Protein AF-0000000070939308 (afdb_homodimer)

Organism: Ixodes scapularis (NCBI:txid6945)

Solvent-accessible surface area (backbone atoms only — not comparable to full-atom values): 101104 Å² total; per-residue (Å²): 133,78,79,76,69,75,72,72,68,71,81,72,67,78,30,43,55,59,51,45,64,68,49,49,47,36,51,54,50,30,53,51,50,40,18,48,52,19,24,48,36,30,69,72,49,77,30,38,84,74,24,43,52,32,40,48,49,46,38,54,67,43,13,44,26,27,38,37,17,52,44,38,21,62,44,62,71,88,73,57,59,61,55,46,54,49,19,48,47,50,26,42,48,52,48,25,52,50,42,23,50,50,38,49,68,62,47,62,94,69,72,50,41,33,57,16,20,51,50,13,43,46,33,49,40,47,22,50,68,52,50,36,37,52,50,42,42,65,71,25,48,85,83,45,57,63,60,44,48,47,55,66,66,49,48,49,53,44,62,70,51,50,43,52,55,24,49,50,29,30,46,53,48,53,46,75,72,50,85,78,76,71,61,66,65,60,52,50,50,52,49,52,53,51,45,59,68,32,41,83,50,36,25,30,52,51,9,40,49,48,15,65,75,52,72,42,49,83,68,58,64,54,60,42,53,39,31,47,38,30,29,45,18,28,53,39,52,31,21,24,47,51,16,36,69,47,49,71,32,64,70,46,54,57,84,82,59,65,61,57,19,51,50,42,32,43,38,19,50,50,47,32,11,51,46,18,23,51,36,30,59,73,65,53,60,39,89,46,66,68,56,31,50,51,50,29,50,48,36,26,53,57,25,29,35,30,40,30,74,64,53,41,53,51,22,53,68,70,70,43,79,41,36,38,51,31,34,22,31,52,54,25,47,63,55,29,50,62,52,49,51,51,51,54,42,51,66,38,38,74,69,34,60,76,70,46,47,45,57,42,50,45,50,46,28,24,52,31,1,48,56,8,34,54,33,24,55,52,36,51,59,57,38,55,78,41,37,78,36,69,60,45,29,53,49,46,53,30,42,53,23,30,32,34,16,4,49,17,25,37,42,50,75,77,38,50,78,89,43,68,81,37,71,62,31,47,54,23,50,52,32,25,52,30,12,51,53,27,27,43,47,34,49,19,46,52,28,41,49,55,20,40,38,58,67,50,7,44,35,59,52,62,70,42,44,66,57,50,53,48,50,46,55,47,53,25,48,52,56,37,50,54,49,64,71,64,47,65,73,41,50,17,96,88,32,72,56,36,80,88,33,53,44,19,65,64,46,27,53,51,45,40,54,54,36,50,53,25,45,50,44,25,53,51,21,49,53,49,31,52,51,40,48,41,64,67,70,49,62,67,58,84,65,70,84,61,80,61,77,64,72,74,75,67,84,72,76,67,85,68,80,82,74,88,75,87,78,86,83,82,89,82,86,76,90,83,92,80,87,80,88,80,92,84,94,84,94,91,93,91,93,88,90,94,88,87,87,88,89,88,93,87,86,92,88,84,91,84,84,90,85,86,93,80,92,82,89,92,87,92,89,93,91,87,89,94,85,94,86,87,89,84,91,78,88,88,78,89,74,83,91,81,92,74,86,71,84,83,88,76,88,75,78,80,75,78,73,80,76,68,64,72,60,51,67,70,43,39,55,47,38,64,42,82,86,63,70,67,52,73,69,49,48,54,50,36,49,53,52,47,48,52,48,46,52,60,50,47,61,73,66,56,61,88,85,51,53,49,63,70,67,86,58,64,63,67,92,60,61,87,67,37,58,56,58,50,50,52,50,50,51,55,53,45,52,43,38,52,47,44,38,52,48,27,48,41,67,73,66,54,84,64,79,78,48,75,64,55,52,50,47,47,51,49,33,44,44,44,60,24,21,44,20,44,57,51,25,72,68,54,46,76,72,34,64,68,58,50,48,50,49,48,47,49,46,43,40,57,61,38,44,72,61,50,71,91,82,78,81,53,60,83,68,71,57,77,87,72,46,52,62,67,38,54,47,51,35,51,34,38,59,73,69,39,42,69,63,49,48,68,71,59,37,44,78,40,49,28,71,89,64,50,69,36,64,51,19,34,40,30,44,54,50,37,50,44,34,42,60,65,46,61,21,88,37,69,51,48,20,42,53,51,45,37,32,27,37,60,54,58,44,32,42,34,69,82,35,53,54,77,71,52,82,38,90,39,53,28,27,62,45,78,77,78,69,78,76,80,117,134,78,79,76,70,78,71,72,68,70,81,71,68,80,27,45,55,59,49,44,64,69,48,49,46,36,51,54,48,31,51,52,50,39,19,48,52,19,24,50,37,30,69,71,50,77,31,38,82,74,24,41,50,32,40,48,48,48,38,54,68,44,12,45,26,29,40,38,18,52,44,38,19,64,43,63,73,88,73,58,61,63,57,46,55,49,19,48,47,50,25,43,47,51,47,26,51,50,43,24,51,50,39,48,66,62,46,62,92,68,71,51,41,33,58,16,21,51,51,14,44,46,33,49,39,48,21,48,68,52,48,37,37,54,51,42,42,66,70,23,49,85,83,45,56,63,60,45,47,48,56,65,65,50,47,49,52,45,61,68,53,50,45,54,54,25,49,50,30,32,46,52,48,52,45,76,72,50,87,77,75,71,62,66,66,59,51,51,51,53,51,54,53,52,45,59,68,32,41,83,51,37,26,30,51,50,10,40,50,48,15,65,75,52,73,43,50,81,67,59,63,54,59,44,55,39,32,48,38,28,27,46,17,28,53,39,51,32,20,23,47,52,16,36,69,46,48,70,32,64,71,46,55,57,84,81,58,64,62,58,20,51,53,42,31,43,38,18,51,49,47,32,11,51,45,19,24,51,37,31,59,72,66,52,58,39,89,48,66,68,56,32,51,51,50,29,49,48,36,26,54,57,25,29,35,30,40,30,71,65,52,40,53,50,21,54,67,70,70,42,80,41,37,38,51,31,34,22,31,51,53,24,46,62,56,28,52,64,52,50,50,50,50,55,44,51,68,38,38,72,70,32,59,77,69,44,46,43,56,41,50,43,50,47,29,23,52,31,2,47,55,8,34,54,31,25,56,50,36,51,59,58,40,54,77,43,37,78,36,70,60,44,29,51,49,47,53,31,40,52,23,30,30,35,14,3,50,17,26,38,42,51,74,79,37,50,77,89,44,68,82,38,71,62,30,47,52,24,51,51,34,25,52,29,11,51,53,25,28,44,46,35,50,19,46,53,28,40,48,56,20,40,38,59,68,51,5,43,35,60,51,61,69,43,45,65,56,50,54,48,50,46,55,47,52,24,47,51,56,37,50,53,50,64,72,66,45,67,71,40,48,18,95,89,32,71,55,36,79,87,35,53,42,19,65,63,46,27,54,52,44,40,54,54,37,50,52,24,46,51,44,26,54,52,19,48,51,48,30,52,50,41,46,39,64,67,70,48,61,69,60,83,68,70,80,63,75,62,71,67,69,68,77,70,76,76,76,73,77,69,83,73,84,88,83,86,90,77,88,85,85,88,89,79,90,81,88,80,80,69,86,72,91,76,94,70,87,82,84,77,88,81,80,91,81,84,86,91,86,87,93,85,87,94,81,88,91,82,86,87,88,84,91,82,90,85,88,88,87,87,87,90,91,84,90,82,85,91,84,89,81,84,87,74,87,73,80,76,77,85,88,81,89,74,86,70,88,73,86,75,84,73,76,79,74,76,71,81,74,69,63,70,62,51,66,68,42,39,54,48,37,65,42,82,87,65,70,67,51,74,67,49,48,54,50,36,49,50,52,47,50,53,47,46,51,62,50,47,61,74,64,56,61,86,85,52,55,50,64,70,66,85,60,65,63,67,90,59,59,87,66,36,57,59,58,51,49,53,49,51,52,57,51,44,52,43,38,51,46,44,38,52,47,28,49,40,68,71,66,53,83,64,80,79,48,74,65,55,53,50,44,46,51,50,33,43,44,45,60,23,21,42,20,44,57,52,24,72,67,54,47,76,72,34,64,66,57,50,48,51,48,48,47,49,46,42,40,57,60,38,46,71,62,50,70,92,82,79,80,53,61,83,67,72,57,78,86,71,47,52,62,67,38,53,48,52,35,52,33,38,59,72,70,41,42,68,62,48,49,69,71,61,36,45,78,40,48,28,72,88,67,50,68,37,66,50,18,33,42,29,44,54,52,38,51,46,34,42,61,63,45,60,21,88,39,68,51,48,21,42,51,52,45,36,32,26,37,60,55,56,43,33,42,33,71,80,36,52,52,78,69,52,82,38,91,40,53,27,26,63,47,76,77,78,71,76,73,80,116

InterPro domains:
  IPR000591 DEP domain [PF00610] (851-910)
  IPR000591 DEP domain [PS50186] (857-912)
  IPR000591 DEP domain [SM00049] (838-912)
  IPR004776 Membrane transport PIN-like [PF03547] (28-339)
  IPR036388 Winged helix-like DNA-binding domain superfamily [G3DSA:1.10.10.10] (829-918)
  IPR036390 Winged helix DNA-binding domain superfamily [SSF46785] (850-913)
  IPR051832 Regulators of mTOR signaling and Rac activation [PTHR22829] (14-913)

Structure (mmCIF, N/CA/C/O backbone):
data_AF-0000000070939308-model_v1
#
loop_
_entity.id
_entity.type
_entity.pdbx_description
1 polymer 'DEP domain-containing protein'
#
loop_
_atom_site.group_PDB
_atom_site.id
_atom_site.type_symbol
_atom_site.label_atom_id
_atom_site.label_alt_id
_atom_site.label_comp_id
_atom_site.label_asym_id
_atom_site.label_entity_id
_atom_site.label_seq_id
_atom_site.pdbx_PDB_ins_code
_atom_site.Cartn_x
_atom_site.Cartn_y
_atom_site.Cartn_z
_atom_site.occupancy
_atom_site.B_iso_or_equiv
_atom_site.auth_seq_id
_atom_site.auth_comp_id
_atom_site.auth_asym_id
_atom_site.auth_atom_id
_atom_site.pdbx_PDB_model_num
ATOM 1 N N . MET A 1 1 ? -46.531 4.488 -8.797 1 22.06 1 MET A N 1
ATOM 2 C CA . MET A 1 1 ? -45.906 3.25 -9.258 1 22.06 1 MET A CA 1
ATOM 3 C C . MET A 1 1 ? -45.031 2.643 -8.172 1 22.06 1 MET A C 1
ATOM 5 O O . MET A 1 1 ? -44.25 3.354 -7.527 1 22.06 1 MET A O 1
ATOM 9 N N . GLU A 1 2 ? -45.531 1.511 -7.621 1 24.91 2 GLU A N 1
ATOM 10 C CA . GLU A 1 2 ? -45.031 0.759 -6.465 1 24.91 2 GLU A CA 1
ATOM 11 C C . GLU A 1 2 ? -43.594 0.367 -6.621 1 24.91 2 GLU A C 1
ATOM 13 O O . GLU A 1 2 ? -43.156 -0.022 -7.711 1 24.91 2 GLU A O 1
ATOM 18 N N . PRO A 1 3 ? -42.719 0.904 -5.867 1 27.06 3 PRO A N 1
ATOM 19 C CA . PRO A 1 3 ? -41.281 0.63 -6.016 1 27.06 3 PRO A CA 1
ATOM 20 C C . PRO A 1 3 ? -40.969 -0.863 -6.09 1 27.06 3 PRO A C 1
ATOM 22 O O . PRO A 1 3 ? -41.531 -1.651 -5.316 1 27.06 3 PRO A O 1
ATOM 25 N N . ALA A 1 4 ? -40.75 -1.322 -7.34 1 27.59 4 ALA A N 1
ATOM 26 C CA . ALA A 1 4 ? -40.562 -2.738 -7.637 1 27.59 4 ALA A CA 1
ATOM 27 C C . ALA A 1 4 ? -39.594 -3.379 -6.633 1 27.59 4 ALA A C 1
ATOM 29 O O . ALA A 1 4 ? -38.469 -2.908 -6.449 1 27.59 4 ALA A O 1
ATOM 30 N N . THR A 1 5 ? -40.094 -3.957 -5.656 1 28.11 5 THR A N 1
ATOM 31 C CA . THR A 1 5 ? -39.438 -4.812 -4.68 1 28.11 5 THR A CA 1
ATOM 32 C C . THR A 1 5 ? -38.438 -5.742 -5.367 1 28.11 5 THR A C 1
ATOM 34 O O . THR A 1 5 ? -38.812 -6.523 -6.25 1 28.11 5 THR A O 1
ATOM 37 N N . ARG A 1 6 ? -37.344 -5.363 -5.672 1 29.2 6 ARG A N 1
ATOM 38 C CA . ARG A 1 6 ? -36.406 -6.285 -6.281 1 29.2 6 ARG A CA 1
ATOM 39 C C . ARG A 1 6 ? -36.469 -7.656 -5.621 1 29.2 6 ARG A C 1
ATOM 41 O O . ARG A 1 6 ? -36.219 -7.785 -4.418 1 29.2 6 ARG A O 1
ATOM 48 N N . ALA A 1 7 ? -37.312 -8.469 -6.113 1 28.84 7 ALA A N 1
ATOM 49 C CA . ALA A 1 7 ? -37.531 -9.867 -5.727 1 28.84 7 ALA A CA 1
ATOM 50 C C . ALA A 1 7 ? -36.188 -10.562 -5.5 1 28.84 7 ALA A C 1
ATOM 52 O O . ALA A 1 7 ? -35.344 -10.625 -6.406 1 28.84 7 ALA A O 1
ATOM 53 N N . VAL A 1 8 ? -35.719 -10.438 -4.371 1 32.16 8 VAL A N 1
ATOM 54 C CA . VAL A 1 8 ? -34.625 -11.328 -3.951 1 32.16 8 VAL A CA 1
ATOM 55 C C . VAL A 1 8 ? -34.906 -12.75 -4.438 1 32.16 8 VAL A C 1
ATOM 57 O O . VAL A 1 8 ? -35.906 -13.359 -4.043 1 32.16 8 VAL A O 1
ATOM 60 N N . SER A 1 9 ? -34.625 -12.984 -5.66 1 31.52 9 SER A N 1
ATOM 61 C CA . SER A 1 9 ? -34.844 -14.352 -6.129 1 31.52 9 SER A CA 1
ATOM 62 C C . SER A 1 9 ? -34.438 -15.375 -5.074 1 31.52 9 SER A C 1
ATOM 64 O O . SER A 1 9 ? -33.469 -15.172 -4.348 1 31.52 9 SER A O 1
ATOM 66 N N . PRO A 1 10 ? -35.281 -16.203 -4.609 1 34.03 10 PRO A N 1
ATOM 67 C CA . PRO A 1 10 ? -35 -17.266 -3.639 1 34.03 10 PRO A CA 1
ATOM 68 C C . PRO A 1 10 ? -33.625 -17.922 -3.893 1 34.03 10 PRO A C 1
ATOM 70 O O . PRO A 1 10 ? -33.156 -17.953 -5.031 1 34.03 10 PRO A O 1
ATOM 73 N N . PRO A 1 11 ? -32.812 -18.094 -2.842 1 37.12 11 PRO A N 1
ATOM 74 C CA . PRO A 1 11 ? -31.516 -18.766 -3.02 1 37.12 11 PRO A CA 1
ATOM 75 C C . PRO A 1 11 ? -31.641 -20.047 -3.834 1 37.12 11 PRO A C 1
ATOM 77 O O . PRO A 1 11 ? -32.562 -20.828 -3.641 1 37.12 11 PRO A O 1
ATOM 80 N N . ALA A 1 12 ? -31.266 -20.047 -5 1 42.5 12 ALA A N 1
ATOM 81 C CA . ALA A 1 12 ? -31.297 -21.234 -5.844 1 42.5 12 ALA A CA 1
ATOM 82 C C . ALA A 1 12 ? -30.906 -22.484 -5.043 1 42.5 12 ALA A C 1
ATOM 84 O O . ALA A 1 12 ? -30.109 -22.406 -4.109 1 42.5 12 ALA A O 1
ATOM 85 N N . PRO A 1 13 ? -31.609 -23.578 -5.191 1 39.25 13 PRO A N 1
ATOM 86 C CA . PRO A 1 13 ? -31.344 -24.812 -4.457 1 39.25 13 PRO A CA 1
ATOM 87 C C . PRO A 1 13 ? -29.875 -25.234 -4.531 1 39.25 13 PRO A C 1
ATOM 89 O O . PRO A 1 13 ? -29.188 -24.906 -5.5 1 39.25 13 PRO A O 1
ATOM 92 N N . THR A 1 14 ? -29.234 -25.75 -3.49 1 40.44 14 THR A N 1
ATOM 93 C CA . THR A 1 14 ? -27.969 -26.422 -3.227 1 40.44 14 THR A CA 1
ATOM 94 C C . THR A 1 14 ? -27.75 -27.562 -4.219 1 40.44 14 THR A C 1
ATOM 96 O O . THR A 1 14 ? -28.625 -28.422 -4.387 1 40.44 14 THR A O 1
ATOM 99 N N . GLY A 1 15 ? -27 -27.375 -5.375 1 47.16 15 GLY A N 1
ATOM 100 C CA . GLY A 1 15 ? -26.547 -28.312 -6.395 1 47.16 15 GLY A CA 1
ATOM 101 C C . GLY A 1 15 ? -26.719 -27.781 -7.805 1 47.16 15 GLY A C 1
ATOM 102 O O . GLY A 1 15 ? -26.594 -28.547 -8.773 1 47.16 15 GLY A O 1
ATOM 103 N N . ASP A 1 16 ? -27.281 -26.656 -7.91 1 53.69 16 ASP A N 1
ATOM 104 C CA . ASP A 1 16 ? -27.562 -26.062 -9.219 1 53.69 16 ASP A CA 1
ATOM 105 C C . ASP A 1 16 ? -26.266 -25.641 -9.906 1 53.69 16 ASP A C 1
ATOM 107 O O . ASP A 1 16 ? -25.453 -24.922 -9.32 1 53.69 16 ASP A O 1
ATOM 111 N N . PRO A 1 17 ? -25.875 -26.328 -11.047 1 59.56 17 PRO A N 1
ATOM 112 C CA . PRO A 1 17 ? -24.703 -25.938 -11.836 1 59.56 17 PRO A CA 1
ATOM 113 C C . PRO A 1 17 ? -24.547 -24.422 -11.938 1 59.56 17 PRO A C 1
ATOM 115 O O . PRO A 1 17 ? -23.422 -23.922 -12.078 1 59.56 17 PRO A O 1
ATOM 118 N N . HIS A 1 18 ? -25.531 -23.766 -11.664 1 63.78 18 HIS A N 1
ATOM 119 C CA . HIS A 1 18 ? -25.484 -22.312 -11.75 1 63.78 18 HIS A CA 1
ATOM 120 C C . HIS A 1 18 ? -24.766 -21.703 -10.555 1 63.78 18 HIS A C 1
ATOM 122 O O . HIS A 1 18 ? -24.141 -20.641 -10.672 1 63.78 18 HIS A O 1
ATOM 128 N N . VAL A 1 19 ? -24.766 -22.547 -9.469 1 69.62 19 VAL A N 1
ATOM 129 C CA . VAL A 1 19 ? -24.125 -21.984 -8.289 1 69.62 19 VAL A CA 1
ATOM 130 C C . VAL A 1 19 ? -22.594 -22.031 -8.469 1 69.62 19 VAL A C 1
ATOM 132 O O . VAL A 1 19 ? -21.906 -21.078 -8.094 1 69.62 19 VAL A O 1
ATOM 135 N N . VAL A 1 20 ? -22.141 -23.094 -9.117 1 70.69 20 VAL A N 1
ATOM 136 C CA . VAL A 1 20 ? -20.703 -23.281 -9.289 1 70.69 20 VAL A CA 1
ATOM 137 C C . VAL A 1 20 ? -20.141 -22.219 -10.234 1 70.69 20 VAL A C 1
ATOM 139 O O . VAL A 1 20 ? -19.141 -21.562 -9.922 1 70.69 20 VAL A O 1
ATOM 142 N N . TYR A 1 21 ? -20.781 -22 -11.273 1 71.88 21 TYR A N 1
ATOM 143 C CA . TYR A 1 21 ? -20.219 -21.125 -12.289 1 71.88 21 TYR A CA 1
ATOM 144 C C . TYR A 1 21 ? -20.656 -19.672 -12.078 1 71.88 21 TYR A C 1
ATOM 146 O O . TYR A 1 21 ? -19.969 -18.75 -12.5 1 71.88 21 TYR A O 1
ATOM 154 N N . ASP A 1 22 ? -21.719 -19.484 -11.305 1 73.44 22 ASP A N 1
ATOM 155 C CA . ASP A 1 22 ? -22.203 -18.125 -11.102 1 73.44 22 ASP A CA 1
ATOM 156 C C . ASP A 1 22 ? -21.672 -17.547 -9.789 1 73.44 22 ASP A C 1
ATOM 158 O O . ASP A 1 22 ? -21.641 -16.312 -9.617 1 73.44 22 ASP A O 1
ATOM 162 N N . GLU A 1 23 ? -21.234 -18.469 -8.945 1 75.12 23 GLU A N 1
ATOM 163 C CA . GLU A 1 23 ? -20.812 -17.938 -7.648 1 75.12 23 GLU A CA 1
ATOM 164 C C . GLU A 1 23 ? -19.375 -18.328 -7.32 1 75.12 23 GLU A C 1
ATOM 166 O O . GLU A 1 23 ? -18.547 -17.469 -7.016 1 75.12 23 GLU A O 1
ATOM 171 N N . LEU A 1 24 ? -19.109 -19.594 -7.512 1 76.94 24 LEU A N 1
ATOM 172 C CA . LEU A 1 24 ? -17.812 -20.062 -7.074 1 76.94 24 LEU A CA 1
ATOM 173 C C . LEU A 1 24 ? -16.719 -19.625 -8.031 1 76.94 24 LEU A C 1
ATOM 175 O O . LEU A 1 24 ? -15.703 -19.047 -7.605 1 76.94 24 LEU A O 1
ATOM 179 N N . LEU A 1 25 ? -16.875 -19.828 -9.266 1 80.62 25 LEU A N 1
ATOM 180 C CA . LEU A 1 25 ? -15.852 -19.547 -10.258 1 80.62 25 LEU A CA 1
ATOM 181 C C . LEU A 1 25 ? -15.523 -18.062 -10.281 1 80.62 25 LEU A C 1
ATOM 183 O O . LEU A 1 25 ? -14.352 -17.672 -10.289 1 80.62 25 LEU A O 1
ATOM 187 N N . PRO A 1 26 ? -16.531 -17.188 -10.188 1 84.62 26 PRO A N 1
ATOM 188 C CA . PRO A 1 26 ? -16.219 -15.758 -10.203 1 84.62 26 PRO A CA 1
ATOM 189 C C . PRO A 1 26 ? -15.367 -15.32 -9.016 1 84.62 26 PRO A C 1
ATOM 191 O O . PRO A 1 26 ? -14.492 -14.461 -9.156 1 84.62 26 PRO A O 1
ATOM 194 N N . VAL A 1 27 ? -15.555 -15.93 -7.922 1 84.69 27 VAL A N 1
ATOM 195 C CA . VAL A 1 27 ? -14.789 -15.586 -6.727 1 84.69 27 VAL A CA 1
ATOM 196 C C . VAL A 1 27 ? -13.336 -16.016 -6.898 1 84.69 27 VAL A C 1
ATOM 198 O O . VAL A 1 27 ? -12.414 -15.273 -6.539 1 84.69 27 VAL A O 1
ATOM 201 N N . LEU A 1 28 ? -13.211 -17.156 -7.387 1 84.62 28 LEU A N 1
ATOM 202 C CA . LEU A 1 28 ? -11.859 -17.656 -7.629 1 84.62 28 LEU A CA 1
ATOM 203 C C . LEU A 1 28 ? -11.141 -16.781 -8.656 1 84.62 28 LEU A C 1
ATOM 205 O O . LEU A 1 28 ? -9.969 -16.438 -8.477 1 84.62 28 LEU A O 1
ATOM 209 N N . VAL A 1 29 ? -11.859 -16.453 -9.672 1 86.31 29 VAL A N 1
ATOM 210 C CA . VAL A 1 29 ? -11.273 -15.617 -10.719 1 86.31 29 VAL A CA 1
ATOM 211 C C . VAL A 1 29 ? -10.914 -14.25 -10.148 1 86.31 29 VAL A C 1
ATOM 213 O O . VAL A 1 29 ? -9.867 -13.688 -10.484 1 86.31 29 VAL A O 1
ATOM 216 N N . GLN A 1 30 ? -11.742 -13.75 -9.344 1 90.62 30 GLN A N 1
ATOM 217 C CA . GLN A 1 30 ? -11.484 -12.453 -8.719 1 90.62 30 GLN A CA 1
ATOM 218 C C . GLN A 1 30 ? -10.195 -12.484 -7.898 1 90.62 30 GLN A C 1
ATOM 220 O O . GLN A 1 30 ? -9.367 -11.578 -8.008 1 90.62 30 GLN A O 1
ATOM 225 N N . CYS A 1 31 ? -9.992 -13.492 -7.07 1 90 31 CYS A N 1
ATOM 226 C CA . CYS A 1 31 ? -8.82 -13.586 -6.211 1 90 31 CYS A CA 1
ATOM 227 C C . CYS A 1 31 ? -7.543 -13.703 -7.043 1 90 31 CYS A C 1
ATOM 229 O O . CYS A 1 31 ? -6.594 -12.945 -6.844 1 90 31 CYS A O 1
ATOM 231 N N . PHE A 1 32 ? -7.57 -14.492 -7.996 1 88.31 32 PHE A N 1
ATOM 232 C CA . PHE A 1 32 ? -6.352 -14.75 -8.758 1 88.31 32 PHE A CA 1
ATOM 233 C C . PHE A 1 32 ? -6.102 -13.633 -9.766 1 88.31 32 PHE A C 1
ATOM 235 O O . PHE A 1 32 ? -4.957 -13.359 -10.133 1 88.31 32 PHE A O 1
ATOM 242 N N . ALA A 1 33 ? -7.18 -12.984 -10.227 1 91.38 33 ALA A N 1
ATOM 243 C CA . ALA A 1 33 ? -7 -11.82 -11.086 1 91.38 33 ALA A CA 1
ATOM 244 C C . ALA A 1 33 ? -6.25 -10.703 -10.359 1 91.38 33 ALA A C 1
ATOM 246 O O . ALA A 1 33 ? -5.348 -10.086 -10.922 1 91.38 33 ALA A O 1
ATOM 247 N N . ILE A 1 34 ? -6.594 -10.461 -9.109 1 94.38 34 ILE A N 1
ATOM 248 C CA . ILE A 1 34 ? -5.945 -9.398 -8.352 1 94.38 34 ILE A CA 1
ATOM 249 C C . ILE A 1 34 ? -4.512 -9.805 -8.016 1 94.38 34 ILE A C 1
ATOM 251 O O . ILE A 1 34 ? -3.602 -8.977 -8.039 1 94.38 34 ILE A O 1
ATOM 255 N N . ILE A 1 35 ? -4.305 -11.117 -7.719 1 92.5 35 ILE A N 1
ATOM 256 C CA . ILE A 1 35 ? -2.949 -11.617 -7.512 1 92.5 35 ILE A CA 1
ATOM 257 C C . ILE A 1 35 ? -2.111 -11.375 -8.766 1 92.5 35 ILE A C 1
ATOM 259 O O . ILE A 1 35 ? -0.979 -10.898 -8.68 1 92.5 35 ILE A O 1
ATOM 263 N N . LEU A 1 36 ? -2.695 -11.602 -9.922 1 88.94 36 LEU A N 1
ATOM 264 C CA . LEU A 1 36 ? -1.989 -11.43 -11.188 1 88.94 36 LEU A CA 1
ATOM 265 C C . LEU A 1 36 ? -1.701 -9.953 -11.453 1 88.94 36 LEU A C 1
ATOM 267 O O . LEU A 1 36 ? -0.674 -9.617 -12.047 1 88.94 36 LEU A O 1
ATOM 271 N N . LEU A 1 37 ? -2.59 -9.078 -11.039 1 93.69 37 LEU A N 1
ATOM 272 C CA . LEU A 1 37 ? -2.332 -7.645 -11.172 1 93.69 37 LEU A CA 1
ATOM 273 C C . LEU A 1 37 ? -1.139 -7.227 -10.32 1 93.69 37 LEU A C 1
ATOM 275 O O . LEU A 1 37 ? -0.292 -6.453 -10.766 1 93.69 37 LEU A O 1
ATOM 279 N N . GLY A 1 38 ? -1.082 -7.762 -9.078 1 93.31 38 GLY A N 1
ATOM 280 C CA . GLY A 1 38 ? 0.078 -7.496 -8.242 1 93.31 38 GLY A CA 1
ATOM 281 C C . GLY A 1 38 ? 1.369 -8.039 -8.82 1 93.31 38 GLY A C 1
ATOM 282 O O . GLY A 1 38 ? 2.381 -7.34 -8.859 1 93.31 38 GLY A O 1
ATOM 283 N N . TYR A 1 39 ? 1.306 -9.242 -9.32 1 89.88 39 TYR A N 1
ATOM 284 C CA . TYR A 1 39 ? 2.469 -9.883 -9.922 1 89.88 39 TYR A CA 1
ATOM 285 C C . TYR A 1 39 ? 2.953 -9.109 -11.141 1 89.88 39 TYR A C 1
ATOM 287 O O . TYR A 1 39 ? 4.156 -8.883 -11.305 1 89.88 39 TYR A O 1
ATOM 295 N N . SER A 1 40 ? 2.053 -8.656 -11.984 1 87.25 40 SER A N 1
ATOM 296 C CA . SER A 1 40 ? 2.389 -7.918 -13.195 1 87.25 40 SER A CA 1
ATOM 297 C C . SER A 1 40 ? 2.988 -6.555 -12.859 1 87.25 40 SER A C 1
ATOM 299 O O . SER A 1 40 ? 3.889 -6.082 -13.555 1 87.25 40 SER A O 1
ATOM 301 N N . SER A 1 41 ? 2.516 -5.949 -11.82 1 90.81 41 SER A N 1
ATOM 302 C CA . SER A 1 41 ? 3.045 -4.652 -11.414 1 90.81 41 SER A CA 1
ATOM 303 C C . SER A 1 41 ? 4.508 -4.758 -10.992 1 90.81 41 SER A C 1
ATOM 305 O O . SER A 1 41 ? 5.297 -3.844 -11.242 1 90.81 41 SER A O 1
ATOM 307 N N . GLY A 1 42 ? 4.863 -5.809 -10.32 1 87.06 42 GLY A N 1
ATOM 308 C CA . GLY A 1 42 ? 6.246 -6.043 -9.945 1 87.06 42 GLY A CA 1
ATOM 309 C C . GLY A 1 42 ? 7.121 -6.469 -11.109 1 87.06 42 GLY A C 1
ATOM 310 O O . GLY A 1 42 ? 8.227 -5.961 -11.281 1 87.06 42 GLY A O 1
ATOM 311 N N . ARG A 1 43 ? 6.59 -7.289 -11.938 1 80 43 ARG A N 1
ATOM 312 C CA . ARG A 1 43 ? 7.352 -7.875 -13.031 1 80 43 ARG A CA 1
ATOM 313 C C . ARG A 1 43 ? 7.672 -6.832 -14.102 1 80 43 ARG A C 1
ATOM 315 O O . ARG A 1 43 ? 8.742 -6.859 -14.703 1 80 43 ARG A O 1
ATOM 322 N N . PHE A 1 44 ? 6.773 -5.891 -14.273 1 79.19 44 PHE A N 1
ATOM 323 C CA . PHE A 1 44 ? 6.965 -4.887 -15.312 1 79.19 44 PHE A CA 1
ATOM 324 C C . PHE A 1 44 ? 7.633 -3.639 -14.75 1 79.19 44 PHE A C 1
ATOM 326 O O . PHE A 1 44 ? 7.766 -2.629 -15.445 1 79.19 44 PHE A O 1
ATOM 333 N N . GLY A 1 45 ? 7.992 -3.715 -13.555 1 80.31 45 GLY A N 1
ATOM 334 C CA . GLY A 1 45 ? 8.859 -2.691 -12.992 1 80.31 45 GLY A CA 1
ATOM 335 C C . GLY A 1 45 ? 8.102 -1.495 -12.453 1 80.31 45 GLY A C 1
ATOM 336 O O . GLY A 1 45 ? 8.695 -0.452 -12.172 1 80.31 45 GLY A O 1
ATOM 337 N N . LEU A 1 46 ? 6.816 -1.575 -12.352 1 84.81 46 LEU A N 1
ATOM 338 C CA . LEU A 1 46 ? 6.059 -0.489 -11.742 1 84.81 46 LEU A CA 1
ATOM 339 C C . LEU A 1 46 ? 6.422 -0.339 -10.266 1 84.81 46 LEU A C 1
ATOM 341 O O . LEU A 1 46 ? 6.488 0.778 -9.75 1 84.81 46 LEU A O 1
ATOM 345 N N . ILE A 1 47 ? 6.535 -1.507 -9.602 1 88.62 47 ILE A N 1
ATOM 346 C CA . ILE A 1 47 ? 6.945 -1.555 -8.203 1 88.62 47 ILE A CA 1
ATOM 347 C C . ILE A 1 47 ? 8.172 -2.455 -8.055 1 88.62 47 ILE A C 1
ATOM 349 O O . ILE A 1 47 ? 8.141 -3.623 -8.453 1 88.62 47 ILE A O 1
ATOM 353 N N . GLY A 1 48 ? 9.242 -1.892 -7.543 1 81.88 48 GLY A N 1
ATOM 354 C CA . GLY A 1 48 ? 10.406 -2.713 -7.25 1 81.88 48 GLY A CA 1
ATOM 355 C C . GLY A 1 48 ? 10.258 -3.537 -5.988 1 81.88 48 GLY A C 1
ATOM 356 O O . GLY A 1 48 ? 9.406 -3.236 -5.141 1 81.88 48 GLY A O 1
ATOM 357 N N . LEU A 1 49 ? 11.031 -4.59 -5.887 1 77.88 49 LEU A N 1
ATOM 358 C CA . LEU A 1 49 ? 10.961 -5.488 -4.738 1 77.88 49 LEU A CA 1
ATOM 359 C C . LEU A 1 49 ? 11.258 -4.742 -3.441 1 77.88 49 LEU A C 1
ATOM 361 O O . LEU A 1 49 ? 10.695 -5.062 -2.393 1 77.88 49 LEU A O 1
ATOM 365 N N . ALA A 1 50 ? 12.07 -3.768 -3.547 1 76.25 50 ALA A N 1
ATOM 366 C CA . ALA A 1 50 ? 12.461 -3.004 -2.365 1 76.25 50 ALA A CA 1
ATOM 367 C C . ALA A 1 50 ? 11.414 -1.942 -2.031 1 76.25 50 ALA A C 1
ATOM 369 O O . ALA A 1 50 ? 11.406 -1.398 -0.925 1 76.25 50 ALA A O 1
ATOM 370 N N . GLU A 1 51 ? 10.5 -1.747 -2.9 1 85.19 51 GLU A N 1
ATOM 371 C CA . GLU A 1 51 ? 9.531 -0.669 -2.736 1 85.19 51 GLU A CA 1
ATOM 372 C C . GLU A 1 51 ? 8.188 -1.205 -2.24 1 85.19 51 GLU A C 1
ATOM 374 O O . GLU A 1 51 ? 7.18 -0.497 -2.271 1 85.19 51 GLU A O 1
ATOM 379 N N . THR A 1 52 ? 8.133 -2.41 -1.752 1 89.62 52 THR A N 1
ATOM 380 C CA . THR A 1 52 ? 6.879 -3.043 -1.354 1 89.62 52 THR A CA 1
ATOM 381 C C . THR A 1 52 ? 6.555 -2.73 0.105 1 89.62 52 THR A C 1
ATOM 383 O O . THR A 1 52 ? 5.512 -3.141 0.616 1 89.62 52 THR A O 1
ATOM 386 N N . ARG A 1 53 ? 7.258 -1.948 0.805 1 88.19 53 ARG A N 1
ATOM 387 C CA . ARG A 1 53 ? 7.191 -1.812 2.256 1 88.19 53 ARG A CA 1
ATOM 388 C C . ARG A 1 53 ? 5.902 -1.115 2.682 1 88.19 53 ARG A C 1
ATOM 390 O O . ARG A 1 53 ? 5.246 -1.54 3.637 1 88.19 53 ARG A O 1
ATOM 397 N N . SER A 1 54 ? 5.562 -0.041 2.021 1 92.19 54 SER A N 1
ATOM 398 C CA . SER A 1 54 ? 4.395 0.725 2.443 1 92.19 54 SER A CA 1
ATOM 399 C C . SER A 1 54 ? 3.127 -0.121 2.387 1 92.19 54 SER A C 1
ATOM 401 O O . SER A 1 54 ? 2.328 -0.116 3.324 1 92.19 54 SER A O 1
ATOM 403 N N . LEU A 1 55 ? 2.93 -0.839 1.268 1 94 55 LEU A N 1
ATOM 404 C CA . LEU A 1 55 ? 1.763 -1.707 1.151 1 94 55 LEU A CA 1
ATOM 405 C C . LEU A 1 55 ? 1.825 -2.842 2.168 1 94 55 LEU A C 1
ATOM 407 O O . LEU A 1 55 ? 0.803 -3.223 2.744 1 94 55 LEU A O 1
ATOM 411 N N . ASN A 1 56 ? 3.014 -3.369 2.428 1 91.62 56 ASN A N 1
ATOM 412 C CA . ASN A 1 56 ? 3.207 -4.438 3.402 1 91.62 56 ASN A CA 1
ATOM 413 C C . ASN A 1 56 ? 2.863 -3.975 4.816 1 91.62 56 ASN A C 1
ATOM 415 O O . ASN A 1 56 ? 2.188 -4.688 5.559 1 91.62 56 ASN A O 1
ATOM 419 N N . VAL A 1 57 ? 3.34 -2.822 5.215 1 92 57 VAL A N 1
ATOM 420 C CA . VAL A 1 57 ? 3.07 -2.285 6.543 1 92 57 VAL A CA 1
ATOM 421 C C . VAL A 1 57 ? 1.577 -2.004 6.695 1 92 57 VAL A C 1
ATOM 423 O O . VAL A 1 57 ? 0.979 -2.334 7.723 1 92 57 VAL A O 1
ATOM 426 N N . PHE A 1 58 ? 0.971 -1.377 5.719 1 95.44 58 PHE A N 1
ATOM 427 C CA . PHE A 1 58 ? -0.454 -1.07 5.754 1 95.44 58 PHE A CA 1
ATOM 428 C C . PHE A 1 58 ? -1.275 -2.338 5.965 1 95.44 58 PHE A C 1
ATOM 430 O O . PHE A 1 58 ? -2.184 -2.363 6.797 1 95.44 58 PHE A O 1
ATOM 437 N N . VAL A 1 59 ? -0.953 -3.43 5.188 1 94.38 59 VAL A N 1
ATOM 438 C CA . VAL A 1 59 ? -1.713 -4.676 5.211 1 94.38 59 VAL A CA 1
ATOM 439 C C . VAL A 1 59 ? -1.446 -5.418 6.516 1 94.38 59 VAL A C 1
ATOM 441 O O . VAL A 1 59 ? -2.381 -5.852 7.195 1 94.38 59 VAL A O 1
ATOM 444 N N . SER A 1 60 ? -0.232 -5.469 6.988 1 90.69 60 SER A N 1
ATOM 445 C CA . SER A 1 60 ? 0.175 -6.352 8.07 1 90.69 60 SER A CA 1
ATOM 446 C C . SER A 1 60 ? -0.074 -5.707 9.43 1 90.69 60 SER A C 1
ATOM 448 O O . SER A 1 60 ? -0.349 -6.402 10.414 1 90.69 60 SER A O 1
ATOM 450 N N . TYR A 1 61 ? -0.063 -4.375 9.5 1 92.44 61 TYR A N 1
ATOM 451 C CA . TYR A 1 61 ? -0.109 -3.746 10.812 1 92.44 61 TYR A CA 1
ATOM 452 C C . TYR A 1 61 ? -1.416 -2.986 11.008 1 92.44 61 TYR A C 1
ATOM 454 O O . TYR A 1 61 ? -1.765 -2.617 12.133 1 92.44 61 TYR A O 1
ATOM 462 N N . PHE A 1 62 ? -2.148 -2.789 9.938 1 94.88 62 PHE A N 1
ATOM 463 C CA . PHE A 1 62 ? -3.344 -1.979 10.133 1 94.88 62 PHE A CA 1
ATOM 464 C C . PHE A 1 62 ? -4.578 -2.697 9.609 1 94.88 62 PHE A C 1
ATOM 466 O O . PHE A 1 62 ? -5.508 -2.986 10.359 1 94.88 62 PHE A O 1
ATOM 473 N N . ALA A 1 63 ? -4.605 -3.109 8.312 1 95.25 63 ALA A N 1
ATOM 474 C CA . ALA A 1 63 ? -5.789 -3.719 7.715 1 95.25 63 ALA A CA 1
ATOM 475 C C . ALA A 1 63 ? -6.066 -5.09 8.32 1 95.25 63 ALA A C 1
ATOM 477 O O . ALA A 1 63 ? -7.191 -5.371 8.75 1 95.25 63 ALA A O 1
ATOM 478 N N . LEU A 1 64 ? -5.031 -5.961 8.383 1 92.56 64 LEU A N 1
ATOM 479 C CA . LEU A 1 64 ? -5.199 -7.32 8.891 1 92.56 64 LEU A CA 1
ATOM 480 C C . LEU A 1 64 ? -5.59 -7.309 10.359 1 92.56 64 LEU A C 1
ATOM 482 O O . LEU A 1 64 ? -6.566 -7.953 10.758 1 92.56 64 LEU A O 1
ATOM 486 N N . PRO A 1 65 ? -4.875 -6.586 11.242 1 92.38 65 PRO A N 1
ATOM 487 C CA . PRO A 1 65 ? -5.273 -6.559 12.648 1 92.38 65 PRO A CA 1
ATOM 488 C C . PRO A 1 65 ? -6.691 -6.023 12.844 1 92.38 65 PRO A C 1
ATOM 490 O O . PRO A 1 65 ? -7.402 -6.473 13.75 1 92.38 65 PRO A O 1
ATOM 493 N N . ALA A 1 66 ? -7.117 -5.086 12.023 1 94.69 66 ALA A N 1
ATOM 494 C CA . ALA A 1 66 ? -8.469 -4.531 12.148 1 94.69 66 ALA A CA 1
ATOM 495 C C . ALA A 1 66 ? -9.523 -5.598 11.875 1 94.69 66 ALA A C 1
ATOM 497 O O . ALA A 1 66 ? -10.477 -5.746 12.641 1 94.69 66 ALA A O 1
ATOM 498 N N . VAL A 1 67 ? -9.383 -6.359 10.805 1 91.94 67 VAL A N 1
ATOM 499 C CA . VAL A 1 67 ? -10.344 -7.387 10.445 1 91.94 67 VAL A CA 1
ATOM 500 C C . VAL A 1 67 ? -10.305 -8.523 11.461 1 91.94 67 VAL A C 1
ATOM 502 O O . VAL A 1 67 ? -11.344 -9.047 11.859 1 91.94 67 VAL A O 1
ATOM 505 N N . ALA A 1 68 ? -9.109 -8.922 11.875 1 91.5 68 ALA A N 1
ATOM 506 C CA . ALA A 1 68 ? -8.945 -10 12.844 1 91.5 68 ALA A CA 1
ATOM 507 C C . ALA A 1 68 ? -9.555 -9.633 14.195 1 91.5 68 ALA A C 1
ATOM 509 O O . ALA A 1 68 ? -10.258 -10.445 14.805 1 91.5 68 ALA A O 1
ATOM 510 N N . PHE A 1 69 ? -9.297 -8.406 14.656 1 93.88 69 PHE A N 1
ATOM 511 C CA . PHE A 1 69 ? -9.859 -7.934 15.922 1 93.88 69 PHE A CA 1
ATOM 512 C C . PHE A 1 69 ? -11.383 -7.926 15.867 1 93.88 69 PHE A C 1
ATOM 514 O O . PHE A 1 69 ? -12.039 -8.461 16.766 1 93.88 69 PHE A O 1
ATOM 521 N N . LYS A 1 70 ? -11.953 -7.336 14.867 1 92.06 70 LYS A N 1
ATOM 522 C CA . LYS A 1 70 ? -13.398 -7.223 14.742 1 92.06 70 LYS A CA 1
ATOM 523 C C . LYS A 1 70 ? -14.055 -8.602 14.672 1 92.06 70 LYS A C 1
ATOM 525 O O . LYS A 1 70 ? -15.102 -8.828 15.297 1 92.06 70 LYS A O 1
ATOM 530 N N . SER A 1 71 ? -13.453 -9.492 13.906 1 88.81 71 SER A N 1
ATOM 531 C CA . SER A 1 71 ? -14.016 -10.82 13.703 1 88.81 71 SER A CA 1
ATOM 532 C C . SER A 1 71 ? -14.172 -11.562 15.031 1 88.81 71 SER A C 1
ATOM 534 O O . SER A 1 71 ? -15.227 -12.141 15.305 1 88.81 71 SER A O 1
ATOM 536 N N . LEU A 1 72 ? -13.234 -11.469 15.898 1 91 72 LEU A N 1
ATOM 537 C CA . LEU A 1 72 ? -13.273 -12.242 17.141 1 91 72 LEU A CA 1
ATOM 538 C C . LEU A 1 72 ? -13.922 -11.445 18.266 1 91 72 LEU A C 1
ATOM 540 O O . LEU A 1 72 ? -14.391 -12.016 19.25 1 91 72 LEU A O 1
ATOM 544 N N . ALA A 1 73 ? -13.891 -10.102 18.078 1 91.75 73 ALA A N 1
ATOM 545 C CA . ALA A 1 73 ? -14.562 -9.266 19.078 1 91.75 73 ALA A CA 1
ATOM 546 C C . ALA A 1 73 ? -16.078 -9.453 19.016 1 91.75 73 ALA A C 1
ATOM 548 O O . ALA A 1 73 ? -16.766 -9.312 20.031 1 91.75 73 ALA A O 1
ATOM 549 N N . THR A 1 74 ? -16.609 -9.828 17.844 1 88.44 74 THR A N 1
ATOM 550 C CA . THR A 1 74 ? -18.047 -9.867 17.672 1 88.44 74 THR A CA 1
ATOM 551 C C . THR A 1 74 ? -18.531 -11.305 17.453 1 88.44 74 THR A C 1
ATOM 553 O O . THR A 1 74 ? -19.719 -11.547 17.25 1 88.44 74 THR A O 1
ATOM 556 N N . ILE A 1 75 ? -17.625 -12.258 17.547 1 87.88 75 ILE A N 1
ATOM 557 C CA . ILE A 1 75 ? -18 -13.648 17.312 1 87.88 75 ILE A CA 1
ATOM 558 C C . ILE A 1 75 ? -18.766 -14.188 18.516 1 87.88 75 ILE A C 1
ATOM 560 O O . ILE A 1 75 ? -18.531 -13.781 19.641 1 87.88 75 ILE A O 1
ATOM 564 N N . ALA A 1 76 ? -19.781 -14.977 18.156 1 88.56 76 ALA A N 1
ATOM 565 C CA . ALA A 1 76 ? -20.438 -15.719 19.234 1 88.56 76 ALA A CA 1
ATOM 566 C C . ALA A 1 76 ? -19.578 -16.906 19.688 1 88.56 76 ALA A C 1
ATOM 568 O O . ALA A 1 76 ? -19.672 -18 19.125 1 88.56 76 ALA A O 1
ATOM 569 N N . LEU A 1 77 ? -18.844 -16.797 20.703 1 87.81 77 LEU A N 1
ATOM 570 C CA . LEU A 1 77 ? -17.875 -17.797 21.156 1 87.81 77 LEU A CA 1
ATOM 571 C C . LEU A 1 77 ? -18.578 -19.078 21.562 1 87.81 77 LEU A C 1
ATOM 573 O O . LEU A 1 77 ? -18 -20.156 21.484 1 87.81 77 LEU A O 1
ATOM 577 N N . GLY A 1 78 ? -19.828 -18.922 21.969 1 84.25 78 GLY A N 1
ATOM 578 C CA . GLY A 1 78 ? -20.594 -20.094 22.359 1 84.25 78 GLY A CA 1
ATOM 579 C C . GLY A 1 78 ? -20.969 -20.984 21.172 1 84.25 78 GLY A C 1
ATOM 580 O O . GLY A 1 78 ? -21.203 -22.172 21.344 1 84.25 78 GLY A O 1
ATOM 581 N N . GLN A 1 79 ? -20.875 -20.438 19.984 1 86.06 79 GLN A N 1
ATOM 582 C CA . GLN A 1 79 ? -21.281 -21.172 18.781 1 86.06 79 GLN A CA 1
ATOM 583 C C . GLN A 1 79 ? -20.062 -21.734 18.047 1 86.06 79 GLN A C 1
ATOM 585 O O . GLN A 1 79 ? -20.203 -22.438 17.047 1 86.06 79 GLN A O 1
ATOM 590 N N . VAL A 1 80 ? -18.938 -21.484 18.594 1 90.69 80 VAL A N 1
ATOM 591 C CA . VAL A 1 80 ? -17.719 -21.984 17.953 1 90.69 80 VAL A CA 1
ATOM 592 C C . VAL A 1 80 ? -17.609 -23.484 18.172 1 90.69 80 VAL A C 1
ATOM 594 O O . VAL A 1 80 ? -17.828 -23.969 19.281 1 90.69 80 VAL A O 1
ATOM 597 N N . ASN A 1 81 ? -17.391 -24.266 17.125 1 93.81 81 ASN A N 1
ATOM 598 C CA . ASN A 1 81 ? -17.188 -25.703 17.188 1 93.81 81 ASN A CA 1
ATOM 599 C C . ASN A 1 81 ? -15.75 -26.047 17.578 1 93.81 81 ASN A C 1
ATOM 601 O O . ASN A 1 81 ? -14.898 -26.219 16.703 1 93.81 81 ASN A O 1
ATOM 605 N N . TRP A 1 82 ? -15.492 -26.344 18.781 1 92.5 82 TRP A N 1
ATOM 606 C CA . TRP A 1 82 ? -14.156 -26.594 19.297 1 92.5 82 TRP A CA 1
ATOM 607 C C . TRP A 1 82 ? -13.633 -27.953 18.828 1 92.5 82 TRP A C 1
ATOM 609 O O . TRP A 1 82 ? -12.422 -28.156 18.75 1 92.5 82 TRP A O 1
ATOM 619 N N . LYS A 1 83 ? -14.539 -28.844 18.562 1 94.12 83 LYS A N 1
ATOM 620 C CA . LYS A 1 83 ? -14.125 -30.141 18 1 94.12 83 LYS A CA 1
ATOM 621 C C . LYS A 1 83 ? -13.508 -29.969 16.625 1 94.12 83 LYS A C 1
ATOM 623 O O . LYS A 1 83 ? -12.57 -30.672 16.266 1 94.12 83 LYS A O 1
ATOM 628 N N . PHE A 1 84 ? -14.109 -29.094 15.945 1 95.31 84 PHE A N 1
ATOM 629 C CA . PHE A 1 84 ? -13.562 -28.812 14.617 1 95.31 84 PHE A CA 1
ATOM 630 C C . PHE A 1 84 ? -12.156 -28.234 14.727 1 95.31 84 PHE A C 1
ATOM 632 O O . PHE A 1 84 ? -11.258 -28.641 13.984 1 95.31 84 PHE A O 1
ATOM 639 N N . LEU A 1 85 ? -11.961 -27.281 15.633 1 95.25 85 LEU A N 1
ATOM 640 C CA . LEU A 1 85 ? -10.641 -26.688 15.836 1 95.25 85 LEU A CA 1
ATOM 641 C C . LEU A 1 85 ? -9.633 -27.734 16.281 1 95.25 85 LEU A C 1
ATOM 643 O O . LEU A 1 85 ? -8.477 -27.703 15.875 1 95.25 85 LEU A O 1
ATOM 647 N N . ALA A 1 86 ? -10.062 -28.641 17.078 1 95.81 86 ALA A N 1
ATOM 648 C CA . ALA A 1 86 ? -9.195 -29.734 17.516 1 95.81 86 ALA A CA 1
ATOM 649 C C . ALA A 1 86 ? -8.836 -30.641 16.328 1 95.81 86 ALA A C 1
ATOM 651 O O . ALA A 1 86 ? -7.703 -31.125 16.25 1 95.81 86 ALA A O 1
ATOM 652 N N . ALA A 1 87 ? -9.805 -30.859 15.5 1 95.81 87 ALA A N 1
ATOM 653 C CA . ALA A 1 87 ? -9.555 -31.672 14.312 1 95.81 87 ALA A CA 1
ATOM 654 C C . ALA A 1 87 ? -8.516 -31.016 13.406 1 95.81 87 ALA A C 1
ATOM 656 O O . ALA A 1 87 ? -7.641 -31.688 12.859 1 95.81 87 ALA A O 1
ATOM 657 N N . LEU A 1 88 ? -8.664 -29.719 13.227 1 96 88 LEU A N 1
ATOM 658 C CA . LEU A 1 88 ? -7.695 -29 12.422 1 96 88 LEU A CA 1
ATOM 659 C C . LEU A 1 88 ? -6.309 -29.047 13.055 1 96 88 LEU A C 1
ATOM 661 O O . LEU A 1 88 ? -5.309 -29.234 12.359 1 96 88 LEU A O 1
ATOM 665 N N . ALA A 1 89 ? -6.246 -28.906 14.375 1 96.75 89 ALA A N 1
ATOM 666 C CA . ALA A 1 89 ? -4.973 -28.938 15.094 1 96.75 89 ALA A CA 1
ATOM 667 C C . ALA A 1 89 ? -4.309 -30.312 14.953 1 96.75 89 ALA A C 1
ATOM 669 O O . ALA A 1 89 ? -3.111 -30.391 14.672 1 96.75 89 ALA A O 1
ATOM 670 N N . LEU A 1 90 ? -5.062 -31.312 15.109 1 96.44 90 LEU A N 1
ATOM 671 C CA . LEU A 1 90 ? -4.539 -32.688 15.008 1 96.44 90 LEU A CA 1
ATOM 672 C C . LEU A 1 90 ? -4.125 -33 13.578 1 96.44 90 LEU A C 1
ATOM 674 O O . LEU A 1 90 ? -3.125 -33.688 13.352 1 96.44 90 LEU A O 1
ATOM 678 N N . GLY A 1 91 ? -4.977 -32.562 12.656 1 96.19 91 GLY A N 1
ATOM 679 C CA . GLY A 1 91 ? -4.633 -32.781 11.258 1 96.19 91 GLY A CA 1
ATOM 680 C C . GLY A 1 91 ? -3.336 -32.094 10.852 1 96.19 91 GLY A C 1
ATOM 681 O O . GLY A 1 91 ? -2.467 -32.719 10.242 1 96.19 91 GLY A O 1
ATOM 682 N N . LYS A 1 92 ? -3.176 -30.859 11.164 1 96.56 92 LYS A N 1
ATOM 683 C CA . LYS A 1 92 ? -1.947 -30.125 10.859 1 96.56 92 LYS A CA 1
ATOM 684 C C . LYS A 1 92 ? -0.75 -30.734 11.578 1 96.56 92 LYS A C 1
ATOM 686 O O . LYS A 1 92 ? 0.343 -30.828 11.016 1 96.56 92 LYS A O 1
ATOM 691 N N . ALA A 1 93 ? -0.974 -31.141 12.836 1 97.25 93 ALA A N 1
ATOM 692 C CA . ALA A 1 93 ? 0.105 -31.75 13.602 1 97.25 93 ALA A CA 1
ATOM 693 C C . ALA A 1 93 ? 0.547 -33.062 12.961 1 97.25 93 ALA A C 1
ATOM 695 O O . ALA A 1 93 ? 1.742 -33.375 12.906 1 97.25 93 ALA A O 1
ATOM 696 N N . ALA A 1 94 ? -0.411 -33.844 12.523 1 96.88 94 ALA A N 1
ATOM 697 C CA . ALA A 1 94 ? -0.1 -35.125 11.883 1 96.88 94 ALA A CA 1
ATOM 698 C C . ALA A 1 94 ? 0.739 -34.906 10.625 1 96.88 94 ALA A C 1
ATOM 700 O O . ALA A 1 94 ? 1.731 -35.625 10.406 1 96.88 94 ALA A O 1
ATOM 701 N N . VAL A 1 95 ? 0.35 -33.969 9.805 1 96.75 95 VAL A N 1
ATOM 702 C CA . VAL A 1 95 ? 1.092 -33.688 8.586 1 96.75 95 VAL A CA 1
ATOM 703 C C . VAL A 1 95 ? 2.463 -33.094 8.938 1 96.75 95 VAL A C 1
ATOM 705 O O . VAL A 1 95 ? 3.465 -33.438 8.297 1 96.75 95 VAL A O 1
ATOM 708 N N . PHE A 1 96 ? 2.48 -32.219 9.898 1 97.69 96 PHE A N 1
ATOM 709 C CA . PHE A 1 96 ? 3.721 -31.609 10.375 1 97.69 96 PHE A CA 1
ATOM 710 C C . PHE A 1 96 ? 4.723 -32.688 10.773 1 97.69 96 PHE A C 1
ATOM 712 O O . PHE A 1 96 ? 5.871 -32.688 10.328 1 97.69 96 PHE A O 1
ATOM 719 N N . VAL A 1 97 ? 4.32 -33.656 11.57 1 96.69 97 VAL A N 1
ATOM 720 C CA . VAL A 1 97 ? 5.184 -34.688 12.086 1 96.69 97 VAL A CA 1
ATOM 721 C C . VAL A 1 97 ? 5.578 -35.625 10.945 1 96.69 97 VAL A C 1
ATOM 723 O O . VAL A 1 97 ? 6.73 -36.062 10.867 1 96.69 97 VAL A O 1
ATOM 726 N N . ALA A 1 98 ? 4.68 -35.938 10.055 1 95.44 98 ALA A N 1
ATOM 727 C CA . ALA A 1 98 ? 4.957 -36.844 8.93 1 95.44 98 ALA A CA 1
ATOM 728 C C . ALA A 1 98 ? 6.016 -36.25 8.008 1 95.44 98 ALA A C 1
ATOM 730 O O . ALA A 1 98 ? 6.953 -36.938 7.602 1 95.44 98 ALA A O 1
ATOM 731 N N . VAL A 1 99 ? 5.859 -35 7.664 1 95.56 99 VAL A N 1
ATOM 732 C CA . VAL A 1 99 ? 6.797 -34.344 6.754 1 95.56 99 VAL A CA 1
ATOM 733 C C . VAL A 1 99 ? 8.164 -34.219 7.43 1 95.56 99 VAL A C 1
ATOM 735 O O . VAL A 1 99 ? 9.195 -34.406 6.789 1 95.56 99 VAL A O 1
ATOM 738 N N . ALA A 1 100 ? 8.164 -33.812 8.719 1 95.19 100 ALA A N 1
ATOM 739 C CA . ALA A 1 100 ? 9.43 -33.75 9.453 1 95.19 100 ALA A CA 1
ATOM 740 C C . ALA A 1 100 ? 10.125 -35.125 9.453 1 95.19 100 ALA A C 1
ATOM 742 O O . ALA A 1 100 ? 11.336 -35.188 9.211 1 95.19 100 ALA A O 1
ATOM 743 N N . ALA A 1 101 ? 9.398 -36.188 9.656 1 92.69 101 ALA A N 1
ATOM 744 C CA . ALA A 1 101 ? 9.945 -37.531 9.711 1 92.69 101 ALA A CA 1
ATOM 745 C C . ALA A 1 101 ? 10.469 -37.969 8.344 1 92.69 101 ALA A C 1
ATOM 747 O O . ALA A 1 101 ? 11.555 -38.562 8.242 1 92.69 101 ALA A O 1
ATOM 748 N N . VAL A 1 102 ? 9.711 -37.719 7.328 1 89 102 VAL A N 1
ATOM 749 C CA . VAL A 1 102 ? 10.109 -38.062 5.973 1 89 102 VAL A CA 1
ATOM 750 C C . VAL A 1 102 ? 11.367 -37.312 5.582 1 89 102 VAL A C 1
ATOM 752 O O . VAL A 1 102 ? 12.258 -37.875 4.93 1 89 102 VAL A O 1
ATOM 755 N N . THR A 1 103 ? 11.422 -36.031 5.957 1 90.81 103 THR A N 1
ATOM 756 C CA . THR A 1 103 ? 12.594 -35.219 5.652 1 90.81 103 THR A CA 1
ATOM 757 C C . THR A 1 103 ? 13.828 -35.781 6.367 1 90.81 103 THR A C 1
ATOM 759 O O . THR A 1 103 ? 14.906 -35.844 5.785 1 90.81 103 THR A O 1
ATOM 762 N N . LEU A 1 104 ? 13.664 -36.188 7.629 1 88.5 104 LEU A N 1
ATOM 763 C CA . LEU A 1 104 ? 14.773 -36.75 8.391 1 88.5 104 LEU A CA 1
ATOM 764 C C . LEU A 1 104 ? 15.219 -38.062 7.809 1 88.5 104 LEU A C 1
ATOM 766 O O . LEU A 1 104 ? 16.406 -38.406 7.859 1 88.5 104 LEU A O 1
ATOM 770 N N . LEU A 1 105 ? 14.305 -38.812 7.195 1 83.12 105 LEU A N 1
ATOM 771 C CA . LEU A 1 105 ? 14.609 -40.125 6.617 1 83.12 105 LEU A CA 1
ATOM 772 C C . LEU A 1 105 ? 15.258 -39.969 5.246 1 83.12 105 LEU A C 1
ATOM 774 O O . LEU A 1 105 ? 16.125 -40.781 4.875 1 83.12 105 LEU A O 1
ATOM 778 N N . LEU A 1 106 ? 14.711 -39.031 4.457 1 74.69 106 LEU A N 1
ATOM 779 C CA . LEU A 1 106 ? 15.164 -38.875 3.08 1 74.69 106 LEU A CA 1
ATOM 780 C C . LEU A 1 106 ? 16.484 -38.125 3.027 1 74.69 106 LEU A C 1
ATOM 782 O O . LEU A 1 106 ? 17.312 -38.344 2.133 1 74.69 106 LEU A O 1
ATOM 786 N N . VAL A 1 107 ? 16.469 -36.969 3.727 1 66.44 107 VAL A N 1
ATOM 787 C CA . VAL A 1 107 ? 17.703 -36.188 3.676 1 66.44 107 VAL A CA 1
ATOM 788 C C . VAL A 1 107 ? 18.828 -36.938 4.348 1 66.44 107 VAL A C 1
ATOM 790 O O . VAL A 1 107 ? 18.734 -37.312 5.523 1 66.44 107 VAL A O 1
ATOM 793 N N . ARG A 1 108 ? 19.5 -37.781 3.422 1 58.06 108 ARG A N 1
ATOM 794 C CA . ARG A 1 108 ? 20.594 -38.625 3.881 1 58.06 108 ARG A CA 1
ATOM 795 C C . ARG A 1 108 ? 21.469 -37.875 4.883 1 58.06 108 ARG A C 1
ATOM 797 O O . ARG A 1 108 ? 21.406 -36.656 4.992 1 58.06 108 ARG A O 1
ATOM 804 N N . ARG A 1 109 ? 22.812 -38.438 5.496 1 54.78 109 ARG A N 1
ATOM 805 C CA . ARG A 1 109 ? 23.766 -38.156 6.559 1 54.78 109 ARG A CA 1
ATOM 806 C C . ARG A 1 109 ? 24.516 -36.844 6.289 1 54.78 109 ARG A C 1
ATOM 808 O O . ARG A 1 109 ? 25 -36.625 5.18 1 54.78 109 ARG A O 1
ATOM 815 N N . PRO A 1 110 ? 24.547 -35.969 7.254 1 58.09 110 PRO A N 1
ATOM 816 C CA . PRO A 1 110 ? 24.062 -35.75 8.617 1 58.09 110 PRO A CA 1
ATOM 817 C C . PRO A 1 110 ? 22.625 -35.25 8.664 1 58.09 110 PRO A C 1
ATOM 819 O O . PRO A 1 110 ? 22.172 -34.594 7.73 1 58.09 110 PRO A O 1
ATOM 822 N N . LEU A 1 111 ? 21.938 -35.719 9.508 1 61.69 111 LEU A N 1
ATOM 823 C CA . LEU A 1 111 ? 20.562 -35.344 9.812 1 61.69 111 LEU A CA 1
ATOM 824 C C . LEU A 1 111 ? 20.406 -33.844 9.906 1 61.69 111 LEU A C 1
ATOM 826 O O . LEU A 1 111 ? 21.141 -33.188 10.648 1 61.69 111 LEU A O 1
ATOM 830 N N . SER A 1 112 ? 19.688 -33.25 8.93 1 82.19 112 SER A N 1
ATOM 831 C CA . SER A 1 112 ? 19.5 -31.797 8.992 1 82.19 112 SER A CA 1
ATOM 832 C C . SER A 1 112 ? 18.172 -31.438 9.656 1 82.19 112 SER A C 1
ATOM 834 O O . SER A 1 112 ? 17.125 -31.391 8.992 1 82.19 112 SER A O 1
ATOM 836 N N . PHE A 1 113 ? 18.125 -31.312 10.977 1 87.12 113 PHE A N 1
ATOM 837 C CA . PHE A 1 113 ? 16.953 -30.891 11.727 1 87.12 113 PHE A CA 1
ATOM 838 C C . PHE A 1 113 ? 16.422 -29.562 11.227 1 87.12 113 PHE A C 1
ATOM 840 O O . PHE A 1 113 ? 15.234 -29.266 11.336 1 87.12 113 PHE A O 1
ATOM 847 N N . GLY A 1 114 ? 17.281 -28.812 10.641 1 88.5 114 GLY A N 1
ATOM 848 C CA . GLY A 1 114 ? 16.875 -27.531 10.117 1 88.5 114 GLY A CA 1
ATOM 849 C C . GLY A 1 114 ? 15.93 -27.641 8.93 1 88.5 114 GLY A C 1
ATOM 850 O O . GLY A 1 114 ? 14.875 -27 8.906 1 88.5 114 GLY A O 1
ATOM 851 N N . LYS A 1 115 ? 16.266 -28.5 8.039 1 91.25 115 LYS A N 1
ATOM 852 C CA . LYS A 1 115 ? 15.406 -28.719 6.879 1 91.25 115 LYS A CA 1
ATOM 853 C C . LYS A 1 115 ? 14.086 -29.359 7.281 1 91.25 115 LYS A C 1
ATOM 855 O O . LYS A 1 115 ? 13.031 -29.031 6.723 1 91.25 115 LYS A O 1
ATOM 860 N N . ALA A 1 116 ? 14.227 -30.281 8.242 1 93.75 116 ALA A N 1
ATOM 861 C CA . ALA A 1 116 ? 13.016 -30.953 8.703 1 93.75 116 ALA A CA 1
ATOM 862 C C . ALA A 1 116 ? 12.023 -29.969 9.297 1 93.75 116 ALA A C 1
ATOM 864 O O . ALA A 1 116 ? 10.82 -30.047 9.016 1 93.75 116 ALA A O 1
ATOM 865 N N . GLY A 1 117 ? 12.5 -29.109 10.125 1 93.56 117 GLY A N 1
ATOM 866 C CA . GLY A 1 117 ? 11.641 -28.094 10.688 1 93.56 117 GLY A CA 1
ATOM 867 C C . GLY A 1 117 ? 11.039 -27.172 9.641 1 93.56 117 GLY A C 1
ATOM 868 O O . GLY A 1 117 ? 9.844 -26.891 9.664 1 93.56 117 GLY A O 1
ATOM 869 N N . LEU A 1 118 ? 11.836 -26.734 8.695 1 93.31 118 LEU A N 1
ATOM 870 C CA . LEU A 1 118 ? 11.406 -25.797 7.676 1 93.31 118 LEU A CA 1
ATOM 871 C C . LEU A 1 118 ? 10.344 -26.422 6.773 1 93.31 118 LEU A C 1
ATOM 873 O O . LEU A 1 118 ? 9.32 -25.797 6.488 1 93.31 118 LEU A O 1
ATOM 877 N N . TYR A 1 119 ? 10.578 -27.641 6.328 1 94.75 119 TYR A N 1
ATOM 878 C CA . TYR A 1 119 ? 9.656 -28.297 5.402 1 94.75 119 TYR A CA 1
ATOM 879 C C . TYR A 1 119 ? 8.359 -28.688 6.105 1 94.75 119 TYR A C 1
ATOM 881 O O . TYR A 1 119 ? 7.293 -28.703 5.488 1 94.75 119 TYR A O 1
ATOM 889 N N . ALA A 1 120 ? 8.477 -28.984 7.375 1 96.38 120 ALA A N 1
ATOM 890 C CA . ALA A 1 120 ? 7.262 -29.25 8.148 1 96.38 120 ALA A CA 1
ATOM 891 C C . ALA A 1 120 ? 6.363 -28.016 8.195 1 96.38 120 ALA A C 1
ATOM 893 O O . ALA A 1 120 ? 5.145 -28.125 8.039 1 96.38 120 ALA A O 1
ATOM 894 N N . ILE A 1 121 ? 6.941 -26.891 8.383 1 95.5 121 ILE A N 1
ATOM 895 C CA . ILE A 1 121 ? 6.168 -25.656 8.375 1 95.5 121 ILE A CA 1
ATOM 896 C C . ILE A 1 121 ? 5.613 -25.391 6.977 1 95.5 121 ILE A C 1
ATOM 898 O O . ILE A 1 121 ? 4.465 -24.984 6.82 1 95.5 121 ILE A O 1
ATOM 902 N N . ALA A 1 122 ? 6.398 -25.641 6.008 1 95.25 122 ALA A N 1
ATOM 903 C CA . ALA A 1 122 ? 6.004 -25.406 4.617 1 95.25 122 ALA A CA 1
ATOM 904 C C . ALA A 1 122 ? 4.77 -26.234 4.254 1 95.25 122 ALA A C 1
ATOM 906 O O . ALA A 1 122 ? 3.924 -25.781 3.479 1 95.25 122 ALA A O 1
ATOM 907 N N . ALA A 1 123 ? 4.672 -27.375 4.84 1 95.12 123 ALA A N 1
ATOM 908 C CA . ALA A 1 123 ? 3.586 -28.281 4.5 1 95.12 123 ALA A CA 1
ATOM 909 C C . ALA A 1 123 ? 2.348 -28 5.348 1 95.12 123 ALA A C 1
ATOM 911 O O . ALA A 1 123 ? 1.261 -28.516 5.055 1 95.12 123 ALA A O 1
ATOM 912 N N . THR A 1 124 ? 2.463 -27.188 6.348 1 96 124 THR A N 1
ATOM 913 C CA . THR A 1 124 ? 1.329 -27.047 7.254 1 96 124 THR A CA 1
ATOM 914 C C . THR A 1 124 ? 0.911 -25.594 7.395 1 96 124 THR A C 1
ATOM 916 O O . THR A 1 124 ? -0.233 -25.297 7.746 1 96 124 THR A O 1
ATOM 919 N N . GLN A 1 125 ? 1.801 -24.703 7.223 1 94 125 GLN A N 1
ATOM 920 C CA . GLN A 1 125 ? 1.439 -23.297 7.375 1 94 125 GLN A CA 1
ATOM 921 C C . GLN A 1 125 ? 0.758 -22.766 6.117 1 94 125 GLN A C 1
ATOM 923 O O . GLN A 1 125 ? 1.411 -22.562 5.094 1 94 125 GLN A O 1
ATOM 928 N N . SER A 1 126 ? -0.487 -22.5 6.25 1 94.12 126 SER A N 1
ATOM 929 C CA . SER A 1 126 ? -1.308 -22.031 5.141 1 94.12 126 SER A CA 1
ATOM 930 C C . SER A 1 126 ? -1.28 -20.516 5.035 1 94.12 126 SER A C 1
ATOM 932 O O . SER A 1 126 ? -1.086 -19.812 6.035 1 94.12 126 SER A O 1
ATOM 934 N N . ASN A 1 127 ? -1.391 -20.031 3.824 1 92.94 127 ASN A N 1
ATOM 935 C CA . ASN A 1 127 ? -1.596 -18.609 3.607 1 92.94 127 ASN A CA 1
ATOM 936 C C . ASN A 1 127 ? -3.012 -18.188 3.982 1 92.94 127 ASN A C 1
ATOM 938 O O . ASN A 1 127 ? -3.783 -17.75 3.123 1 92.94 127 ASN A O 1
ATOM 942 N N . ASP A 1 128 ? -3.316 -18.219 5.191 1 92 128 ASP A N 1
ATOM 943 C CA . ASP A 1 128 ? -4.656 -18.047 5.742 1 92 128 ASP A CA 1
ATOM 944 C C . ASP A 1 128 ? -5.215 -16.656 5.406 1 92 128 ASP A C 1
ATOM 946 O O . ASP A 1 128 ? -6.391 -16.531 5.051 1 92 128 ASP A O 1
ATOM 950 N N . PHE A 1 129 ? -4.445 -15.742 5.441 1 88.88 129 PHE A N 1
ATOM 951 C CA . PHE A 1 129 ? -4.973 -14.391 5.359 1 88.88 129 PHE A CA 1
ATOM 952 C C . PHE A 1 129 ? -4.66 -13.766 4.004 1 88.88 129 PHE A C 1
ATOM 954 O O . PHE A 1 129 ? -5.391 -12.891 3.533 1 88.88 129 PHE A O 1
ATOM 961 N N . GLY A 1 130 ? -3.582 -14.211 3.428 1 88.19 130 GLY A N 1
ATOM 962 C CA . GLY A 1 130 ? -3.268 -13.711 2.1 1 88.19 130 GLY A CA 1
ATOM 963 C C . GLY A 1 130 ? -4.227 -14.203 1.032 1 88.19 130 GLY A C 1
ATOM 964 O O . GLY A 1 130 ? -4.645 -13.438 0.162 1 88.19 130 GLY A O 1
ATOM 965 N N . LEU A 1 131 ? -4.602 -15.398 1.144 1 89.88 131 LEU A N 1
ATOM 966 C CA . LEU A 1 131 ? -5.488 -16 0.148 1 89.88 131 LEU A CA 1
ATOM 967 C C . LEU A 1 131 ? -6.691 -16.656 0.815 1 89.88 131 LEU A C 1
ATOM 969 O O . LEU A 1 131 ? -7.82 -16.531 0.333 1 89.88 131 LEU A O 1
ATOM 973 N N . GLY A 1 132 ? -6.516 -17.297 1.858 1 91.25 132 GLY A N 1
ATOM 974 C CA . GLY A 1 132 ? -7.566 -18.062 2.518 1 91.25 132 GLY A CA 1
ATOM 975 C C . GLY A 1 132 ? -8.766 -17.203 2.9 1 91.25 132 GLY A C 1
ATOM 976 O O . GLY A 1 132 ? -9.898 -17.531 2.539 1 91.25 132 GLY A O 1
ATOM 977 N N . TYR A 1 133 ? -8.508 -16.125 3.559 1 90.44 133 TYR A N 1
ATOM 978 C CA . TYR A 1 133 ? -9.602 -15.289 4.047 1 90.44 133 TYR A CA 1
ATOM 979 C C . TYR A 1 133 ? -10.398 -14.703 2.891 1 90.44 133 TYR A C 1
ATOM 981 O O . TYR A 1 133 ? -11.633 -14.789 2.869 1 90.44 133 TYR A O 1
ATOM 989 N N . PRO A 1 134 ? -9.789 -14.109 1.912 1 89.06 134 PRO A N 1
ATOM 990 C CA . PRO A 1 134 ? -10.57 -13.602 0.782 1 89.06 134 PRO A CA 1
ATOM 991 C C . PRO A 1 134 ? -11.406 -14.688 0.106 1 89.06 134 PRO A C 1
ATOM 993 O O . PRO A 1 134 ? -12.562 -14.438 -0.269 1 89.06 134 PRO A O 1
ATOM 996 N N . LEU A 1 135 ? -10.859 -15.812 0.027 1 87.81 135 LEU A N 1
ATOM 997 C CA . LEU A 1 135 ? -11.539 -16.922 -0.646 1 87.81 135 LEU A CA 1
ATOM 998 C C . LEU A 1 135 ? -12.719 -17.422 0.179 1 87.81 135 LEU A C 1
ATOM 1000 O O . LEU A 1 135 ? -13.836 -17.516 -0.327 1 87.81 135 LEU A O 1
ATOM 1004 N N . ILE A 1 136 ? -12.531 -17.656 1.427 1 88.38 136 ILE A N 1
ATOM 1005 C CA . ILE A 1 136 ? -13.547 -18.25 2.295 1 88.38 136 ILE A CA 1
ATOM 1006 C C . ILE A 1 136 ? -14.633 -17.234 2.6 1 88.38 136 ILE A C 1
ATOM 1008 O O . ILE A 1 136 ? -15.812 -17.562 2.662 1 88.38 136 ILE A O 1
ATOM 1012 N N . SER A 1 137 ? -14.25 -15.961 2.816 1 87.06 137 SER A N 1
ATOM 1013 C CA . SER A 1 137 ? -15.219 -14.906 3.119 1 87.06 137 SER A CA 1
ATOM 1014 C C . SER A 1 137 ? -16.188 -14.703 1.962 1 87.06 137 SER A C 1
ATOM 1016 O O . SER A 1 137 ? -17.375 -14.453 2.18 1 87.06 137 SER A O 1
ATOM 1018 N N . HIS A 1 138 ? -15.727 -14.852 0.79 1 81.5 138 HIS A N 1
ATOM 1019 C CA . HIS A 1 138 ? -16.578 -14.656 -0.373 1 81.5 138 HIS A CA 1
ATOM 1020 C C . HIS A 1 138 ? -17.359 -15.93 -0.693 1 81.5 138 HIS A C 1
ATOM 1022 O O . HIS A 1 138 ? -18.547 -15.859 -1.062 1 81.5 138 HIS A O 1
ATOM 1028 N N . LEU A 1 139 ? -16.719 -17.094 -0.481 1 77.31 139 LEU A N 1
ATOM 1029 C CA . LEU A 1 139 ? -17.328 -18.359 -0.864 1 77.31 139 LEU A CA 1
ATOM 1030 C C . LEU A 1 139 ? -18.469 -18.719 0.092 1 77.31 139 LEU A C 1
ATOM 1032 O O . LEU A 1 139 ? -19.484 -19.266 -0.331 1 77.31 139 LEU A O 1
ATOM 1036 N N . PHE A 1 140 ? -18.328 -18.406 1.368 1 80.06 140 PHE A N 1
ATOM 1037 C CA . PHE A 1 140 ? -19.281 -18.891 2.365 1 80.06 140 PHE A CA 1
ATOM 1038 C C . PHE A 1 140 ? -20.062 -17.734 2.961 1 80.06 140 PHE A C 1
ATOM 1040 O O . PHE A 1 140 ? -20.703 -17.891 4.004 1 80.06 140 PHE A O 1
ATOM 1047 N N . ASP A 1 141 ? -19.953 -16.562 2.352 1 79.38 141 ASP A N 1
ATOM 1048 C CA . ASP A 1 141 ? -20.594 -15.352 2.867 1 79.38 141 ASP A CA 1
ATOM 1049 C C . ASP A 1 141 ? -22.094 -15.578 3.08 1 79.38 141 ASP A C 1
ATOM 1051 O O . ASP A 1 141 ? -22.656 -15.133 4.082 1 79.38 141 ASP A O 1
ATOM 1055 N N . ARG A 1 142 ? -22.828 -16.344 2.283 1 75.81 142 ARG A N 1
ATOM 1056 C CA . ARG A 1 142 ? -24.281 -16.5 2.328 1 75.81 142 ARG A CA 1
ATOM 1057 C C . ARG A 1 142 ? -24.656 -17.781 3.076 1 75.81 142 ARG A C 1
ATOM 1059 O O . ARG A 1 142 ? -25.656 -17.797 3.805 1 75.81 142 ARG A O 1
ATOM 1066 N N . THR A 1 143 ? -23.812 -18.859 3.014 1 77.44 143 THR A N 1
ATOM 1067 C CA . THR A 1 143 ? -24.188 -20.156 3.568 1 77.44 143 THR A CA 1
ATOM 1068 C C . THR A 1 143 ? -23.688 -20.297 5.008 1 77.44 143 THR A C 1
ATOM 1070 O O . THR A 1 143 ? -24.469 -20.609 5.91 1 77.44 143 THR A O 1
ATOM 1073 N N . GLN A 1 144 ? -22.422 -20.047 5.195 1 85.75 144 GLN A N 1
ATOM 1074 C CA . GLN A 1 144 ? -21.797 -20.156 6.516 1 85.75 144 GLN A CA 1
ATOM 1075 C C . GLN A 1 144 ? -20.859 -18.984 6.773 1 85.75 144 GLN A C 1
ATOM 1077 O O . GLN A 1 144 ? -19.641 -19.156 6.812 1 85.75 144 GLN A O 1
ATOM 1082 N N . PRO A 1 145 ? -21.438 -17.828 7.105 1 83.44 145 PRO A N 1
ATOM 1083 C CA . PRO A 1 145 ? -20.625 -16.625 7.234 1 83.44 145 PRO A CA 1
ATOM 1084 C C . PRO A 1 145 ? -19.641 -16.703 8.398 1 83.44 145 PRO A C 1
ATOM 1086 O O . PRO A 1 145 ? -18.656 -15.961 8.422 1 83.44 145 PRO A O 1
ATOM 1089 N N . THR A 1 146 ? -19.781 -17.609 9.281 1 86.81 146 THR A N 1
ATOM 1090 C CA . THR A 1 146 ? -18.922 -17.672 10.453 1 86.81 146 THR A CA 1
ATOM 1091 C C . THR A 1 146 ? -17.625 -18.406 10.125 1 86.81 146 THR A C 1
ATOM 1093 O O . THR A 1 146 ? -16.672 -18.359 10.898 1 86.81 146 THR A O 1
ATOM 1096 N N . PHE A 1 147 ? -17.531 -19.141 8.992 1 89.38 147 PHE A N 1
ATOM 1097 C CA . PHE A 1 147 ? -16.359 -19.906 8.633 1 89.38 147 PHE A CA 1
ATOM 1098 C C . PHE A 1 147 ? -15.141 -19 8.477 1 89.38 147 PHE A C 1
ATOM 1100 O O . PHE A 1 147 ? -14.023 -19.406 8.797 1 89.38 147 PHE A O 1
ATOM 1107 N N . SER A 1 148 ? -15.398 -17.75 8 1 89.5 148 SER A N 1
ATOM 1108 C CA . SER A 1 148 ? -14.281 -16.828 7.84 1 89.5 148 SER A CA 1
ATOM 1109 C C . SER A 1 148 ? -13.672 -16.453 9.188 1 89.5 148 SER A C 1
ATOM 1111 O O . SER A 1 148 ? -12.477 -16.172 9.281 1 89.5 148 SER A O 1
ATOM 1113 N N . HIS A 1 149 ? -14.422 -16.516 10.266 1 89.81 149 HIS A N 1
ATOM 1114 C CA . HIS A 1 149 ? -13.945 -16.188 11.602 1 89.81 149 HIS A CA 1
ATOM 1115 C C . HIS A 1 149 ? -13.031 -17.281 12.148 1 89.81 149 HIS A C 1
ATOM 1117 O O . HIS A 1 149 ? -12.141 -17 12.961 1 89.81 149 HIS A O 1
ATOM 1123 N N . TYR A 1 150 ? -13.242 -18.531 11.695 1 91.75 150 TYR A N 1
ATOM 1124 C CA . TYR A 1 150 ? -12.445 -19.656 12.18 1 91.75 150 TYR A CA 1
ATOM 1125 C C . TYR A 1 150 ? -10.984 -19.5 11.773 1 91.75 150 TYR A C 1
ATOM 1127 O O . TYR A 1 150 ? -10.094 -20.047 12.438 1 91.75 150 TYR A O 1
ATOM 1135 N N . LEU A 1 151 ? -10.719 -18.781 10.688 1 91.38 151 LEU A N 1
ATOM 1136 C CA . LEU A 1 151 ? -9.344 -18.641 10.227 1 91.38 151 LEU A CA 1
ATOM 1137 C C . LEU A 1 151 ? -8.484 -17.938 11.273 1 91.38 151 LEU A C 1
ATOM 1139 O O . LEU A 1 151 ? -7.309 -18.25 11.438 1 91.38 151 LEU A O 1
ATOM 1143 N N . TYR A 1 152 ? -9.133 -17.031 12.031 1 89.31 152 TYR A N 1
ATOM 1144 C CA . TYR A 1 152 ? -8.406 -16.297 13.062 1 89.31 152 TYR A CA 1
ATOM 1145 C C . TYR A 1 152 ? -8.203 -17.156 14.305 1 89.31 152 TYR A C 1
ATOM 1147 O O . TYR A 1 152 ? -7.293 -16.906 15.102 1 89.31 152 TYR A O 1
ATOM 1155 N N . LEU A 1 153 ? -9.023 -18.172 14.43 1 90.25 153 LEU A N 1
ATOM 1156 C CA . LEU A 1 153 ? -8.898 -19.094 15.562 1 90.25 153 LEU A CA 1
ATOM 1157 C C . LEU A 1 153 ? -7.898 -20.203 15.25 1 90.25 153 LEU A C 1
ATOM 1159 O O . LEU A 1 153 ? -7.266 -20.734 16.156 1 90.25 153 LEU A O 1
ATOM 1163 N N . VAL A 1 154 ? -7.719 -20.516 13.984 1 92.12 154 VAL A N 1
ATOM 1164 C CA . VAL A 1 154 ? -6.855 -21.609 13.547 1 92.12 154 VAL A CA 1
ATOM 1165 C C . VAL A 1 154 ? -5.406 -21.125 13.484 1 92.12 154 VAL A C 1
ATOM 1167 O O . VAL A 1 154 ? -4.477 -21.906 13.727 1 92.12 154 VAL A O 1
ATOM 1170 N N . SER A 1 155 ? -5.172 -19.859 13.25 1 87.31 155 SER A N 1
ATOM 1171 C CA . SER A 1 155 ? -3.842 -19.312 12.992 1 87.31 155 SER A CA 1
ATOM 1172 C C . SER A 1 155 ? -2.914 -19.531 14.18 1 87.31 155 SER A C 1
ATOM 1174 O O . SER A 1 155 ? -1.735 -19.844 14 1 87.31 155 SER A O 1
ATOM 1176 N N . PRO A 1 156 ? -3.432 -19.484 15.461 1 85.94 156 PRO A N 1
ATOM 1177 C CA . PRO A 1 156 ? -2.541 -19.719 16.594 1 85.94 156 PRO A CA 1
ATOM 1178 C C . PRO A 1 156 ? -2.07 -21.172 16.688 1 85.94 156 PRO A C 1
ATOM 1180 O O . PRO A 1 156 ? -1.012 -21.438 17.266 1 85.94 156 PRO A O 1
ATOM 1183 N N . ILE A 1 157 ? -2.834 -22.078 16.156 1 90.81 157 ILE A N 1
ATOM 1184 C CA . ILE A 1 157 ? -2.42 -23.484 16.141 1 90.81 157 ILE A CA 1
ATOM 1185 C C . ILE A 1 157 ? -1.072 -23.609 15.438 1 90.81 157 ILE A C 1
ATOM 1187 O O . ILE A 1 157 ? -0.174 -24.312 15.922 1 90.81 157 ILE A O 1
ATOM 1191 N N . GLN A 1 158 ? -0.984 -22.875 14.359 1 92.12 158 GLN A N 1
ATOM 1192 C CA . GLN A 1 158 ? 0.253 -22.938 13.586 1 92.12 158 GLN A CA 1
ATOM 1193 C C . GLN A 1 158 ? 1.328 -22.047 14.211 1 92.12 158 GLN A C 1
ATOM 1195 O O . GLN A 1 158 ? 2.447 -22.5 14.453 1 92.12 158 GLN A O 1
ATOM 1200 N N . LEU A 1 159 ? 1.013 -20.828 14.539 1 86.19 159 LEU A N 1
ATOM 1201 C CA . LEU A 1 159 ? 1.99 -19.812 14.898 1 86.19 159 LEU A CA 1
ATOM 1202 C C . LEU A 1 159 ? 2.471 -20 16.344 1 86.19 159 LEU A C 1
ATOM 1204 O O . LEU A 1 159 ? 3.652 -19.797 16.625 1 86.19 159 LEU A O 1
ATOM 1208 N N . ALA A 1 160 ? 1.59 -20.469 17.234 1 85.06 160 ALA A N 1
ATOM 1209 C CA . ALA A 1 160 ? 1.933 -20.516 18.656 1 85.06 160 ALA A CA 1
ATOM 1210 C C . ALA A 1 160 ? 2.342 -21.938 19.062 1 85.06 160 ALA A C 1
ATOM 1212 O O . ALA A 1 160 ? 3.047 -22.109 20.062 1 85.06 160 ALA A O 1
ATOM 1213 N N . PHE A 1 161 ? 2.031 -22.984 18.281 1 88.56 161 PHE A N 1
ATOM 1214 C CA . PHE A 1 161 ? 2.303 -24.328 18.75 1 88.56 161 PHE A CA 1
ATOM 1215 C C . PHE A 1 161 ? 3.242 -25.062 17.797 1 88.56 161 PHE A C 1
ATOM 1217 O O . PHE A 1 161 ? 4.336 -25.469 18.188 1 88.56 161 PHE A O 1
ATOM 1224 N N . LEU A 1 162 ? 2.969 -25.125 16.562 1 93.25 162 LEU A N 1
ATOM 1225 C CA . LEU A 1 162 ? 3.758 -25.922 15.625 1 93.25 162 LEU A CA 1
ATOM 1226 C C . LEU A 1 162 ? 5.039 -25.188 15.234 1 93.25 162 LEU A C 1
ATOM 1228 O O . LEU A 1 162 ? 6.117 -25.797 15.219 1 93.25 162 LEU A O 1
ATOM 1232 N N . ASN A 1 163 ? 4.949 -23.906 14.93 1 91 163 ASN A N 1
ATOM 1233 C CA . ASN A 1 163 ? 6.109 -23.156 14.469 1 91 163 ASN A CA 1
ATOM 1234 C C . ASN A 1 163 ? 7.215 -23.125 15.523 1 91 163 ASN A C 1
ATOM 1236 O O . ASN A 1 163 ? 8.391 -23.297 15.203 1 91 163 ASN A O 1
ATOM 1240 N N . PRO A 1 164 ? 6.863 -22.922 16.812 1 86.56 164 PRO A N 1
ATOM 1241 C CA . PRO A 1 164 ? 7.938 -22.953 17.797 1 86.56 164 PRO A CA 1
ATOM 1242 C C . PRO A 1 164 ? 8.688 -24.281 17.828 1 86.56 164 PRO A C 1
ATOM 1244 O O . PRO A 1 164 ? 9.898 -24.312 18.031 1 86.56 164 PRO A O 1
ATOM 1247 N N . ILE A 1 165 ? 8.031 -25.344 17.625 1 90.31 165 ILE A N 1
ATOM 1248 C CA . ILE A 1 165 ? 8.68 -26.641 17.547 1 90.31 165 ILE A CA 1
ATOM 1249 C C . ILE A 1 165 ? 9.648 -26.672 16.359 1 90.31 165 ILE A C 1
ATOM 1251 O O . ILE A 1 165 ? 10.781 -27.125 16.484 1 90.31 165 ILE A O 1
ATOM 1255 N N . ALA A 1 166 ? 9.227 -26.188 15.266 1 92.19 166 ALA A N 1
ATOM 1256 C CA . ALA A 1 166 ? 10.062 -26.141 14.07 1 92.19 166 ALA A CA 1
ATOM 1257 C C . ALA A 1 166 ? 11.258 -25.219 14.281 1 92.19 166 ALA A C 1
ATOM 1259 O O . ALA A 1 166 ? 12.367 -25.516 13.836 1 92.19 166 ALA A O 1
ATOM 1260 N N . PHE A 1 167 ? 11.023 -24.125 14.93 1 85.88 167 PHE A N 1
ATOM 1261 C CA . PHE A 1 167 ? 12.117 -23.188 15.195 1 85.88 167 PHE A CA 1
ATOM 1262 C C . PHE A 1 167 ? 13.156 -23.828 16.109 1 85.88 167 PHE A C 1
ATOM 1264 O O . PHE A 1 167 ? 14.359 -23.594 15.938 1 85.88 167 PHE A O 1
ATOM 1271 N N . LEU A 1 168 ? 12.656 -24.547 17.047 1 83.69 168 LEU A N 1
ATOM 1272 C CA . LEU A 1 168 ? 13.586 -25.266 17.922 1 83.69 168 LEU A CA 1
ATOM 1273 C C . LEU A 1 168 ? 14.422 -26.266 17.125 1 83.69 168 LEU A C 1
ATOM 1275 O O . LEU A 1 168 ? 15.617 -26.422 17.375 1 83.69 168 LEU A O 1
ATOM 1279 N N . MET A 1 169 ? 13.891 -26.875 16.203 1 87.81 169 MET A N 1
ATOM 1280 C CA . MET A 1 169 ? 14.602 -27.812 15.344 1 87.81 169 MET A CA 1
ATOM 1281 C C . MET A 1 169 ? 15.633 -27.094 14.492 1 87.81 169 MET A C 1
ATOM 1283 O O . MET A 1 169 ? 16.75 -27.578 14.312 1 87.81 169 MET A O 1
ATOM 1287 N N . MET A 1 170 ? 15.336 -26 14.008 1 86.12 170 MET A N 1
ATOM 1288 C CA . MET A 1 170 ? 16.234 -25.234 13.164 1 86.12 170 MET A CA 1
ATOM 1289 C C . MET A 1 170 ? 17.391 -24.641 13.984 1 86.12 170 MET A C 1
ATOM 1291 O O . MET A 1 170 ? 18.531 -24.594 13.516 1 86.12 170 MET A O 1
ATOM 1295 N N . GLU A 1 171 ? 16.984 -24.234 15.148 1 77.5 171 GLU A N 1
ATOM 1296 C CA . GLU A 1 171 ? 18.031 -23.719 16.031 1 77.5 171 GLU A CA 1
ATOM 1297 C C . GLU A 1 171 ? 18.984 -24.812 16.469 1 77.5 171 GLU A C 1
ATOM 1299 O O . GLU A 1 171 ? 20.188 -24.578 16.609 1 77.5 171 GLU A O 1
ATOM 1304 N N . TYR A 1 172 ? 18.391 -25.875 16.75 1 77.25 172 TYR A N 1
ATOM 1305 C CA . TYR A 1 172 ? 19.188 -27.016 17.141 1 77.25 172 TYR A CA 1
ATOM 1306 C C . TYR A 1 172 ? 20.188 -27.391 16.047 1 77.25 172 TYR A C 1
ATOM 1308 O O . TYR A 1 172 ? 21.328 -27.766 16.328 1 77.25 172 TYR A O 1
ATOM 1316 N N . SER A 1 173 ? 19.812 -27.266 14.922 1 75.44 173 SER A N 1
ATOM 1317 C CA . SER A 1 173 ? 20.688 -27.578 13.797 1 75.44 173 SER A CA 1
ATOM 1318 C C . SER A 1 173 ? 21.797 -26.547 13.641 1 75.44 173 SER A C 1
ATOM 1320 O O . SER A 1 173 ? 22.906 -26.875 13.211 1 75.44 173 SER A O 1
ATOM 1322 N N . ARG A 1 174 ? 21.516 -25.344 13.953 1 69.12 174 ARG A N 1
ATOM 1323 C CA . ARG A 1 174 ? 22.5 -24.266 13.859 1 69.12 174 ARG A CA 1
ATOM 1324 C C . ARG A 1 174 ? 23.531 -24.359 14.977 1 69.12 174 ARG A C 1
ATOM 1326 O O . ARG A 1 174 ? 24.703 -24.047 14.781 1 69.12 174 ARG A O 1
ATOM 1333 N N . SER A 1 175 ? 23.047 -24.516 16.297 1 59.91 175 SER A N 1
ATOM 1334 C CA . SER A 1 175 ? 23.922 -24.562 17.469 1 59.91 175 SER A CA 1
ATOM 1335 C C . SER A 1 175 ? 24.938 -25.688 17.328 1 59.91 175 SER A C 1
ATOM 1337 O O . SER A 1 175 ? 26.031 -25.609 17.891 1 59.91 175 SER A O 1
ATOM 1339 N N . ASP A 1 176 ? 24.531 -26.75 16.812 1 55.03 176 ASP A N 1
ATOM 1340 C CA . ASP A 1 176 ? 25.531 -27.797 16.719 1 55.03 176 ASP A CA 1
ATOM 1341 C C . ASP A 1 176 ? 26.797 -27.297 16.031 1 55.03 176 ASP A C 1
ATOM 1343 O O . ASP A 1 176 ? 27.875 -27.875 16.188 1 55.03 176 ASP A O 1
ATOM 1347 N N . SER A 1 177 ? 26.688 -26.219 15.297 1 49.03 177 SER A N 1
ATOM 1348 C CA . SER A 1 177 ? 27.922 -25.734 14.688 1 49.03 177 SER A CA 1
ATOM 1349 C C . SER A 1 177 ? 28.625 -24.734 15.594 1 49.03 177 SER A C 1
ATOM 1351 O O . SER A 1 177 ? 29.844 -24.562 15.492 1 49.03 177 SER A O 1
ATOM 1353 N N . GLU A 1 178 ? 27.891 -23.859 16.312 1 51.72 178 GLU A N 1
ATOM 1354 C CA . GLU A 1 178 ? 28.625 -22.812 17.016 1 51.72 178 GLU A CA 1
ATOM 1355 C C . GLU A 1 178 ? 28.578 -23.016 18.516 1 51.72 178 GLU A C 1
ATOM 1357 O O . GLU A 1 178 ? 27.641 -23.625 19.047 1 51.72 178 GLU A O 1
ATOM 1362 N N . ASP A 1 179 ? 29.719 -22.922 19.297 1 46.47 179 ASP A N 1
ATOM 1363 C CA . ASP A 1 179 ? 30.203 -23.188 20.641 1 46.47 179 ASP A CA 1
ATOM 1364 C C . ASP A 1 179 ? 29.266 -22.578 21.703 1 46.47 179 ASP A C 1
ATOM 1366 O O . ASP A 1 179 ? 29.5 -22.75 22.891 1 46.47 179 ASP A O 1
ATOM 1370 N N . SER A 1 180 ? 28.781 -21.328 21.734 1 51.38 180 SER A N 1
ATOM 1371 C CA . SER A 1 180 ? 28.281 -20.719 22.969 1 51.38 180 SER A CA 1
ATOM 1372 C C . SER A 1 180 ? 26.781 -21.016 23.156 1 51.38 180 SER A C 1
ATOM 1374 O O . SER A 1 180 ? 25.969 -20.594 22.328 1 51.38 180 SER A O 1
ATOM 1376 N N . PRO A 1 181 ? 26.406 -21.984 24 1 51.75 181 PRO A N 1
ATOM 1377 C CA . PRO A 1 181 ? 25.047 -22.531 24.109 1 51.75 181 PRO A CA 1
ATOM 1378 C C . PRO A 1 181 ? 24.078 -21.578 24.812 1 51.75 181 PRO A C 1
ATOM 1380 O O . PRO A 1 181 ? 24.25 -21.297 26 1 51.75 181 PRO A O 1
ATOM 1383 N N . SER A 1 182 ? 23.641 -20.453 24.453 1 58.16 182 SER A N 1
ATOM 1384 C CA . SER A 1 182 ? 22.516 -19.891 25.203 1 58.16 182 SER A CA 1
ATOM 1385 C C . SER A 1 182 ? 21.484 -20.969 25.516 1 58.16 182 SER A C 1
ATOM 1387 O O . SER A 1 182 ? 21.328 -21.938 24.781 1 58.16 182 SER A O 1
ATOM 1389 N N . PRO A 1 183 ? 21.109 -21.031 26.891 1 62.16 183 PRO A N 1
ATOM 1390 C CA . PRO A 1 183 ? 20.156 -22.078 27.281 1 62.16 183 PRO A CA 1
ATOM 1391 C C . PRO A 1 183 ? 18.922 -22.141 26.391 1 62.16 183 PRO A C 1
ATOM 1393 O O . PRO A 1 183 ? 18.484 -21.094 25.875 1 62.16 183 PRO A O 1
ATOM 1396 N N . ILE A 1 184 ? 18.531 -23.234 25.922 1 67.12 184 ILE A N 1
ATOM 1397 C CA . ILE A 1 184 ? 17.391 -23.547 25.078 1 67.12 184 ILE A CA 1
ATOM 1398 C C . ILE A 1 184 ? 16.141 -22.859 25.609 1 67.12 184 ILE A C 1
ATOM 1400 O O . ILE A 1 184 ? 15.305 -22.391 24.828 1 67.12 184 ILE A O 1
ATOM 1404 N N . THR A 1 185 ? 16.031 -22.734 26.969 1 70 185 THR A N 1
ATOM 1405 C CA . THR A 1 185 ? 14.852 -22.141 27.578 1 70 185 THR A CA 1
ATOM 1406 C C . THR A 1 185 ? 14.734 -20.672 27.219 1 70 185 THR A C 1
ATOM 1408 O O . THR A 1 185 ? 13.633 -20.188 26.938 1 70 185 THR A O 1
ATOM 1411 N N . ARG A 1 186 ? 15.797 -20.047 27.266 1 67.94 186 ARG A N 1
ATOM 1412 C CA . ARG A 1 186 ? 15.773 -18.625 26.938 1 67.94 186 ARG A CA 1
ATOM 1413 C C . ARG A 1 186 ? 15.422 -18.406 25.469 1 67.94 186 ARG A C 1
ATOM 1415 O O . ARG A 1 186 ? 14.672 -17.484 25.125 1 67.94 186 ARG A O 1
ATOM 1422 N N . ARG A 1 187 ? 15.828 -19.25 24.75 1 68.69 187 ARG A N 1
ATOM 1423 C CA . ARG A 1 187 ? 15.539 -19.141 23.328 1 68.69 187 ARG A CA 1
ATOM 1424 C C . ARG A 1 187 ? 14.07 -19.422 23.031 1 68.69 187 ARG A C 1
ATOM 1426 O O . ARG A 1 187 ? 13.453 -18.734 22.219 1 68.69 187 ARG A O 1
ATOM 1433 N N . VAL A 1 188 ? 13.609 -20.375 23.766 1 71.88 188 VAL A N 1
ATOM 1434 C CA . VAL A 1 188 ? 12.195 -20.703 23.594 1 71.88 188 VAL A CA 1
ATOM 1435 C C . VAL A 1 188 ? 11.336 -19.531 24.078 1 71.88 188 VAL A C 1
ATOM 1437 O O . VAL A 1 188 ? 10.359 -19.172 23.406 1 71.88 188 VAL A O 1
ATOM 1440 N N . LEU A 1 189 ? 11.727 -18.922 25.141 1 73.25 189 LEU A N 1
ATOM 1441 C CA . LEU A 1 189 ? 10.961 -17.812 25.703 1 73.25 189 LEU A CA 1
ATOM 1442 C C . LEU A 1 189 ? 11 -16.609 24.766 1 73.25 189 LEU A C 1
ATOM 1444 O O . LEU A 1 189 ? 10 -15.914 24.594 1 73.25 189 LEU A O 1
ATOM 1448 N N . LEU A 1 190 ? 12.094 -16.438 24.109 1 70.38 190 LEU A N 1
ATOM 1449 C CA . LEU A 1 190 ? 12.227 -15.312 23.188 1 70.38 190 LEU A CA 1
ATOM 1450 C C . LEU A 1 190 ? 11.406 -15.547 21.938 1 70.38 190 LEU A C 1
ATOM 1452 O O . LEU A 1 190 ? 10.82 -14.602 21.391 1 70.38 190 LEU A O 1
ATOM 1456 N N . THR A 1 191 ? 11.344 -16.75 21.609 1 71.06 191 THR A N 1
ATOM 1457 C CA . THR A 1 191 ? 10.539 -17.094 20.453 1 71.06 191 THR A CA 1
ATOM 1458 C C . THR A 1 191 ? 9.055 -16.906 20.75 1 71.06 191 THR A C 1
ATOM 1460 O O . THR A 1 191 ? 8.312 -16.359 19.922 1 71.06 191 THR A O 1
ATOM 1463 N N . VAL A 1 192 ? 8.688 -17.297 21.922 1 73.12 192 VAL A N 1
ATOM 1464 C CA . VAL A 1 192 ? 7.293 -17.156 22.312 1 73.12 192 VAL A CA 1
ATOM 1465 C C . VAL A 1 192 ? 6.934 -15.68 22.438 1 73.12 192 VAL A C 1
ATOM 1467 O O . VAL A 1 192 ? 5.863 -15.258 22.016 1 73.12 192 VAL A O 1
ATOM 1470 N N . ALA A 1 193 ? 7.77 -14.945 22.984 1 73.75 193 ALA A N 1
ATOM 1471 C CA . ALA A 1 193 ? 7.539 -13.508 23.109 1 73.75 193 ALA A CA 1
ATOM 1472 C C . ALA A 1 193 ? 7.441 -12.844 21.734 1 73.75 193 ALA A C 1
ATOM 1474 O O . ALA A 1 193 ? 6.645 -11.922 21.547 1 73.75 193 ALA A O 1
ATOM 1475 N N . GLY A 1 194 ? 8.211 -13.344 20.859 1 71.62 194 GLY A N 1
ATOM 1476 C CA . GLY A 1 194 ? 8.18 -12.836 19.5 1 71.62 194 GLY A CA 1
ATOM 1477 C C . GLY A 1 194 ? 6.859 -13.109 18.797 1 71.62 194 GLY A C 1
ATOM 1478 O O . GLY A 1 194 ? 6.387 -12.281 18.016 1 71.62 194 GLY A O 1
ATOM 1479 N N . ILE A 1 195 ? 6.297 -14.156 19.172 1 73.88 195 ILE A N 1
ATOM 1480 C CA . ILE A 1 195 ? 5.027 -14.555 18.578 1 73.88 195 ILE A CA 1
ATOM 1481 C C . ILE A 1 195 ? 3.918 -13.609 19.031 1 73.88 195 ILE A C 1
ATOM 1483 O O . ILE A 1 195 ? 3.064 -13.203 18.25 1 73.88 195 ILE A O 1
ATOM 1487 N N . PHE A 1 196 ? 3.973 -13.164 20.25 1 76.62 196 PHE A N 1
ATOM 1488 C CA . PHE A 1 196 ? 2.916 -12.32 20.797 1 76.62 196 PHE A CA 1
ATOM 1489 C C . PHE A 1 196 ? 3.074 -10.875 20.328 1 76.62 196 PHE A C 1
ATOM 1491 O O . PHE A 1 196 ? 2.135 -10.086 20.406 1 76.62 196 PHE A O 1
ATOM 1498 N N . LYS A 1 197 ? 4.168 -10.625 19.781 1 75.94 197 LYS A N 1
ATOM 1499 C CA . LYS A 1 197 ? 4.363 -9.297 19.203 1 75.94 197 LYS A CA 1
ATOM 1500 C C . LYS A 1 197 ? 3.885 -9.242 17.766 1 75.94 197 LYS A C 1
ATOM 1502 O O . LYS A 1 197 ? 3.762 -8.156 17.188 1 75.94 197 LYS A O 1
ATOM 1507 N N . ASN A 1 198 ? 3.5 -10.367 17.25 1 77.81 198 ASN A N 1
ATOM 1508 C CA . ASN A 1 198 ? 2.982 -10.445 15.883 1 77.81 198 ASN A CA 1
ATOM 1509 C C . ASN A 1 198 ? 1.531 -9.984 15.812 1 77.81 198 ASN A C 1
ATOM 1511 O O . ASN A 1 198 ? 0.666 -10.523 16.5 1 77.81 198 ASN A O 1
ATOM 1515 N N . PRO A 1 199 ? 1.28 -9.016 15.039 1 81.69 199 PRO A N 1
ATOM 1516 C CA . PRO A 1 199 ? -0.084 -8.492 14.945 1 81.69 199 PRO A CA 1
ATOM 1517 C C . PRO A 1 199 ? -1.102 -9.562 14.562 1 81.69 199 PRO A C 1
ATOM 1519 O O . PRO A 1 199 ? -2.279 -9.461 14.914 1 81.69 199 PRO A O 1
ATOM 1522 N N . VAL A 1 200 ? -0.69 -10.609 13.875 1 81.81 200 VAL A N 1
ATOM 1523 C CA . VAL A 1 200 ? -1.583 -11.672 13.43 1 81.81 200 VAL A CA 1
ATOM 1524 C C . VAL A 1 200 ? -2.09 -12.461 14.641 1 81.81 200 VAL A C 1
ATOM 1526 O O . VAL A 1 200 ? -3.188 -13.016 14.609 1 81.81 200 VAL A O 1
ATOM 1529 N N . VAL A 1 201 ? -1.295 -12.469 15.711 1 85.31 201 VAL A N 1
ATOM 1530 C CA . VAL A 1 201 ? -1.679 -13.188 16.922 1 85.31 201 VAL A CA 1
ATOM 1531 C C . VAL A 1 201 ? -2.252 -12.211 17.938 1 85.31 201 VAL A C 1
ATOM 1533 O O . VAL A 1 201 ? -3.264 -12.5 18.594 1 85.31 201 VAL A O 1
ATOM 1536 N N . LEU A 1 202 ? -1.726 -11.055 18.047 1 87.31 202 LEU A N 1
ATOM 1537 C CA . LEU A 1 202 ? -2.094 -10.086 19.078 1 87.31 202 LEU A CA 1
ATOM 1538 C C . LEU A 1 202 ? -3.488 -9.531 18.828 1 87.31 202 LEU A C 1
ATOM 1540 O O . LEU A 1 202 ? -4.285 -9.383 19.75 1 87.31 202 LEU A O 1
ATOM 1544 N N . ALA A 1 203 ? -3.779 -9.172 17.594 1 91.12 203 ALA A N 1
ATOM 1545 C CA . ALA A 1 203 ? -5.051 -8.523 17.281 1 91.12 203 ALA A CA 1
ATOM 1546 C C . ALA A 1 203 ? -6.227 -9.445 17.594 1 91.12 203 ALA A C 1
ATOM 1548 O O . ALA A 1 203 ? -7.176 -9.047 18.266 1 91.12 203 ALA A O 1
ATOM 1549 N N . PRO A 1 204 ? -6.219 -10.719 17.125 1 89 204 PRO A N 1
ATOM 1550 C CA . PRO A 1 204 ? -7.305 -11.633 17.5 1 89 204 PRO A CA 1
ATOM 1551 C C . PRO A 1 204 ? -7.383 -11.883 19 1 89 204 PRO A C 1
ATOM 1553 O O . PRO A 1 204 ? -8.477 -12.023 19.547 1 89 204 PRO A O 1
ATOM 1556 N N . ALA A 1 205 ? -6.234 -11.961 19.688 1 90.19 205 ALA A N 1
ATOM 1557 C CA . ALA A 1 205 ? -6.227 -12.148 21.125 1 90.19 205 ALA A CA 1
ATOM 1558 C C . ALA A 1 205 ? -6.914 -10.977 21.844 1 90.19 205 ALA A C 1
ATOM 1560 O O . ALA A 1 205 ? -7.691 -11.18 22.766 1 90.19 205 ALA A O 1
ATOM 1561 N N . LEU A 1 206 ? -6.637 -9.766 21.359 1 92.38 206 LEU A N 1
ATOM 1562 C CA . LEU A 1 206 ? -7.309 -8.594 21.906 1 92.38 206 LEU A CA 1
ATOM 1563 C C . LEU A 1 206 ? -8.805 -8.625 21.609 1 92.38 206 LEU A C 1
ATOM 1565 O O . LEU A 1 206 ? -9.617 -8.156 22.406 1 92.38 206 LEU A O 1
ATOM 1569 N N . GLY A 1 207 ? -9.156 -9.102 20.406 1 92.81 207 GLY A N 1
ATOM 1570 C CA . GLY A 1 207 ? -10.555 -9.273 20.062 1 92.81 207 GLY A CA 1
ATOM 1571 C C . GLY A 1 207 ? -11.289 -10.219 21.016 1 92.81 207 GLY A C 1
ATOM 1572 O O . GLY A 1 207 ? -12.391 -9.914 21.453 1 92.81 207 GLY A O 1
ATOM 1573 N N . ILE A 1 208 ? -10.672 -11.336 21.391 1 91.38 208 ILE A N 1
ATOM 1574 C CA . ILE A 1 208 ? -11.258 -12.305 22.328 1 91.38 208 ILE A CA 1
ATOM 1575 C C . ILE A 1 208 ? -11.375 -11.68 23.703 1 91.38 208 ILE A C 1
ATOM 1577 O O . ILE A 1 208 ? -12.383 -11.867 24.391 1 91.38 208 ILE A O 1
ATOM 1581 N N . LEU A 1 209 ? -10.32 -10.977 24.078 1 93.38 209 LEU A N 1
ATOM 1582 C CA . LEU A 1 209 ? -10.359 -10.305 25.375 1 93.38 209 LEU A CA 1
ATOM 1583 C C . LEU A 1 209 ? -11.523 -9.328 25.438 1 93.38 209 LEU A C 1
ATOM 1585 O O . LEU A 1 209 ? -12.211 -9.25 26.453 1 93.38 209 LEU A O 1
ATOM 1589 N N . TRP A 1 210 ? -11.719 -8.594 24.375 1 93.38 210 TRP A N 1
ATOM 1590 C CA . TRP A 1 210 ? -12.859 -7.691 24.312 1 93.38 210 TRP A CA 1
ATOM 1591 C C . TRP A 1 210 ? -14.172 -8.469 24.375 1 93.38 210 TRP A C 1
ATOM 1593 O O . TRP A 1 210 ? -15.094 -8.086 25.109 1 93.38 210 TRP A O 1
ATOM 1603 N N . ASN A 1 211 ? -14.273 -9.516 23.609 1 92.69 211 ASN A N 1
ATOM 1604 C CA . ASN A 1 211 ? -15.469 -10.344 23.547 1 92.69 211 ASN A CA 1
ATOM 1605 C C . ASN A 1 211 ? -15.852 -10.898 24.906 1 92.69 211 ASN A C 1
ATOM 1607 O O . ASN A 1 211 ? -17 -10.797 25.328 1 92.69 211 ASN A O 1
ATOM 1611 N N . VAL A 1 212 ? -14.875 -11.398 25.688 1 92.5 212 VAL A N 1
ATOM 1612 C CA . VAL A 1 212 ? -15.125 -12.023 26.984 1 92.5 212 VAL A CA 1
ATOM 1613 C C . VAL A 1 212 ? -15.367 -10.945 28.031 1 92.5 212 VAL A C 1
ATOM 1615 O O . VAL A 1 212 ? -16.266 -11.078 28.875 1 92.5 212 VAL A O 1
ATOM 1618 N N . ALA A 1 213 ? -14.586 -9.883 27.984 1 92.62 213 ALA A N 1
ATOM 1619 C CA . ALA A 1 213 ? -14.68 -8.812 28.969 1 92.62 213 ALA A CA 1
ATOM 1620 C C . ALA A 1 213 ? -16.016 -8.094 28.875 1 92.62 213 ALA A C 1
ATOM 1622 O O . ALA A 1 213 ? -16.562 -7.641 29.891 1 92.62 213 ALA A O 1
ATOM 1623 N N . THR A 1 214 ? -16.594 -8.008 27.703 1 91.38 214 THR A N 1
ATOM 1624 C CA . THR A 1 214 ? -17.812 -7.234 27.516 1 91.38 214 THR A CA 1
ATOM 1625 C C . THR A 1 214 ? -18.984 -8.156 27.172 1 91.38 214 THR A C 1
ATOM 1627 O O . THR A 1 214 ? -20.078 -7.684 26.844 1 91.38 214 THR A O 1
ATOM 1630 N N . SER A 1 215 ? -18.812 -9.438 27.25 1 88.5 215 SER A N 1
ATOM 1631 C CA . SER A 1 215 ? -19.844 -10.414 26.891 1 88.5 215 SER A CA 1
ATOM 1632 C C . SER A 1 215 ? -20.359 -10.156 25.469 1 88.5 215 SER A C 1
ATOM 1634 O O . SER A 1 215 ? -21.578 -10.102 25.266 1 88.5 215 SER A O 1
ATOM 1636 N N . ALA A 1 216 ? -19.406 -9.797 24.562 1 84.06 216 ALA A N 1
ATOM 1637 C CA . ALA A 1 216 ? -19.656 -9.625 23.141 1 84.06 216 ALA A CA 1
ATOM 1638 C C . ALA A 1 216 ? -20.531 -8.398 22.875 1 84.06 216 ALA A C 1
ATOM 1640 O O . ALA A 1 216 ? -21.422 -8.438 22.031 1 84.06 216 ALA A O 1
ATOM 1641 N N . CYS A 1 217 ? -20.266 -7.402 23.656 1 86.69 217 CYS A N 1
ATOM 1642 C CA . CYS A 1 217 ? -20.969 -6.141 23.391 1 86.69 217 CYS A CA 1
ATOM 1643 C C . CYS A 1 217 ? -20.469 -5.5 22.109 1 86.69 217 CYS A C 1
ATOM 1645 O O . CYS A 1 217 ? -19.359 -5.766 21.656 1 86.69 217 CYS A O 1
ATOM 1647 N N . ALA A 1 218 ? -21.422 -4.738 21.547 1 89.06 218 ALA A N 1
ATOM 1648 C CA . ALA A 1 218 ? -21.078 -4.062 20.297 1 89.06 218 ALA A CA 1
ATOM 1649 C C . ALA A 1 218 ? -19.938 -3.062 20.516 1 89.06 218 ALA A C 1
ATOM 1651 O O . ALA A 1 218 ? -19.828 -2.463 21.594 1 89.06 218 ALA A O 1
ATOM 1652 N N . LEU A 1 219 ? -19.016 -2.984 19.578 1 91.75 219 LEU A N 1
ATOM 1653 C CA . LEU A 1 219 ? -17.938 -2 19.625 1 91.75 219 LEU A CA 1
ATOM 1654 C C . LEU A 1 219 ? -18.5 -0.582 19.562 1 91.75 219 LEU A C 1
ATOM 1656 O O . LEU A 1 219 ? -19.547 -0.344 18.969 1 91.75 219 LEU A O 1
ATOM 1660 N N . PRO A 1 220 ? -17.859 0.35 20.25 1 88.38 220 PRO A N 1
ATOM 1661 C CA . PRO A 1 220 ? -18.266 1.742 20.047 1 88.38 220 PRO A CA 1
ATOM 1662 C C . PRO A 1 220 ? -18.297 2.15 18.578 1 88.38 220 PRO A C 1
ATOM 1664 O O . PRO A 1 220 ? -17.406 1.752 17.812 1 88.38 220 PRO A O 1
ATOM 1667 N N . TYR A 1 221 ? -19.203 2.842 18.234 1 88.62 221 TYR A N 1
ATOM 1668 C CA . TYR A 1 221 ? -19.516 3.102 16.828 1 88.62 221 TYR A CA 1
ATOM 1669 C C . TYR A 1 221 ? -18.328 3.736 16.109 1 88.62 221 TYR A C 1
ATOM 1671 O O . TYR A 1 221 ? -17.984 3.346 15 1 88.62 221 TYR A O 1
ATOM 1679 N N . VAL A 1 222 ? -17.703 4.73 16.797 1 87.12 222 VAL A N 1
ATOM 1680 C CA . VAL A 1 222 ? -16.578 5.426 16.188 1 87.12 222 VAL A CA 1
ATOM 1681 C C . VAL A 1 222 ? -15.453 4.434 15.906 1 87.12 222 VAL A C 1
ATOM 1683 O O . VAL A 1 222 ? -14.836 4.465 14.844 1 87.12 222 VAL A O 1
ATOM 1686 N N . PHE A 1 223 ? -15.227 3.566 16.781 1 92 223 PHE A N 1
ATOM 1687 C CA . PHE A 1 223 ? -14.18 2.566 16.625 1 92 223 PHE A CA 1
ATOM 1688 C C . PHE A 1 223 ? -14.555 1.548 15.562 1 92 223 PHE A C 1
ATOM 1690 O O . PHE A 1 223 ? -13.711 1.111 14.781 1 92 223 PHE A O 1
ATOM 1697 N N . GLN A 1 224 ? -15.805 1.241 15.555 1 92.5 224 GLN A N 1
ATOM 1698 C CA . GLN A 1 224 ? -16.297 0.252 14.594 1 92.5 224 GLN A CA 1
ATOM 1699 C C . GLN A 1 224 ? -16.109 0.736 13.164 1 92.5 224 GLN A C 1
ATOM 1701 O O . GLN A 1 224 ? -15.672 -0.023 12.297 1 92.5 224 GLN A O 1
ATOM 1706 N N . ILE A 1 225 ? -16.375 1.985 12.914 1 91.31 225 ILE A N 1
ATOM 1707 C CA . ILE A 1 225 ? -16.312 2.484 11.547 1 91.31 225 ILE A CA 1
ATOM 1708 C C . ILE A 1 225 ? -14.859 2.584 11.094 1 91.31 225 ILE A C 1
ATOM 1710 O O . ILE A 1 225 ? -14.555 2.4 9.914 1 91.31 225 ILE A O 1
ATOM 1714 N N . ILE A 1 226 ? -13.969 2.861 11.984 1 94.06 226 ILE A N 1
ATOM 1715 C CA . ILE A 1 226 ? -12.547 2.904 11.672 1 94.06 226 ILE A CA 1
ATOM 1716 C C . ILE A 1 226 ? -12.055 1.502 11.312 1 94.06 226 ILE A C 1
ATOM 1718 O O . ILE A 1 226 ? -11.406 1.305 10.281 1 94.06 226 ILE A O 1
ATOM 1722 N N . VAL A 1 227 ? -12.461 0.562 12.133 1 95.25 227 VAL A N 1
ATOM 1723 C CA . VAL A 1 227 ? -12.031 -0.822 11.945 1 95.25 227 VAL A CA 1
ATOM 1724 C C . VAL A 1 227 ? -12.664 -1.394 10.68 1 95.25 227 VAL A C 1
ATOM 1726 O O . VAL A 1 227 ? -12.023 -2.154 9.953 1 95.25 227 VAL A O 1
ATOM 1729 N N . ASP A 1 228 ? -13.852 -0.992 10.406 1 93.69 228 ASP A N 1
ATOM 1730 C CA . ASP A 1 228 ? -14.539 -1.46 9.203 1 93.69 228 ASP A CA 1
ATOM 1731 C C . ASP A 1 228 ? -13.859 -0.932 7.945 1 93.69 228 ASP A C 1
ATOM 1733 O O . ASP A 1 228 ? -13.68 -1.671 6.977 1 93.69 228 ASP A O 1
ATOM 1737 N N . SER A 1 229 ? -13.547 0.338 8.023 1 94.5 229 SER A N 1
ATOM 1738 C CA . SER A 1 229 ? -12.898 0.942 6.859 1 94.5 229 SER A CA 1
ATOM 1739 C C . SER A 1 229 ? -11.562 0.277 6.566 1 94.5 229 SER A C 1
ATOM 1741 O O . SER A 1 229 ? -11.258 -0.038 5.414 1 94.5 229 SER A O 1
ATOM 1743 N N . LEU A 1 230 ? -10.773 0.047 7.547 1 96.12 230 LEU A N 1
ATOM 1744 C CA . LEU A 1 230 ? -9.492 -0.64 7.395 1 96.12 230 LEU A CA 1
ATOM 1745 C C . LEU A 1 230 ? -9.703 -2.08 6.938 1 96.12 230 LEU A C 1
ATOM 1747 O O . LEU A 1 230 ? -8.953 -2.58 6.09 1 96.12 230 LEU A O 1
ATOM 1751 N N . GLY A 1 231 ? -10.703 -2.766 7.488 1 93.56 231 GLY A N 1
ATOM 1752 C CA . GLY A 1 231 ? -11.016 -4.137 7.121 1 93.56 231 GLY A CA 1
ATOM 1753 C C . GLY A 1 231 ? -11.461 -4.285 5.676 1 93.56 231 GLY A C 1
ATOM 1754 O O . GLY A 1 231 ? -11.102 -5.258 5.012 1 93.56 231 GLY A O 1
ATOM 1755 N N . ASP A 1 232 ? -12.18 -3.299 5.164 1 92.88 232 ASP A N 1
ATOM 1756 C CA . ASP A 1 232 ? -12.664 -3.32 3.785 1 92.88 232 ASP A CA 1
ATOM 1757 C C . ASP A 1 232 ? -11.508 -3.281 2.793 1 92.88 232 ASP A C 1
ATOM 1759 O O . ASP A 1 232 ? -11.609 -3.812 1.687 1 92.88 232 ASP A O 1
ATOM 1763 N N . ALA A 1 233 ? -10.453 -2.734 3.225 1 95.69 233 ALA A N 1
ATOM 1764 C CA . ALA A 1 233 ? -9.312 -2.562 2.324 1 95.69 233 ALA A CA 1
ATOM 1765 C C . ALA A 1 233 ? -8.438 -3.811 2.307 1 95.69 233 ALA A C 1
ATOM 1767 O O . ALA A 1 233 ? -7.531 -3.928 1.477 1 95.69 233 ALA A O 1
ATOM 1768 N N . PHE A 1 234 ? -8.664 -4.75 3.172 1 94.12 234 PHE A N 1
ATOM 1769 C CA . PHE A 1 234 ? -7.742 -5.848 3.434 1 94.12 234 PHE A CA 1
ATOM 1770 C C . PHE A 1 234 ? -7.68 -6.797 2.244 1 94.12 234 PHE A C 1
ATOM 1772 O O . PHE A 1 234 ? -6.594 -7.121 1.758 1 94.12 234 PHE A O 1
ATOM 1779 N N . ILE A 1 235 ? -8.836 -7.227 1.672 1 92.19 235 ILE A N 1
ATOM 1780 C CA . ILE A 1 235 ? -8.906 -8.32 0.712 1 92.19 235 ILE A CA 1
ATOM 1781 C C . ILE A 1 235 ? -8.133 -7.953 -0.554 1 92.19 235 ILE A C 1
ATOM 1783 O O . ILE A 1 235 ? -7.18 -8.633 -0.932 1 92.19 235 ILE A O 1
ATOM 1787 N N . ALA A 1 236 ? -8.453 -6.859 -1.192 1 95.5 236 ALA A N 1
ATOM 1788 C CA . ALA A 1 236 ? -7.805 -6.496 -2.451 1 95.5 236 ALA A CA 1
ATOM 1789 C C . ALA A 1 236 ? -6.328 -6.172 -2.234 1 95.5 236 ALA A C 1
ATOM 1791 O O . ALA A 1 236 ? -5.477 -6.566 -3.029 1 95.5 236 ALA A O 1
ATOM 1792 N N . SER A 1 237 ? -6.039 -5.484 -1.134 1 96.19 237 SER A N 1
ATOM 1793 C CA . SER A 1 237 ? -4.656 -5.078 -0.888 1 96.19 237 SER A CA 1
ATOM 1794 C C . SER A 1 237 ? -3.771 -6.281 -0.59 1 96.19 237 SER A C 1
ATOM 1796 O O . SER A 1 237 ? -2.627 -6.344 -1.042 1 96.19 237 SER A O 1
ATOM 1798 N N . THR A 1 238 ? -4.273 -7.23 0.197 1 93.31 238 THR A N 1
ATOM 1799 C CA . THR A 1 238 ? -3.473 -8.398 0.553 1 93.31 238 THR A CA 1
ATOM 1800 C C . THR A 1 238 ? -3.244 -9.289 -0.665 1 93.31 238 THR A C 1
ATOM 1802 O O . THR A 1 238 ? -2.156 -9.844 -0.839 1 93.31 238 THR A O 1
ATOM 1805 N N . LEU A 1 239 ? -4.262 -9.5 -1.517 1 93.06 239 LEU A N 1
ATOM 1806 C CA . LEU A 1 239 ? -4.113 -10.297 -2.73 1 93.06 239 LEU A CA 1
ATOM 1807 C C . LEU A 1 239 ? -3.102 -9.656 -3.678 1 93.06 239 LEU A C 1
ATOM 1809 O O . LEU A 1 239 ? -2.25 -10.352 -4.242 1 93.06 239 LEU A O 1
ATOM 1813 N N . PHE A 1 240 ? -3.209 -8.312 -3.848 1 95.81 240 PHE A N 1
ATOM 1814 C CA . PHE A 1 240 ? -2.258 -7.566 -4.668 1 95.81 240 PHE A CA 1
ATOM 1815 C C . PHE A 1 240 ? -0.839 -7.734 -4.137 1 95.81 240 PHE A C 1
ATOM 1817 O O . PHE A 1 240 ? 0.096 -7.957 -4.91 1 95.81 240 PHE A O 1
ATOM 1824 N N . LEU A 1 241 ? -0.707 -7.602 -2.816 1 93.12 241 LEU A N 1
ATOM 1825 C CA . LEU A 1 241 ? 0.587 -7.75 -2.158 1 93.12 241 LEU A CA 1
ATOM 1826 C C . LEU A 1 241 ? 1.136 -9.156 -2.35 1 93.12 241 LEU A C 1
ATOM 1828 O O . LEU A 1 241 ? 2.338 -9.336 -2.551 1 93.12 241 LEU A O 1
ATOM 1832 N N . LEU A 1 242 ? 0.278 -10.156 -2.24 1 90.62 242 LEU A N 1
ATOM 1833 C CA . LEU A 1 242 ? 0.692 -11.531 -2.469 1 90.62 242 LEU A CA 1
ATOM 1834 C C . LEU A 1 242 ? 1.292 -11.695 -3.861 1 90.62 242 LEU A C 1
ATOM 1836 O O . LEU A 1 242 ? 2.342 -12.32 -4.02 1 90.62 242 LEU A O 1
ATOM 1840 N N . GLY A 1 243 ? 0.677 -11.125 -4.859 1 91.25 243 GLY A N 1
ATOM 1841 C CA . GLY A 1 243 ? 1.208 -11.148 -6.215 1 91.25 243 GLY A CA 1
ATOM 1842 C C . GLY A 1 243 ? 2.568 -10.492 -6.332 1 91.25 243 GLY A C 1
ATOM 1843 O O . GLY A 1 243 ? 3.463 -11.016 -7 1 91.25 243 GLY A O 1
ATOM 1844 N N . LEU A 1 244 ? 2.729 -9.383 -5.68 1 90.62 244 LEU A N 1
ATOM 1845 C CA . LEU A 1 244 ? 3.988 -8.648 -5.707 1 90.62 244 LEU A CA 1
ATOM 1846 C C . LEU A 1 244 ? 5.117 -9.477 -5.098 1 90.62 244 LEU A C 1
ATOM 1848 O O . LEU A 1 244 ? 6.238 -9.477 -5.609 1 90.62 244 LEU A O 1
ATOM 1852 N N . ASN A 1 245 ? 4.84 -10.188 -4.027 1 87.25 245 ASN A N 1
ATOM 1853 C CA . ASN A 1 245 ? 5.848 -10.961 -3.307 1 87.25 245 ASN A CA 1
ATOM 1854 C C . ASN A 1 245 ? 6.289 -12.18 -4.102 1 87.25 245 ASN A C 1
ATOM 1856 O O . ASN A 1 245 ? 7.336 -12.766 -3.816 1 87.25 245 ASN A O 1
ATOM 1860 N N . MET A 1 246 ? 5.57 -12.555 -5.062 1 85.44 246 MET A N 1
ATOM 1861 C CA . MET A 1 246 ? 5.879 -13.742 -5.848 1 85.44 246 MET A CA 1
ATOM 1862 C C . MET A 1 246 ? 6.859 -13.422 -6.969 1 85.44 246 MET A C 1
ATOM 1864 O O . MET A 1 246 ? 7.457 -14.32 -7.559 1 85.44 246 MET A O 1
ATOM 1868 N N . VAL A 1 247 ? 7.059 -12.156 -7.215 1 84.19 247 VAL A N 1
ATOM 1869 C CA . VAL A 1 247 ? 7.918 -11.758 -8.32 1 84.19 247 VAL A CA 1
ATOM 1870 C C . VAL A 1 247 ? 9.359 -12.18 -8.039 1 84.19 247 VAL A C 1
ATOM 1872 O O . VAL A 1 247 ? 9.883 -11.93 -6.949 1 84.19 247 VAL A O 1
ATOM 1875 N N . GLY A 1 248 ? 10.031 -12.883 -8.938 1 73.5 248 GLY A N 1
ATOM 1876 C CA . GLY A 1 248 ? 11.43 -13.266 -8.852 1 73.5 248 GLY A CA 1
ATOM 1877 C C . GLY A 1 248 ? 11.656 -14.547 -8.078 1 73.5 248 GLY A C 1
ATOM 1878 O O . GLY A 1 248 ? 12.773 -15.062 -8.023 1 73.5 248 GLY A O 1
ATOM 1879 N N . GLN A 1 249 ? 10.633 -15.078 -7.488 1 73.25 249 GLN A N 1
ATOM 1880 C CA . GLN A 1 249 ? 10.789 -16.25 -6.637 1 73.25 249 GLN A CA 1
ATOM 1881 C C . GLN A 1 249 ? 10.945 -17.516 -7.473 1 73.25 249 GLN A C 1
ATOM 1883 O O . GLN A 1 249 ? 11.5 -18.516 -7.004 1 73.25 249 GLN A O 1
ATOM 1888 N N . LEU A 1 250 ? 10.484 -17.5 -8.672 1 66.06 250 LEU A N 1
ATOM 1889 C CA . LEU A 1 250 ? 10.594 -18.672 -9.531 1 66.06 250 LEU A CA 1
ATOM 1890 C C . LEU A 1 250 ? 11.984 -18.766 -10.164 1 66.06 250 LEU A C 1
ATOM 1892 O O . LEU A 1 250 ? 12.406 -19.828 -10.602 1 66.06 250 LEU A O 1
ATOM 1896 N N . SER A 1 251 ? 12.656 -17.562 -10.195 1 59.28 251 SER A N 1
ATOM 1897 C CA . SER A 1 251 ? 13.961 -17.531 -10.852 1 59.28 251 SER A CA 1
ATOM 1898 C C . SER A 1 251 ? 15.031 -18.188 -9.977 1 59.28 251 SER A C 1
ATOM 1900 O O . SER A 1 251 ? 16.094 -18.562 -10.469 1 59.28 251 SER A O 1
ATOM 1902 N N . SER A 1 252 ? 14.695 -18.328 -8.711 1 55.81 252 SER A N 1
ATOM 1903 C CA . SER A 1 252 ? 15.68 -18.938 -7.832 1 55.81 252 SER A CA 1
ATOM 1904 C C . SER A 1 252 ? 15.766 -20.453 -8.055 1 55.81 252 SER A C 1
ATOM 1906 O O . SER A 1 252 ? 16.594 -21.125 -7.449 1 55.81 252 SER A O 1
ATOM 1908 N N . MET A 1 253 ? 14.852 -20.922 -8.859 1 50.91 253 MET A N 1
ATOM 1909 C CA . MET A 1 253 ? 14.859 -22.375 -9.078 1 50.91 253 MET A CA 1
ATOM 1910 C C . MET A 1 253 ? 16.188 -22.828 -9.68 1 50.91 253 MET A C 1
ATOM 1912 O O . MET A 1 253 ? 16.516 -22.438 -10.805 1 50.91 253 MET A O 1
ATOM 1916 N N . GLY A 1 254 ? 17.125 -22.672 -8.891 1 48 254 GLY A N 1
ATOM 1917 C CA . GLY A 1 254 ? 18.359 -23.266 -9.383 1 48 254 GLY A CA 1
ATOM 1918 C C . GLY A 1 254 ? 18.172 -24.672 -9.898 1 48 254 GLY A C 1
ATOM 1919 O O . GLY A 1 254 ? 17.094 -25.266 -9.758 1 48 254 GLY A O 1
ATOM 1920 N N . LYS A 1 255 ? 19.141 -25.188 -10.664 1 49.06 255 LYS A N 1
ATOM 1921 C CA . LYS A 1 255 ? 19.25 -26.406 -11.477 1 49.06 255 LYS A CA 1
ATOM 1922 C C . LYS A 1 255 ? 18.453 -27.547 -10.859 1 49.06 255 LYS A C 1
ATOM 1924 O O . LYS A 1 255 ? 17.656 -28.188 -11.539 1 49.06 255 LYS A O 1
ATOM 1929 N N . TYR A 1 256 ? 18.938 -28.344 -9.812 1 46 256 TYR A N 1
ATOM 1930 C CA . TYR A 1 256 ? 18.609 -29.75 -9.664 1 46 256 TYR A CA 1
ATOM 1931 C C . TYR A 1 256 ? 17.562 -29.953 -8.57 1 46 256 TYR A C 1
ATOM 1933 O O . TYR A 1 256 ? 17.172 -31.078 -8.281 1 46 256 TYR A O 1
ATOM 1941 N N . ALA A 1 257 ? 17.016 -28.953 -7.789 1 55.16 257 ALA A N 1
ATOM 1942 C CA . ALA A 1 257 ? 16.281 -29.469 -6.645 1 55.16 257 ALA A CA 1
ATOM 1943 C C . ALA A 1 257 ? 14.773 -29.281 -6.836 1 55.16 257 ALA A C 1
ATOM 1945 O O . ALA A 1 257 ? 14.094 -28.75 -5.953 1 55.16 257 ALA A O 1
ATOM 1946 N N . ALA A 1 258 ? 14.336 -29.859 -8.109 1 61.84 258 ALA A N 1
ATOM 1947 C CA . ALA A 1 258 ? 12.922 -29.688 -8.438 1 61.84 258 ALA A CA 1
ATOM 1948 C C . ALA A 1 258 ? 12.047 -30.625 -7.625 1 61.84 258 ALA A C 1
ATOM 1950 O O . ALA A 1 258 ? 10.852 -30.375 -7.449 1 61.84 258 ALA A O 1
ATOM 1951 N N . LEU A 1 259 ? 12.625 -31.734 -7.016 1 68.5 259 LEU A N 1
ATOM 1952 C CA . LEU A 1 259 ? 11.789 -32.719 -6.355 1 68.5 259 LEU A CA 1
ATOM 1953 C C . LEU A 1 259 ? 11.242 -32.188 -5.039 1 68.5 259 LEU A C 1
ATOM 1955 O O . LEU A 1 259 ? 10.078 -32.438 -4.699 1 68.5 259 LEU A O 1
ATOM 1959 N N . THR A 1 260 ? 12.055 -31.422 -4.367 1 81.38 260 THR A N 1
ATOM 1960 C CA . THR A 1 260 ? 11.656 -30.953 -3.043 1 81.38 260 THR A CA 1
ATOM 1961 C C . THR A 1 260 ? 10.438 -30.031 -3.141 1 81.38 260 THR A C 1
ATOM 1963 O O . THR A 1 260 ? 9.461 -30.219 -2.41 1 81.38 260 THR A O 1
ATOM 1966 N N . PRO A 1 261 ? 10.367 -29.172 -4.129 1 84.19 261 PRO A N 1
ATOM 1967 C CA . PRO A 1 261 ? 9.18 -28.312 -4.242 1 84.19 261 PRO A CA 1
ATOM 1968 C C . PRO A 1 261 ? 7.918 -29.109 -4.59 1 84.19 261 PRO A C 1
ATOM 1970 O O . PRO A 1 261 ? 6.832 -28.797 -4.094 1 84.19 261 PRO A O 1
ATOM 1973 N N . VAL A 1 262 ? 8.055 -30.125 -5.336 1 77.38 262 VAL A N 1
ATOM 1974 C CA . VAL A 1 262 ? 6.91 -30.922 -5.746 1 77.38 262 VAL A CA 1
ATOM 1975 C C . VAL A 1 262 ? 6.359 -31.688 -4.547 1 77.38 262 VAL A C 1
ATOM 1977 O O . VAL A 1 262 ? 5.141 -31.781 -4.367 1 77.38 262 VAL A O 1
ATOM 1980 N N . LEU A 1 263 ? 7.266 -32.219 -3.795 1 81.56 263 LEU A N 1
ATOM 1981 C CA . LEU A 1 263 ? 6.848 -32.969 -2.611 1 81.56 263 LEU A CA 1
ATOM 1982 C C . LEU A 1 263 ? 6.176 -32.062 -1.599 1 81.56 263 LEU A C 1
ATOM 1984 O O . LEU A 1 263 ? 5.199 -32.438 -0.955 1 81.56 263 LEU A O 1
ATOM 1988 N N . LEU A 1 264 ? 6.703 -30.922 -1.51 1 89.94 264 LEU A N 1
ATOM 1989 C CA . LEU A 1 264 ? 6.125 -29.969 -0.569 1 89.94 264 LEU A CA 1
ATOM 1990 C C . LEU A 1 264 ? 4.734 -29.531 -1.021 1 89.94 264 LEU A C 1
ATOM 1992 O O . LEU A 1 264 ? 3.818 -29.422 -0.203 1 89.94 264 LEU A O 1
ATOM 1996 N N . ILE A 1 265 ? 4.57 -29.344 -2.324 1 88.38 265 ILE A N 1
ATOM 1997 C CA . ILE A 1 265 ? 3.279 -28.953 -2.873 1 88.38 265 ILE A CA 1
ATOM 1998 C C . ILE A 1 265 ? 2.273 -30.078 -2.688 1 88.38 265 ILE A C 1
ATOM 2000 O O . ILE A 1 265 ? 1.13 -29.844 -2.291 1 88.38 265 ILE A O 1
ATOM 2004 N N . ALA A 1 266 ? 2.691 -31.266 -2.914 1 82.31 266 ALA A N 1
ATOM 2005 C CA . ALA A 1 266 ? 1.82 -32.438 -2.752 1 82.31 266 ALA A CA 1
ATOM 2006 C C . ALA A 1 266 ? 1.387 -32.594 -1.299 1 82.31 266 ALA A C 1
ATOM 2008 O O . ALA A 1 266 ? 0.222 -32.875 -1.021 1 82.31 266 ALA A O 1
ATOM 2009 N N . ALA A 1 267 ? 2.301 -32.406 -0.443 1 90.06 267 ALA A N 1
ATOM 2010 C CA . ALA A 1 267 ? 1.988 -32.531 0.979 1 90.06 267 ALA A CA 1
ATOM 2011 C C . ALA A 1 267 ? 0.991 -31.453 1.408 1 90.06 267 ALA A C 1
ATOM 2013 O O . ALA A 1 267 ? 0.06 -31.734 2.168 1 90.06 267 ALA A O 1
ATOM 2014 N N . LYS A 1 268 ? 1.126 -30.266 0.87 1 91.75 268 LYS A N 1
ATOM 2015 C CA . LYS A 1 268 ? 0.325 -29.141 1.331 1 91.75 268 LYS A CA 1
ATOM 2016 C C . LYS A 1 268 ? -1.04 -29.109 0.649 1 91.75 268 LYS A C 1
ATOM 2018 O O . LYS A 1 268 ? -2.055 -28.828 1.286 1 91.75 268 LYS A O 1
ATOM 2023 N N . ILE A 1 269 ? -1.1 -29.484 -0.624 1 87.56 269 ILE A N 1
ATOM 2024 C CA . ILE A 1 269 ? -2.322 -29.234 -1.383 1 87.56 269 ILE A CA 1
ATOM 2025 C C . ILE A 1 269 ? -3.109 -30.547 -1.527 1 87.56 269 ILE A C 1
ATOM 2027 O O . ILE A 1 269 ? -4.324 -30.516 -1.737 1 87.56 269 ILE A O 1
ATOM 2031 N N . LEU A 1 270 ? -2.467 -31.688 -1.293 1 79.88 270 LEU A N 1
ATOM 2032 C CA . LEU A 1 270 ? -3.164 -32.938 -1.462 1 79.88 270 LEU A CA 1
ATOM 2033 C C . LEU A 1 270 ? -3.275 -33.688 -0.133 1 79.88 270 LEU A C 1
ATOM 2035 O O . LEU A 1 270 ? -4.383 -33.969 0.332 1 79.88 270 LEU A O 1
ATOM 2039 N N . VAL A 1 271 ? -2.195 -33.875 0.487 1 85.88 271 VAL A N 1
ATOM 2040 C CA . VAL A 1 271 ? -2.172 -34.688 1.686 1 85.88 271 VAL A CA 1
ATOM 2041 C C . VAL A 1 271 ? -2.855 -33.969 2.838 1 85.88 271 VAL A C 1
ATOM 2043 O O . VAL A 1 271 ? -3.699 -34.531 3.531 1 85.88 271 VAL A O 1
ATOM 2046 N N . CYS A 1 272 ? -2.531 -32.719 3.025 1 92.38 272 CYS A N 1
ATOM 2047 C CA . CYS A 1 272 ? -3.029 -31.953 4.16 1 92.38 272 CYS A CA 1
ATOM 2048 C C . CYS A 1 272 ? -4.551 -31.875 4.145 1 92.38 272 CYS A C 1
ATOM 2050 O O . CYS A 1 272 ? -5.203 -32.156 5.152 1 92.38 272 CYS A O 1
ATOM 2052 N N . PRO A 1 273 ? -5.195 -31.531 3.016 1 89.31 273 PRO A N 1
ATOM 2053 C CA . PRO A 1 273 ? -6.66 -31.484 2.992 1 89.31 273 PRO A CA 1
ATOM 2054 C C . PRO A 1 273 ? -7.297 -32.844 3.262 1 89.31 273 PRO A C 1
ATOM 2056 O O . PRO A 1 273 ? -8.312 -32.938 3.955 1 89.31 273 PRO A O 1
ATOM 2059 N N . LEU A 1 274 ? -6.715 -33.875 2.809 1 82.81 274 LEU A N 1
ATOM 2060 C CA . LEU A 1 274 ? -7.27 -35.219 2.996 1 82.81 274 LEU A CA 1
ATOM 2061 C C . LEU A 1 274 ? -7.164 -35.656 4.453 1 82.81 274 LEU A C 1
ATOM 2063 O O . LEU A 1 274 ? -8.109 -36.219 5.012 1 82.81 274 LEU A O 1
ATOM 2067 N N . VAL 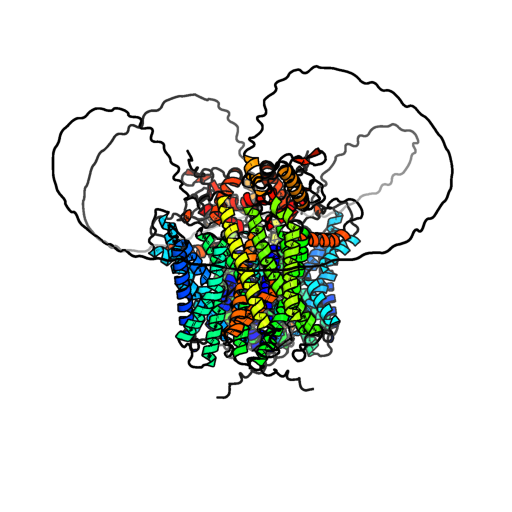A 1 275 ? -6.055 -35.375 5.039 1 90.69 275 VAL A N 1
ATOM 2068 C CA . VAL A 1 275 ? -5.836 -35.75 6.43 1 90.69 275 VAL A CA 1
ATOM 2069 C C . VAL A 1 275 ? -6.777 -34.969 7.336 1 90.69 275 VAL A C 1
ATOM 2071 O O . VAL A 1 275 ? -7.402 -35.531 8.234 1 90.69 275 VAL A O 1
ATOM 2074 N N . ILE A 1 276 ? -6.902 -33.688 7.094 1 93.19 276 ILE A N 1
ATOM 2075 C CA . ILE A 1 276 ? -7.762 -32.844 7.91 1 93.19 276 ILE A CA 1
ATOM 2076 C C . ILE A 1 276 ? -9.211 -33.312 7.781 1 93.19 276 ILE A C 1
ATOM 2078 O O . ILE A 1 276 ? -9.914 -33.469 8.781 1 93.19 276 ILE A O 1
ATOM 2082 N N . ARG A 1 277 ? -9.672 -33.531 6.57 1 87.62 277 ARG A N 1
ATOM 2083 C CA . ARG A 1 277 ? -11.047 -33.969 6.355 1 87.62 277 ARG A CA 1
ATOM 2084 C C . ARG A 1 277 ? -11.312 -35.312 7.055 1 87.62 277 ARG A C 1
ATOM 2086 O O . ARG A 1 277 ? -12.367 -35.5 7.664 1 87.62 277 ARG A O 1
ATOM 2093 N N . GLU A 1 278 ? -10.359 -36.219 6.941 1 87.06 278 GLU A N 1
ATOM 2094 C CA . GLU A 1 278 ? -10.523 -37.531 7.574 1 87.06 278 GLU A CA 1
ATOM 2095 C C . GLU A 1 278 ? -10.594 -37.406 9.094 1 87.06 278 GLU A C 1
ATOM 2097 O O . GLU A 1 278 ? -11.359 -38.094 9.742 1 87.06 278 GLU A O 1
ATOM 2102 N N . ILE A 1 279 ? -9.836 -36.562 9.664 1 92.94 279 ILE A N 1
ATOM 2103 C CA . ILE A 1 279 ? -9.836 -36.375 11.109 1 92.94 279 ILE A CA 1
ATOM 2104 C C . ILE A 1 279 ? -11.125 -35.688 11.547 1 92.94 279 ILE A C 1
ATOM 2106 O O . ILE A 1 279 ? -11.68 -36 12.609 1 92.94 279 ILE A O 1
ATOM 2110 N N . VAL A 1 280 ? -11.641 -34.719 10.734 1 92.62 280 VAL A N 1
ATOM 2111 C CA . VAL A 1 280 ? -12.914 -34.094 11.016 1 92.62 280 VAL A CA 1
ATOM 2112 C C . VAL A 1 280 ? -14.031 -35.125 11.07 1 92.62 280 VAL A C 1
ATOM 2114 O O . VAL A 1 280 ? -14.898 -35.094 11.938 1 92.62 280 VAL A O 1
ATOM 2117 N N . ASN A 1 281 ? -13.961 -36.062 10.172 1 86.25 281 ASN A N 1
ATOM 2118 C CA . ASN A 1 281 ? -14.953 -37.156 10.133 1 86.25 281 ASN A CA 1
ATOM 2119 C C . ASN A 1 281 ? -14.781 -38.094 11.305 1 86.25 281 ASN A C 1
ATOM 2121 O O . ASN A 1 281 ? -15.766 -38.562 11.891 1 86.25 281 ASN A O 1
ATOM 2125 N N . LEU A 1 282 ? -13.547 -38.406 11.633 1 90 282 LEU A N 1
ATOM 2126 C CA . LEU A 1 282 ? -13.258 -39.344 12.703 1 90 282 LEU A CA 1
ATOM 2127 C C . LEU A 1 282 ? -13.711 -38.781 14.055 1 90 282 LEU A C 1
ATOM 2129 O O . LEU A 1 282 ? -14.188 -39.531 14.914 1 90 282 LEU A O 1
ATOM 2133 N N . LEU A 1 283 ? -13.594 -37.438 14.234 1 93.69 283 LEU A N 1
ATOM 2134 C CA . LEU A 1 283 ? -13.953 -36.812 15.508 1 93.69 283 LEU A CA 1
ATOM 2135 C C . LEU A 1 283 ? -15.438 -36.5 15.555 1 93.69 283 LEU A C 1
ATOM 2137 O O . LEU A 1 283 ? -15.953 -36.062 16.594 1 93.69 283 LEU A O 1
ATOM 2141 N N . GLN A 1 284 ? -16.219 -36.719 14.5 1 88.56 284 GLN A N 1
ATOM 2142 C CA . GLN A 1 284 ? -17.641 -36.438 14.438 1 88.56 284 GLN A CA 1
ATOM 2143 C C . GLN A 1 284 ? -17.953 -35.031 15 1 88.56 284 GLN A C 1
ATOM 2145 O O . GLN A 1 284 ? -18.688 -34.906 15.969 1 88.56 284 GLN A O 1
ATOM 2150 N N . VAL A 1 285 ? -17.516 -34.062 14.383 1 90.06 285 VAL A N 1
ATOM 2151 C CA . VAL A 1 285 ? -17.5 -32.656 14.797 1 90.06 285 VAL A CA 1
ATOM 2152 C C . VAL A 1 285 ? -18.922 -32.188 15.016 1 90.06 285 VAL A C 1
ATOM 2154 O O . VAL A 1 285 ? -19.156 -31.297 15.852 1 90.06 285 VAL A O 1
ATOM 2157 N N . SER A 1 286 ? -19.859 -32.688 14.273 1 87.88 286 SER A N 1
ATOM 2158 C CA . SER A 1 286 ? -21.25 -32.312 14.461 1 87.88 286 SER A CA 1
ATOM 2159 C C . SER A 1 286 ? -22.172 -33.5 14.375 1 87.88 286 SER A C 1
ATOM 2161 O O . SER A 1 286 ? -21.891 -34.469 13.656 1 87.88 286 SER A O 1
ATOM 2163 N N . LEU A 1 287 ? -23.25 -33.406 15.117 1 81.56 287 LEU A N 1
ATOM 2164 C CA . LEU A 1 287 ? -24.25 -34.469 15.109 1 81.56 287 LEU A CA 1
ATOM 2165 C C . LEU A 1 287 ? -25.219 -34.312 13.945 1 81.56 287 LEU A C 1
ATOM 2167 O O . LEU A 1 287 ? -25.812 -35.281 13.477 1 81.56 287 LEU A O 1
ATOM 2171 N N . ASN A 1 288 ? -25.312 -33.062 13.516 1 86.06 288 ASN A N 1
ATOM 2172 C CA . ASN A 1 288 ? -26.125 -32.781 12.336 1 86.06 288 ASN A CA 1
ATOM 2173 C C . ASN A 1 288 ? -25.375 -33.094 11.047 1 86.06 288 ASN A C 1
ATOM 2175 O O . ASN A 1 288 ? -24.234 -32.688 10.859 1 86.06 288 ASN A O 1
ATOM 2179 N N . GLU A 1 289 ? -25.938 -33.969 10.25 1 80.81 289 GLU A N 1
ATOM 2180 C CA . GLU A 1 289 ? -25.312 -34.469 9.031 1 80.81 289 GLU A CA 1
ATOM 2181 C C . GLU A 1 289 ? -24.891 -33.312 8.117 1 80.81 289 GLU A C 1
ATOM 2183 O O . GLU A 1 289 ? -23.812 -33.344 7.523 1 80.81 289 GLU A O 1
ATOM 2188 N N . LYS A 1 290 ? -25.828 -32.344 8.016 1 80.19 290 LYS A N 1
ATOM 2189 C CA . LYS A 1 290 ? -25.516 -31.219 7.156 1 80.19 290 LYS A CA 1
ATOM 2190 C C . LYS A 1 290 ? -24.312 -30.438 7.691 1 80.19 290 LYS A C 1
ATOM 2192 O O . LYS A 1 290 ? -23.406 -30.094 6.934 1 80.19 290 LYS A O 1
ATOM 2197 N N . ASP A 1 291 ? -24.328 -30.219 8.977 1 85.69 291 ASP A N 1
ATOM 2198 C CA . ASP A 1 291 ? -23.219 -29.469 9.594 1 85.69 291 ASP A CA 1
ATOM 2199 C C . ASP A 1 291 ? -21.922 -30.266 9.516 1 85.69 291 ASP A C 1
ATOM 2201 O O . ASP A 1 291 ? -20.844 -29.688 9.328 1 85.69 291 ASP A O 1
ATOM 2205 N N . ALA A 1 292 ? -22.062 -31.547 9.68 1 85.38 292 ALA A N 1
ATOM 2206 C CA . ALA A 1 292 ? -20.875 -32.406 9.602 1 85.38 292 ALA A CA 1
ATOM 2207 C C . ALA A 1 292 ? -20.25 -32.344 8.211 1 85.38 292 ALA A C 1
ATOM 2209 O O . ALA A 1 292 ? -19.031 -32.281 8.078 1 85.38 292 ALA A O 1
ATOM 2210 N N . ARG A 1 293 ? -21.078 -32.344 7.262 1 80 293 ARG A N 1
ATOM 2211 C CA . ARG A 1 293 ? -20.609 -32.25 5.887 1 80 293 ARG A CA 1
ATOM 2212 C C . ARG A 1 293 ? -19.984 -30.891 5.602 1 80 293 ARG A C 1
ATOM 2214 O O . ARG A 1 293 ? -18.969 -30.797 4.914 1 80 293 ARG A O 1
ATOM 2221 N N . ASP A 1 294 ? -20.625 -29.828 6.098 1 83.75 294 ASP A N 1
ATOM 2222 C CA . ASP A 1 294 ? -20.125 -28.469 5.871 1 83.75 294 ASP A CA 1
ATOM 2223 C C . ASP A 1 294 ? -18.766 -28.281 6.523 1 83.75 294 ASP A C 1
ATOM 2225 O O . ASP A 1 294 ? -17.859 -27.688 5.926 1 83.75 294 ASP A O 1
ATOM 2229 N N . PHE A 1 295 ? -18.641 -28.797 7.676 1 90 295 PHE A N 1
ATOM 2230 C CA . PHE A 1 295 ? -17.359 -28.672 8.375 1 90 295 PHE A CA 1
ATOM 2231 C C . PHE A 1 295 ? -16.297 -29.547 7.707 1 90 295 PHE A C 1
ATOM 2233 O O . PHE A 1 295 ? -15.125 -29.172 7.684 1 90 295 PHE A O 1
ATOM 2240 N N . GLY A 1 296 ? -16.734 -30.703 7.266 1 85.44 296 GLY A N 1
ATOM 2241 C CA . GLY A 1 296 ? -15.805 -31.531 6.508 1 85.44 296 GLY A CA 1
ATOM 2242 C C . GLY A 1 296 ? -15.289 -30.859 5.25 1 85.44 296 GLY A C 1
ATOM 2243 O O . GLY A 1 296 ? -14.094 -30.891 4.965 1 85.44 296 GLY A O 1
ATOM 2244 N N . ASN A 1 297 ? -16.203 -30.25 4.559 1 80.94 297 ASN A N 1
ATOM 2245 C CA . ASN A 1 297 ? -15.836 -29.516 3.352 1 80.94 297 ASN A CA 1
ATOM 2246 C C . ASN A 1 297 ? -14.969 -28.297 3.678 1 80.94 297 ASN A C 1
ATOM 2248 O O . ASN A 1 297 ? -14.039 -27.969 2.936 1 80.94 297 ASN A O 1
ATOM 2252 N N . PHE A 1 298 ? -15.352 -27.656 4.719 1 88.88 298 PHE A N 1
ATOM 2253 C CA . PHE A 1 298 ? -14.57 -26.516 5.164 1 88.88 298 PHE A CA 1
ATOM 2254 C C . PHE A 1 298 ? -13.148 -26.938 5.527 1 88.88 298 PHE A C 1
ATOM 2256 O O . PHE A 1 298 ? -12.18 -26.266 5.164 1 88.88 298 PHE A O 1
ATOM 2263 N N . GLY A 1 299 ? -13.031 -28.047 6.258 1 89.88 299 GLY A N 1
ATOM 2264 C CA . GLY A 1 299 ? -11.711 -28.562 6.598 1 89.88 299 GLY A CA 1
ATOM 2265 C C . GLY A 1 299 ? -10.891 -28.938 5.383 1 89.88 299 GLY A C 1
ATOM 2266 O O . GLY A 1 299 ? -9.688 -28.672 5.332 1 89.88 299 GLY A O 1
ATOM 2267 N N . PHE A 1 300 ? -11.492 -29.547 4.508 1 85.94 300 PHE A N 1
ATOM 2268 C CA . PHE A 1 300 ? -10.836 -29.938 3.268 1 85.94 300 PHE A CA 1
ATOM 2269 C C . PHE A 1 300 ? -10.344 -28.703 2.508 1 85.94 300 PHE A C 1
ATOM 2271 O O . PHE A 1 300 ? -9.195 -28.656 2.07 1 85.94 300 PHE A O 1
ATOM 2278 N N . LEU A 1 301 ? -11.203 -27.703 2.35 1 85.25 301 LEU A N 1
ATOM 2279 C CA . LEU A 1 301 ? -10.859 -26.469 1.653 1 85.25 301 LEU A CA 1
ATOM 2280 C C . LEU A 1 301 ? -9.734 -25.734 2.373 1 85.25 301 LEU A C 1
ATOM 2282 O O . LEU A 1 301 ? -8.82 -25.203 1.729 1 85.25 301 LEU A O 1
ATOM 2286 N N . TYR A 1 302 ? -9.828 -25.688 3.625 1 91.62 302 TYR A N 1
ATOM 2287 C CA . TYR A 1 302 ? -8.773 -25.047 4.41 1 91.62 302 TYR A CA 1
ATOM 2288 C C . TYR A 1 302 ? -7.426 -25.703 4.152 1 91.62 302 TYR A C 1
ATOM 2290 O O . TYR A 1 302 ? -6.41 -25.031 4.012 1 91.62 302 TYR A O 1
ATOM 2298 N N . GLY A 1 303 ? -7.445 -27.031 4.117 1 91.06 303 GLY A N 1
ATOM 2299 C CA . GLY A 1 303 ? -6.219 -27.766 3.859 1 91.06 303 GLY A CA 1
ATOM 2300 C C . GLY A 1 303 ? -5.613 -27.453 2.502 1 91.06 303 GLY A C 1
ATOM 2301 O O . GLY A 1 303 ? -4.402 -27.594 2.314 1 91.06 303 GLY A O 1
ATOM 2302 N N . MET A 1 304 ? -6.355 -26.969 1.598 1 89.19 304 MET A N 1
ATOM 2303 C CA . MET A 1 304 ? -5.906 -26.734 0.228 1 89.19 304 MET A CA 1
ATOM 2304 C C . MET A 1 304 ? -5.301 -25.344 0.083 1 89.19 304 MET A C 1
ATOM 2306 O O . MET A 1 304 ? -4.707 -25.031 -0.948 1 89.19 304 MET A O 1
ATOM 2310 N N . ILE A 1 305 ? -5.441 -24.5 1.083 1 92.62 305 ILE A N 1
ATOM 2311 C CA . ILE A 1 305 ? -4.836 -23.172 1.033 1 92.62 305 ILE A CA 1
ATOM 2312 C C . ILE A 1 305 ? -3.316 -23.312 0.935 1 92.62 305 ILE A C 1
ATOM 2314 O O . ILE A 1 305 ? -2.693 -23.984 1.749 1 92.62 305 ILE A O 1
ATOM 2318 N N . PRO A 1 306 ? -2.686 -22.703 -0.03 1 92.94 306 PRO A N 1
ATOM 2319 C CA . PRO A 1 306 ? -1.256 -22.906 -0.272 1 92.94 306 PRO A CA 1
ATOM 2320 C C . PRO A 1 306 ? -0.383 -22.375 0.861 1 92.94 306 PRO A C 1
ATOM 2322 O O . PRO A 1 306 ? -0.896 -21.781 1.814 1 92.94 306 PRO A O 1
ATOM 2325 N N . MET A 1 307 ? 0.852 -22.609 0.65 1 94 307 MET A N 1
ATOM 2326 C CA . MET A 1 307 ? 1.886 -22.281 1.624 1 94 307 MET A CA 1
ATOM 2327 C C . MET A 1 307 ? 1.972 -20.766 1.829 1 94 307 MET A C 1
ATOM 2329 O O . MET A 1 307 ? 1.865 -20 0.872 1 94 307 MET A O 1
ATOM 2333 N N . ALA A 1 308 ? 2.232 -20.344 3.066 1 91.62 308 ALA A N 1
ATOM 2334 C CA . ALA A 1 308 ? 2.383 -18.922 3.412 1 91.62 308 ALA A CA 1
ATOM 2335 C C . ALA A 1 308 ? 3.752 -18.406 2.986 1 91.62 308 ALA A C 1
ATOM 2337 O O . ALA A 1 308 ? 4.758 -19.109 3.102 1 91.62 308 ALA A O 1
ATOM 2338 N N . PRO A 1 309 ? 3.844 -17.172 2.557 1 86.62 309 PRO A N 1
ATOM 2339 C CA . PRO A 1 309 ? 5.121 -16.562 2.154 1 86.62 309 PRO A CA 1
ATOM 2340 C C . PRO A 1 309 ? 6.102 -16.438 3.318 1 86.62 309 PRO A C 1
ATOM 2342 O O . PRO A 1 309 ? 7.309 -16.312 3.102 1 86.62 309 PRO A O 1
ATOM 2345 N N . SER A 1 310 ? 5.633 -16.422 4.562 1 85.81 310 SER A N 1
ATOM 2346 C CA . SER A 1 310 ? 6.5 -16.281 5.73 1 85.81 310 SER A CA 1
ATOM 2347 C C . SER A 1 310 ? 7.516 -17.406 5.805 1 85.81 310 SER A C 1
ATOM 2349 O O . SER A 1 310 ? 8.586 -17.25 6.395 1 85.81 310 SER A O 1
ATOM 2351 N N . VAL A 1 311 ? 7.203 -18.531 5.207 1 90.81 311 VAL A N 1
ATOM 2352 C CA . VAL A 1 311 ? 8.109 -19.672 5.219 1 90.81 311 VAL A CA 1
ATOM 2353 C C . VAL A 1 311 ? 9.414 -19.312 4.52 1 90.81 311 VAL A C 1
ATOM 2355 O O . VAL A 1 311 ? 10.492 -19.703 4.961 1 90.81 311 VAL A O 1
ATOM 2358 N N . PHE A 1 312 ? 9.375 -18.578 3.477 1 85 312 PHE A N 1
ATOM 2359 C CA . PHE A 1 312 ? 10.555 -18.094 2.768 1 85 312 PHE A CA 1
ATOM 2360 C C . PHE A 1 312 ? 11.398 -17.203 3.668 1 85 312 PHE A C 1
ATOM 2362 O O . PHE A 1 312 ? 12.633 -17.266 3.625 1 85 312 PHE A O 1
ATOM 2369 N N . ILE A 1 313 ? 10.742 -16.438 4.445 1 77.06 313 ILE A N 1
ATOM 2370 C CA . ILE A 1 313 ? 11.438 -15.547 5.367 1 77.06 313 ILE A CA 1
ATOM 2371 C C . ILE A 1 313 ? 12.18 -16.375 6.418 1 77.06 313 ILE A C 1
ATOM 2373 O O . ILE A 1 313 ? 13.328 -16.062 6.754 1 77.06 313 ILE A O 1
ATOM 2377 N N . PHE A 1 314 ? 11.547 -17.453 6.895 1 84.38 314 PHE A N 1
ATOM 2378 C CA . PHE A 1 314 ? 12.195 -18.328 7.863 1 84.38 314 PHE A CA 1
ATOM 2379 C C . PHE A 1 3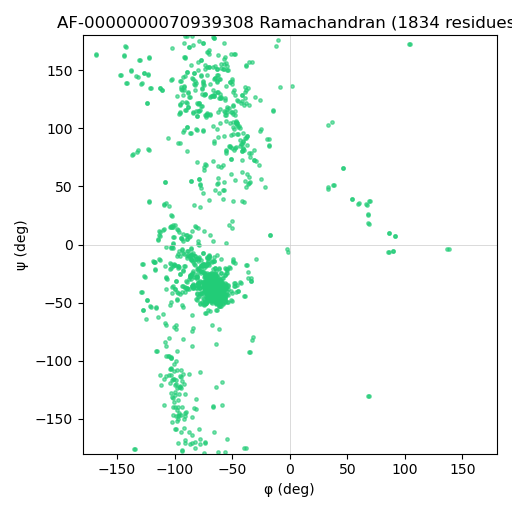14 ? 13.422 -19 7.254 1 84.38 314 PHE A C 1
ATOM 2381 O O . PHE A 1 314 ? 14.469 -19.094 7.898 1 84.38 314 PHE A O 1
ATOM 2388 N N . ALA A 1 315 ? 13.297 -19.391 6.059 1 85.44 315 ALA A N 1
ATOM 2389 C CA . ALA A 1 315 ? 14.414 -20.047 5.375 1 85.44 315 ALA A CA 1
ATOM 2390 C C . ALA A 1 315 ? 15.609 -19.094 5.266 1 85.44 315 ALA A C 1
ATOM 2392 O O . ALA A 1 315 ? 16.75 -19.5 5.52 1 85.44 315 ALA A O 1
ATOM 2393 N N . THR A 1 316 ? 15.32 -17.906 4.953 1 76.5 316 THR A N 1
ATOM 2394 C CA . THR A 1 316 ? 16.375 -16.922 4.793 1 76.5 316 THR A CA 1
ATOM 2395 C C . THR A 1 316 ? 17 -16.578 6.141 1 76.5 316 THR A C 1
ATOM 2397 O O . THR A 1 316 ? 18.219 -16.453 6.246 1 76.5 316 THR A O 1
ATOM 2400 N N . GLN A 1 317 ? 16.219 -16.469 7.121 1 74 317 GLN A N 1
ATOM 2401 C CA . GLN A 1 317 ? 16.688 -16.109 8.453 1 74 317 GLN A CA 1
ATOM 2402 C C . GLN A 1 317 ? 17.578 -17.203 9.055 1 74 317 GLN A C 1
ATOM 2404 O O . GLN A 1 317 ? 18.547 -16.906 9.75 1 74 317 GLN A O 1
ATOM 2409 N N . TYR A 1 318 ? 17.266 -18.422 8.75 1 78.06 318 TYR A N 1
ATOM 2410 C CA . TYR A 1 318 ? 17.984 -19.516 9.359 1 78.06 318 TYR A CA 1
ATOM 2411 C C . TYR A 1 318 ? 19.031 -20.078 8.398 1 78.06 318 TYR A C 1
ATOM 2413 O O . TYR A 1 318 ? 19.625 -21.141 8.648 1 78.06 318 TYR A O 1
ATOM 2421 N N . GLY A 1 319 ? 19.203 -19.391 7.25 1 75.44 319 GLY A N 1
ATOM 2422 C CA . GLY A 1 319 ? 20.219 -19.781 6.297 1 75.44 319 GLY A CA 1
ATOM 2423 C C . GLY A 1 319 ? 19.953 -21.109 5.625 1 75.44 319 GLY A C 1
ATOM 2424 O O . GLY A 1 319 ? 20.891 -21.859 5.34 1 75.44 319 GLY A O 1
ATOM 2425 N N . LEU A 1 320 ? 18.781 -21.484 5.539 1 83.94 320 LEU A N 1
ATOM 2426 C CA . LEU A 1 320 ? 18.375 -22.734 4.883 1 83.94 320 LEU A CA 1
ATOM 2427 C C . LEU A 1 320 ? 18.062 -22.484 3.408 1 83.94 320 LEU A C 1
ATOM 2429 O O . LEU A 1 320 ? 17.938 -21.344 2.979 1 83.94 320 LEU A O 1
ATOM 2433 N N . PRO A 1 321 ? 18.062 -23.516 2.637 1 76.25 321 PRO A N 1
ATOM 2434 C CA . PRO A 1 321 ? 17.812 -23.312 1.207 1 76.25 321 PRO A CA 1
ATOM 2435 C C . PRO A 1 321 ? 16.453 -22.672 0.926 1 76.25 321 PRO A C 1
ATOM 2437 O O . PRO A 1 321 ? 15.422 -23.203 1.326 1 76.25 321 PRO A O 1
ATOM 2440 N N . THR A 1 322 ? 16.469 -21.625 0.198 1 82.25 322 THR A N 1
ATOM 2441 C CA . THR A 1 322 ? 15.273 -20.828 -0.039 1 82.25 322 THR A CA 1
ATOM 2442 C C . THR A 1 322 ? 14.633 -21.203 -1.368 1 82.25 322 THR A C 1
ATOM 2444 O O . THR A 1 322 ? 13.438 -20.969 -1.578 1 82.25 322 THR A O 1
ATOM 2447 N N . ALA A 1 323 ? 15.336 -21.828 -2.25 1 78.88 323 ALA A N 1
ATOM 2448 C CA . ALA A 1 323 ? 14.859 -22.078 -3.611 1 78.88 323 ALA A CA 1
ATOM 2449 C C . ALA A 1 323 ? 13.656 -23.016 -3.615 1 78.88 323 ALA A C 1
ATOM 2451 O O . ALA A 1 323 ? 12.672 -22.75 -4.309 1 78.88 323 ALA A O 1
ATOM 2452 N N . ALA A 1 324 ? 13.766 -24.094 -2.828 1 83.25 324 ALA A N 1
ATOM 2453 C CA . ALA A 1 324 ? 12.68 -25.062 -2.797 1 83.25 324 ALA A CA 1
ATOM 2454 C C . ALA A 1 324 ? 11.406 -24.453 -2.217 1 83.25 324 ALA A C 1
ATOM 2456 O O . ALA A 1 324 ? 10.312 -24.656 -2.75 1 83.25 324 ALA A O 1
ATOM 2457 N N . VAL A 1 325 ? 11.586 -23.719 -1.208 1 87.75 325 VAL A N 1
ATOM 2458 C CA . VAL A 1 325 ? 10.438 -23.156 -0.505 1 87.75 325 VAL A CA 1
ATOM 2459 C C . VAL A 1 325 ? 9.812 -22.047 -1.348 1 87.75 325 VAL A C 1
ATOM 2461 O O . VAL A 1 325 ? 8.586 -21.922 -1.422 1 87.75 325 VAL A O 1
ATOM 2464 N N . SER A 1 326 ? 10.648 -21.281 -1.994 1 84.81 326 SER A N 1
ATOM 2465 C CA . SER A 1 326 ? 10.133 -20.188 -2.811 1 84.81 326 SER A CA 1
ATOM 2466 C C . SER A 1 326 ? 9.375 -20.719 -4.027 1 84.81 326 SER A C 1
ATOM 2468 O O . SER A 1 326 ? 8.297 -20.234 -4.355 1 84.81 326 SER A O 1
ATOM 2470 N N . THR A 1 327 ? 9.867 -21.719 -4.629 1 80.75 327 THR A N 1
ATOM 2471 C CA . THR A 1 327 ? 9.219 -22.344 -5.777 1 80.75 327 THR A CA 1
ATOM 2472 C C . THR A 1 327 ? 7.91 -23 -5.359 1 80.75 327 THR A C 1
ATOM 2474 O O . THR A 1 327 ? 6.898 -22.875 -6.051 1 80.75 327 THR A O 1
ATOM 2477 N N . ALA A 1 328 ? 7.984 -23.656 -4.305 1 86.31 328 ALA A N 1
ATOM 2478 C CA . ALA A 1 328 ? 6.793 -24.344 -3.807 1 86.31 328 ALA A CA 1
ATOM 2479 C C . ALA A 1 328 ? 5.695 -23.344 -3.449 1 86.31 328 ALA A C 1
ATOM 2481 O O . ALA A 1 328 ? 4.512 -23.609 -3.646 1 86.31 328 ALA A O 1
ATOM 2482 N N . MET A 1 329 ? 6.102 -22.281 -2.938 1 87.94 329 MET A N 1
ATOM 2483 C CA . MET A 1 329 ? 5.141 -21.266 -2.531 1 87.94 329 MET A CA 1
ATOM 2484 C C . MET A 1 329 ? 4.414 -20.688 -3.742 1 87.94 329 MET A C 1
ATOM 2486 O O . MET A 1 329 ? 3.186 -20.594 -3.752 1 87.94 329 MET A O 1
ATOM 2490 N N . VAL A 1 330 ? 5.125 -20.312 -4.801 1 85.38 330 VAL A N 1
ATOM 2491 C CA . VAL A 1 330 ? 4.539 -19.688 -5.977 1 85.38 330 VAL A CA 1
ATOM 2492 C C . VAL A 1 330 ? 3.748 -20.719 -6.781 1 85.38 330 VAL A C 1
ATOM 2494 O O . VAL A 1 330 ? 2.566 -20.5 -7.07 1 85.38 330 VAL A O 1
ATOM 2497 N N . ALA A 1 331 ? 4.371 -21.828 -7.055 1 80.56 331 ALA A N 1
ATOM 2498 C CA . ALA A 1 331 ? 3.707 -22.875 -7.828 1 80.56 331 ALA A CA 1
ATOM 2499 C C . ALA A 1 331 ? 2.512 -23.438 -7.066 1 80.56 331 ALA A C 1
ATOM 2501 O O . ALA A 1 331 ? 1.477 -23.75 -7.66 1 80.56 331 ALA A O 1
ATOM 2502 N N . GLY A 1 332 ? 2.699 -23.547 -5.828 1 85 332 GLY A N 1
ATOM 2503 C CA . GLY A 1 332 ? 1.602 -24.047 -5.012 1 85 332 GLY A CA 1
ATOM 2504 C C . GLY A 1 332 ? 0.397 -23.125 -5.016 1 85 332 GLY A C 1
ATOM 2505 O O . GLY A 1 332 ? -0.746 -23.578 -5.016 1 85 332 GLY A O 1
ATOM 2506 N N . THR A 1 333 ? 0.661 -21.875 -5.016 1 87.56 333 THR A N 1
ATOM 2507 C CA . THR A 1 333 ? -0.42 -20.891 -5.047 1 87.56 333 THR A CA 1
ATOM 2508 C C . THR A 1 333 ? -1.206 -21 -6.352 1 87.56 333 THR A C 1
ATOM 2510 O O . THR A 1 333 ? -2.438 -21.062 -6.336 1 87.56 333 THR A O 1
ATOM 2513 N N . PHE A 1 334 ? -0.65 -21.188 -7.43 1 81.25 334 PHE A N 1
ATOM 2514 C CA . PHE A 1 334 ? -1.34 -21.25 -8.711 1 81.25 334 PHE A CA 1
ATOM 2515 C C . PHE A 1 334 ? -1.985 -22.609 -8.914 1 81.25 334 PHE A C 1
ATOM 2517 O O . PHE A 1 334 ? -3.076 -22.719 -9.477 1 81.25 334 PHE A O 1
ATOM 2524 N N . LEU A 1 335 ? -1.336 -23.625 -8.383 1 78.25 335 LEU A N 1
ATOM 2525 C CA . LEU A 1 335 ? -1.884 -24.969 -8.531 1 78.25 335 LEU A CA 1
ATOM 2526 C C . LEU A 1 335 ? -3.076 -25.172 -7.602 1 78.25 335 LEU A C 1
ATOM 2528 O O . LEU A 1 335 ? -3.918 -26.047 -7.848 1 78.25 335 LEU A O 1
ATOM 2532 N N . SER A 1 336 ? -3.094 -24.406 -6.594 1 85.5 336 SER A N 1
ATOM 2533 C CA . SER A 1 336 ? -4.199 -24.562 -5.648 1 85.5 336 SER A CA 1
ATOM 2534 C C . SER A 1 336 ? -5.516 -24.109 -6.266 1 85.5 336 SER A C 1
ATOM 2536 O O . SER A 1 336 ? -6.586 -24.594 -5.891 1 85.5 336 SER A O 1
ATOM 2538 N N . ALA A 1 337 ? -5.508 -23.219 -7.23 1 83.12 337 ALA A N 1
ATOM 2539 C CA . ALA A 1 337 ? -6.711 -22.641 -7.82 1 83.12 337 ALA A CA 1
ATOM 2540 C C . ALA A 1 337 ? -7.582 -23.719 -8.461 1 83.12 337 ALA A C 1
ATOM 2542 O O . ALA A 1 337 ? -8.75 -23.875 -8.094 1 83.12 337 ALA A O 1
ATOM 2543 N N . PRO A 1 338 ? -7.121 -24.578 -9.344 1 75.62 338 PRO A N 1
ATOM 2544 C CA . PRO A 1 338 ? -7.949 -25.625 -9.938 1 75.62 338 PRO A CA 1
ATOM 2545 C C . PRO A 1 338 ? -8.398 -26.672 -8.914 1 75.62 338 PRO A C 1
ATOM 2547 O O . PRO A 1 338 ? -9.516 -27.188 -9 1 75.62 338 PRO A O 1
ATOM 2550 N N . PHE A 1 339 ? -7.562 -26.891 -7.992 1 76.56 339 PHE A N 1
ATOM 2551 C CA . PHE A 1 339 ? -7.922 -27.891 -6.992 1 76.56 339 PHE A CA 1
ATOM 2552 C C . PHE A 1 339 ? -9.039 -27.375 -6.094 1 76.56 339 PHE A C 1
ATOM 2554 O O . PHE A 1 339 ? -9.953 -28.125 -5.734 1 76.56 339 PHE A O 1
ATOM 2561 N N . ILE A 1 340 ? -8.922 -26.109 -5.711 1 81.31 340 ILE A N 1
ATOM 2562 C CA . ILE A 1 340 ? -9.969 -25.516 -4.895 1 81.31 340 ILE A CA 1
ATOM 2563 C C . ILE A 1 340 ? -11.281 -25.5 -5.68 1 81.31 340 ILE A C 1
ATOM 2565 O O . ILE A 1 340 ? -12.344 -25.797 -5.129 1 81.31 340 ILE A O 1
ATOM 2569 N N . PHE A 1 341 ? -11.188 -25.188 -6.93 1 79.12 341 PHE A N 1
ATOM 2570 C CA . PHE A 1 341 ? -12.375 -25.156 -7.77 1 79.12 341 PHE A CA 1
ATOM 2571 C C . PHE A 1 341 ? -13.031 -26.531 -7.832 1 79.12 341 PHE A C 1
ATOM 2573 O O . PHE A 1 341 ? -14.25 -26.656 -7.68 1 79.12 341 PHE A O 1
ATOM 2580 N N . ILE A 1 342 ? -12.289 -27.516 -8.016 1 74.44 342 ILE A N 1
ATOM 2581 C CA . ILE A 1 342 ? -12.789 -28.891 -8.141 1 74.44 342 ILE A CA 1
ATOM 2582 C C . ILE A 1 342 ? -13.406 -29.328 -6.816 1 74.44 342 ILE A C 1
ATOM 2584 O O . ILE A 1 342 ? -14.523 -29.859 -6.789 1 74.44 342 ILE A O 1
ATOM 2588 N N . SER A 1 343 ? -12.711 -29 -5.812 1 70 343 SER A N 1
ATOM 2589 C CA . SER A 1 343 ? -13.188 -29.438 -4.5 1 70 343 SER A CA 1
ATOM 2590 C C . SER A 1 343 ? -14.453 -28.688 -4.098 1 70 343 SER A C 1
ATOM 2592 O O . SER A 1 343 ? -15.375 -29.281 -3.539 1 70 343 SER A O 1
ATOM 2594 N N . ALA A 1 344 ? -14.422 -27.438 -4.352 1 71.44 344 ALA A N 1
ATOM 2595 C CA . ALA A 1 344 ? -15.602 -26.641 -4.027 1 71.44 344 ALA A CA 1
ATOM 2596 C C . ALA A 1 344 ? -16.812 -27.062 -4.863 1 71.44 344 ALA A C 1
ATOM 2598 O O . ALA A 1 344 ? -17.938 -27.078 -4.371 1 71.44 344 ALA A O 1
ATOM 2599 N N . THR A 1 345 ? -16.594 -27.438 -6.07 1 73.25 345 THR A N 1
ATOM 2600 C CA . THR A 1 345 ? -17.656 -27.906 -6.949 1 73.25 345 THR A CA 1
ATOM 2601 C C . THR A 1 345 ? -18.203 -29.25 -6.465 1 73.25 345 THR A C 1
ATOM 2603 O O . THR A 1 345 ? -19.422 -29.469 -6.469 1 73.25 345 THR A O 1
ATOM 2606 N N . MET A 1 346 ? -17.297 -30.062 -6.066 1 68.69 346 MET A N 1
ATOM 2607 C CA . MET A 1 346 ? -17.703 -31.391 -5.605 1 68.69 346 MET A CA 1
ATOM 2608 C C . MET A 1 346 ? -18.531 -31.297 -4.328 1 68.69 346 MET A C 1
ATOM 2610 O O . MET A 1 346 ? -19.453 -32.094 -4.117 1 68.69 346 MET A O 1
ATOM 2614 N N . SER A 1 347 ? -18.172 -30.359 -3.547 1 65.38 347 SER A N 1
ATOM 2615 C CA . SER A 1 347 ? -18.906 -30.188 -2.297 1 65.38 347 SER A CA 1
ATOM 2616 C C . SER A 1 347 ? -20.328 -29.703 -2.553 1 65.38 347 SER A C 1
ATOM 2618 O O . SER A 1 347 ? -21.234 -29.938 -1.737 1 65.38 347 SER A O 1
ATOM 2620 N N . GLN A 1 348 ? -20.469 -29.031 -3.643 1 63.09 348 GLN A N 1
ATOM 2621 C CA . GLN A 1 348 ? -21.797 -28.531 -3.969 1 63.09 348 GLN A CA 1
ATOM 2622 C C . GLN A 1 348 ? -22.625 -29.594 -4.668 1 63.09 348 GLN A C 1
ATOM 2624 O O . GLN A 1 348 ? -23.859 -29.594 -4.578 1 63.09 348 GLN A O 1
ATOM 2629 N N . ILE A 1 349 ? -21.969 -30.422 -5.551 1 58.84 349 ILE A N 1
ATOM 2630 C CA . ILE A 1 349 ? -22.688 -31.422 -6.328 1 58.84 349 ILE A CA 1
ATOM 2631 C C . ILE A 1 349 ? -23.156 -32.562 -5.41 1 58.84 349 ILE A C 1
ATOM 2633 O O . ILE A 1 349 ? -24.188 -33.188 -5.668 1 58.84 349 ILE A O 1
ATOM 2637 N N . SER A 1 350 ? -22.625 -32.906 -4.367 1 54.41 350 SER A N 1
ATOM 2638 C CA . SER A 1 350 ? -23.188 -34.031 -3.635 1 54.41 350 SER A CA 1
ATOM 2639 C C . SER A 1 350 ? -24.703 -33.875 -3.48 1 54.41 350 SER A C 1
ATOM 2641 O O . SER A 1 350 ? -25.391 -34.875 -3.189 1 54.41 350 SER A O 1
ATOM 2643 N N . ARG A 1 351 ? -25.172 -32.719 -3.312 1 47.97 351 ARG A N 1
ATOM 2644 C CA . ARG A 1 351 ? -26.594 -32.688 -3.029 1 47.97 351 ARG A CA 1
ATOM 2645 C C . ARG A 1 351 ? -27.422 -33 -4.277 1 47.97 351 ARG A C 1
ATOM 2647 O O . ARG A 1 351 ? -28.484 -33.594 -4.191 1 47.97 351 ARG A O 1
ATOM 2654 N N . GLY A 1 352 ? -27.188 -32.344 -5.445 1 49.5 352 GLY A N 1
ATOM 2655 C CA . GLY A 1 352 ? -28.094 -32.406 -6.574 1 49.5 352 GLY A CA 1
ATOM 2656 C C . GLY A 1 352 ? -27.719 -33.5 -7.562 1 49.5 352 GLY A C 1
ATOM 2657 O O . GLY A 1 352 ? -26.547 -33.812 -7.754 1 49.5 352 GLY A O 1
ATOM 2658 N N . GLY A 1 353 ? -28.594 -34.5 -7.906 1 54.31 353 GLY A N 1
ATOM 2659 C CA . GLY A 1 353 ? -28.734 -35.625 -8.82 1 54.31 353 GLY A CA 1
ATOM 2660 C C . GLY A 1 353 ? -27.641 -35.688 -9.875 1 54.31 353 GLY A C 1
ATOM 2661 O O . GLY A 1 353 ? -27.016 -34.656 -10.18 1 54.31 353 GLY A O 1
ATOM 2662 N N . LEU A 1 354 ? -27.031 -36.844 -10.18 1 55.78 354 LEU A N 1
ATOM 2663 C CA . LEU A 1 354 ? -26.031 -37.25 -11.164 1 55.78 354 LEU A CA 1
ATOM 2664 C C . LEU A 1 354 ? -26.188 -36.469 -12.461 1 55.78 354 LEU A C 1
ATOM 2666 O O . LEU A 1 354 ? -25.188 -36.156 -13.125 1 55.78 354 LEU A O 1
ATOM 2670 N N . ARG A 1 355 ? -27.406 -36 -12.844 1 59.38 355 ARG A N 1
ATOM 2671 C CA . ARG A 1 355 ? -27.625 -35.281 -14.094 1 59.38 355 ARG A CA 1
ATOM 2672 C C . ARG A 1 355 ? -26.969 -33.906 -14.062 1 59.38 355 ARG A C 1
ATOM 2674 O O . ARG A 1 355 ? -26.391 -33.469 -15.062 1 59.38 355 ARG A O 1
ATOM 2681 N N . ASN A 1 356 ? -27.016 -33.281 -12.969 1 67.88 356 ASN A N 1
ATOM 2682 C CA . ASN A 1 356 ? -26.422 -31.969 -12.812 1 67.88 356 ASN A CA 1
ATOM 2683 C C . ASN A 1 356 ? -24.891 -32.031 -12.828 1 67.88 356 ASN A C 1
ATOM 2685 O O . ASN A 1 356 ? -24.234 -31.078 -13.234 1 67.88 356 ASN A O 1
ATOM 2689 N N . PHE A 1 357 ? -24.453 -33.25 -12.781 1 69.19 357 PHE A N 1
ATOM 2690 C CA . PHE A 1 357 ? -23.016 -33.438 -12.742 1 69.19 357 PHE A CA 1
ATOM 2691 C C . PHE A 1 357 ? -22.422 -33.406 -14.148 1 69.19 357 PHE A C 1
ATOM 2693 O O . PHE A 1 357 ? -21.391 -32.781 -14.383 1 69.19 357 PHE A O 1
ATOM 2700 N N . PHE A 1 358 ? -23.203 -33.906 -15.078 1 71.31 358 PHE A N 1
ATOM 2701 C CA . PHE A 1 358 ? -22.703 -33.969 -16.438 1 71.31 358 PHE A CA 1
ATOM 2702 C C . PHE A 1 358 ? -22.688 -32.594 -17.078 1 71.31 358 PHE A C 1
ATOM 2704 O O . PHE A 1 358 ? -21.766 -32.25 -17.828 1 71.31 358 PHE A O 1
ATOM 2711 N N . THR A 1 359 ? -23.641 -31.875 -16.734 1 77.19 359 THR A N 1
ATOM 2712 C CA . THR A 1 359 ? -23.672 -30.516 -17.25 1 77.19 359 THR A CA 1
ATOM 2713 C C . THR A 1 359 ? -22.531 -29.688 -16.656 1 77.19 359 THR A C 1
ATOM 2715 O O . THR A 1 359 ? -21.906 -28.891 -17.359 1 77.19 359 THR A O 1
ATOM 2718 N N . THR A 1 360 ? -22.203 -30 -15.469 1 78.62 360 THR A N 1
ATOM 2719 C CA . THR A 1 360 ? -21.125 -29.281 -14.805 1 78.62 360 THR A CA 1
ATOM 2720 C C . THR A 1 360 ? -19.766 -29.688 -15.391 1 78.62 360 THR A C 1
ATOM 2722 O O . THR A 1 360 ? -18.891 -28.828 -15.586 1 78.62 360 THR A O 1
ATOM 2725 N N . MET A 1 361 ? -19.656 -30.922 -15.688 1 80.81 361 MET A N 1
ATOM 2726 C CA . MET A 1 361 ? -18.406 -31.406 -16.281 1 80.81 361 MET A CA 1
ATOM 2727 C C . MET A 1 361 ? -18.219 -30.828 -17.688 1 80.81 361 MET A C 1
ATOM 2729 O O . MET A 1 361 ? -17.109 -30.5 -18.078 1 80.81 361 MET A O 1
ATOM 2733 N N . GLY A 1 362 ? -19.297 -30.781 -18.359 1 82.19 362 GLY A N 1
ATOM 2734 C CA . GLY A 1 362 ? -19.234 -30.188 -19.688 1 82.19 362 GLY A CA 1
ATOM 2735 C C . GLY A 1 362 ? -18.844 -28.719 -19.688 1 82.19 362 GLY A C 1
ATOM 2736 O O . GLY A 1 362 ? -18.031 -28.297 -20.5 1 82.19 362 GLY A O 1
ATOM 2737 N N . ASN A 1 363 ? -19.406 -28.016 -18.797 1 84.06 363 ASN A N 1
ATOM 2738 C CA . ASN A 1 363 ? -19.047 -26.609 -18.672 1 84.06 363 ASN A CA 1
ATOM 2739 C C . ASN A 1 363 ? -17.594 -26.438 -18.25 1 84.06 363 ASN A C 1
ATOM 2741 O O . ASN A 1 363 ? -16.922 -25.5 -18.703 1 84.06 363 ASN A O 1
ATOM 2745 N N . THR A 1 364 ? -17.156 -27.312 -17.406 1 84.88 364 THR A N 1
ATOM 2746 C CA . THR A 1 364 ? -15.766 -27.266 -16.969 1 84.88 364 THR A CA 1
ATOM 2747 C C . THR A 1 364 ? -14.828 -27.516 -18.156 1 84.88 364 THR A C 1
ATOM 2749 O O . THR A 1 364 ? -13.766 -26.906 -18.25 1 84.88 364 THR A O 1
ATOM 2752 N N . MET A 1 365 ? -15.25 -28.391 -18.938 1 89.06 365 MET A N 1
ATOM 2753 C CA . MET A 1 365 ? -14.484 -28.688 -20.141 1 89.06 365 MET A CA 1
ATOM 2754 C C . MET A 1 365 ? -14.391 -27.453 -21.047 1 89.06 365 MET A C 1
ATOM 2756 O O . MET A 1 365 ? -13.32 -27.125 -21.547 1 89.06 365 MET A O 1
ATOM 2760 N N . VAL A 1 366 ? -15.492 -26.766 -21.172 1 89.69 366 VAL A N 1
ATOM 2761 C CA . VAL A 1 366 ? -15.547 -25.594 -22.031 1 89.69 366 VAL A CA 1
ATOM 2762 C C . VAL A 1 366 ? -14.68 -24.484 -21.453 1 89.69 366 VAL A C 1
ATOM 2764 O O . VAL A 1 366 ? -13.859 -23.891 -22.156 1 89.69 366 VAL A O 1
ATOM 2767 N N . TYR A 1 367 ? -14.781 -24.234 -20.219 1 85.75 367 TYR A N 1
ATOM 2768 C CA . TYR A 1 367 ? -14.047 -23.141 -19.609 1 85.75 367 TYR A CA 1
ATOM 2769 C C . TYR A 1 367 ? -12.555 -23.438 -19.547 1 85.75 367 TYR A C 1
ATOM 2771 O O . TYR A 1 367 ? -11.727 -22.562 -19.797 1 85.75 367 TYR A O 1
ATOM 2779 N N . SER A 1 368 ? -12.219 -24.656 -19.125 1 88.56 368 SER A N 1
ATOM 2780 C CA . SER A 1 368 ? -10.812 -25.031 -19.109 1 88.56 368 SER A CA 1
ATOM 2781 C C . SER A 1 368 ? -10.203 -24.969 -20.5 1 88.56 368 SER A C 1
ATOM 2783 O O . SER A 1 368 ? -9.062 -24.547 -20.672 1 88.56 368 SER A O 1
ATOM 2785 N N . GLY A 1 369 ? -11.039 -25.422 -21.453 1 92.19 369 GLY A N 1
ATOM 2786 C CA . GLY A 1 369 ? -10.586 -25.344 -22.844 1 92.19 369 GLY A CA 1
ATOM 2787 C C . GLY A 1 369 ? -10.383 -23.922 -23.328 1 92.19 369 GLY A C 1
ATOM 2788 O O . GLY A 1 369 ? -9.43 -23.625 -24.047 1 92.19 369 GLY A O 1
ATOM 2789 N N . ALA A 1 370 ? -11.227 -23.094 -22.953 1 91.81 370 ALA A N 1
ATOM 2790 C CA . ALA A 1 370 ? -11.141 -21.703 -23.375 1 91.81 370 ALA A CA 1
ATOM 2791 C C . ALA A 1 370 ? -9.875 -21.047 -22.828 1 91.81 370 ALA A C 1
ATOM 2793 O O . ALA A 1 370 ? -9.141 -20.391 -23.562 1 91.81 370 ALA A O 1
ATOM 2794 N N . VAL A 1 371 ? -9.609 -21.203 -21.578 1 87.56 371 VAL A N 1
ATOM 2795 C CA . VAL A 1 371 ? -8.422 -20.609 -20.969 1 87.56 371 VAL A CA 1
ATOM 2796 C C . VAL A 1 371 ? -7.164 -21.219 -21.578 1 87.56 371 VAL A C 1
ATOM 2798 O O . VAL A 1 371 ? -6.199 -20.516 -21.875 1 87.56 371 VAL A O 1
ATOM 2801 N N . SER A 1 372 ? -7.176 -22.484 -21.734 1 94.06 372 SER A N 1
ATOM 2802 C CA . SER A 1 372 ? -6.039 -23.203 -22.312 1 94.06 372 SER A CA 1
ATOM 2803 C C . SER A 1 372 ? -5.781 -22.75 -23.75 1 94.06 372 SER A C 1
ATOM 2805 O O . SER A 1 372 ? -4.633 -22.688 -24.188 1 94.06 372 SER A O 1
ATOM 2807 N N . THR A 1 373 ? -6.863 -22.438 -24.5 1 95.25 373 THR A N 1
ATOM 2808 C CA . THR A 1 373 ? -6.707 -21.969 -25.875 1 95.25 373 THR A CA 1
ATOM 2809 C C . THR A 1 373 ? -5.949 -20.641 -25.906 1 95.25 373 THR A C 1
ATOM 2811 O O . THR A 1 373 ? -5.023 -20.469 -26.703 1 95.25 373 THR A O 1
ATOM 2814 N N . VAL A 1 374 ? -6.258 -19.797 -25.016 1 92 374 VAL A N 1
ATOM 2815 C CA . VAL A 1 374 ? -5.586 -18.5 -24.953 1 92 374 VAL A CA 1
ATOM 2816 C C . VAL A 1 374 ? -4.125 -18.703 -24.562 1 92 374 VAL A C 1
ATOM 2818 O O . VAL A 1 374 ? -3.229 -18.078 -25.125 1 92 374 VAL A O 1
ATOM 2821 N N . CYS A 1 375 ? -3.908 -19.562 -23.609 1 91.12 375 CYS A N 1
ATOM 2822 C CA . CYS A 1 375 ? -2.551 -19.844 -23.172 1 91.12 375 CYS A CA 1
ATOM 2823 C C . CYS A 1 375 ? -1.718 -20.438 -24.297 1 91.12 375 CYS A C 1
ATOM 2825 O O . CYS A 1 375 ? -0.564 -20.062 -24.484 1 91.12 375 CYS A O 1
ATOM 2827 N N . CYS A 1 376 ? -2.303 -21.359 -25.062 1 95.31 376 CYS A N 1
ATOM 2828 C CA . CYS A 1 376 ? -1.582 -22.016 -26.141 1 95.31 376 CYS A CA 1
ATOM 2829 C C . CYS A 1 376 ? -1.243 -21.031 -27.25 1 95.31 376 CYS A C 1
ATOM 2831 O O . CYS A 1 376 ? -0.135 -21.047 -27.797 1 95.31 376 CYS A O 1
ATOM 2833 N N . LEU A 1 377 ? -2.178 -20.156 -27.531 1 93.5 377 LEU A N 1
ATOM 2834 C CA . LEU A 1 377 ? -1.918 -19.156 -28.562 1 93.5 377 LEU A CA 1
ATOM 2835 C C . LEU A 1 377 ? -0.794 -18.219 -28.141 1 93.5 377 LEU A C 1
ATOM 2837 O O . LEU A 1 377 ? 0.07 -17.859 -28.953 1 93.5 377 LEU A O 1
ATOM 2841 N N . TRP A 1 378 ? -0.805 -17.891 -26.938 1 89.88 378 TRP A N 1
ATOM 2842 C CA . TRP A 1 378 ? 0.272 -17.078 -26.391 1 89.88 378 TRP A CA 1
ATOM 2843 C C . TRP A 1 378 ? 1.605 -17.812 -26.453 1 89.88 378 TRP A C 1
ATOM 2845 O O . TRP A 1 378 ? 2.621 -17.234 -26.844 1 89.88 378 TRP A O 1
ATOM 2855 N N . LEU A 1 379 ? 1.613 -19.047 -26.141 1 92.5 379 LEU A N 1
ATOM 2856 C CA . LEU A 1 379 ? 2.824 -19.859 -26.125 1 92.5 379 LEU A CA 1
ATOM 2857 C C . LEU A 1 379 ? 3.383 -20.031 -27.531 1 92.5 379 LEU A C 1
ATOM 2859 O O . LEU A 1 379 ? 4.602 -20.078 -27.719 1 92.5 379 LEU A O 1
ATOM 2863 N N . LEU A 1 380 ? 2.473 -20.109 -28.484 1 93.19 380 LEU A N 1
ATOM 2864 C CA . LEU A 1 380 ? 2.93 -20.266 -29.859 1 93.19 380 LEU A CA 1
ATOM 2865 C C . LEU A 1 380 ? 3.674 -19.031 -30.328 1 93.19 380 LEU A C 1
ATOM 2867 O O . LEU A 1 380 ? 4.641 -19.125 -31.094 1 93.19 380 LEU A O 1
ATOM 2871 N N . VAL A 1 381 ? 3.32 -17.922 -29.797 1 88.06 381 VAL A N 1
ATOM 2872 C CA . VAL A 1 381 ? 4.012 -16.688 -30.125 1 88.06 381 VAL A CA 1
ATOM 2873 C C . VAL A 1 381 ? 5.355 -16.625 -29.406 1 88.06 381 VAL A C 1
ATOM 2875 O O . VAL A 1 381 ? 6.375 -16.281 -30.016 1 88.06 381 VAL A O 1
ATOM 2878 N N . VAL A 1 382 ? 5.367 -17.016 -28.188 1 86.12 382 VAL A N 1
ATOM 2879 C CA . VAL A 1 382 ? 6.57 -16.922 -27.375 1 86.12 382 VAL A CA 1
ATOM 2880 C C . VAL A 1 382 ? 7.598 -17.953 -27.859 1 86.12 382 VAL A C 1
ATOM 2882 O O . VAL A 1 382 ? 8.781 -17.625 -28 1 86.12 382 VAL A O 1
ATOM 2885 N N . LEU A 1 383 ? 7.168 -19.172 -28.141 1 88.31 383 LEU A N 1
ATOM 2886 C CA . LEU A 1 383 ? 8.062 -20.25 -28.547 1 88.31 383 LEU A CA 1
ATOM 2887 C C . LEU A 1 383 ? 8.383 -20.156 -30.031 1 88.31 383 LEU A C 1
ATOM 2889 O O . LEU A 1 383 ? 9.352 -20.766 -30.5 1 88.31 383 LEU A O 1
ATOM 2893 N N . GLY A 1 384 ? 7.562 -19.391 -30.797 1 85.5 384 GLY A N 1
ATOM 2894 C CA . GLY A 1 384 ? 7.785 -19.25 -32.219 1 85.5 384 GLY A CA 1
ATOM 2895 C C . GLY A 1 384 ? 9.148 -18.672 -32.562 1 85.5 384 GLY A C 1
ATOM 2896 O O . GLY A 1 384 ? 9.766 -19.062 -33.562 1 85.5 384 GLY A O 1
ATOM 2897 N N . ARG A 1 385 ? 9.688 -17.875 -31.688 1 77.44 385 ARG A N 1
ATOM 2898 C CA . ARG A 1 385 ? 10.992 -17.266 -31.922 1 77.44 385 ARG A CA 1
ATOM 2899 C C . ARG A 1 385 ? 12.117 -18.234 -31.609 1 77.44 385 ARG A C 1
ATOM 2901 O O . ARG A 1 385 ? 13.211 -18.125 -32.188 1 77.44 385 ARG A O 1
ATOM 2908 N N . LYS A 1 386 ? 11.828 -19.172 -30.734 1 81.62 386 LYS A N 1
ATOM 2909 C CA . LYS A 1 386 ? 12.844 -20.141 -30.344 1 81.62 386 LYS A CA 1
ATOM 2910 C C . LYS A 1 386 ? 12.625 -21.484 -31.062 1 81.62 386 LYS A C 1
ATOM 2912 O O . LYS A 1 386 ? 13.203 -22.5 -30.656 1 81.62 386 LYS A O 1
ATOM 2917 N N . ARG A 1 387 ? 11.875 -21.422 -32.062 1 83.06 387 ARG A N 1
ATOM 2918 C CA . ARG A 1 387 ? 11.445 -22.656 -32.688 1 83.06 387 ARG A CA 1
ATOM 2919 C C . ARG A 1 387 ? 12.617 -23.375 -33.344 1 83.06 387 ARG A C 1
ATOM 2921 O O . ARG A 1 387 ? 12.57 -24.578 -33.594 1 83.06 387 ARG A O 1
ATOM 2928 N N . HIS A 1 388 ? 13.703 -22.641 -33.5 1 82.06 388 HIS A N 1
ATOM 2929 C CA . HIS A 1 388 ? 14.836 -23.25 -34.188 1 82.06 388 HIS A CA 1
ATOM 2930 C C . HIS A 1 388 ? 15.695 -24.062 -33.219 1 82.06 388 HIS A C 1
ATOM 2932 O O . HIS A 1 388 ? 16.516 -24.875 -33.656 1 82.06 388 HIS A O 1
ATOM 2938 N N . SER A 1 389 ? 15.453 -23.859 -31.969 1 87.56 389 SER A N 1
ATOM 2939 C CA . SER A 1 389 ? 16.062 -24.766 -31 1 87.56 389 SER A CA 1
ATOM 2940 C C . SER A 1 389 ? 15.344 -26.109 -30.969 1 87.56 389 SER A C 1
ATOM 2942 O O . SER A 1 389 ? 14.117 -26.156 -31.031 1 87.56 389 SER A O 1
ATOM 2944 N N . ILE A 1 390 ? 16.047 -27.156 -30.969 1 88.12 390 ILE A N 1
ATOM 2945 C CA . ILE A 1 390 ? 15.453 -28.484 -31.094 1 88.12 390 ILE A CA 1
ATOM 2946 C C . ILE A 1 390 ? 14.516 -28.75 -29.922 1 88.12 390 ILE A C 1
ATOM 2948 O O . ILE A 1 390 ? 13.453 -29.359 -30.094 1 88.12 390 ILE A O 1
ATOM 2952 N N . THR A 1 391 ? 14.867 -28.406 -28.719 1 89.88 391 THR A N 1
ATOM 2953 C CA . THR A 1 391 ? 14.039 -28.625 -27.547 1 89.88 391 THR A CA 1
ATOM 2954 C C . THR A 1 391 ? 12.781 -27.766 -27.609 1 89.88 391 THR A C 1
ATOM 2956 O O . THR A 1 391 ? 11.664 -28.266 -27.453 1 89.88 391 THR A O 1
ATOM 2959 N N . HIS A 1 392 ? 12.953 -26.531 -27.922 1 91.12 392 HIS A N 1
ATOM 2960 C CA . HIS A 1 392 ? 11.812 -25.625 -27.969 1 91.12 392 HIS A CA 1
ATOM 2961 C C . HIS A 1 392 ? 10.961 -25.891 -29.219 1 91.12 392 HIS A C 1
ATOM 2963 O O . HIS A 1 392 ? 9.734 -25.703 -29.188 1 91.12 392 HIS A O 1
ATOM 2969 N N . GLY A 1 393 ? 11.617 -26.297 -30.25 1 90.38 393 GLY A N 1
ATOM 2970 C CA . GLY A 1 393 ? 10.867 -26.688 -31.438 1 90.38 393 GLY A CA 1
ATOM 2971 C C . GLY A 1 393 ? 9.953 -27.875 -31.188 1 90.38 393 GLY A C 1
ATOM 2972 O O . GLY A 1 393 ? 8.82 -27.891 -31.672 1 90.38 393 GLY A O 1
ATOM 2973 N N . THR A 1 394 ? 10.477 -28.812 -30.516 1 93.06 394 THR A N 1
ATOM 2974 C CA . THR A 1 394 ? 9.664 -29.984 -30.188 1 93.06 394 THR A CA 1
ATOM 2975 C C . THR A 1 394 ? 8.539 -29.594 -29.234 1 93.06 394 THR A C 1
ATOM 2977 O O . THR A 1 394 ? 7.426 -30.109 -29.328 1 93.06 394 THR A O 1
ATOM 2980 N N . THR A 1 395 ? 8.812 -28.734 -28.344 1 94.12 395 THR A N 1
ATOM 2981 C CA . THR A 1 395 ? 7.785 -28.25 -27.422 1 94.12 395 THR A CA 1
ATOM 2982 C C . THR A 1 395 ? 6.73 -27.438 -28.172 1 94.12 395 THR A C 1
ATOM 2984 O O . THR A 1 395 ? 5.551 -27.453 -27.812 1 94.12 395 THR A O 1
ATOM 2987 N N . PHE A 1 396 ? 7.168 -26.797 -29.219 1 94.19 396 PHE A N 1
ATOM 2988 C CA . PHE A 1 396 ? 6.234 -26.062 -30.078 1 94.19 396 PHE A CA 1
ATOM 2989 C C . PHE A 1 396 ? 5.188 -27.016 -30.656 1 94.19 396 PHE A C 1
ATOM 2991 O O . PHE A 1 396 ? 3.996 -26.688 -30.672 1 94.19 396 PHE A O 1
ATOM 2998 N N . PHE A 1 397 ? 5.594 -28.188 -31.062 1 93.75 397 PHE A N 1
ATOM 2999 C CA . PHE A 1 397 ? 4.668 -29.188 -31.594 1 93.75 397 PHE A CA 1
ATOM 3000 C C . PHE A 1 397 ? 3.764 -29.734 -30.5 1 93.75 397 PHE A C 1
ATOM 3002 O O . PHE A 1 397 ? 2.59 -30.016 -30.734 1 93.75 397 PHE A O 1
ATOM 3009 N N . LEU A 1 398 ? 4.297 -29.891 -29.359 1 95.44 398 LEU A N 1
ATOM 3010 C CA . LEU A 1 398 ? 3.484 -30.297 -28.203 1 95.44 398 LEU A CA 1
ATOM 3011 C C . LEU A 1 398 ? 2.371 -29.281 -27.953 1 95.44 398 LEU A C 1
ATOM 3013 O O . LEU A 1 398 ? 1.225 -29.672 -27.703 1 95.44 398 LEU A O 1
ATOM 3017 N N . VAL A 1 399 ? 2.699 -27.984 -28.047 1 96.56 399 VAL A N 1
ATOM 3018 C CA . VAL A 1 399 ? 1.73 -26.938 -27.797 1 96.56 399 VAL A CA 1
ATOM 3019 C C . VAL A 1 399 ? 0.653 -26.938 -28.875 1 96.56 399 VAL A C 1
ATOM 3021 O O . VAL A 1 399 ? -0.517 -26.672 -28.594 1 96.56 399 VAL A O 1
ATOM 3024 N N . VAL A 1 400 ? 0.998 -27.312 -30.078 1 94.56 400 VAL A N 1
ATOM 3025 C CA . VAL A 1 400 ? 0.023 -27.406 -31.172 1 94.56 400 VAL A CA 1
ATOM 3026 C C . VAL A 1 400 ? -0.981 -28.516 -30.859 1 94.56 400 VAL A C 1
ATOM 3028 O O . VAL A 1 400 ? -2.182 -28.359 -31.094 1 94.56 400 VAL A O 1
ATOM 3031 N N . CYS A 1 401 ? -0.494 -29.609 -30.344 1 94.5 401 CYS A N 1
ATOM 3032 C CA . CYS A 1 401 ? -1.372 -30.703 -29.953 1 94.5 401 CYS A CA 1
ATOM 3033 C C . CYS A 1 401 ? -2.258 -30.297 -28.781 1 94.5 401 CYS A C 1
ATOM 3035 O O . CYS A 1 401 ? -3.438 -30.656 -28.734 1 94.5 401 CYS A O 1
ATOM 3037 N N . GLN A 1 402 ? -1.705 -29.594 -27.875 1 96.69 402 GLN A N 1
ATOM 3038 C CA . GLN A 1 402 ? -2.479 -29.109 -26.734 1 96.69 402 GLN A CA 1
ATOM 3039 C C . GLN A 1 402 ? -3.547 -28.109 -27.172 1 96.69 402 GLN A C 1
ATOM 3041 O O . GLN A 1 402 ? -4.629 -28.062 -26.578 1 96.69 402 GLN A O 1
ATOM 3046 N N . LEU A 1 403 ? -3.197 -27.328 -28.156 1 96.62 403 LEU A N 1
ATOM 3047 C CA . LEU A 1 403 ? -4.168 -26.391 -28.719 1 96.62 403 LEU A CA 1
ATOM 3048 C C . LEU A 1 403 ? -5.355 -27.125 -29.328 1 96.62 403 LEU A C 1
ATOM 3050 O O . LEU A 1 403 ? -6.504 -26.703 -29.156 1 96.62 403 LEU A O 1
ATOM 3054 N N . ALA A 1 404 ? -5.051 -28.219 -29.969 1 93.62 404 ALA A N 1
ATOM 3055 C CA . ALA A 1 404 ? -6.121 -29.031 -30.547 1 93.62 404 ALA A CA 1
ATOM 3056 C C . ALA A 1 404 ? -7.055 -29.562 -29.469 1 93.62 404 ALA A C 1
ATOM 3058 O O . ALA A 1 404 ? -8.273 -29.531 -29.625 1 93.62 404 ALA A O 1
ATOM 3059 N N . THR A 1 405 ? -6.492 -30.016 -28.391 1 94.06 405 THR A N 1
ATOM 3060 C CA . THR A 1 405 ? -7.281 -30.5 -27.266 1 94.06 405 THR A CA 1
ATOM 3061 C C . THR A 1 405 ? -8.133 -29.375 -26.688 1 94.06 405 THR A C 1
ATOM 3063 O O . THR A 1 405 ? -9.32 -29.562 -26.406 1 94.06 405 THR A O 1
ATOM 3066 N N . ALA A 1 406 ? -7.523 -28.203 -26.5 1 96 406 ALA A N 1
ATOM 3067 C CA . ALA A 1 406 ? -8.203 -27.047 -25.906 1 96 406 ALA A CA 1
ATOM 3068 C C . ALA A 1 406 ? -9.367 -26.578 -26.781 1 96 406 ALA A C 1
ATOM 3070 O O . ALA A 1 406 ? -10.461 -26.328 -26.281 1 96 406 ALA A O 1
ATOM 3071 N N . VAL A 1 407 ? -9.156 -26.547 -28.078 1 95.38 407 VAL A N 1
ATOM 3072 C CA . VAL A 1 407 ? -10.195 -26.109 -29.016 1 95.38 407 VAL A CA 1
ATOM 3073 C C . VAL A 1 407 ? -11.312 -27.156 -29.062 1 95.38 407 VAL A C 1
ATOM 3075 O O . VAL A 1 407 ? -12.492 -26.812 -29.172 1 95.38 407 VAL A O 1
ATOM 3078 N N . GLY A 1 408 ? -10.93 -28.391 -28.984 1 91.88 408 GLY A N 1
ATOM 3079 C CA . GLY A 1 408 ? -11.938 -29.438 -28.875 1 91.88 408 GLY A CA 1
ATOM 3080 C C . GLY A 1 408 ? -12.828 -29.281 -27.656 1 91.88 408 GLY A C 1
ATOM 3081 O O . GLY A 1 408 ? -14.031 -29.531 -27.734 1 91.88 408 GLY A O 1
ATOM 3082 N N . GLY A 1 409 ? -12.25 -28.922 -26.531 1 92.25 409 GLY A N 1
ATOM 3083 C CA . GLY A 1 409 ? -13.031 -28.672 -25.328 1 92.25 409 GLY A CA 1
ATOM 3084 C C . GLY A 1 409 ? -13.992 -27.5 -25.484 1 92.25 409 GLY A C 1
ATOM 3085 O O . GLY A 1 409 ? -15.133 -27.562 -25.047 1 92.25 409 GLY A O 1
ATOM 3086 N N . VAL A 1 410 ? -13.57 -26.438 -26.203 1 93.81 410 VAL A N 1
ATOM 3087 C CA . VAL A 1 410 ? -14.391 -25.25 -26.406 1 93.81 410 VAL A CA 1
ATOM 3088 C C . VAL A 1 410 ? -15.562 -25.578 -27.328 1 93.81 410 VAL A C 1
ATOM 3090 O O . VAL A 1 410 ? -16.672 -25.094 -27.125 1 93.81 410 VAL A O 1
ATOM 3093 N N . LEU A 1 411 ? -15.414 -26.469 -28.25 1 91.25 411 LEU A N 1
ATOM 3094 C CA . LEU A 1 411 ? -16.438 -26.828 -29.234 1 91.25 411 LEU A CA 1
ATOM 3095 C C . LEU A 1 411 ? -17.562 -27.609 -28.578 1 91.25 411 LEU A C 1
ATOM 3097 O O . LEU A 1 411 ? -18.641 -27.75 -29.156 1 91.25 411 LEU A O 1
ATOM 3101 N N . TRP A 1 412 ? -17.344 -28.031 -27.359 1 89.25 412 TRP A N 1
ATOM 3102 C CA . TRP A 1 412 ? -18.391 -28.75 -26.641 1 89.25 412 TRP A CA 1
ATOM 3103 C C . TRP A 1 412 ? -19.594 -27.859 -26.391 1 89.25 412 TRP A C 1
ATOM 3105 O O . TRP A 1 412 ? -20.719 -28.359 -26.25 1 89.25 412 TRP A O 1
ATOM 3115 N N . ILE A 1 413 ? -19.406 -26.547 -26.453 1 87.62 413 ILE A N 1
ATOM 3116 C CA . ILE A 1 413 ? -20.5 -25.594 -26.219 1 87.62 413 ILE A CA 1
ATOM 3117 C C . ILE A 1 413 ? -21.531 -25.719 -27.328 1 87.62 413 ILE A C 1
ATOM 3119 O O . ILE A 1 413 ? -22.734 -25.516 -27.078 1 87.62 413 ILE A O 1
ATOM 3123 N N . ALA A 1 414 ? -21.094 -26.094 -28.484 1 86.31 414 ALA A N 1
ATOM 3124 C CA . ALA A 1 414 ? -21.969 -26.141 -29.641 1 86.31 414 ALA A CA 1
ATOM 3125 C C . ALA A 1 414 ? -22.562 -27.531 -29.828 1 86.31 414 ALA A C 1
ATOM 3127 O O . ALA A 1 414 ? -23.422 -27.75 -30.688 1 86.31 414 ALA A O 1
ATOM 3128 N N . CYS A 1 415 ? -22.094 -28.484 -28.938 1 82.06 415 CYS A N 1
ATOM 3129 C CA . CYS A 1 415 ? -22.562 -29.859 -29.094 1 82.06 415 CYS A CA 1
ATOM 3130 C C . CYS A 1 415 ? -23.859 -30.078 -28.344 1 82.06 415 CYS A C 1
ATOM 3132 O O . CYS A 1 415 ? -24.047 -29.562 -27.234 1 82.06 415 CYS A O 1
ATOM 3134 N N . ASP A 1 416 ? -24.859 -30.578 -28.984 1 71.94 416 ASP A N 1
ATOM 3135 C CA . ASP A 1 416 ? -26.141 -30.938 -28.375 1 71.94 416 ASP A CA 1
ATOM 3136 C C . ASP A 1 416 ? -26.047 -32.281 -27.641 1 71.94 416 ASP A C 1
ATOM 3138 O O . ASP A 1 416 ? -25.672 -33.281 -28.219 1 71.94 416 ASP A O 1
ATOM 3142 N N . PRO A 1 417 ? -26.203 -32.281 -26.297 1 67.56 417 PRO A N 1
ATOM 3143 C CA . PRO A 1 417 ? -26.109 -33.5 -25.516 1 67.56 417 PRO A CA 1
ATOM 3144 C C . PRO A 1 417 ? -27.062 -34.594 -26.016 1 67.56 417 PRO A C 1
ATOM 3146 O O . PRO A 1 417 ? -26.797 -35.781 -25.828 1 67.56 417 PRO A O 1
ATOM 3149 N N . HIS A 1 418 ? -28.078 -34.219 -26.734 1 66.88 418 HIS A N 1
ATOM 3150 C CA . HIS A 1 418 ? -29.109 -35.188 -27.125 1 66.88 418 HIS A CA 1
ATOM 3151 C C . HIS A 1 418 ? -28.844 -35.719 -28.531 1 66.88 418 HIS A C 1
ATOM 3153 O O . HIS A 1 418 ? -29.484 -36.688 -28.938 1 66.88 418 HIS A O 1
ATOM 3159 N N . ASP A 1 419 ? -27.828 -35.125 -29.281 1 71.44 419 ASP A N 1
AT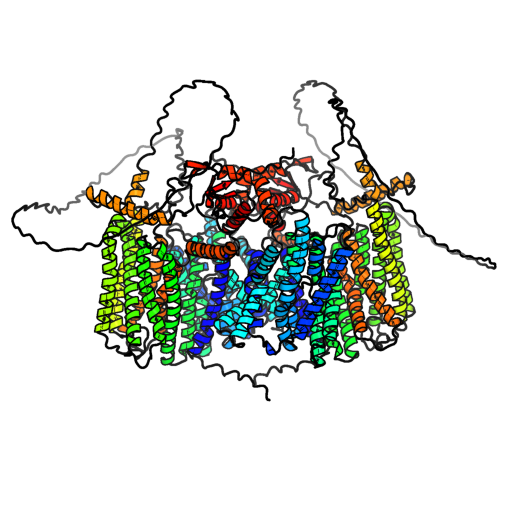OM 3160 C CA . ASP A 1 419 ? -27.5 -35.594 -30.609 1 71.44 419 ASP A CA 1
ATOM 3161 C C . ASP A 1 419 ? -26 -35.781 -30.781 1 71.44 419 ASP A C 1
ATOM 3163 O O . ASP A 1 419 ? -25.328 -34.938 -31.391 1 71.44 419 ASP A O 1
ATOM 3167 N N . PRO A 1 420 ? -25.438 -36.844 -30.312 1 64.69 420 PRO A N 1
ATOM 3168 C CA . PRO A 1 420 ? -23.984 -37.031 -30.391 1 64.69 420 PRO A CA 1
ATOM 3169 C C . PRO A 1 420 ? -23.516 -37.281 -31.828 1 64.69 420 PRO A C 1
ATOM 3171 O O . PRO A 1 420 ? -22.328 -37.125 -32.125 1 64.69 420 PRO A O 1
ATOM 3174 N N . SER A 1 421 ? -24.516 -37.5 -32.781 1 69.25 421 SER A N 1
ATOM 3175 C CA . SER A 1 421 ? -24.125 -37.812 -34.125 1 69.25 421 SER A CA 1
ATOM 3176 C C . SER A 1 421 ? -24.141 -36.594 -35.031 1 69.25 421 SER A C 1
ATOM 3178 O O . SER A 1 421 ? -23.969 -36.688 -36.25 1 69.25 421 SER A O 1
ATOM 3180 N N . SER A 1 422 ? -24.219 -35.531 -34.438 1 78.38 422 SER A N 1
ATOM 3181 C CA . SER A 1 422 ? -24.156 -34.312 -35.25 1 78.38 422 SER A CA 1
ATOM 3182 C C . SER A 1 422 ? -22.75 -34.062 -35.781 1 78.38 422 SER A C 1
ATOM 3184 O O . SER A 1 422 ? -21.766 -34.594 -35.25 1 78.38 422 SER A O 1
ATOM 3186 N N . THR A 1 423 ? -22.578 -33.375 -36.938 1 81.75 423 THR A N 1
ATOM 3187 C CA . THR A 1 423 ? -21.281 -33.062 -37.531 1 81.75 423 THR A CA 1
ATOM 3188 C C . THR A 1 423 ? -20.375 -32.344 -36.562 1 81.75 423 THR A C 1
ATOM 3190 O O . THR A 1 423 ? -19.188 -32.625 -36.469 1 81.75 423 THR A O 1
ATOM 3193 N N . ILE A 1 424 ? -20.891 -31.453 -35.812 1 85.88 424 ILE A N 1
ATOM 3194 C CA . ILE A 1 424 ? -20.094 -30.688 -34.844 1 85.88 424 ILE A CA 1
ATOM 3195 C C . ILE A 1 424 ? -19.641 -31.578 -33.688 1 85.88 424 ILE A C 1
ATOM 3197 O O . ILE A 1 424 ? -18.547 -31.422 -33.156 1 85.88 424 ILE A O 1
ATOM 3201 N N . GLY A 1 425 ? -20.516 -32.469 -33.406 1 81.38 425 GLY A N 1
ATOM 3202 C CA . GLY A 1 425 ? -20.156 -33.406 -32.375 1 81.38 425 GLY A CA 1
ATOM 3203 C C . GLY A 1 425 ? -19.016 -34.312 -32.781 1 81.38 425 GLY A C 1
ATOM 3204 O O . GLY A 1 425 ? -18.141 -34.625 -31.953 1 81.38 425 GLY A O 1
ATOM 3205 N N . PHE A 1 426 ? -19.062 -34.656 -34.031 1 80.31 426 PHE A N 1
ATOM 3206 C CA . PHE A 1 426 ? -18 -35.5 -34.531 1 80.31 426 PHE A CA 1
ATOM 3207 C C . PHE A 1 426 ? -16.672 -34.75 -34.594 1 80.31 426 PHE A C 1
ATOM 3209 O O . PHE A 1 426 ? -15.633 -35.281 -34.219 1 80.31 426 PHE A O 1
ATOM 3216 N N . VAL A 1 427 ? -16.719 -33.531 -35.094 1 84.62 427 VAL A N 1
ATOM 3217 C CA . VAL A 1 427 ? -15.508 -32.719 -35.188 1 84.62 427 VAL A CA 1
ATOM 3218 C C . VAL A 1 427 ? -14.938 -32.469 -33.781 1 84.62 427 VAL A C 1
ATOM 3220 O O . VAL A 1 427 ? -13.719 -32.531 -33.594 1 84.62 427 VAL A O 1
ATOM 3223 N N . GLN A 1 428 ? -15.812 -32.219 -32.875 1 87.38 428 GLN A N 1
ATOM 3224 C CA . GLN A 1 428 ? -15.406 -31.953 -31.516 1 87.38 428 GLN A CA 1
ATOM 3225 C C . GLN A 1 428 ? -14.719 -33.156 -30.906 1 87.38 428 GLN A C 1
ATOM 3227 O O . GLN A 1 428 ? -13.664 -33.031 -30.266 1 87.38 428 GLN A O 1
ATOM 3232 N N . SER A 1 429 ? -15.289 -34.312 -31.125 1 82.69 429 SER A N 1
ATOM 3233 C CA . SER A 1 429 ? -14.734 -35.531 -30.547 1 82.69 429 SER A CA 1
ATOM 3234 C C . SER A 1 429 ? -13.406 -35.875 -31.219 1 82.69 429 SER A C 1
ATOM 3236 O O . SER A 1 429 ? -12.477 -36.344 -30.547 1 82.69 429 SER A O 1
ATOM 3238 N N . ALA A 1 430 ? -13.352 -35.688 -32.5 1 82.5 430 ALA A N 1
ATOM 3239 C CA . ALA A 1 430 ? -12.125 -36 -33.219 1 82.5 430 ALA A CA 1
ATOM 3240 C C . ALA A 1 430 ? -10.977 -35.094 -32.781 1 82.5 430 ALA A C 1
ATOM 3242 O O . ALA A 1 430 ? -9.852 -35.562 -32.562 1 82.5 430 ALA A O 1
ATOM 3243 N N . LEU A 1 431 ? -11.234 -33.844 -32.656 1 87.31 431 LEU A N 1
ATOM 3244 C CA . LEU A 1 431 ? -10.203 -32.906 -32.25 1 87.31 431 LEU A CA 1
ATOM 3245 C C . LEU A 1 431 ? -9.742 -33.156 -30.828 1 87.31 431 LEU A C 1
ATOM 3247 O O . LEU A 1 431 ? -8.547 -33.094 -30.547 1 87.31 431 LEU A O 1
ATOM 3251 N N . SER A 1 432 ? -10.68 -33.406 -29.953 1 88.25 432 SER A N 1
ATOM 3252 C CA . SER A 1 432 ? -10.367 -33.625 -28.547 1 88.25 432 SER A CA 1
ATOM 3253 C C . SER A 1 432 ? -9.539 -34.906 -28.359 1 88.25 432 SER A C 1
ATOM 3255 O O . SER A 1 432 ? -8.484 -34.875 -27.719 1 88.25 432 SER A O 1
ATOM 3257 N N . ILE A 1 433 ? -9.953 -35.969 -28.953 1 84.94 433 ILE A N 1
ATOM 3258 C CA . ILE A 1 433 ? -9.312 -37.25 -28.719 1 84.94 433 ILE A CA 1
ATOM 3259 C C . ILE A 1 433 ? -7.941 -37.281 -29.391 1 84.94 433 ILE A C 1
ATOM 3261 O O . ILE A 1 433 ? -6.965 -37.75 -28.812 1 84.94 433 ILE A O 1
ATOM 3265 N N . THR A 1 434 ? -7.938 -36.719 -30.609 1 87.31 434 THR A N 1
ATOM 3266 C CA . THR A 1 434 ? -6.652 -36.656 -31.297 1 87.31 434 THR A CA 1
ATOM 3267 C C . THR A 1 434 ? -5.672 -35.781 -30.516 1 87.31 434 THR A C 1
ATOM 3269 O O . THR A 1 434 ? -4.5 -36.125 -30.375 1 87.31 434 THR A O 1
ATOM 3272 N N . GLY A 1 435 ? -6.137 -34.688 -30.125 1 91.62 435 GLY A N 1
ATOM 3273 C CA . GLY A 1 435 ? -5.277 -33.781 -29.375 1 91.62 435 GLY A CA 1
ATOM 3274 C C . GLY A 1 435 ? -4.777 -34.375 -28.078 1 91.62 435 GLY A C 1
ATOM 3275 O O . GLY A 1 435 ? -3.602 -34.25 -27.734 1 91.62 435 GLY A O 1
ATOM 3276 N N . ILE A 1 436 ? -5.617 -35.062 -27.344 1 91.94 436 ILE A N 1
ATOM 3277 C CA . ILE A 1 436 ? -5.285 -35.625 -26.047 1 91.94 436 ILE A CA 1
ATOM 3278 C C . ILE A 1 436 ? -4.199 -36.688 -26.203 1 91.94 436 ILE A C 1
ATOM 3280 O O . ILE A 1 436 ? -3.18 -36.656 -25.516 1 91.94 436 ILE A O 1
ATOM 3284 N N . PHE A 1 437 ? -4.363 -37.594 -27.141 1 91.19 437 PHE A N 1
ATOM 3285 C CA . PHE A 1 437 ? -3.398 -38.656 -27.312 1 91.19 437 PHE A CA 1
ATOM 3286 C C . PHE A 1 437 ? -2.105 -38.156 -27.922 1 91.19 437 PHE A C 1
ATOM 3288 O O . PHE A 1 437 ? -1.012 -38.562 -27.516 1 91.19 437 PHE A O 1
ATOM 3295 N N . ALA A 1 438 ? -2.283 -37.219 -28.844 1 93.06 438 ALA A N 1
ATOM 3296 C CA . ALA A 1 438 ? -1.085 -36.656 -29.453 1 93.06 438 ALA A CA 1
ATOM 3297 C C . ALA A 1 438 ? -0.244 -35.906 -28.406 1 93.06 438 ALA A C 1
ATOM 3299 O O . ALA A 1 438 ? 0.987 -36 -28.438 1 93.06 438 ALA A O 1
ATOM 3300 N N . SER A 1 439 ? -0.868 -35.188 -27.594 1 95.25 439 SER A N 1
ATOM 3301 C CA . SER A 1 439 ? -0.129 -34.406 -26.594 1 95.25 439 SER A CA 1
ATOM 3302 C C . SER A 1 439 ? 0.636 -35.344 -25.656 1 95.25 439 SER A C 1
ATOM 3304 O O . SER A 1 439 ? 1.741 -35 -25.219 1 95.25 439 SER A O 1
ATOM 3306 N N . ARG A 1 440 ? 0.126 -36.469 -25.344 1 95.12 440 ARG A N 1
ATOM 3307 C CA . ARG A 1 440 ? 0.811 -37.438 -24.453 1 95.12 440 ARG A CA 1
ATOM 3308 C C . ARG A 1 440 ? 2.006 -38.062 -25.172 1 95.12 440 ARG A C 1
ATOM 3310 O O . ARG A 1 440 ? 3.068 -38.219 -24.562 1 95.12 440 ARG A O 1
ATOM 3317 N N . ILE A 1 441 ? 1.811 -38.344 -26.375 1 94.19 441 ILE A N 1
ATOM 3318 C CA . ILE A 1 441 ? 2.893 -38.938 -27.156 1 94.19 441 ILE A CA 1
ATOM 3319 C C . ILE A 1 441 ? 4.027 -37.938 -27.312 1 94.19 441 ILE A C 1
ATOM 3321 O O . ILE A 1 441 ? 5.199 -38.281 -27.141 1 94.19 441 ILE A O 1
ATOM 3325 N N . TRP A 1 442 ? 3.633 -36.781 -27.609 1 95.44 442 TRP A N 1
ATOM 3326 C CA . TRP A 1 442 ? 4.648 -35.75 -27.797 1 95.44 442 TRP A CA 1
ATOM 3327 C C . TRP A 1 442 ? 5.348 -35.438 -26.484 1 95.44 442 TRP A C 1
ATOM 3329 O O . TRP A 1 442 ? 6.504 -35.031 -26.469 1 95.44 442 TRP A O 1
ATOM 3339 N N . THR A 1 443 ? 4.645 -35.562 -25.328 1 96.06 443 THR A N 1
ATOM 3340 C CA . THR A 1 443 ? 5.305 -35.438 -24.031 1 96.06 443 THR A CA 1
ATOM 3341 C C . THR A 1 443 ? 6.41 -36.469 -23.891 1 96.06 443 THR A C 1
ATOM 3343 O O . THR A 1 443 ? 7.516 -36.156 -23.438 1 96.06 443 THR A O 1
ATOM 3346 N N . ALA A 1 444 ? 6.156 -37.656 -24.281 1 95.56 444 ALA A N 1
ATOM 3347 C CA . ALA A 1 444 ? 7.152 -38.719 -24.25 1 95.56 444 ALA A CA 1
ATOM 3348 C C . ALA A 1 444 ? 8.312 -38.438 -25.188 1 95.56 444 ALA A C 1
ATOM 3350 O O . ALA A 1 444 ? 9.469 -38.719 -24.875 1 95.56 444 ALA A O 1
ATOM 3351 N N . ILE A 1 445 ? 7.992 -37.844 -26.297 1 95 445 ILE A N 1
ATOM 3352 C CA . ILE A 1 445 ? 9.008 -37.531 -27.281 1 95 445 ILE A CA 1
ATOM 3353 C C . ILE A 1 445 ? 9.945 -36.469 -26.734 1 95 445 ILE A C 1
ATOM 3355 O O . ILE A 1 445 ? 11.164 -36.531 -26.906 1 95 445 ILE A O 1
ATOM 3359 N N . VAL A 1 446 ? 9.383 -35.469 -26.141 1 95.25 446 VAL A N 1
ATOM 3360 C CA . VAL A 1 446 ? 10.211 -34.406 -25.562 1 95.25 446 VAL A CA 1
ATOM 3361 C C . VAL A 1 446 ? 11.141 -35 -24.516 1 95.25 446 VAL A C 1
ATOM 3363 O O . VAL A 1 446 ? 12.32 -34.656 -24.438 1 95.25 446 VAL A O 1
ATOM 3366 N N . ALA A 1 447 ? 10.617 -35.906 -23.703 1 94.88 447 ALA A N 1
ATOM 3367 C CA . ALA A 1 447 ? 11.43 -36.562 -22.688 1 94.88 447 ALA 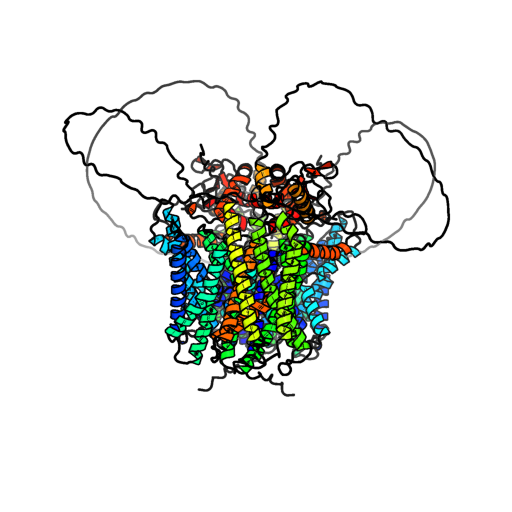A CA 1
ATOM 3368 C C . ALA A 1 447 ? 12.547 -37.406 -23.328 1 94.88 447 ALA A C 1
ATOM 3370 O O . ALA A 1 447 ? 13.695 -37.344 -22.875 1 94.88 447 ALA A O 1
ATOM 3371 N N . ALA A 1 448 ? 12.25 -38.094 -24.312 1 93.94 448 ALA A N 1
ATOM 3372 C CA . ALA A 1 448 ? 13.234 -38.938 -25.016 1 93.94 448 ALA A CA 1
ATOM 3373 C C . ALA A 1 448 ? 14.297 -38.062 -25.688 1 93.94 448 ALA A C 1
ATOM 3375 O O . ALA A 1 448 ? 15.477 -38.438 -25.719 1 93.94 448 ALA A O 1
ATOM 3376 N N . LEU A 1 449 ? 13.828 -37.031 -26.219 1 93.25 449 LEU A N 1
ATOM 3377 C CA . LEU A 1 449 ? 14.75 -36.094 -26.859 1 93.25 449 LEU A CA 1
ATOM 3378 C C . LEU A 1 449 ? 15.766 -35.562 -25.875 1 93.25 449 LEU A C 1
ATOM 3380 O O . LEU A 1 449 ? 16.953 -35.469 -26.172 1 93.25 449 LEU A O 1
ATOM 3384 N N . LEU A 1 450 ? 15.32 -35.188 -24.719 1 91.06 450 LEU A N 1
ATOM 3385 C CA . LEU A 1 450 ? 16.219 -34.656 -23.703 1 91.06 450 LEU A CA 1
ATOM 3386 C C . LEU A 1 450 ? 17.219 -35.719 -23.266 1 91.06 450 LEU A C 1
ATOM 3388 O O . LEU A 1 450 ? 18.375 -35.406 -23 1 91.06 450 LEU A O 1
ATOM 3392 N N . MET A 1 451 ? 16.75 -36.938 -23.172 1 90.06 451 MET A N 1
ATOM 3393 C CA . MET A 1 451 ? 17.625 -38.062 -22.828 1 90.06 451 MET A CA 1
ATOM 3394 C C . MET A 1 451 ? 18.688 -38.281 -23.906 1 90.06 451 MET A C 1
ATOM 3396 O O . MET A 1 451 ? 19.859 -38.438 -23.609 1 90.06 451 MET A O 1
ATOM 3400 N N . LEU A 1 452 ? 18.281 -38.219 -25.109 1 89.19 452 LEU A N 1
ATOM 3401 C CA . LEU A 1 452 ? 19.188 -38.469 -26.219 1 89.19 452 LEU A CA 1
ATOM 3402 C C . LEU A 1 452 ? 20.219 -37.344 -26.344 1 89.19 452 LEU A C 1
ATOM 3404 O O . LEU A 1 452 ? 21.359 -37.594 -26.766 1 89.19 452 LEU A O 1
ATOM 3408 N N . LEU A 1 453 ? 19.797 -36.188 -26.031 1 86.94 453 LEU A N 1
ATOM 3409 C CA . LEU A 1 453 ? 20.734 -35.062 -26.078 1 86.94 453 LEU A CA 1
ATOM 3410 C C . LEU A 1 453 ? 21.891 -35.281 -25.109 1 86.94 453 LEU A C 1
ATOM 3412 O O . LEU A 1 453 ? 23.016 -34.875 -25.391 1 86.94 453 LEU A O 1
ATOM 3416 N N . HIS A 1 454 ? 21.625 -35.906 -24.016 1 81.94 454 HIS A N 1
ATOM 3417 C CA . HIS A 1 454 ? 22.656 -36.125 -23.016 1 81.94 454 HIS A CA 1
ATOM 3418 C C . HIS A 1 454 ? 23.359 -37.469 -23.203 1 81.94 454 HIS A C 1
ATOM 3420 O O . HIS A 1 454 ? 24.531 -37.594 -22.875 1 81.94 454 HIS A O 1
ATOM 3426 N N . TRP A 1 455 ? 22.609 -38.406 -23.609 1 81.75 455 TRP A N 1
ATOM 3427 C CA . TRP A 1 455 ? 23.156 -39.75 -23.781 1 81.75 455 TRP A CA 1
ATOM 3428 C C . TRP A 1 455 ? 24.016 -39.812 -25.047 1 81.75 455 TRP A C 1
ATOM 3430 O O . TRP A 1 455 ? 25.109 -40.375 -25.016 1 81.75 455 TRP A O 1
ATOM 3440 N N . ARG A 1 456 ? 23.578 -39.312 -26.094 1 81.88 456 ARG A N 1
ATOM 3441 C CA . ARG A 1 456 ? 24.297 -39.375 -27.359 1 81.88 456 ARG A CA 1
ATOM 3442 C C . ARG A 1 456 ? 24.953 -38.062 -27.688 1 81.88 456 ARG A C 1
ATOM 3444 O O . ARG A 1 456 ? 25.906 -37.656 -27.031 1 81.88 456 ARG A O 1
ATOM 3451 N N . SER A 1 457 ? 24.391 -37.188 -28.5 1 81.69 457 SER A N 1
ATOM 3452 C CA . SER A 1 457 ? 24.906 -35.875 -28.859 1 81.69 457 SER A CA 1
ATOM 3453 C C . SER A 1 457 ? 23.875 -35.031 -29.594 1 81.69 457 SER A C 1
ATOM 3455 O O . SER A 1 457 ? 22.844 -35.562 -30.031 1 81.69 457 SER A O 1
ATOM 3457 N N . LEU A 1 458 ? 24.125 -33.875 -29.625 1 86.06 458 LEU A N 1
ATOM 3458 C CA . LEU A 1 458 ? 23.281 -32.938 -30.344 1 86.06 458 LEU A CA 1
ATOM 3459 C C . LEU A 1 458 ? 23.219 -33.281 -31.828 1 86.06 458 LEU A C 1
ATOM 3461 O O . LEU A 1 458 ? 22.156 -33.156 -32.438 1 86.06 458 LEU A O 1
ATOM 3465 N N . CYS A 1 459 ? 24.391 -33.688 -32.375 1 84.44 459 CYS A N 1
ATOM 3466 C CA . CYS A 1 459 ? 24.422 -34.062 -33.781 1 84.44 459 CYS A CA 1
ATOM 3467 C C . CYS A 1 459 ? 23.469 -35.219 -34.062 1 84.44 459 CYS A C 1
ATOM 3469 O O . CYS A 1 459 ? 22.75 -35.188 -35.062 1 84.44 459 CYS A O 1
ATOM 3471 N N . PHE A 1 460 ? 23.406 -36.188 -33.188 1 86.38 460 PHE A N 1
ATOM 3472 C CA . PHE A 1 460 ? 22.531 -37.344 -33.375 1 86.38 460 PHE A CA 1
ATOM 3473 C C . PHE A 1 460 ? 21.078 -36.906 -33.375 1 86.38 460 PHE A C 1
ATOM 3475 O O . PHE A 1 460 ? 20.297 -37.344 -34.25 1 86.38 460 PHE A O 1
ATOM 3482 N N . VAL A 1 461 ? 20.703 -36.094 -32.5 1 89.38 461 VAL A N 1
ATOM 3483 C CA . VAL A 1 461 ? 19.312 -35.656 -32.375 1 89.38 461 VAL A CA 1
ATOM 3484 C C . VAL A 1 461 ? 18.922 -34.844 -33.594 1 89.38 461 VAL A C 1
ATOM 3486 O O . VAL A 1 461 ? 17.797 -34.938 -34.094 1 89.38 461 VAL A O 1
ATOM 3489 N N . LEU A 1 462 ? 19.859 -34.062 -34.062 1 89.06 462 LEU A N 1
ATOM 3490 C CA . LEU A 1 462 ? 19.562 -33.188 -35.188 1 89.06 462 LEU A CA 1
ATOM 3491 C C . LEU A 1 462 ? 19.406 -34 -36.469 1 89.06 462 LEU A C 1
ATOM 3493 O O . LEU A 1 462 ? 18.625 -33.625 -37.344 1 89.06 462 LEU A O 1
ATOM 3497 N N . ARG A 1 463 ? 20.047 -35.031 -36.531 1 85.56 463 ARG A N 1
ATOM 3498 C CA . ARG A 1 463 ? 19.922 -35.906 -37.688 1 85.56 463 ARG A CA 1
ATOM 3499 C C . ARG A 1 463 ? 18.594 -36.656 -37.688 1 85.56 463 ARG A C 1
ATOM 3501 O O . ARG A 1 463 ? 18.047 -36.969 -38.719 1 85.56 463 ARG A O 1
ATOM 3508 N N . MET A 1 464 ? 18.141 -36.938 -36.562 1 86.75 464 MET A N 1
ATOM 3509 C CA . MET A 1 464 ? 16.906 -37.719 -36.406 1 86.75 464 MET A CA 1
ATOM 3510 C C . MET A 1 464 ? 15.695 -36.781 -36.281 1 86.75 464 MET A C 1
ATOM 3512 O O . MET A 1 464 ? 14.594 -37.25 -35.969 1 86.75 464 MET A O 1
ATOM 3516 N N . LYS A 1 465 ? 15.852 -35.562 -36.5 1 87.81 465 LYS A N 1
ATOM 3517 C CA . LYS A 1 465 ? 14.797 -34.562 -36.281 1 87.81 465 LYS A CA 1
ATOM 3518 C C . LYS A 1 465 ? 13.555 -34.906 -37.094 1 87.81 465 LYS A C 1
ATOM 3520 O O . LYS A 1 465 ? 12.438 -34.875 -36.594 1 87.81 465 LYS A O 1
ATOM 3525 N N . TRP A 1 466 ? 13.695 -35.25 -38.344 1 85.5 466 TRP A N 1
ATOM 3526 C CA . TRP A 1 466 ? 12.562 -35.531 -39.219 1 85.5 466 TRP A CA 1
ATOM 3527 C C . TRP A 1 466 ? 11.867 -36.812 -38.844 1 85.5 466 TRP A C 1
ATOM 3529 O O . TRP A 1 466 ? 10.648 -36.938 -38.969 1 85.5 466 TRP A O 1
ATOM 3539 N N . LEU A 1 467 ? 12.625 -37.75 -38.312 1 87.44 467 LEU A N 1
ATOM 3540 C CA . LEU A 1 467 ? 12.039 -39 -37.875 1 87.44 467 LEU A CA 1
ATOM 3541 C C . LEU A 1 467 ? 11.195 -38.781 -36.625 1 87.44 467 LEU A C 1
ATOM 3543 O O . LEU A 1 467 ? 10.156 -39.438 -36.469 1 87.44 467 LEU A O 1
ATOM 3547 N N . ILE A 1 468 ? 11.633 -37.906 -35.844 1 88.56 468 ILE A N 1
ATOM 3548 C CA . ILE A 1 468 ? 10.914 -37.594 -34.625 1 88.56 468 ILE A CA 1
ATOM 3549 C C . ILE A 1 468 ? 9.578 -36.938 -34.969 1 88.56 468 ILE A C 1
ATOM 3551 O O . ILE A 1 468 ? 8.539 -37.281 -34.406 1 88.56 468 ILE A O 1
ATOM 3555 N N . VAL A 1 469 ? 9.562 -36.094 -35.938 1 88.69 469 VAL A N 1
ATOM 3556 C CA . VAL A 1 469 ? 8.352 -35.375 -36.344 1 88.69 469 VAL A CA 1
ATOM 3557 C C . VAL A 1 469 ? 7.371 -36.344 -36.969 1 88.69 469 VAL A C 1
ATOM 3559 O O . VAL A 1 469 ? 6.176 -36.344 -36.688 1 88.69 469 VAL A O 1
ATOM 3562 N N . VAL A 1 470 ? 7.883 -37.25 -37.781 1 87.38 470 VAL A N 1
ATOM 3563 C CA . VAL A 1 470 ? 7.043 -38.219 -38.469 1 87.38 470 VAL A CA 1
ATOM 3564 C C . VAL A 1 470 ? 6.465 -39.219 -37.469 1 87.38 470 VAL A C 1
ATOM 3566 O O . VAL A 1 470 ? 5.285 -39.594 -37.562 1 87.38 470 VAL A O 1
ATOM 3569 N N . PHE A 1 471 ? 7.262 -39.625 -36.625 1 87 471 PHE A N 1
ATOM 3570 C CA . PHE A 1 471 ? 6.797 -40.562 -35.625 1 87 471 PHE A CA 1
ATOM 3571 C C . PHE A 1 471 ? 5.785 -39.906 -34.688 1 87 471 PHE A C 1
ATOM 3573 O O . PHE A 1 471 ? 4.789 -40.531 -34.312 1 87 471 PHE A O 1
ATOM 3580 N N . GLY A 1 472 ? 6.055 -38.75 -34.281 1 87.38 472 GLY A N 1
ATOM 3581 C CA . GLY A 1 472 ? 5.16 -38.062 -33.344 1 87.38 472 GLY A CA 1
ATOM 3582 C C . GLY A 1 472 ? 3.775 -37.844 -33.938 1 87.38 472 GLY A C 1
ATOM 3583 O O . GLY A 1 472 ? 2.775 -38.219 -33.344 1 87.38 472 GLY A O 1
ATOM 3584 N N . PHE A 1 473 ? 3.676 -37.281 -35.062 1 87.38 473 PHE A N 1
ATOM 3585 C CA . PHE A 1 473 ? 2.385 -36.969 -35.688 1 87.38 473 PHE A CA 1
ATOM 3586 C C . PHE A 1 473 ? 1.784 -38.219 -36.312 1 87.38 473 PHE A C 1
ATOM 3588 O O . PHE A 1 473 ? 0.565 -38.406 -36.312 1 87.38 473 PHE A O 1
ATOM 3595 N N . GLY A 1 474 ? 2.672 -39.125 -36.781 1 84 474 GLY A N 1
ATOM 3596 C CA . GLY A 1 474 ? 2.195 -40.375 -37.375 1 84 474 GLY A CA 1
ATOM 3597 C C . GLY A 1 474 ? 1.519 -41.281 -36.344 1 84 474 GLY A C 1
ATOM 3598 O O . GLY A 1 474 ? 0.412 -41.781 -36.594 1 84 474 GLY A O 1
ATOM 3599 N N . SER A 1 475 ? 2.113 -41.438 -35.25 1 84.25 475 SER A N 1
ATOM 3600 C CA . SER A 1 475 ? 1.533 -42.25 -34.188 1 84.25 475 SER A CA 1
ATOM 3601 C C . SER A 1 475 ? 0.226 -41.656 -33.656 1 84.25 475 SER A C 1
ATOM 3603 O O . SER A 1 475 ? -0.739 -42.375 -33.438 1 84.25 475 SER A O 1
ATOM 3605 N N . SER A 1 476 ? 0.193 -40.375 -33.5 1 84 476 SER A N 1
ATOM 3606 C CA . SER A 1 476 ? -1.017 -39.719 -33.062 1 84 476 SER A CA 1
ATOM 3607 C C . SER A 1 476 ? -2.158 -39.875 -34.062 1 84 476 SER A C 1
ATOM 3609 O O . SER A 1 476 ? -3.307 -40.094 -33.656 1 84 476 SER A O 1
ATOM 3611 N N . PHE A 1 477 ? -1.817 -39.812 -35.25 1 79.75 477 PHE A N 1
ATOM 3612 C CA . PHE A 1 477 ? -2.816 -39.969 -36.312 1 79.75 477 PHE A CA 1
ATOM 3613 C C . PHE A 1 477 ? -3.357 -41.375 -36.344 1 79.75 477 PHE A C 1
ATOM 3615 O O . PHE A 1 477 ? -4.559 -41.594 -36.531 1 79.75 477 PHE A O 1
ATOM 3622 N N . LEU A 1 478 ? -2.545 -42.344 -36.156 1 81.5 478 LEU A N 1
ATOM 3623 C CA . LEU A 1 478 ? -2.951 -43.75 -36.188 1 81.5 478 LEU A CA 1
ATOM 3624 C C . LEU A 1 478 ? -3.912 -44.062 -35.062 1 81.5 478 LEU A C 1
ATOM 3626 O O . LEU A 1 478 ? -4.895 -44.781 -35.25 1 81.5 478 LEU A O 1
ATOM 3630 N N . VAL A 1 479 ? -3.582 -43.531 -33.906 1 81.88 479 VAL A N 1
ATOM 3631 C CA . VAL A 1 479 ? -4.441 -43.75 -32.75 1 81.88 479 VAL A CA 1
ATOM 3632 C C . VAL A 1 479 ? -5.797 -43.094 -32.969 1 81.88 479 VAL A C 1
ATOM 3634 O O . VAL A 1 479 ? -6.84 -43.688 -32.719 1 81.88 479 VAL A O 1
ATOM 3637 N N . ALA A 1 480 ? -5.797 -41.875 -33.5 1 76 480 ALA A N 1
ATOM 3638 C CA . ALA A 1 480 ? -7.039 -41.156 -33.781 1 76 480 ALA A CA 1
ATOM 3639 C C . ALA A 1 480 ? -7.871 -41.875 -34.844 1 76 480 ALA A C 1
ATOM 3641 O O . ALA A 1 480 ? -9.086 -42 -34.688 1 76 480 ALA A O 1
ATOM 3642 N N . LEU A 1 481 ? -7.199 -42.344 -35.812 1 72.56 481 LEU A N 1
ATOM 3643 C CA . LEU A 1 481 ? -7.871 -43.031 -36.906 1 72.56 481 LEU A CA 1
ATOM 3644 C C . LEU A 1 481 ? -8.5 -44.344 -36.438 1 72.56 481 LEU A C 1
ATOM 3646 O O . LEU A 1 481 ? -9.633 -44.656 -36.781 1 72.56 481 LEU A O 1
ATOM 3650 N N . SER A 1 482 ? -7.855 -45 -35.594 1 73.31 482 SER A N 1
ATOM 3651 C CA . SER A 1 482 ? -8.367 -46.281 -35.094 1 73.31 482 SER A CA 1
ATOM 3652 C C . SER A 1 482 ? -9.625 -46.062 -34.25 1 73.31 482 SER A C 1
ATOM 3654 O O . SER A 1 482 ? -10.57 -46.844 -34.312 1 73.31 482 SER A O 1
ATOM 3656 N N . LEU A 1 483 ? -9.609 -45.031 -33.5 1 74.19 483 LEU A N 1
ATOM 3657 C CA . LEU A 1 483 ? -10.758 -44.75 -32.656 1 74.19 483 LEU A CA 1
ATOM 3658 C C . LEU A 1 483 ? -11.938 -44.25 -33.469 1 74.19 483 LEU A C 1
ATOM 3660 O O . LEU A 1 483 ? -13.086 -44.625 -33.219 1 74.19 483 LEU A O 1
ATOM 3664 N N . CYS A 1 484 ? -11.688 -43.406 -34.469 1 65.81 484 CYS A N 1
ATOM 3665 C CA . CYS A 1 484 ? -12.758 -42.875 -35.281 1 65.81 484 CYS A CA 1
ATOM 3666 C C . CYS A 1 484 ? -13.43 -43.969 -36.094 1 65.81 484 CYS A C 1
ATOM 3668 O O . CYS A 1 484 ? -14.625 -43.906 -36.375 1 65.81 484 CYS A O 1
ATOM 3670 N N . LEU A 1 485 ? -12.672 -44.938 -36.406 1 64.38 485 LEU A N 1
ATOM 3671 C CA . LEU A 1 485 ? -13.227 -46 -37.219 1 64.38 485 LEU A CA 1
ATOM 3672 C C . LEU A 1 485 ? -14.039 -46.969 -36.344 1 64.38 485 LEU A C 1
ATOM 3674 O O . LEU A 1 485 ? -14.93 -47.656 -36.875 1 64.38 485 LEU A O 1
ATOM 3678 N N . SER A 1 486 ? -13.703 -47.094 -35.188 1 59.59 486 SER A N 1
ATOM 3679 C CA . SER A 1 486 ? -14.383 -48.062 -34.312 1 59.59 486 SER A CA 1
ATOM 3680 C C . SER A 1 486 ? -15.648 -47.469 -33.719 1 59.59 486 SER A C 1
ATOM 3682 O O . SER A 1 486 ? -16.406 -48.156 -33.031 1 59.59 486 SER A O 1
ATOM 3684 N N . ILE A 1 487 ? -15.805 -46.188 -33.625 1 53.91 487 ILE A N 1
ATOM 3685 C CA . ILE A 1 487 ? -16.641 -45.438 -32.656 1 53.91 487 ILE A CA 1
ATOM 3686 C C . ILE A 1 487 ? -18.094 -45.469 -33.125 1 53.91 487 ILE A C 1
ATOM 3688 O O . ILE A 1 487 ? -18.453 -44.844 -34.125 1 53.91 487 ILE A O 1
ATOM 3692 N N . PRO A 1 488 ? -18.766 -46.594 -33.062 1 54.12 488 PRO A N 1
ATOM 3693 C CA . PRO A 1 488 ? -20.125 -46.094 -32.844 1 54.12 488 PRO A CA 1
ATOM 3694 C C . PRO A 1 488 ? -20.25 -45.281 -31.547 1 54.12 488 PRO A C 1
ATOM 3696 O O . PRO A 1 488 ? -19.609 -45.594 -30.547 1 54.12 488 PRO A O 1
ATOM 3699 N N . LYS A 1 489 ? -20.344 -43.938 -31.422 1 52.31 489 LYS A N 1
ATOM 3700 C CA . LYS A 1 489 ? -20.438 -43.094 -30.25 1 52.31 489 LYS A CA 1
ATOM 3701 C C . LYS A 1 489 ? -21.312 -43.719 -29.172 1 52.31 489 LYS A C 1
ATOM 3703 O O . LYS A 1 489 ? -22.531 -43.594 -29.203 1 52.31 489 LYS A O 1
ATOM 3708 N N . ARG A 1 490 ? -21 -44.906 -28.797 1 50.5 490 ARG A N 1
ATOM 3709 C CA . ARG A 1 490 ? -21.812 -45.531 -27.734 1 50.5 490 ARG A CA 1
ATOM 3710 C C . ARG A 1 490 ? -21.609 -44.781 -26.406 1 50.5 490 ARG A C 1
ATOM 3712 O O . ARG A 1 490 ? -20.547 -44.25 -26.156 1 50.5 490 ARG A O 1
ATOM 3719 N N . GLY A 1 491 ? -22.734 -44.438 -25.672 1 52.47 491 GLY A N 1
ATOM 3720 C CA . GLY A 1 491 ? -22.938 -43.812 -24.375 1 52.47 491 GLY A CA 1
ATOM 3721 C C . GLY A 1 491 ? -22.031 -44.375 -23.297 1 52.47 491 GLY A C 1
ATOM 3722 O O . GLY A 1 491 ? -21.625 -45.531 -23.375 1 52.47 491 GLY A O 1
ATOM 3723 N N . SER A 1 492 ? -21.234 -43.625 -22.609 1 54.47 492 SER A N 1
ATOM 3724 C CA . SER A 1 492 ? -20.438 -44.031 -21.453 1 54.47 492 SER A CA 1
ATOM 3725 C C . SER A 1 492 ? -21.328 -44.625 -20.344 1 54.47 492 SER A C 1
ATOM 3727 O O . SER A 1 492 ? -22.547 -44.562 -20.438 1 54.47 492 SER A O 1
ATOM 3729 N N . ARG A 1 493 ? -20.766 -45.375 -19.406 1 54.47 493 ARG A N 1
ATOM 3730 C CA . ARG A 1 493 ? -21.453 -45.938 -18.25 1 54.47 493 ARG A CA 1
ATOM 3731 C C . ARG A 1 493 ? -22.328 -44.875 -17.578 1 54.47 493 ARG A C 1
ATOM 3733 O O . ARG A 1 493 ? -23.359 -45.219 -17 1 54.47 493 ARG A O 1
ATOM 3740 N N . LEU A 1 494 ? -21.781 -43.719 -17.516 1 54.72 494 LEU A N 1
ATOM 3741 C CA . LEU A 1 494 ? -22.5 -42.656 -16.781 1 54.72 494 LEU A CA 1
ATOM 3742 C C . LEU A 1 494 ? -23.562 -42.031 -17.656 1 54.72 494 LEU A C 1
ATOM 3744 O O . LEU A 1 494 ? -24.25 -41.094 -17.25 1 54.72 494 LEU A O 1
ATOM 3748 N N . GLY A 1 495 ? -23.875 -42.719 -18.75 1 54.75 495 GLY A N 1
ATOM 3749 C CA . GLY A 1 495 ? -24.922 -42.281 -19.656 1 54.75 495 GLY A CA 1
ATOM 3750 C C . GLY A 1 495 ? -24.375 -41.656 -20.938 1 54.75 495 GLY A C 1
ATOM 3751 O O . GLY A 1 495 ? -23.172 -41.688 -21.172 1 54.75 495 GLY A O 1
ATOM 3752 N N . THR A 1 496 ? -25.188 -41.375 -21.844 1 53.62 496 THR A N 1
ATOM 3753 C CA . THR A 1 496 ? -24.906 -40.969 -23.234 1 53.62 496 THR A CA 1
ATOM 3754 C C . THR A 1 496 ? -24.078 -39.688 -23.266 1 53.62 496 THR A C 1
ATOM 3756 O O . THR A 1 496 ? -23.484 -39.375 -24.297 1 53.62 496 THR A O 1
ATOM 3759 N N . ALA A 1 497 ? -23.953 -38.969 -22.031 1 60.41 497 ALA A N 1
ATOM 3760 C CA . ALA A 1 497 ? -23.406 -37.656 -22.266 1 60.41 497 ALA A CA 1
ATOM 3761 C C . ALA A 1 497 ? -22.109 -37.438 -21.469 1 60.41 497 ALA A C 1
ATOM 3763 O O . ALA A 1 497 ? -21.797 -36.312 -21.062 1 60.41 497 ALA A O 1
ATOM 3764 N N . ASP A 1 498 ? -21.25 -38.5 -21.328 1 68.75 498 ASP A N 1
ATOM 3765 C CA . ASP A 1 498 ? -20.016 -38.312 -20.562 1 68.75 498 ASP A CA 1
ATOM 3766 C C . ASP A 1 498 ? -18.984 -37.531 -21.391 1 68.75 498 ASP A C 1
ATOM 3768 O O . ASP A 1 498 ? -18.547 -38 -22.438 1 68.75 498 ASP A O 1
ATOM 3772 N N . PRO A 1 499 ? -18.594 -36.406 -20.922 1 76.12 499 PRO A N 1
ATOM 3773 C CA . PRO A 1 499 ? -17.656 -35.594 -21.703 1 76.12 499 PRO A CA 1
ATOM 3774 C C . PRO A 1 499 ? -16.234 -36.188 -21.703 1 76.12 499 PRO A C 1
ATOM 3776 O O . PRO A 1 499 ? -15.453 -35.906 -22.625 1 76.12 499 PRO A O 1
ATOM 3779 N N . ASN A 1 500 ? -15.914 -37.094 -20.75 1 77.69 500 ASN A N 1
ATOM 3780 C CA . ASN A 1 500 ? -14.562 -37.594 -20.656 1 77.69 500 ASN A CA 1
ATOM 3781 C C . ASN A 1 500 ? -14.375 -38.844 -21.531 1 77.69 500 ASN A C 1
ATOM 3783 O O . ASN A 1 500 ? -13.297 -39.062 -22.094 1 77.69 500 ASN A O 1
ATOM 3787 N N . PHE A 1 501 ? -15.477 -39.656 -21.516 1 80.69 501 PHE A N 1
ATOM 3788 C CA . PHE A 1 501 ? -15.414 -40.875 -22.297 1 80.69 501 PHE A CA 1
ATOM 3789 C C . PHE A 1 501 ? -16.547 -40.938 -23.312 1 80.69 501 PHE A C 1
ATOM 3791 O O . PHE A 1 501 ? -17.531 -41.656 -23.125 1 80.69 501 PHE A O 1
ATOM 3798 N N . GLN A 1 502 ? -16.312 -40.281 -24.375 1 78.25 502 GLN A N 1
ATOM 3799 C CA . GLN A 1 502 ? -17.344 -40.156 -25.406 1 78.25 502 GLN A CA 1
ATOM 3800 C C . GLN A 1 502 ? -17.516 -41.469 -26.172 1 78.25 502 GLN A C 1
ATOM 3802 O O . GLN A 1 502 ? -18.594 -41.75 -26.703 1 78.25 502 GLN A O 1
ATOM 3807 N N . PHE A 1 503 ? -16.406 -42.312 -26.188 1 78.62 503 PHE A N 1
ATOM 3808 C CA . PHE A 1 503 ? -16.469 -43.594 -26.906 1 78.62 503 PHE A CA 1
ATOM 3809 C C . PHE A 1 503 ? -16.484 -44.75 -25.938 1 78.62 503 PHE A C 1
ATOM 3811 O O . PHE A 1 503 ? -16.172 -45.906 -26.312 1 78.62 503 PHE A O 1
ATOM 3818 N N . GLY A 1 504 ? -16.719 -44.375 -24.688 1 79.12 504 GLY A N 1
ATOM 3819 C CA . GLY A 1 504 ? -16.969 -45.375 -23.656 1 79.12 504 GLY A CA 1
ATOM 3820 C C . GLY A 1 504 ? -15.734 -46.219 -23.328 1 79.12 504 GLY A C 1
ATOM 3821 O O . GLY A 1 504 ? -14.633 -45.688 -23.172 1 79.12 504 GLY A O 1
ATOM 3822 N N . ASP A 1 505 ? -15.906 -47.562 -23.312 1 79 505 ASP A N 1
ATOM 3823 C CA . ASP A 1 505 ? -14.875 -48.469 -22.828 1 79 505 ASP A CA 1
ATOM 3824 C C . ASP A 1 505 ? -13.734 -48.594 -23.844 1 79 505 ASP A C 1
ATOM 3826 O O . ASP A 1 505 ? -12.578 -48.781 -23.453 1 79 505 ASP A O 1
ATOM 3830 N N . VAL A 1 506 ? -14.109 -48.531 -25.094 1 81 506 VAL A N 1
ATOM 3831 C CA . VAL A 1 506 ? -13.062 -48.656 -26.109 1 81 506 VAL A CA 1
ATOM 3832 C C . VAL A 1 506 ? -12.078 -47.5 -25.969 1 81 506 VAL A C 1
ATOM 3834 O O . VAL A 1 506 ? -10.867 -47.688 -26.094 1 81 506 VAL A O 1
ATOM 3837 N N . GLN A 1 507 ? -12.625 -46.344 -25.734 1 83.69 507 GLN A N 1
ATOM 3838 C CA . GLN A 1 507 ? -11.766 -45.188 -25.516 1 83.69 507 GLN A CA 1
ATOM 3839 C C . GLN A 1 507 ? -10.891 -45.375 -24.281 1 83.69 507 GLN A C 1
ATOM 3841 O O . GLN A 1 507 ? -9.711 -45 -24.297 1 83.69 507 GLN A O 1
ATOM 3846 N N . ALA A 1 508 ? -11.445 -45.969 -23.281 1 86.12 508 ALA A N 1
ATOM 3847 C CA . ALA A 1 508 ? -10.703 -46.156 -22.047 1 86.12 508 ALA A CA 1
ATOM 3848 C C . ALA A 1 508 ? -9.562 -47.156 -22.234 1 86.12 508 ALA A C 1
ATOM 3850 O O . ALA A 1 508 ? -8.477 -46.969 -21.672 1 86.12 508 ALA A O 1
ATOM 3851 N N . ILE A 1 509 ? -9.82 -48.156 -23.031 1 86.56 509 ILE A N 1
ATOM 3852 C CA . ILE A 1 509 ? -8.789 -49.156 -23.297 1 86.56 509 ILE A CA 1
ATOM 3853 C C . ILE A 1 509 ? -7.633 -48.5 -24.062 1 86.56 509 ILE A C 1
ATOM 3855 O O . ILE A 1 509 ? -6.465 -48.719 -23.719 1 86.56 509 ILE A O 1
ATOM 3859 N N . VAL A 1 510 ? -8 -47.781 -25.094 1 86.5 510 VAL A N 1
ATOM 3860 C CA . VAL A 1 510 ? -6.973 -47.125 -25.891 1 86.5 510 VAL A CA 1
ATOM 3861 C C . VAL A 1 510 ? -6.234 -46.094 -25.031 1 86.5 510 VAL A C 1
ATOM 3863 O O . VAL A 1 510 ? -5.012 -45.969 -25.141 1 86.5 510 VAL A O 1
ATOM 3866 N N . ALA A 1 511 ? -6.98 -45.438 -24.219 1 90.19 511 ALA A N 1
ATOM 3867 C CA . ALA A 1 511 ? -6.383 -44.438 -23.344 1 90.19 511 ALA A CA 1
ATOM 3868 C C . ALA A 1 511 ? -5.383 -45.062 -22.375 1 90.19 511 ALA A C 1
ATOM 3870 O O . ALA A 1 511 ? -4.305 -44.531 -22.141 1 90.19 511 ALA A O 1
ATOM 3871 N N . VAL A 1 512 ? -5.734 -46.188 -21.828 1 91.94 512 VAL A N 1
ATOM 3872 C CA . VAL A 1 512 ? -4.828 -46.875 -20.906 1 91.94 512 VAL A CA 1
ATOM 3873 C C . VAL A 1 512 ? -3.539 -47.25 -21.641 1 91.94 512 VAL A C 1
ATOM 3875 O O . VAL A 1 512 ? -2.443 -47.062 -21.109 1 91.94 512 VAL A O 1
ATOM 3878 N N . GLY A 1 513 ? -3.664 -47.719 -22.828 1 91 513 GLY A N 1
ATOM 3879 C CA . GLY A 1 513 ? -2.49 -48.094 -23.609 1 91 513 GLY A CA 1
ATOM 3880 C C . GLY A 1 513 ? -1.584 -46.906 -23.906 1 91 513 GLY A C 1
ATOM 3881 O O . GLY A 1 513 ? -0.374 -46.969 -23.688 1 91 513 GLY A O 1
ATOM 3882 N N . VAL A 1 514 ? -2.17 -45.844 -24.375 1 92.5 514 VAL A N 1
ATOM 3883 C CA . VAL A 1 514 ? -1.396 -44.656 -24.766 1 92.5 514 VAL A CA 1
ATOM 3884 C C . VAL A 1 514 ? -0.802 -44 -23.531 1 92.5 514 VAL A C 1
ATOM 3886 O O . VAL A 1 514 ? 0.369 -43.625 -23.531 1 92.5 514 VAL A O 1
ATOM 3889 N N . LEU A 1 515 ? -1.568 -43.844 -22.484 1 94.69 515 LEU A N 1
ATOM 3890 C CA . LEU A 1 515 ? -1.115 -43.156 -21.266 1 94.69 515 LEU A CA 1
ATOM 3891 C C . LEU A 1 515 ? -0.021 -43.969 -20.578 1 94.69 515 LEU A C 1
ATOM 3893 O O . LEU A 1 515 ? 0.976 -43.406 -20.109 1 94.69 515 LEU A O 1
ATOM 3897 N N . LEU A 1 516 ? -0.202 -45.219 -20.484 1 94.75 516 LEU A N 1
ATOM 3898 C CA . LEU A 1 516 ? 0.789 -46.062 -19.828 1 94.75 516 LEU A CA 1
ATOM 3899 C C . LEU A 1 516 ? 2.107 -46.062 -20.594 1 94.75 516 LEU A C 1
ATOM 3901 O O . LEU A 1 516 ? 3.176 -45.906 -20 1 94.75 516 LEU A O 1
ATOM 3905 N N . SER A 1 517 ? 2.041 -46.25 -21.891 1 94.31 517 SER A N 1
ATOM 3906 C CA . SER A 1 517 ? 3.26 -46.25 -22.688 1 94.31 517 SER A CA 1
ATOM 3907 C C . SER A 1 517 ? 3.951 -44.906 -22.641 1 94.31 517 SER A C 1
ATOM 3909 O O . SER A 1 517 ? 5.172 -44.812 -22.484 1 94.31 517 SER A O 1
ATOM 3911 N N . SER A 1 518 ? 3.211 -43.844 -22.812 1 95.75 518 SER A N 1
ATOM 3912 C CA . SER A 1 518 ? 3.789 -42.531 -22.797 1 95.75 518 SER A CA 1
ATOM 3913 C C . SER A 1 518 ? 4.363 -42.188 -21.422 1 95.75 518 SER A C 1
ATOM 3915 O O . SER A 1 518 ? 5.402 -41.531 -21.312 1 95.75 518 SER A O 1
ATOM 3917 N N . LEU A 1 519 ? 3.668 -42.594 -20.375 1 95.81 519 LEU A N 1
ATOM 3918 C CA . LEU A 1 519 ? 4.129 -42.312 -19.016 1 95.81 519 LEU A CA 1
ATOM 3919 C C . LEU A 1 519 ? 5.426 -43.062 -18.719 1 95.81 519 LEU A C 1
ATOM 3921 O O . LEU A 1 519 ? 6.363 -42.5 -18.156 1 95.81 519 LEU A O 1
ATOM 3925 N N . VAL A 1 520 ? 5.492 -44.281 -19.062 1 95.44 520 VAL A N 1
ATOM 3926 C CA . VAL A 1 520 ? 6.676 -45.094 -18.828 1 95.44 520 VAL A CA 1
ATOM 3927 C C . VAL A 1 520 ? 7.867 -44.5 -19.578 1 95.44 520 VAL A C 1
ATOM 3929 O O . VAL A 1 520 ? 8.953 -44.344 -19.016 1 95.44 520 VAL A O 1
ATOM 3932 N N . VAL A 1 521 ? 7.652 -44.188 -20.812 1 95.44 521 VAL A N 1
ATOM 3933 C CA . VAL A 1 521 ? 8.734 -43.625 -21.609 1 95.44 521 VAL A CA 1
ATOM 3934 C C . VAL A 1 521 ? 9.195 -42.281 -21.016 1 95.44 521 VAL A C 1
ATOM 3936 O O . VAL A 1 521 ? 10.391 -42 -20.969 1 95.44 521 VAL A O 1
ATOM 3939 N N . THR A 1 522 ? 8.297 -41.531 -20.594 1 95.5 522 THR A N 1
ATOM 3940 C CA . THR A 1 522 ? 8.625 -40.219 -20.016 1 95.5 522 THR A CA 1
ATOM 3941 C C . THR A 1 522 ? 9.438 -40.375 -18.734 1 95.5 522 THR A C 1
ATOM 3943 O O . THR A 1 522 ? 10.477 -39.75 -18.562 1 95.5 522 THR A O 1
ATOM 3946 N N . ILE A 1 523 ? 8.992 -41.25 -17.828 1 90.88 523 ILE A N 1
ATOM 3947 C CA . ILE A 1 523 ? 9.656 -41.438 -16.531 1 90.88 523 ILE A CA 1
ATOM 3948 C C . ILE A 1 523 ? 11.031 -42.062 -16.75 1 90.88 523 ILE A C 1
ATOM 3950 O O . ILE A 1 523 ? 12.023 -41.625 -16.172 1 90.88 523 ILE A O 1
ATOM 3954 N N . VAL A 1 524 ? 11.125 -43.031 -17.594 1 92.12 524 VAL A N 1
ATOM 3955 C CA . VAL A 1 524 ? 12.398 -43.688 -17.859 1 92.12 524 VAL A CA 1
ATOM 3956 C C . VAL A 1 524 ? 13.367 -42.719 -18.516 1 92.12 524 VAL A C 1
ATOM 3958 O O . VAL A 1 524 ? 14.555 -42.688 -18.172 1 92.12 524 VAL A O 1
ATOM 3961 N N . SER A 1 525 ? 12.844 -41.969 -19.422 1 93.56 525 SER A N 1
ATOM 3962 C CA . SER A 1 525 ? 13.695 -41 -20.094 1 93.56 525 SER A CA 1
ATOM 3963 C C . SER A 1 525 ? 14.188 -39.938 -19.109 1 93.56 525 SER A C 1
ATOM 3965 O O . SER A 1 525 ? 15.344 -39.5 -19.188 1 93.56 525 SER A O 1
ATOM 3967 N N . MET A 1 526 ? 13.359 -39.531 -18.281 1 88.75 526 MET A N 1
ATOM 3968 C CA . MET A 1 526 ? 13.766 -38.531 -17.312 1 88.75 526 MET A CA 1
ATOM 3969 C C . MET A 1 526 ? 14.812 -39.094 -16.359 1 88.75 526 MET A C 1
ATOM 3971 O O . MET A 1 526 ? 15.773 -38.406 -16.016 1 88.75 526 MET A O 1
ATOM 3975 N N . VAL A 1 527 ? 14.664 -40.312 -15.914 1 84.44 527 VAL A N 1
ATOM 3976 C CA . VAL A 1 527 ? 15.609 -40.938 -15.008 1 84.44 527 VAL A CA 1
ATOM 3977 C C . VAL A 1 527 ? 16.969 -41.125 -15.695 1 84.44 527 VAL A C 1
ATOM 3979 O O . VAL A 1 527 ? 18 -40.812 -15.117 1 84.44 527 VAL A O 1
ATOM 3982 N N . PHE A 1 528 ? 16.906 -41.5 -16.891 1 86.19 528 PHE A N 1
ATOM 3983 C CA . PHE A 1 528 ? 18.156 -41.719 -17.609 1 86.19 528 PHE A CA 1
ATOM 3984 C C . PHE A 1 528 ? 18.828 -40.406 -17.938 1 86.19 528 PHE A C 1
ATOM 3986 O O . PHE A 1 528 ? 20.062 -40.312 -17.953 1 86.19 528 PHE A O 1
ATOM 3993 N N . GLN A 1 529 ? 18.094 -39.469 -18.281 1 85.38 529 GLN A N 1
ATOM 3994 C CA . GLN A 1 529 ? 18.656 -38.156 -18.5 1 85.38 529 GLN A CA 1
ATOM 3995 C C . GLN A 1 529 ? 19.406 -37.656 -17.266 1 85.38 529 GLN A C 1
ATOM 3997 O O . GLN A 1 529 ? 20.5 -37.094 -17.391 1 85.38 529 GLN A O 1
ATOM 4002 N N . GLN A 1 530 ? 18.828 -37.875 -16.156 1 75.38 530 GLN A N 1
ATOM 4003 C CA . GLN A 1 530 ? 19.469 -37.469 -14.914 1 75.38 530 GLN A CA 1
ATOM 4004 C C . GLN A 1 530 ? 20.719 -38.281 -14.617 1 75.38 530 GLN A C 1
ATOM 4006 O O . GLN A 1 530 ? 21.719 -37.75 -14.125 1 75.38 530 GLN A O 1
ATOM 4011 N N . ARG A 1 531 ? 20.688 -39.5 -14.938 1 75.25 531 ARG A N 1
ATOM 4012 C CA . ARG A 1 531 ? 21.812 -40.375 -14.711 1 75.25 531 ARG A CA 1
ATOM 4013 C C . ARG A 1 531 ? 23 -40 -15.609 1 75.25 531 ARG A C 1
ATOM 4015 O O . ARG A 1 531 ? 24.141 -39.938 -15.148 1 75.25 531 ARG A O 1
ATOM 4022 N N . PHE A 1 532 ? 22.703 -39.75 -16.766 1 75.38 532 PHE A N 1
ATOM 4023 C CA . PHE A 1 532 ? 23.766 -39.406 -17.703 1 75.38 532 PHE A CA 1
ATOM 4024 C C . PHE A 1 532 ? 24.359 -38.031 -17.375 1 75.38 532 PHE A C 1
ATOM 4026 O O . PHE A 1 532 ? 25.562 -37.812 -17.531 1 75.38 532 PHE A O 1
ATOM 4033 N N . ARG A 1 533 ? 23.547 -37.188 -17.016 1 71.31 533 ARG A N 1
ATOM 4034 C CA . ARG A 1 533 ? 24.031 -35.875 -16.625 1 71.31 533 ARG A CA 1
ATOM 4035 C C . ARG A 1 533 ? 24.953 -35.969 -15.422 1 71.31 533 ARG A C 1
ATOM 4037 O O . ARG A 1 533 ? 25.969 -35.25 -15.352 1 71.31 533 ARG A O 1
ATOM 4044 N N . MET A 1 534 ? 24.609 -36.812 -14.492 1 62.59 534 MET A N 1
ATOM 4045 C CA . MET A 1 534 ? 25.438 -37 -13.297 1 62.59 534 MET A CA 1
ATOM 4046 C C . MET A 1 534 ? 26.75 -37.656 -13.656 1 62.59 534 MET A C 1
ATOM 4048 O O . MET A 1 534 ? 27.781 -37.375 -13.023 1 62.59 534 MET A O 1
ATOM 4052 N N . GLN A 1 535 ? 26.734 -38.438 -14.594 1 59 535 GLN A N 1
ATOM 4053 C CA . GLN A 1 535 ? 27.969 -39.125 -15.016 1 59 535 GLN A CA 1
ATOM 4054 C C . GLN A 1 535 ? 28.906 -38.156 -15.734 1 59 535 GLN A C 1
ATOM 4056 O O . GLN A 1 535 ? 30.125 -38.25 -15.586 1 59 535 GLN A O 1
ATOM 4061 N N . THR A 1 536 ? 28.344 -37.375 -16.578 1 54.69 536 THR A N 1
ATOM 4062 C CA . THR A 1 536 ? 29.188 -36.469 -17.328 1 54.69 536 THR A CA 1
ATOM 4063 C C . THR A 1 536 ? 29.703 -35.344 -16.438 1 54.69 536 THR A C 1
ATOM 4065 O O . THR A 1 536 ? 30.828 -34.875 -16.609 1 54.69 536 THR A O 1
ATOM 4068 N N . ARG A 1 537 ? 28.875 -34.562 -15.836 1 50.62 537 ARG A N 1
ATOM 4069 C CA . ARG A 1 537 ? 29.344 -33.438 -15.023 1 50.62 537 ARG A CA 1
ATOM 4070 C C . ARG A 1 537 ? 29.859 -33.906 -13.68 1 50.62 537 ARG A C 1
ATOM 4072 O O . ARG A 1 537 ? 30.359 -33.125 -12.883 1 50.62 537 ARG A O 1
ATOM 4079 N N . GLY A 1 538 ? 30.797 -35.031 -13.648 1 39.59 538 GLY A N 1
ATOM 4080 C CA . GLY A 1 538 ? 31.375 -35.531 -12.414 1 39.59 538 GLY A CA 1
ATOM 4081 C C . GLY A 1 538 ? 30.438 -35.406 -11.227 1 39.59 538 GLY A C 1
ATOM 4082 O O . GLY A 1 538 ? 29.719 -34.438 -11.094 1 39.59 538 GLY A O 1
ATOM 4083 N N . TYR A 1 539 ? 29.891 -36.406 -10.867 1 36.16 539 TYR A N 1
ATOM 4084 C CA . TYR A 1 539 ? 29.172 -36.344 -9.594 1 36.16 539 TYR A CA 1
ATOM 4085 C C . TYR A 1 539 ? 29.906 -35.406 -8.633 1 36.16 539 TYR A C 1
ATOM 4087 O O . TYR A 1 539 ? 31 -35.719 -8.148 1 36.16 539 TYR A O 1
ATOM 4095 N N . ALA A 1 540 ? 30.234 -34.25 -8.852 1 33.34 540 ALA A N 1
ATOM 4096 C CA . ALA A 1 540 ? 30.734 -33.656 -7.605 1 33.34 540 ALA A CA 1
ATOM 4097 C C . ALA A 1 540 ? 29.875 -34.094 -6.418 1 33.34 540 ALA A C 1
ATOM 4099 O O . ALA A 1 540 ? 28.672 -33.875 -6.391 1 33.34 540 ALA A O 1
ATOM 4100 N N . PRO A 1 541 ? 30.156 -35.281 -5.867 1 28.92 541 PRO A N 1
ATOM 4101 C CA . PRO A 1 541 ? 29.406 -35.531 -4.641 1 28.92 541 PRO A CA 1
ATOM 4102 C C . PRO A 1 541 ? 28.984 -34.25 -3.924 1 28.92 541 PRO A C 1
ATOM 4104 O O . PRO A 1 541 ? 29.641 -33.219 -4.094 1 28.92 541 PRO A O 1
ATOM 4107 N N . LEU A 1 542 ? 27.719 -34.094 -3.672 1 28.3 542 LEU A N 1
ATOM 4108 C CA . LEU A 1 542 ? 27.484 -33.031 -2.689 1 28.3 542 LEU A CA 1
ATOM 4109 C C . LEU A 1 542 ? 28.703 -32.875 -1.772 1 28.3 542 LEU A C 1
ATOM 4111 O O . LEU A 1 542 ? 29.047 -33.812 -1.034 1 28.3 542 LEU A O 1
ATOM 4115 N N . GLY A 1 543 ? 29.828 -32.406 -2.273 1 26.83 543 GLY A N 1
ATOM 4116 C CA . GLY A 1 543 ? 31.031 -32.125 -1.492 1 26.83 543 GLY A CA 1
ATOM 4117 C C . GLY A 1 543 ? 30.734 -31.844 -0.029 1 26.83 543 GLY A C 1
ATOM 4118 O O . GLY A 1 543 ? 29.766 -31.141 0.297 1 26.83 543 GLY A O 1
ATOM 4119 N N . SER A 1 544 ? 30.922 -32.844 0.805 1 27.33 544 SER A N 1
ATOM 4120 C CA . SER A 1 544 ? 31.266 -32.594 2.197 1 27.33 544 SER A CA 1
ATOM 4121 C C . SER A 1 544 ? 32.156 -31.344 2.314 1 27.33 544 SER A C 1
ATOM 4123 O O . SER A 1 544 ? 33.156 -31.219 1.627 1 27.33 544 SER A O 1
ATOM 4125 N N . GLY A 1 545 ? 31.641 -30.109 2.191 1 25.45 545 GLY A N 1
ATOM 4126 C CA . GLY A 1 545 ? 32.5 -29.031 2.66 1 25.45 545 GLY A CA 1
ATOM 4127 C C . GLY A 1 545 ? 33.562 -29.484 3.643 1 25.45 545 GLY A C 1
ATOM 4128 O O . GLY A 1 545 ? 33.312 -29.594 4.844 1 25.45 545 GLY A O 1
ATOM 4129 N N . SER A 1 546 ? 34.281 -30.578 3.236 1 25.02 546 SER A N 1
ATOM 4130 C CA . SER A 1 546 ? 35.531 -30.766 3.967 1 25.02 546 SER A CA 1
ATOM 4131 C C . SER A 1 546 ? 36.438 -29.531 3.85 1 25.02 546 SER A C 1
ATOM 4133 O O . SER A 1 546 ? 36.906 -29.219 2.762 1 25.02 546 SER A O 1
ATOM 4135 N N . ASP A 1 547 ? 36.125 -28.375 4.414 1 24.44 547 ASP A N 1
ATOM 4136 C CA . ASP A 1 547 ? 37.156 -27.484 4.91 1 24.44 547 ASP A CA 1
ATOM 4137 C C . ASP A 1 547 ? 38.406 -28.266 5.367 1 24.44 547 ASP A C 1
ATOM 4139 O O . ASP A 1 547 ? 39.312 -27.688 5.938 1 24.44 547 ASP A O 1
ATOM 4143 N N . ASP A 1 548 ? 38.281 -29.609 5.492 1 23.38 548 ASP A N 1
ATOM 4144 C CA . ASP A 1 548 ? 39.5 -30.109 6.152 1 23.38 548 ASP A CA 1
ATOM 4145 C C . ASP A 1 548 ? 40.656 -30.234 5.168 1 23.38 548 ASP A C 1
ATOM 4147 O O . ASP A 1 548 ? 41.562 -31.016 5.383 1 23.38 548 ASP A O 1
ATOM 4151 N N . GLU A 1 549 ? 40.625 -29.672 3.982 1 22.78 549 GLU A N 1
ATOM 4152 C CA . GLU A 1 549 ? 41.875 -29.953 3.236 1 22.78 549 GLU A CA 1
ATOM 4153 C C . GLU A 1 549 ? 43.094 -29.578 4.047 1 22.78 549 GLU A C 1
ATOM 4155 O O . GLU A 1 549 ? 43.75 -28.562 3.779 1 22.78 549 GLU A O 1
ATOM 4160 N N . ASP A 1 550 ? 43.094 -29.375 5.363 1 21.11 550 ASP A N 1
ATOM 4161 C CA . ASP A 1 550 ? 44.438 -29.25 5.922 1 21.11 550 ASP A CA 1
ATOM 4162 C C . ASP A 1 550 ? 45.281 -30.484 5.621 1 21.11 550 ASP A C 1
ATOM 4164 O O . ASP A 1 550 ? 45.188 -31.5 6.316 1 21.11 550 ASP A O 1
ATOM 4168 N N . ASP A 1 551 ? 45.375 -31.031 4.504 1 18.28 551 ASP A N 1
ATOM 4169 C CA . ASP A 1 551 ? 46.375 -32.062 4.406 1 18.28 551 ASP A CA 1
ATOM 4170 C C . ASP A 1 551 ? 47.75 -31.516 4.789 1 18.28 551 ASP A C 1
ATOM 4172 O O . ASP A 1 551 ? 48.406 -30.859 3.986 1 18.28 551 ASP A O 1
ATOM 4176 N N . ARG A 1 552 ? 47.875 -30.875 6.023 1 22.27 552 ARG A N 1
ATOM 4177 C CA . ARG A 1 552 ? 49.281 -30.812 6.5 1 22.27 552 ARG A CA 1
ATOM 4178 C C . ARG A 1 552 ? 50 -32.156 6.277 1 22.27 552 ARG A C 1
ATOM 4180 O O . ARG A 1 552 ? 49.5 -33.188 6.719 1 22.27 552 ARG A O 1
ATOM 4187 N N . THR A 1 553 ? 50.625 -32.438 5.219 1 18.83 553 THR A N 1
ATOM 4188 C CA . THR A 1 553 ? 51.781 -33.344 5.074 1 18.83 553 THR A CA 1
ATOM 4189 C C . THR A 1 553 ? 52.688 -33.25 6.297 1 18.83 553 THR A C 1
ATOM 4191 O O . THR A 1 553 ? 53 -32.156 6.766 1 18.83 553 THR A O 1
ATOM 4194 N N . ALA A 1 554 ? 52.875 -34.375 7.004 1 20.95 554 ALA A N 1
ATOM 4195 C CA . ALA A 1 554 ? 53.688 -34.875 8.125 1 20.95 554 ALA A CA 1
ATOM 4196 C C . ALA A 1 554 ? 55.156 -34.562 7.934 1 20.95 554 ALA A C 1
ATOM 4198 O O . ALA A 1 554 ? 56 -35.031 8.719 1 20.95 554 ALA A O 1
ATOM 4199 N N . GLN A 1 555 ? 55.781 -33.75 7.25 1 18.23 555 GLN A N 1
ATOM 4200 C CA . GLN A 1 555 ? 57.188 -34 7.371 1 18.23 555 GLN A CA 1
ATOM 4201 C C . GLN A 1 555 ? 57.625 -34.062 8.836 1 18.23 555 GLN A C 1
ATOM 4203 O O . GLN A 1 555 ? 57.344 -33.125 9.602 1 18.23 555 GLN A O 1
ATOM 4208 N N . THR A 1 556 ? 57.875 -35.375 9.305 1 19.69 556 THR A N 1
ATOM 4209 C CA . THR A 1 556 ? 58.5 -35.906 10.516 1 19.69 556 THR A CA 1
ATOM 4210 C C . THR A 1 556 ? 59.844 -35.219 10.758 1 19.69 556 THR A C 1
ATOM 4212 O O . THR A 1 556 ? 60.812 -35.469 10.039 1 19.69 556 THR A O 1
ATOM 4215 N N . ASP A 1 557 ? 60.094 -34 10.539 1 17.45 557 ASP A N 1
ATOM 4216 C CA . ASP A 1 557 ? 61.469 -33.844 10.969 1 17.45 557 ASP A CA 1
ATOM 4217 C C . ASP A 1 557 ? 61.688 -34.469 12.344 1 17.45 557 ASP A C 1
ATOM 4219 O O . ASP A 1 557 ? 60.875 -34.281 13.258 1 17.45 557 ASP A O 1
ATOM 4223 N N . VAL A 1 558 ? 62.562 -35.594 12.383 1 19.38 558 VAL A N 1
ATOM 4224 C CA . VAL A 1 558 ? 63.25 -36.438 13.352 1 19.38 558 VAL A CA 1
ATOM 4225 C C . VAL A 1 558 ? 64 -35.594 14.359 1 19.38 558 VAL A C 1
ATOM 4227 O O . VAL A 1 558 ? 64.75 -36.125 15.203 1 19.38 558 VAL A O 1
ATOM 4230 N N . THR A 1 559 ? 63.906 -34.312 14.617 1 17.98 559 THR A N 1
ATOM 4231 C CA . THR A 1 559 ? 65 -34.062 15.516 1 17.98 559 THR A CA 1
ATOM 4232 C C . THR A 1 559 ? 65 -35.062 16.656 1 17.98 559 THR A C 1
ATOM 4234 O O . THR A 1 559 ? 63.969 -35.406 17.188 1 17.98 559 THR A O 1
ATOM 4237 N N . SER A 1 560 ? 66.312 -35.594 17.047 1 16.91 560 SER A N 1
ATOM 4238 C CA . SER A 1 560 ? 67.062 -36.625 17.781 1 16.91 560 SER A CA 1
ATOM 4239 C C . SER A 1 560 ? 66.812 -36.5 19.281 1 16.91 560 SER A C 1
ATOM 4241 O O . SER A 1 560 ? 67.312 -37.312 20.062 1 16.91 560 SER A O 1
ATOM 4243 N N . SER A 1 561 ? 66.188 -35.469 19.844 1 17.95 561 SER A N 1
ATOM 4244 C CA . SER A 1 561 ? 66.875 -35.469 21.109 1 17.95 561 SER A CA 1
ATOM 4245 C C . SER A 1 561 ? 66.875 -36.844 21.766 1 17.95 561 SER A C 1
ATOM 4247 O O . SER A 1 561 ? 66 -37.656 21.484 1 17.95 561 SER A O 1
ATOM 4249 N N . PRO A 1 562 ? 67.812 -37 22.797 1 17.38 562 PRO A N 1
ATOM 4250 C CA . PRO A 1 562 ? 68.438 -38.156 23.422 1 17.38 562 PRO A CA 1
ATOM 4251 C C . PRO A 1 562 ? 67.5 -39.156 24.016 1 17.38 562 PRO A C 1
ATOM 4253 O O . PRO A 1 562 ? 66.312 -38.812 24.188 1 17.38 562 PRO A O 1
ATOM 4256 N N . ALA A 1 563 ? 68.062 -40.312 24.484 1 17.2 563 ALA A N 1
ATOM 4257 C CA . ALA A 1 563 ? 68.062 -41.75 24.75 1 17.2 563 ALA A CA 1
ATOM 4258 C C . ALA A 1 563 ? 67.25 -42.062 26.031 1 17.2 563 ALA A C 1
ATOM 4260 O O . ALA A 1 563 ? 67.125 -43.219 26.438 1 17.2 563 ALA A O 1
ATOM 4261 N N . CYS A 1 564 ? 66.625 -41.125 26.688 1 17.59 564 CYS A N 1
ATOM 4262 C CA . CYS A 1 564 ? 66.688 -41.562 28.078 1 17.59 564 CYS A CA 1
ATOM 4263 C C . CYS A 1 564 ? 66 -42.906 28.25 1 17.59 564 CYS A C 1
ATOM 4265 O O . CYS A 1 564 ? 64.875 -43.062 27.719 1 17.59 564 CYS A O 1
ATOM 4267 N N . SER A 1 565 ? 66.562 -44.031 28.891 1 15.64 565 SER A N 1
ATOM 4268 C CA . SER A 1 565 ? 66.625 -45.469 29.062 1 15.64 565 SER A CA 1
ATOM 4269 C C . SER A 1 565 ? 65.312 -46.031 29.688 1 15.64 565 SER A C 1
ATOM 4271 O O . SER A 1 565 ? 64.812 -47.031 29.219 1 15.64 565 SER A O 1
ATOM 4273 N N . SER A 1 566 ? 65 -45.75 30.969 1 16.19 566 SER A N 1
ATOM 4274 C CA . SER A 1 566 ? 65 -46.906 31.859 1 16.19 566 SER A CA 1
ATOM 4275 C C . SER A 1 566 ? 63.719 -47.75 31.688 1 16.19 566 SER A C 1
ATOM 4277 O O . SER A 1 566 ? 62.75 -47.281 31.094 1 16.19 566 SER A O 1
ATOM 4279 N N . ASN A 1 567 ? 63.438 -48.812 32.562 1 14.84 567 ASN A N 1
ATOM 4280 C CA . ASN A 1 567 ? 63.125 -50.219 32.688 1 14.84 567 ASN A CA 1
ATOM 4281 C C . ASN A 1 567 ? 61.625 -50.438 32.844 1 14.84 567 ASN A C 1
ATOM 4283 O O . ASN A 1 567 ? 61.094 -51.531 32.562 1 14.84 567 ASN A O 1
ATOM 4287 N N . ARG A 1 568 ? 60.812 -49.625 33.625 1 15.76 568 ARG A N 1
ATOM 4288 C CA . ARG A 1 568 ? 60.188 -50.5 34.625 1 15.76 568 ARG A CA 1
ATOM 4289 C C . ARG A 1 568 ? 59.25 -51.5 33.938 1 15.76 568 ARG A C 1
ATOM 4291 O O . ARG A 1 568 ? 58.781 -51.281 32.812 1 15.76 568 ARG A O 1
ATOM 4298 N N . SER A 1 569 ? 58.281 -52.125 34.75 1 15.31 569 SER A N 1
ATOM 4299 C CA . SER A 1 569 ? 57.812 -53.469 35.062 1 15.31 569 SER A CA 1
ATOM 4300 C C . SER A 1 569 ? 56.625 -53.844 34.188 1 15.31 569 SER A C 1
ATOM 4302 O O . SER A 1 569 ? 56.656 -54.906 33.531 1 15.31 569 SER A O 1
ATOM 4304 N N . SER A 1 570 ? 55.344 -53.906 34.781 1 15.2 570 SER A N 1
ATOM 4305 C CA . SER A 1 570 ? 54.688 -55.156 35.156 1 15.2 570 SER A CA 1
ATOM 4306 C C . SER A 1 570 ? 53.75 -55.625 34.062 1 15.2 570 SER A C 1
ATOM 4308 O O . SER A 1 570 ? 53.844 -56.75 33.594 1 15.2 570 SER A O 1
ATOM 4310 N N . SER A 1 571 ? 52.438 -55.781 34.469 1 15.05 571 SER A N 1
ATOM 4311 C CA . SER A 1 571 ? 51.688 -57.031 34.656 1 15.05 571 SER A CA 1
ATOM 4312 C C . SER A 1 571 ? 50.906 -57.406 33.406 1 15.05 571 SER A C 1
ATOM 4314 O O . SER A 1 571 ? 50.781 -56.594 32.469 1 15.05 571 SER A O 1
ATOM 4316 N N . GLU A 1 572 ? 49.625 -57.906 33.719 1 14.63 572 GLU A N 1
ATOM 4317 C CA . GLU A 1 572 ? 49 -59.219 33.625 1 14.63 572 GLU A CA 1
ATOM 4318 C C . GLU A 1 572 ? 48.188 -59.375 32.312 1 14.63 572 GLU A C 1
ATOM 4320 O O . GLU A 1 572 ? 48.406 -60.312 31.547 1 14.63 572 GLU A O 1
ATOM 4325 N N . GLN A 1 573 ? 46.844 -59.469 32.562 1 14.81 573 GLN A N 1
ATOM 4326 C CA . GLN A 1 573 ? 46.094 -60.688 32.406 1 14.81 573 GLN A CA 1
ATOM 4327 C C . GLN A 1 573 ? 45.5 -60.844 31.016 1 14.81 573 GLN A C 1
ATOM 4329 O O . GLN A 1 573 ? 45.469 -59.875 30.25 1 14.81 573 GLN A O 1
ATOM 4334 N N . ASP A 1 574 ? 44.25 -61.469 30.953 1 14.13 574 ASP A N 1
ATOM 4335 C CA . ASP A 1 574 ? 43.719 -62.781 30.578 1 14.13 574 ASP A CA 1
ATOM 4336 C C . ASP A 1 574 ? 42.938 -62.656 29.281 1 14.13 574 ASP A C 1
ATOM 4338 O O . ASP A 1 574 ? 43.031 -63.562 28.422 1 14.13 574 ASP A O 1
ATOM 4342 N N . LEU A 1 575 ? 41.906 -61.844 29.266 1 14.16 575 LEU A N 1
ATOM 4343 C CA . LEU A 1 575 ? 40.688 -62.562 29.016 1 14.16 575 LEU A CA 1
ATOM 4344 C C . LEU A 1 575 ? 40.625 -63.062 27.578 1 14.16 575 LEU A C 1
ATOM 4346 O O . LEU A 1 575 ? 41.219 -62.469 26.672 1 14.16 575 LEU A O 1
ATOM 4350 N N . LYS A 1 576 ? 39.656 -64 27.531 1 14.88 576 LYS A N 1
ATOM 4351 C CA . LYS A 1 576 ? 39.188 -65.312 27.031 1 14.88 576 LYS A CA 1
ATOM 4352 C C . LYS A 1 576 ? 38.719 -65.188 25.578 1 14.88 576 LYS A C 1
ATOM 4354 O O . LYS A 1 576 ? 39.156 -66 24.734 1 14.88 576 LYS A O 1
ATOM 4359 N N . VAL A 1 577 ? 37.25 -65.312 25.375 1 13.95 577 VAL A N 1
ATOM 4360 C CA . VAL A 1 577 ? 36.469 -66.438 24.859 1 13.95 577 VAL A CA 1
ATOM 4361 C C . VAL A 1 577 ? 36.312 -66.312 23.359 1 13.95 577 VAL A C 1
ATOM 4363 O O . VAL A 1 577 ? 36.438 -65.188 22.812 1 13.95 577 VAL A O 1
ATOM 4366 N N . THR A 1 578 ? 35.625 -67.312 22.828 1 13.95 578 THR A N 1
ATOM 4367 C CA . THR A 1 578 ? 35.531 -68.375 21.828 1 13.95 578 THR A CA 1
ATOM 4368 C C . THR A 1 578 ? 34.656 -67.938 20.656 1 13.95 578 THR A C 1
ATOM 4370 O O . THR A 1 578 ? 35 -68.188 19.5 1 13.95 578 THR A O 1
ATOM 4373 N N . LYS A 1 579 ? 33.219 -67.875 21.125 1 14.64 579 LYS A N 1
ATOM 4374 C CA . LYS A 1 579 ? 32.312 -68.875 20.594 1 14.64 579 LYS A CA 1
ATOM 4375 C C . LYS A 1 579 ? 32.094 -68.688 19.094 1 14.64 579 LYS A C 1
ATOM 4377 O O . LYS A 1 579 ? 32.344 -67.625 18.562 1 14.64 579 LYS A O 1
ATOM 4382 N N . LYS A 1 580 ? 30.734 -68.875 18.719 1 15.14 580 LYS A N 1
ATOM 4383 C CA . LYS A 1 580 ? 30.031 -69.938 17.984 1 15.14 580 LYS A CA 1
ATOM 4384 C C . LYS A 1 580 ? 29.891 -69.625 16.5 1 15.14 580 LYS A C 1
ATOM 4386 O O . LYS A 1 580 ? 30.281 -70.375 15.641 1 15.14 580 LYS A O 1
ATOM 4391 N N . LYS A 1 581 ? 28.609 -69.438 16.141 1 15.78 581 LYS A N 1
ATOM 4392 C CA . LYS A 1 581 ? 27.719 -70.375 15.516 1 15.78 581 LYS A CA 1
ATOM 4393 C C . LYS A 1 581 ? 27.875 -70.375 14 1 15.78 581 LYS A C 1
ATOM 4395 O O . LYS A 1 581 ? 28.359 -69.438 13.414 1 15.78 581 LYS A O 1
ATOM 4400 N N . ASP A 1 582 ? 26.797 -71 13.414 1 13.92 582 ASP A N 1
ATOM 4401 C CA . ASP A 1 582 ? 26.281 -72.188 12.672 1 13.92 582 ASP A CA 1
ATOM 4402 C C . ASP A 1 582 ? 26.047 -71.812 11.203 1 13.92 582 ASP A C 1
ATOM 4404 O O . ASP A 1 582 ? 26.516 -72.5 10.305 1 13.92 582 ASP A O 1
ATOM 4408 N N . ASP A 1 583 ? 24.719 -71.438 10.883 1 14.52 583 ASP A N 1
ATOM 4409 C CA . ASP A 1 583 ? 23.812 -72.312 10.156 1 14.52 583 ASP A CA 1
ATOM 4410 C C . ASP A 1 583 ? 24.078 -72.312 8.656 1 14.52 583 ASP A C 1
ATOM 4412 O O . ASP A 1 583 ? 24.641 -71.312 8.148 1 14.52 583 ASP A O 1
ATOM 4416 N N . SER A 1 584 ? 23.281 -73.25 7.797 1 14.55 584 SER A N 1
ATOM 4417 C CA . SER A 1 584 ? 23.156 -74.375 6.863 1 14.55 584 SER A CA 1
ATOM 4418 C C . SER A 1 584 ? 22.797 -73.875 5.461 1 14.55 584 SER A C 1
ATOM 4420 O O . SER A 1 584 ? 23.453 -74.25 4.484 1 14.55 584 SER A O 1
ATOM 4422 N N . CYS A 1 585 ? 21.391 -73.875 5.094 1 14.57 585 CYS A N 1
ATOM 4423 C CA . CYS A 1 585 ? 20.75 -74.812 4.195 1 14.57 585 CYS A CA 1
ATOM 4424 C C . CYS A 1 585 ? 21.125 -74.5 2.744 1 14.57 585 CYS A C 1
ATOM 4426 O O . CYS A 1 585 ? 21.562 -73.438 2.416 1 14.57 585 CYS A O 1
ATOM 4428 N N . THR A 1 586 ? 20.484 -75.438 1.711 1 14.45 586 THR A N 1
ATOM 4429 C CA . THR A 1 586 ? 20.531 -76.5 0.743 1 14.45 586 THR A CA 1
ATOM 4430 C C . THR A 1 586 ? 20.203 -76 -0.658 1 14.45 586 THR A C 1
ATOM 4432 O O . THR A 1 586 ? 20.938 -76.25 -1.608 1 14.45 586 THR A O 1
ATOM 4435 N N . GLY A 1 587 ? 18.781 -76.062 -1.079 1 13.94 587 GLY A N 1
ATOM 4436 C CA . GLY A 1 587 ? 18.312 -77.062 -2.068 1 13.94 587 GLY A CA 1
ATOM 4437 C C . GLY A 1 587 ? 18.656 -76.625 -3.492 1 13.94 587 GLY A C 1
ATOM 4438 O O . GLY A 1 587 ? 19.078 -75.5 -3.74 1 13.94 587 GLY A O 1
ATOM 4439 N N . ASP A 1 588 ? 17.766 -77.312 -4.715 1 14.47 588 ASP A N 1
ATOM 4440 C CA . ASP A 1 588 ? 17.781 -78.312 -5.785 1 14.47 588 ASP A CA 1
ATOM 4441 C C . ASP A 1 588 ? 17.75 -77.625 -7.156 1 14.47 588 ASP A C 1
ATOM 4443 O O . ASP A 1 588 ? 18.719 -77.75 -7.914 1 14.47 588 ASP A O 1
ATOM 4447 N N . CYS A 1 589 ? 16.516 -78 -8.102 1 14.32 589 CYS A N 1
ATOM 4448 C CA . CYS A 1 589 ? 16.391 -78.938 -9.219 1 14.32 589 CYS A CA 1
ATOM 4449 C C . CYS A 1 589 ? 16.625 -78.25 -10.547 1 14.32 589 CYS A C 1
ATOM 4451 O O . CYS A 1 589 ? 16.609 -77 -10.609 1 14.32 589 CYS A O 1
ATOM 4453 N N . GLU A 1 590 ? 15.75 -78.812 -11.859 1 14.3 590 GLU A N 1
ATOM 4454 C CA . GLU A 1 590 ? 15.945 -79.625 -13.078 1 14.3 590 GLU A CA 1
ATOM 4455 C C . GLU A 1 590 ? 15.875 -78.688 -14.312 1 14.3 590 GLU A C 1
ATOM 4457 O O . GLU A 1 590 ? 16.797 -78.688 -15.133 1 14.3 590 GLU A O 1
ATOM 4462 N N . ASN A 1 591 ? 14.711 -78.938 -15.281 1 14.42 591 ASN A N 1
ATOM 4463 C CA . ASN A 1 591 ? 14.594 -79.688 -16.547 1 14.42 591 ASN A CA 1
ATOM 4464 C C . ASN A 1 591 ? 14.695 -78.75 -17.734 1 14.42 591 ASN A C 1
ATOM 4466 O O . ASN A 1 591 ? 14.547 -77.5 -17.594 1 14.42 591 ASN A O 1
ATOM 4470 N N . CYS A 1 592 ? 14.062 -79.25 -19.203 1 14.48 592 CYS A N 1
ATOM 4471 C CA . CYS A 1 592 ? 14.438 -79.812 -20.516 1 14.48 592 CYS A CA 1
ATOM 4472 C C . CYS A 1 592 ? 14.094 -78.812 -21.609 1 14.48 592 CYS A C 1
ATOM 4474 O O . CYS A 1 592 ? 14.938 -78.5 -22.453 1 14.48 592 CYS A O 1
ATOM 4476 N N . GLY A 1 593 ? 12.719 -78.875 -22.312 1 13.92 593 GLY A N 1
ATOM 4477 C CA . GLY A 1 593 ? 12.414 -79.438 -23.594 1 13.92 593 GLY A CA 1
ATOM 4478 C C . GLY A 1 593 ? 12.523 -78.438 -24.75 1 13.92 593 GLY A C 1
ATOM 4479 O O . GLY A 1 593 ? 12.695 -77.25 -24.531 1 13.92 593 GLY A O 1
ATOM 4480 N N . SER A 1 594 ? 11.438 -78.625 -25.922 1 14.73 594 SER A N 1
ATOM 4481 C CA . SER A 1 594 ? 11.344 -79.125 -27.297 1 14.73 594 SER A CA 1
ATOM 4482 C C . SER A 1 594 ? 11.336 -77.938 -28.297 1 14.73 594 SER A C 1
ATOM 4484 O O . SER A 1 594 ? 11.172 -76.812 -27.906 1 14.73 594 SER A O 1
ATOM 4486 N N . CYS A 1 595 ? 10.297 -78.125 -29.547 1 14.3 595 CYS A N 1
ATOM 4487 C CA . CYS A 1 595 ? 10.367 -78.562 -30.938 1 14.3 595 CYS A CA 1
ATOM 4488 C C . CYS A 1 595 ? 10.273 -77.375 -31.891 1 14.3 595 CYS A C 1
ATOM 4490 O O . CYS A 1 595 ? 11.172 -77.188 -32.719 1 14.3 595 CYS A O 1
ATOM 4492 N N . SER A 1 596 ? 9.023 -77.312 -32.719 1 14.48 596 SER A N 1
ATOM 4493 C CA . SER A 1 596 ? 8.82 -77.625 -34.125 1 14.48 596 SER A CA 1
ATOM 4494 C C . SER A 1 596 ? 8.883 -76.375 -35.031 1 14.48 596 SER A C 1
ATOM 4496 O O . SER A 1 596 ? 9.047 -75.312 -34.5 1 14.48 596 SER A O 1
ATOM 4498 N N . GLY A 1 597 ? 7.699 -76.25 -35.938 1 14.27 597 GLY A N 1
ATOM 4499 C CA . GLY A 1 597 ? 7.535 -76.5 -37.375 1 14.27 597 GLY A CA 1
ATOM 4500 C C . GLY A 1 597 ? 7.695 -75.25 -38.219 1 14.27 597 GLY A C 1
ATOM 4501 O O . GLY A 1 597 ? 7.988 -74.125 -37.719 1 14.27 597 GLY A O 1
ATOM 4502 N N . ASP A 1 598 ? 6.535 -74.875 -39.094 1 14.88 598 ASP A N 1
ATOM 4503 C CA . ASP A 1 598 ? 6.363 -75.062 -40.531 1 14.88 598 ASP A CA 1
ATOM 4504 C C . ASP A 1 598 ? 6.648 -73.75 -41.281 1 14.88 598 ASP A C 1
ATOM 4506 O O . ASP A 1 598 ? 6.723 -72.688 -40.656 1 14.88 598 ASP A O 1
ATOM 4510 N N . GLU A 1 599 ? 5.613 -73.375 -42.406 1 14.63 599 GLU A N 1
ATOM 4511 C CA . GLU A 1 599 ? 5.605 -73.438 -43.844 1 14.63 599 GLU A CA 1
ATOM 4512 C C . GLU A 1 599 ? 5.84 -72.062 -44.469 1 14.63 599 GLU A C 1
ATOM 4514 O O . GLU A 1 599 ? 5.836 -71.062 -43.75 1 14.63 599 GLU A O 1
ATOM 4519 N N . ASP A 1 600 ? 4.82 -71.625 -45.5 1 14.72 600 ASP A N 1
ATOM 4520 C CA . ASP A 1 600 ? 4.895 -71.562 -46.938 1 14.72 600 ASP A CA 1
ATOM 4521 C C . ASP A 1 600 ? 5.191 -70.188 -47.469 1 14.72 600 ASP A C 1
ATOM 4523 O O . ASP A 1 600 ? 6.301 -69.875 -47.906 1 14.72 600 ASP A O 1
ATOM 4527 N N . HIS A 1 601 ? 4.125 -69.562 -48.406 1 14.73 601 HIS A N 1
ATOM 4528 C CA . HIS A 1 601 ? 4.043 -69.438 -49.875 1 14.73 601 HIS A CA 1
ATOM 4529 C C . HIS A 1 601 ? 4.414 -68.062 -50.344 1 14.73 601 HIS A C 1
ATOM 4531 O O . HIS A 1 601 ? 4.426 -67.125 -49.531 1 14.73 601 HIS A O 1
ATOM 4537 N N . ALA A 1 602 ? 3.67 -67.5 -51.625 1 15.02 602 ALA A N 1
ATOM 4538 C CA . ALA A 1 602 ? 3.988 -67.312 -53.031 1 15.02 602 ALA A CA 1
ATOM 4539 C C . ALA A 1 602 ? 4.18 -65.812 -53.344 1 15.02 602 ALA A C 1
ATOM 4541 O O . ALA A 1 602 ? 5.23 -65.438 -53.844 1 15.02 602 ALA A O 1
ATOM 4542 N N . VAL A 1 603 ? 3.148 -65.188 -54.25 1 14.64 603 VAL A N 1
ATOM 4543 C CA . VAL A 1 603 ? 3.166 -65 -55.688 1 14.64 603 VAL A CA 1
ATOM 4544 C C . VAL A 1 603 ? 3.516 -63.531 -56 1 14.64 603 VAL A C 1
ATOM 4546 O O . VAL A 1 603 ? 3.428 -62.656 -55.125 1 14.64 603 VAL A O 1
ATOM 4549 N N . ALA A 1 604 ? 2.592 -62.844 -57 1 14.79 604 ALA A N 1
ATOM 4550 C CA . ALA A 1 604 ? 2.785 -62.531 -58.438 1 14.79 604 ALA A CA 1
ATOM 4551 C C . ALA A 1 604 ? 3.246 -61.094 -58.625 1 14.79 604 ALA A C 1
ATOM 4553 O O . ALA A 1 604 ? 3.139 -60.281 -57.719 1 14.79 604 ALA A O 1
ATOM 4554 N N . ASP A 1 605 ? 2.777 -60.438 -59.875 1 14.66 605 ASP A N 1
ATOM 4555 C CA . ASP A 1 605 ? 3.258 -60.156 -61.25 1 14.66 605 ASP A CA 1
ATOM 4556 C C . ASP A 1 605 ? 3.459 -58.656 -61.438 1 14.66 605 ASP A C 1
ATOM 4558 O O . ASP A 1 605 ? 4.547 -58.219 -61.844 1 14.66 605 ASP A O 1
ATOM 4562 N N . LEU A 1 606 ? 2.443 -58.094 -62.438 1 13.84 606 LEU A N 1
ATOM 4563 C CA . LEU A 1 606 ? 2.602 -57.719 -63.844 1 13.84 606 LEU A CA 1
ATOM 4564 C C . LEU A 1 606 ? 2.924 -56.25 -64 1 13.84 606 LEU A C 1
ATOM 4566 O O . LEU A 1 606 ? 3.9 -55.875 -64.688 1 13.84 606 LEU A O 1
ATOM 4570 N N . GLU A 1 607 ? 1.902 -55.469 -64.75 1 14.59 607 GLU A N 1
ATOM 4571 C CA . GLU A 1 607 ? 1.955 -54.969 -66.125 1 14.59 607 GLU A CA 1
ATOM 4572 C C . GLU A 1 607 ? 2.52 -53.531 -66.188 1 14.59 607 GLU A C 1
ATOM 4574 O O . GLU A 1 607 ? 2.555 -52.844 -65.125 1 14.59 607 GLU A O 1
ATOM 4579 N N . ASP A 1 608 ? 2.174 -52.812 -67.312 1 14.62 608 ASP A N 1
ATOM 4580 C CA . ASP A 1 608 ? 2.65 -52.25 -68.562 1 14.62 608 ASP A CA 1
ATOM 4581 C C . ASP A 1 608 ? 2.85 -50.75 -68.438 1 14.62 608 ASP A C 1
ATOM 4583 O O . ASP A 1 608 ? 3.945 -50.25 -68.688 1 14.62 608 ASP A O 1
ATOM 4587 N N . ILE A 1 609 ? 1.892 -49.875 -69.25 1 14.09 609 ILE A N 1
ATOM 4588 C CA . ILE A 1 609 ? 2.137 -49.344 -70.625 1 14.09 609 ILE A CA 1
ATOM 4589 C C . ILE A 1 609 ? 2.494 -47.844 -70.5 1 14.09 609 ILE A C 1
ATOM 4591 O O . ILE A 1 609 ? 3.51 -47.406 -71.062 1 14.09 609 ILE A O 1
ATOM 4595 N N . LEU A 1 610 ? 1.442 -46.906 -70.938 1 14.28 610 LEU A N 1
ATOM 4596 C CA . LEU A 1 610 ? 1.453 -46.219 -72.188 1 14.28 610 LEU A CA 1
ATOM 4597 C C . LEU A 1 610 ? 2.205 -44.906 -72.125 1 14.28 610 LEU A C 1
ATOM 4599 O O . LEU A 1 610 ? 2.377 -44.344 -71 1 14.28 610 LEU A O 1
ATOM 4603 N N . ASN A 1 611 ? 1.926 -43.938 -73.188 1 14.02 611 ASN A N 1
ATOM 4604 C CA . ASN A 1 611 ? 2.609 -43.281 -74.25 1 14.02 611 ASN A CA 1
ATOM 4605 C C . ASN A 1 611 ? 3.062 -41.875 -73.938 1 14.02 611 ASN A C 1
ATOM 4607 O O . ASN A 1 611 ? 4.262 -41.594 -73.812 1 14.02 611 ASN A O 1
ATOM 4611 N N . HIS A 1 612 ? 2.252 -40.781 -74.438 1 13.95 612 HIS A N 1
ATOM 4612 C CA . HIS A 1 612 ? 2.602 -40 -75.625 1 13.95 612 HIS A CA 1
ATOM 4613 C C . HIS A 1 612 ? 3.371 -38.719 -75.25 1 13.95 612 HIS A C 1
ATOM 4615 O O . HIS A 1 612 ? 4.504 -38.531 -75.75 1 13.95 612 HIS A O 1
ATOM 4621 N N . SER A 1 613 ? 2.729 -37.438 -75.75 1 14.89 613 SER A N 1
ATOM 4622 C CA . SER A 1 613 ? 3.084 -36.562 -76.875 1 14.89 613 SER A CA 1
ATOM 4623 C C . SER A 1 613 ? 4 -35.438 -76.375 1 14.89 613 SER A C 1
ATOM 4625 O O . SER A 1 613 ? 4.07 -35.125 -75.188 1 14.89 613 SER A O 1
ATOM 4627 N N . ARG A 1 614 ? 4.387 -34.375 -77.5 1 13.73 614 ARG A N 1
ATOM 4628 C CA . ARG A 1 614 ? 5.434 -33.688 -78.25 1 13.73 614 ARG A CA 1
ATOM 4629 C C . ARG A 1 614 ? 5.613 -32.281 -77.75 1 13.73 614 ARG A C 1
ATOM 4631 O O . ARG A 1 614 ? 6.723 -31.719 -77.812 1 13.73 614 ARG A O 1
ATOM 4638 N N . ARG A 1 615 ? 4.492 -31.391 -77.625 1 14.47 615 ARG A N 1
ATOM 4639 C CA . ARG A 1 615 ? 4.539 -30.203 -78.5 1 14.47 615 ARG A CA 1
ATOM 4640 C C . ARG A 1 615 ? 5.781 -29.375 -78.188 1 14.47 615 ARG A C 1
ATOM 4642 O O . ARG A 1 615 ? 6.211 -29.266 -77.062 1 14.47 615 ARG A O 1
ATOM 4649 N N . THR A 1 616 ? 6.277 -28.609 -79.312 1 13.85 616 THR A N 1
ATOM 4650 C CA . THR A 1 616 ? 7.363 -28.031 -80.062 1 13.85 616 THR A CA 1
ATOM 4651 C C . THR A 1 616 ? 7.766 -26.672 -79.5 1 13.85 616 THR A C 1
ATOM 4653 O O . THR A 1 616 ? 8.953 -26.422 -79.25 1 13.85 616 THR A O 1
ATOM 4656 N N . ARG A 1 617 ? 7.023 -25.438 -80 1 14.12 617 ARG A N 1
ATOM 4657 C CA . ARG A 1 617 ? 7.559 -24.531 -81 1 14.12 617 ARG A CA 1
ATOM 4658 C C . ARG A 1 617 ? 8.469 -23.484 -80.375 1 14.12 617 ARG A C 1
ATOM 4660 O O . ARG A 1 617 ? 8.438 -23.266 -79.188 1 14.12 617 ARG A O 1
ATOM 4667 N N . HIS A 1 618 ? 8.445 -22.109 -81.125 1 13.93 618 HIS A N 1
ATOM 4668 C CA . HIS A 1 618 ? 9.32 -21.312 -82 1 13.93 618 HIS A CA 1
ATOM 4669 C C . HIS A 1 618 ? 10 -20.188 -81.188 1 13.93 618 HIS A C 1
ATOM 4671 O O . HIS A 1 618 ? 9.656 -19.969 -80 1 13.93 618 HIS A O 1
ATOM 4677 N N . HIS A 1 619 ? 9.906 -18.781 -81.875 1 13.59 619 HIS A N 1
ATOM 4678 C CA . HIS A 1 619 ? 10.883 -17.969 -82.562 1 13.59 619 HIS A CA 1
ATOM 4679 C C . HIS A 1 619 ? 11.484 -16.891 -81.688 1 13.59 619 HIS A C 1
ATOM 4681 O O . HIS A 1 619 ? 12.703 -16.797 -81.562 1 13.59 619 HIS A O 1
ATOM 4687 N N . SER A 1 620 ? 11.07 -15.391 -81.938 1 14.09 620 SER A N 1
ATOM 4688 C CA . SER A 1 620 ? 11.75 -14.383 -82.75 1 14.09 620 SER A CA 1
ATOM 4689 C C . SER A 1 620 ? 12.602 -13.461 -81.875 1 14.09 620 SER A C 1
ATOM 4691 O O . SER A 1 620 ? 12.477 -13.461 -80.688 1 14.09 620 SER A O 1
ATOM 4693 N N . GLY A 1 621 ? 12.742 -11.93 -82.375 1 13.58 621 GLY A N 1
ATOM 4694 C CA . GLY A 1 621 ? 13.766 -11.109 -83 1 13.58 621 GLY A CA 1
ATOM 4695 C C . GLY A 1 621 ? 14.438 -10.156 -82 1 13.58 621 GLY A C 1
ATOM 4696 O O . GLY A 1 621 ? 15.469 -10.492 -81.438 1 13.58 621 GLY A O 1
ATOM 4697 N N . SER A 1 622 ? 14.109 -8.68 -82.062 1 14.07 622 SER A N 1
ATOM 4698 C CA . SER A 1 622 ? 14.922 -7.645 -82.688 1 14.07 622 SER A CA 1
ATOM 4699 C C . SER A 1 622 ? 15.836 -6.961 -81.688 1 14.07 622 SER A C 1
ATOM 4701 O O . SER A 1 622 ? 15.609 -7.055 -80.5 1 14.07 622 SER A O 1
ATOM 4703 N N . PRO A 1 623 ? 16.422 -5.543 -82.125 1 14.28 623 PRO A N 1
ATOM 4704 C CA . PRO A 1 623 ? 17.719 -4.973 -82.5 1 14.28 623 PRO A CA 1
ATOM 4705 C C . PRO A 1 623 ? 18.344 -4.156 -81.375 1 14.28 623 PRO A C 1
ATOM 4707 O O . PRO A 1 623 ? 19.453 -4.457 -80.938 1 14.28 623 PRO A O 1
ATOM 4710 N N . SER A 1 624 ? 18.375 -2.646 -81.5 1 13.84 624 SER A N 1
ATOM 4711 C CA . SER A 1 624 ? 19.453 -1.777 -82 1 13.84 624 SER A CA 1
ATOM 4712 C C . SER A 1 624 ? 20.156 -1.09 -80.812 1 13.84 624 SER A C 1
ATOM 4714 O O . SER A 1 624 ? 21.375 -1.181 -80.688 1 13.84 624 SER A O 1
ATOM 4716 N N . HIS A 1 625 ? 20.156 0.472 -80.688 1 13.81 625 HIS A N 1
ATOM 4717 C CA . HIS A 1 625 ? 21.172 1.454 -81.062 1 13.81 625 HIS A CA 1
ATOM 4718 C C . HIS A 1 625 ? 21.969 1.902 -79.875 1 13.81 625 HIS A C 1
ATOM 4720 O O . HIS A 1 625 ? 21.609 1.609 -78.75 1 13.81 625 HIS A O 1
ATOM 4726 N N . SER A 1 626 ? 22.359 3.424 -79.75 1 14.08 626 SER A N 1
ATOM 4727 C CA . SER A 1 626 ? 23.531 4.238 -80.125 1 14.08 626 SER A CA 1
ATOM 4728 C C . SER A 1 626 ? 24.281 4.664 -78.812 1 14.08 626 SER A C 1
ATOM 4730 O O . SER A 1 626 ? 23.781 4.48 -77.75 1 14.08 626 SER A O 1
ATOM 4732 N N . ARG A 1 627 ? 24.828 6.191 -78.75 1 13.9 627 ARG A N 1
ATOM 4733 C CA . ARG A 1 627 ? 26.109 6.859 -78.938 1 13.9 627 ARG A CA 1
ATOM 4734 C C . ARG A 1 627 ? 26.719 7.293 -77.625 1 13.9 627 ARG A C 1
ATOM 4736 O O . ARG A 1 627 ? 27.891 7 -77.375 1 13.9 627 ARG A O 1
ATOM 4743 N N . SER A 1 628 ? 26.547 8.609 -77.125 1 13.61 628 SER A N 1
ATOM 4744 C CA . SER A 1 628 ? 27.547 9.664 -77.25 1 13.61 628 SER A CA 1
ATOM 4745 C C . SER A 1 628 ? 28.484 9.688 -76.062 1 13.61 628 SER A C 1
ATOM 4747 O O . SER A 1 628 ? 28.141 9.172 -75 1 13.61 628 SER A O 1
ATOM 4749 N N . ALA A 1 629 ? 29.453 10.891 -75.938 1 13.84 629 ALA A N 1
ATOM 4750 C CA . ALA A 1 629 ? 30.844 11.305 -76 1 13.84 629 ALA A CA 1
ATOM 4751 C C . ALA A 1 629 ? 31.438 11.531 -74.625 1 13.84 629 ALA A C 1
ATOM 4753 O O . ALA A 1 629 ? 32.5 10.992 -74.312 1 13.84 629 ALA A O 1
ATOM 4754 N N . ARG A 1 630 ? 31.5 12.875 -74.062 1 13.66 630 ARG A N 1
ATOM 4755 C CA . ARG A 1 630 ? 32.719 13.695 -74.062 1 13.66 630 ARG A CA 1
ATOM 4756 C C . ARG A 1 630 ? 33.531 13.484 -72.812 1 13.66 630 ARG A C 1
ATOM 4758 O O . ARG A 1 630 ? 33.031 12.992 -71.812 1 13.66 630 ARG A O 1
ATOM 4765 N N . GLN A 1 631 ? 34.281 14.641 -72.312 1 13.52 631 GLN A N 1
ATOM 4766 C CA . GLN A 1 631 ? 35.656 15.102 -72.312 1 13.52 631 GLN A CA 1
ATOM 4767 C C . GLN A 1 631 ? 36.281 14.844 -70.938 1 13.52 631 GLN A C 1
ATOM 4769 O O . GLN A 1 631 ? 35.594 14.586 -70 1 13.52 631 GLN A O 1
ATOM 4774 N N . THR A 1 632 ? 37.375 15.758 -70.562 1 13.81 632 THR A N 1
ATOM 4775 C CA . THR A 1 632 ? 38.844 15.758 -70.5 1 13.81 632 THR A CA 1
ATOM 4776 C C . THR A 1 632 ? 39.312 15.703 -69 1 13.81 632 THR A C 1
ATOM 4778 O O . THR A 1 632 ? 40.125 14.875 -68.688 1 13.81 632 THR A O 1
ATOM 4781 N N . THR A 1 633 ? 39.469 16.906 -68.25 1 13.92 633 THR A N 1
ATOM 4782 C CA . THR A 1 633 ? 40.781 17.453 -68 1 13.92 633 THR A CA 1
ATOM 4783 C C . THR A 1 633 ? 41.375 16.875 -66.688 1 13.92 633 THR A C 1
ATOM 4785 O O . THR A 1 633 ? 40.656 16.359 -65.875 1 13.92 633 THR A O 1
ATOM 4788 N N . SER A 1 634 ? 42.75 17.312 -66.25 1 14.05 634 SER A N 1
ATOM 4789 C CA . SER A 1 634 ? 44.125 16.922 -65.938 1 14.05 634 SER A CA 1
ATOM 4790 C C . SER A 1 634 ? 44.438 16.984 -64.438 1 14.05 634 SER A C 1
ATOM 4792 O O . SER A 1 634 ? 45.406 16.406 -63.969 1 14.05 634 SER A O 1
ATOM 4794 N N . PHE A 1 635 ? 43.812 17.609 -63.5 1 14.42 635 PHE A N 1
ATOM 4795 C CA . PHE A 1 635 ? 44.75 18.406 -62.719 1 14.42 635 PHE A CA 1
ATOM 4796 C C . PHE A 1 635 ? 45.656 17.5 -61.875 1 14.42 635 PHE A C 1
ATOM 4798 O O . PHE A 1 635 ? 45.281 16.375 -61.531 1 14.42 635 PHE A O 1
ATOM 4805 N N . GLY A 1 636 ? 46.781 18.047 -61.281 1 14.25 636 GLY A N 1
ATOM 4806 C CA . GLY A 1 636 ? 48.219 18 -61.062 1 14.25 636 GLY A CA 1
ATOM 4807 C C . GLY A 1 636 ? 48.594 17.203 -59.844 1 14.25 636 GLY A C 1
ATOM 4808 O O . GLY A 1 636 ? 47.75 16.844 -59.031 1 14.25 636 GLY A O 1
ATOM 4809 N N . MET A 1 637 ? 49.969 17.297 -59.375 1 14.3 637 MET A N 1
ATOM 4810 C CA . MET A 1 637 ? 51.188 16.547 -59.156 1 14.3 637 MET A CA 1
ATOM 4811 C C . MET A 1 637 ? 51.406 16.312 -57.656 1 14.3 637 MET A C 1
ATOM 4813 O O . MET A 1 637 ? 52.031 15.312 -57.281 1 14.3 637 MET A O 1
ATOM 4817 N N . VAL A 1 638 ? 51.031 17.062 -56.625 1 15.09 638 VAL A N 1
ATOM 4818 C CA . VAL A 1 638 ? 52.219 17.438 -55.844 1 15.09 638 VAL A CA 1
ATOM 4819 C C . VAL A 1 638 ? 52.719 16.219 -55.062 1 15.09 638 VAL A C 1
ATOM 4821 O O . VAL A 1 638 ? 51.938 15.391 -54.594 1 15.09 638 VAL A O 1
ATOM 4824 N N . GLN A 1 639 ? 54.125 16.047 -54.719 1 14.31 639 GLN A N 1
ATOM 4825 C CA . GLN A 1 639 ? 55.281 15.172 -54.594 1 14.31 639 GLN A CA 1
ATOM 4826 C C . GLN A 1 639 ? 55.469 14.719 -53.156 1 14.31 639 GLN A C 1
ATOM 4828 O O . GLN A 1 639 ? 56.25 13.805 -52.875 1 14.31 639 GLN A O 1
ATOM 4833 N N . SER A 1 640 ? 54.875 15.148 -52.094 1 15.1 640 SER A N 1
ATOM 4834 C CA . SER A 1 640 ? 55.906 15.367 -51.062 1 15.1 640 SER A CA 1
ATOM 4835 C C . SER A 1 640 ? 56.531 14.047 -50.625 1 15.1 640 SER A C 1
ATOM 4837 O O . SER A 1 640 ? 55.906 12.984 -50.781 1 15.1 640 SER A O 1
ATOM 4839 N N . SER A 1 641 ? 57.531 14.094 -49.688 1 15.23 641 SER A N 1
ATOM 4840 C CA . SER A 1 641 ? 58.875 13.609 -49.375 1 15.23 641 SER A CA 1
ATOM 4841 C C . SER A 1 641 ? 58.812 12.312 -48.562 1 15.23 641 SER A C 1
ATOM 4843 O O . SER A 1 641 ? 57.812 11.992 -47.969 1 15.23 641 SER A O 1
ATOM 4845 N N . SER A 1 642 ? 60.062 11.594 -48.281 1 15.13 642 SER A N 1
ATOM 4846 C CA . SER A 1 642 ? 60.781 10.336 -48.375 1 15.13 642 SER A CA 1
ATOM 4847 C C . SER A 1 642 ? 60.844 9.602 -47.062 1 15.13 642 SER A C 1
ATOM 4849 O O . SER A 1 642 ? 60.688 8.383 -47 1 15.13 642 SER A O 1
ATOM 4851 N N . THR A 1 643 ? 61.219 10.164 -45.875 1 16.39 643 THR A N 1
ATOM 4852 C CA . THR A 1 643 ? 62.438 9.539 -45.312 1 16.39 643 THR A CA 1
ATOM 4853 C C . THR A 1 643 ? 62.062 8.219 -44.625 1 16.39 643 THR A C 1
ATOM 4855 O O . THR A 1 643 ? 60.969 8.047 -44.125 1 16.39 643 THR A O 1
ATOM 4858 N N . HIS A 1 644 ? 63.125 7.133 -44.438 1 15.93 644 HIS A N 1
ATOM 4859 C CA . HIS A 1 644 ? 63.438 5.707 -44.5 1 15.93 644 HIS A CA 1
ATOM 4860 C C . HIS A 1 644 ? 63.438 5.09 -43.094 1 15.93 644 HIS A C 1
ATOM 4862 O O . HIS A 1 644 ? 63.5 3.863 -42.969 1 15.93 644 HIS A O 1
ATOM 4868 N N . GLY A 1 645 ? 63.531 5.699 -41.938 1 17.16 645 GLY A N 1
ATOM 4869 C CA . GLY A 1 645 ? 64.438 5.035 -41.062 1 17.16 645 GLY A CA 1
ATOM 4870 C C . GLY A 1 645 ? 64 3.65 -40.625 1 17.16 645 GLY A C 1
ATOM 4871 O O . GLY A 1 645 ? 62.812 3.338 -40.688 1 17.16 645 GLY A O 1
ATOM 4872 N N . SER A 1 646 ? 64.875 2.607 -40.469 1 16.86 646 SER A N 1
ATOM 4873 C CA . SER A 1 646 ? 65.125 1.164 -40.469 1 16.86 646 SER A CA 1
ATOM 4874 C C . SER A 1 646 ? 64.75 0.545 -39.125 1 16.86 646 SER A C 1
ATOM 4876 O O . SER A 1 646 ? 65.062 -0.629 -38.875 1 16.86 646 SER A O 1
ATOM 4878 N N . ILE A 1 647 ? 63.844 0.893 -38.406 1 17.25 647 ILE A N 1
ATOM 4879 C CA . ILE A 1 647 ? 63.844 0.357 -37.062 1 17.25 647 ILE A CA 1
ATOM 4880 C C . ILE A 1 647 ? 63.75 -1.167 -37.094 1 17.25 647 ILE A C 1
ATOM 4882 O O . ILE A 1 647 ? 62.844 -1.724 -37.688 1 17.25 647 ILE A O 1
ATOM 4886 N N . ASN A 1 648 ? 64.75 -1.864 -36.625 1 16.48 648 ASN A N 1
ATOM 4887 C CA . ASN A 1 648 ? 65.312 -3.227 -36.625 1 16.48 648 ASN A CA 1
ATOM 4888 C C . ASN A 1 648 ? 64.25 -4.215 -36.031 1 16.48 648 ASN A C 1
ATOM 4890 O O . ASN A 1 648 ? 63.281 -3.809 -35.406 1 16.48 648 ASN A O 1
ATOM 4894 N N . THR A 1 649 ? 64.75 -5.238 -35.094 1 17.84 649 THR A N 1
ATOM 4895 C CA . THR A 1 649 ? 64.938 -6.684 -35.156 1 17.84 649 THR A CA 1
ATOM 4896 C C . THR A 1 649 ? 63.75 -7.402 -34.531 1 17.84 649 THR A C 1
ATOM 4898 O O . THR A 1 649 ? 62.969 -6.797 -33.781 1 17.84 649 THR A O 1
ATOM 4901 N N . ASN A 1 650 ? 63.812 -8.906 -34.281 1 17.61 650 ASN A N 1
ATOM 4902 C CA . ASN A 1 650 ? 63.188 -10.211 -34.5 1 17.61 650 ASN A CA 1
ATOM 4903 C C . ASN A 1 650 ? 62.531 -10.727 -33.219 1 17.61 650 ASN A C 1
ATOM 4905 O O . ASN A 1 650 ? 62.062 -11.867 -33.188 1 17.61 650 ASN A O 1
ATOM 4909 N N . HIS A 1 651 ? 62.531 -10.148 -32.031 1 20.67 651 HIS A N 1
ATOM 4910 C CA . HIS A 1 651 ? 62.438 -11.125 -30.953 1 20.67 651 HIS A CA 1
ATOM 4911 C C . HIS A 1 651 ? 61.094 -11.836 -30.969 1 20.67 651 HIS A C 1
ATOM 4913 O O . HIS A 1 651 ? 60.031 -11.195 -30.922 1 20.67 651 HIS A O 1
ATOM 4919 N N . GLN A 1 652 ? 60.938 -13.125 -31.484 1 19.33 652 GLN A N 1
ATOM 4920 C CA . GLN A 1 652 ? 59.875 -14.086 -31.703 1 19.33 652 GLN A CA 1
ATOM 4921 C C . GLN A 1 652 ? 59.281 -14.555 -30.375 1 19.33 652 GLN A C 1
ATOM 4923 O O . GLN A 1 652 ? 59.906 -15.375 -29.672 1 19.33 652 GLN A O 1
ATOM 4928 N N . SER A 1 653 ? 58.938 -13.742 -29.406 1 21.3 653 SER A N 1
ATOM 4929 C CA . SER A 1 653 ? 58.469 -14.375 -28.188 1 21.3 653 SER A CA 1
ATOM 4930 C C . SER A 1 653 ? 57.312 -15.344 -28.484 1 21.3 653 SER A C 1
ATOM 4932 O O . SER A 1 653 ? 56.406 -15.031 -29.234 1 21.3 653 SER A O 1
ATOM 4934 N N . ASP A 1 654 ? 57.531 -16.703 -28.203 1 22.34 654 ASP A N 1
ATOM 4935 C CA . ASP A 1 654 ? 56.719 -17.922 -28.312 1 22.34 654 ASP A CA 1
ATOM 4936 C C . ASP A 1 654 ? 55.406 -17.797 -27.562 1 22.34 654 ASP A C 1
ATOM 4938 O O . ASP A 1 654 ? 55.375 -17.547 -26.359 1 22.34 654 ASP A O 1
ATOM 4942 N N . ILE A 1 655 ? 54.406 -17.203 -28.062 1 25 655 ILE A N 1
ATOM 4943 C CA . ILE A 1 655 ? 53.062 -17.172 -27.547 1 25 655 ILE A CA 1
ATOM 4944 C C . ILE A 1 655 ? 52.531 -18.594 -27.359 1 25 655 ILE A C 1
ATOM 4946 O O . ILE A 1 655 ? 52.375 -19.328 -28.344 1 25 655 ILE A O 1
ATOM 4950 N N . GLU A 1 656 ? 52.938 -19.234 -26.203 1 25.89 656 GLU A N 1
ATOM 4951 C CA . GLU A 1 656 ? 52.344 -20.516 -25.828 1 25.89 656 GLU A CA 1
ATOM 4952 C C . GLU A 1 656 ? 50.812 -20.5 -26 1 25.89 656 GLU A C 1
ATOM 4954 O O . GLU A 1 656 ? 50.156 -19.609 -25.484 1 25.89 656 GLU A O 1
ATOM 4959 N N . THR A 1 657 ? 50.344 -21.062 -27.047 1 27.78 657 THR A N 1
ATOM 4960 C CA . THR A 1 657 ? 48.938 -21.328 -27.422 1 27.78 657 THR A CA 1
ATOM 4961 C C . THR A 1 657 ? 48.188 -21.938 -26.25 1 27.78 657 THR A C 1
ATOM 4963 O O . THR A 1 657 ? 48.656 -22.891 -25.625 1 27.78 657 THR A O 1
ATOM 4966 N N . PRO A 1 658 ? 47.344 -21.188 -25.578 1 29.12 658 PRO A N 1
ATOM 4967 C CA . PRO A 1 658 ? 46.531 -21.703 -24.469 1 29.12 658 PRO A CA 1
ATOM 4968 C C . PRO A 1 658 ? 46 -23.125 -24.734 1 29.12 658 PRO A C 1
ATOM 4970 O O . PRO A 1 658 ? 45.812 -23.5 -25.891 1 29.12 658 PRO A O 1
ATOM 4973 N N . SER A 1 659 ? 46.25 -24.125 -23.797 1 29.45 659 SER A N 1
ATOM 4974 C CA . SER A 1 659 ? 46.031 -25.562 -23.75 1 29.45 659 SER A CA 1
ATOM 4975 C C . SER A 1 659 ? 44.625 -25.938 -24.234 1 29.45 659 SER A C 1
ATOM 4977 O O . SER A 1 659 ? 43.656 -25.234 -23.922 1 29.45 659 SER A O 1
ATOM 4979 N N . SER A 1 660 ? 44.438 -26.828 -25.266 1 31.09 660 SER A N 1
ATOM 4980 C CA . SER A 1 660 ? 43.438 -27.562 -26.016 1 31.09 660 SER A CA 1
ATOM 4981 C C . SER A 1 660 ? 42.469 -28.281 -25.062 1 31.09 660 SER A C 1
ATOM 4983 O O . SER A 1 660 ? 41.5 -28.906 -25.516 1 31.09 660 SER A O 1
ATOM 4985 N N . SER A 1 661 ? 42.812 -28.406 -23.781 1 30.23 661 SER A N 1
ATOM 4986 C CA . SER A 1 661 ? 41.969 -29.297 -23 1 30.23 661 SER A CA 1
ATOM 4987 C C . SER A 1 661 ? 40.594 -28.688 -22.719 1 30.23 661 SER A C 1
ATOM 4989 O O . SER A 1 661 ? 39.656 -29.406 -22.422 1 30.23 661 SER A O 1
ATOM 4991 N N . ARG A 1 662 ? 40.562 -27.438 -22.484 1 35.38 662 ARG A N 1
ATOM 4992 C CA . ARG A 1 662 ? 39.25 -26.875 -22.156 1 35.38 662 ARG A CA 1
ATOM 4993 C C . ARG A 1 662 ? 38.312 -26.922 -23.359 1 35.38 662 ARG A C 1
ATOM 4995 O O . ARG A 1 662 ? 37.125 -26.656 -23.25 1 35.38 662 ARG A O 1
ATOM 5002 N N . MET A 1 663 ? 38.844 -26.953 -24.547 1 32.66 663 MET A N 1
ATOM 5003 C CA . MET A 1 663 ? 38 -27.109 -25.719 1 32.66 663 MET A CA 1
ATOM 5004 C C . MET A 1 663 ? 37.438 -28.531 -25.812 1 32.66 663 MET A C 1
ATOM 5006 O O . MET A 1 663 ? 36.5 -28.781 -26.562 1 32.66 663 MET A O 1
ATOM 5010 N N . ALA A 1 664 ? 38.062 -29.547 -25.312 1 37.34 664 ALA A N 1
ATOM 5011 C CA . ALA A 1 664 ? 37.656 -30.938 -25.391 1 37.34 664 ALA A CA 1
ATOM 5012 C C . ALA A 1 664 ? 36.406 -31.219 -24.547 1 37.34 664 ALA A C 1
ATOM 5014 O O . ALA A 1 664 ? 35.531 -31.984 -24.953 1 37.34 664 ALA A O 1
ATOM 5015 N N . ASP A 1 665 ? 36.312 -30.719 -23.375 1 39.06 665 ASP A N 1
ATOM 5016 C CA . ASP A 1 665 ? 35.188 -31 -22.484 1 39.06 665 ASP A CA 1
ATOM 5017 C C . ASP A 1 665 ? 33.906 -30.375 -23 1 39.06 665 ASP A C 1
ATOM 5019 O O . ASP A 1 665 ? 32.812 -30.953 -22.875 1 39.06 665 ASP A O 1
ATOM 5023 N N . GLN A 1 666 ? 33.875 -29.203 -23.5 1 42.62 666 GLN A N 1
ATOM 5024 C CA . GLN A 1 666 ? 32.688 -28.562 -24.047 1 42.62 666 GLN A CA 1
ATOM 5025 C C . GLN A 1 666 ? 32.281 -29.203 -25.375 1 42.62 666 GLN A C 1
ATOM 5027 O O . GLN A 1 666 ? 31.125 -29.109 -25.781 1 42.62 666 GLN A O 1
ATOM 5032 N N . THR A 1 667 ? 33.125 -29.844 -26.156 1 46.84 667 THR A N 1
ATOM 5033 C CA . THR A 1 667 ? 32.906 -30.5 -27.453 1 46.84 667 THR A CA 1
ATOM 5034 C C . THR A 1 667 ? 32.219 -31.844 -27.266 1 46.84 667 THR A C 1
ATOM 5036 O O . THR A 1 667 ? 31.688 -32.406 -28.219 1 46.84 667 THR A O 1
ATOM 5039 N N . ALA A 1 668 ? 32.25 -32.375 -26.125 1 49.31 668 ALA A N 1
ATOM 5040 C CA . ALA A 1 668 ? 31.703 -33.719 -25.938 1 49.31 668 ALA A CA 1
ATOM 5041 C C . ALA A 1 668 ? 30.172 -33.719 -26.062 1 49.31 668 ALA A C 1
ATOM 5043 O O . ALA A 1 668 ? 29.578 -34.656 -26.562 1 49.31 668 ALA A O 1
ATOM 5044 N N . ASP A 1 669 ? 29.469 -32.719 -25.594 1 57.47 669 ASP A N 1
ATOM 5045 C CA . ASP A 1 669 ? 28.016 -32.688 -25.672 1 57.47 669 ASP A CA 1
ATOM 5046 C C . ASP A 1 669 ? 27.547 -32.281 -27.078 1 57.47 669 ASP A C 1
ATOM 5048 O O . ASP A 1 669 ? 26.375 -32.438 -27.406 1 57.47 669 ASP A O 1
ATOM 5052 N N . LEU A 1 670 ? 28.453 -31.844 -27.828 1 61.88 670 LEU A N 1
ATOM 5053 C CA . LEU A 1 670 ? 28.094 -31.359 -29.156 1 61.88 670 LEU A CA 1
ATOM 5054 C C . LEU A 1 670 ? 28.281 -32.438 -30.219 1 61.88 670 LEU A C 1
ATOM 5056 O O . LEU A 1 670 ? 27.469 -32.594 -31.125 1 61.88 670 LEU A O 1
ATOM 5060 N N . LEU A 1 671 ? 29.484 -33.156 -30.016 1 65.25 671 LEU A N 1
ATOM 5061 C CA . LEU A 1 671 ? 29.844 -34.188 -30.984 1 65.25 671 LEU A CA 1
ATOM 5062 C C . LEU A 1 671 ? 29.797 -35.594 -30.375 1 65.25 671 LEU A C 1
ATOM 5064 O O . LEU A 1 671 ? 29.938 -35.719 -29.156 1 65.25 671 LEU A O 1
ATOM 5068 N N . CYS A 1 672 ? 29.219 -36.531 -31.047 1 60.84 672 CYS A N 1
ATOM 5069 C CA . CYS A 1 672 ? 29.156 -37.906 -30.578 1 60.84 672 CYS A CA 1
ATOM 5070 C C . CYS A 1 672 ? 30.5 -38.375 -30.016 1 60.84 672 CYS A C 1
ATOM 5072 O O . CYS A 1 672 ? 31.547 -38.125 -30.609 1 60.84 672 CYS A O 1
ATOM 5074 N N . GLY A 1 673 ? 30.703 -38.438 -28.797 1 55.72 673 GLY A N 1
ATOM 5075 C CA . GLY A 1 673 ? 31.938 -38.875 -28.141 1 55.72 673 GLY A CA 1
ATOM 5076 C C . GLY A 1 673 ? 32.625 -40.031 -28.828 1 55.72 673 GLY A C 1
ATOM 5077 O O . GLY A 1 673 ? 32 -40.688 -29.688 1 55.72 673 GLY A O 1
ATOM 5078 N N . PRO A 1 674 ? 33.938 -40.219 -28.688 1 56.47 674 PRO A N 1
ATOM 5079 C CA . PRO A 1 674 ? 34.688 -41.312 -29.266 1 56.47 674 PRO A CA 1
ATOM 5080 C C . PRO A 1 674 ? 34.062 -42.688 -29.016 1 56.47 674 PRO A C 1
ATOM 5082 O O . PRO A 1 674 ? 34.344 -43.656 -29.734 1 56.47 674 PRO A O 1
ATOM 5085 N N . GLN A 1 675 ? 33.094 -42.719 -28.062 1 60 675 GLN A N 1
ATOM 5086 C CA . GLN A 1 675 ? 32.5 -44 -27.734 1 60 675 GLN A CA 1
ATOM 5087 C C . GLN A 1 675 ? 31.547 -44.469 -28.828 1 60 675 GLN A C 1
ATOM 5089 O O . GLN A 1 675 ? 31.234 -45.656 -28.922 1 60 675 GLN A O 1
ATOM 5094 N N . PHE A 1 676 ? 31.188 -43.5 -29.625 1 66.62 676 PHE A N 1
ATOM 5095 C CA . PHE A 1 676 ? 30.219 -43.906 -30.641 1 66.62 676 PHE A CA 1
ATOM 5096 C C . PHE A 1 676 ? 30.859 -44.031 -32 1 66.62 676 PHE A C 1
ATOM 5098 O O . PHE A 1 676 ? 30.172 -44.094 -33.031 1 66.62 676 PHE A O 1
ATOM 5105 N N . ASN A 1 677 ? 32.125 -44.438 -32.156 1 62.5 677 ASN A N 1
ATOM 5106 C CA . ASN A 1 677 ? 32.906 -44.75 -33.344 1 62.5 677 ASN A CA 1
ATOM 5107 C C . ASN A 1 677 ? 32.5 -43.875 -34.5 1 62.5 677 ASN A C 1
ATOM 5109 O O . ASN A 1 677 ? 32.062 -44.375 -35.531 1 62.5 677 ASN A O 1
ATOM 5113 N N . CYS A 1 678 ? 32.406 -42.625 -34.375 1 67.12 678 CYS A N 1
ATOM 5114 C CA . CYS A 1 678 ? 32.062 -41.75 -35.5 1 67.12 678 CYS A CA 1
ATOM 5115 C C . CYS A 1 678 ? 33.188 -41.625 -36.5 1 67.12 678 CYS A C 1
ATOM 5117 O O . CYS A 1 678 ? 34.344 -41.406 -36.094 1 67.12 678 CYS A O 1
ATOM 5119 N N . ASP A 1 679 ? 33 -42.156 -37.75 1 74 679 ASP A N 1
ATOM 5120 C CA . ASP A 1 679 ? 34 -42.062 -38.812 1 74 679 ASP A CA 1
ATOM 5121 C C . ASP A 1 679 ? 34.375 -40.594 -39.062 1 74 679 ASP A C 1
ATOM 5123 O O . ASP A 1 679 ? 33.656 -39.688 -38.656 1 74 679 ASP A O 1
ATOM 5127 N N . LYS A 1 680 ? 35.531 -40.312 -39.594 1 73.06 680 LYS A N 1
ATOM 5128 C CA . LYS A 1 680 ? 36.062 -39 -39.844 1 73.06 680 LYS A CA 1
ATOM 5129 C C . LYS A 1 680 ? 35.125 -38.156 -40.688 1 73.06 680 LYS A C 1
ATOM 5131 O O . LYS A 1 680 ? 34.969 -36.969 -40.438 1 73.06 680 LYS A O 1
ATOM 5136 N N . GLU A 1 681 ? 34.531 -38.812 -41.625 1 77.25 681 GLU A N 1
ATOM 5137 C CA . GLU A 1 681 ? 33.594 -38.094 -42.469 1 77.25 681 GLU A CA 1
ATOM 5138 C C . GLU A 1 681 ? 32.344 -37.688 -41.719 1 77.25 681 GLU A C 1
ATOM 5140 O O . GLU A 1 681 ? 31.797 -36.594 -41.906 1 77.25 681 GLU A O 1
ATOM 5145 N N . GLN A 1 682 ? 32.031 -38.531 -40.812 1 78.19 682 GLN A N 1
ATOM 5146 C CA . GLN A 1 682 ? 30.844 -38.281 -40.031 1 78.19 682 GLN A CA 1
ATOM 5147 C C . GLN A 1 682 ? 31.062 -37.125 -39.031 1 78.19 682 GLN A C 1
ATOM 5149 O O . GLN A 1 682 ? 30.172 -36.312 -38.781 1 78.19 682 GLN A O 1
ATOM 5154 N N . VAL A 1 683 ? 32.156 -37.125 -38.656 1 79.75 683 VAL A N 1
ATOM 5155 C CA . VAL A 1 683 ? 32.5 -36.062 -37.719 1 79.75 683 VAL A CA 1
ATOM 5156 C C . VAL A 1 683 ? 32.438 -34.688 -38.438 1 79.75 683 VAL A C 1
ATOM 5158 O O . VAL A 1 683 ? 31.984 -33.719 -37.844 1 79.75 683 VAL A O 1
ATOM 5161 N N . LYS A 1 684 ? 32.938 -34.75 -39.688 1 80.44 684 LYS A N 1
ATOM 5162 C CA . LYS A 1 684 ? 32.906 -33.5 -40.469 1 80.44 684 LYS A CA 1
ATOM 5163 C C . LYS A 1 684 ? 31.469 -33.062 -40.719 1 80.44 684 LYS A C 1
ATOM 5165 O O . LYS A 1 684 ? 31.156 -31.875 -40.625 1 80.44 684 LYS A O 1
ATOM 5170 N N . GLN A 1 685 ? 30.719 -34 -41 1 82.94 685 GLN A N 1
ATOM 5171 C CA . GLN A 1 685 ? 29.312 -33.719 -41.25 1 82.94 685 GLN A CA 1
ATOM 5172 C C . GLN A 1 685 ? 28.625 -33.219 -39.969 1 82.94 685 GLN A C 1
ATOM 5174 O O . GLN A 1 685 ? 27.797 -32.312 -40 1 82.94 685 GLN A O 1
ATOM 5179 N N . CYS A 1 686 ? 28.922 -33.844 -38.875 1 82.38 686 CYS A N 1
ATOM 5180 C CA . CYS A 1 686 ? 28.344 -33.469 -37.594 1 82.38 686 CYS A CA 1
ATOM 5181 C C . CYS A 1 686 ? 28.75 -32.062 -37.188 1 82.38 686 CYS A C 1
ATOM 5183 O O . CYS A 1 686 ? 27.938 -31.297 -36.656 1 82.38 686 CYS A O 1
ATOM 5185 N N . LEU A 1 687 ? 29.891 -31.734 -37.562 1 82.75 687 LEU A N 1
ATOM 5186 C CA . LEU A 1 687 ? 30.375 -30.406 -37.219 1 82.75 687 LEU A CA 1
ATOM 5187 C C . LEU A 1 687 ? 29.641 -29.359 -38.062 1 82.75 687 LEU A C 1
ATOM 5189 O O . LEU A 1 687 ? 29.328 -28.266 -37.562 1 82.75 687 LEU A O 1
ATOM 5193 N N . ALA A 1 688 ? 29.422 -29.766 -39.219 1 83.25 688 ALA A N 1
ATOM 5194 C CA . ALA A 1 688 ? 28.719 -28.828 -40.125 1 83.25 688 ALA A CA 1
ATOM 5195 C C . ALA A 1 688 ? 27.281 -28.609 -39.625 1 83.25 688 ALA A C 1
ATOM 5197 O O . ALA A 1 688 ? 26.781 -27.484 -39.656 1 83.25 688 ALA A O 1
ATOM 5198 N N . ILE A 1 689 ? 26.688 -29.656 -39.156 1 85.88 689 ILE A N 1
ATOM 5199 C CA . ILE A 1 689 ? 25.297 -29.594 -38.719 1 85.88 689 ILE A CA 1
ATOM 5200 C C . ILE A 1 689 ? 25.203 -28.812 -37.406 1 85.88 689 ILE A C 1
ATOM 5202 O O . ILE A 1 689 ? 24.281 -28.016 -37.219 1 85.88 689 ILE A O 1
ATOM 5206 N N . VAL A 1 690 ? 26.062 -29.016 -36.594 1 85.12 690 VAL A N 1
ATOM 5207 C CA . VAL A 1 690 ? 26.047 -28.344 -35.281 1 85.12 690 VAL A CA 1
ATOM 5208 C C . VAL A 1 690 ? 26.375 -26.859 -35.469 1 85.12 690 VAL A C 1
ATOM 5210 O O . VAL A 1 690 ? 25.797 -26.016 -34.781 1 85.12 690 VAL A O 1
ATOM 5213 N N . GLU A 1 691 ? 27.266 -26.609 -36.406 1 81.69 691 GLU A N 1
ATOM 5214 C CA . GLU A 1 691 ? 27.594 -25.219 -36.656 1 81.69 691 GLU A CA 1
ATOM 5215 C C . GLU A 1 691 ? 26.406 -24.469 -37.281 1 81.69 691 GLU A C 1
ATOM 5217 O O . GLU A 1 691 ? 26.156 -23.312 -36.938 1 81.69 691 GLU A O 1
ATOM 5222 N N . ALA A 1 692 ? 25.797 -25.172 -38.156 1 81.88 692 ALA A N 1
ATOM 5223 C CA . ALA A 1 692 ? 24.609 -24.562 -38.75 1 81.88 692 ALA A CA 1
ATOM 5224 C C . ALA A 1 692 ? 23.531 -24.328 -37.688 1 81.88 692 ALA A C 1
ATOM 5226 O O . ALA A 1 692 ? 22.812 -23.328 -37.75 1 81.88 692 ALA A O 1
ATOM 5227 N N . TYR A 1 693 ? 23.422 -25.219 -36.781 1 84.75 693 TYR A N 1
ATOM 5228 C CA . TYR A 1 693 ? 22.453 -25.125 -35.688 1 84.75 693 TYR A CA 1
ATOM 5229 C C . TYR A 1 693 ? 22.781 -23.938 -34.781 1 84.75 693 TYR A C 1
ATOM 5231 O O . TYR A 1 693 ? 21.891 -23.172 -34.406 1 84.75 693 TYR A O 1
ATOM 5239 N N . HIS A 1 694 ? 23.969 -23.781 -34.5 1 78.31 694 HIS A N 1
ATOM 5240 C CA . HIS A 1 694 ? 24.375 -22.703 -33.625 1 78.31 694 HIS A CA 1
ATOM 5241 C C . HIS A 1 694 ? 24.25 -21.344 -34.312 1 78.31 694 HIS A C 1
ATOM 5243 O O . HIS A 1 694 ? 23.953 -20.344 -33.656 1 78.31 694 HIS A O 1
ATOM 5249 N N . GLU A 1 695 ? 24.5 -21.422 -35.531 1 73.62 695 GLU A N 1
ATOM 5250 C CA . GLU A 1 695 ? 24.328 -20.188 -36.312 1 73.62 695 GLU A CA 1
ATOM 5251 C C . GLU A 1 695 ? 22.875 -19.75 -36.344 1 73.62 695 GLU A C 1
ATOM 5253 O O . GLU A 1 695 ? 22.578 -18.547 -36.219 1 73.62 695 GLU A O 1
ATOM 5258 N N . ARG A 1 696 ? 22.141 -20.641 -36.438 1 76.12 696 ARG A N 1
ATOM 5259 C CA . ARG A 1 696 ? 20.719 -20.344 -36.5 1 76.12 696 ARG A CA 1
ATOM 5260 C C . ARG A 1 696 ? 20.172 -19.938 -35.156 1 76.12 696 ARG A C 1
ATOM 5262 O O . ARG A 1 696 ? 19.359 -19.031 -35.031 1 76.12 696 ARG A O 1
ATOM 5269 N N . THR A 1 697 ? 20.609 -20.609 -34.062 1 72.69 697 THR A N 1
ATOM 5270 C CA . THR A 1 697 ? 20.125 -20.344 -32.719 1 72.69 697 THR A CA 1
ATOM 5271 C C . THR A 1 697 ? 20.781 -19.094 -32.156 1 72.69 697 THR A C 1
ATOM 5273 O O . THR A 1 697 ? 20.203 -18.406 -31.312 1 72.69 697 THR A O 1
ATOM 5276 N N . GLY A 1 698 ? 22.078 -18.797 -32.406 1 61.16 698 GLY A N 1
ATOM 5277 C CA . GLY A 1 698 ? 22.812 -17.641 -31.953 1 61.16 698 GLY A CA 1
ATOM 5278 C C . GLY A 1 698 ? 22.281 -16.328 -32.531 1 61.16 698 GLY A C 1
ATOM 5279 O O . GLY A 1 698 ? 22.344 -15.289 -31.859 1 61.16 698 GLY A O 1
ATOM 5280 N N . GLN A 1 699 ? 21.984 -16.391 -33.75 1 51.66 699 GLN A N 1
ATOM 5281 C CA . GLN A 1 699 ? 21.438 -15.195 -34.406 1 51.66 699 GLN A CA 1
ATOM 5282 C C . GLN A 1 699 ? 20.219 -14.664 -33.656 1 51.66 699 GLN A C 1
ATOM 5284 O O . GLN A 1 699 ? 19.984 -13.461 -33.625 1 51.66 699 GLN A O 1
ATOM 5289 N N . ASP A 1 700 ? 19.656 -15.445 -32.969 1 53.78 700 ASP A N 1
ATOM 5290 C CA . ASP A 1 700 ? 18.422 -15.055 -32.312 1 53.78 700 ASP A CA 1
ATOM 5291 C C . ASP A 1 700 ? 18.719 -14.367 -30.969 1 53.78 700 ASP A C 1
ATOM 5293 O O . ASP A 1 700 ? 17.828 -13.734 -30.375 1 53.78 700 ASP A O 1
ATOM 5297 N N . ARG A 1 701 ? 20.016 -14.43 -30.531 1 54.69 701 ARG A N 1
ATOM 5298 C CA . ARG A 1 701 ? 20.375 -13.922 -29.203 1 54.69 701 ARG A CA 1
ATOM 5299 C C . ARG A 1 701 ? 21.031 -12.547 -29.312 1 54.69 701 ARG A C 1
ATOM 5301 O O . ARG A 1 701 ? 21.078 -11.797 -28.328 1 54.69 701 ARG A O 1
ATOM 5308 N N . ILE A 1 702 ? 21.844 -12.289 -30.375 1 53.38 702 ILE A N 1
ATOM 5309 C CA . ILE A 1 702 ? 22.531 -11.008 -30.469 1 53.38 702 ILE A CA 1
ATOM 5310 C C . ILE A 1 702 ? 21.531 -9.906 -30.797 1 53.38 702 ILE A C 1
ATOM 5312 O O . ILE A 1 702 ? 20.828 -9.969 -31.812 1 53.38 702 ILE A O 1
ATOM 5316 N N . PRO A 1 703 ? 21.375 -9.039 -29.734 1 55.94 703 PRO A N 1
ATOM 5317 C CA . PRO A 1 703 ? 20.438 -7.953 -30.047 1 55.94 703 PRO A CA 1
ATOM 5318 C C . PRO A 1 703 ? 20.828 -7.199 -31.328 1 55.94 703 PRO A C 1
ATOM 5320 O O . PRO A 1 703 ? 22.016 -7.016 -31.594 1 55.94 703 PRO A O 1
ATOM 5323 N N . GLN A 1 704 ? 20.094 -7.164 -32.312 1 53.09 704 GLN A N 1
ATOM 5324 C CA .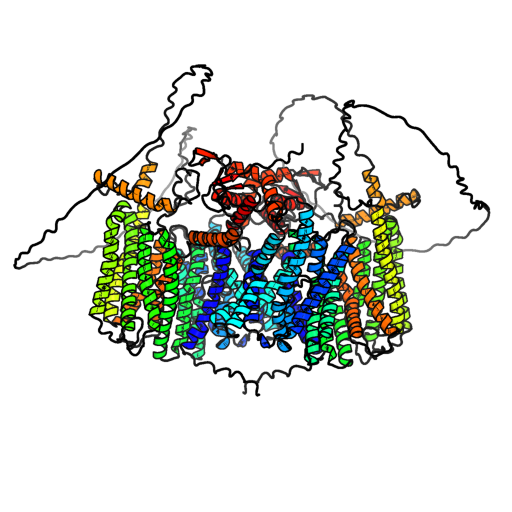 GLN A 1 704 ? 20.281 -6.559 -33.625 1 53.09 704 GLN A CA 1
ATOM 5325 C C . GLN A 1 704 ? 21.109 -5.277 -33.531 1 53.09 704 GLN A C 1
ATOM 5327 O O . GLN A 1 704 ? 21.875 -4.949 -34.438 1 53.09 704 GLN A O 1
ATOM 5332 N N . ASP A 1 705 ? 21.047 -4.512 -32.469 1 56.53 705 ASP A N 1
ATOM 5333 C CA . ASP A 1 705 ? 21.703 -3.209 -32.438 1 56.53 705 ASP A CA 1
ATOM 5334 C C . ASP A 1 705 ? 23 -3.279 -31.625 1 56.53 705 ASP A C 1
ATOM 5336 O O . ASP A 1 705 ? 23.469 -2.266 -31.109 1 56.53 705 ASP A O 1
ATOM 5340 N N . GLU A 1 706 ? 23.578 -4.512 -31.562 1 60.66 706 GLU A N 1
ATOM 5341 C CA . GLU A 1 706 ? 24.828 -4.609 -30.797 1 60.66 706 GLU A CA 1
ATOM 5342 C C . GLU A 1 706 ? 26.047 -4.488 -31.703 1 60.66 706 GLU A C 1
ATOM 5344 O O . GLU A 1 706 ? 26.109 -5.141 -32.75 1 60.66 706 GLU A O 1
ATOM 5349 N N . VAL A 1 707 ? 26.859 -3.371 -31.578 1 60.16 707 VAL A N 1
ATOM 5350 C CA . VAL A 1 707 ? 27.953 -3.016 -32.469 1 60.16 707 VAL A CA 1
ATOM 5351 C C . VAL A 1 707 ? 29.234 -3.713 -32.031 1 60.16 707 VAL A C 1
ATOM 5353 O O . VAL A 1 707 ? 30.219 -3.773 -32.781 1 60.16 707 VAL A O 1
ATOM 5356 N N . VAL A 1 708 ? 29.438 -4.082 -30.781 1 60.38 708 VAL A N 1
ATOM 5357 C CA . VAL A 1 708 ? 30.734 -4.551 -30.312 1 60.38 708 VAL A CA 1
ATOM 5358 C C . VAL A 1 708 ? 30.781 -6.078 -30.359 1 60.38 708 VAL A C 1
ATOM 5360 O O . VAL A 1 708 ? 29.781 -6.738 -30.109 1 60.38 708 VAL A O 1
ATOM 5363 N N . GLU A 1 709 ? 31.781 -6.535 -31.172 1 54.72 709 GLU A N 1
ATOM 5364 C CA . GLU A 1 709 ? 32 -7.977 -31.141 1 54.72 709 GLU A CA 1
ATOM 5365 C C . GLU A 1 709 ? 32.156 -8.484 -29.703 1 54.72 709 GLU A C 1
ATOM 5367 O O . GLU A 1 709 ? 33.094 -8.102 -29 1 54.72 709 GLU A O 1
ATOM 5372 N N . LEU A 1 710 ? 31.219 -8.555 -29.016 1 48.91 710 LEU A N 1
ATOM 5373 C CA . LEU A 1 710 ? 31.344 -9.078 -27.672 1 48.91 710 LEU A CA 1
ATOM 5374 C C . LEU A 1 710 ? 32.125 -10.391 -27.656 1 48.91 710 LEU A C 1
ATOM 5376 O O . LEU A 1 710 ? 31.797 -11.312 -28.406 1 48.91 710 LEU A O 1
ATOM 5380 N N . GLU A 1 711 ? 33.625 -10.445 -27.688 1 43.19 711 GLU A N 1
ATOM 5381 C CA . GLU A 1 711 ? 34.344 -11.711 -27.562 1 43.19 711 GLU A CA 1
ATOM 5382 C C . GLU A 1 711 ? 33.406 -12.836 -27.156 1 43.19 711 GLU A C 1
ATOM 5384 O O . GLU A 1 711 ? 32.312 -12.578 -26.656 1 43.19 711 GLU A O 1
ATOM 5389 N N . SER A 1 712 ? 34.219 -14.242 -27.141 1 37.78 712 SER A N 1
ATOM 5390 C CA . SER A 1 712 ? 33.656 -15.547 -26.828 1 37.78 712 SER A CA 1
ATOM 5391 C C . SER A 1 712 ? 32.688 -15.453 -25.641 1 37.78 712 SER A C 1
ATOM 5393 O O . SER A 1 712 ? 33.125 -15.414 -24.5 1 37.78 712 SER A O 1
ATOM 5395 N N . PHE A 1 713 ? 32.062 -14.594 -25.562 1 37.34 713 PHE A N 1
ATOM 5396 C CA . PHE A 1 713 ? 31.172 -14.734 -24.422 1 37.34 713 PHE A CA 1
ATOM 5397 C C . PHE A 1 713 ? 30.781 -16.203 -24.219 1 37.34 713 PHE A C 1
ATOM 5399 O O . PHE A 1 713 ? 30.266 -16.844 -25.141 1 37.34 713 PHE A O 1
ATOM 5406 N N . THR A 1 714 ? 31.719 -16.875 -23.625 1 38.88 714 THR A N 1
ATOM 5407 C CA . THR A 1 714 ? 31.203 -18.125 -23.062 1 38.88 714 THR A CA 1
ATOM 5408 C C . THR A 1 714 ? 29.688 -18.062 -22.906 1 38.88 714 THR A C 1
ATOM 5410 O O . THR A 1 714 ? 29.156 -17.094 -22.344 1 38.88 714 THR A O 1
ATOM 5413 N N . PRO A 1 715 ? 29.047 -18.469 -23.859 1 39.19 715 PRO A N 1
ATOM 5414 C CA . PRO A 1 715 ? 27.594 -18.562 -23.672 1 39.19 715 PRO A CA 1
ATOM 5415 C C . PRO A 1 715 ? 27.188 -18.547 -22.203 1 39.19 715 PRO A C 1
ATOM 5417 O O . PRO A 1 715 ? 27.781 -19.25 -21.391 1 39.19 715 PRO A O 1
ATOM 5420 N N . PRO A 1 716 ? 27.031 -17.438 -21.625 1 37.72 716 PRO A N 1
ATOM 5421 C CA . PRO A 1 716 ? 26.594 -17.703 -20.266 1 37.72 716 PRO A CA 1
ATOM 5422 C C . PRO A 1 716 ? 26.125 -19.141 -20.062 1 37.72 716 PRO A C 1
ATOM 5424 O O . PRO A 1 716 ? 25.672 -19.781 -21.016 1 37.72 716 PRO A O 1
ATOM 5427 N N . ASP A 1 717 ? 26.75 -19.984 -19.266 1 41.66 717 ASP A N 1
ATOM 5428 C CA . ASP A 1 717 ? 26.312 -21.281 -18.75 1 41.66 717 ASP A CA 1
ATOM 5429 C C . ASP A 1 717 ? 24.797 -21.438 -18.891 1 41.66 717 ASP A C 1
ATOM 5431 O O . ASP A 1 717 ? 24.172 -22.219 -18.172 1 41.66 717 ASP A O 1
ATOM 5435 N N . GLY A 1 718 ? 24.094 -20.594 -19.531 1 49.12 718 GLY A N 1
ATOM 5436 C CA . GLY A 1 718 ? 22.641 -20.641 -19.469 1 49.12 718 GLY A CA 1
ATOM 5437 C C . GLY A 1 718 ? 22.047 -21.797 -20.25 1 49.12 718 GLY A C 1
ATOM 5438 O O . GLY A 1 718 ? 22.641 -22.266 -21.219 1 49.12 718 GLY A O 1
ATOM 5439 N N . ASP A 1 719 ? 21.531 -22.672 -19.703 1 60.19 719 ASP A N 1
ATOM 5440 C CA . ASP A 1 719 ? 20.75 -23.781 -20.203 1 60.19 719 ASP A CA 1
ATOM 5441 C C . ASP A 1 719 ? 19.984 -23.391 -21.469 1 60.19 719 ASP A C 1
ATOM 5443 O O . ASP A 1 719 ? 18.859 -22.875 -21.391 1 60.19 719 ASP A O 1
ATOM 5447 N N . LEU A 1 720 ? 20.812 -23.234 -22.75 1 64.62 720 LEU A N 1
ATOM 5448 C CA . LEU A 1 720 ? 20.188 -22.953 -24.031 1 64.62 720 LEU A CA 1
ATOM 5449 C C . LEU A 1 720 ? 18.891 -23.75 -24.188 1 64.62 720 LEU A C 1
ATOM 5451 O O . LEU A 1 720 ? 17.906 -23.234 -24.734 1 64.62 720 LEU A O 1
ATOM 5455 N N . HIS A 1 721 ? 19.031 -24.938 -23.828 1 74.31 721 HIS A N 1
ATOM 5456 C CA . HIS A 1 721 ? 17.891 -25.828 -24 1 74.31 721 HIS A CA 1
ATOM 5457 C C . HIS A 1 721 ? 16.953 -25.766 -22.797 1 74.31 721 HIS A C 1
ATOM 5459 O O . HIS A 1 721 ? 15.875 -26.375 -22.812 1 74.31 721 HIS A O 1
ATOM 5465 N N . GLN A 1 722 ? 17.203 -24.922 -21.969 1 77.81 722 GLN A N 1
ATOM 5466 C CA . GLN A 1 722 ? 16.359 -24.797 -20.781 1 77.81 722 GLN A CA 1
ATOM 5467 C C . GLN A 1 722 ? 15.906 -26.172 -20.281 1 77.81 722 GLN A C 1
ATOM 5469 O O . GLN A 1 722 ? 14.719 -26.406 -20.062 1 77.81 722 GLN A O 1
ATOM 5474 N N . VAL A 1 723 ? 16.812 -27.062 -20.094 1 79.12 723 VAL A N 1
ATOM 5475 C CA . VAL A 1 723 ? 16.562 -28.469 -19.734 1 79.12 723 VAL A CA 1
ATOM 5476 C C . VAL A 1 723 ? 15.766 -28.531 -18.438 1 79.12 723 VAL A C 1
ATOM 5478 O O . VAL A 1 723 ? 14.836 -29.328 -18.312 1 79.12 723 VAL A O 1
ATOM 5481 N N . PHE A 1 724 ? 16.016 -27.734 -17.625 1 76.75 724 PHE A N 1
ATOM 5482 C CA . PHE A 1 724 ? 15.32 -27.781 -16.344 1 76.75 724 PHE A CA 1
ATOM 5483 C C . PHE A 1 724 ? 13.844 -27.453 -16.516 1 76.75 724 PHE A C 1
ATOM 5485 O O . PHE A 1 724 ? 12.984 -28.125 -15.93 1 76.75 724 PHE A O 1
ATOM 5492 N N . ARG A 1 725 ? 13.539 -26.391 -17.219 1 79.94 725 ARG A N 1
ATOM 5493 C CA . ARG A 1 725 ? 12.148 -26.031 -17.453 1 79.94 725 ARG A CA 1
ATOM 5494 C C . ARG A 1 725 ? 11.391 -27.156 -18.141 1 79.94 725 ARG A C 1
ATOM 5496 O O . ARG A 1 725 ? 10.219 -27.391 -17.844 1 79.94 725 ARG A O 1
ATOM 5503 N N . HIS A 1 726 ? 12.07 -27.797 -18.969 1 88.12 726 HIS A N 1
ATOM 5504 C CA . HIS A 1 726 ? 11.438 -28.922 -19.656 1 88.12 726 HIS A CA 1
ATOM 5505 C C . HIS A 1 726 ? 11.203 -30.078 -18.703 1 88.12 726 HIS A C 1
ATOM 5507 O O . HIS A 1 726 ? 10.195 -30.781 -18.812 1 88.12 726 HIS A O 1
ATOM 5513 N N . LEU A 1 727 ? 12.117 -30.281 -17.844 1 83.12 727 LEU A N 1
ATOM 5514 C CA . LEU A 1 727 ? 11.93 -31.344 -16.859 1 83.12 727 LEU A CA 1
ATOM 5515 C C . LEU A 1 727 ? 10.742 -31.047 -15.961 1 83.12 727 LEU A C 1
ATOM 5517 O O . LEU A 1 727 ? 9.969 -31.953 -15.617 1 83.12 727 LEU A O 1
ATOM 5521 N N . VAL A 1 728 ? 10.609 -29.844 -15.602 1 79.88 728 VAL A N 1
ATOM 5522 C CA . VAL A 1 728 ? 9.477 -29.453 -14.781 1 79.88 728 VAL A CA 1
ATOM 5523 C C . VAL A 1 728 ? 8.172 -29.672 -15.555 1 79.88 728 VAL A C 1
ATOM 5525 O O . VAL A 1 728 ? 7.188 -30.156 -14.992 1 79.88 728 VAL A O 1
ATOM 5528 N N . LEU A 1 729 ? 8.164 -29.312 -16.781 1 87.88 729 LEU A N 1
ATOM 5529 C CA . LEU A 1 729 ? 7.004 -29.531 -17.625 1 87.88 729 LEU A CA 1
ATOM 5530 C C . LEU A 1 729 ? 6.652 -31.016 -17.688 1 87.88 729 LEU A C 1
ATOM 5532 O O . LEU A 1 729 ? 5.488 -31.391 -17.547 1 87.88 729 LEU A O 1
ATOM 5536 N N . LEU A 1 730 ? 7.684 -31.812 -17.828 1 90.25 730 LEU A N 1
ATOM 5537 C CA . LEU A 1 730 ? 7.477 -33.25 -17.953 1 90.25 730 LEU A CA 1
ATOM 5538 C C . LEU A 1 730 ? 6.941 -33.844 -16.656 1 90.25 730 LEU A C 1
ATOM 5540 O O . LEU A 1 730 ? 6.094 -34.75 -16.672 1 90.25 730 LEU A O 1
ATOM 5544 N N . LEU A 1 731 ? 7.383 -33.344 -15.625 1 82.5 731 LEU A N 1
ATOM 5545 C CA . LEU A 1 731 ? 6.891 -33.812 -14.328 1 82.5 731 LEU A CA 1
ATOM 5546 C C . LEU A 1 731 ? 5.418 -33.438 -14.148 1 82.5 731 LEU A C 1
ATOM 5548 O O . LEU A 1 731 ? 4.629 -34.281 -13.695 1 82.5 731 LEU A O 1
ATOM 5552 N N . LEU A 1 732 ? 5.062 -32.25 -14.484 1 83 732 LEU A N 1
ATOM 5553 C CA . LEU A 1 732 ? 3.678 -31.812 -14.336 1 83 732 LEU A CA 1
ATOM 5554 C C . LEU A 1 732 ? 2.762 -32.594 -15.273 1 83 732 LEU A C 1
ATOM 5556 O O . LEU A 1 732 ? 1.655 -33 -14.891 1 83 732 LEU A O 1
ATOM 5560 N N . LEU A 1 733 ? 3.215 -32.875 -16.484 1 91.31 733 LEU A N 1
ATOM 5561 C CA . LEU A 1 733 ? 2.408 -33.625 -17.438 1 91.31 733 LEU A CA 1
ATOM 5562 C C . LEU A 1 733 ? 2.324 -35.094 -17.031 1 91.31 733 LEU A C 1
ATOM 5564 O O . LEU A 1 733 ? 1.337 -35.75 -17.344 1 91.31 733 LEU A O 1
ATOM 5568 N N . SER A 1 734 ? 3.355 -35.562 -16.328 1 89.88 734 SER A N 1
ATOM 5569 C CA . SER A 1 734 ? 3.297 -36.938 -15.812 1 89.88 734 SER A CA 1
ATOM 5570 C C . SER A 1 734 ? 2.213 -37.062 -14.75 1 89.88 734 SER A C 1
ATOM 5572 O O . SER A 1 734 ? 1.527 -38.094 -14.695 1 89.88 734 SER A O 1
ATOM 5574 N N . VAL A 1 735 ? 2.066 -36.062 -13.992 1 82.5 735 VAL A N 1
ATOM 5575 C CA . VAL A 1 735 ? 1.005 -36.094 -12.992 1 82.5 735 VAL A CA 1
ATOM 5576 C C . VAL A 1 735 ? -0.356 -36.156 -13.68 1 82.5 735 VAL A C 1
ATOM 5578 O O . VAL A 1 735 ? -1.241 -36.906 -13.258 1 82.5 735 VAL A O 1
ATOM 5581 N N . SER A 1 736 ? -0.493 -35.406 -14.703 1 89.5 736 SER A N 1
ATOM 5582 C CA . SER A 1 736 ? -1.727 -35.438 -15.484 1 89.5 736 SER A CA 1
ATOM 5583 C C . SER A 1 736 ? -1.971 -36.812 -16.078 1 89.5 736 SER A C 1
ATOM 5585 O O . SER A 1 736 ? -3.102 -37.312 -16.078 1 89.5 736 SER A O 1
ATOM 5587 N N . MET A 1 737 ? -0.928 -37.5 -16.531 1 93.12 737 MET A N 1
ATOM 5588 C CA . MET A 1 737 ? -1.071 -38.812 -17.141 1 93.12 737 MET A CA 1
ATOM 5589 C C . MET A 1 737 ? -1.417 -39.844 -16.078 1 93.12 737 MET A C 1
ATOM 5591 O O . MET A 1 737 ? -2.178 -40.781 -16.344 1 93.12 737 MET A O 1
ATOM 5595 N N . VAL A 1 738 ? -0.936 -39.656 -14.922 1 88.62 738 VAL A N 1
ATOM 5596 C CA . VAL A 1 738 ? -1.245 -40.594 -13.836 1 88.62 738 VAL A CA 1
ATOM 5597 C C . VAL A 1 738 ? -2.725 -40.469 -13.477 1 88.62 738 VAL A C 1
ATOM 5599 O O . VAL A 1 738 ? -3.393 -41.5 -13.266 1 88.62 738 VAL A O 1
ATOM 5602 N N . VAL A 1 739 ? -3.176 -39.281 -13.406 1 86.38 739 VAL A N 1
ATOM 5603 C CA . VAL A 1 739 ? -4.586 -39.094 -13.102 1 86.38 739 VAL A CA 1
ATOM 5604 C C . VAL A 1 739 ? -5.449 -39.656 -14.219 1 86.38 739 VAL A C 1
ATOM 5606 O O . VAL A 1 739 ? -6.465 -40.312 -13.961 1 86.38 739 VAL A O 1
ATOM 5609 N N . GLY A 1 740 ? -5.035 -39.438 -15.453 1 90.06 740 GLY A N 1
ATOM 5610 C CA . GLY A 1 740 ? -5.758 -40 -16.578 1 90.06 740 GLY A CA 1
ATOM 5611 C C . GLY A 1 740 ? -5.777 -41.5 -16.594 1 90.06 740 GLY A C 1
ATOM 5612 O O . GLY A 1 740 ? -6.793 -42.125 -16.922 1 90.06 740 GLY A O 1
ATOM 5613 N N . LEU A 1 741 ? -4.695 -42.031 -16.188 1 90.81 741 LEU A N 1
ATOM 5614 C CA . LEU A 1 741 ? -4.594 -43.469 -16.125 1 90.81 741 LEU A CA 1
ATOM 5615 C C . LEU A 1 741 ? -5.508 -44.031 -15.031 1 90.81 741 LEU A C 1
ATOM 5617 O O . LEU A 1 741 ? -6.184 -45.031 -15.242 1 90.81 741 LEU A O 1
ATOM 5621 N N . ALA A 1 742 ? -5.586 -43.344 -13.938 1 85.44 742 ALA A N 1
ATOM 5622 C CA . ALA A 1 742 ? -6.438 -43.781 -12.828 1 85.44 742 ALA A CA 1
ATOM 5623 C C . ALA A 1 742 ? -7.91 -43.75 -13.227 1 85.44 742 ALA A C 1
ATOM 5625 O O . ALA A 1 742 ? -8.656 -44.688 -12.953 1 85.44 742 ALA A O 1
ATOM 5626 N N . VAL A 1 743 ? -8.258 -42.719 -13.906 1 86.38 743 VAL A N 1
ATOM 5627 C CA . VAL A 1 743 ? -9.648 -42.562 -14.312 1 86.38 743 VAL A CA 1
ATOM 5628 C C . VAL A 1 743 ? -10 -43.594 -15.383 1 86.38 743 VAL A C 1
ATOM 5630 O O . VAL A 1 743 ? -11.086 -44.156 -15.367 1 86.38 743 VAL A O 1
ATOM 5633 N N . SER A 1 744 ? -9.133 -43.906 -16.266 1 88.75 744 SER A N 1
ATOM 5634 C CA . SER A 1 744 ? -9.375 -44.875 -17.328 1 88.75 744 SER A CA 1
ATOM 5635 C C . SER A 1 744 ? -9.461 -46.281 -16.766 1 88.75 744 SER A C 1
ATOM 5637 O O . SER A 1 744 ? -10.273 -47.094 -17.219 1 88.75 744 SER A O 1
ATOM 5639 N N . PHE A 1 745 ? -8.648 -46.562 -15.789 1 86.94 745 PHE A N 1
ATOM 5640 C CA . PHE A 1 745 ? -8.703 -47.875 -15.148 1 86.94 745 PHE A CA 1
ATOM 5641 C C . PHE A 1 745 ? -10.016 -48.062 -14.398 1 86.94 745 PHE A C 1
ATOM 5643 O O . PHE A 1 745 ? -10.609 -49.125 -14.422 1 86.94 745 PHE A O 1
ATOM 5650 N N . TRP A 1 746 ? -10.391 -47.031 -13.789 1 80.56 746 TRP A N 1
ATOM 5651 C CA . TRP A 1 746 ? -11.633 -47.094 -13.031 1 80.56 746 TRP A CA 1
ATOM 5652 C C . TRP A 1 746 ? -12.828 -47.281 -13.961 1 80.56 746 TRP A C 1
ATOM 5654 O O . TRP A 1 746 ? -13.789 -48 -13.625 1 80.56 746 TRP A O 1
ATOM 5664 N N . GLN A 1 747 ? -12.789 -46.656 -15.07 1 80.44 747 GLN A N 1
ATOM 5665 C CA . GLN A 1 747 ? -13.859 -46.812 -16.062 1 80.44 747 GLN A CA 1
ATOM 5666 C C . GLN A 1 747 ? -13.953 -48.25 -16.531 1 80.44 747 GLN A C 1
ATOM 5668 O O . GLN A 1 747 ? -15.047 -48.75 -16.797 1 80.44 747 GLN A O 1
ATOM 5673 N N . LEU A 1 748 ? -12.844 -48.938 -16.516 1 81.56 748 LEU A N 1
ATOM 5674 C CA . LEU A 1 748 ? -12.812 -50.281 -17.047 1 81.56 748 LEU A CA 1
ATOM 5675 C C . LEU A 1 748 ? -13.133 -51.312 -15.945 1 81.56 748 LEU A C 1
ATOM 5677 O O . LEU A 1 748 ? -13.734 -52.344 -16.203 1 81.56 748 LEU A O 1
ATOM 5681 N N . LEU A 1 749 ? -12.719 -50.938 -14.68 1 76.44 749 LEU A N 1
ATOM 5682 C CA . LEU A 1 749 ? -12.781 -51.969 -13.641 1 76.44 749 LEU A CA 1
ATOM 5683 C C . LEU A 1 749 ? -14.055 -51.812 -12.805 1 76.44 749 LEU A C 1
ATOM 5685 O O . LEU A 1 749 ? -14.578 -52.781 -12.281 1 76.44 749 LEU A O 1
ATOM 5689 N N . LEU A 1 750 ? -14.297 -50.5 -12.398 1 63.59 750 LEU A N 1
ATOM 5690 C CA . LEU A 1 750 ? -15.367 -50.344 -11.422 1 63.59 750 LEU A CA 1
ATOM 5691 C C . LEU A 1 750 ? -16.719 -50.219 -12.109 1 63.59 750 LEU A C 1
ATOM 5693 O O . LEU A 1 750 ? -16.953 -49.281 -12.875 1 63.59 750 LEU A O 1
ATOM 5697 N N . THR A 1 751 ? -17.391 -51.25 -12.219 1 57.62 751 THR A N 1
ATOM 5698 C CA . THR A 1 751 ? -18.734 -51.344 -12.781 1 57.62 751 THR A CA 1
ATOM 5699 C C . THR A 1 751 ? -19.766 -50.719 -11.844 1 57.62 751 THR A C 1
ATOM 5701 O O . THR A 1 751 ? -20.906 -50.469 -12.219 1 57.62 751 THR A O 1
ATOM 5704 N N . ASP A 1 752 ? -19.422 -50.375 -10.539 1 56.09 752 ASP A N 1
ATOM 5705 C CA . ASP A 1 752 ? -20.422 -49.938 -9.57 1 56.09 752 ASP A CA 1
ATOM 5706 C C . ASP A 1 752 ? -20.656 -48.438 -9.641 1 56.09 752 ASP A C 1
ATOM 5708 O O . ASP A 1 752 ? -19.953 -47.719 -10.359 1 56.09 752 ASP A O 1
ATOM 5712 N N . VAL A 1 753 ? -21.688 -47.875 -8.969 1 56.72 753 VAL A N 1
ATOM 5713 C CA . VAL A 1 753 ? -22.141 -46.5 -8.844 1 56.72 753 VAL A CA 1
ATOM 5714 C C . VAL A 1 753 ? -20.969 -45.594 -8.477 1 56.72 753 VAL A C 1
ATOM 5716 O O . VAL A 1 753 ? -20.156 -45.938 -7.613 1 56.72 753 VAL A O 1
ATOM 5719 N N . PRO A 1 754 ? -20.766 -44.688 -9.375 1 58.38 754 PRO A N 1
ATOM 5720 C CA . PRO A 1 754 ? -19.609 -43.812 -9.156 1 58.38 754 PRO A CA 1
ATOM 5721 C C . PRO A 1 754 ? -19.594 -43.188 -7.754 1 58.38 754 PRO A C 1
ATOM 5723 O O . PRO A 1 754 ? -20.625 -42.719 -7.266 1 58.38 754 PRO A O 1
ATOM 5726 N N . THR A 1 755 ? -18.594 -43.594 -6.98 1 60.75 755 THR A N 1
ATOM 5727 C CA . THR A 1 755 ? -18.359 -42.969 -5.684 1 60.75 755 THR A CA 1
ATOM 5728 C C . THR A 1 755 ? -17.953 -41.5 -5.848 1 60.75 755 THR A C 1
ATOM 5730 O O . THR A 1 755 ? -17.594 -41.062 -6.949 1 60.75 755 THR A O 1
ATOM 5733 N N . GLY A 1 756 ? -18.203 -40.688 -4.883 1 61.72 756 GLY A N 1
ATOM 5734 C CA . GLY A 1 756 ? -17.844 -39.281 -4.859 1 61.72 756 GLY A CA 1
ATOM 5735 C C . GLY A 1 756 ? -16.406 -39.031 -5.246 1 61.72 756 GLY A C 1
ATOM 5736 O O . GLY A 1 756 ? -16.109 -38.062 -5.977 1 61.72 756 GLY A O 1
ATOM 5737 N N . ILE A 1 757 ? -15.523 -39.906 -4.945 1 64.44 757 ILE A N 1
ATOM 5738 C CA . ILE A 1 757 ? -14.102 -39.719 -5.227 1 64.44 757 ILE A CA 1
ATOM 5739 C C . ILE A 1 757 ? -13.844 -39.906 -6.719 1 64.44 757 ILE A C 1
ATOM 5741 O O . ILE A 1 757 ? -13.008 -39.219 -7.301 1 64.44 757 ILE A O 1
ATOM 5745 N N . LEU A 1 758 ? -14.602 -40.875 -7.258 1 68.5 758 LEU A N 1
ATOM 5746 C CA . LEU A 1 758 ? -14.414 -41.094 -8.688 1 68.5 758 LEU A CA 1
ATOM 5747 C C . LEU A 1 758 ? -14.883 -39.906 -9.508 1 68.5 758 LEU A C 1
ATOM 5749 O O . LEU A 1 758 ? -14.258 -39.562 -10.508 1 68.5 758 LEU A O 1
ATOM 5753 N N . VAL A 1 759 ? -15.867 -39.344 -9.023 1 70.75 759 VAL A N 1
ATOM 5754 C CA . VAL A 1 759 ? -16.391 -38.156 -9.727 1 70.75 759 VAL A CA 1
ATOM 5755 C C . VAL A 1 759 ? -15.406 -37 -9.602 1 70.75 759 VAL A C 1
ATOM 5757 O O . VAL A 1 759 ? -15.203 -36.25 -10.562 1 70.75 759 VAL A O 1
ATOM 5760 N N . GLU A 1 760 ? -14.766 -36.938 -8.5 1 72.56 760 GLU A N 1
ATOM 5761 C CA . GLU A 1 760 ? -13.766 -35.906 -8.289 1 72.56 760 GLU A CA 1
ATOM 5762 C C . GLU A 1 760 ? -12.555 -36.125 -9.188 1 72.56 760 GLU A C 1
ATOM 5764 O O . GLU A 1 760 ? -11.984 -35.156 -9.711 1 72.56 760 GLU A O 1
ATOM 5769 N N . LEU A 1 761 ? -12.25 -37.312 -9.258 1 75.25 761 LEU A N 1
ATOM 5770 C CA . LEU A 1 761 ? -11.094 -37.625 -10.086 1 75.25 761 LEU A CA 1
ATOM 5771 C C . LEU A 1 761 ? -11.398 -37.375 -11.562 1 75.25 761 LEU A C 1
ATOM 5773 O O . LEU A 1 761 ? -10.516 -36.969 -12.32 1 75.25 761 LEU A O 1
ATOM 5777 N N . GLU A 1 762 ? -12.57 -37.688 -11.906 1 79.94 762 GLU A N 1
ATOM 5778 C CA . GLU A 1 762 ? -12.961 -37.406 -13.289 1 79.94 762 GLU A CA 1
ATOM 5779 C C . GLU A 1 762 ? -12.969 -35.906 -13.57 1 79.94 762 GLU A C 1
ATOM 5781 O O . GLU A 1 762 ? -12.57 -35.5 -14.656 1 79.94 762 GLU A O 1
ATOM 5786 N N . PHE A 1 763 ? -13.422 -35.281 -12.633 1 80.12 763 PHE A N 1
ATOM 5787 C CA . PHE A 1 763 ? -13.406 -33.812 -12.742 1 80.12 763 PHE A CA 1
ATOM 5788 C C . PHE A 1 763 ? -11.977 -33.281 -12.883 1 80.12 763 PHE A C 1
ATOM 5790 O O . PHE A 1 763 ? -11.703 -32.438 -13.711 1 80.12 763 PHE A O 1
ATOM 5797 N N . LEU A 1 764 ? -11.148 -33.781 -12.078 1 80.38 764 LEU A N 1
ATOM 5798 C CA . LEU A 1 764 ? -9.742 -33.406 -12.109 1 80.38 764 LEU A CA 1
ATOM 5799 C C . LEU A 1 764 ? -9.109 -33.781 -13.445 1 80.38 764 LEU A C 1
ATOM 5801 O O . LEU A 1 764 ? -8.297 -33 -13.977 1 80.38 764 LEU A O 1
ATOM 5805 N N . ASP A 1 765 ? -9.453 -34.875 -13.898 1 88.06 765 ASP A N 1
ATOM 5806 C CA . ASP A 1 765 ? -8.906 -35.344 -15.172 1 88.06 765 ASP A CA 1
ATOM 5807 C C . ASP A 1 765 ? -9.328 -34.406 -16.312 1 88.06 765 ASP A C 1
ATOM 5809 O O . ASP A 1 765 ? -8.539 -34.125 -17.219 1 88.06 765 ASP A O 1
ATOM 5813 N N . ILE A 1 766 ? -10.531 -33.938 -16.281 1 88.69 766 ILE A N 1
ATOM 5814 C CA . ILE A 1 766 ? -11.023 -33.031 -17.312 1 88.69 766 ILE A CA 1
ATOM 5815 C C . ILE A 1 766 ? -10.227 -31.734 -17.281 1 88.69 766 ILE A C 1
ATOM 5817 O O . ILE A 1 766 ? -9.805 -31.234 -18.328 1 88.69 766 ILE A O 1
ATOM 5821 N N . VAL A 1 767 ? -9.984 -31.281 -16.141 1 86.69 767 VAL A N 1
ATOM 5822 C CA . VAL A 1 767 ? -9.266 -30.016 -15.984 1 86.69 767 VAL A CA 1
ATOM 5823 C C . VAL A 1 767 ? -7.816 -30.188 -16.438 1 86.69 767 VAL A C 1
ATOM 5825 O O . VAL A 1 767 ? -7.266 -29.312 -17.125 1 86.69 767 VAL A O 1
ATOM 5828 N N . LEU A 1 768 ? -7.234 -31.281 -16.094 1 88.69 768 LEU A N 1
ATOM 5829 C CA . LEU A 1 768 ? -5.828 -31.5 -16.406 1 88.69 768 LEU A CA 1
ATOM 5830 C C . LEU A 1 768 ? -5.652 -31.844 -17.891 1 88.69 768 LEU A C 1
ATOM 5832 O O . LEU A 1 768 ? -4.637 -31.5 -18.484 1 88.69 768 LEU A O 1
ATOM 5836 N N . ASN A 1 769 ? -6.633 -32.5 -18.438 1 91.12 769 ASN A N 1
ATOM 5837 C CA . ASN A 1 769 ? -6.555 -32.875 -19.844 1 91.12 769 ASN A CA 1
ATOM 5838 C C . ASN A 1 769 ? -6.766 -31.656 -20.766 1 91.12 769 ASN A C 1
ATOM 5840 O O . ASN A 1 769 ? -5.945 -31.375 -21.641 1 91.12 769 ASN A O 1
ATOM 5844 N N . TYR A 1 770 ? -7.812 -30.969 -20.516 1 92.44 770 TYR A N 1
ATOM 5845 C CA . TYR A 1 770 ? -8.148 -29.828 -21.359 1 92.44 770 TYR A CA 1
ATOM 5846 C C . TYR A 1 770 ? -7.398 -28.578 -20.922 1 92.44 770 TYR A C 1
ATOM 5848 O O . TYR A 1 770 ? -7.375 -27.578 -21.641 1 92.44 770 TYR A O 1
ATOM 5856 N N . GLY A 1 771 ? -6.746 -28.672 -19.797 1 89.81 771 GLY A N 1
ATOM 5857 C CA . GLY A 1 771 ? -5.965 -27.562 -19.281 1 89.81 771 GLY A CA 1
ATOM 5858 C C . GLY A 1 771 ? -4.473 -27.734 -19.484 1 89.81 771 GLY A C 1
ATOM 5859 O O . GLY A 1 771 ? -3.67 -27.016 -18.891 1 89.81 771 GLY A O 1
ATOM 5860 N N . GLN A 1 772 ? -3.979 -28.594 -20.297 1 92.69 772 GLN A N 1
ATOM 5861 C CA . GLN A 1 772 ? -2.559 -28.844 -20.516 1 92.69 772 GLN A CA 1
ATOM 5862 C C . GLN A 1 772 ? -1.847 -27.562 -20.984 1 92.69 772 GLN A C 1
ATOM 5864 O O . GLN A 1 772 ? -0.688 -27.344 -20.625 1 92.69 772 GLN A O 1
ATOM 5869 N N . GLY A 1 773 ? -2.621 -26.797 -21.781 1 91.94 773 GLY A N 1
ATOM 5870 C CA . GLY A 1 773 ? -2.047 -25.531 -22.219 1 91.94 773 GLY A CA 1
ATOM 5871 C C . GLY A 1 773 ? -1.716 -24.594 -21.078 1 91.94 773 GLY A C 1
ATOM 5872 O O . GLY A 1 773 ? -0.727 -23.859 -21.125 1 91.94 773 GLY A O 1
ATOM 5873 N N . MET A 1 774 ? -2.467 -24.688 -20.078 1 88.88 774 MET A N 1
ATOM 5874 C CA . MET A 1 774 ? -2.215 -23.859 -18.906 1 88.88 774 MET A CA 1
ATOM 5875 C C . MET A 1 774 ? -0.943 -24.297 -18.188 1 88.88 774 MET A C 1
ATOM 5877 O O . MET A 1 774 ? -0.18 -23.469 -17.703 1 88.88 774 MET A O 1
ATOM 5881 N N . ILE A 1 775 ? -0.708 -25.5 -18.141 1 86.69 775 ILE A N 1
ATOM 5882 C CA . ILE A 1 775 ? 0.47 -26.062 -17.484 1 86.69 775 ILE A CA 1
ATOM 5883 C C . ILE A 1 775 ? 1.729 -25.625 -18.234 1 86.69 775 ILE A C 1
ATOM 5885 O O . ILE A 1 775 ? 2.697 -25.172 -17.609 1 86.69 775 ILE A O 1
ATOM 5889 N N . THR A 1 776 ? 1.663 -25.734 -19.516 1 91.19 776 THR A N 1
ATOM 5890 C CA . THR A 1 776 ? 2.814 -25.328 -20.328 1 91.19 776 THR A CA 1
ATOM 5891 C C . THR A 1 776 ? 3.039 -23.828 -20.25 1 91.19 776 THR A C 1
ATOM 5893 O O . THR A 1 776 ? 4.18 -23.359 -20.25 1 91.19 776 THR A O 1
ATOM 5896 N N . PHE A 1 777 ? 1.961 -23.156 -20.156 1 88.75 777 PHE A N 1
ATOM 5897 C CA . PHE A 1 777 ? 2.047 -21.703 -20.031 1 88.75 777 PHE A CA 1
ATOM 5898 C C . PHE A 1 777 ? 2.725 -21.312 -18.719 1 88.75 777 PHE A C 1
ATOM 5900 O O . PHE A 1 777 ? 3.527 -20.375 -18.688 1 88.75 777 PHE A O 1
ATOM 5907 N N . LEU A 1 778 ? 2.455 -21.984 -17.734 1 77.56 778 LEU A N 1
ATOM 5908 C CA . LEU A 1 778 ? 3.041 -21.688 -16.438 1 77.56 778 LEU A CA 1
ATOM 5909 C C . LEU A 1 778 ? 4.559 -21.859 -16.469 1 77.56 778 LEU A C 1
ATOM 5911 O O . LEU A 1 778 ? 5.277 -21.141 -15.766 1 77.56 778 LEU A O 1
ATOM 5915 N N . VAL A 1 779 ? 5.031 -22.688 -17.344 1 80.94 779 VAL A N 1
ATOM 5916 C CA . VAL A 1 779 ? 6.457 -23 -17.359 1 80.94 779 VAL A CA 1
ATOM 5917 C C . VAL A 1 779 ? 7.172 -22.062 -18.344 1 80.94 779 VAL A C 1
ATOM 5919 O O . VAL A 1 779 ? 8.25 -21.547 -18.047 1 80.94 779 VAL A O 1
ATOM 5922 N N . PHE A 1 780 ? 6.539 -21.844 -19.453 1 84.31 780 PHE A N 1
ATOM 5923 C CA . PHE A 1 780 ? 7.266 -21.125 -20.5 1 84.31 780 PHE A CA 1
ATOM 5924 C C . PHE A 1 780 ? 6.59 -19.797 -20.812 1 84.31 780 PHE A C 1
ATOM 5926 O O . PHE A 1 780 ? 7.18 -18.938 -21.469 1 84.31 780 PHE A O 1
ATOM 5933 N N . GLY A 1 781 ? 5.395 -19.625 -20.391 1 79.5 781 GLY A N 1
ATOM 5934 C CA . GLY A 1 781 ? 4.602 -18.5 -20.828 1 79.5 781 GLY A CA 1
ATOM 5935 C C . GLY A 1 781 ? 5.137 -17.156 -20.344 1 79.5 781 GLY A C 1
ATOM 5936 O O . GLY A 1 781 ? 4.984 -16.141 -21.016 1 79.5 781 GLY A O 1
ATOM 5937 N N . LEU A 1 782 ? 5.809 -17.188 -19.266 1 71.12 782 LEU A N 1
ATOM 5938 C CA . LEU A 1 782 ? 6.211 -15.93 -18.656 1 71.12 782 LEU A CA 1
ATOM 5939 C C . LEU A 1 782 ? 7.594 -15.508 -19.141 1 71.12 782 LEU A C 1
ATOM 5941 O O . LEU A 1 782 ? 8.062 -14.414 -18.828 1 71.12 782 LEU A O 1
ATOM 5945 N N . ASP A 1 783 ? 8.242 -16.297 -19.828 1 69.06 783 ASP A N 1
ATOM 5946 C CA . ASP A 1 783 ? 9.516 -15.922 -20.453 1 69.06 783 ASP A CA 1
ATOM 5947 C C . ASP A 1 783 ? 9.289 -15.094 -21.703 1 69.06 783 ASP A C 1
ATOM 5949 O O . ASP A 1 783 ? 9.727 -15.469 -22.797 1 69.06 783 ASP A O 1
ATOM 5953 N N . ALA A 1 784 ? 8.453 -13.992 -21.516 1 67.81 784 ALA A N 1
ATOM 5954 C CA . ALA A 1 784 ? 8.062 -13.211 -22.688 1 67.81 784 ALA A CA 1
ATOM 5955 C C . ALA A 1 784 ? 8.742 -11.844 -22.703 1 67.81 784 ALA A C 1
ATOM 5957 O O . ALA A 1 784 ? 8.133 -10.844 -23.078 1 67.81 784 ALA A O 1
ATOM 5958 N N . LYS A 1 785 ? 9.977 -11.805 -22.203 1 65 785 LYS A N 1
ATOM 5959 C CA . LYS A 1 785 ? 10.664 -10.516 -22.156 1 65 785 LYS A CA 1
ATOM 5960 C C . LYS A 1 785 ? 10.734 -9.875 -23.547 1 65 785 LYS A C 1
ATOM 5962 O O . LYS A 1 785 ? 10.539 -8.664 -23.688 1 65 785 LYS A O 1
ATOM 5967 N N . TRP A 1 786 ? 10.93 -10.812 -24.578 1 64.62 786 TRP A N 1
ATOM 5968 C CA . TRP A 1 786 ? 11.07 -10.266 -25.938 1 64.62 786 TRP A CA 1
ATOM 5969 C C . TRP A 1 786 ? 9.75 -9.688 -26.422 1 64.62 786 TRP A C 1
ATOM 5971 O O . TRP A 1 786 ? 9.727 -8.633 -27.062 1 64.62 786 TRP A O 1
ATOM 5981 N N . LEU A 1 787 ? 8.703 -10.344 -26.094 1 69.5 787 LEU A N 1
ATOM 5982 C CA . LEU A 1 787 ? 7.398 -9.867 -26.516 1 69.5 787 LEU A CA 1
ATOM 5983 C C . LEU A 1 787 ? 7.043 -8.555 -25.828 1 69.5 787 LEU A C 1
ATOM 5985 O O . LEU A 1 787 ? 6.5 -7.645 -26.469 1 69.5 787 LEU A O 1
ATOM 5989 N N . VAL A 1 788 ? 7.387 -8.469 -24.578 1 67.75 788 VAL A N 1
ATOM 5990 C CA . VAL A 1 788 ? 7.117 -7.242 -23.844 1 67.75 788 VAL A CA 1
ATOM 5991 C C . VAL A 1 788 ? 7.938 -6.094 -24.422 1 67.75 788 VAL A C 1
ATOM 5993 O O . VAL A 1 788 ? 7.445 -4.969 -24.531 1 67.75 788 VAL A O 1
ATOM 5996 N N . ARG A 1 789 ? 9.109 -6.434 -24.797 1 62.97 789 ARG A N 1
ATOM 5997 C CA . ARG A 1 789 ? 9.969 -5.43 -25.422 1 62.97 789 ARG A CA 1
ATOM 5998 C C . ARG A 1 789 ? 9.391 -4.957 -26.734 1 62.97 789 ARG A C 1
ATOM 6000 O O . ARG A 1 789 ? 9.398 -3.76 -27.047 1 62.97 789 ARG A O 1
ATOM 6007 N N . GLN A 1 790 ? 8.852 -5.914 -27.453 1 63.69 790 GLN A N 1
ATOM 6008 C CA . GLN A 1 790 ? 8.281 -5.566 -28.75 1 63.69 790 GLN A CA 1
ATOM 6009 C C . GLN A 1 790 ? 7.023 -4.719 -28.594 1 63.69 790 GLN A C 1
ATOM 6011 O O . GLN A 1 790 ? 6.816 -3.76 -29.344 1 63.69 790 GLN A O 1
ATOM 6016 N N . LEU A 1 791 ? 6.344 -5.109 -27.547 1 68 791 LEU A N 1
ATOM 6017 C CA . LEU A 1 791 ? 5.121 -4.355 -27.297 1 68 791 LEU A CA 1
ATOM 6018 C C . LEU A 1 791 ? 5.441 -2.961 -26.766 1 68 791 LEU A C 1
ATOM 6020 O O . LEU A 1 791 ? 4.785 -1.985 -27.141 1 68 791 LEU A O 1
ATOM 6024 N N . SER A 1 792 ? 6.402 -2.928 -25.906 1 63.72 792 SER A N 1
ATOM 6025 C CA . SER A 1 792 ? 6.836 -1.635 -25.391 1 63.72 792 SER A CA 1
ATOM 6026 C C . SER A 1 792 ? 7.41 -0.759 -26.484 1 63.72 792 SER A C 1
ATOM 6028 O O . SER A 1 792 ? 7.176 0.451 -26.516 1 63.72 792 SER A O 1
ATOM 6030 N N . ASN A 1 793 ? 8.172 -1.42 -27.375 1 58.97 793 ASN A N 1
ATOM 6031 C CA . ASN A 1 793 ? 8.703 -0.682 -28.516 1 58.97 793 ASN A CA 1
ATOM 6032 C C . ASN A 1 793 ? 7.594 -0.18 -29.422 1 58.97 793 ASN A C 1
ATOM 6034 O O . ASN A 1 793 ? 7.652 0.948 -29.922 1 58.97 793 ASN A O 1
ATOM 6038 N N . LEU A 1 794 ? 6.676 -1.082 -29.578 1 61.16 794 LEU A N 1
ATOM 6039 C CA . LEU A 1 794 ? 5.531 -0.681 -30.391 1 61.16 794 LEU A CA 1
ATOM 6040 C C . LEU A 1 794 ? 4.789 0.483 -29.734 1 61.16 794 LEU A C 1
ATOM 6042 O O . LEU A 1 794 ? 4.391 1.428 -30.422 1 61.16 794 LEU A O 1
ATOM 6046 N N . TRP A 1 795 ? 4.648 0.363 -28.453 1 59.41 795 TRP A N 1
ATOM 6047 C CA . TRP A 1 795 ? 3.988 1.422 -27.703 1 59.41 795 TRP A CA 1
ATOM 6048 C C . TRP A 1 795 ? 4.781 2.721 -27.781 1 59.41 795 TRP A C 1
ATOM 6050 O O . TRP A 1 795 ? 4.211 3.797 -27.969 1 59.41 795 TRP A O 1
ATOM 6060 N N . ASN A 1 796 ? 6.055 2.578 -27.531 1 55.53 796 ASN A N 1
ATOM 6061 C CA . ASN A 1 796 ? 6.918 3.746 -27.656 1 55.53 796 ASN A CA 1
ATOM 6062 C C . ASN A 1 796 ? 6.887 4.32 -29.062 1 55.53 796 ASN A C 1
ATOM 6064 O O . ASN A 1 796 ? 6.922 5.539 -29.25 1 55.53 796 ASN A O 1
ATOM 6068 N N . CYS A 1 797 ? 6.891 3.393 -29.969 1 55.09 797 CYS A N 1
ATOM 6069 C CA . CYS A 1 797 ? 6.773 3.844 -31.359 1 55.09 797 CYS A CA 1
ATOM 6070 C C . CYS A 1 797 ? 5.473 4.605 -31.578 1 55.09 797 CYS A C 1
ATOM 6072 O O . CYS A 1 797 ? 5.453 5.625 -32.25 1 55.09 797 CYS A O 1
ATOM 6074 N N . ILE A 1 798 ? 4.531 4.105 -30.953 1 52.97 798 ILE A N 1
ATOM 6075 C CA . ILE A 1 798 ? 3.232 4.754 -31.094 1 52.97 798 ILE A CA 1
ATOM 6076 C C . ILE A 1 798 ? 3.246 6.098 -30.375 1 52.97 798 ILE A C 1
ATOM 6078 O O . ILE A 1 798 ? 2.783 7.105 -30.922 1 52.97 798 ILE A O 1
ATOM 6082 N N . ILE A 1 799 ? 3.76 5.969 -29.156 1 50.03 799 ILE A N 1
ATOM 6083 C CA . ILE A 1 799 ? 3.777 7.188 -28.359 1 50.03 799 ILE A CA 1
ATOM 6084 C C . ILE A 1 799 ? 4.793 8.172 -28.938 1 50.03 799 ILE A C 1
ATOM 6086 O O . ILE A 1 799 ? 4.512 9.367 -29.047 1 50.03 799 ILE A O 1
ATOM 6090 N N . HIS A 1 800 ? 6.062 7.625 -29 1 47.38 800 HIS A N 1
ATOM 6091 C CA . HIS A 1 800 ? 7.082 8.5 -29.578 1 47.38 800 HIS A CA 1
ATOM 6092 C C . HIS A 1 800 ? 6.906 8.656 -31.078 1 47.38 800 HIS A C 1
ATOM 6094 O O . HIS A 1 800 ? 7.441 9.586 -31.672 1 47.38 800 HIS A O 1
ATOM 6100 N N . GLY A 1 801 ? 6.629 7.625 -31.75 1 46.84 801 GLY A N 1
ATOM 6101 C CA . GLY A 1 801 ? 6.395 7.855 -33.156 1 46.84 801 GLY A CA 1
ATOM 6102 C C . GLY A 1 801 ? 5.543 9.086 -33.438 1 46.84 801 GLY A C 1
ATOM 6103 O O . GLY A 1 801 ? 5.703 9.734 -34.469 1 46.84 801 GLY A O 1
ATOM 6104 N N . LEU A 1 802 ? 4.691 9.398 -32.656 1 43 802 LEU A N 1
ATOM 6105 C CA . LEU A 1 802 ? 4.051 10.695 -32.844 1 43 802 LEU A CA 1
ATOM 6106 C C . LEU A 1 802 ? 5.047 11.828 -32.625 1 43 802 LEU A C 1
ATOM 6108 O O . LEU A 1 802 ? 4.848 12.945 -33.094 1 43 802 LEU A O 1
ATOM 6112 N N . ARG A 1 803 ? 5.922 11.594 -31.734 1 41.75 803 ARG A N 1
ATOM 6113 C CA . ARG A 1 803 ? 6.961 12.609 -31.578 1 41.75 803 ARG A CA 1
ATOM 6114 C C . ARG A 1 803 ? 8.117 12.352 -32.531 1 41.75 803 ARG A C 1
ATOM 6116 O O . ARG A 1 803 ? 9.141 13.031 -32.5 1 41.75 803 ARG A O 1
ATOM 6123 N N . MET A 1 804 ? 8.406 11.125 -32.906 1 38.28 804 MET A N 1
ATOM 6124 C CA . MET A 1 804 ? 9.531 10.867 -33.781 1 38.28 804 MET A CA 1
ATOM 6125 C C . MET A 1 804 ? 9.461 11.75 -35.031 1 38.28 804 MET A C 1
ATOM 6127 O O . MET A 1 804 ? 8.469 11.719 -35.781 1 38.28 804 MET A O 1
ATOM 6131 N N . GLY A 1 805 ? 9.906 12.883 -34.938 1 38.56 805 GLY A N 1
ATOM 6132 C CA . GLY A 1 805 ? 10.203 13.422 -36.25 1 38.56 805 GLY A CA 1
ATOM 6133 C C . GLY A 1 805 ? 10.672 12.367 -37.25 1 38.56 805 GLY A C 1
ATOM 6134 O O . GLY A 1 805 ? 11.086 11.281 -36.844 1 38.56 805 GLY A O 1
ATOM 6135 N N . ARG A 1 806 ? 10.539 12.617 -38.594 1 39 806 ARG A N 1
ATOM 6136 C CA . ARG A 1 806 ? 10.773 11.812 -39.781 1 39 806 ARG A CA 1
ATOM 6137 C C . ARG A 1 806 ? 11.961 10.883 -39.594 1 39 806 ARG A C 1
ATOM 6139 O O . ARG A 1 806 ? 11.883 9.688 -39.906 1 39 806 ARG A O 1
ATOM 6146 N N . ASP A 1 807 ? 13.359 11.242 -40 1 40.19 807 ASP A N 1
ATOM 6147 C CA . ASP A 1 807 ? 14.484 10.555 -40.625 1 40.19 807 ASP A CA 1
ATOM 6148 C C . ASP A 1 807 ? 15.312 9.805 -39.562 1 40.19 807 ASP A C 1
ATOM 6150 O O . ASP A 1 807 ? 15.93 8.781 -39.875 1 40.19 807 ASP A O 1
ATOM 6154 N N . THR A 1 808 ? 16.25 10.461 -38.562 1 45.78 808 THR A N 1
ATOM 6155 C CA . THR A 1 808 ? 17.531 9.898 -38.188 1 45.78 808 THR A CA 1
ATOM 6156 C C . THR A 1 808 ? 17.391 9 -36.938 1 45.78 808 THR A C 1
ATOM 6158 O O . THR A 1 808 ? 16.703 9.352 -36 1 45.78 808 THR A O 1
ATOM 6161 N N . GLY A 1 809 ? 17.281 7.543 -36.969 1 53.81 809 GLY A N 1
ATOM 6162 C CA . GLY A 1 809 ? 17.453 6.363 -36.125 1 53.81 809 GLY A CA 1
ATOM 6163 C C . GLY A 1 809 ? 17.953 6.688 -34.75 1 53.81 809 GLY A C 1
ATOM 6164 O O . GLY A 1 809 ? 18.297 5.789 -33.969 1 53.81 809 GLY A O 1
ATOM 6165 N N . VAL A 1 810 ? 18.297 7.945 -34.344 1 61.59 810 VAL A N 1
ATOM 6166 C CA . VAL A 1 810 ? 18.953 8.266 -33.094 1 61.59 810 VAL A CA 1
ATOM 6167 C C . VAL A 1 810 ? 17.891 8.609 -32.031 1 61.59 810 VAL A C 1
ATOM 6169 O O . VAL A 1 810 ? 16.891 9.25 -32.344 1 61.59 810 VAL A O 1
ATOM 6172 N N . LEU A 1 811 ? 18.062 7.98 -30.797 1 73.81 811 LEU A N 1
ATOM 6173 C CA . LEU A 1 811 ? 17.219 8.219 -29.625 1 73.81 811 LEU A CA 1
ATOM 6174 C C . LEU A 1 811 ? 17.203 9.695 -29.266 1 73.81 811 LEU A C 1
ATOM 6176 O O . LEU A 1 811 ? 18.25 10.32 -29.109 1 73.81 811 LEU A O 1
ATOM 6180 N N . THR A 1 812 ? 16.047 10.367 -29.391 1 73.81 812 THR A N 1
ATOM 6181 C CA . THR A 1 812 ? 15.945 11.758 -28.969 1 73.81 812 THR A CA 1
ATOM 6182 C C . THR A 1 812 ? 15.656 11.867 -27.484 1 73.81 812 THR A C 1
ATOM 6184 O O . THR A 1 812 ? 14.656 11.336 -27 1 73.81 812 THR A O 1
ATOM 6187 N N . LEU A 1 813 ? 16.562 12.375 -26.75 1 79.31 813 LEU A N 1
ATOM 6188 C CA . LEU A 1 813 ? 16.422 12.555 -25.312 1 79.31 813 LEU A CA 1
ATOM 6189 C C . LEU A 1 813 ? 15.844 13.93 -25 1 79.31 813 LEU A C 1
ATOM 6191 O O . LEU A 1 813 ? 16.047 14.883 -25.75 1 79.31 813 LEU A O 1
ATOM 6195 N N . PRO A 1 814 ? 15.039 13.984 -23.969 1 76 814 PRO A N 1
ATOM 6196 C CA . PRO A 1 814 ? 14.555 15.305 -23.547 1 76 814 PRO A CA 1
ATOM 6197 C C . PRO A 1 814 ? 15.688 16.266 -23.203 1 76 814 PRO A C 1
ATOM 6199 O O . PRO A 1 814 ? 16.781 15.828 -22.844 1 76 814 PRO A O 1
ATOM 6202 N N . ARG A 1 815 ? 15.375 17.547 -23.422 1 78.5 815 ARG A N 1
ATOM 6203 C CA . ARG A 1 815 ? 16.375 18.562 -23.078 1 78.5 815 ARG A CA 1
ATOM 6204 C C . ARG A 1 815 ? 16.656 18.562 -21.594 1 78.5 815 ARG A C 1
ATOM 6206 O O . ARG A 1 815 ? 15.82 18.125 -20.781 1 78.5 815 ARG A O 1
ATOM 6213 N N . GLU A 1 816 ? 17.781 18.906 -21.031 1 76.94 816 GLU A N 1
ATOM 6214 C CA . GLU A 1 816 ? 18.234 18.875 -19.641 1 76.94 816 GLU A CA 1
ATOM 6215 C C . GLU A 1 816 ? 17.297 19.672 -18.734 1 76.94 816 GLU A C 1
ATOM 6217 O O . GLU A 1 816 ? 17.094 19.297 -17.578 1 76.94 816 GLU A O 1
ATOM 6222 N N . ASP A 1 817 ? 16.734 20.719 -19.297 1 66.69 817 ASP A N 1
ATOM 6223 C CA . ASP A 1 817 ? 15.859 21.578 -18.5 1 66.69 817 ASP A CA 1
ATOM 6224 C C . ASP A 1 817 ? 14.492 20.938 -18.297 1 66.69 817 ASP A C 1
ATOM 6226 O O . ASP A 1 817 ? 13.758 21.297 -17.375 1 66.69 817 ASP A O 1
ATOM 6230 N N . GLU A 1 818 ? 14.273 19.969 -19.188 1 70.75 818 GLU A N 1
ATOM 6231 C CA . GLU A 1 818 ? 12.977 19.312 -19.109 1 70.75 818 GLU A CA 1
ATOM 6232 C C . GLU A 1 818 ? 13.047 18.062 -18.234 1 70.75 818 GLU A C 1
ATOM 6234 O O . GLU A 1 818 ? 12.023 17.422 -17.969 1 70.75 818 GLU A O 1
ATOM 6239 N N . LEU A 1 819 ? 14.18 17.891 -17.672 1 80.12 819 LEU A N 1
ATOM 6240 C CA . LEU A 1 819 ? 14.328 16.672 -16.875 1 80.12 819 LEU A CA 1
ATOM 6241 C C . LEU A 1 819 ? 13.758 16.875 -15.477 1 80.12 819 LEU A C 1
ATOM 6243 O O . LEU A 1 819 ? 13.898 17.953 -14.898 1 80.12 819 LEU A O 1
ATOM 6247 N N . PRO A 1 820 ? 13.086 15.883 -15.039 1 77.25 820 PRO A N 1
ATOM 6248 C CA . PRO A 1 820 ? 12.625 15.961 -13.648 1 77.25 820 PRO A CA 1
ATOM 6249 C C . PRO A 1 820 ? 13.766 16.234 -12.664 1 77.25 820 PRO A C 1
ATOM 6251 O O . PRO A 1 820 ? 14.914 15.852 -12.93 1 77.25 820 PRO A O 1
ATOM 6254 N N . ALA A 1 821 ? 13.422 16.891 -11.586 1 76.81 821 ALA A N 1
ATOM 6255 C CA . ALA A 1 821 ? 14.414 17.281 -10.586 1 76.81 821 ALA A CA 1
ATOM 6256 C C . ALA A 1 821 ? 15.133 16.062 -10.023 1 76.81 821 ALA A C 1
ATOM 6258 O O . ALA A 1 821 ? 16.328 16.125 -9.742 1 76.81 821 ALA A O 1
ATOM 6259 N N . GLU A 1 822 ? 14.422 15.016 -9.914 1 82.12 822 GLU A N 1
ATOM 6260 C CA . GLU A 1 822 ? 15.023 13.805 -9.375 1 82.12 822 GLU A CA 1
ATOM 6261 C C . GLU A 1 822 ? 16.094 13.258 -10.305 1 82.12 822 GLU A C 1
ATOM 6263 O O . GLU A 1 822 ? 17.141 12.789 -9.844 1 82.12 822 GLU A O 1
ATOM 6268 N N . THR A 1 823 ? 15.844 13.281 -11.586 1 87.44 823 THR A N 1
ATOM 6269 C CA . THR A 1 823 ? 16.812 12.789 -12.562 1 87.44 823 THR A CA 1
ATOM 6270 C C . THR A 1 823 ? 18.078 13.656 -12.555 1 87.44 823 THR A C 1
ATOM 6272 O O . THR A 1 823 ? 19.188 13.141 -12.633 1 87.44 823 THR A O 1
ATOM 6275 N N . ARG A 1 824 ? 17.891 14.93 -12.43 1 87 824 ARG A N 1
ATOM 6276 C CA . ARG A 1 824 ? 19.031 15.836 -12.375 1 87 824 ARG A CA 1
ATOM 6277 C C . ARG A 1 824 ? 19.875 15.594 -11.125 1 87 824 ARG A C 1
ATOM 6279 O O . ARG A 1 824 ? 21.094 15.57 -11.188 1 87 824 ARG A O 1
ATOM 6286 N N . GLN A 1 825 ? 19.172 15.383 -10.094 1 86.56 825 GLN A N 1
ATOM 6287 C CA . GLN A 1 825 ? 19.875 15.156 -8.836 1 86.56 825 GLN A CA 1
ATOM 6288 C C . GLN A 1 825 ? 20.672 13.852 -8.875 1 86.56 825 GLN A C 1
ATOM 6290 O O . GLN A 1 825 ? 21.812 13.805 -8.445 1 86.56 825 GLN A O 1
ATOM 6295 N N . ILE A 1 826 ? 20.109 12.859 -9.367 1 90.88 826 ILE A N 1
ATOM 6296 C CA . ILE A 1 826 ? 20.75 11.555 -9.43 1 90.88 826 ILE A CA 1
ATOM 6297 C C . ILE A 1 826 ? 21.969 11.625 -10.344 1 90.88 826 ILE A C 1
ATOM 6299 O O . ILE A 1 826 ? 23.016 11.023 -10.047 1 90.88 826 ILE A O 1
ATOM 6303 N N . SER A 1 827 ? 21.828 12.352 -11.422 1 91.44 827 SER A N 1
ATOM 6304 C CA . SER A 1 827 ? 22.938 12.477 -12.359 1 91.44 827 SER A CA 1
ATOM 6305 C C . SER A 1 827 ? 24.109 13.219 -11.734 1 91.44 827 SER A C 1
ATOM 6307 O O . SER A 1 827 ? 25.266 12.812 -11.883 1 91.44 827 SER A O 1
ATOM 6309 N N . VAL A 1 828 ? 23.797 14.242 -11.039 1 89.31 828 VAL A N 1
ATOM 6310 C CA . VAL A 1 828 ? 24.844 15.023 -10.391 1 89.31 828 VAL A CA 1
ATOM 6311 C C . VAL A 1 828 ? 25.484 14.203 -9.266 1 89.31 828 VAL A C 1
ATOM 6313 O O . VAL A 1 828 ? 26.703 14.188 -9.117 1 89.31 828 VAL A O 1
ATOM 6316 N N . GLN A 1 829 ? 24.703 13.57 -8.531 1 91.38 829 GLN A N 1
ATOM 6317 C CA . GLN A 1 829 ? 25.172 12.742 -7.426 1 91.38 829 GLN A CA 1
ATOM 6318 C C . GLN A 1 829 ? 26.062 11.617 -7.93 1 91.38 829 GLN A C 1
ATOM 6320 O O . GLN A 1 829 ? 27.109 11.328 -7.32 1 91.38 829 GLN A O 1
ATOM 6325 N N . PHE A 1 830 ? 25.688 11.008 -8.977 1 93.44 830 PHE A N 1
ATOM 6326 C CA . PHE A 1 830 ? 26.469 9.922 -9.539 1 93.44 830 PHE A CA 1
ATOM 6327 C C . PHE A 1 830 ? 27.812 10.422 -10.055 1 93.44 830 PHE A C 1
ATOM 6329 O O . PHE A 1 830 ? 28.844 9.789 -9.828 1 93.44 830 PHE A O 1
ATOM 6336 N N . ARG A 1 831 ? 27.828 11.555 -10.695 1 92.44 831 ARG A N 1
ATOM 6337 C CA . ARG A 1 831 ? 29.047 12.125 -11.25 1 92.44 831 ARG A CA 1
ATOM 6338 C C . ARG A 1 831 ? 30.016 12.531 -10.141 1 92.44 831 ARG A C 1
ATOM 6340 O O . ARG A 1 831 ? 31.234 12.359 -10.273 1 92.44 831 ARG A O 1
ATOM 6347 N N . MET A 1 832 ? 29.453 12.969 -9.125 1 89.12 832 MET A N 1
ATOM 6348 C CA . MET A 1 832 ? 30.266 13.523 -8.047 1 89.12 832 MET A CA 1
ATOM 6349 C C . MET A 1 832 ? 30.844 12.406 -7.172 1 89.12 832 MET A C 1
ATOM 6351 O O . MET A 1 832 ? 32 12.461 -6.777 1 89.12 832 MET A O 1
ATOM 6355 N N . TYR A 1 833 ? 30.094 11.422 -6.969 1 90.56 833 TYR A N 1
ATOM 6356 C CA . TYR A 1 833 ? 30.5 10.523 -5.891 1 90.56 833 TYR A CA 1
ATOM 6357 C C . TYR A 1 833 ? 30.812 9.133 -6.426 1 90.56 833 TYR A C 1
ATOM 6359 O O . TYR A 1 833 ? 31.531 8.359 -5.789 1 90.56 833 TYR A O 1
ATOM 6367 N N . HIS A 1 834 ? 30.297 8.75 -7.617 1 92.06 834 HIS A N 1
ATOM 6368 C CA . HIS A 1 834 ? 30.375 7.336 -7.984 1 92.06 834 HIS A CA 1
ATOM 6369 C C . HIS A 1 834 ? 30.984 7.16 -9.367 1 92.06 834 HIS A C 1
ATOM 6371 O O . HIS A 1 834 ? 31.422 6.062 -9.719 1 92.06 834 HIS A O 1
ATOM 6377 N N . TYR A 1 835 ? 31.047 8.172 -10.172 1 92.19 835 TYR A N 1
ATOM 6378 C CA . TYR A 1 835 ? 31.469 8.086 -11.562 1 92.19 835 TYR A CA 1
ATOM 6379 C C . TYR A 1 835 ? 32.875 7.465 -11.664 1 92.19 835 TYR A C 1
ATOM 6381 O O . TYR A 1 835 ? 33.062 6.5 -12.406 1 92.19 835 TYR A O 1
ATOM 6389 N N . ALA A 1 836 ? 33.812 7.91 -10.914 1 88.75 836 ALA A N 1
ATOM 6390 C CA . ALA A 1 836 ? 35.219 7.469 -11 1 88.75 836 ALA A CA 1
ATOM 6391 C C . ALA A 1 836 ? 35.344 6 -10.602 1 88.75 836 ALA A C 1
ATOM 6393 O O . ALA A 1 836 ? 36.031 5.227 -11.281 1 88.75 836 ALA A O 1
ATOM 6394 N N . SER A 1 837 ? 34.688 5.656 -9.562 1 90.19 837 SER A N 1
ATOM 6395 C CA . SER A 1 837 ? 34.781 4.281 -9.078 1 90.19 837 SER A CA 1
ATOM 6396 C C . SER A 1 837 ? 34.094 3.318 -10.039 1 90.19 837 SER A C 1
ATOM 6398 O O . SER A 1 837 ? 34.562 2.203 -10.258 1 90.19 837 SER A O 1
ATOM 6400 N N . CYS A 1 838 ? 32.969 3.738 -10.602 1 92.75 838 CYS A N 1
ATOM 6401 C CA . CYS A 1 838 ? 32.219 2.889 -11.516 1 92.75 838 CYS A CA 1
ATOM 6402 C C . CYS A 1 838 ? 33 2.658 -12.812 1 92.75 838 CYS A C 1
ATOM 6404 O O . CYS A 1 838 ? 33.062 1.53 -13.305 1 92.75 838 CYS A O 1
ATOM 6406 N N . VAL A 1 839 ? 33.594 3.688 -13.32 1 92.12 839 VAL A N 1
ATOM 6407 C CA . VAL A 1 839 ? 34.375 3.604 -14.562 1 92.12 839 VAL A CA 1
ATOM 6408 C C . VAL A 1 839 ? 35.562 2.668 -14.367 1 92.12 839 VAL A C 1
ATOM 6410 O O . VAL A 1 839 ? 35.875 1.857 -15.242 1 92.12 839 VAL A O 1
ATOM 6413 N N . ALA A 1 840 ? 36.125 2.773 -13.25 1 90.44 840 ALA A N 1
ATOM 6414 C CA . ALA A 1 840 ? 37.281 1.937 -12.953 1 90.44 840 ALA A CA 1
ATOM 6415 C C . ALA A 1 840 ? 36.906 0.468 -12.844 1 90.44 840 ALA A C 1
ATOM 6417 O O . ALA A 1 840 ? 37.656 -0.421 -13.219 1 90.44 840 ALA A O 1
ATOM 6418 N N . ASP A 1 841 ? 35.75 0.205 -12.43 1 91.75 841 ASP A N 1
ATOM 6419 C CA . ASP A 1 841 ? 35.344 -1.158 -12.109 1 91.75 841 ASP A CA 1
ATOM 6420 C C . ASP A 1 841 ? 34.781 -1.86 -13.336 1 91.75 841 ASP A C 1
ATOM 6422 O O . ASP A 1 841 ? 34.969 -3.064 -13.516 1 91.75 841 ASP A O 1
ATOM 6426 N N . ILE A 1 842 ? 34.031 -1.137 -14.195 1 91.25 842 ILE A N 1
ATOM 6427 C CA . ILE A 1 842 ? 33.219 -1.884 -15.148 1 91.25 842 ILE A CA 1
ATOM 6428 C C . ILE A 1 842 ? 33.656 -1.547 -16.578 1 91.25 842 ILE A C 1
ATOM 6430 O O . ILE A 1 842 ? 33.312 -2.258 -17.516 1 91.25 842 ILE A O 1
ATOM 6434 N N . THR A 1 843 ? 34.438 -0.491 -16.797 1 90.62 843 THR A N 1
ATOM 6435 C CA . THR A 1 843 ? 34.719 -0.064 -18.172 1 90.62 843 THR A CA 1
ATOM 6436 C C . THR A 1 843 ? 36 -0.729 -18.688 1 90.62 843 THR A C 1
ATOM 6438 O O . THR A 1 843 ? 36.906 -1.001 -17.922 1 90.62 843 THR A O 1
ATOM 6441 N N . ALA A 1 844 ? 35.938 -1.187 -19.906 1 86 844 ALA A N 1
ATOM 6442 C CA . ALA A 1 844 ? 37.062 -1.692 -20.672 1 86 844 ALA A CA 1
ATOM 6443 C C . ALA A 1 844 ? 36.969 -1.291 -22.141 1 86 844 ALA A C 1
ATOM 6445 O O . ALA A 1 844 ? 35.844 -1.092 -22.656 1 86 844 ALA A O 1
ATOM 6446 N N . PRO A 1 845 ? 38.094 -0.911 -22.75 1 84.75 845 PRO A N 1
ATOM 6447 C CA . PRO A 1 845 ? 38 -0.609 -24.172 1 84.75 845 PRO A CA 1
ATOM 6448 C C . PRO A 1 845 ? 37.438 -1.778 -24.984 1 84.75 845 PRO A C 1
ATOM 6450 O O . PRO A 1 845 ? 37.812 -2.928 -24.766 1 84.75 845 PRO A O 1
ATOM 6453 N N . ARG A 1 846 ? 36.406 -1.472 -25.719 1 83.94 846 ARG A N 1
ATOM 6454 C CA . ARG A 1 846 ? 35.781 -2.508 -26.547 1 83.94 846 ARG A CA 1
ATOM 6455 C C . ARG A 1 846 ? 35.781 -2.115 -28.016 1 83.94 846 ARG A C 1
ATOM 6457 O O . ARG A 1 846 ? 35.594 -0.945 -28.359 1 83.94 846 ARG A O 1
ATOM 6464 N N . ARG A 1 847 ? 36.156 -3.047 -28.906 1 78.25 847 ARG A N 1
ATOM 6465 C CA . ARG A 1 847 ? 36.25 -2.795 -30.328 1 78.25 847 ARG A CA 1
ATOM 6466 C C . ARG A 1 847 ? 34.906 -3.086 -31.016 1 78.25 847 ARG A C 1
ATOM 6468 O O . ARG A 1 847 ? 34.312 -4.148 -30.812 1 78.25 847 ARG A O 1
ATOM 6475 N N . GLY A 1 848 ? 34.438 -2.123 -31.609 1 72.25 848 GLY A N 1
ATOM 6476 C CA . GLY A 1 848 ? 33.188 -2.281 -32.344 1 72.25 848 GLY A CA 1
ATOM 6477 C C . GLY A 1 848 ? 33.344 -3.111 -33.625 1 72.25 848 GLY A C 1
ATOM 6478 O O . GLY A 1 848 ? 34.469 -3.422 -34.031 1 72.25 848 GLY A O 1
ATOM 6479 N N . LEU A 1 849 ? 32.281 -3.561 -34.219 1 68.94 849 LEU A N 1
ATOM 6480 C CA . LEU A 1 849 ? 32.25 -4.352 -35.438 1 68.94 849 LEU A CA 1
ATOM 6481 C C . LEU A 1 849 ? 32.875 -3.574 -36.594 1 68.94 849 LEU A C 1
ATOM 6483 O O . LEU A 1 849 ? 33.438 -4.168 -37.5 1 68.94 849 LEU A O 1
ATOM 6487 N N . ASP A 1 850 ? 32.75 -2.158 -36.562 1 65.06 850 ASP A N 1
ATOM 6488 C CA . ASP A 1 850 ? 33.281 -1.322 -37.656 1 65.06 850 ASP A CA 1
ATOM 6489 C C . ASP A 1 850 ? 34.719 -0.927 -37.375 1 65.06 850 ASP A C 1
ATOM 6491 O O . ASP A 1 850 ? 35.312 -0.152 -38.125 1 65.06 850 ASP A O 1
ATOM 6495 N N . GLY A 1 851 ? 35.312 -1.514 -36.312 1 69.88 851 GLY A N 1
ATOM 6496 C CA . GLY A 1 851 ? 36.688 -1.219 -35.969 1 69.88 851 GLY A CA 1
ATOM 6497 C C . GLY A 1 851 ? 36.844 -0.049 -35.031 1 69.88 851 GLY A C 1
ATOM 6498 O O . GLY A 1 851 ? 37.969 0.248 -34.594 1 69.88 851 GLY A O 1
ATOM 6499 N N . THR A 1 852 ? 35.75 0.594 -34.75 1 77.19 852 THR A N 1
ATOM 6500 C CA . THR A 1 852 ? 35.844 1.733 -33.844 1 77.19 852 THR A CA 1
ATOM 6501 C C . THR A 1 852 ? 36.062 1.266 -32.406 1 77.19 852 THR A C 1
ATOM 6503 O O . THR A 1 852 ? 35.469 0.272 -31.969 1 77.19 852 THR A O 1
ATOM 6506 N N . VAL A 1 853 ? 37.062 1.823 -31.75 1 82.56 853 VAL A N 1
ATOM 6507 C CA . VAL A 1 853 ? 37.312 1.469 -30.359 1 82.56 853 VAL A CA 1
ATOM 6508 C C . VAL A 1 853 ? 36.562 2.406 -29.422 1 82.56 853 VAL A C 1
ATOM 6510 O O . VAL A 1 853 ? 36.719 3.627 -29.484 1 82.56 853 VAL A O 1
ATOM 6513 N N . PHE A 1 854 ? 35.719 1.9 -28.75 1 83.81 854 PHE A N 1
ATOM 6514 C CA . PHE A 1 854 ? 34.969 2.674 -27.766 1 83.81 854 PHE A CA 1
ATOM 6515 C C . PHE A 1 854 ? 35.688 2.682 -26.422 1 83.81 854 PHE A C 1
ATOM 6517 O O . PHE A 1 854 ? 35.906 1.627 -25.828 1 83.81 854 PHE A O 1
ATOM 6524 N N . GLN A 1 855 ? 36 3.943 -26.109 1 84.44 855 GLN A N 1
ATOM 6525 C CA . GLN A 1 855 ? 36.625 4.086 -24.797 1 84.44 855 GLN A CA 1
ATOM 6526 C C . GLN A 1 855 ? 35.562 4.141 -23.703 1 84.44 855 GLN A C 1
ATOM 6528 O O . GLN A 1 855 ? 34.438 4.516 -23.938 1 84.44 855 GLN A O 1
ATOM 6533 N N . LEU A 1 856 ? 35.812 3.674 -22.578 1 90.31 856 LEU A N 1
ATOM 6534 C CA . LEU A 1 856 ? 34.969 3.686 -21.391 1 90.31 856 LEU A CA 1
ATOM 6535 C C . LEU A 1 856 ? 33.656 2.959 -21.656 1 90.31 856 LEU A C 1
ATOM 6537 O O . LEU A 1 856 ? 32.594 3.484 -21.359 1 90.31 856 LEU A O 1
ATOM 6541 N N . ALA A 1 857 ? 33.781 1.938 -22.438 1 91.06 857 ALA A N 1
ATOM 6542 C CA . ALA A 1 857 ? 32.594 1.168 -22.828 1 91.06 857 ALA A CA 1
ATOM 6543 C C . ALA A 1 857 ? 32.25 0.117 -21.781 1 91.06 857 ALA A C 1
ATOM 6545 O O . ALA A 1 857 ? 33.156 -0.4 -21.094 1 91.06 857 ALA A O 1
ATOM 6546 N N . PHE A 1 858 ? 30.984 -0.114 -21.547 1 91.81 858 PHE A N 1
ATOM 6547 C CA . PHE A 1 858 ? 30.5 -1.137 -20.625 1 91.81 858 PHE A CA 1
ATOM 6548 C C . PHE A 1 858 ? 29.219 -1.764 -21.156 1 91.81 858 PHE A C 1
ATOM 6550 O O . PHE A 1 858 ? 28.594 -1.232 -22.078 1 91.81 858 PHE A O 1
ATOM 6557 N N . VAL A 1 859 ? 28.859 -2.912 -20.625 1 89.75 859 VAL A N 1
ATOM 6558 C CA . VAL A 1 859 ? 27.625 -3.59 -21 1 89.75 859 VAL A CA 1
ATOM 6559 C C . VAL A 1 859 ? 26.516 -3.229 -20 1 89.75 859 VAL A C 1
ATOM 6561 O O . VAL A 1 859 ? 26.781 -3.059 -18.812 1 89.75 859 VAL A O 1
ATOM 6564 N N . GLY A 1 860 ? 25.312 -3.041 -20.5 1 90.06 860 GLY A N 1
ATOM 6565 C CA . GLY A 1 860 ? 24.188 -2.641 -19.656 1 90.06 860 GLY A CA 1
ATOM 6566 C C . GLY A 1 860 ? 24.016 -3.51 -18.438 1 90.06 860 GLY A C 1
ATOM 6567 O O . GLY A 1 860 ? 23.797 -3 -17.328 1 90.06 860 GLY A O 1
ATOM 6568 N N . ARG A 1 861 ? 24.172 -4.773 -18.484 1 89.88 861 ARG A N 1
ATOM 6569 C CA . ARG A 1 861 ? 24.016 -5.707 -17.375 1 89.88 861 ARG A CA 1
ATOM 6570 C C . ARG A 1 861 ? 25.078 -5.477 -16.312 1 89.88 861 ARG A C 1
ATOM 6572 O O . ARG A 1 861 ? 24.812 -5.664 -15.117 1 89.88 861 ARG A O 1
ATOM 6579 N N . GLU A 1 862 ? 26.234 -5.051 -16.75 1 92 862 GLU A N 1
ATOM 6580 C CA . GLU A 1 862 ? 27.328 -4.812 -15.82 1 92 862 GLU A CA 1
ATOM 6581 C C . GLU A 1 862 ? 27.047 -3.613 -14.922 1 92 862 GLU A C 1
ATOM 6583 O O . GLU A 1 862 ? 27.391 -3.621 -13.734 1 92 862 GLU A O 1
ATOM 6588 N N . LEU A 1 863 ? 26.438 -2.658 -15.555 1 93.62 863 LEU A N 1
ATOM 6589 C CA . LEU A 1 863 ? 26.109 -1.493 -14.742 1 93.62 863 LEU A CA 1
ATOM 6590 C C . LEU A 1 863 ? 25.047 -1.839 -13.703 1 93.62 863 LEU A C 1
ATOM 6592 O O . LEU A 1 863 ? 25.125 -1.397 -12.555 1 93.62 863 LEU A O 1
ATOM 6596 N N . VAL A 1 864 ? 24.047 -2.553 -14.125 1 93.38 864 VAL A N 1
ATOM 6597 C CA . VAL A 1 864 ? 22.984 -2.959 -13.211 1 93.38 864 VAL A CA 1
ATOM 6598 C C . VAL A 1 864 ? 23.578 -3.77 -12.055 1 93.38 864 VAL A C 1
ATOM 6600 O O . VAL A 1 864 ? 23.234 -3.533 -10.891 1 93.38 864 VAL A O 1
ATOM 6603 N N . ASP A 1 865 ? 24.453 -4.672 -12.391 1 92 865 ASP A N 1
ATOM 6604 C CA . ASP A 1 865 ? 25.109 -5.488 -11.367 1 92 865 ASP A CA 1
ATOM 6605 C C . ASP A 1 865 ? 25.938 -4.625 -10.422 1 92 865 ASP A C 1
ATOM 6607 O O . ASP A 1 865 ? 25.969 -4.863 -9.211 1 92 865 ASP A O 1
ATOM 6611 N N . TRP A 1 866 ? 26.609 -3.717 -11.039 1 93.06 866 TRP A N 1
ATOM 6612 C CA . TRP A 1 866 ? 27.453 -2.84 -10.227 1 93.06 866 TRP A CA 1
ATOM 6613 C C . TRP A 1 866 ? 26.609 -1.997 -9.281 1 93.06 866 TRP A C 1
ATOM 6615 O O . TRP A 1 866 ? 26.969 -1.824 -8.109 1 93.06 866 TRP A O 1
ATOM 6625 N N . LEU A 1 867 ? 25.578 -1.424 -9.742 1 93.94 867 LEU A N 1
ATOM 6626 C CA . LEU A 1 867 ? 24.688 -0.583 -8.938 1 93.94 867 LEU A CA 1
ATOM 6627 C C . LEU A 1 867 ? 24.156 -1.354 -7.738 1 93.94 867 LEU A C 1
ATOM 6629 O O . LEU A 1 867 ? 23.984 -0.787 -6.656 1 93.94 867 LEU A O 1
ATOM 6633 N N . ILE A 1 868 ? 23.922 -2.617 -7.887 1 90.38 868 ILE A N 1
ATOM 6634 C CA . ILE A 1 868 ? 23.406 -3.461 -6.809 1 90.38 868 ILE A CA 1
ATOM 6635 C C . ILE A 1 868 ? 24.547 -3.824 -5.863 1 90.38 868 ILE A C 1
ATOM 6637 O O . ILE A 1 868 ? 24.391 -3.811 -4.641 1 90.38 868 ILE A O 1
ATOM 6641 N N . ALA A 1 869 ? 25.734 -4.062 -6.434 1 89.75 869 ALA A N 1
ATOM 6642 C CA . ALA A 1 869 ? 26.891 -4.465 -5.637 1 89.75 869 ALA A CA 1
ATOM 6643 C C . ALA A 1 869 ? 27.312 -3.344 -4.691 1 89.75 869 ALA A C 1
ATOM 6645 O O . ALA A 1 869 ? 27.672 -3.598 -3.539 1 89.75 869 ALA A O 1
ATOM 6646 N N . VAL A 1 870 ? 27.297 -2.125 -5.18 1 91.19 870 VAL A N 1
ATOM 6647 C CA . VAL A 1 870 ? 27.75 -0.986 -4.391 1 91.19 870 VAL A CA 1
ATOM 6648 C C . VAL A 1 870 ? 26.656 -0.537 -3.439 1 91.19 870 VAL A C 1
ATOM 6650 O O . VAL A 1 870 ? 26.906 0.214 -2.494 1 91.19 870 VAL A O 1
ATOM 6653 N N . GLY A 1 871 ? 25.391 -1.021 -3.604 1 88.62 871 GLY A N 1
ATOM 6654 C CA . GLY A 1 871 ? 24.312 -0.753 -2.67 1 88.62 871 GLY A CA 1
ATOM 6655 C C . GLY A 1 871 ? 23.5 0.479 -3.033 1 88.62 871 GLY A C 1
ATOM 6656 O O . GLY A 1 871 ? 22.719 0.971 -2.223 1 88.62 871 GLY A O 1
ATOM 6657 N N . LEU A 1 872 ? 23.75 1.1 -4.227 1 89.31 872 LEU A N 1
ATOM 6658 C CA . LEU A 1 872 ? 22.984 2.264 -4.656 1 89.31 872 LEU A CA 1
ATOM 6659 C C . LEU A 1 872 ? 21.547 1.879 -4.973 1 89.31 872 LEU A C 1
ATOM 6661 O O . LEU A 1 872 ? 20.641 2.717 -4.898 1 89.31 872 LEU A O 1
ATOM 6665 N N . CYS A 1 873 ? 21.391 0.633 -5.465 1 89.5 873 CYS A N 1
ATOM 6666 C CA . CYS A 1 873 ? 20.078 0.084 -5.738 1 89.5 873 CYS A CA 1
ATOM 6667 C C . CYS A 1 873 ? 19.891 -1.258 -5.039 1 89.5 873 CYS A C 1
ATOM 6669 O O . CYS A 1 873 ? 20.844 -2.004 -4.852 1 89.5 873 CYS A O 1
ATOM 6671 N N . GLN A 1 874 ? 18.703 -1.55 -4.645 1 84.56 874 GLN A N 1
ATOM 6672 C CA . GLN A 1 874 ? 18.438 -2.748 -3.857 1 84.56 874 GLN A CA 1
ATOM 6673 C C . GLN A 1 874 ? 18 -3.902 -4.746 1 84.56 874 GLN A C 1
ATOM 6675 O O . GLN A 1 874 ? 18.109 -5.07 -4.367 1 84.56 874 GLN A O 1
ATOM 6680 N N . ASP A 1 875 ? 17.438 -3.549 -5.887 1 83.75 875 ASP A N 1
ATOM 6681 C CA . ASP A 1 875 ? 16.984 -4.594 -6.801 1 83.75 875 ASP A CA 1
ATOM 6682 C C . ASP A 1 875 ? 17.234 -4.199 -8.25 1 83.75 875 ASP A C 1
ATOM 6684 O O . ASP A 1 875 ? 17.656 -3.074 -8.531 1 83.75 875 ASP A O 1
ATOM 6688 N N . ARG A 1 876 ? 17.062 -5.137 -9.195 1 83.88 876 ARG A N 1
ATOM 6689 C CA . ARG A 1 876 ? 17.391 -4.926 -10.602 1 83.88 876 ARG A CA 1
ATOM 6690 C C . ARG A 1 876 ? 16.438 -3.918 -11.242 1 83.88 876 ARG A C 1
ATOM 6692 O O . ARG A 1 876 ? 16.844 -3.156 -12.125 1 83.88 876 ARG A O 1
ATOM 6699 N N . THR A 1 877 ? 15.242 -3.873 -10.719 1 83.88 877 THR A N 1
ATOM 6700 C CA . THR A 1 877 ? 14.281 -2.916 -11.25 1 83.88 877 THR A CA 1
ATOM 6701 C C . THR A 1 877 ? 14.703 -1.486 -10.922 1 83.88 877 THR A C 1
ATOM 6703 O O . THR A 1 877 ? 14.633 -0.603 -11.781 1 83.88 877 THR A O 1
ATOM 6706 N N . GLN A 1 878 ? 15.047 -1.3 -9.719 1 85.81 878 GLN A N 1
ATOM 6707 C CA . GLN A 1 878 ? 15.539 0.016 -9.312 1 85.81 878 GLN A CA 1
ATOM 6708 C C . GLN A 1 878 ? 16.781 0.401 -10.094 1 85.81 878 GLN A C 1
ATOM 6710 O O . GLN A 1 878 ? 16.969 1.566 -10.453 1 85.81 878 GLN A O 1
ATOM 6715 N N . ALA A 1 879 ? 17.625 -0.575 -10.289 1 91.12 879 ALA A N 1
ATOM 6716 C CA . ALA A 1 879 ? 18.859 -0.324 -11.016 1 91.12 879 ALA A CA 1
ATOM 6717 C C . ALA A 1 879 ? 18.594 0.044 -12.469 1 91.12 879 ALA A C 1
ATOM 6719 O O . ALA A 1 879 ? 19.281 0.893 -13.039 1 91.12 879 ALA A O 1
ATOM 6720 N N . LEU A 1 880 ? 17.641 -0.647 -13.039 1 89.69 880 LEU A N 1
ATOM 6721 C CA . LEU A 1 880 ? 17.25 -0.325 -14.406 1 89.69 880 LEU A CA 1
ATOM 6722 C C . LEU A 1 880 ? 16.734 1.106 -14.5 1 89.69 880 LEU A C 1
ATOM 6724 O O . LEU A 1 880 ? 17.094 1.842 -15.422 1 89.69 880 LEU A O 1
ATOM 6728 N N . ARG A 1 881 ? 15.906 1.51 -13.602 1 87.69 881 ARG A N 1
ATOM 6729 C CA . ARG A 1 881 ? 15.391 2.875 -13.57 1 87.69 881 ARG A CA 1
ATOM 6730 C C . ARG A 1 881 ? 16.516 3.881 -13.359 1 87.69 881 ARG A C 1
ATOM 6732 O O . ARG A 1 881 ? 16.5 4.969 -13.938 1 87.69 881 ARG A O 1
ATOM 6739 N N . TYR A 1 882 ? 17.391 3.529 -12.422 1 92 882 TYR A N 1
ATOM 6740 C CA . TYR A 1 882 ? 18.562 4.359 -12.172 1 92 882 TYR A CA 1
ATOM 6741 C C . TYR A 1 882 ? 19.375 4.551 -13.445 1 92 882 TYR A C 1
ATOM 6743 O O . TYR A 1 882 ? 19.781 5.668 -13.766 1 92 882 TYR A O 1
ATOM 6751 N N . GLY A 1 883 ? 19.594 3.482 -14.188 1 92.81 883 GLY A N 1
ATOM 6752 C CA . GLY A 1 883 ? 20.328 3.553 -15.438 1 92.81 883 GLY A CA 1
ATOM 6753 C C . GLY A 1 883 ? 19.625 4.395 -16.484 1 92.81 883 GLY A C 1
ATOM 6754 O O . GLY A 1 883 ? 20.281 5.141 -17.234 1 92.81 883 GLY A O 1
ATOM 6755 N N . LYS A 1 884 ? 18.391 4.258 -16.547 1 90.25 884 LYS A N 1
ATOM 6756 C CA . LYS A 1 884 ? 17.609 5.07 -17.484 1 90.25 884 LYS A CA 1
ATOM 6757 C C . LYS A 1 884 ? 17.75 6.555 -17.172 1 90.25 884 LYS A C 1
ATOM 6759 O O . LYS A 1 884 ? 17.828 7.383 -18.078 1 90.25 884 LYS A O 1
ATOM 6764 N N . ARG A 1 885 ? 17.766 6.875 -15.93 1 91.5 885 ARG A N 1
ATOM 6765 C CA . ARG A 1 885 ? 17.922 8.266 -15.508 1 91.5 885 ARG A CA 1
ATOM 6766 C C . ARG A 1 885 ? 19.312 8.789 -15.852 1 91.5 885 ARG A C 1
ATOM 6768 O O . ARG A 1 885 ? 19.469 9.961 -16.203 1 91.5 885 ARG A O 1
ATOM 6775 N N . LEU A 1 886 ? 20.312 7.938 -15.68 1 93.31 886 LEU A N 1
ATOM 6776 C CA . LEU A 1 886 ? 21.656 8.336 -16.047 1 93.31 886 LEU A CA 1
ATOM 6777 C C . LEU A 1 886 ? 21.766 8.625 -17.531 1 93.31 886 LEU A C 1
ATOM 6779 O O . LEU A 1 886 ? 22.484 9.531 -17.953 1 93.31 886 LEU A O 1
ATOM 6783 N N . LEU A 1 887 ? 21.047 7.809 -18.297 1 92.62 887 LEU A N 1
ATOM 6784 C CA . LEU A 1 887 ? 21.047 8.023 -19.734 1 92.62 887 LEU A CA 1
ATOM 6785 C C . LEU A 1 887 ? 20.344 9.32 -20.094 1 92.62 887 LEU A C 1
ATOM 6787 O O . LEU A 1 887 ? 20.828 10.094 -20.922 1 92.62 887 LEU A O 1
ATOM 6791 N N . GLU A 1 888 ? 19.266 9.531 -19.484 1 89.75 888 GLU A N 1
ATOM 6792 C CA . GLU A 1 888 ? 18.516 10.766 -19.719 1 89.75 888 GLU A CA 1
ATOM 6793 C C . GLU A 1 888 ? 19.312 11.984 -19.281 1 89.75 888 GLU A C 1
ATOM 6795 O O . GLU A 1 888 ? 19.188 13.062 -19.875 1 89.75 888 GLU A O 1
ATOM 6800 N N . GLY A 1 889 ? 20.062 11.805 -18.219 1 89.94 889 GLY A N 1
ATOM 6801 C CA . GLY A 1 889 ? 20.922 12.875 -17.719 1 89.94 889 GLY A CA 1
ATOM 6802 C C . GLY A 1 889 ? 22.203 13.023 -18.5 1 89.94 889 GLY A C 1
ATOM 6803 O O . GLY A 1 889 ? 23.047 13.859 -18.172 1 89.94 889 GLY A O 1
ATOM 6804 N N . ARG A 1 890 ? 22.422 12.234 -19.484 1 91.06 890 ARG A N 1
ATOM 6805 C CA . ARG A 1 890 ? 23.562 12.281 -20.391 1 91.06 890 ARG A CA 1
ATOM 6806 C C . ARG A 1 890 ? 24.844 11.922 -19.656 1 91.06 890 ARG A C 1
ATOM 6808 O O . ARG A 1 890 ? 25.891 12.57 -19.859 1 91.06 890 ARG A O 1
ATOM 6815 N N . VAL A 1 891 ? 24.75 11.086 -18.766 1 93.38 891 VAL A N 1
ATOM 6816 C CA . VAL A 1 891 ? 25.922 10.516 -18.125 1 93.38 891 VAL A CA 1
ATOM 6817 C C . VAL A 1 891 ? 26.453 9.344 -18.938 1 93.38 891 VAL A C 1
ATOM 6819 O O . VAL A 1 891 ? 27.672 9.125 -19.016 1 93.38 891 VAL A O 1
ATOM 6822 N N . ILE A 1 892 ? 25.5 8.617 -19.516 1 94.12 892 ILE A N 1
ATOM 6823 C CA . ILE A 1 892 ? 25.828 7.48 -20.359 1 94.12 892 ILE A CA 1
ATOM 6824 C C . ILE A 1 892 ? 25.047 7.574 -21.672 1 94.12 892 ILE A C 1
ATOM 6826 O O . ILE A 1 892 ? 24.078 8.328 -21.766 1 94.12 892 ILE A O 1
ATOM 6830 N N . ARG A 1 893 ? 25.516 6.918 -22.656 1 90.62 893 ARG A N 1
ATOM 6831 C CA . ARG A 1 893 ? 24.844 6.855 -23.953 1 90.62 893 ARG A CA 1
ATOM 6832 C C . ARG A 1 893 ? 25.078 5.504 -24.609 1 90.62 893 ARG A C 1
ATOM 6834 O O . ARG A 1 893 ? 26.109 4.867 -24.406 1 90.62 893 ARG A O 1
ATOM 6841 N N . HIS A 1 894 ? 24.094 5.086 -25.297 1 88.69 894 HIS A N 1
ATOM 6842 C CA . HIS A 1 894 ? 24.281 3.887 -26.109 1 88.69 894 HIS A CA 1
ATOM 6843 C C . HIS A 1 894 ? 25.375 4.094 -27.141 1 88.69 894 HIS A C 1
ATOM 6845 O O . HIS A 1 894 ? 25.531 5.188 -27.703 1 88.69 894 HIS A O 1
ATOM 6851 N N . ALA A 1 895 ? 26.094 3.045 -27.328 1 85.19 895 ALA A N 1
ATOM 6852 C CA . ALA A 1 895 ? 27.25 3.15 -28.234 1 85.19 895 ALA A CA 1
ATOM 6853 C C . ALA A 1 895 ? 26.812 3.67 -29.609 1 85.19 895 ALA A C 1
ATOM 6855 O O . ALA A 1 895 ? 27.516 4.48 -30.219 1 85.19 895 ALA A O 1
ATOM 6856 N N . LEU A 1 896 ? 25.641 3.27 -30.078 1 78.62 896 LEU A N 1
ATOM 6857 C CA . LEU A 1 896 ? 25.141 3.719 -31.375 1 78.62 896 LEU A CA 1
ATOM 6858 C C . LEU A 1 896 ? 24.094 4.824 -31.203 1 78.62 896 LEU A C 1
ATOM 6860 O O . LEU A 1 896 ? 23.625 5.391 -32.188 1 78.62 896 LEU A O 1
ATOM 6864 N N . GLY A 1 897 ? 23.781 5.145 -29.984 1 79.19 897 GLY A N 1
ATOM 6865 C CA . GLY A 1 897 ? 22.812 6.195 -29.703 1 79.19 897 GLY A CA 1
ATOM 6866 C C . GLY A 1 897 ? 21.391 5.832 -30.094 1 79.19 897 GLY A C 1
ATOM 6867 O O . GLY A 1 897 ? 20.562 6.711 -30.297 1 79.19 897 GLY A O 1
ATOM 6868 N N . ARG A 1 898 ? 21.125 4.57 -30.281 1 76.12 898 ARG A N 1
ATOM 6869 C CA . ARG A 1 898 ? 19.828 4.168 -30.828 1 76.12 898 ARG A CA 1
ATOM 6870 C C . ARG A 1 898 ? 18.906 3.627 -29.75 1 76.12 898 ARG A C 1
ATOM 6872 O O . ARG A 1 898 ? 17.688 3.553 -29.938 1 76.12 898 ARG A O 1
ATOM 6879 N N . ARG A 1 899 ? 19.5 3.213 -28.656 1 79.88 899 ARG A N 1
ATOM 6880 C CA . ARG A 1 899 ? 18.672 2.545 -27.656 1 79.88 899 ARG A CA 1
ATOM 6881 C C . ARG A 1 899 ? 18.766 3.25 -26.312 1 79.88 899 ARG A C 1
ATOM 6883 O O . ARG A 1 899 ? 19.797 3.838 -25.984 1 79.88 899 ARG A O 1
ATOM 6890 N N . HIS A 1 900 ? 17.562 3.17 -25.641 1 86.31 900 HIS A N 1
ATOM 6891 C CA . HIS A 1 900 ? 17.562 3.609 -24.25 1 86.31 900 HIS A CA 1
ATOM 6892 C C . HIS A 1 900 ? 18.219 2.568 -23.344 1 86.31 900 HIS A C 1
ATOM 6894 O O . HIS A 1 900 ? 18.531 1.465 -23.781 1 86.31 900 HIS A O 1
ATOM 6900 N N . PHE A 1 901 ? 18.422 2.795 -22.156 1 88.62 901 PHE A N 1
ATOM 6901 C CA . PHE A 1 901 ? 19.141 1.908 -21.25 1 88.62 901 PHE A CA 1
ATOM 6902 C C . PHE A 1 901 ? 18.344 0.646 -20.969 1 88.62 901 PHE A C 1
ATOM 6904 O O . PHE A 1 901 ? 17.156 0.72 -20.656 1 88.62 901 PHE A O 1
ATOM 6911 N N . GLN A 1 902 ? 18.969 -0.513 -21.172 1 85.62 902 GLN A N 1
ATOM 6912 C CA . GLN A 1 902 ? 18.344 -1.805 -20.938 1 85.62 902 GLN A CA 1
ATOM 6913 C C . GLN A 1 902 ? 19.25 -2.725 -20.125 1 85.62 902 GLN A C 1
ATOM 6915 O O . GLN A 1 902 ? 20.484 -2.613 -20.219 1 85.62 902 GLN A O 1
ATOM 6920 N N . ASP A 1 903 ? 18.641 -3.516 -19.281 1 85.38 903 ASP A N 1
ATOM 6921 C CA . ASP A 1 903 ? 19.391 -4.523 -18.531 1 85.38 903 ASP A CA 1
ATOM 6922 C C . ASP A 1 903 ? 19.688 -5.746 -19.391 1 85.38 903 ASP A C 1
ATOM 6924 O O . ASP A 1 903 ? 19.234 -6.852 -19.094 1 85.38 903 ASP A O 1
ATOM 6928 N N . GLU A 1 904 ? 20.328 -5.473 -20.484 1 81.44 904 GLU A N 1
ATOM 6929 C CA . GLU A 1 904 ? 20.688 -6.496 -21.453 1 81.44 904 GLU A CA 1
ATOM 6930 C C . GLU A 1 904 ? 22.125 -6.328 -21.922 1 81.44 904 GLU A C 1
ATOM 6932 O O . GLU A 1 904 ? 22.875 -5.504 -21.391 1 81.44 904 GLU A O 1
ATOM 6937 N N . GLN A 1 905 ? 22.547 -7.125 -22.844 1 80.19 905 GLN A N 1
ATOM 6938 C CA . GLN A 1 905 ? 23.922 -7.121 -23.312 1 80.19 905 GLN A CA 1
ATOM 6939 C C . GLN A 1 905 ? 24.125 -6.078 -24.422 1 80.19 905 GLN A C 1
ATOM 6941 O O . GLN A 1 905 ? 24.562 -6.41 -25.516 1 80.19 905 GLN A O 1
ATOM 6946 N N . TYR A 1 906 ? 23.766 -4.824 -24.141 1 83.38 906 TYR A N 1
ATOM 6947 C CA . TYR A 1 906 ? 24.016 -3.686 -25.016 1 83.38 906 TYR A CA 1
ATOM 6948 C C . TYR A 1 906 ? 25.203 -2.865 -24.5 1 83.38 906 TYR A C 1
ATOM 6950 O O . TYR A 1 906 ? 25.375 -2.707 -23.297 1 83.38 906 TYR A O 1
ATOM 6958 N N . THR A 1 907 ? 25.922 -2.424 -25.438 1 88.06 907 THR A N 1
ATOM 6959 C CA . THR A 1 907 ? 27.109 -1.662 -25.062 1 88.06 907 THR A CA 1
ATOM 6960 C C . THR A 1 907 ? 26.781 -0.181 -24.906 1 88.06 907 THR A C 1
ATOM 6962 O O . THR A 1 907 ? 26.156 0.413 -25.781 1 88.06 907 THR A O 1
ATOM 6965 N N . TYR A 1 908 ? 27.188 0.345 -23.859 1 92.25 908 TYR A N 1
ATOM 6966 C CA . TYR A 1 908 ? 27.047 1.764 -23.547 1 92.25 908 TYR A CA 1
ATOM 6967 C C . TYR A 1 908 ? 28.391 2.408 -23.281 1 92.25 908 TYR A C 1
ATOM 6969 O O . TYR A 1 908 ? 29.391 1.712 -23.094 1 92.25 908 TYR A O 1
ATOM 6977 N N . VAL A 1 909 ? 28.438 3.746 -23.375 1 92.25 909 VAL A N 1
ATOM 6978 C CA . VAL A 1 909 ? 29.672 4.488 -23.141 1 92.25 909 VAL A CA 1
ATOM 6979 C C . VAL A 1 909 ? 29.422 5.613 -22.141 1 92.25 909 VAL A C 1
ATOM 6981 O O . VAL A 1 909 ? 28.359 6.242 -22.172 1 92.25 909 VAL A O 1
ATOM 6984 N N . PHE A 1 910 ? 30.359 5.805 -21.203 1 94.06 910 PHE A N 1
ATOM 6985 C CA . PHE A 1 910 ? 30.281 6.934 -20.281 1 94.06 910 PHE A CA 1
ATOM 6986 C C . PHE A 1 910 ? 30.656 8.234 -20.984 1 94.06 910 PHE A C 1
ATOM 6988 O O . PHE A 1 910 ? 31.578 8.258 -21.797 1 94.06 910 PHE A O 1
ATOM 6995 N N . LEU A 1 911 ? 29.891 9.297 -20.719 1 90.06 911 LEU A N 1
ATOM 6996 C CA . LEU A 1 911 ? 30.172 10.609 -21.297 1 90.06 911 LEU A CA 1
ATOM 6997 C C . LEU A 1 911 ? 31.016 11.453 -20.359 1 90.06 911 LEU A C 1
ATOM 6999 O O . LEU A 1 911 ? 30.844 11.391 -19.141 1 90.06 911 LEU A O 1
ATOM 7003 N N . PRO A 1 912 ? 32 12.062 -20.891 1 77 912 PRO A N 1
ATOM 7004 C CA . PRO A 1 912 ? 32.844 12.898 -20.031 1 77 912 PRO A CA 1
ATOM 7005 C C . PRO A 1 912 ? 32.094 14.07 -19.406 1 77 912 PRO A C 1
ATOM 7007 O O . PRO A 1 912 ? 31.094 14.531 -19.953 1 77 912 PRO A O 1
ATOM 7010 N N . SER A 1 913 ? 32.219 14.289 -18.109 1 65 913 SER A N 1
ATOM 7011 C CA . SER A 1 913 ? 31.609 15.391 -17.375 1 65 913 SER A CA 1
ATOM 7012 C C . SER A 1 913 ? 31.797 16.719 -18.109 1 65 913 SER A C 1
ATOM 7014 O O . SER A 1 913 ? 32.875 17 -18.625 1 65 913 SER A O 1
ATOM 7016 N N . LEU A 1 914 ? 30.906 17.297 -18.734 1 47.69 914 LEU A N 1
ATOM 7017 C CA . LEU A 1 914 ? 31.078 18.656 -19.25 1 47.69 914 LEU A CA 1
ATOM 7018 C C . LEU A 1 914 ? 31.672 19.562 -18.188 1 47.69 914 LEU A C 1
ATOM 7020 O O . LEU A 1 914 ? 31.094 19.719 -17.109 1 47.69 914 LEU A O 1
ATOM 7024 N N . ALA A 1 915 ? 32.938 19.688 -17.906 1 38.72 915 ALA A N 1
ATOM 7025 C CA . ALA A 1 915 ? 33.562 20.75 -17.156 1 38.72 915 ALA A CA 1
ATOM 7026 C C . ALA A 1 915 ? 32.906 22.094 -17.453 1 38.72 915 ALA A C 1
ATOM 7028 O O . ALA A 1 915 ? 32.812 22.5 -18.625 1 38.72 915 ALA A O 1
ATOM 7029 N N . THR A 1 916 ? 31.938 22.609 -16.766 1 34.78 916 THR A N 1
ATOM 7030 C CA . THR A 1 916 ? 31.938 24.078 -16.781 1 34.78 916 THR A CA 1
ATOM 7031 C C . THR A 1 916 ? 33.375 24.625 -16.703 1 34.78 916 THR A C 1
ATOM 7033 O O . THR A 1 916 ? 34.125 24.266 -15.805 1 34.78 916 THR A O 1
ATOM 7036 N N . ASN A 1 917 ? 34.031 24.875 -17.734 1 27.73 917 ASN A N 1
ATOM 7037 C CA . ASN A 1 917 ? 35.062 25.891 -17.797 1 27.73 917 ASN A CA 1
ATOM 7038 C C . ASN A 1 917 ? 34.719 27.109 -16.938 1 27.73 917 ASN A C 1
ATOM 7040 O O . ASN A 1 917 ? 34 28 -17.391 1 27.73 917 ASN A O 1
ATOM 7044 N N . VAL A 1 918 ? 34.5 27.094 -15.703 1 26.41 918 VAL A N 1
ATOM 7045 C CA . VAL A 1 918 ? 34.781 28.297 -14.922 1 26.41 918 VAL A CA 1
ATOM 7046 C C . VAL A 1 918 ? 36.281 28.625 -15.008 1 26.41 918 VAL A C 1
ATOM 7048 O O . VAL A 1 918 ? 37.094 27.938 -14.398 1 26.41 918 VAL A O 1
ATOM 7051 N N . SER A 1 919 ? 36.844 28.812 -16.141 1 19.03 919 SER A N 1
ATOM 7052 C CA . SER A 1 919 ? 37.75 29.938 -16.078 1 19.03 919 SER A CA 1
ATOM 7053 C C . SER A 1 919 ? 37.031 31.234 -15.773 1 19.03 919 SER A C 1
ATOM 7055 O O . SER A 1 919 ? 35.938 31.469 -16.281 1 19.03 919 SER A O 1
ATOM 7057 N N . MET B 1 1 ? -40.156 -19.672 17.328 1 22.33 1 MET B N 1
ATOM 7058 C CA . MET B 1 1 ? -39.906 -18.297 17.719 1 22.33 1 MET B CA 1
ATOM 7059 C C . MET B 1 1 ? -39.469 -17.453 16.516 1 22.33 1 MET B C 1
ATOM 7061 O O . MET B 1 1 ? -38.656 -17.891 15.711 1 22.33 1 MET B O 1
ATOM 7065 N N . GLU B 1 2 ? -40.406 -16.531 16.109 1 25.34 2 GLU B N 1
ATOM 7066 C CA . GLU B 1 2 ? -40.406 -15.703 14.906 1 25.34 2 GLU B CA 1
ATOM 7067 C C . GLU B 1 2 ? -39.156 -14.852 14.805 1 25.34 2 GLU B C 1
ATOM 7069 O O . GLU B 1 2 ? -38.688 -14.32 15.812 1 25.34 2 GLU B O 1
ATOM 7074 N N . PRO B 1 3 ? -38.312 -15.117 13.883 1 27.44 3 PRO B N 1
ATOM 7075 C CA . PRO B 1 3 ? -37.062 -14.406 13.766 1 27.44 3 PRO B CA 1
ATOM 7076 C C . PRO B 1 3 ? -37.219 -12.891 13.836 1 27.44 3 PRO B C 1
ATOM 7078 O O . PRO B 1 3 ? -38.125 -12.328 13.227 1 27.44 3 PRO B O 1
ATOM 7081 N N . ALA B 1 4 ? -36.938 -12.352 15.039 1 27.53 4 ALA B N 1
ATOM 7082 C CA . ALA B 1 4 ? -37.125 -10.938 15.344 1 27.53 4 ALA B CA 1
ATOM 7083 C C . ALA B 1 4 ? -36.594 -10.055 14.211 1 27.53 4 ALA B C 1
ATOM 7085 O O . ALA B 1 4 ? -35.438 -10.156 13.82 1 27.53 4 ALA B O 1
ATOM 7086 N N . THR B 1 5 ? -37.406 -9.664 13.359 1 28.09 5 THR B N 1
ATOM 7087 C CA . THR B 1 5 ? -37.25 -8.664 12.305 1 28.09 5 THR B CA 1
ATOM 7088 C C . THR B 1 5 ? -36.469 -7.457 12.828 1 28.09 5 THR B C 1
ATOM 7090 O O . THR B 1 5 ? -36.906 -6.816 13.797 1 28.09 5 THR B O 1
ATOM 7093 N N . ARG B 1 6 ? -35.281 -7.465 12.875 1 29.11 6 ARG B N 1
ATOM 7094 C CA . ARG B 1 6 ? -34.562 -6.273 13.312 1 29.11 6 ARG B CA 1
ATOM 7095 C C . ARG B 1 6 ? -35.188 -5.008 12.742 1 29.11 6 ARG B C 1
ATOM 7097 O O . ARG B 1 6 ? -35.25 -4.848 11.523 1 29.11 6 ARG B O 1
ATOM 7104 N N . ALA B 1 7 ? -36.125 -4.484 13.438 1 28.39 7 ALA B N 1
ATOM 7105 C CA . ALA B 1 7 ? -36.844 -3.234 13.156 1 28.39 7 ALA B CA 1
ATOM 7106 C C . ALA B 1 7 ? -35.875 -2.152 12.688 1 28.39 7 ALA B C 1
ATOM 7108 O O . ALA B 1 7 ? -34.906 -1.802 13.406 1 28.39 7 ALA B O 1
ATOM 7109 N N . VAL B 1 8 ? -35.625 -2.145 11.469 1 32.06 8 VAL B N 1
ATOM 7110 C CA . VAL B 1 8 ? -35 -0.972 10.867 1 32.06 8 VAL B CA 1
ATOM 7111 C C . VAL B 1 8 ? -35.594 0.299 11.461 1 32.06 8 VAL B C 1
ATOM 7113 O O . VAL B 1 8 ? -36.781 0.548 11.305 1 32.06 8 VAL B O 1
ATOM 7116 N N . SER B 1 9 ? -35.125 0.667 12.594 1 31.42 9 SER B N 1
ATOM 7117 C CA . SER B 1 9 ? -35.688 1.901 13.156 1 31.42 9 SER B CA 1
ATOM 7118 C C . SER B 1 9 ? -35.844 2.967 12.078 1 31.42 9 SER B C 1
ATOM 7120 O O . SER B 1 9 ? -35.031 3.064 11.156 1 31.42 9 SER B O 1
ATOM 7122 N N . PRO B 1 10 ? -37 3.459 11.844 1 33.94 10 PRO B N 1
ATOM 7123 C CA . PRO B 1 10 ? -37.281 4.531 10.875 1 33.94 10 PRO B CA 1
ATOM 7124 C C . PRO B 1 10 ? -36.188 5.602 10.875 1 33.94 10 PRO B C 1
ATOM 7126 O O . PRO B 1 10 ? -35.5 5.809 11.891 1 33.94 10 PRO B O 1
ATOM 7129 N N . PRO B 1 11 ? -35.688 5.98 9.688 1 37.38 11 PRO B N 1
ATOM 7130 C CA . PRO B 1 11 ? -34.656 7.039 9.625 1 37.38 11 PRO B CA 1
ATOM 7131 C C . PRO B 1 11 ? -35.031 8.242 10.5 1 37.38 11 PRO B C 1
ATOM 7133 O O . PRO B 1 11 ? -36.188 8.672 10.531 1 37.38 11 PRO B O 1
ATOM 7136 N N . ALA B 1 12 ? -34.438 8.391 11.555 1 42.59 12 ALA B N 1
ATOM 7137 C CA . ALA B 1 12 ? -34.656 9.523 12.438 1 42.59 12 ALA B CA 1
ATOM 7138 C C . ALA B 1 12 ? -34.906 10.805 11.633 1 42.59 12 ALA B C 1
ATOM 7140 O O . ALA B 1 12 ? -34.312 10.977 10.555 1 42.59 12 ALA B O 1
ATOM 7141 N N . PRO B 1 13 ? -35.875 11.609 11.961 1 39.41 13 PRO B N 1
ATOM 7142 C CA . PRO B 1 13 ? -36.188 12.844 11.234 1 39.41 13 PRO B CA 1
ATOM 7143 C C . PRO B 1 13 ? -34.938 13.727 11.031 1 39.41 13 PRO B C 1
ATOM 7145 O O . PRO B 1 13 ? -34 13.672 11.82 1 39.41 13 PRO B O 1
ATOM 7148 N N . THR B 1 14 ? -34.75 14.406 9.906 1 40.5 14 THR B N 1
ATOM 7149 C CA . THR B 1 14 ? -33.844 15.453 9.414 1 40.5 14 THR B CA 1
ATOM 7150 C C . THR B 1 14 ? -33.812 16.625 10.383 1 40.5 14 THR B C 1
ATOM 7152 O O . THR B 1 14 ? -34.875 17.172 10.75 1 40.5 14 THR B O 1
ATOM 7155 N N . GLY B 1 15 ? -32.844 16.719 11.375 1 47.47 15 GLY B N 1
ATOM 7156 C CA . GLY B 1 15 ? -32.531 17.781 12.305 1 47.47 15 GLY B CA 1
ATOM 7157 C C . GLY B 1 15 ? -32.219 17.297 13.703 1 47.47 15 GLY B C 1
ATOM 7158 O O . GLY B 1 15 ? -32.188 18.078 14.648 1 47.47 15 GLY B O 1
ATOM 7159 N N . ASP B 1 16 ? -32.344 16.047 13.883 1 54.09 16 ASP B N 1
ATOM 7160 C CA . ASP B 1 16 ? -32.125 15.453 15.195 1 54.09 16 ASP B CA 1
ATOM 7161 C C . ASP B 1 16 ? -30.641 15.5 15.594 1 54.09 16 ASP B C 1
ATOM 7163 O O . ASP B 1 16 ? -29.781 15.078 14.82 1 54.09 16 ASP B O 1
ATOM 7167 N N . PRO B 1 17 ? -30.266 16.328 16.641 1 60 17 PRO B N 1
ATOM 7168 C CA . PRO B 1 17 ? -28.906 16.375 17.156 1 60 17 PRO B CA 1
ATOM 7169 C C . PRO B 1 17 ? -28.234 15 17.172 1 60 17 PRO B C 1
ATOM 7171 O O . PRO B 1 17 ? -27 14.906 17.062 1 60 17 PRO B O 1
ATOM 7174 N N . HIS B 1 18 ? -28.969 14.047 17.094 1 64.5 18 HIS B N 1
ATOM 7175 C CA . HIS B 1 18 ? -28.438 12.695 17.125 1 64.5 18 HIS B CA 1
ATOM 7176 C C . HIS B 1 18 ? -27.812 12.312 15.781 1 64.5 18 HIS B C 1
ATOM 7178 O O . HIS B 1 18 ? -26.875 11.531 15.727 1 64.5 18 HIS B O 1
ATOM 7184 N N . VAL B 1 19 ? -28.328 13.07 14.758 1 70.25 19 VAL B N 1
ATOM 7185 C CA . VAL B 1 19 ? -27.797 12.719 13.445 1 70.25 19 VAL B CA 1
ATOM 7186 C C . VAL B 1 19 ? -26.375 13.266 13.305 1 70.25 19 VAL B C 1
ATOM 7188 O O . VAL B 1 19 ? -25.484 12.594 12.766 1 70.25 19 VAL B O 1
ATOM 7191 N N . VAL B 1 20 ? -26.172 14.453 13.875 1 71.25 20 VAL B N 1
ATOM 7192 C CA . VAL B 1 20 ? -24.875 15.117 13.75 1 71.25 20 VAL B CA 1
ATOM 7193 C C . VAL B 1 20 ? -23.812 14.336 14.523 1 71.25 20 VAL B C 1
ATOM 7195 O O . VAL B 1 20 ? -22.734 14.047 13.992 1 71.25 20 VAL B O 1
ATOM 7198 N N . TYR B 1 21 ? -24.125 13.961 15.664 1 72.38 21 TYR B N 1
ATOM 7199 C CA . TYR B 1 21 ? -23.094 13.367 16.516 1 72.38 21 TYR B CA 1
ATOM 7200 C C . TYR B 1 21 ? -23.062 11.852 16.344 1 72.38 21 TYR B C 1
ATOM 7202 O O . TYR B 1 21 ? -22.016 11.219 16.578 1 72.38 21 TYR B O 1
ATOM 7210 N N . ASP B 1 22 ? -24.125 11.281 15.812 1 73.94 22 ASP B N 1
ATOM 7211 C CA . ASP B 1 22 ? -24.172 9.828 15.672 1 73.94 22 ASP B CA 1
ATOM 7212 C C . ASP B 1 22 ? -23.75 9.406 14.258 1 73.94 22 ASP B C 1
ATOM 7214 O O . ASP B 1 22 ? -23.359 8.258 14.047 1 73.94 22 ASP B O 1
ATOM 7218 N N . GLU B 1 23 ? -23.844 10.383 13.367 1 75.5 23 GLU B N 1
ATOM 7219 C CA . GLU B 1 23 ? -23.562 9.969 12 1 75.5 23 GLU B CA 1
ATOM 7220 C C . GLU B 1 23 ? -22.438 10.805 11.391 1 75.5 23 GLU B C 1
ATOM 7222 O O . GLU B 1 23 ? -21.453 10.258 10.891 1 75.5 23 GLU B O 1
ATOM 7227 N N . LEU B 1 24 ? -22.562 12.094 11.562 1 77.38 24 LEU B N 1
ATOM 7228 C CA . LEU B 1 24 ? -21.625 12.969 10.875 1 77.38 24 LEU B CA 1
ATOM 7229 C C . LEU B 1 24 ? -20.266 12.945 11.562 1 77.38 24 LEU B C 1
ATOM 7231 O O . LEU B 1 24 ? -19.234 12.742 10.914 1 77.38 24 LEU B O 1
ATOM 7235 N N . LEU B 1 25 ? -20.234 13.148 12.797 1 81 25 LEU B N 1
ATOM 7236 C CA . LEU B 1 25 ? -18.984 13.258 13.547 1 81 25 LEU B CA 1
ATOM 7237 C C . LEU B 1 25 ? -18.188 11.961 13.453 1 81 25 LEU B C 1
ATOM 7239 O O . LEU B 1 25 ? -16.969 11.992 13.203 1 81 25 LEU B O 1
ATOM 7243 N N . PRO B 1 26 ? -18.828 10.812 13.531 1 84.75 26 PRO B N 1
ATOM 7244 C CA . PRO B 1 26 ? -18.062 9.57 13.438 1 84.75 26 PRO B CA 1
ATOM 7245 C C . PRO B 1 26 ? -17.375 9.398 12.078 1 84.75 26 PRO B C 1
ATOM 7247 O O . PRO B 1 26 ? -16.266 8.891 12.008 1 84.75 26 PRO B O 1
ATOM 7250 N N . VAL B 1 27 ? -17.984 9.867 11.078 1 84.69 27 VAL B N 1
ATOM 7251 C CA . VAL B 1 27 ? -17.422 9.75 9.734 1 84.69 27 VAL B CA 1
ATOM 7252 C C . VAL B 1 27 ? -16.188 10.648 9.617 1 84.69 27 VAL B C 1
ATOM 7254 O O . VAL B 1 27 ? -15.172 10.242 9.055 1 84.69 27 VAL B O 1
ATOM 7257 N N . LEU B 1 28 ? -16.344 11.789 10.109 1 84.88 28 LEU B N 1
ATOM 7258 C CA . LEU B 1 28 ? -15.219 12.711 10.086 1 84.88 28 LEU B CA 1
ATOM 7259 C C . LEU B 1 28 ? -14.062 12.164 10.914 1 84.88 28 LEU B C 1
ATOM 7261 O O . LEU B 1 28 ? -12.906 12.219 10.492 1 84.88 28 LEU B O 1
ATOM 7265 N N . VAL B 1 29 ? -14.398 11.656 12.039 1 86.5 29 VAL B N 1
ATOM 7266 C CA . VAL B 1 29 ? -13.367 11.102 12.922 1 86.5 29 VAL B CA 1
ATOM 7267 C C . VAL B 1 29 ? -12.703 9.906 12.242 1 86.5 29 VAL B C 1
ATOM 7269 O O . VAL B 1 29 ? -11.484 9.734 12.328 1 86.5 29 VAL B O 1
ATOM 7272 N N . GLN B 1 30 ? -13.461 9.125 11.609 1 90.75 30 GLN B N 1
ATOM 7273 C CA . GLN B 1 30 ? -12.922 7.969 10.906 1 90.75 30 GLN B CA 1
ATOM 7274 C C . GLN B 1 30 ? -11.914 8.398 9.836 1 90.75 30 GLN B C 1
ATOM 7276 O O . GLN B 1 30 ? -10.828 7.82 9.734 1 90.75 30 GLN B O 1
ATOM 7281 N N . CYS B 1 31 ? -12.234 9.383 9.008 1 90.06 31 CYS B N 1
ATOM 7282 C CA . CYS B 1 31 ? -11.359 9.836 7.93 1 90.06 31 CYS B CA 1
ATOM 7283 C C . CYS B 1 31 ? -10.055 10.398 8.484 1 90.06 31 CYS B C 1
ATOM 7285 O O . CYS B 1 31 ? -8.969 9.984 8.07 1 90.06 31 CYS B O 1
ATOM 7287 N N . PHE B 1 32 ? -10.141 11.164 9.445 1 88.31 32 PHE B N 1
ATOM 7288 C CA . PHE B 1 32 ? -8.945 11.836 9.953 1 88.31 32 PHE B CA 1
ATOM 7289 C C . PHE B 1 32 ? -8.141 10.906 10.852 1 88.31 32 PHE B C 1
ATOM 7291 O O . PHE B 1 32 ? -6.926 11.047 10.969 1 88.31 32 PHE B O 1
ATOM 7298 N N . ALA B 1 33 ? -8.828 9.953 11.508 1 91.38 33 ALA B N 1
ATOM 7299 C CA . ALA B 1 33 ? -8.102 8.945 12.273 1 91.38 33 ALA B CA 1
ATOM 7300 C C . ALA B 1 33 ? -7.195 8.109 11.375 1 91.38 33 ALA B C 1
ATOM 7302 O O . ALA B 1 33 ? -6.043 7.844 11.719 1 91.38 33 ALA B O 1
ATOM 7303 N N . ILE B 1 34 ? -7.684 7.73 10.211 1 94.44 34 ILE B N 1
ATOM 7304 C CA . ILE B 1 34 ? -6.891 6.914 9.297 1 94.44 34 ILE B CA 1
ATOM 7305 C C . ILE B 1 34 ? -5.77 7.758 8.695 1 94.44 34 ILE B C 1
ATOM 7307 O O . ILE B 1 34 ? -4.652 7.27 8.508 1 94.44 34 ILE B O 1
ATOM 7311 N N . ILE B 1 35 ? -6.07 9.047 8.414 1 92.56 35 ILE B N 1
ATOM 7312 C CA . ILE B 1 35 ? -5.027 9.953 7.953 1 92.56 35 ILE B CA 1
ATOM 7313 C C . ILE B 1 35 ? -3.922 10.047 9 1 92.56 35 ILE B C 1
ATOM 7315 O O . ILE B 1 35 ? -2.736 9.969 8.672 1 92.56 35 ILE B O 1
ATOM 7319 N N . LEU B 1 36 ? -4.297 10.109 10.258 1 89 36 LEU B N 1
ATOM 7320 C CA . LEU B 1 36 ? -3.334 10.227 11.344 1 89 36 LEU B CA 1
ATOM 7321 C C . LEU B 1 36 ? -2.531 8.938 11.5 1 89 36 LEU B C 1
ATOM 7323 O O . LEU B 1 36 ? -1.352 8.977 11.859 1 89 36 LEU B O 1
ATOM 7327 N N . LEU B 1 37 ? -3.143 7.801 11.242 1 93.69 37 LEU B N 1
ATOM 7328 C CA . LEU B 1 37 ? -2.408 6.543 11.266 1 93.69 37 LEU B CA 1
ATOM 7329 C C . LEU B 1 37 ? -1.34 6.512 10.18 1 93.69 37 LEU B C 1
ATOM 7331 O O . LEU B 1 37 ? -0.213 6.07 10.422 1 93.69 37 LEU B O 1
ATOM 7335 N N . GLY B 1 38 ? -1.717 6.984 8.977 1 93.38 38 GLY B N 1
ATOM 7336 C CA . GLY B 1 38 ? -0.729 7.09 7.91 1 93.38 38 GLY B CA 1
ATOM 7337 C C . GLY B 1 38 ? 0.401 8.047 8.242 1 93.38 38 GLY B C 1
ATOM 7338 O O . GLY B 1 38 ? 1.574 7.719 8.055 1 93.38 38 GLY B O 1
ATOM 7339 N N . TYR B 1 39 ? 0.051 9.18 8.781 1 90.06 39 TYR B N 1
ATOM 7340 C CA . TYR B 1 39 ? 1.033 10.195 9.156 1 90.06 39 TYR B CA 1
ATOM 7341 C C . TYR B 1 39 ? 1.98 9.664 10.227 1 90.06 39 TYR B C 1
ATOM 7343 O O . TYR B 1 39 ? 3.195 9.852 10.133 1 90.06 39 TYR B O 1
ATOM 7351 N N . SER B 1 40 ? 1.464 8.961 11.203 1 87.56 40 SER B N 1
ATOM 7352 C CA . SER B 1 40 ? 2.262 8.422 12.297 1 87.56 40 SER B CA 1
ATOM 7353 C C . SER B 1 40 ? 3.193 7.316 11.805 1 87.56 40 SER B C 1
ATOM 7355 O O . SER B 1 40 ? 4.32 7.188 12.289 1 87.56 40 SER B O 1
ATOM 7357 N N . SER B 1 41 ? 2.754 6.555 10.867 1 91 41 SER B N 1
ATOM 7358 C CA . SER B 1 41 ? 3.586 5.488 10.32 1 91 41 SER B CA 1
ATOM 7359 C C . SER B 1 41 ? 4.816 6.051 9.609 1 91 41 SER B C 1
ATOM 7361 O O . SER B 1 41 ? 5.895 5.457 9.664 1 91 41 SER B O 1
ATOM 7363 N N . GLY B 1 42 ? 4.656 7.145 8.93 1 87.12 42 GLY B N 1
ATOM 7364 C CA . GLY B 1 42 ? 5.781 7.809 8.289 1 87.12 42 GLY B CA 1
ATOM 7365 C C . GLY B 1 42 ? 6.684 8.539 9.266 1 87.12 42 GLY B C 1
ATOM 7366 O O . GLY B 1 42 ? 7.906 8.43 9.188 1 87.12 42 GLY B O 1
ATOM 7367 N N . ARG B 1 43 ? 6.09 9.164 10.211 1 80.25 43 ARG B N 1
ATOM 7368 C CA . ARG B 1 43 ? 6.82 10.008 11.156 1 80.25 43 ARG B CA 1
ATOM 7369 C C . ARG B 1 43 ? 7.672 9.164 12.094 1 80.25 43 ARG B C 1
ATOM 7371 O O . ARG B 1 43 ? 8.773 9.562 12.469 1 80.25 43 ARG B O 1
ATOM 7378 N N . PHE B 1 44 ? 7.188 7.984 12.414 1 79.44 44 PHE B N 1
ATOM 7379 C CA . PHE B 1 44 ? 7.902 7.137 13.359 1 79.44 44 PHE B CA 1
ATOM 7380 C C . PHE B 1 44 ? 8.812 6.152 12.633 1 79.44 44 PHE B C 1
ATOM 7382 O O . PHE B 1 44 ? 9.406 5.27 13.25 1 79.44 44 PHE B O 1
ATOM 7389 N N . GLY B 1 45 ? 8.883 6.301 11.391 1 80.31 45 GLY B N 1
ATOM 7390 C CA . GLY B 1 45 ? 9.906 5.594 10.633 1 80.31 45 GLY B CA 1
ATOM 7391 C C . GLY B 1 45 ? 9.484 4.199 10.219 1 80.31 45 GLY B C 1
ATOM 7392 O O . GLY B 1 45 ? 10.32 3.395 9.789 1 80.31 45 GLY B O 1
ATOM 7393 N N . LEU B 1 46 ? 8.258 3.861 10.383 1 84.88 46 LEU B N 1
ATOM 7394 C CA . LEU B 1 46 ? 7.789 2.566 9.898 1 84.88 46 LEU B CA 1
ATOM 7395 C C . LEU B 1 46 ? 7.879 2.492 8.375 1 84.88 46 LEU B C 1
ATOM 7397 O O . LEU B 1 46 ? 8.203 1.439 7.82 1 84.88 46 LEU B O 1
ATOM 7401 N N . ILE B 1 47 ? 7.469 3.604 7.742 1 88.69 47 ILE B N 1
ATOM 7402 C CA . ILE B 1 47 ? 7.555 3.734 6.289 1 88.69 47 ILE B CA 1
ATOM 7403 C C . ILE B 1 47 ? 8.359 4.98 5.93 1 88.69 47 ILE B C 1
ATOM 7405 O O . ILE B 1 47 ? 8.039 6.086 6.367 1 88.69 47 ILE B O 1
ATOM 7409 N N . GLY B 1 48 ? 9.422 4.793 5.191 1 81.94 48 GLY B N 1
ATOM 7410 C CA . GLY B 1 48 ? 10.172 5.938 4.699 1 81.94 48 GLY B CA 1
ATOM 7411 C C . GLY B 1 48 ? 9.516 6.625 3.521 1 81.94 48 GLY B C 1
ATOM 7412 O O . GLY B 1 48 ? 8.656 6.039 2.857 1 81.94 48 GLY B O 1
ATOM 7413 N N . LEU B 1 49 ? 9.875 7.855 3.297 1 77.94 49 LEU B N 1
ATOM 7414 C CA . LEU B 1 49 ? 9.281 8.641 2.221 1 77.94 49 LEU B CA 1
ATOM 7415 C C . LEU B 1 49 ? 9.531 7.988 0.867 1 77.94 49 LEU B C 1
ATOM 7417 O O . LEU B 1 49 ? 8.688 8.07 -0.032 1 77.94 49 LEU B O 1
ATOM 7421 N N . ALA B 1 50 ? 10.625 7.348 0.767 1 76.25 50 ALA B N 1
ATOM 7422 C CA . ALA B 1 50 ? 10.992 6.711 -0.496 1 76.25 50 ALA B CA 1
ATOM 7423 C C . ALA B 1 50 ? 10.305 5.355 -0.646 1 76.25 50 ALA B C 1
ATOM 7425 O O . ALA B 1 50 ? 10.25 4.801 -1.746 1 76.25 50 ALA B O 1
ATOM 7426 N N . GLU B 1 51 ? 9.703 4.898 0.39 1 85.25 51 GLU B N 1
ATOM 7427 C CA . GLU B 1 51 ? 9.125 3.559 0.393 1 85.25 51 GLU B CA 1
ATOM 7428 C C . GLU B 1 51 ? 7.609 3.607 0.193 1 85.25 51 GLU B C 1
ATOM 7430 O O . GLU B 1 51 ? 6.918 2.609 0.4 1 85.25 51 GLU B O 1
ATOM 7435 N N . THR B 1 52 ? 7.07 4.707 -0.233 1 89.62 52 THR B N 1
ATOM 7436 C CA . THR B 1 52 ? 5.625 4.879 -0.348 1 89.62 52 THR B CA 1
ATOM 7437 C C . THR B 1 52 ? 5.137 4.426 -1.72 1 89.62 52 THR B C 1
ATOM 7439 O O . THR B 1 52 ? 3.934 4.449 -1.993 1 89.62 52 THR B O 1
ATOM 7442 N N . ARG B 1 53 ? 5.902 3.891 -2.578 1 88.19 53 ARG B N 1
ATOM 7443 C CA . ARG B 1 53 ? 5.594 3.689 -3.99 1 88.19 53 ARG B CA 1
ATOM 7444 C C . ARG B 1 53 ? 4.551 2.594 -4.172 1 88.19 53 ARG B C 1
ATOM 7446 O O . ARG B 1 53 ? 3.613 2.746 -4.961 1 88.19 53 ARG B O 1
ATOM 7453 N N . SER B 1 54 ? 4.715 1.495 -3.488 1 92.31 54 SER B N 1
ATOM 7454 C CA . SER B 1 54 ? 3.807 0.374 -3.693 1 92.31 54 SER B CA 1
ATOM 7455 C C . SER B 1 54 ? 2.371 0.757 -3.352 1 92.31 54 SER B C 1
ATOM 7457 O O . SER B 1 54 ? 1.444 0.456 -4.109 1 92.31 54 SER B O 1
ATOM 7459 N N . LEU B 1 55 ? 2.174 1.411 -2.201 1 94.06 55 LEU B N 1
ATOM 7460 C CA . LEU B 1 55 ? 0.836 1.851 -1.822 1 94.06 55 LEU B CA 1
ATOM 7461 C C . LEU B 1 55 ? 0.314 2.906 -2.793 1 94.06 55 LEU B C 1
ATOM 7463 O O . LEU B 1 55 ? -0.869 2.906 -3.137 1 94.06 55 LEU B O 1
ATOM 7467 N N . ASN B 1 56 ? 1.191 3.785 -3.264 1 91.56 56 ASN B N 1
ATOM 7468 C CA . ASN B 1 56 ? 0.82 4.824 -4.219 1 91.56 56 ASN B CA 1
ATOM 7469 C C . ASN B 1 56 ? 0.371 4.223 -5.551 1 91.56 56 ASN B C 1
ATOM 7471 O O . ASN B 1 56 ? -0.638 4.648 -6.117 1 91.56 56 ASN B O 1
ATOM 7475 N N . VAL B 1 57 ? 1.109 3.277 -6.07 1 91.94 57 VAL B N 1
ATOM 7476 C CA . VAL B 1 57 ? 0.771 2.637 -7.336 1 91.94 57 VAL B CA 1
ATOM 7477 C C . VAL B 1 57 ? -0.544 1.873 -7.195 1 91.94 57 VAL B C 1
ATOM 7479 O O . VAL B 1 57 ? -1.411 1.947 -8.07 1 91.94 57 VAL B O 1
ATOM 7482 N N . PHE B 1 58 ? -0.704 1.116 -6.145 1 95.5 58 PHE B N 1
ATOM 7483 C CA . PHE B 1 58 ? -1.925 0.356 -5.902 1 95.5 58 PHE B CA 1
ATOM 7484 C C . PHE B 1 58 ? -3.143 1.273 -5.898 1 95.5 58 PHE B C 1
ATOM 7486 O O . PHE B 1 58 ? -4.156 0.971 -6.531 1 95.5 58 PHE B O 1
ATOM 7493 N N . VAL B 1 59 ? -3.053 2.439 -5.164 1 94.38 59 VAL B N 1
ATOM 7494 C CA . VAL B 1 59 ? -4.168 3.363 -4.988 1 94.38 59 VAL B CA 1
ATOM 7495 C C . VAL B 1 59 ? -4.434 4.109 -6.297 1 94.38 59 VAL B C 1
ATOM 7497 O O . VAL B 1 59 ? -5.574 4.188 -6.754 1 94.38 59 VAL B O 1
ATOM 7500 N N . SER B 1 60 ? -3.424 4.535 -7.008 1 90.62 60 SER B N 1
ATOM 7501 C CA . SER B 1 60 ? -3.559 5.465 -8.117 1 90.62 60 SER B CA 1
ATOM 7502 C C . SER B 1 60 ? -3.852 4.73 -9.422 1 90.62 60 SER B C 1
ATOM 7504 O O . SER B 1 60 ? -4.531 5.262 -10.305 1 90.62 60 SER B O 1
ATOM 7506 N N . TYR B 1 61 ? -3.408 3.482 -9.539 1 92.38 61 TYR B N 1
ATOM 7507 C CA . TYR B 1 61 ? -3.508 2.826 -10.836 1 92.38 61 TYR B CA 1
ATOM 7508 C C . TYR B 1 61 ? -4.504 1.673 -10.789 1 92.38 61 TYR B C 1
ATOM 7510 O O . TYR B 1 61 ? -4.93 1.172 -11.828 1 92.38 61 TYR B O 1
ATOM 7518 N N . PHE B 1 62 ? -4.898 1.283 -9.602 1 94.88 62 PHE B N 1
ATOM 7519 C CA . PHE B 1 62 ? -5.777 0.118 -9.578 1 94.88 62 PHE B CA 1
ATOM 7520 C C . PHE B 1 62 ? -7.047 0.411 -8.789 1 94.88 62 PHE B C 1
ATOM 7522 O O . PHE B 1 62 ? -8.148 0.353 -9.328 1 94.88 62 PHE B O 1
ATOM 7529 N N . ALA B 1 63 ? -6.945 0.833 -7.5 1 95.25 63 ALA B N 1
ATOM 7530 C CA . ALA B 1 63 ? -8.117 1.037 -6.656 1 95.25 63 ALA B CA 1
ATOM 7531 C C . ALA B 1 63 ? -8.953 2.217 -7.145 1 95.25 63 ALA B C 1
ATOM 7533 O O . ALA B 1 63 ? -10.164 2.096 -7.328 1 95.25 63 ALA B O 1
ATOM 7534 N N . LEU B 1 64 ? -8.297 3.377 -7.375 1 92.56 64 LEU B N 1
ATOM 7535 C CA . LEU B 1 64 ? -9 4.586 -7.789 1 92.56 64 LEU B CA 1
ATOM 7536 C C . LEU B 1 64 ? -9.656 4.398 -9.148 1 92.56 64 LEU B C 1
ATOM 7538 O O . LEU B 1 64 ? -10.844 4.672 -9.312 1 92.56 64 LEU B O 1
ATOM 7542 N N . PRO B 1 65 ? -8.93 3.92 -10.188 1 92.44 65 PRO B N 1
ATOM 7543 C CA . PRO B 1 65 ? -9.57 3.715 -11.484 1 92.44 65 PRO B CA 1
ATOM 7544 C C . PRO B 1 65 ? -10.742 2.738 -11.414 1 92.44 65 PRO B C 1
ATOM 7546 O O . PRO B 1 65 ? -11.734 2.896 -12.141 1 92.44 65 PRO B O 1
ATOM 7549 N N . ALA B 1 66 ? -10.672 1.74 -10.555 1 94.75 66 ALA B N 1
ATOM 7550 C CA . ALA B 1 66 ? -11.758 0.77 -10.422 1 94.75 66 ALA B CA 1
ATOM 7551 C C . ALA B 1 66 ? -13.031 1.436 -9.906 1 94.75 66 ALA B C 1
ATOM 7553 O O . ALA B 1 66 ? -14.109 1.241 -10.461 1 94.75 66 ALA B O 1
ATOM 7554 N N . VAL B 1 67 ? -12.93 2.238 -8.859 1 92.06 67 VAL B N 1
ATOM 7555 C CA . VAL B 1 67 ? -14.086 2.904 -8.273 1 92.06 67 VAL B CA 1
ATOM 7556 C C . VAL B 1 67 ? -14.633 3.953 -9.234 1 92.06 67 VAL B C 1
ATOM 7558 O O . VAL B 1 67 ? -15.844 4.094 -9.398 1 92.06 67 VAL B O 1
ATOM 7561 N N . ALA B 1 68 ? -13.734 4.711 -9.875 1 91.69 68 ALA B N 1
ATOM 7562 C CA . ALA B 1 68 ? -14.141 5.758 -10.812 1 91.69 68 ALA B CA 1
ATOM 7563 C C . ALA B 1 68 ? -14.859 5.16 -12.023 1 91.69 68 ALA B C 1
ATOM 7565 O O . ALA B 1 68 ? -15.898 5.668 -12.445 1 91.69 68 ALA B O 1
ATOM 7566 N N . PHE B 1 69 ? -14.312 4.07 -12.578 1 93.94 69 PHE B N 1
ATOM 7567 C CA . PHE B 1 69 ? -14.93 3.398 -13.719 1 93.94 69 PHE B CA 1
ATOM 7568 C C . PHE B 1 69 ? -16.312 2.889 -13.359 1 93.94 69 PHE B C 1
ATOM 7570 O O . PHE B 1 69 ? -17.281 3.145 -14.086 1 93.94 69 PHE B O 1
ATOM 7577 N N . LYS B 1 70 ? -16.453 2.18 -12.289 1 92.19 70 LYS B N 1
ATOM 7578 C CA . LYS B 1 70 ? -17.719 1.601 -11.883 1 92.19 70 LYS B CA 1
ATOM 7579 C C . LYS B 1 70 ? -18.766 2.688 -11.641 1 92.19 70 LYS B C 1
ATOM 7581 O O . LYS B 1 70 ? -19.938 2.539 -12.023 1 92.19 70 LYS B O 1
ATOM 7586 N N . SER B 1 71 ? -18.344 3.754 -10.977 1 89.06 71 SER B N 1
ATOM 7587 C CA . SER B 1 71 ? -19.25 4.832 -10.617 1 89.06 71 SER B CA 1
ATOM 7588 C C . SER B 1 71 ? -19.906 5.434 -11.859 1 89.06 71 SER B C 1
ATOM 7590 O O . SER B 1 71 ? -21.125 5.613 -11.898 1 89.06 71 SER B O 1
ATOM 7592 N N . LEU B 1 72 ? -19.203 5.633 -12.898 1 91.19 72 LEU B N 1
ATOM 7593 C CA . LEU B 1 72 ? -19.734 6.312 -14.07 1 91.19 72 LEU B CA 1
ATOM 7594 C C . LEU B 1 72 ? -20.297 5.305 -15.07 1 91.19 72 LEU B C 1
ATOM 7596 O O . LEU B 1 72 ? -21.109 5.66 -15.922 1 91.19 72 LEU B O 1
ATOM 7600 N N . ALA B 1 73 ? -19.797 4.047 -14.938 1 91.81 73 ALA B N 1
ATOM 7601 C CA . ALA B 1 73 ? -20.344 3.004 -15.805 1 91.81 73 ALA B CA 1
ATOM 7602 C C . ALA B 1 73 ? -21.781 2.682 -15.438 1 91.81 73 ALA B C 1
ATOM 7604 O O . ALA B 1 73 ? -22.578 2.289 -16.297 1 91.81 73 ALA B O 1
ATOM 7605 N N . THR B 1 74 ? -22.172 2.91 -14.18 1 88.56 74 THR B N 1
ATOM 7606 C CA . THR B 1 74 ? -23.484 2.482 -13.711 1 88.56 74 THR B CA 1
ATOM 7607 C C . THR B 1 74 ? -24.344 3.686 -13.359 1 88.56 74 THR B C 1
ATOM 7609 O O . THR B 1 74 ? -25.484 3.529 -12.922 1 88.56 74 THR B O 1
ATOM 7612 N N . ILE B 1 75 ? -23.844 4.875 -13.586 1 87.94 75 ILE B N 1
ATOM 7613 C CA . ILE B 1 75 ? -24.594 6.074 -13.227 1 87.94 75 ILE B CA 1
ATOM 7614 C C . ILE B 1 75 ? -25.719 6.297 -14.227 1 87.94 75 ILE B C 1
ATOM 7616 O O . ILE B 1 75 ? -25.594 5.945 -15.406 1 87.94 75 ILE B O 1
ATOM 7620 N N . ALA B 1 76 ? -26.844 6.715 -13.641 1 88.62 76 ALA B N 1
ATOM 7621 C CA . ALA B 1 76 ? -27.922 7.164 -14.539 1 88.62 76 ALA B CA 1
ATOM 7622 C C . ALA B 1 76 ? -27.609 8.547 -15.109 1 88.62 76 ALA B C 1
ATOM 7624 O O . ALA B 1 76 ? -27.938 9.562 -14.5 1 88.62 76 ALA B O 1
ATOM 7625 N N . LEU B 1 77 ? -27.109 8.648 -16.266 1 87.81 77 LEU B N 1
ATOM 7626 C CA . LEU B 1 77 ? -26.641 9.891 -16.875 1 87.81 77 LEU B CA 1
ATOM 7627 C C . LEU B 1 77 ? -27.797 10.867 -17.078 1 87.81 77 LEU B C 1
ATOM 7629 O O . LEU B 1 77 ? -27.594 12.086 -17.078 1 87.81 77 LEU B O 1
ATOM 7633 N N . GLY B 1 78 ? -28.984 10.297 -17.234 1 84.31 78 GLY B N 1
ATOM 7634 C CA . GLY B 1 78 ? -30.156 11.141 -17.406 1 84.31 78 GLY B CA 1
ATOM 7635 C C . GLY B 1 78 ? -30.531 11.891 -16.141 1 84.31 78 GLY B C 1
ATOM 7636 O O . GLY B 1 78 ? -31.188 12.938 -16.203 1 84.31 78 GLY B O 1
ATOM 7637 N N . GLN B 1 79 ? -30.031 11.453 -15.008 1 86.25 79 GLN B N 1
ATOM 7638 C CA . GLN B 1 79 ? -30.406 12.055 -13.734 1 86.25 79 GLN B CA 1
ATOM 7639 C C . GLN B 1 79 ? -29.312 13 -13.234 1 86.25 79 GLN B C 1
ATOM 7641 O O . GLN B 1 79 ? -29.484 13.656 -12.203 1 86.25 79 GLN B O 1
ATOM 7646 N N . VAL B 1 80 ? -28.312 13.117 -14.008 1 90.75 80 VAL B N 1
ATOM 7647 C CA . VAL B 1 80 ? -27.219 14.008 -13.617 1 90.75 80 VAL B CA 1
ATOM 7648 C C . VAL B 1 80 ? -27.656 15.461 -13.805 1 90.75 80 VAL B C 1
ATOM 7650 O O . VAL B 1 80 ? -28.25 15.812 -14.828 1 90.75 80 VAL B O 1
ATOM 7653 N N . ASN B 1 81 ? -27.5 16.297 -12.789 1 93.81 81 ASN B N 1
ATOM 7654 C CA . ASN B 1 81 ? -27.812 17.734 -12.852 1 93.81 81 ASN B CA 1
ATOM 7655 C C . ASN B 1 81 ? -26.672 18.516 -13.5 1 93.81 81 ASN B C 1
ATOM 7657 O O . ASN B 1 81 ? -25.766 18.984 -12.812 1 93.81 81 ASN B O 1
ATOM 7661 N N . TRP B 1 82 ? -26.781 18.844 -14.734 1 92.56 82 TRP B N 1
ATOM 7662 C CA . TRP B 1 82 ? -25.734 19.5 -15.508 1 92.56 82 TRP B CA 1
ATOM 7663 C C . TRP B 1 82 ? -25.594 20.969 -15.102 1 92.56 82 TRP B C 1
ATOM 7665 O O . TRP B 1 82 ? -24.531 21.562 -15.258 1 92.56 82 TRP B O 1
ATOM 7675 N N . LYS B 1 83 ? -26.672 21.531 -14.609 1 94.19 83 LYS B N 1
ATOM 7676 C CA . LYS B 1 83 ? -26.594 22.906 -14.109 1 94.19 83 LYS B CA 1
ATOM 7677 C C . LYS B 1 83 ? -25.688 23 -12.883 1 94.19 83 LYS B C 1
ATOM 7679 O O . LYS B 1 83 ? -24.984 23.984 -12.703 1 94.19 83 LYS B O 1
ATOM 7684 N N . PHE B 1 84 ? -25.812 21.984 -12.141 1 95.38 84 PHE B N 1
ATOM 7685 C CA . PHE B 1 84 ? -24.953 21.953 -10.969 1 95.38 84 PHE B CA 1
ATOM 7686 C C . PHE B 1 84 ? -23.484 21.859 -11.375 1 95.38 84 PHE B C 1
ATOM 7688 O O . PHE B 1 84 ? -22.641 22.578 -10.82 1 95.38 84 PHE B O 1
ATOM 7695 N N . LEU B 1 85 ? -23.172 21 -12.336 1 95.25 85 LEU B N 1
ATOM 7696 C CA . LEU B 1 85 ? -21.812 20.859 -12.82 1 95.25 85 LEU B CA 1
ATOM 7697 C C . LEU B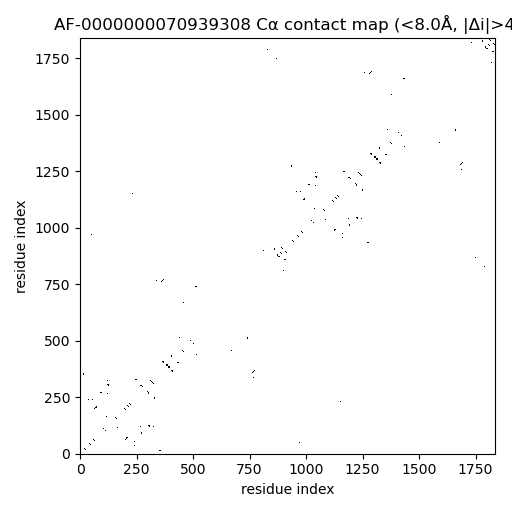 1 85 ? -21.312 22.172 -13.43 1 95.25 85 LEU B C 1
ATOM 7699 O O . LEU B 1 85 ? -20.156 22.531 -13.266 1 95.25 85 LEU B O 1
ATOM 7703 N N . ALA B 1 86 ? -22.172 22.859 -14.086 1 95.88 86 ALA B N 1
ATOM 7704 C CA . ALA B 1 86 ? -21.828 24.156 -14.641 1 95.88 86 ALA B CA 1
ATOM 7705 C C . ALA B 1 86 ? -21.547 25.172 -13.539 1 95.88 86 ALA B C 1
ATOM 7707 O O . ALA B 1 86 ? -20.641 26 -13.664 1 95.88 86 ALA B O 1
ATOM 7708 N N . ALA B 1 87 ? -22.328 25.094 -12.516 1 95.88 87 ALA B N 1
ATOM 7709 C CA . ALA B 1 87 ? -22.125 25.984 -11.375 1 95.88 87 ALA B CA 1
ATOM 7710 C C . ALA B 1 87 ? -20.766 25.734 -10.727 1 95.88 87 ALA B C 1
ATOM 7712 O O . ALA B 1 87 ? -20.062 26.688 -10.344 1 95.88 87 ALA B O 1
ATOM 7713 N N . LEU B 1 88 ? -20.453 24.469 -10.57 1 95.94 88 LEU B N 1
ATOM 7714 C CA . LEU B 1 88 ? -19.156 24.125 -10.008 1 95.94 88 LEU B CA 1
ATOM 7715 C C . LEU B 1 88 ? -18.016 24.609 -10.906 1 95.94 88 LEU B C 1
ATOM 7717 O O . LEU B 1 88 ? -17.016 25.125 -10.422 1 95.94 88 LEU B O 1
ATOM 7721 N N . ALA B 1 89 ? -18.188 24.438 -12.203 1 96.81 89 ALA B N 1
ATOM 7722 C CA . ALA B 1 89 ? -17.172 24.875 -13.164 1 96.81 89 ALA B CA 1
ATOM 7723 C C . ALA B 1 89 ? -16.984 26.391 -13.117 1 96.81 89 ALA B C 1
ATOM 7725 O O . ALA B 1 89 ? -15.852 26.875 -13.094 1 96.81 89 ALA B O 1
ATOM 7726 N N . LEU B 1 90 ? -18.031 27.094 -13.086 1 96.44 90 LEU B N 1
ATOM 7727 C CA . LEU B 1 90 ? -17.969 28.547 -13.047 1 96.44 90 LEU B CA 1
ATOM 7728 C C . LEU B 1 90 ? -17.406 29.031 -11.719 1 96.44 90 LEU B C 1
ATOM 7730 O O . LEU B 1 90 ? -16.656 30.016 -11.68 1 96.44 90 LEU B O 1
ATOM 7734 N N . GLY B 1 91 ? -17.859 28.375 -10.656 1 96.25 91 GLY B N 1
ATOM 7735 C CA . GLY B 1 91 ? -17.328 28.734 -9.352 1 96.25 91 GLY B CA 1
ATOM 7736 C C . GLY B 1 91 ? -15.828 28.547 -9.242 1 96.25 91 GLY B C 1
ATOM 7737 O O . GLY B 1 91 ? -15.117 29.453 -8.797 1 96.25 91 GLY B O 1
ATOM 7738 N N . LYS B 1 92 ? -15.344 27.406 -9.617 1 96.56 92 LYS B N 1
ATOM 7739 C CA . LYS B 1 92 ? -13.906 27.125 -9.602 1 96.56 92 LYS B CA 1
ATOM 7740 C C . LYS B 1 92 ? -13.148 28.078 -10.523 1 96.56 92 LYS B C 1
ATOM 7742 O O . LYS B 1 92 ? -12.055 28.531 -10.195 1 96.56 92 LYS B O 1
ATOM 7747 N N . ALA B 1 93 ? -13.75 28.328 -11.695 1 97.25 93 ALA B N 1
ATOM 7748 C CA . ALA B 1 93 ? -13.109 29.25 -12.641 1 97.25 93 ALA B CA 1
ATOM 7749 C C . ALA B 1 93 ? -13 30.656 -12.062 1 97.25 93 ALA B C 1
ATOM 7751 O O . ALA B 1 93 ? -11.984 31.328 -12.234 1 97.25 93 ALA B O 1
ATOM 7752 N N . ALA B 1 94 ? -14.047 31.094 -11.414 1 96.88 94 ALA B N 1
ATOM 7753 C CA . ALA B 1 94 ? -14.047 32.406 -10.805 1 96.88 94 ALA B CA 1
ATOM 7754 C C . ALA B 1 94 ? -12.953 32.531 -9.75 1 96.88 94 ALA B C 1
ATOM 7756 O O . ALA B 1 94 ? -12.219 33.531 -9.719 1 96.88 94 ALA B O 1
ATOM 7757 N N . VAL B 1 95 ? -12.836 31.547 -8.906 1 96.75 95 VAL B N 1
ATOM 7758 C CA . VAL B 1 95 ? -11.805 31.562 -7.867 1 96.75 95 VAL B CA 1
ATOM 7759 C C . VAL B 1 95 ? -10.422 31.469 -8.508 1 96.75 95 VAL B C 1
ATOM 7761 O O . VAL B 1 95 ? -9.484 32.125 -8.078 1 96.75 95 VAL B O 1
ATOM 7764 N N . PHE B 1 96 ? -10.305 30.594 -9.484 1 97.62 96 PHE B N 1
ATOM 7765 C CA . PHE B 1 96 ? -9.062 30.422 -10.227 1 97.62 96 PHE B CA 1
ATOM 7766 C C . PHE B 1 96 ? -8.57 31.75 -10.781 1 97.62 96 PHE B C 1
ATOM 7768 O O . PHE B 1 96 ? -7.414 32.125 -10.578 1 97.62 96 PHE B O 1
ATOM 7775 N N . VAL B 1 97 ? -9.422 32.5 -11.445 1 96.69 97 VAL B N 1
ATOM 7776 C CA . VAL B 1 97 ? -9.07 33.75 -12.086 1 96.69 97 VAL B CA 1
ATOM 7777 C C . VAL B 1 97 ? -8.789 34.812 -11.016 1 96.69 97 VAL B C 1
ATOM 7779 O O . VAL B 1 97 ? -7.855 35.594 -11.156 1 96.69 97 VAL B O 1
ATOM 7782 N N . ALA B 1 98 ? -9.531 34.844 -9.961 1 95.44 98 ALA B N 1
ATOM 7783 C CA . ALA B 1 98 ? -9.344 35.812 -8.883 1 95.44 98 ALA B CA 1
ATOM 7784 C C . ALA B 1 98 ? -7.984 35.625 -8.211 1 95.44 98 ALA B C 1
ATOM 7786 O O . ALA B 1 98 ? -7.262 36.594 -7.977 1 95.44 98 ALA B O 1
ATOM 7787 N N . VAL B 1 99 ? -7.648 34.406 -7.883 1 95.44 99 VAL B N 1
ATOM 7788 C CA . VAL B 1 99 ? -6.387 34.125 -7.203 1 95.44 99 VAL B CA 1
ATOM 7789 C C . VAL B 1 99 ? -5.223 34.438 -8.148 1 95.44 99 VAL B C 1
ATOM 7791 O O . VAL B 1 99 ? -4.195 34.969 -7.723 1 95.44 99 VAL B O 1
ATOM 7794 N N . ALA B 1 100 ? -5.352 34.031 -9.414 1 95.19 100 ALA B N 1
ATOM 7795 C CA . ALA B 1 100 ? -4.316 34.344 -10.383 1 95.19 100 ALA B CA 1
ATOM 7796 C C . ALA B 1 100 ? -4.117 35.875 -10.484 1 95.19 100 ALA B C 1
ATOM 7798 O O . ALA B 1 100 ? -2.982 36.344 -10.5 1 95.19 100 ALA B O 1
ATOM 7799 N N . ALA B 1 101 ? -5.184 36.625 -10.508 1 92.69 101 ALA B N 1
ATOM 7800 C CA . ALA B 1 101 ? -5.133 38.094 -10.633 1 92.69 101 ALA B CA 1
ATOM 7801 C C . ALA B 1 101 ? -4.52 38.719 -9.383 1 92.69 101 ALA B C 1
ATOM 7803 O O . ALA B 1 101 ? -3.684 39.625 -9.484 1 92.69 101 ALA B O 1
ATOM 7804 N N . VAL B 1 102 ? -4.918 38.25 -8.234 1 89.06 102 VAL B N 1
ATOM 7805 C CA . VAL B 1 102 ? -4.398 38.781 -6.977 1 89.06 102 VAL B CA 1
ATOM 7806 C C . VAL B 1 102 ? -2.902 38.5 -6.871 1 89.06 102 VAL B C 1
ATOM 7808 O O . VAL B 1 102 ? -2.131 39.312 -6.391 1 89.06 102 VAL B O 1
ATOM 7811 N N . THR B 1 103 ? -2.52 37.281 -7.289 1 90.75 103 THR B N 1
ATOM 7812 C CA . THR B 1 103 ? -1.107 36.906 -7.258 1 90.75 103 THR B CA 1
ATOM 7813 C C . THR B 1 103 ? -0.296 37.812 -8.188 1 90.75 103 THR B C 1
ATOM 7815 O O . THR B 1 103 ? 0.803 38.25 -7.84 1 90.75 103 THR B O 1
ATOM 7818 N N . LEU B 1 104 ? -0.838 38.094 -9.375 1 88.44 104 LEU B N 1
ATOM 7819 C CA . LEU B 1 104 ? -0.149 38.969 -10.328 1 88.44 104 LEU B CA 1
ATOM 7820 C C . LEU B 1 104 ? -0.057 40.375 -9.797 1 88.44 104 LEU B C 1
ATOM 7822 O O . LEU B 1 104 ? 0.913 41.094 -10.078 1 88.44 104 LEU B O 1
ATOM 7826 N N . LEU B 1 105 ? -1.01 40.812 -8.984 1 83.31 105 LEU B N 1
ATOM 7827 C CA . LEU B 1 105 ? -1.04 42.156 -8.43 1 83.31 105 LEU B CA 1
ATOM 7828 C C . LEU B 1 105 ? -0.115 42.281 -7.227 1 83.31 105 LEU B C 1
ATOM 7830 O O . LEU B 1 105 ? 0.5 43.312 -7.012 1 83.31 105 LEU B O 1
ATOM 7834 N N . LEU B 1 106 ? -0.154 41.25 -6.367 1 74.69 106 LEU B N 1
ATOM 7835 C CA . LEU B 1 106 ? 0.595 41.312 -5.117 1 74.69 106 LEU B CA 1
ATOM 7836 C C . LEU B 1 106 ? 2.074 41.031 -5.355 1 74.69 106 LEU B C 1
ATOM 7838 O O . LEU B 1 106 ? 2.934 41.531 -4.641 1 74.69 106 LEU B O 1
ATOM 7842 N N . VAL B 1 107 ? 2.287 39.906 -6.082 1 66.81 107 VAL B N 1
ATOM 7843 C CA . VAL B 1 107 ? 3.688 39.562 -6.305 1 66.81 107 VAL B CA 1
ATOM 7844 C C . VAL B 1 107 ? 4.352 40.625 -7.172 1 66.81 107 VAL B C 1
ATOM 7846 O O . VAL B 1 107 ? 3.912 40.875 -8.297 1 66.81 107 VAL B O 1
ATOM 7849 N N . ARG B 1 108 ? 4.855 41.688 -6.371 1 57.91 108 ARG B N 1
ATOM 7850 C CA . ARG B 1 108 ? 5.496 42.812 -7.016 1 57.91 108 ARG B CA 1
ATOM 7851 C C . ARG B 1 108 ? 6.34 42.375 -8.203 1 57.91 108 ARG B C 1
ATOM 7853 O O . ARG B 1 108 ? 6.66 41.188 -8.336 1 57.91 108 ARG B O 1
ATOM 7860 N N . ARG B 1 109 ? 7.254 43.312 -9.055 1 54.75 109 ARG B N 1
ATOM 7861 C CA . ARG B 1 109 ? 8.008 43.344 -10.297 1 54.75 109 ARG B CA 1
ATOM 7862 C C . ARG B 1 109 ? 9.188 42.375 -10.234 1 54.75 109 ARG B C 1
ATOM 7864 O O . ARG B 1 109 ? 9.945 42.344 -9.266 1 54.75 109 ARG B O 1
ATOM 7871 N N . PRO B 1 110 ? 9.312 41.5 -11.219 1 58.06 110 PRO B N 1
ATOM 7872 C CA . PRO B 1 110 ? 8.656 41.094 -12.461 1 58.06 110 PRO B CA 1
ATOM 7873 C C . PRO B 1 110 ? 7.48 40.156 -12.227 1 58.06 110 PRO B C 1
ATOM 7875 O O . PRO B 1 110 ? 7.48 39.406 -11.25 1 58.06 110 PRO B O 1
ATOM 7878 N N . LEU B 1 111 ? 6.547 40.312 -12.898 1 61.91 111 LEU B N 1
ATOM 7879 C CA . LEU B 1 111 ? 5.336 39.5 -12.93 1 61.91 111 LEU B CA 1
ATOM 7880 C C . LEU B 1 111 ? 5.684 38.031 -13.031 1 61.91 111 LEU B C 1
ATOM 7882 O O . LEU B 1 111 ? 6.426 37.625 -13.93 1 61.91 111 LEU B O 1
ATOM 7886 N N . SER B 1 112 ? 5.395 37.25 -11.969 1 82.12 112 SER B N 1
ATOM 7887 C CA . SER B 1 112 ? 5.691 35.844 -12.039 1 82.12 112 SER B CA 1
ATOM 7888 C C . SER B 1 112 ? 4.457 35.031 -12.438 1 82.12 112 SER B C 1
ATOM 7890 O O . SER B 1 112 ? 3.65 34.656 -11.586 1 82.12 112 SER B O 1
ATOM 7892 N N . PHE B 1 113 ? 4.195 34.844 -13.727 1 87 113 PHE B N 1
ATOM 7893 C CA . PHE B 1 113 ? 3.098 34.031 -14.242 1 87 113 PHE B CA 1
ATOM 7894 C C . PHE B 1 113 ? 3.16 32.625 -13.695 1 87 113 PHE B C 1
ATOM 7896 O O . PHE B 1 113 ? 2.131 31.953 -13.57 1 87 113 PHE B O 1
ATOM 7903 N N . GLY B 1 114 ? 4.309 32.219 -13.32 1 88.56 114 GLY B N 1
ATOM 7904 C CA . GLY B 1 114 ? 4.457 30.891 -12.766 1 88.56 114 GLY B CA 1
ATOM 7905 C C . GLY B 1 114 ? 3.797 30.734 -11.414 1 88.56 114 GLY B C 1
ATOM 7906 O O . GLY B 1 114 ? 3.043 29.781 -11.188 1 88.56 114 GLY B O 1
ATOM 7907 N N . LYS B 1 115 ? 4.004 31.688 -10.578 1 91.25 115 LYS B N 1
ATOM 7908 C CA . LYS B 1 115 ? 3.379 31.656 -9.258 1 91.25 115 LYS B CA 1
ATOM 7909 C C . LYS B 1 115 ? 1.865 31.812 -9.359 1 91.25 115 LYS B C 1
ATOM 7911 O O . LYS B 1 115 ? 1.118 31.172 -8.617 1 91.25 115 LYS B O 1
ATOM 7916 N N . ALA B 1 116 ? 1.495 32.688 -10.297 1 93.69 116 ALA B N 1
ATOM 7917 C CA . ALA B 1 116 ? 0.064 32.906 -10.484 1 93.69 116 ALA B CA 1
ATOM 7918 C C . ALA B 1 116 ? -0.648 31.625 -10.891 1 93.69 116 ALA B C 1
ATOM 7920 O O . ALA B 1 116 ? -1.728 31.312 -10.383 1 93.69 116 ALA B O 1
ATOM 7921 N N . GLY B 1 117 ? -0.09 30.953 -11.836 1 93.56 117 GLY B N 1
ATOM 7922 C CA . GLY B 1 117 ? -0.663 29.672 -12.25 1 93.56 117 GLY B CA 1
ATOM 7923 C C . GLY B 1 117 ? -0.697 28.656 -11.133 1 93.56 117 GLY B C 1
ATOM 7924 O O . GLY B 1 117 ? -1.717 27.984 -10.922 1 93.56 117 GLY B O 1
ATOM 7925 N N . LEU B 1 118 ? 0.369 28.547 -10.383 1 93.31 118 LEU B N 1
ATOM 7926 C CA . LEU B 1 118 ? 0.486 27.547 -9.328 1 93.31 118 LEU B CA 1
ATOM 7927 C C . LEU B 1 118 ? -0.515 27.828 -8.211 1 93.31 118 LEU B C 1
ATOM 7929 O O . LEU B 1 118 ? -1.199 26.906 -7.742 1 93.31 118 LEU B O 1
ATOM 7933 N N . TYR B 1 119 ? -0.614 29.062 -7.781 1 94.69 119 TYR B N 1
ATOM 7934 C CA . TYR B 1 119 ? -1.491 29.406 -6.668 1 94.69 119 TYR B CA 1
ATOM 7935 C C . TYR B 1 119 ? -2.955 29.328 -7.082 1 94.69 119 TYR B C 1
ATOM 7937 O O . TYR B 1 119 ? -3.824 29.031 -6.258 1 94.69 119 TYR B O 1
ATOM 7945 N N . ALA B 1 120 ? -3.207 29.594 -8.328 1 96.44 120 ALA B N 1
ATOM 7946 C CA . ALA B 1 120 ? -4.566 29.422 -8.828 1 96.44 120 ALA B CA 1
ATOM 7947 C C . ALA B 1 120 ? -5.004 27.969 -8.734 1 96.44 120 ALA B C 1
ATOM 7949 O O . ALA B 1 120 ? -6.133 27.672 -8.328 1 96.44 120 ALA B O 1
ATOM 7950 N N . ILE B 1 121 ? -4.133 27.078 -9.078 1 95.56 121 ILE B N 1
ATOM 7951 C CA . ILE B 1 121 ? -4.445 25.656 -8.953 1 95.56 121 ILE B CA 1
ATOM 7952 C C . ILE B 1 121 ? -4.586 25.297 -7.48 1 95.56 121 ILE B C 1
ATOM 7954 O O . ILE B 1 121 ? -5.477 24.531 -7.109 1 95.56 121 ILE B O 1
ATOM 7958 N N . ALA B 1 122 ? -3.742 25.812 -6.684 1 95.25 122 ALA B N 1
ATOM 7959 C CA . ALA B 1 122 ? -3.748 25.516 -5.254 1 95.25 122 ALA B CA 1
ATOM 7960 C C . ALA B 1 122 ? -5.082 25.906 -4.621 1 95.25 122 ALA B C 1
ATOM 7962 O O . ALA B 1 122 ? -5.555 25.234 -3.701 1 95.25 122 ALA B O 1
ATOM 7963 N N . ALA B 1 123 ? -5.668 26.922 -5.145 1 95.06 123 ALA B N 1
ATOM 7964 C CA . ALA B 1 123 ? -6.902 27.438 -4.559 1 95.06 123 ALA B CA 1
ATOM 7965 C C . ALA B 1 123 ? -8.125 26.75 -5.145 1 95.06 123 ALA B C 1
ATOM 7967 O O . ALA B 1 123 ? -9.234 26.875 -4.621 1 95.06 123 ALA B O 1
ATOM 7968 N N . THR B 1 124 ? -7.949 25.969 -6.176 1 96 124 THR B N 1
ATOM 7969 C CA . THR B 1 124 ? -9.141 25.438 -6.836 1 96 124 THR B CA 1
ATOM 7970 C C . THR B 1 124 ? -9.07 23.922 -6.938 1 96 124 THR B C 1
ATOM 7972 O O . THR B 1 124 ? -10.102 23.25 -7.066 1 96 124 THR B O 1
ATOM 7975 N N . GLN B 1 125 ? -7.922 23.375 -6.977 1 94 125 GLN B N 1
ATOM 7976 C CA . GLN B 1 125 ? -7.824 21.922 -7.102 1 94 125 GLN B CA 1
ATOM 7977 C C . GLN B 1 125 ? -8.023 21.234 -5.754 1 94 125 GLN B C 1
ATOM 7979 O O . GLN B 1 125 ? -7.141 21.281 -4.895 1 94 125 GLN B O 1
ATOM 7984 N N . SER B 1 126 ? -9.109 20.578 -5.648 1 94.12 126 SER B N 1
ATOM 7985 C CA . SER B 1 126 ? -9.484 19.906 -4.41 1 94.12 126 SER B CA 1
ATOM 7986 C C . SER B 1 126 ? -8.945 18.484 -4.367 1 94.12 126 SER B C 1
ATOM 7988 O O . SER B 1 126 ? -8.734 17.859 -5.41 1 94.12 126 SER B O 1
ATOM 7990 N N . ASN B 1 127 ? -8.648 18.031 -3.172 1 92.94 127 ASN B N 1
ATOM 7991 C CA . ASN B 1 127 ? -8.328 16.625 -2.969 1 92.94 127 ASN B CA 1
ATOM 7992 C C . ASN B 1 127 ? -9.578 15.742 -3.062 1 92.94 127 ASN B C 1
ATOM 7994 O O . ASN B 1 127 ? -9.961 15.102 -2.084 1 92.94 127 ASN B O 1
ATOM 7998 N N . ASP B 1 128 ? -10.102 15.633 -4.184 1 91.94 128 ASP B N 1
ATOM 7999 C CA . ASP B 1 128 ? -11.391 15.016 -4.457 1 91.94 128 ASP B CA 1
ATOM 8000 C C . ASP B 1 128 ? -11.391 13.539 -4.059 1 91.94 128 ASP B C 1
ATOM 8002 O O . ASP B 1 128 ? -12.359 13.047 -3.479 1 91.94 128 ASP B O 1
ATOM 8006 N N . PHE B 1 129 ? -10.391 12.93 -4.281 1 88.94 129 PHE B N 1
ATOM 8007 C CA . PHE B 1 129 ? -10.414 11.477 -4.145 1 88.94 129 PHE B CA 1
ATOM 8008 C C . PHE B 1 129 ? -9.641 11.039 -2.902 1 88.94 129 PHE B C 1
ATOM 8010 O O . PHE B 1 129 ? -9.938 9.992 -2.324 1 88.94 129 PHE B O 1
ATOM 8017 N N . GLY B 1 130 ? -8.68 11.828 -2.541 1 88.25 130 GLY B N 1
ATOM 8018 C CA . GLY B 1 130 ? -7.957 11.508 -1.32 1 88.25 130 GLY B CA 1
ATOM 8019 C C . GLY B 1 130 ? -8.789 11.695 -0.066 1 88.25 130 GLY B C 1
ATOM 8020 O O . GLY B 1 130 ? -8.734 10.875 0.849 1 88.25 130 GLY B O 1
ATOM 8021 N N . LEU B 1 131 ? -9.555 12.695 -0.063 1 89.94 131 LEU B N 1
ATOM 8022 C CA . LEU B 1 131 ? -10.367 13 1.111 1 89.94 131 LEU B CA 1
ATOM 8023 C C . LEU B 1 131 ? -11.828 13.203 0.725 1 89.94 131 LEU B C 1
ATOM 8025 O O . LEU B 1 131 ? -12.727 12.734 1.423 1 89.94 131 LEU B O 1
ATOM 8029 N N . GLY B 1 132 ? -12.086 13.836 -0.308 1 91.25 132 GLY B N 1
ATOM 8030 C CA . GLY B 1 132 ? -13.438 14.188 -0.714 1 91.25 132 GLY B CA 1
ATOM 8031 C C . GLY B 1 132 ? -14.344 12.984 -0.875 1 91.25 132 GLY B C 1
ATOM 8032 O O . GLY B 1 132 ? -15.422 12.93 -0.281 1 91.25 132 GLY B O 1
ATOM 8033 N N . TYR B 1 133 ? -13.891 12.016 -1.607 1 90.5 133 TYR B N 1
ATOM 8034 C CA . TYR B 1 133 ? -14.719 10.852 -1.892 1 90.5 133 TYR B CA 1
ATOM 8035 C C . TYR B 1 133 ? -15.031 10.078 -0.616 1 90.5 133 TYR B C 1
ATOM 8037 O O . TYR B 1 133 ? -16.188 9.75 -0.343 1 90.5 133 TYR B O 1
ATOM 8045 N N . PRO B 1 134 ? -14.07 9.734 0.199 1 89.12 134 PRO B N 1
ATOM 8046 C CA . PRO B 1 134 ? -14.391 9.039 1.446 1 89.12 134 PRO B CA 1
ATOM 8047 C C . PRO B 1 134 ? -15.383 9.805 2.314 1 89.12 134 PRO B C 1
ATOM 8049 O O . PRO B 1 134 ? -16.297 9.211 2.904 1 89.12 134 PRO B O 1
ATOM 8052 N N . LEU B 1 135 ? -15.242 11.07 2.318 1 87.88 135 LEU B N 1
ATOM 8053 C CA . LEU B 1 135 ? -16.094 11.914 3.152 1 87.88 135 LEU B CA 1
ATOM 8054 C C . LEU B 1 135 ? -17.516 11.969 2.6 1 87.88 135 LEU B C 1
ATOM 8056 O O . LEU B 1 135 ? -18.484 11.703 3.322 1 87.88 135 LEU B O 1
ATOM 8060 N N . ILE B 1 136 ? -17.672 12.219 1.353 1 88.38 136 ILE B N 1
ATOM 8061 C CA . ILE B 1 136 ? -18.969 12.422 0.728 1 88.38 136 ILE B CA 1
ATOM 8062 C C . ILE B 1 136 ? -19.703 11.078 0.613 1 88.38 136 ILE B C 1
ATOM 8064 O O . ILE B 1 136 ? -20.922 11.008 0.803 1 88.38 136 ILE B O 1
ATOM 8068 N N . SER B 1 137 ? -18.969 10 0.282 1 87 137 SER B N 1
ATOM 8069 C CA . SER B 1 137 ? -19.594 8.68 0.145 1 87 137 SER B CA 1
ATOM 8070 C C . SER B 1 137 ? -20.188 8.203 1.467 1 87 137 SER B C 1
ATOM 8072 O O . SER B 1 137 ? -21.234 7.57 1.486 1 87 137 SER B O 1
ATOM 8074 N N . HIS B 1 138 ? -19.562 8.531 2.527 1 81.5 138 HIS B N 1
ATOM 8075 C CA . HIS B 1 138 ? -20.047 8.109 3.832 1 81.5 138 HIS B CA 1
ATOM 8076 C C . HIS B 1 138 ? -21.125 9.055 4.352 1 81.5 138 HIS B C 1
ATOM 8078 O O . HIS B 1 138 ? -22.109 8.617 4.957 1 81.5 138 HIS B O 1
ATOM 8084 N N . LEU B 1 139 ? -20.969 10.352 4.059 1 77.38 139 LEU B N 1
ATOM 8085 C CA . LEU B 1 139 ? -21.859 11.359 4.605 1 77.38 139 LEU B CA 1
ATOM 8086 C C . LEU B 1 139 ? -23.219 11.305 3.914 1 77.38 139 LEU B C 1
ATOM 8088 O O . LEU B 1 139 ? -24.266 11.5 4.555 1 77.38 139 LEU B O 1
ATOM 8092 N N . PHE B 1 140 ? -23.25 11.023 2.619 1 80 140 PHE B N 1
ATOM 8093 C CA . PHE B 1 140 ? -24.484 11.133 1.854 1 80 140 PHE B CA 1
ATOM 8094 C C . PHE B 1 140 ? -24.969 9.758 1.395 1 80 140 PHE B C 1
ATOM 8096 O O . PHE B 1 140 ? -25.828 9.656 0.517 1 80 140 PHE B O 1
ATOM 8103 N N . ASP B 1 141 ? -24.359 8.695 1.923 1 79.19 141 ASP B N 1
ATOM 8104 C CA . ASP B 1 141 ? -24.656 7.328 1.507 1 79.19 141 ASP B CA 1
ATOM 8105 C C . ASP B 1 141 ? -26.156 7.039 1.613 1 79.19 141 ASP B C 1
ATOM 8107 O O . ASP B 1 141 ? -26.734 6.398 0.733 1 79.19 141 ASP B O 1
ATOM 8111 N N . ARG B 1 142 ? -26.922 7.555 2.568 1 75.88 142 ARG B N 1
ATOM 8112 C CA . ARG B 1 142 ? -28.328 7.23 2.828 1 75.88 142 ARG B CA 1
ATOM 8113 C C . ARG B 1 142 ? -29.25 8.281 2.217 1 75.88 142 ARG B C 1
ATOM 8115 O O . ARG B 1 142 ? -30.328 7.945 1.714 1 75.88 142 ARG B O 1
ATOM 8122 N N . THR B 1 143 ? -28.812 9.594 2.135 1 77.25 143 THR B N 1
ATOM 8123 C CA . THR B 1 143 ? -29.688 10.68 1.711 1 77.25 143 THR B CA 1
ATOM 8124 C C . THR B 1 143 ? -29.562 10.914 0.207 1 77.25 143 THR B C 1
ATOM 8126 O O . THR B 1 143 ? -30.578 10.906 -0.505 1 77.25 143 THR B O 1
ATOM 8129 N N . GLN B 1 144 ? -28.344 11.109 -0.241 1 85.62 144 GLN B N 1
ATOM 8130 C CA . GLN B 1 144 ? -28.078 11.359 -1.654 1 85.62 144 GLN B CA 1
ATOM 8131 C C . GLN B 1 144 ? -26.875 10.555 -2.139 1 85.62 144 GLN B C 1
ATOM 8133 O O . GLN B 1 144 ? -25.812 11.117 -2.418 1 85.62 144 GLN B O 1
ATOM 8138 N N . PRO B 1 145 ? -27.094 9.266 -2.379 1 83.38 145 PRO B N 1
ATOM 8139 C CA . PRO B 1 145 ? -25.969 8.391 -2.717 1 83.38 145 PRO B CA 1
ATOM 8140 C C . PRO B 1 145 ? -25.328 8.742 -4.055 1 83.38 145 PRO B C 1
ATOM 8142 O O . PRO B 1 145 ? -24.172 8.375 -4.305 1 83.38 145 PRO B O 1
ATOM 8145 N N . THR B 1 146 ? -25.953 9.523 -4.848 1 86.88 146 THR B N 1
ATOM 8146 C CA . THR B 1 146 ? -25.406 9.836 -6.172 1 86.88 146 THR B CA 1
ATOM 8147 C C . THR B 1 146 ? -24.391 10.961 -6.086 1 86.88 146 THR B C 1
ATOM 8149 O O . THR B 1 146 ? -23.641 11.203 -7.043 1 86.88 146 THR B O 1
ATOM 8152 N N . PHE B 1 147 ? -24.297 11.711 -4.973 1 89.31 147 PHE B N 1
ATOM 8153 C CA . PHE B 1 147 ? -23.391 12.836 -4.828 1 89.31 147 PHE B CA 1
ATOM 8154 C C . PHE B 1 147 ? -21.938 12.383 -4.957 1 89.31 147 PHE B C 1
ATOM 8156 O O . PHE B 1 147 ? -21.109 13.117 -5.48 1 89.31 147 PHE B O 1
ATOM 8163 N N . SER B 1 148 ? -21.672 11.133 -4.504 1 89.5 148 SER B N 1
ATOM 8164 C CA . SER B 1 148 ? -20.312 10.625 -4.605 1 89.5 148 SER B CA 1
ATOM 8165 C C . SER B 1 148 ? -19.891 10.43 -6.059 1 89.5 148 SER B C 1
ATOM 8167 O O . SER B 1 148 ? -18.719 10.555 -6.398 1 89.5 148 SER B O 1
ATOM 8169 N N . HIS B 1 149 ? -20.828 10.219 -6.961 1 89.94 149 HIS B N 1
ATOM 8170 C CA . HIS B 1 149 ? -20.547 10.016 -8.375 1 89.94 149 HIS B CA 1
ATOM 8171 C C . HIS B 1 149 ? -20.172 11.328 -9.055 1 89.94 149 HIS B C 1
ATOM 8173 O O . HIS B 1 149 ? -19.422 11.336 -10.039 1 89.94 149 HIS B O 1
ATOM 8179 N N . TYR B 1 150 ? -20.688 12.453 -8.531 1 91.81 150 TYR B N 1
ATOM 8180 C CA . TYR B 1 150 ? -20.422 13.758 -9.125 1 91.81 150 TYR B CA 1
ATOM 8181 C C . TYR B 1 150 ? -18.938 14.117 -9.023 1 91.81 150 TYR B C 1
ATOM 8183 O O . TYR B 1 150 ? -18.422 14.891 -9.836 1 91.81 150 TYR B O 1
ATOM 8191 N N . LEU B 1 151 ? -18.234 13.547 -8.047 1 91.5 151 LEU B N 1
ATOM 8192 C CA . LEU B 1 151 ? -16.828 13.883 -7.875 1 91.5 151 LEU B CA 1
ATOM 8193 C C . LEU B 1 151 ? -16.016 13.461 -9.094 1 91.5 151 LEU B C 1
ATOM 8195 O O . LEU B 1 151 ? -15.062 14.141 -9.484 1 91.5 151 LEU B O 1
ATOM 8199 N N . TYR B 1 152 ? -16.469 12.375 -9.75 1 89.38 152 TYR B N 1
ATOM 8200 C CA . TYR B 1 152 ? -15.766 11.883 -10.93 1 89.38 152 TYR B CA 1
ATOM 8201 C C . TYR B 1 152 ? -16.125 12.711 -12.156 1 89.38 152 TYR B C 1
ATOM 8203 O O . TYR B 1 152 ? -15.352 12.75 -13.125 1 89.38 152 TYR B O 1
ATOM 8211 N N . LEU B 1 153 ? -17.234 13.391 -12.07 1 90.31 153 LEU B N 1
ATOM 8212 C CA . LEU B 1 153 ? -17.656 14.258 -13.172 1 90.31 153 LEU B CA 1
ATOM 8213 C C . LEU B 1 153 ? -17.031 15.648 -13.031 1 90.31 153 LEU B C 1
ATOM 8215 O O . LEU B 1 153 ? -16.812 16.344 -14.023 1 90.31 153 LEU B O 1
ATOM 8219 N N . VAL B 1 154 ? -16.719 16.062 -11.82 1 92.12 154 VAL B N 1
ATOM 8220 C CA . VAL B 1 154 ? -16.188 17.391 -11.531 1 92.12 154 VAL B CA 1
ATOM 8221 C C . VAL B 1 154 ? -14.68 17.422 -11.781 1 92.12 154 VAL B C 1
ATOM 8223 O O . VAL B 1 154 ? -14.125 18.453 -12.18 1 92.12 154 VAL B O 1
ATOM 8226 N N . SER B 1 155 ? -13.992 16.297 -11.641 1 87.56 155 SER B N 1
ATOM 8227 C CA . SER B 1 155 ? -12.531 16.234 -11.672 1 87.56 155 SER B CA 1
ATOM 8228 C C . SER B 1 155 ? -11.992 16.703 -13.016 1 87.56 155 SER B C 1
ATOM 8230 O O . SER B 1 155 ? -10.969 17.391 -13.078 1 87.56 155 SER B O 1
ATOM 8232 N N . PRO B 1 156 ? -12.719 16.438 -14.164 1 86.06 156 PRO B N 1
ATOM 8233 C CA . PRO B 1 156 ? -12.203 16.906 -15.453 1 86.06 156 PRO B CA 1
ATOM 8234 C C . PRO B 1 156 ? -12.258 18.422 -15.586 1 86.06 156 PRO B C 1
ATOM 8236 O O . PRO B 1 156 ? -11.484 19.016 -16.344 1 86.06 156 PRO B O 1
ATOM 8239 N N . ILE B 1 157 ? -13.141 19.062 -14.875 1 91 157 ILE B N 1
ATOM 8240 C CA . ILE B 1 157 ? -13.219 20.516 -14.898 1 91 157 ILE B CA 1
ATOM 8241 C C . ILE B 1 157 ? -11.875 21.109 -14.477 1 91 157 ILE B C 1
ATOM 8243 O O . ILE B 1 157 ? -11.375 22.047 -15.109 1 91 157 ILE B O 1
ATOM 8247 N N . GLN B 1 158 ? -11.344 20.484 -13.469 1 92.25 158 GLN B N 1
ATOM 8248 C CA . GLN B 1 158 ? -10.062 20.984 -12.961 1 92.25 158 GLN B CA 1
ATOM 8249 C C . GLN B 1 158 ? -8.898 20.469 -13.812 1 92.25 158 GLN B C 1
ATOM 8251 O O . GLN B 1 158 ? -8.062 21.25 -14.258 1 92.25 158 GLN B O 1
ATOM 8256 N N . LEU B 1 159 ? -8.867 19.203 -14.125 1 86.12 159 LEU B N 1
ATOM 8257 C CA . LEU B 1 159 ? -7.703 18.547 -14.711 1 86.12 159 LEU B CA 1
ATOM 8258 C C . LEU B 1 159 ? -7.609 18.828 -16.203 1 86.12 159 LEU B C 1
ATOM 8260 O O . LEU B 1 159 ? -6.512 19 -16.734 1 86.12 159 LEU B O 1
ATOM 8264 N N . ALA B 1 160 ? -8.758 18.953 -16.875 1 85.12 160 ALA B N 1
ATOM 8265 C CA . ALA B 1 160 ? -8.742 19.062 -18.344 1 85.12 160 ALA B CA 1
ATOM 8266 C C . ALA B 1 160 ? -8.914 20.516 -18.781 1 85.12 160 ALA B C 1
ATOM 8268 O O . ALA B 1 160 ? -8.531 20.875 -19.891 1 85.12 160 ALA B O 1
ATOM 8269 N N . PHE B 1 161 ? -9.375 21.406 -17.922 1 88.56 161 PHE B N 1
ATOM 8270 C CA . PHE B 1 161 ? -9.664 22.766 -18.391 1 88.56 161 PHE B CA 1
ATOM 8271 C C . PHE B 1 161 ? -8.836 23.797 -17.625 1 88.56 161 PHE B C 1
ATOM 8273 O O . PHE B 1 161 ? -8.039 24.516 -18.219 1 88.56 161 PHE B O 1
ATOM 8280 N N . LEU B 1 162 ? -8.867 23.828 -16.359 1 93.25 162 LEU B N 1
ATOM 8281 C CA . LEU B 1 162 ? -8.219 24.875 -15.578 1 93.25 162 LEU B CA 1
ATOM 8282 C C . LEU B 1 162 ? -6.719 24.625 -15.469 1 93.25 162 LEU B C 1
ATOM 8284 O O . LEU B 1 162 ? -5.918 25.531 -15.648 1 93.25 162 LEU B O 1
ATOM 8288 N N . ASN B 1 163 ? -6.316 23.375 -15.203 1 91.12 163 ASN B N 1
ATOM 8289 C CA . ASN B 1 163 ? -4.906 23.062 -15.008 1 91.12 163 ASN B CA 1
ATOM 8290 C C . ASN B 1 163 ? -4.09 23.359 -16.266 1 91.12 163 ASN B C 1
ATOM 8292 O O . ASN B 1 163 ? -2.994 23.922 -16.188 1 91.12 163 ASN B O 1
ATOM 8296 N N . PRO B 1 164 ? -4.613 23.016 -17.453 1 86.75 164 PRO B N 1
ATOM 8297 C CA . PRO B 1 164 ? -3.834 23.359 -18.641 1 86.75 164 PRO B CA 1
ATOM 8298 C C . PRO B 1 164 ? -3.58 24.859 -18.781 1 86.75 164 PRO B C 1
ATOM 8300 O O . PRO B 1 164 ? -2.514 25.266 -19.234 1 86.75 164 PRO B O 1
ATOM 8303 N N . ILE B 1 165 ? -4.488 25.641 -18.406 1 90.44 165 ILE B N 1
ATOM 8304 C CA . ILE B 1 165 ? -4.301 27.094 -18.422 1 90.44 165 ILE B CA 1
ATOM 8305 C C . ILE B 1 165 ? -3.182 27.484 -17.453 1 90.44 165 ILE B C 1
ATOM 8307 O O . ILE B 1 165 ? -2.307 28.281 -17.797 1 90.44 165 ILE B O 1
ATOM 8311 N N . ALA B 1 166 ? -3.191 26.938 -16.312 1 92.31 166 ALA B N 1
ATOM 8312 C CA . ALA B 1 166 ? -2.16 27.203 -15.312 1 92.31 166 ALA B CA 1
ATOM 8313 C C . ALA B 1 166 ? -0.794 26.719 -15.789 1 92.31 166 ALA B C 1
ATOM 8315 O O . ALA B 1 166 ? 0.221 27.375 -15.57 1 92.31 166 ALA B O 1
ATOM 8316 N N . PHE B 1 167 ? -0.78 25.578 -16.422 1 85.88 167 PHE B N 1
ATOM 8317 C CA . PHE B 1 167 ? 0.475 25.047 -16.938 1 85.88 167 PHE B CA 1
ATOM 8318 C C . PHE B 1 167 ? 1.047 25.953 -18.016 1 85.88 167 PHE B C 1
ATOM 8320 O O . PHE B 1 167 ? 2.264 26.141 -18.094 1 85.88 167 PHE B O 1
ATOM 8327 N N . LEU B 1 168 ? 0.154 26.453 -18.812 1 83.62 168 LEU B N 1
ATOM 8328 C CA . LEU B 1 168 ? 0.598 27.406 -19.812 1 83.62 168 LEU B CA 1
ATOM 8329 C C . LEU B 1 168 ? 1.208 28.641 -19.172 1 83.62 168 LEU B C 1
ATOM 8331 O O . LEU B 1 168 ? 2.209 29.172 -19.656 1 83.62 168 LEU B O 1
ATOM 8335 N N . MET B 1 169 ? 0.698 29.062 -18.156 1 87.81 169 MET B N 1
ATOM 8336 C CA . MET B 1 169 ? 1.222 30.219 -17.422 1 87.81 169 MET B CA 1
ATOM 8337 C C . MET B 1 169 ? 2.586 29.906 -16.812 1 87.81 169 MET B C 1
ATOM 8339 O O . MET B 1 169 ? 3.494 30.734 -16.859 1 87.81 169 MET B O 1
ATOM 8343 N N . MET B 1 170 ? 2.76 28.797 -16.312 1 86.12 170 MET B N 1
ATOM 8344 C CA . MET B 1 170 ? 4.02 28.406 -15.695 1 86.12 170 MET B CA 1
ATOM 8345 C C . MET B 1 170 ? 5.102 28.188 -16.75 1 86.12 170 MET B C 1
ATOM 8347 O O . MET B 1 170 ? 6.266 28.547 -16.531 1 86.12 170 MET B O 1
ATOM 8351 N N . GLU B 1 171 ? 4.645 27.641 -17.828 1 77.56 171 GLU B N 1
ATOM 8352 C CA . GLU B 1 171 ? 5.594 27.453 -18.922 1 77.56 171 GLU B CA 1
ATOM 8353 C C . GLU B 1 171 ? 6.031 28.797 -19.5 1 77.56 171 GLU B C 1
ATOM 8355 O O . GLU B 1 171 ? 7.188 28.953 -19.891 1 77.56 171 GLU B O 1
ATOM 8360 N N . TYR B 1 172 ? 5.07 29.594 -19.625 1 77.38 172 TYR B N 1
ATOM 8361 C CA . TYR B 1 172 ? 5.367 30.922 -20.125 1 77.38 172 TYR B CA 1
ATOM 8362 C C . TYR B 1 172 ? 6.379 31.641 -19.234 1 77.38 172 TYR B C 1
ATOM 8364 O O . TYR B 1 172 ? 7.246 32.344 -19.734 1 77.38 172 TYR B O 1
ATOM 8372 N N . SER B 1 173 ? 6.305 31.438 -18.078 1 75.56 173 SER B N 1
ATOM 8373 C CA . SER B 1 173 ? 7.227 32.062 -17.125 1 75.56 173 SER B CA 1
ATOM 8374 C C . SER B 1 173 ? 8.625 31.453 -17.234 1 75.56 173 SER B C 1
ATOM 8376 O O . SER B 1 173 ? 9.625 32.125 -17.016 1 75.56 173 SER B O 1
ATOM 8378 N N . ARG B 1 174 ? 8.695 30.219 -17.531 1 69.31 174 ARG B N 1
ATOM 8379 C CA . ARG B 1 174 ? 9.977 29.531 -17.672 1 69.31 174 ARG B CA 1
ATOM 8380 C C . ARG B 1 174 ? 10.664 29.906 -18.969 1 69.31 174 ARG B C 1
ATOM 8382 O O . ARG B 1 174 ? 11.891 30 -19.031 1 69.31 174 ARG B O 1
ATOM 8389 N N . SER B 1 175 ? 9.898 29.844 -20.156 1 60.09 175 SER B N 1
ATOM 8390 C CA . SER B 1 175 ? 10.453 30.141 -21.469 1 60.09 175 SER B CA 1
ATOM 8391 C C . SER B 1 175 ? 11.055 31.547 -21.516 1 60.09 175 SER B C 1
ATOM 8393 O O . SER B 1 175 ? 11.969 31.797 -22.297 1 60.09 175 SER B O 1
ATOM 8395 N N . ASP B 1 176 ? 10.422 32.438 -20.891 1 55.22 176 ASP B N 1
ATOM 8396 C CA . ASP B 1 176 ? 11.016 33.75 -20.953 1 55.22 176 ASP B CA 1
ATOM 8397 C C . ASP B 1 176 ? 12.492 33.719 -20.562 1 55.22 176 ASP B C 1
ATOM 8399 O O . ASP B 1 176 ? 13.25 34.625 -20.922 1 55.22 176 ASP B O 1
ATOM 8403 N N . SER B 1 177 ? 12.875 32.688 -19.859 1 49.28 177 SER B N 1
ATOM 8404 C CA . SER B 1 177 ? 14.297 32.656 -19.531 1 49.28 177 SER B CA 1
ATOM 8405 C C . SER B 1 177 ? 15.102 31.906 -20.578 1 49.28 177 SER B C 1
ATOM 8407 O O . SER B 1 177 ? 16.312 32.125 -20.719 1 49.28 177 SER B O 1
ATOM 8409 N N . GLU B 1 178 ? 14.547 30.812 -21.172 1 51.88 178 GLU B N 1
ATOM 8410 C CA . GLU B 1 178 ? 15.43 30.031 -22.031 1 51.88 178 GLU B CA 1
ATOM 8411 C C . GLU B 1 178 ? 15.031 30.156 -23.5 1 51.88 178 GLU B C 1
ATOM 8413 O O . GLU B 1 178 ? 13.867 30.422 -23.812 1 51.88 178 GLU B O 1
ATOM 8418 N N . ASP B 1 179 ? 15.969 30.406 -24.469 1 46.81 179 ASP B N 1
ATOM 8419 C CA . ASP B 1 179 ? 16.062 30.766 -25.891 1 46.81 179 ASP B CA 1
ATOM 8420 C C . ASP B 1 179 ? 15.211 29.828 -26.75 1 46.81 179 ASP B C 1
ATOM 8422 O O . ASP B 1 179 ? 15.141 30 -27.969 1 46.81 179 ASP B O 1
ATOM 8426 N N . SER B 1 180 ? 15.164 28.5 -26.703 1 51.69 180 SER B N 1
ATOM 8427 C CA . SER B 1 180 ? 14.656 27.703 -27.812 1 51.69 180 SER B CA 1
ATOM 8428 C C . SER B 1 180 ? 13.156 27.484 -27.703 1 51.69 180 SER B C 1
ATOM 8430 O O . SER B 1 180 ? 12.68 26.875 -26.75 1 51.69 180 SER B O 1
ATOM 8432 N N . PRO B 1 181 ? 12.328 28.219 -28.453 1 51.97 181 PRO B N 1
ATOM 8433 C CA . PRO B 1 181 ? 10.875 28.312 -28.297 1 51.97 181 PRO B CA 1
ATOM 8434 C C . PRO B 1 181 ? 10.141 27.078 -28.797 1 51.97 181 PRO B C 1
ATOM 8436 O O . PRO B 1 181 ? 10.148 26.812 -30.016 1 51.97 181 PRO B O 1
ATOM 8439 N N . SER B 1 182 ? 10.188 25.891 -28.375 1 58.31 182 SER B N 1
ATOM 8440 C CA . SER B 1 182 ? 9.18 24.969 -28.906 1 58.31 182 SER B CA 1
ATOM 8441 C C . SER B 1 182 ? 7.812 25.625 -28.984 1 58.31 182 SER B C 1
ATOM 8443 O O . SER B 1 182 ? 7.508 26.531 -28.188 1 58.31 182 SER B O 1
ATOM 8445 N N . PRO B 1 183 ? 7.164 25.516 -30.25 1 62.34 183 PRO B N 1
ATOM 8446 C CA . PRO B 1 183 ? 5.867 26.172 -30.406 1 62.34 183 PRO B CA 1
ATOM 8447 C C . PRO B 1 183 ? 4.898 25.859 -29.266 1 62.34 183 PRO B C 1
ATOM 8449 O O . PRO B 1 183 ? 4.922 24.75 -28.719 1 62.34 183 PRO B O 1
ATOM 8452 N N . ILE B 1 184 ? 4.262 26.781 -28.719 1 67.06 184 ILE B N 1
ATOM 8453 C CA . ILE B 1 184 ? 3.277 26.734 -27.641 1 67.06 184 ILE B CA 1
ATOM 8454 C C . ILE B 1 184 ? 2.246 25.641 -27.938 1 67.06 184 ILE B C 1
ATOM 8456 O O . ILE B 1 184 ? 1.78 24.969 -27.016 1 67.06 184 ILE B O 1
ATOM 8460 N N . THR B 1 185 ? 1.918 25.469 -29.25 1 70.19 185 THR B N 1
ATOM 8461 C CA . THR B 1 185 ? 0.901 24.484 -29.641 1 70.19 185 THR B CA 1
ATOM 8462 C C . THR B 1 185 ? 1.349 23.078 -29.297 1 70.19 185 THR B C 1
ATOM 8464 O O . THR B 1 185 ? 0.551 22.266 -28.812 1 70.19 185 THR B O 1
ATOM 8467 N N . ARG B 1 186 ? 2.529 22.844 -29.562 1 68.19 186 ARG B N 1
ATOM 8468 C CA . ARG B 1 186 ? 3.041 21.5 -29.281 1 68.19 186 ARG B CA 1
ATOM 8469 C C . ARG B 1 186 ? 3.07 21.234 -27.781 1 68.19 186 ARG B C 1
ATOM 8471 O O . ARG B 1 186 ? 2.75 20.125 -27.328 1 68.19 186 ARG B O 1
ATOM 8478 N N . ARG B 1 187 ? 3.314 22.188 -27.141 1 69 187 ARG B N 1
ATOM 8479 C CA . ARG B 1 187 ? 3.365 22.047 -25.688 1 69 187 ARG B CA 1
ATOM 8480 C C . ARG B 1 187 ? 1.972 21.828 -25.109 1 69 187 ARG B C 1
ATOM 8482 O O . ARG B 1 187 ? 1.79 21.016 -24.203 1 69 187 ARG B O 1
ATOM 8489 N N . VAL B 1 188 ? 1.099 22.547 -25.688 1 71.88 188 VAL B N 1
ATOM 8490 C CA . VAL B 1 188 ? -0.285 22.406 -25.25 1 71.88 188 VAL B CA 1
ATOM 8491 C C . VAL B 1 188 ? -0.789 21 -25.578 1 71.88 188 VAL B C 1
ATOM 8493 O O . VAL B 1 188 ? -1.442 20.359 -24.75 1 71.88 188 VAL B O 1
ATOM 8496 N N . LEU B 1 189 ? -0.436 20.516 -26.719 1 73.5 189 LEU B N 1
ATOM 8497 C CA . LEU B 1 189 ? -0.889 19.203 -27.141 1 73.5 189 LEU B CA 1
ATOM 8498 C C . LEU B 1 189 ? -0.271 18.109 -26.281 1 73.5 189 LEU B C 1
ATOM 8500 O O . LEU B 1 189 ? -0.938 17.125 -25.938 1 73.5 189 LEU B O 1
ATOM 8504 N N . LEU B 1 190 ? 0.92 18.328 -25.875 1 70.44 190 LEU B N 1
ATOM 8505 C CA . LEU B 1 190 ? 1.593 17.344 -25.047 1 70.44 190 LEU B CA 1
ATOM 8506 C C . LEU B 1 190 ? 1.007 17.328 -23.641 1 70.44 190 LEU B C 1
ATOM 8508 O O . LEU B 1 190 ? 0.886 16.281 -23.016 1 70.44 190 LEU B O 1
ATOM 8512 N N . THR B 1 191 ? 0.612 18.469 -23.266 1 71.12 191 THR B N 1
ATOM 8513 C CA . THR B 1 191 ? -0.014 18.562 -21.953 1 71.12 191 THR B CA 1
ATOM 8514 C C . THR B 1 191 ? -1.381 17.891 -21.953 1 71.12 191 THR B C 1
ATOM 8516 O O . THR B 1 191 ? -1.721 17.172 -21.016 1 71.12 191 THR B O 1
ATOM 8519 N N . VAL B 1 192 ? -2.074 18.109 -23.016 1 73.38 192 VAL B N 1
ATOM 8520 C CA . VAL B 1 192 ? -3.4 17.5 -23.141 1 73.38 192 VAL B CA 1
ATOM 8521 C C . VAL B 1 192 ? -3.271 15.984 -23.234 1 73.38 192 VAL B C 1
ATOM 8523 O O . VAL B 1 192 ? -4.039 15.25 -22.609 1 73.38 192 VAL B O 1
ATOM 8526 N N . ALA B 1 193 ? -2.369 15.539 -23.953 1 73.88 193 ALA B N 1
ATOM 8527 C CA . ALA B 1 193 ? -2.137 14.102 -24.078 1 73.88 193 ALA B CA 1
ATOM 8528 C C . ALA B 1 193 ? -1.739 13.492 -22.734 1 73.88 193 ALA B C 1
ATOM 8530 O O . ALA B 1 193 ? -2.133 12.367 -22.406 1 73.88 193 ALA B O 1
ATOM 8531 N N . GLY B 1 194 ? -1.011 14.25 -22.016 1 71.81 194 GLY B N 1
ATOM 8532 C CA . GLY B 1 194 ? -0.608 13.805 -20.688 1 71.81 194 GLY B CA 1
ATOM 8533 C C . GLY B 1 194 ? -1.773 13.664 -19.719 1 71.81 194 GLY B C 1
ATOM 8534 O O . GLY B 1 194 ? -1.792 12.75 -18.891 1 71.81 194 GLY B O 1
ATOM 8535 N N . ILE B 1 195 ? -2.703 14.453 -19.953 1 73.81 195 ILE B N 1
ATOM 8536 C CA . ILE B 1 195 ? -3.889 14.445 -19.094 1 73.81 195 ILE B CA 1
ATOM 8537 C C . ILE B 1 195 ? -4.699 13.18 -19.359 1 73.81 195 ILE B C 1
ATOM 8539 O O . ILE B 1 195 ? -5.199 12.547 -18.422 1 73.81 195 ILE B O 1
ATOM 8543 N N . PHE B 1 196 ? -4.746 12.734 -20.578 1 76.75 196 PHE B N 1
ATOM 8544 C CA . PHE B 1 196 ? -5.559 11.578 -20.938 1 76.75 196 PHE B CA 1
ATOM 8545 C C . PHE B 1 196 ? -4.852 10.281 -20.547 1 76.75 196 PHE B C 1
ATOM 8547 O O . PHE B 1 196 ? -5.477 9.227 -20.469 1 76.75 196 PHE B O 1
ATOM 8554 N N . LYS B 1 197 ? -3.654 10.422 -20.234 1 76 197 LYS B N 1
ATOM 8555 C CA . LYS B 1 197 ? -2.928 9.25 -19.766 1 76 197 LYS B CA 1
ATOM 8556 C C . LYS B 1 197 ? -3.057 9.094 -18.25 1 76 197 LYS B C 1
ATOM 8558 O O . LYS B 1 197 ? -2.701 8.047 -17.688 1 76 197 LYS B O 1
ATOM 8563 N N . ASN B 1 198 ? -3.676 10.047 -17.625 1 77.94 198 ASN B N 1
ATOM 8564 C CA . ASN B 1 198 ? -3.904 10 -16.188 1 77.94 198 ASN B CA 1
ATOM 8565 C C . ASN B 1 198 ? -5.0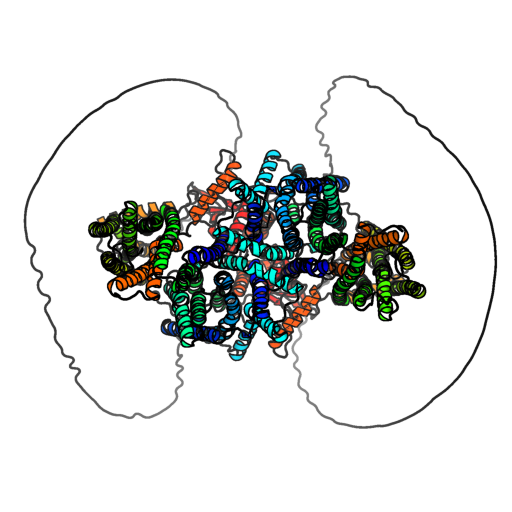78 9.086 -15.836 1 77.94 198 ASN B C 1
ATOM 8567 O O . ASN B 1 198 ? -6.188 9.281 -16.328 1 77.94 198 ASN B O 1
ATOM 8571 N N . PRO B 1 199 ? -4.832 8.117 -15.062 1 81.69 199 PRO B N 1
ATOM 8572 C CA . PRO B 1 199 ? -5.902 7.18 -14.711 1 81.69 199 PRO B CA 1
ATOM 8573 C C . PRO B 1 199 ? -7.117 7.875 -14.102 1 81.69 199 PRO B C 1
ATOM 8575 O O . PRO B 1 199 ? -8.242 7.375 -14.211 1 81.69 199 PRO B O 1
ATOM 8578 N N . VAL B 1 200 ? -6.945 9.023 -13.477 1 81.94 200 VAL B N 1
ATOM 8579 C CA . VAL B 1 200 ? -8.031 9.75 -12.828 1 81.94 200 VAL B CA 1
ATOM 8580 C C . VAL B 1 200 ? -9 10.281 -13.883 1 81.94 200 VAL B C 1
ATOM 8582 O O . VAL B 1 200 ? -10.188 10.453 -13.609 1 81.94 200 VAL B O 1
ATOM 8585 N N . VAL B 1 201 ? -8.477 10.516 -15.094 1 85.38 201 VAL B N 1
ATOM 8586 C CA . VAL B 1 201 ? -9.305 11.023 -16.172 1 85.38 201 VAL B CA 1
ATOM 8587 C C . VAL B 1 201 ? -9.727 9.875 -17.094 1 85.38 201 VAL B C 1
ATOM 8589 O O . VAL B 1 201 ? -10.883 9.797 -17.5 1 85.38 201 VAL B O 1
ATOM 8592 N N . LEU B 1 202 ? -8.883 8.953 -17.344 1 87.31 202 LEU B N 1
ATOM 8593 C CA . LEU B 1 202 ? -9.109 7.883 -18.297 1 87.31 202 LEU B CA 1
ATOM 8594 C C . LEU B 1 202 ? -10.164 6.906 -17.797 1 87.31 202 LEU B C 1
ATOM 8596 O O . LEU B 1 202 ? -11.039 6.477 -18.547 1 87.31 202 LEU B O 1
ATOM 8600 N N . ALA B 1 203 ? -10.07 6.523 -16.547 1 91.25 203 ALA B N 1
ATOM 8601 C CA . ALA B 1 203 ? -10.961 5.504 -16.016 1 91.25 203 ALA B CA 1
ATOM 8602 C C . ALA B 1 203 ? -12.414 5.977 -16.031 1 91.25 203 ALA B C 1
ATOM 8604 O O . ALA B 1 203 ? -13.297 5.266 -16.516 1 91.25 203 ALA B O 1
ATOM 8605 N N . PRO B 1 204 ? -12.727 7.199 -15.539 1 89.19 204 PRO B N 1
ATOM 8606 C CA . PRO B 1 204 ? -14.109 7.684 -15.648 1 89.19 204 PRO B CA 1
ATOM 8607 C C . PRO B 1 204 ? -14.562 7.844 -17.094 1 89.19 204 PRO B C 1
ATOM 8609 O O . PRO B 1 204 ? -15.734 7.598 -17.406 1 89.19 204 PRO B O 1
ATOM 8612 N N . ALA B 1 205 ? -13.672 8.281 -17.984 1 90.31 205 ALA B N 1
ATOM 8613 C CA . ALA B 1 205 ? -14.023 8.406 -19.406 1 90.31 205 ALA B CA 1
ATOM 8614 C C . ALA B 1 205 ? -14.414 7.051 -20 1 90.31 205 ALA B C 1
ATOM 8616 O O . ALA B 1 205 ? -15.383 6.949 -20.75 1 90.31 205 ALA B O 1
ATOM 8617 N N . LEU B 1 206 ? -13.664 6.004 -19.641 1 92.5 206 LEU B N 1
ATOM 8618 C CA . LEU B 1 206 ? -14.008 4.66 -20.078 1 92.5 206 LEU B CA 1
ATOM 8619 C C . LEU B 1 206 ? -15.328 4.207 -19.469 1 92.5 206 LEU B C 1
ATOM 8621 O O . LEU B 1 206 ? -16.094 3.473 -20.109 1 92.5 206 LEU B O 1
ATOM 8625 N N . GLY B 1 207 ? -15.562 4.586 -18.219 1 92.94 207 GLY B N 1
ATOM 8626 C CA . GLY B 1 207 ? -16.844 4.301 -17.594 1 92.94 207 GLY B CA 1
ATOM 8627 C C . GLY B 1 207 ? -18.016 4.914 -18.328 1 92.94 207 GLY B C 1
ATOM 8628 O O . GLY B 1 207 ? -19.031 4.25 -18.562 1 92.94 207 GLY B O 1
ATOM 8629 N N . ILE B 1 208 ? -17.906 6.168 -18.797 1 91.5 208 ILE B N 1
ATOM 8630 C CA . ILE B 1 208 ? -18.953 6.852 -19.547 1 91.5 208 ILE B CA 1
ATOM 8631 C C . ILE B 1 208 ? -19.125 6.176 -20.906 1 91.5 208 ILE B C 1
ATOM 8633 O O . ILE B 1 208 ? -20.266 6.004 -21.375 1 91.5 208 ILE B O 1
ATOM 8637 N N . LEU B 1 209 ? -18 5.84 -21.5 1 93.44 209 LEU B N 1
ATOM 8638 C CA . LEU B 1 209 ? -18.078 5.148 -22.781 1 93.44 209 LEU B CA 1
ATOM 8639 C C . LEU B 1 209 ? -18.844 3.836 -22.656 1 93.44 209 LEU B C 1
ATOM 8641 O O . LEU B 1 209 ? -19.656 3.502 -23.516 1 93.44 209 LEU B O 1
ATOM 8645 N N . TRP B 1 210 ? -18.562 3.121 -21.594 1 93.38 210 TRP B N 1
ATOM 8646 C CA . TRP B 1 210 ? -19.312 1.893 -21.344 1 93.38 210 TRP B CA 1
ATOM 8647 C C . TRP B 1 210 ? -20.781 2.189 -21.109 1 93.38 210 TRP B C 1
ATOM 8649 O O . TRP B 1 210 ? -21.656 1.501 -21.656 1 93.38 210 TRP B O 1
ATOM 8659 N N . ASN B 1 211 ? -21.062 3.176 -20.297 1 92.81 211 ASN B N 1
ATOM 8660 C CA . ASN B 1 211 ? -22.422 3.568 -19.953 1 92.81 211 ASN B CA 1
ATOM 8661 C C . ASN B 1 211 ? -23.234 3.918 -21.203 1 92.81 211 ASN B C 1
ATOM 8663 O O . ASN B 1 211 ? -24.359 3.424 -21.375 1 92.81 211 ASN B O 1
ATOM 8667 N N . VAL B 1 212 ? -22.672 4.672 -22.141 1 92.56 212 VAL B N 1
ATOM 8668 C CA . VAL B 1 212 ? -23.359 5.137 -23.344 1 92.56 212 VAL B CA 1
ATOM 8669 C C . VAL B 1 212 ? -23.453 4.004 -24.359 1 92.56 212 VAL B C 1
ATOM 8671 O O . VAL B 1 212 ? -24.484 3.803 -24.984 1 92.56 212 VAL B O 1
ATOM 8674 N N . ALA B 1 213 ? -22.359 3.258 -24.5 1 92.75 213 ALA B N 1
ATOM 8675 C CA . ALA B 1 213 ? -22.312 2.188 -25.484 1 92.75 213 ALA B CA 1
ATOM 8676 C C . ALA B 1 213 ? -23.281 1.068 -25.141 1 92.75 213 ALA B C 1
ATOM 8678 O O . ALA B 1 213 ? -23.844 0.429 -26.031 1 92.75 213 ALA B O 1
ATOM 8679 N N . THR B 1 214 ? -23.547 0.833 -23.891 1 91.38 214 THR B N 1
ATOM 8680 C CA . THR B 1 214 ? -24.391 -0.288 -23.469 1 91.38 214 THR B CA 1
ATOM 8681 C C . THR B 1 214 ? -25.703 0.209 -22.875 1 91.38 214 THR B C 1
ATOM 8683 O O . THR B 1 214 ? -26.484 -0.581 -22.359 1 91.38 214 THR B O 1
ATOM 8686 N N . SER B 1 215 ? -25.984 1.477 -22.938 1 88.5 215 SER B N 1
ATOM 8687 C CA . SER B 1 215 ? -27.172 2.068 -22.344 1 88.5 215 SER B CA 1
ATOM 8688 C C . SER B 1 215 ? -27.281 1.707 -20.859 1 88.5 215 SER B C 1
ATOM 8690 O O . SER B 1 215 ? -28.344 1.264 -20.406 1 88.5 215 SER B O 1
ATOM 8692 N N . ALA B 1 216 ? -26.109 1.712 -20.188 1 84.31 216 ALA B N 1
ATOM 8693 C CA . ALA B 1 216 ? -25.984 1.522 -18.734 1 84.31 216 ALA B CA 1
ATOM 8694 C C . ALA B 1 216 ? -26.328 0.088 -18.344 1 84.31 216 ALA B C 1
ATOM 8696 O O . ALA B 1 216 ? -27 -0.142 -17.344 1 84.31 216 ALA B O 1
ATOM 8697 N N . CYS B 1 217 ? -25.922 -0.799 -19.188 1 86.75 217 CYS B N 1
ATOM 8698 C CA . CYS B 1 217 ? -26.094 -2.207 -18.844 1 86.75 217 CYS B CA 1
ATOM 8699 C C . CYS B 1 217 ? -25.156 -2.605 -17.703 1 86.75 217 CYS B C 1
ATOM 8701 O O . CYS B 1 217 ? -24.125 -1.974 -17.484 1 86.75 217 CYS B O 1
ATOM 8703 N N . ALA B 1 218 ? -25.672 -3.619 -17 1 89.12 218 ALA B N 1
ATOM 8704 C CA . ALA B 1 218 ? -24.875 -4.102 -15.867 1 89.12 218 ALA B CA 1
ATOM 8705 C C . ALA B 1 218 ? -23.547 -4.676 -16.344 1 89.12 218 ALA B C 1
ATOM 8707 O O . ALA B 1 218 ? -23.469 -5.25 -17.438 1 89.12 218 ALA B O 1
ATOM 8708 N N . LEU B 1 219 ? -22.484 -4.422 -15.617 1 91.81 219 LEU B N 1
ATOM 8709 C CA . LEU B 1 219 ? -21.172 -5 -15.906 1 91.81 219 LEU B CA 1
ATOM 8710 C C . LEU B 1 219 ? -21.219 -6.52 -15.789 1 91.81 219 LEU B C 1
ATOM 8712 O O . LEU B 1 219 ? -21.969 -7.066 -14.992 1 91.81 219 LEU B O 1
ATOM 8716 N N . PRO B 1 220 ? -20.453 -7.215 -16.625 1 88.38 220 PRO B N 1
ATOM 8717 C CA . PRO B 1 220 ? -20.328 -8.656 -16.391 1 88.38 220 PRO B CA 1
ATOM 8718 C C . PRO B 1 220 ? -19.922 -8.992 -14.961 1 88.38 220 PRO B C 1
ATOM 8720 O O . PRO B 1 220 ? -19.094 -8.297 -14.375 1 88.38 220 PRO B O 1
ATOM 8723 N N . TYR B 1 221 ? -20.469 -9.938 -14.453 1 88.62 221 TYR B N 1
ATOM 8724 C CA . TYR B 1 221 ? -20.375 -10.234 -13.031 1 88.62 221 TYR B CA 1
ATOM 8725 C C . TYR B 1 221 ? -18.922 -10.414 -12.594 1 88.62 221 TYR B C 1
ATOM 8727 O O . TYR B 1 221 ? -18.516 -9.891 -11.562 1 88.62 221 TYR B O 1
ATOM 8735 N N . VAL B 1 222 ? -18.172 -11.172 -13.406 1 87.19 222 VAL B N 1
ATOM 8736 C CA . VAL B 1 222 ? -16.781 -11.43 -13.062 1 87.19 222 VAL B CA 1
ATOM 8737 C C . VAL B 1 222 ? -16.016 -10.109 -12.984 1 87.19 222 VAL B C 1
ATOM 8739 O O . VAL B 1 222 ? -15.219 -9.891 -12.07 1 87.19 222 VAL B O 1
ATOM 8742 N N . PHE B 1 223 ? -16.266 -9.258 -13.883 1 92.12 223 PHE B N 1
ATOM 8743 C CA . PHE B 1 223 ? -15.594 -7.961 -13.906 1 92.12 223 PHE B CA 1
ATOM 8744 C C . PHE B 1 223 ? -16.062 -7.09 -12.75 1 92.12 223 PHE B C 1
ATOM 8746 O O . PHE B 1 223 ? -15.273 -6.371 -12.141 1 92.12 223 PHE B O 1
ATOM 8753 N N . GLN B 1 224 ? -17.312 -7.207 -12.469 1 92.56 224 GLN B N 1
ATOM 8754 C CA . GLN B 1 224 ? -17.891 -6.406 -11.398 1 92.56 224 GLN B CA 1
ATOM 8755 C C . GLN B 1 224 ? -17.281 -6.754 -10.047 1 92.56 224 GLN B C 1
ATOM 8757 O O . GLN B 1 224 ? -16.953 -5.863 -9.266 1 92.56 224 GLN B O 1
ATOM 8762 N N . ILE B 1 225 ? -17.062 -8.016 -9.805 1 91.5 225 ILE B N 1
ATOM 8763 C CA . ILE B 1 225 ? -16.578 -8.422 -8.492 1 91.5 225 ILE B CA 1
ATOM 8764 C C . ILE B 1 225 ? -15.109 -8.016 -8.352 1 91.5 225 ILE B C 1
ATOM 8766 O O . ILE B 1 225 ? -14.648 -7.703 -7.25 1 91.5 225 ILE B O 1
ATOM 8770 N N . ILE B 1 226 ? -14.367 -8.008 -9.414 1 94.19 226 ILE B N 1
ATOM 8771 C CA . ILE B 1 226 ? -12.977 -7.566 -9.391 1 94.19 226 ILE B CA 1
ATOM 8772 C C . ILE B 1 226 ? -12.914 -6.07 -9.102 1 94.19 226 ILE B C 1
ATOM 8774 O O . ILE B 1 226 ? -12.172 -5.637 -8.211 1 94.19 226 ILE B O 1
ATOM 8778 N N . VAL B 1 227 ? -13.758 -5.348 -9.781 1 95.38 227 VAL B N 1
ATOM 8779 C CA . VAL B 1 227 ? -13.789 -3.896 -9.641 1 95.38 227 VAL B CA 1
ATOM 8780 C C . VAL B 1 227 ? -14.305 -3.523 -8.25 1 95.38 227 VAL B C 1
ATOM 8782 O O . VAL B 1 227 ? -13.82 -2.57 -7.637 1 95.38 227 VAL B O 1
ATOM 8785 N N . ASP B 1 228 ? -15.211 -4.285 -7.758 1 93.81 228 ASP B N 1
ATOM 8786 C CA . ASP B 1 228 ? -15.758 -4.031 -6.426 1 93.81 228 ASP B CA 1
ATOM 8787 C C . ASP B 1 228 ? -14.703 -4.262 -5.348 1 93.81 228 ASP B C 1
ATOM 8789 O O . ASP B 1 228 ? -14.586 -3.473 -4.406 1 93.81 228 ASP B O 1
ATOM 8793 N N . SER B 1 229 ? -14.008 -5.352 -5.535 1 94.62 229 SER B N 1
ATOM 8794 C CA . SER B 1 229 ? -12.977 -5.668 -4.551 1 94.62 229 SER B CA 1
ATOM 8795 C C . SER B 1 229 ? -11.898 -4.59 -4.512 1 94.62 229 SER B C 1
ATOM 8797 O O . SER B 1 229 ? -11.492 -4.152 -3.432 1 94.62 229 SER B O 1
ATOM 8799 N N . LEU B 1 230 ? -11.453 -4.141 -5.621 1 96.19 230 LEU B N 1
ATOM 8800 C CA . LEU B 1 230 ? -10.469 -3.064 -5.707 1 96.19 230 LEU B CA 1
ATOM 8801 C C . LEU B 1 230 ? -11.039 -1.759 -5.168 1 96.19 230 LEU B C 1
ATOM 8803 O O . LEU B 1 230 ? -10.344 -1.012 -4.473 1 96.19 230 LEU B O 1
ATOM 8807 N N . GLY B 1 231 ? -12.305 -1.466 -5.477 1 93.75 231 GLY B N 1
ATOM 8808 C CA . GLY B 1 231 ? -12.969 -0.26 -5.008 1 93.75 231 GLY B CA 1
ATOM 8809 C C . GLY B 1 231 ? -13.125 -0.215 -3.5 1 93.75 231 GLY B C 1
ATOM 8810 O O . GLY B 1 231 ? -12.984 0.845 -2.887 1 93.75 231 GLY B O 1
ATOM 8811 N N . ASP B 1 232 ? -13.367 -1.362 -2.889 1 92.94 232 ASP B N 1
ATOM 8812 C CA . ASP B 1 232 ? -13.547 -1.455 -1.442 1 92.94 232 ASP B CA 1
ATOM 8813 C C . ASP B 1 232 ? -12.258 -1.072 -0.709 1 92.94 232 ASP B C 1
ATOM 8815 O O . ASP B 1 232 ? -12.312 -0.569 0.415 1 92.94 232 ASP B O 1
ATOM 8819 N N . ALA B 1 233 ? -11.211 -1.27 -1.385 1 95.88 233 ALA B N 1
ATOM 8820 C CA . ALA B 1 233 ? -9.93 -1.021 -0.741 1 95.88 233 ALA B CA 1
ATOM 8821 C C . ALA B 1 233 ? -9.531 0.448 -0.855 1 95.88 233 ALA B C 1
ATOM 8823 O O . ALA B 1 233 ? -8.586 0.896 -0.198 1 95.88 233 ALA B O 1
ATOM 8824 N N . PHE B 1 234 ? -10.219 1.233 -1.594 1 93.5 234 PHE B N 1
ATOM 8825 C CA . PHE B 1 234 ? -9.773 2.561 -2.01 1 93.5 234 PHE B CA 1
ATOM 8826 C C . PHE B 1 234 ? -9.797 3.529 -0.833 1 93.5 234 PHE B C 1
ATOM 8828 O O . PHE B 1 234 ? -8.805 4.211 -0.57 1 93.5 234 PHE B O 1
ATOM 8835 N N . ILE B 1 235 ? -10.867 3.576 -0.027 1 92.31 235 ILE B N 1
ATOM 8836 C CA . ILE B 1 235 ? -11.102 4.621 0.966 1 92.31 235 ILE B CA 1
ATOM 8837 C C . ILE B 1 235 ? -10.008 4.566 2.031 1 92.31 235 ILE B C 1
ATOM 8839 O O . ILE B 1 235 ? -9.273 5.539 2.229 1 92.31 235 ILE B O 1
ATOM 8843 N N . ALA B 1 236 ? -9.797 3.439 2.693 1 95.62 236 ALA B N 1
ATOM 8844 C CA . ALA B 1 236 ? -8.828 3.354 3.781 1 95.62 236 ALA B CA 1
ATOM 8845 C C . ALA B 1 236 ? -7.402 3.525 3.258 1 95.62 236 ALA B C 1
ATOM 8847 O O . ALA B 1 236 ? -6.582 4.203 3.881 1 95.62 236 ALA B O 1
ATOM 8848 N N . SER B 1 237 ? -7.137 2.941 2.109 1 96.19 237 SER B N 1
ATOM 8849 C CA . SER B 1 237 ? -5.781 3.004 1.575 1 96.19 237 SER B CA 1
ATOM 8850 C C . SER B 1 237 ? -5.422 4.422 1.146 1 96.19 237 SER B C 1
ATOM 8852 O O . SER B 1 237 ? -4.293 4.871 1.36 1 96.19 237 SER B O 1
ATOM 8854 N N . THR B 1 238 ? -6.359 5.117 0.527 1 93.38 238 THR B N 1
ATOM 8855 C CA . THR B 1 238 ? -6.078 6.469 0.056 1 93.38 238 THR B CA 1
ATOM 8856 C C . THR B 1 238 ? -5.91 7.426 1.232 1 93.38 238 THR B C 1
ATOM 8858 O O . THR B 1 238 ? -5.059 8.312 1.201 1 93.38 238 THR B O 1
ATOM 8861 N N . LEU B 1 239 ? -6.75 7.324 2.271 1 93.12 239 LEU B N 1
ATOM 8862 C CA . LEU B 1 239 ? -6.629 8.164 3.459 1 93.12 239 LEU B CA 1
ATOM 8863 C C . LEU B 1 239 ? -5.297 7.922 4.16 1 93.12 239 LEU B C 1
ATOM 8865 O O . LEU B 1 239 ? -4.621 8.875 4.562 1 93.12 239 LEU B O 1
ATOM 8869 N N . PHE B 1 240 ? -4.91 6.629 4.301 1 95.75 240 PHE B N 1
ATOM 8870 C CA . PHE B 1 240 ? -3.623 6.273 4.883 1 95.75 240 PHE B CA 1
ATOM 8871 C C . PHE B 1 240 ? -2.477 6.879 4.086 1 95.75 240 PHE B C 1
ATOM 8873 O O . PHE B 1 240 ? -1.531 7.422 4.66 1 95.75 240 PHE B O 1
ATOM 8880 N N . LEU B 1 241 ? -2.584 6.746 2.76 1 93.19 241 LEU B N 1
ATOM 8881 C CA . LEU B 1 241 ? -1.573 7.285 1.858 1 93.19 241 LEU B CA 1
ATOM 8882 C C . LEU B 1 241 ? -1.491 8.805 1.982 1 93.19 241 LEU B C 1
ATOM 8884 O O . LEU B 1 241 ? -0.4 9.375 1.941 1 93.19 241 LEU B O 1
ATOM 8888 N N . LEU B 1 242 ? -2.629 9.461 2.084 1 90.69 242 LEU B N 1
ATOM 8889 C CA . LEU B 1 242 ? -2.656 10.906 2.271 1 90.69 242 LEU B CA 1
ATOM 8890 C C . LEU B 1 242 ? -1.877 11.305 3.518 1 90.69 242 LEU B C 1
ATOM 8892 O O . LEU B 1 242 ? -1.088 12.25 3.484 1 90.69 242 LEU B O 1
ATOM 8896 N N . GLY B 1 243 ? -2.055 10.602 4.594 1 91.31 243 GLY B N 1
ATOM 8897 C CA . GLY B 1 243 ? -1.301 10.852 5.812 1 91.31 243 GLY B CA 1
ATOM 8898 C C . GLY B 1 243 ? 0.196 10.672 5.633 1 91.31 243 GLY B C 1
ATOM 8899 O O . GLY B 1 243 ? 0.983 11.484 6.125 1 91.31 243 GLY B O 1
ATOM 8900 N N . LEU B 1 244 ? 0.572 9.656 4.934 1 90.69 244 LEU B N 1
ATOM 8901 C CA . LEU B 1 244 ? 1.982 9.375 4.684 1 90.69 244 LEU B CA 1
ATOM 8902 C C . LEU B 1 244 ? 2.631 10.508 3.895 1 90.69 244 LEU B C 1
ATOM 8904 O O . LEU B 1 244 ? 3.771 10.891 4.172 1 90.69 244 LEU B O 1
ATOM 8908 N N . ASN B 1 245 ? 1.933 11.055 2.928 1 87.19 245 ASN B N 1
ATOM 8909 C CA . ASN B 1 245 ? 2.465 12.086 2.045 1 87.19 245 ASN B CA 1
ATOM 8910 C C . ASN B 1 245 ? 2.631 13.414 2.775 1 87.19 245 ASN B C 1
ATOM 8912 O O . ASN B 1 245 ? 3.348 14.297 2.305 1 87.19 245 ASN B O 1
ATOM 8916 N N . MET B 1 246 ? 2.039 13.562 3.871 1 85.38 246 MET B N 1
ATOM 8917 C CA . MET B 1 246 ? 2.094 14.812 4.617 1 85.38 246 MET B CA 1
ATOM 8918 C C . MET B 1 246 ? 3.334 14.867 5.504 1 85.38 246 MET B C 1
ATOM 8920 O O . MET B 1 246 ? 3.711 15.938 5.984 1 85.38 246 MET B O 1
ATOM 8924 N N . VAL B 1 247 ? 3.979 13.75 5.664 1 84.12 247 VAL B N 1
ATOM 8925 C CA . VAL B 1 247 ? 5.133 13.695 6.555 1 84.12 247 VAL B CA 1
ATOM 8926 C C . VAL B 1 247 ? 6.262 14.555 5.996 1 84.12 247 VAL B C 1
ATOM 8928 O O . VAL B 1 247 ? 6.605 14.445 4.816 1 84.12 247 VAL B O 1
ATOM 8931 N N . GLY B 1 248 ? 6.828 15.469 6.766 1 73.62 248 GLY B N 1
ATOM 8932 C CA . GLY B 1 248 ? 7.98 16.281 6.41 1 73.62 248 GLY B CA 1
ATOM 8933 C C . GLY B 1 248 ? 7.605 17.547 5.652 1 73.62 248 GLY B C 1
ATOM 8934 O O . GLY B 1 248 ? 8.461 18.391 5.387 1 73.62 248 GLY B O 1
ATOM 8935 N N . GLN B 1 249 ? 6.379 17.688 5.309 1 73.19 249 GLN B N 1
ATOM 8936 C CA . GLN B 1 249 ? 5.961 18.812 4.484 1 73.19 249 GLN B CA 1
ATOM 8937 C C . GLN B 1 249 ? 5.867 20.094 5.312 1 73.19 249 GLN B C 1
ATOM 8939 O O . GLN B 1 249 ? 5.965 21.203 4.773 1 73.19 249 GLN B O 1
ATOM 8944 N N . LEU B 1 250 ? 5.68 19.969 6.578 1 66.38 250 LEU B N 1
ATOM 8945 C CA . LEU B 1 250 ? 5.578 21.141 7.438 1 66.38 250 LEU B CA 1
ATOM 8946 C C . LEU B 1 250 ? 6.961 21.703 7.77 1 66.38 250 LEU B C 1
ATOM 8948 O O . LEU B 1 250 ? 7.094 22.859 8.156 1 66.38 250 LEU B O 1
ATOM 8952 N N . SER B 1 251 ? 7.988 20.797 7.625 1 59.5 251 SER B N 1
ATOM 8953 C CA . SER B 1 251 ? 9.336 21.219 7.996 1 59.5 251 SER B CA 1
ATOM 8954 C C . SER B 1 251 ? 9.93 22.156 6.949 1 59.5 251 SER B C 1
ATOM 8956 O O . SER B 1 251 ? 10.891 22.875 7.227 1 59.5 251 SER B O 1
ATOM 8958 N N . SER B 1 252 ? 9.312 22.141 5.789 1 55.94 252 SER B N 1
ATOM 8959 C CA . SER B 1 252 ? 9.836 23 4.742 1 55.94 252 SER B CA 1
ATOM 8960 C C . SER B 1 252 ? 9.469 24.469 4.996 1 55.94 252 SER B C 1
ATOM 8962 O O . SER B 1 252 ? 9.906 25.359 4.266 1 55.94 252 SER B O 1
ATOM 8964 N N . MET B 1 253 ? 8.648 24.656 6 1 51.31 253 MET B N 1
ATOM 8965 C CA . MET B 1 253 ? 8.227 26.031 6.262 1 51.31 253 MET B CA 1
ATOM 8966 C C . MET B 1 253 ? 9.422 26.906 6.617 1 51.31 253 MET B C 1
ATOM 8968 O O . MET B 1 253 ? 10.078 26.688 7.637 1 51.31 253 MET B O 1
ATOM 8972 N N . GLY B 1 254 ? 10.172 27.047 5.641 1 47.97 254 GLY B N 1
ATOM 8973 C CA . GLY B 1 254 ? 11.211 28.031 5.906 1 47.97 254 GLY B CA 1
ATOM 8974 C C . GLY B 1 254 ? 10.68 29.328 6.5 1 47.97 254 GLY B C 1
ATOM 8975 O O . GLY B 1 254 ? 9.469 29.516 6.594 1 47.97 254 GLY B O 1
ATOM 8976 N N . LYS B 1 255 ? 11.547 30.156 7.086 1 48.91 255 LYS B N 1
ATOM 8977 C CA . LYS B 1 255 ? 11.414 31.359 7.898 1 48.91 255 LYS B CA 1
ATOM 8978 C C . LYS B 1 255 ? 10.188 32.156 7.492 1 48.91 255 LYS B C 1
ATOM 8980 O O . LYS B 1 255 ? 9.383 32.562 8.344 1 48.91 255 LYS B O 1
ATOM 8985 N N . TYR B 1 256 ? 10.156 33 6.359 1 45.81 256 TYR B N 1
ATOM 8986 C CA . TYR B 1 256 ? 9.359 34.219 6.316 1 45.81 256 TYR B CA 1
ATOM 8987 C C . TYR B 1 256 ? 8.094 34.031 5.488 1 45.81 256 TYR B C 1
ATOM 8989 O O . TYR B 1 256 ? 7.289 34.938 5.344 1 45.81 256 TYR B O 1
ATOM 8997 N N . ALA B 1 257 ? 7.762 32.875 4.801 1 55.22 257 ALA B N 1
ATOM 8998 C CA . ALA B 1 257 ? 6.672 33.094 3.852 1 55.22 257 ALA B CA 1
ATOM 8999 C C . ALA B 1 257 ? 5.387 32.438 4.34 1 55.22 257 ALA B C 1
ATOM 9001 O O . ALA B 1 257 ? 4.75 31.672 3.598 1 55.22 257 ALA B O 1
ATOM 9002 N N . ALA B 1 258 ? 5.043 32.875 5.707 1 61.81 258 ALA B N 1
ATOM 9003 C CA . ALA B 1 258 ? 3.859 32.25 6.305 1 61.81 258 ALA B CA 1
ATOM 9004 C C . ALA B 1 258 ? 2.58 32.844 5.715 1 61.81 258 ALA B C 1
ATOM 9006 O O . ALA B 1 258 ? 1.519 32.219 5.773 1 61.81 258 ALA B O 1
ATOM 9007 N N . LEU B 1 259 ? 2.635 34.062 5.039 1 68.5 259 LEU B N 1
ATOM 9008 C CA . LEU B 1 259 ? 1.406 34.688 4.594 1 68.5 259 LEU B CA 1
ATOM 9009 C C . LEU B 1 259 ? 0.811 33.969 3.395 1 68.5 259 LEU B C 1
ATOM 9011 O O . LEU B 1 259 ? -0.408 33.812 3.305 1 68.5 259 LEU B O 1
ATOM 9015 N N . THR B 1 260 ? 1.671 33.469 2.543 1 81.38 260 THR B N 1
ATOM 9016 C CA . THR B 1 260 ? 1.187 32.875 1.313 1 81.38 260 THR B CA 1
ATOM 9017 C C . THR B 1 260 ? 0.385 31.609 1.621 1 81.38 260 THR B C 1
ATOM 9019 O O . THR B 1 260 ? -0.72 31.422 1.104 1 81.38 260 THR B O 1
ATOM 9022 N N . PRO B 1 261 ? 0.808 30.797 2.576 1 84.12 261 PRO B N 1
ATOM 9023 C CA . PRO B 1 261 ? 0.014 29.609 2.893 1 84.12 261 PRO B CA 1
ATOM 9024 C C . PRO B 1 261 ? -1.337 29.953 3.518 1 84.12 261 PRO B C 1
ATOM 9026 O O . PRO B 1 261 ? -2.336 29.281 3.242 1 84.12 261 PRO B O 1
ATOM 9029 N N . VAL B 1 262 ? -1.385 30.984 4.242 1 77.25 262 VAL B N 1
ATOM 9030 C CA . VAL B 1 262 ? -2.623 31.375 4.906 1 77.25 262 VAL B CA 1
ATOM 9031 C C . VAL B 1 262 ? -3.627 31.875 3.869 1 77.25 262 VAL B C 1
ATOM 9033 O O . VAL B 1 262 ? -4.816 31.562 3.943 1 77.25 262 VAL B O 1
ATOM 9036 N N . LEU B 1 263 ? -3.127 32.656 2.971 1 81.62 263 LEU B N 1
ATOM 9037 C CA . LEU B 1 263 ? -3.996 33.188 1.923 1 81.62 263 LEU B CA 1
ATOM 9038 C C . LEU B 1 263 ? -4.516 32.062 1.035 1 81.62 263 LEU B C 1
ATOM 9040 O O . LEU B 1 263 ? -5.676 32.094 0.615 1 81.62 263 LEU B O 1
ATOM 9044 N N . LEU B 1 264 ? -3.676 31.156 0.799 1 89.81 264 LEU B N 1
ATOM 9045 C CA . LEU B 1 264 ? -4.086 30.031 -0.038 1 89.81 264 LEU B CA 1
ATOM 9046 C C . LEU B 1 264 ? -5.133 29.188 0.671 1 89.81 264 LEU B C 1
ATOM 9048 O O . LEU B 1 264 ? -6.105 28.75 0.052 1 89.81 264 LEU B O 1
ATOM 9052 N N . ILE B 1 265 ? -4.953 29 1.966 1 88.31 265 ILE B N 1
ATOM 9053 C CA . ILE B 1 265 ? -5.91 28.219 2.752 1 88.31 265 ILE B CA 1
ATOM 9054 C C . ILE B 1 265 ? -7.246 28.953 2.811 1 88.31 265 ILE B C 1
ATOM 9056 O O . ILE B 1 265 ? -8.305 28.344 2.652 1 88.31 265 ILE B O 1
ATOM 9060 N N . ALA B 1 266 ? -7.207 30.219 2.992 1 82.19 266 ALA B N 1
ATOM 9061 C CA . ALA B 1 266 ? -8.422 31.016 3.051 1 82.19 266 ALA B CA 1
ATOM 9062 C C . ALA B 1 266 ? -9.172 30.984 1.72 1 82.19 266 ALA B C 1
ATOM 9064 O O . ALA B 1 266 ? -10.398 30.875 1.694 1 82.19 266 ALA B O 1
ATOM 9065 N N . ALA B 1 267 ? -8.445 31.078 0.689 1 90 267 ALA B N 1
ATOM 9066 C CA . ALA B 1 267 ? -9.055 31.047 -0.635 1 90 267 ALA B CA 1
ATOM 9067 C C . ALA B 1 267 ? -9.711 29.688 -0.891 1 90 267 ALA B C 1
ATOM 9069 O O . ALA B 1 267 ? -10.812 29.609 -1.438 1 90 267 ALA B O 1
ATOM 9070 N N . LYS B 1 268 ? -9.086 28.625 -0.428 1 91.62 268 LYS B N 1
ATOM 9071 C CA . LYS B 1 268 ? -9.547 27.281 -0.756 1 91.62 268 LYS B CA 1
ATOM 9072 C C . LYS B 1 268 ? -10.656 26.844 0.185 1 91.62 268 LYS B C 1
ATOM 9074 O O . LYS B 1 268 ? -11.625 26.203 -0.244 1 91.62 268 LYS B O 1
ATOM 9079 N N . ILE B 1 269 ? -10.578 27.219 1.451 1 87.5 269 ILE B N 1
ATOM 9080 C CA . ILE B 1 269 ? -11.477 26.609 2.432 1 87.5 269 ILE B CA 1
ATOM 9081 C C . ILE B 1 269 ? -12.594 27.594 2.779 1 87.5 269 ILE B C 1
ATOM 9083 O O . ILE B 1 269 ? -13.664 27.172 3.24 1 87.5 269 ILE B O 1
ATOM 9087 N N . LEU B 1 270 ? -12.422 28.859 2.455 1 79.81 270 LEU B N 1
ATOM 9088 C CA . LEU B 1 270 ? -13.445 29.844 2.807 1 79.81 270 LEU B CA 1
ATOM 9089 C C . LEU B 1 270 ? -14.062 30.453 1.555 1 79.81 270 LEU B C 1
ATOM 9091 O O . LEU B 1 270 ? -15.273 30.344 1.335 1 79.81 270 LEU B O 1
ATOM 9095 N N . VAL B 1 271 ? -13.25 30.969 0.735 1 85.88 271 VAL B N 1
ATOM 9096 C CA . VAL B 1 271 ? -13.75 31.719 -0.414 1 85.88 271 VAL B CA 1
ATOM 9097 C C . VAL B 1 271 ? -14.375 30.75 -1.427 1 85.88 271 VAL B C 1
ATOM 9099 O O . VAL B 1 271 ? -15.477 31 -1.916 1 85.88 271 VAL B O 1
ATOM 9102 N N . CYS B 1 272 ? -13.711 29.672 -1.715 1 92.25 272 CYS B N 1
ATOM 9103 C CA . CYS B 1 272 ? -14.148 28.734 -2.752 1 92.25 272 CYS B CA 1
ATOM 9104 C C . CYS B 1 272 ? -15.523 28.172 -2.43 1 92.25 272 CYS B C 1
ATOM 9106 O O . CYS B 1 272 ? -16.422 28.188 -3.273 1 92.25 272 CYS B O 1
ATOM 9108 N N . PRO B 1 273 ? -15.773 27.688 -1.21 1 89.19 273 PRO B N 1
ATOM 9109 C CA . PRO B 1 273 ? -17.109 27.156 -0.893 1 89.19 273 PRO B CA 1
ATOM 9110 C C . PRO B 1 273 ? -18.203 28.234 -0.981 1 89.19 273 PRO B C 1
ATOM 9112 O O . PRO B 1 273 ? -19.297 27.953 -1.449 1 89.19 273 PRO B O 1
ATOM 9115 N N . LEU B 1 274 ? -17.906 29.406 -0.62 1 82.75 274 LEU B N 1
ATOM 9116 C CA . LEU B 1 274 ? -18.891 30.484 -0.646 1 82.75 274 LEU B CA 1
ATOM 9117 C C . LEU B 1 274 ? -19.219 30.875 -2.08 1 82.75 274 LEU B C 1
ATOM 9119 O O . LEU B 1 274 ? -20.391 31.078 -2.414 1 82.75 274 LEU B O 1
ATOM 9123 N N . VAL B 1 275 ? -18.234 30.969 -2.885 1 90.62 275 VAL B N 1
ATOM 9124 C CA . VAL B 1 275 ? -18.438 31.344 -4.281 1 90.62 275 VAL B CA 1
ATOM 9125 C C . VAL B 1 275 ? -19.234 30.266 -5 1 90.62 275 VAL B C 1
ATOM 9127 O O . VAL B 1 275 ? -20.172 30.562 -5.734 1 90.62 275 VAL B O 1
ATOM 9130 N N . ILE B 1 276 ? -18.891 29.031 -4.777 1 93.12 276 ILE B N 1
ATOM 9131 C CA . ILE B 1 276 ? -19.578 27.906 -5.43 1 93.12 276 ILE B CA 1
ATOM 9132 C C . ILE B 1 276 ? -21.031 27.875 -4.992 1 93.12 276 ILE B C 1
ATOM 9134 O O . ILE B 1 276 ? -21.938 27.734 -5.824 1 93.12 276 ILE B O 1
ATOM 9138 N N . ARG B 1 277 ? -21.281 27.984 -3.713 1 87.56 277 ARG B N 1
ATOM 9139 C CA . ARG B 1 277 ? -22.656 27.953 -3.209 1 87.56 277 ARG B CA 1
ATOM 9140 C C . ARG B 1 277 ? -23.469 29.094 -3.797 1 87.56 277 ARG B C 1
ATOM 9142 O O . ARG B 1 277 ? -24.625 28.906 -4.168 1 87.56 277 ARG B O 1
ATOM 9149 N N . GLU B 1 278 ? -22.875 30.266 -3.842 1 87.12 278 GLU B N 1
ATOM 9150 C CA . GLU B 1 278 ? -23.578 31.438 -4.383 1 87.12 278 GLU B CA 1
ATOM 9151 C C . GLU B 1 278 ? -23.906 31.234 -5.859 1 87.12 278 GLU B C 1
ATOM 9153 O O . GLU B 1 278 ? -24.969 31.641 -6.32 1 87.12 278 GLU B O 1
ATOM 9158 N N . ILE B 1 279 ? -23.047 30.672 -6.602 1 92.81 279 ILE B N 1
ATOM 9159 C CA . ILE B 1 279 ? -23.281 30.453 -8.023 1 92.81 279 ILE B CA 1
ATOM 9160 C C . ILE B 1 279 ? -24.344 29.359 -8.211 1 92.81 279 ILE B C 1
ATOM 9162 O O . ILE B 1 279 ? -25.156 29.438 -9.125 1 92.81 279 ILE B O 1
ATOM 9166 N N . VAL B 1 280 ? -24.328 28.312 -7.348 1 92.56 280 VAL B N 1
ATOM 9167 C CA . VAL B 1 280 ? -25.359 27.281 -7.391 1 92.56 280 VAL B CA 1
ATOM 9168 C C . VAL B 1 280 ? -26.734 27.906 -7.176 1 92.56 280 VAL B C 1
ATOM 9170 O O . VAL B 1 280 ? -27.703 27.547 -7.855 1 92.56 280 VAL B O 1
ATOM 9173 N N . ASN B 1 281 ? -26.797 28.844 -6.281 1 86.25 281 ASN B N 1
ATOM 9174 C CA . ASN B 1 281 ? -28.047 29.531 -6.012 1 86.25 281 ASN B CA 1
ATOM 9175 C C . ASN B 1 281 ? -28.453 30.453 -7.164 1 86.25 281 ASN B C 1
ATOM 9177 O O . ASN B 1 281 ? -29.625 30.531 -7.523 1 86.25 281 ASN B O 1
ATOM 9181 N N . LEU B 1 282 ? -27.484 31.125 -7.719 1 90.12 282 LEU B N 1
ATOM 9182 C CA . LEU B 1 282 ? -27.734 32.062 -8.797 1 90.12 282 LEU B CA 1
ATOM 9183 C C . LEU B 1 282 ? -28.25 31.344 -10.047 1 90.12 282 LEU B C 1
ATOM 9185 O O . LEU B 1 282 ? -29.109 31.875 -10.766 1 90.12 282 LEU B O 1
ATOM 9189 N N . LEU B 1 283 ? -27.734 30.109 -10.289 1 93.75 283 LEU B N 1
ATOM 9190 C CA . LEU B 1 283 ? -28.109 29.359 -11.477 1 93.75 283 LEU B CA 1
ATOM 9191 C C . LEU B 1 283 ? -29.391 28.562 -11.234 1 93.75 283 LEU B C 1
ATOM 9193 O O . LEU B 1 283 ? -29.938 27.953 -12.164 1 93.75 283 LEU B O 1
ATOM 9197 N N . GLN B 1 284 ? -29.969 28.562 -10.047 1 88.56 284 GLN B N 1
ATOM 9198 C CA . GLN B 1 284 ? -31.188 27.828 -9.711 1 88.56 284 GLN B CA 1
ATOM 9199 C C . GLN B 1 284 ? -31.125 26.391 -10.242 1 88.56 284 GLN B C 1
ATOM 9201 O O . GLN B 1 284 ? -31.953 25.984 -11.047 1 88.56 284 GLN B O 1
ATOM 9206 N N . VAL B 1 285 ? -30.281 25.641 -9.758 1 89.94 285 VAL B N 1
ATOM 9207 C CA . VAL B 1 285 ? -29.891 24.312 -10.211 1 89.94 285 VAL B CA 1
ATOM 9208 C C . VAL B 1 285 ? -31.094 23.359 -10.156 1 89.94 285 VAL B C 1
ATOM 9210 O O . VAL B 1 285 ? -31.203 22.422 -10.953 1 89.94 285 VAL B O 1
ATOM 9213 N N . SER B 1 286 ? -31.969 23.578 -9.211 1 87.94 286 SER B N 1
ATOM 9214 C CA . SER B 1 286 ? -33.188 22.75 -9.125 1 87.94 286 SER B CA 1
ATOM 9215 C C . SER B 1 286 ? -34.406 23.594 -8.812 1 87.94 286 SER B C 1
ATOM 9217 O O . SER B 1 286 ? -34.312 24.625 -8.141 1 87.94 286 SER B O 1
ATOM 9219 N N . LEU B 1 287 ? -35.5 23.109 -9.312 1 81.69 287 LEU B N 1
ATOM 9220 C CA . LEU B 1 287 ? -36.781 23.797 -9.062 1 81.69 287 LEU B CA 1
ATOM 9221 C C . LEU B 1 287 ? -37.375 23.359 -7.73 1 81.69 287 LEU B C 1
ATOM 9223 O O . LEU B 1 287 ? -38.156 24.109 -7.125 1 81.69 287 LEU B O 1
ATOM 9227 N N . ASN B 1 288 ? -36.969 22.172 -7.348 1 86.12 288 ASN B N 1
ATOM 9228 C CA . ASN B 1 288 ? -37.375 21.672 -6.039 1 86.12 288 ASN B CA 1
ATOM 9229 C C . ASN B 1 288 ? -36.531 22.266 -4.918 1 86.12 288 ASN B C 1
ATOM 9231 O O . ASN B 1 288 ? -35.312 22.25 -4.98 1 86.12 288 ASN B O 1
ATOM 9235 N N . GLU B 1 289 ? -37.188 22.938 -3.988 1 80.94 289 GLU B N 1
ATOM 9236 C CA . GLU B 1 289 ? -36.5 23.641 -2.904 1 80.94 289 GLU B CA 1
ATOM 9237 C C . GLU B 1 289 ? -35.562 22.719 -2.135 1 80.94 289 GLU B C 1
ATOM 9239 O O . GLU B 1 289 ? -34.469 23.125 -1.771 1 80.94 289 GLU B O 1
ATOM 9244 N N . LYS B 1 290 ? -36.094 21.531 -1.889 1 80.12 290 LYS B N 1
ATOM 9245 C CA . LYS B 1 290 ? -35.25 20.594 -1.153 1 80.12 290 LYS B CA 1
ATOM 9246 C C . LYS B 1 290 ? -34 20.234 -1.947 1 80.12 290 LYS B C 1
ATOM 9248 O O . LYS B 1 290 ? -32.906 20.219 -1.402 1 80.12 290 LYS B O 1
ATOM 9253 N N . ASP B 1 291 ? -34.188 19.953 -3.199 1 85.5 291 ASP B N 1
ATOM 9254 C CA . ASP B 1 291 ? -33.062 19.594 -4.051 1 85.5 291 ASP B CA 1
ATOM 9255 C C . ASP B 1 291 ? -32.094 20.766 -4.215 1 85.5 291 ASP B C 1
ATOM 9257 O O . ASP B 1 291 ? -30.891 20.578 -4.266 1 85.5 291 ASP B O 1
ATOM 9261 N N . ALA B 1 292 ? -32.688 21.938 -4.301 1 85.31 292 ALA B N 1
ATOM 9262 C CA . ALA B 1 292 ? -31.859 23.125 -4.434 1 85.31 292 ALA B CA 1
ATOM 9263 C C . ALA B 1 292 ? -30.984 23.328 -3.205 1 85.31 292 ALA B C 1
ATOM 9265 O O . ALA B 1 292 ? -29.812 23.688 -3.326 1 85.31 292 ALA B O 1
ATOM 9266 N N . ARG B 1 293 ? -31.562 23.078 -2.102 1 79.88 293 ARG B N 1
ATOM 9267 C CA . ARG B 1 293 ? -30.812 23.203 -0.854 1 79.88 293 ARG B CA 1
ATOM 9268 C C . ARG B 1 293 ? -29.734 22.125 -0.75 1 79.88 293 ARG B C 1
ATOM 9270 O O . ARG B 1 293 ? -28.625 22.391 -0.287 1 79.88 293 ARG B O 1
ATOM 9277 N N . ASP B 1 294 ? -30.078 20.906 -1.146 1 83.69 294 ASP B N 1
ATOM 9278 C CA . ASP B 1 294 ? -29.125 19.797 -1.07 1 83.69 294 ASP B CA 1
ATOM 9279 C C . ASP B 1 294 ? -27.938 20.047 -1.997 1 83.69 294 ASP B C 1
ATOM 9281 O O . ASP B 1 294 ? -26.781 19.812 -1.614 1 83.69 294 ASP B O 1
ATOM 9285 N N . PHE B 1 295 ? -28.234 20.531 -3.129 1 89.88 295 PHE B N 1
ATOM 9286 C CA . PHE B 1 295 ? -27.156 20.812 -4.074 1 89.88 295 PHE B CA 1
ATOM 9287 C C . PHE B 1 295 ? -26.312 22 -3.613 1 89.88 295 PHE B C 1
ATOM 9289 O O . PHE B 1 295 ? -25.109 22.031 -3.842 1 89.88 295 PHE B O 1
ATOM 9296 N N . GLY B 1 296 ? -27 22.969 -3.057 1 85.5 296 GLY B N 1
ATOM 9297 C CA . GLY B 1 296 ? -26.266 24.078 -2.477 1 85.5 296 GLY B CA 1
ATOM 9298 C C . GLY B 1 296 ? -25.312 23.656 -1.376 1 85.5 296 GLY B C 1
ATOM 9299 O O . GLY B 1 296 ? -24.156 24.094 -1.338 1 85.5 296 GLY B O 1
ATOM 9300 N N . ASN B 1 297 ? -25.812 22.797 -0.539 1 80.81 297 ASN B N 1
ATOM 9301 C CA . ASN B 1 297 ? -24.984 22.281 0.54 1 80.81 297 ASN B CA 1
ATOM 9302 C C . ASN B 1 297 ? -23.859 21.391 0.002 1 80.81 297 ASN B C 1
ATOM 9304 O O . ASN B 1 297 ? -22.734 21.406 0.528 1 80.81 297 ASN B O 1
ATOM 9308 N N . PHE B 1 298 ? -24.219 20.625 -0.957 1 88.75 298 PHE B N 1
ATOM 9309 C CA . PHE B 1 298 ? -23.219 19.781 -1.591 1 88.75 298 PHE B CA 1
ATOM 9310 C C . PHE B 1 298 ? -22.109 20.625 -2.221 1 88.75 298 PHE B C 1
ATOM 9312 O O . PHE B 1 298 ? -20.922 20.312 -2.086 1 88.75 298 PHE B O 1
ATOM 9319 N N . GLY B 1 299 ? -22.516 21.703 -2.92 1 89.88 299 GLY B N 1
ATOM 9320 C CA . GLY B 1 299 ? -21.547 22.609 -3.504 1 89.88 299 GLY B CA 1
ATOM 9321 C C . GLY B 1 299 ? -20.656 23.281 -2.471 1 89.88 299 GLY B C 1
ATOM 9322 O O . GLY B 1 299 ? -19.453 23.422 -2.676 1 89.88 299 GLY B O 1
ATOM 9323 N N . PHE B 1 300 ? -21.234 23.672 -1.469 1 86.19 300 PHE B N 1
ATOM 9324 C CA . PHE B 1 300 ? -20.5 24.312 -0.378 1 86.19 300 PHE B CA 1
ATOM 9325 C C . PHE B 1 300 ? -19.484 23.328 0.227 1 86.19 300 PHE B C 1
ATOM 9327 O O . PHE B 1 300 ? -18.312 23.672 0.415 1 86.19 300 PHE B O 1
ATOM 9334 N N . LEU B 1 301 ? -19.922 22.109 0.513 1 85.25 301 LEU B N 1
ATOM 9335 C CA . LEU B 1 301 ? -19.062 21.078 1.084 1 85.25 301 LEU B CA 1
ATOM 9336 C C . LEU B 1 301 ? -17.922 20.734 0.128 1 85.25 301 LEU B C 1
ATOM 9338 O O . LEU B 1 301 ? -16.781 20.547 0.556 1 85.25 301 LEU B O 1
ATOM 9342 N N . TYR B 1 302 ? -18.25 20.609 -1.067 1 91.62 302 TYR B N 1
ATOM 9343 C CA . TYR B 1 302 ? -17.234 20.328 -2.072 1 91.62 302 TYR B CA 1
ATOM 9344 C C . TYR B 1 302 ? -16.156 21.406 -2.07 1 91.62 302 TYR B C 1
ATOM 9346 O O . TYR B 1 302 ? -14.961 21.094 -2.158 1 91.62 302 TYR B O 1
ATOM 9354 N N . GLY B 1 303 ? -16.594 22.641 -1.999 1 91.12 303 GLY B N 1
ATOM 9355 C CA . GLY B 1 303 ? -15.648 23.75 -1.971 1 91.12 303 GLY B CA 1
ATOM 9356 C C . GLY B 1 303 ? -14.719 23.719 -0.773 1 91.12 303 GLY B C 1
ATOM 9357 O O . GLY B 1 303 ? -13.609 24.25 -0.827 1 91.12 303 GLY B O 1
ATOM 9358 N N . MET B 1 304 ? -15.062 23.031 0.243 1 89.12 304 MET B N 1
ATOM 9359 C CA . MET B 1 304 ? -14.297 23 1.485 1 89.12 304 MET B CA 1
ATOM 9360 C C . MET B 1 304 ? -13.25 21.891 1.456 1 89.12 304 MET B C 1
ATOM 9362 O O . MET B 1 304 ? -12.383 21.828 2.332 1 89.12 304 MET B O 1
ATOM 9366 N N . ILE B 1 305 ? -13.305 21 0.489 1 92.69 305 ILE B N 1
ATOM 9367 C CA . ILE B 1 305 ? -12.297 19.953 0.37 1 92.69 305 ILE B CA 1
ATOM 9368 C C . ILE B 1 305 ? -10.922 20.578 0.165 1 92.69 305 ILE B C 1
ATOM 9370 O O . ILE B 1 305 ? -10.734 21.406 -0.735 1 92.69 305 ILE B O 1
ATOM 9374 N N . PRO B 1 306 ? -9.945 20.25 0.953 1 92.94 306 PRO B N 1
ATOM 9375 C CA . PRO B 1 306 ? -8.641 20.922 0.91 1 92.94 306 PRO B CA 1
ATOM 9376 C C . PRO B 1 306 ? -7.891 20.672 -0.394 1 92.94 306 PRO B C 1
ATOM 9378 O O . PRO B 1 306 ? -8.367 19.906 -1.244 1 92.94 306 PRO B O 1
ATOM 9381 N N . MET B 1 307 ? -6.777 21.312 -0.428 1 94.06 307 MET B N 1
ATOM 9382 C CA . MET B 1 307 ? -5.91 21.297 -1.603 1 94.06 307 MET B CA 1
ATOM 9383 C C . MET B 1 307 ? -5.379 19.906 -1.87 1 94.06 307 MET B C 1
ATOM 9385 O O . MET B 1 307 ? -5.023 19.172 -0.938 1 94.06 307 MET B O 1
ATOM 9389 N N . ALA B 1 308 ? -5.25 19.531 -3.146 1 91.56 308 ALA B N 1
ATOM 9390 C CA . ALA B 1 308 ? -4.719 18.234 -3.562 1 91.56 308 ALA B CA 1
ATOM 9391 C C . ALA B 1 308 ? -3.197 18.203 -3.441 1 91.56 308 ALA B C 1
ATOM 9393 O O . ALA B 1 308 ? -2.525 19.188 -3.729 1 91.56 308 ALA B O 1
ATOM 9394 N N . PRO B 1 309 ? -2.619 17.078 -3.1 1 86.56 309 PRO B N 1
ATOM 9395 C CA . PRO B 1 309 ? -1.164 16.953 -2.984 1 86.56 309 PRO B CA 1
ATOM 9396 C C . PRO B 1 309 ? -0.451 17.094 -4.324 1 86.56 309 PRO B C 1
ATOM 9398 O O . PRO B 1 309 ? 0.745 17.406 -4.363 1 86.56 309 PRO B O 1
ATOM 9401 N N . SER B 1 310 ? -1.133 16.891 -5.441 1 85.75 310 SER B N 1
ATOM 9402 C CA . SER B 1 310 ? -0.524 17.016 -6.762 1 85.75 310 SER B CA 1
ATOM 9403 C C . SER B 1 310 ? 0.027 18.406 -7 1 85.75 310 SER B C 1
ATOM 9405 O O . SER B 1 310 ? 0.95 18.594 -7.797 1 85.75 310 SER B O 1
ATOM 9407 N N . VAL B 1 311 ? -0.503 19.391 -6.312 1 90.81 311 VAL B N 1
ATOM 9408 C CA . VAL B 1 311 ? -0.05 20.766 -6.469 1 90.81 311 VAL B CA 1
ATOM 9409 C C . VAL B 1 311 ? 1.417 20.875 -6.059 1 90.81 311 VAL B C 1
ATOM 9411 O O . VAL B 1 311 ? 2.193 21.594 -6.695 1 90.81 311 VAL B O 1
ATOM 9414 N N . PHE B 1 312 ? 1.833 20.203 -5.059 1 85.12 312 PHE B N 1
ATOM 9415 C CA . PHE B 1 312 ? 3.223 20.172 -4.617 1 85.12 312 PHE B CA 1
ATOM 9416 C C . PHE B 1 312 ? 4.117 19.562 -5.699 1 85.12 312 PHE B C 1
ATOM 9418 O O . PHE B 1 312 ? 5.238 20.031 -5.91 1 85.12 312 PHE B O 1
ATOM 9425 N N . ILE B 1 313 ? 3.6 18.594 -6.355 1 76.81 313 ILE B N 1
ATOM 9426 C CA . ILE B 1 313 ? 4.348 17.953 -7.43 1 76.81 313 ILE B CA 1
ATOM 9427 C C . ILE B 1 313 ? 4.551 18.938 -8.578 1 76.81 313 ILE B C 1
ATOM 9429 O O . ILE B 1 313 ? 5.641 19.016 -9.156 1 76.81 313 ILE B O 1
ATOM 9433 N N . PHE B 1 314 ? 3.516 19.734 -8.875 1 84.25 314 PHE B N 1
ATOM 9434 C CA . PHE B 1 314 ? 3.635 20.734 -9.93 1 84.25 314 PHE B CA 1
ATOM 9435 C C . PHE B 1 314 ? 4.668 21.797 -9.555 1 84.25 314 PHE B C 1
ATOM 9437 O O . PHE B 1 314 ? 5.465 22.219 -10.391 1 84.25 314 PHE B O 1
ATOM 9444 N N . ALA B 1 315 ? 4.656 22.172 -8.344 1 85.38 315 ALA B N 1
ATOM 9445 C CA . ALA B 1 315 ? 5.609 23.172 -7.875 1 85.38 315 ALA B CA 1
ATOM 9446 C C . ALA B 1 315 ? 7.047 22.688 -8.039 1 85.38 315 ALA B C 1
ATOM 9448 O O . ALA B 1 315 ? 7.914 23.438 -8.5 1 85.38 315 ALA B O 1
ATOM 9449 N N . THR B 1 316 ? 7.234 21.469 -7.719 1 76.25 316 THR B N 1
ATOM 9450 C CA . THR B 1 316 ? 8.562 20.875 -7.809 1 76.25 316 THR B CA 1
ATOM 9451 C C . THR B 1 316 ? 8.984 20.719 -9.266 1 76.25 316 THR B C 1
ATOM 9453 O O . THR B 1 316 ? 10.133 21 -9.617 1 76.25 316 THR B O 1
ATOM 9456 N N . GLN B 1 317 ? 8.102 20.344 -10.078 1 73.88 317 GLN B N 1
ATOM 9457 C CA . GLN B 1 317 ? 8.383 20.094 -11.492 1 73.88 317 GLN B CA 1
ATOM 9458 C C . GLN B 1 317 ? 8.719 21.391 -12.211 1 73.88 317 GLN B C 1
ATOM 9460 O O . GLN B 1 317 ? 9.562 21.406 -13.109 1 73.88 317 GLN B O 1
ATOM 9465 N N . TYR B 1 318 ? 8.102 22.469 -11.812 1 77.88 318 TYR B N 1
ATOM 9466 C CA . TYR B 1 318 ? 8.289 23.719 -12.523 1 77.88 318 TYR B CA 1
ATOM 9467 C C . TYR B 1 318 ? 9.266 24.625 -11.773 1 77.88 318 TYR B C 1
ATOM 9469 O O . TYR B 1 318 ? 9.406 25.812 -12.102 1 77.88 318 TYR B O 1
ATOM 9477 N N . GLY B 1 319 ? 9.859 24.062 -10.703 1 75.25 319 GLY B N 1
ATOM 9478 C CA . GLY B 1 319 ? 10.875 24.797 -9.969 1 75.25 319 GLY B CA 1
ATOM 9479 C C . GLY B 1 319 ? 10.32 26 -9.219 1 75.25 319 GLY B C 1
ATOM 9480 O O . GLY B 1 319 ? 10.984 27.031 -9.109 1 75.25 319 GLY B O 1
ATOM 9481 N N . LEU B 1 320 ? 9.133 25.984 -8.875 1 83.94 320 LEU B N 1
ATOM 9482 C CA . LEU B 1 320 ? 8.484 27.031 -8.109 1 83.94 320 LEU B CA 1
ATOM 9483 C C . LEU B 1 320 ? 8.578 26.766 -6.609 1 83.94 320 LEU B C 1
ATOM 9485 O O . LEU B 1 320 ? 8.922 25.641 -6.199 1 83.94 320 LEU B O 1
ATOM 9489 N N . PRO B 1 321 ? 8.391 27.75 -5.816 1 76.12 321 PRO B N 1
ATOM 9490 C CA . PRO B 1 321 ? 8.516 27.547 -4.371 1 76.12 321 PRO B CA 1
ATOM 9491 C C . PRO B 1 321 ? 7.539 26.5 -3.844 1 76.12 321 PRO B C 1
ATOM 9493 O O . PRO B 1 321 ? 6.324 26.641 -4.012 1 76.12 321 PRO B O 1
ATOM 9496 N N . THR B 1 322 ? 8.039 25.531 -3.176 1 82.19 322 THR B N 1
ATOM 9497 C CA . THR B 1 322 ? 7.242 24.406 -2.729 1 82.19 322 THR B CA 1
ATOM 9498 C C . THR B 1 322 ? 6.785 24.594 -1.285 1 82.19 322 THR B C 1
ATOM 9500 O O . THR B 1 322 ? 5.812 23.969 -0.849 1 82.19 322 THR B O 1
ATOM 9503 N N . ALA B 1 323 ? 7.41 25.438 -0.531 1 78.44 323 ALA B N 1
ATOM 9504 C CA . ALA B 1 323 ? 7.168 25.562 0.904 1 78.44 323 ALA B CA 1
ATOM 9505 C C . ALA B 1 323 ? 5.746 26.047 1.181 1 78.44 323 ALA B C 1
ATOM 9507 O O . ALA B 1 323 ? 5.062 25.516 2.055 1 78.44 323 ALA B O 1
ATOM 9508 N N . ALA B 1 324 ? 5.336 27.078 0.426 1 83.19 324 ALA B N 1
ATOM 9509 C CA . ALA B 1 324 ? 4.012 27.656 0.646 1 83.19 324 ALA B CA 1
ATOM 9510 C C . ALA B 1 324 ? 2.918 26.641 0.317 1 83.19 324 ALA B C 1
ATOM 9512 O O . ALA B 1 324 ? 1.95 26.484 1.066 1 83.19 324 ALA B O 1
ATOM 9513 N N . VAL B 1 325 ? 3.129 25.953 -0.735 1 87.69 325 VAL B N 1
ATOM 9514 C CA . VAL B 1 325 ? 2.113 25.016 -1.209 1 87.69 325 VAL B CA 1
ATOM 9515 C C . VAL B 1 325 ? 2.07 23.797 -0.296 1 87.69 325 VAL B C 1
ATOM 9517 O O . VAL B 1 325 ? 0.992 23.297 0.021 1 87.69 325 VAL B O 1
ATOM 9520 N N . SER B 1 326 ? 3.223 23.375 0.133 1 84.81 326 SER B N 1
ATOM 9521 C CA . SER B 1 326 ? 3.266 22.203 1.002 1 84.81 326 SER B CA 1
ATOM 9522 C C . SER B 1 326 ? 2.643 22.5 2.361 1 84.81 326 SER B C 1
ATOM 9524 O O . SER B 1 326 ? 1.871 21.688 2.887 1 84.81 326 SER B O 1
ATOM 9526 N N . THR B 1 327 ? 2.889 23.609 2.891 1 80.94 327 THR B N 1
ATOM 9527 C CA . THR B 1 327 ? 2.314 24.031 4.164 1 80.94 327 THR B CA 1
ATOM 9528 C C . THR B 1 327 ? 0.805 24.219 4.043 1 80.94 327 THR B C 1
ATOM 9530 O O . THR B 1 327 ? 0.048 23.797 4.918 1 80.94 327 THR B O 1
ATOM 9533 N N . ALA B 1 328 ? 0.452 24.828 3.023 1 86.44 328 ALA B N 1
ATOM 9534 C CA . ALA B 1 328 ? -0.972 25.062 2.805 1 86.44 328 ALA B CA 1
ATOM 9535 C C . ALA B 1 328 ? -1.729 23.75 2.641 1 86.44 328 ALA B C 1
ATOM 9537 O O . ALA B 1 328 ? -2.875 23.625 3.08 1 86.44 328 ALA B O 1
ATOM 9538 N N . MET B 1 329 ? -1.111 22.859 2.023 1 87.88 329 MET B N 1
ATOM 9539 C CA . MET B 1 329 ? -1.743 21.562 1.784 1 87.88 329 MET B CA 1
ATOM 9540 C C . MET B 1 329 ? -1.979 20.812 3.098 1 87.88 329 MET B C 1
ATOM 9542 O O . MET B 1 329 ? -3.084 20.328 3.352 1 87.88 329 MET B O 1
ATOM 9546 N N . VAL B 1 330 ? -0.986 20.734 3.969 1 85.44 330 VAL B N 1
ATOM 9547 C CA . VAL B 1 330 ? -1.081 19.984 5.219 1 85.44 330 VAL B CA 1
ATOM 9548 C C . VAL B 1 330 ? -1.988 20.734 6.195 1 85.44 330 VAL B C 1
ATOM 9550 O O . VAL B 1 330 ? -2.951 20.156 6.715 1 85.44 330 VAL B O 1
ATOM 9553 N N . ALA B 1 331 ? -1.726 22 6.387 1 80.62 331 ALA B N 1
ATOM 9554 C CA . ALA B 1 331 ? -2.527 22.797 7.309 1 80.62 331 ALA B CA 1
ATOM 9555 C C . ALA B 1 331 ? -3.969 22.922 6.82 1 80.62 331 ALA B C 1
ATOM 9557 O O . ALA B 1 331 ? -4.906 22.891 7.625 1 80.62 331 ALA B O 1
ATOM 9558 N N . GLY B 1 332 ? -4.082 23.047 5.578 1 85.12 332 GLY B N 1
ATOM 9559 C CA . GLY B 1 332 ? -5.422 23.125 5.016 1 85.12 332 GLY B CA 1
ATOM 9560 C C . GLY B 1 332 ? -6.23 21.859 5.227 1 85.12 332 GLY B C 1
ATOM 9561 O O . GLY B 1 332 ? -7.434 21.922 5.477 1 85.12 332 GLY B O 1
ATOM 9562 N N . THR B 1 333 ? -5.578 20.75 5.129 1 87.69 333 THR B N 1
ATOM 9563 C CA . THR B 1 333 ? -6.246 19.484 5.344 1 87.69 333 THR B CA 1
ATOM 9564 C C . THR B 1 333 ? -6.742 19.359 6.781 1 87.69 333 THR B C 1
ATOM 9566 O O . THR B 1 333 ? -7.902 19.016 7.02 1 87.69 333 THR B O 1
ATOM 9569 N N . PHE B 1 334 ? -6.078 19.766 7.734 1 81.19 334 PHE B N 1
ATOM 9570 C CA . PHE B 1 334 ? -6.477 19.641 9.133 1 81.19 334 PHE B CA 1
ATOM 9571 C C . PHE B 1 334 ? -7.484 20.719 9.508 1 81.19 334 PHE B C 1
ATOM 9573 O O . PHE B 1 334 ? -8.406 20.469 10.281 1 81.19 334 PHE B O 1
ATOM 9580 N N . LEU B 1 335 ? -7.328 21.859 8.891 1 78.38 335 LEU B N 1
ATOM 9581 C CA . LEU B 1 335 ? -8.25 22.953 9.188 1 78.38 335 LEU B CA 1
ATOM 9582 C C . LEU B 1 335 ? -9.602 22.719 8.531 1 78.38 335 LEU B C 1
ATOM 9584 O O . LEU B 1 335 ? -10.617 23.266 8.969 1 78.38 335 LEU B O 1
ATOM 9588 N N . SER B 1 336 ? -9.562 21.953 7.523 1 85.62 336 SER B N 1
ATOM 9589 C CA . SER B 1 336 ? -10.82 21.703 6.828 1 85.62 336 SER B CA 1
ATOM 9590 C C . SER B 1 336 ? -11.766 20.859 7.684 1 85.62 336 SER B C 1
ATOM 9592 O O . SER B 1 336 ? -12.984 20.938 7.543 1 85.62 336 SER B O 1
ATOM 9594 N N . ALA B 1 337 ? -11.266 20.047 8.594 1 83.38 337 ALA B N 1
ATOM 9595 C CA . ALA B 1 337 ? -12.062 19.125 9.398 1 83.38 337 ALA B CA 1
ATOM 9596 C C . ALA B 1 337 ? -13.094 19.875 10.234 1 83.38 337 ALA B C 1
ATOM 9598 O O . ALA B 1 337 ? -14.297 19.625 10.117 1 83.38 337 ALA B O 1
ATOM 9599 N N . PRO B 1 338 ? -12.789 20.875 11.023 1 76.06 338 PRO B N 1
ATOM 9600 C CA . PRO B 1 338 ? -13.781 21.609 11.805 1 76.06 338 PRO B CA 1
ATOM 9601 C C . PRO B 1 338 ? -14.758 22.406 10.93 1 76.06 338 PRO B C 1
ATOM 9603 O O . PRO B 1 338 ? -15.938 22.516 11.258 1 76.06 338 PRO B O 1
ATOM 9606 N N . PHE B 1 339 ? -14.25 22.859 9.867 1 76.81 339 PHE B N 1
ATOM 9607 C CA . PHE B 1 339 ? -15.125 23.641 9 1 76.81 339 PHE B CA 1
ATOM 9608 C C . PHE B 1 339 ? -16.156 22.734 8.32 1 76.81 339 PHE B C 1
ATOM 9610 O O . PHE B 1 339 ? -17.312 23.125 8.18 1 76.81 339 PHE B O 1
ATOM 9617 N N . ILE B 1 340 ? -15.695 21.578 7.891 1 81.56 340 ILE B N 1
ATOM 9618 C CA . ILE B 1 340 ? -16.625 20.641 7.285 1 81.56 340 ILE B CA 1
ATOM 9619 C C . ILE B 1 340 ? -17.672 20.203 8.312 1 81.56 340 ILE B C 1
ATOM 9621 O O . ILE B 1 340 ? -18.859 20.109 8 1 81.56 340 ILE B O 1
ATOM 9625 N N . PHE B 1 341 ? -17.219 20 9.5 1 79.62 341 PHE B N 1
ATOM 9626 C CA . PHE B 1 341 ? -18.141 19.594 10.57 1 79.62 341 PHE B CA 1
ATOM 9627 C C . PHE B 1 341 ? -19.188 20.672 10.805 1 79.62 341 PHE B C 1
ATOM 9629 O O . PHE B 1 341 ? -20.391 20.359 10.906 1 79.62 341 PHE B O 1
ATOM 9636 N N . ILE B 1 342 ? -18.797 21.859 10.875 1 74.94 342 ILE B N 1
ATOM 9637 C CA . ILE B 1 342 ? -19.688 22.969 11.141 1 74.94 342 ILE B CA 1
ATOM 9638 C C . ILE B 1 342 ? -20.688 23.125 9.984 1 74.94 342 ILE B C 1
ATOM 9640 O O . ILE B 1 342 ? -21.891 23.25 10.211 1 74.94 342 ILE B O 1
ATOM 9644 N N . SER B 1 343 ? -20.141 23.016 8.844 1 70.19 343 SER B N 1
ATOM 9645 C CA . SER B 1 343 ? -20.984 23.219 7.668 1 70.19 343 SER B CA 1
ATOM 9646 C C . SER B 1 343 ? -21.984 22.062 7.516 1 70.19 343 SER B C 1
ATOM 9648 O O . SER B 1 343 ? -23.141 22.297 7.176 1 70.19 343 SER B O 1
ATOM 9650 N N . ALA B 1 344 ? -21.484 20.922 7.727 1 72.12 344 ALA B N 1
ATOM 9651 C CA . ALA B 1 344 ? -22.359 19.75 7.629 1 72.12 344 ALA B CA 1
ATOM 9652 C C . ALA B 1 344 ? -23.438 19.797 8.711 1 72.12 344 ALA B C 1
ATOM 9654 O O . ALA B 1 344 ? -24.578 19.391 8.461 1 72.12 344 ALA B O 1
ATOM 9655 N N . THR B 1 345 ? -23.125 20.266 9.852 1 73.81 345 THR B N 1
ATOM 9656 C CA . THR B 1 345 ? -24.078 20.375 10.938 1 73.81 345 THR B CA 1
ATOM 9657 C C . THR B 1 345 ? -25.141 21.438 10.617 1 73.81 345 THR B C 1
ATOM 9659 O O . THR B 1 345 ? -26.328 21.234 10.883 1 73.81 345 THR B O 1
ATOM 9662 N N . MET B 1 346 ? -24.672 22.5 10.055 1 68.69 346 MET B N 1
ATOM 9663 C CA . MET B 1 346 ? -25.578 23.594 9.719 1 68.69 346 MET B CA 1
ATOM 9664 C C . MET B 1 346 ? -26.578 23.156 8.648 1 68.69 346 MET B C 1
ATOM 9666 O O . MET B 1 346 ? -27.734 23.594 8.648 1 68.69 346 MET B O 1
ATOM 9670 N N . SER B 1 347 ? -26.094 22.344 7.785 1 65.5 347 SER B N 1
ATOM 9671 C CA . SER B 1 347 ? -26.969 21.891 6.711 1 65.5 347 SER B CA 1
ATOM 9672 C C . SER B 1 347 ? -28.047 20.969 7.242 1 65.5 347 SER B C 1
ATOM 9674 O O . SER B 1 347 ? -29.125 20.844 6.637 1 65.5 347 SER B O 1
ATOM 9676 N N . GLN B 1 348 ? -27.719 20.344 8.32 1 64.06 348 GLN B N 1
ATOM 9677 C CA . GLN B 1 348 ? -28.703 19.438 8.898 1 64.06 348 GLN B CA 1
ATOM 9678 C C . GLN B 1 348 ? -29.688 20.188 9.789 1 64.06 348 GLN B C 1
ATOM 9680 O O . GLN B 1 348 ? -30.828 19.766 9.961 1 64.06 348 GLN B O 1
ATOM 9685 N N . ILE B 1 349 ? -29.172 21.219 10.539 1 59.31 349 ILE B N 1
ATOM 9686 C CA . ILE B 1 349 ? -30.016 21.953 11.484 1 59.31 349 ILE B CA 1
ATOM 9687 C C . ILE B 1 349 ? -31.031 22.812 10.719 1 59.31 349 ILE B C 1
ATOM 9689 O O . ILE B 1 349 ? -32.125 23.109 11.227 1 59.31 349 ILE B O 1
ATOM 9693 N N . SER B 1 350 ? -30.859 23.234 9.594 1 54.47 350 SER B N 1
ATOM 9694 C CA . SER B 1 350 ? -31.906 24.078 9.039 1 54.47 350 SER B CA 1
ATOM 9695 C C . SER B 1 350 ? -33.281 23.5 9.289 1 54.47 350 SER B C 1
ATOM 9697 O O . SER B 1 350 ? -34.312 24.203 9.203 1 54.47 350 SER B O 1
ATOM 9699 N N . ARG B 1 351 ? -33.438 22.234 9.172 1 48.03 351 ARG B N 1
ATOM 9700 C CA . ARG B 1 351 ? -34.812 21.797 9.219 1 48.03 351 ARG B CA 1
ATOM 9701 C C . ARG B 1 351 ? -35.375 21.891 10.641 1 48.03 351 ARG B C 1
ATOM 9703 O O . ARG B 1 351 ? -36.562 22.156 10.828 1 48.03 351 ARG B O 1
ATOM 9710 N N . GLY B 1 352 ? -34.688 21.391 11.711 1 48.94 352 GLY B N 1
ATOM 9711 C CA . GLY B 1 352 ? -35.281 21.188 13.008 1 48.94 352 GLY B CA 1
ATOM 9712 C C . GLY B 1 352 ? -35.062 22.344 13.961 1 48.94 352 GLY B C 1
ATOM 9713 O O . GLY B 1 352 ? -34 22.969 13.961 1 48.94 352 GLY B O 1
ATOM 9714 N N . GLY B 1 353 ? -36.094 23.078 14.391 1 55.19 353 GLY B N 1
ATOM 9715 C CA . GLY B 1 353 ? -36.375 24.109 15.367 1 55.19 353 GLY B CA 1
ATOM 9716 C C . GLY B 1 353 ? -35.156 24.562 16.141 1 55.19 353 GLY B C 1
ATOM 9717 O O . GLY B 1 353 ? -34.188 23.812 16.25 1 55.19 353 GLY B O 1
ATOM 9718 N N . LEU B 1 354 ? -34.906 25.859 16.391 1 56.72 354 LEU B N 1
ATOM 9719 C CA . LEU B 1 354 ? -33.906 26.609 17.156 1 56.72 354 LEU B CA 1
ATOM 9720 C C . LEU B 1 354 ? -33.531 25.859 18.438 1 56.72 354 LEU B C 1
ATOM 9722 O O . LEU B 1 354 ? -32.375 25.906 18.859 1 56.72 354 LEU B O 1
ATOM 9726 N N . ARG B 1 355 ? -34.438 25.047 19.031 1 59.72 355 ARG B N 1
ATOM 9727 C CA . ARG B 1 355 ? -34.156 24.328 20.281 1 59.72 355 ARG B CA 1
ATOM 9728 C C . ARG B 1 355 ? -33.094 23.25 20.062 1 59.72 355 ARG B C 1
ATOM 9730 O O . ARG B 1 355 ? -32.219 23.047 20.906 1 59.72 355 ARG B O 1
ATOM 9737 N N . ASN B 1 356 ? -33.156 22.594 18.984 1 68.12 356 ASN B N 1
ATOM 9738 C CA . ASN B 1 356 ? -32.219 21.531 18.656 1 68.12 356 ASN B CA 1
ATOM 9739 C C . ASN B 1 356 ? -30.844 22.078 18.359 1 68.12 356 ASN B C 1
ATOM 9741 O O . ASN B 1 356 ? -29.828 21.406 18.594 1 68.12 356 ASN B O 1
ATOM 9745 N N . PHE B 1 357 ? -30.828 23.344 18.234 1 69.62 357 PHE B N 1
ATOM 9746 C CA . PHE B 1 357 ? -29.562 24 17.922 1 69.62 357 PHE B CA 1
ATOM 9747 C C . PHE B 1 357 ? -28.734 24.219 19.172 1 69.62 357 PHE B C 1
ATOM 9749 O O . PHE B 1 357 ? -27.516 23.969 19.172 1 69.62 357 PHE B O 1
ATOM 9756 N N . PHE B 1 358 ? -29.422 24.484 20.25 1 71.88 358 PHE B N 1
ATOM 9757 C CA . PHE B 1 358 ? -28.703 24.766 21.484 1 71.88 358 PHE B CA 1
ATOM 9758 C C . PHE B 1 358 ? -28.109 23.484 22.078 1 71.88 358 PHE B C 1
ATOM 9760 O O . PHE B 1 358 ? -27.016 23.484 22.609 1 71.88 358 PHE B O 1
ATOM 9767 N N . THR B 1 359 ? -28.844 22.5 21.906 1 77.44 359 THR B N 1
ATOM 9768 C CA . THR B 1 359 ? -28.312 21.219 22.375 1 77.44 359 THR B CA 1
ATOM 9769 C C . THR B 1 359 ? -27.109 20.781 21.547 1 77.44 359 THR B C 1
ATOM 9771 O O . THR B 1 359 ? -26.141 20.25 22.078 1 77.44 359 THR B O 1
ATOM 9774 N N . THR B 1 360 ? -27.156 21.109 20.312 1 79.12 360 THR B N 1
ATOM 9775 C CA . THR B 1 360 ? -26.062 20.766 19.422 1 79.12 360 THR B CA 1
ATOM 9776 C C . THR B 1 360 ? -24.828 21.609 19.734 1 79.12 360 THR B C 1
ATOM 9778 O O . THR B 1 360 ? -23.703 21.109 19.719 1 79.12 360 THR B O 1
ATOM 9781 N N . MET B 1 361 ? -25.062 22.828 20.047 1 81.31 361 MET B N 1
ATOM 9782 C CA . MET B 1 361 ? -23.953 23.719 20.391 1 81.31 361 MET B CA 1
ATOM 9783 C C . MET B 1 361 ? -23.312 23.297 21.719 1 81.31 361 MET B C 1
ATOM 9785 O O . MET B 1 361 ? -22.094 23.359 21.859 1 81.31 361 MET B O 1
ATOM 9789 N N . GLY B 1 362 ? -24.156 22.922 22.594 1 82.62 362 GLY B N 1
ATOM 9790 C CA . GLY B 1 362 ? -23.641 22.438 23.859 1 82.62 362 GLY B CA 1
ATOM 9791 C C . GLY B 1 362 ? -22.797 21.188 23.734 1 82.62 362 GLY B C 1
ATOM 9792 O O . GLY B 1 362 ? -21.75 21.062 24.359 1 82.62 362 GLY B O 1
ATOM 9793 N N . ASN B 1 363 ? -23.25 20.297 22.953 1 84.62 363 ASN B N 1
ATOM 9794 C CA . ASN B 1 363 ? -22.484 19.078 22.719 1 84.62 363 ASN B CA 1
ATOM 9795 C C . ASN B 1 363 ? -21.172 19.391 22.016 1 84.62 363 ASN B C 1
ATOM 9797 O O . ASN B 1 363 ? -20.156 18.75 22.281 1 84.62 363 ASN B O 1
ATOM 9801 N N . THR B 1 364 ? -21.234 20.312 21.109 1 85.44 364 THR B N 1
ATOM 9802 C CA . THR B 1 364 ? -20.016 20.719 20.406 1 85.44 364 THR B CA 1
ATOM 9803 C C . THR B 1 364 ? -19 21.297 21.391 1 85.44 364 THR B C 1
ATOM 9805 O O . THR B 1 364 ? -17.797 21.078 21.25 1 85.44 364 THR B O 1
ATOM 9808 N N . MET B 1 365 ? -19.516 22.031 22.266 1 89.31 365 MET B N 1
ATOM 9809 C CA . MET B 1 365 ? -18.656 22.594 23.312 1 89.31 365 MET B CA 1
ATOM 9810 C C . MET B 1 365 ? -18 21.5 24.125 1 89.31 365 MET B C 1
ATOM 9812 O O . MET B 1 365 ? -16.797 21.547 24.391 1 89.31 365 MET B O 1
ATOM 9816 N N . VAL B 1 366 ? -18.75 20.484 24.438 1 89.94 366 VAL B N 1
ATOM 9817 C CA . VAL B 1 366 ? -18.25 19.391 25.25 1 89.94 366 VAL B CA 1
ATOM 9818 C C . VAL B 1 366 ? -17.188 18.609 24.469 1 89.94 366 VAL B C 1
ATOM 9820 O O . VAL B 1 366 ? -16.109 18.344 24.984 1 89.94 366 VAL B O 1
ATOM 9823 N N . TYR B 1 367 ? -17.453 18.312 23.281 1 86.31 367 TYR B N 1
ATOM 9824 C CA . TYR B 1 367 ? -16.531 17.5 22.484 1 86.31 367 TYR B CA 1
ATOM 9825 C C . TYR B 1 367 ? -15.273 18.266 22.141 1 86.31 367 TYR B C 1
ATOM 9827 O O . TYR B 1 367 ? -14.172 17.734 22.188 1 86.31 367 TYR B O 1
ATOM 9835 N N . SER B 1 368 ? -15.445 19.5 21.703 1 88.81 368 SER B N 1
ATOM 9836 C CA . SER B 1 368 ? -14.273 20.328 21.422 1 88.81 368 SER B CA 1
ATOM 9837 C C . SER B 1 368 ? -13.414 20.516 22.672 1 88.81 368 SER B C 1
ATOM 9839 O O . SER B 1 368 ? -12.188 20.5 22.594 1 88.81 368 SER B O 1
ATOM 9841 N N . GLY B 1 369 ? -14.141 20.688 23.797 1 92.44 369 GLY B N 1
ATOM 9842 C CA . GLY B 1 369 ? -13.422 20.812 25.047 1 92.44 369 GLY B CA 1
ATOM 9843 C C . GLY B 1 369 ? -12.672 19.547 25.438 1 92.44 369 GLY B C 1
ATOM 9844 O O . GLY B 1 369 ? -11.555 19.625 25.953 1 92.44 369 GLY B O 1
ATOM 9845 N N . ALA B 1 370 ? -13.25 18.484 25.203 1 92.19 370 ALA B N 1
ATOM 9846 C CA . ALA B 1 370 ? -12.617 17.219 25.562 1 92.19 370 ALA B CA 1
ATOM 9847 C C . ALA B 1 370 ? -11.352 16.984 24.75 1 92.19 370 ALA B C 1
ATOM 9849 O O . ALA B 1 370 ? -10.305 16.625 25.312 1 92.19 370 ALA B O 1
ATOM 9850 N N . VAL B 1 371 ? -11.398 17.188 23.484 1 88.06 371 VAL B N 1
ATOM 9851 C CA . VAL B 1 371 ? -10.234 17 22.625 1 88.06 371 VAL B CA 1
ATOM 9852 C C . VAL B 1 371 ? -9.156 18.016 23 1 88.06 371 VAL B C 1
ATOM 9854 O O . VAL B 1 371 ? -7.973 17.672 23.078 1 88.06 371 VAL B O 1
ATOM 9857 N N . SER B 1 372 ? -9.562 19.203 23.188 1 94.31 372 SER B N 1
ATOM 9858 C CA . SER B 1 372 ? -8.633 20.281 23.562 1 94.31 372 SER B CA 1
ATOM 9859 C C . SER B 1 372 ? -7.961 19.984 24.891 1 94.31 372 SER B C 1
ATOM 9861 O O . SER B 1 372 ? -6.793 20.312 25.094 1 94.31 372 SER B O 1
ATOM 9863 N N . THR B 1 373 ? -8.703 19.344 25.828 1 95.31 373 THR B N 1
ATOM 9864 C CA . THR B 1 373 ? -8.133 19 27.125 1 95.31 373 THR B CA 1
ATOM 9865 C C . THR B 1 373 ? -6.988 18 26.969 1 95.31 373 THR B C 1
ATOM 9867 O O . THR B 1 373 ? -5.918 18.172 27.547 1 95.31 373 THR B O 1
ATOM 9870 N N . VAL B 1 374 ? -7.164 17.078 26.125 1 92.31 374 VAL B N 1
ATOM 9871 C CA . VAL B 1 374 ? -6.129 16.078 25.891 1 92.31 374 VAL B CA 1
ATOM 9872 C C . VAL B 1 374 ? -4.926 16.734 25.203 1 92.31 374 VAL B C 1
ATOM 9874 O O . VAL B 1 374 ? -3.779 16.453 25.562 1 92.31 374 VAL B O 1
ATOM 9877 N N . CYS B 1 375 ? -5.195 17.594 24.281 1 91.38 375 CYS B N 1
ATOM 9878 C CA . CYS B 1 375 ? -4.129 18.297 23.578 1 91.38 375 CYS B CA 1
ATOM 9879 C C . CYS B 1 375 ? -3.332 19.172 24.547 1 91.38 375 CYS B C 1
ATOM 9881 O O . CYS B 1 375 ? -2.102 19.188 24.484 1 91.38 375 CYS B O 1
ATOM 9883 N N . CYS B 1 376 ? -4.031 19.859 25.438 1 95.5 376 CYS B N 1
ATOM 9884 C CA . CYS B 1 376 ? -3.365 20.75 26.391 1 95.5 376 CYS B CA 1
ATOM 9885 C C . CYS B 1 376 ? -2.504 19.969 27.375 1 95.5 376 CYS B C 1
ATOM 9887 O O . CYS B 1 376 ? -1.382 20.375 27.672 1 95.5 376 CYS B O 1
ATOM 9889 N N . LEU B 1 377 ? -3.012 18.844 27.797 1 93.62 377 LEU B N 1
ATOM 9890 C CA . LEU B 1 377 ? -2.236 18.016 28.719 1 93.62 377 LEU B CA 1
ATOM 9891 C C . LEU B 1 377 ? -0.977 17.484 28.047 1 93.62 377 LEU B C 1
ATOM 9893 O O . LEU B 1 377 ? 0.097 17.469 28.656 1 93.62 377 LEU B O 1
ATOM 9897 N N . TRP B 1 378 ? -1.127 17.141 26.844 1 90.12 378 TRP B N 1
ATOM 9898 C CA . TRP B 1 378 ? 0.026 16.719 26.062 1 90.12 378 TRP B CA 1
ATOM 9899 C C . TRP B 1 378 ? 1.03 17.844 25.906 1 90.12 378 TRP B C 1
ATOM 9901 O O . TRP B 1 378 ? 2.236 17.641 26.062 1 90.12 378 TRP B O 1
ATOM 9911 N N . LEU B 1 379 ? 0.568 19 25.625 1 92.62 379 LEU B N 1
ATOM 9912 C CA . LEU B 1 379 ? 1.416 20.172 25.406 1 92.62 379 LEU B CA 1
ATOM 9913 C C . LEU B 1 379 ? 2.154 20.562 26.672 1 92.62 379 LEU B C 1
ATOM 9915 O O . LEU B 1 379 ? 3.301 21.016 26.625 1 92.62 379 LEU B O 1
ATOM 9919 N N . LEU B 1 380 ? 1.479 20.375 27.797 1 93.25 380 LEU B N 1
ATOM 9920 C CA . LEU B 1 380 ? 2.121 20.719 29.062 1 93.25 380 LEU B CA 1
ATOM 9921 C C . LEU B 1 380 ? 3.311 19.797 29.328 1 93.25 380 LEU B C 1
ATOM 9923 O O . LEU B 1 380 ? 4.32 20.234 29.891 1 93.25 380 LEU B O 1
ATOM 9927 N N . VAL B 1 381 ? 3.248 18.625 28.828 1 88.12 381 VAL B N 1
ATOM 9928 C CA . VAL B 1 381 ? 4.359 17.688 28.984 1 88.12 381 VAL B CA 1
ATOM 9929 C C . VAL B 1 381 ? 5.477 18.047 28.016 1 88.12 381 VAL B C 1
ATOM 9931 O O . VAL B 1 381 ? 6.652 18.078 28.391 1 88.12 381 VAL B O 1
ATOM 9934 N N . VAL B 1 382 ? 5.113 18.391 26.828 1 86.31 382 VAL B N 1
ATOM 9935 C CA . VAL B 1 382 ? 6.09 18.672 25.781 1 86.31 382 VAL B CA 1
ATOM 9936 C C . VAL B 1 382 ? 6.797 20 26.078 1 86.31 382 VAL B C 1
ATOM 9938 O O . VAL B 1 382 ? 8.023 20.078 25.969 1 86.31 382 VAL B O 1
ATOM 9941 N N . LEU B 1 383 ? 6.051 21.016 26.5 1 88.44 383 LEU B N 1
ATOM 9942 C CA . LEU B 1 383 ? 6.609 22.344 26.75 1 88.44 383 LEU B CA 1
ATOM 9943 C C . LEU B 1 383 ? 7.23 22.406 28.141 1 88.44 383 LEU B C 1
ATOM 9945 O O . LEU B 1 383 ? 8.016 23.312 28.438 1 88.44 383 LEU B O 1
ATOM 9949 N N . GLY B 1 384 ? 6.875 21.438 29.016 1 85.69 384 GLY B N 1
ATOM 9950 C CA . GLY B 1 384 ? 7.414 21.406 30.359 1 85.69 384 GLY B CA 1
ATOM 9951 C C . GLY B 1 384 ? 8.93 21.328 30.406 1 85.69 384 GLY B C 1
ATOM 9952 O O . GLY B 1 384 ? 9.562 21.938 31.266 1 85.69 384 GLY B O 1
ATOM 9953 N N . ARG B 1 385 ? 9.508 20.734 29.406 1 77.62 385 ARG B N 1
ATOM 9954 C CA . ARG B 1 385 ? 10.953 20.594 29.359 1 77.62 385 ARG B CA 1
ATOM 9955 C C . ARG B 1 385 ? 11.617 21.891 28.875 1 77.62 385 ARG B C 1
ATOM 9957 O O . ARG B 1 385 ? 12.773 22.156 29.188 1 77.62 385 ARG B O 1
ATOM 9964 N N . LYS B 1 386 ? 10.867 22.625 28.094 1 81.81 386 LYS B N 1
ATOM 9965 C CA . LYS B 1 386 ? 11.398 23.875 27.547 1 81.81 386 LYS B CA 1
ATOM 9966 C C . LYS B 1 386 ? 10.898 25.078 28.344 1 81.81 386 LYS B C 1
ATOM 9968 O O . LYS B 1 386 ? 11.016 26.219 27.875 1 81.81 386 LYS B O 1
ATOM 9973 N N . ARG B 1 387 ? 10.422 24.812 29.469 1 83.31 387 ARG B N 1
ATOM 9974 C CA . ARG B 1 387 ? 9.742 25.859 30.234 1 83.31 387 ARG B CA 1
ATOM 9975 C C . ARG B 1 387 ? 10.727 26.938 30.672 1 83.31 387 ARG B C 1
ATOM 9977 O O . ARG B 1 387 ? 10.328 28.062 30.953 1 83.31 387 ARG B O 1
ATOM 9984 N N . HIS B 1 388 ? 12 26.625 30.562 1 82.06 388 HIS B N 1
ATOM 9985 C CA . HIS B 1 388 ? 12.984 27.578 31.047 1 82.06 388 HIS B CA 1
ATOM 9986 C C . HIS B 1 388 ? 13.312 28.609 29.953 1 82.06 388 HIS B C 1
ATOM 9988 O O . HIS B 1 388 ? 13.898 29.656 30.25 1 82.06 388 HIS B O 1
ATOM 9994 N N . SER B 1 389 ? 12.898 28.297 28.781 1 87.69 389 SER B N 1
ATOM 9995 C CA . SER B 1 389 ? 12.969 29.312 27.75 1 87.69 389 SER B CA 1
ATOM 9996 C C . SER B 1 389 ? 11.859 30.344 27.906 1 87.69 389 SER B C 1
ATOM 9998 O O . SER B 1 389 ? 10.719 30 28.203 1 87.69 389 SER B O 1
ATOM 10000 N N . ILE B 1 390 ? 12.156 31.562 27.812 1 88.19 390 ILE B N 1
ATOM 10001 C CA . ILE B 1 390 ? 11.203 32.625 28.094 1 88.19 390 ILE B CA 1
ATOM 10002 C C . ILE B 1 390 ? 10.016 32.531 27.141 1 88.19 390 ILE B C 1
ATOM 10004 O O . ILE B 1 390 ? 8.867 32.75 27.531 1 88.19 390 ILE B O 1
ATOM 10008 N N . THR B 1 391 ? 10.227 32.281 25.891 1 90 391 THR B N 1
ATOM 10009 C CA . THR B 1 391 ? 9.148 32.188 24.906 1 90 391 THR B CA 1
ATOM 10010 C C . THR B 1 391 ? 8.289 30.953 25.172 1 90 391 THR B C 1
ATOM 10012 O O . THR B 1 391 ? 7.062 31.062 25.266 1 90 391 THR B O 1
ATOM 10015 N N . HIS B 1 392 ? 8.922 29.859 25.391 1 91.31 392 HIS B N 1
ATOM 10016 C CA . HIS B 1 392 ? 8.18 28.625 25.641 1 91.31 392 HIS B CA 1
ATOM 10017 C C . HIS B 1 392 ? 7.547 28.625 27.031 1 91.31 392 HIS B C 1
ATOM 10019 O O . HIS B 1 392 ? 6.477 28.062 27.234 1 91.31 392 HIS B O 1
ATOM 10025 N N . GLY B 1 393 ? 8.234 29.266 27.938 1 90.56 393 GLY B N 1
ATOM 10026 C CA . GLY B 1 393 ? 7.645 29.422 29.266 1 90.56 393 GLY B CA 1
ATOM 10027 C C . GLY B 1 393 ? 6.359 30.234 29.25 1 90.56 393 GLY B C 1
ATOM 10028 O O . GLY B 1 393 ? 5.402 29.891 29.953 1 90.56 393 GLY B O 1
ATOM 10029 N N . THR B 1 394 ? 6.398 31.281 28.516 1 93.12 394 THR B N 1
ATOM 10030 C CA . THR B 1 394 ? 5.199 32.094 28.391 1 93.12 394 THR B CA 1
ATOM 10031 C C . THR B 1 394 ? 4.098 31.344 27.656 1 93.12 394 THR B C 1
ATOM 10033 O O . THR B 1 394 ? 2.918 31.469 28 1 93.12 394 THR B O 1
ATOM 10036 N N . THR B 1 395 ? 4.453 30.594 26.703 1 94.25 395 THR B N 1
ATOM 10037 C CA . THR B 1 395 ? 3.486 29.75 26 1 94.25 395 THR B CA 1
ATOM 10038 C C . THR B 1 395 ? 2.928 28.672 26.922 1 94.25 395 THR B C 1
ATOM 10040 O O . THR B 1 395 ? 1.765 28.281 26.797 1 94.25 395 THR B O 1
ATOM 10043 N N . PHE B 1 396 ? 3.754 28.234 27.828 1 94.25 396 PHE B N 1
ATOM 10044 C CA . PHE B 1 396 ? 3.305 27.281 28.828 1 94.25 396 PHE B CA 1
ATOM 10045 C C . PHE B 1 396 ? 2.139 27.844 29.625 1 94.25 396 PHE B C 1
ATOM 10047 O O . PHE B 1 396 ? 1.152 27.141 29.875 1 94.25 396 PHE B O 1
ATOM 10054 N N . PHE B 1 397 ? 2.203 29.094 30 1 93.81 397 PHE B N 1
ATOM 10055 C CA . PHE B 1 397 ? 1.125 29.75 30.734 1 93.81 397 PHE B CA 1
ATOM 10056 C C . PHE B 1 397 ? -0.107 29.922 29.859 1 93.81 397 PHE B C 1
ATOM 10058 O O . PHE B 1 397 ? -1.238 29.812 30.344 1 93.81 397 PHE B O 1
ATOM 10065 N N . LEU B 1 398 ? 0.106 30.234 28.641 1 95.5 398 LEU B N 1
ATOM 10066 C CA . LEU B 1 398 ? -1.004 30.312 27.703 1 95.5 398 LEU B CA 1
ATOM 10067 C C . LEU B 1 398 ? -1.747 28.969 27.625 1 95.5 398 LEU B C 1
ATOM 10069 O O . LEU B 1 398 ? -2.98 28.953 27.625 1 95.5 398 LEU B O 1
ATOM 10073 N N . VAL B 1 399 ? -0.989 27.859 27.625 1 96.62 399 VAL B N 1
ATOM 10074 C CA . VAL B 1 399 ? -1.585 26.531 27.516 1 96.62 399 VAL B CA 1
ATOM 10075 C C . VAL B 1 399 ? -2.371 26.219 28.797 1 96.62 399 VAL B C 1
ATOM 10077 O O . VAL B 1 399 ? -3.414 25.562 28.734 1 96.62 399 VAL B O 1
ATOM 10080 N N . VAL B 1 400 ? -1.938 26.719 29.922 1 94.62 400 VAL B N 1
ATOM 10081 C CA . VAL B 1 400 ? -2.656 26.531 31.172 1 94.62 400 VAL B CA 1
ATOM 10082 C C . VAL B 1 400 ? -4.012 27.234 31.109 1 94.62 400 VAL B C 1
ATOM 10084 O O . VAL B 1 400 ? -5.02 26.688 31.562 1 94.62 400 VAL B O 1
ATOM 10087 N N . CYS B 1 401 ? -4.023 28.406 30.547 1 94.62 401 CYS B N 1
ATOM 10088 C CA . CYS B 1 401 ? -5.273 29.141 30.375 1 94.62 401 CYS B CA 1
ATOM 10089 C C . CYS B 1 401 ? -6.191 28.422 29.391 1 94.62 401 CYS B C 1
ATOM 10091 O O . CYS B 1 401 ? -7.402 28.359 29.594 1 94.62 401 CYS B O 1
ATOM 10093 N N . GLN B 1 402 ? -5.625 27.906 28.359 1 96.75 402 GLN B N 1
ATOM 10094 C CA . GLN B 1 402 ? -6.406 27.172 27.391 1 96.75 402 GLN B CA 1
ATOM 10095 C C . GLN B 1 402 ? -6.977 25.891 28 1 96.75 402 GLN B C 1
ATOM 10097 O O . GLN B 1 402 ? -8.07 25.453 27.625 1 96.75 402 GLN B O 1
ATOM 10102 N N . LEU B 1 403 ? -6.199 25.281 28.875 1 96.75 403 LEU B N 1
ATOM 10103 C CA . LEU B 1 403 ? -6.68 24.094 29.578 1 96.75 403 LEU B CA 1
ATOM 10104 C C . LEU B 1 403 ? -7.895 24.438 30.422 1 96.75 403 LEU B C 1
ATOM 10106 O O . LEU B 1 403 ? -8.852 23.656 30.484 1 96.75 403 LEU B O 1
ATOM 10110 N N . ALA B 1 404 ? -7.848 25.562 31.047 1 93.62 404 ALA B N 1
ATOM 10111 C CA . ALA B 1 404 ? -8.992 26 31.844 1 93.62 404 ALA B CA 1
ATOM 10112 C C . ALA B 1 404 ? -10.242 26.156 30.984 1 93.62 404 ALA B C 1
ATOM 10114 O O . ALA B 1 404 ? -11.328 25.75 31.391 1 93.62 404 ALA B O 1
ATOM 10115 N N . THR B 1 405 ? -10.086 26.75 29.844 1 94.12 405 THR B N 1
ATOM 10116 C CA . THR B 1 405 ? -11.195 26.906 28.906 1 94.12 405 THR B CA 1
ATOM 10117 C C . THR B 1 405 ? -11.727 25.547 28.469 1 94.12 405 THR B C 1
ATOM 10119 O O . THR B 1 405 ? -12.938 25.328 28.438 1 94.12 405 THR B O 1
ATOM 10122 N N . ALA B 1 406 ? -10.805 24.625 28.125 1 96.12 406 ALA B N 1
ATOM 10123 C CA . ALA B 1 406 ? -11.18 23.297 27.641 1 96.12 406 ALA B CA 1
ATOM 10124 C C . ALA B 1 406 ? -11.914 22.516 28.719 1 96.12 406 ALA B C 1
ATOM 10126 O O . ALA B 1 406 ? -12.945 21.891 28.438 1 96.12 406 ALA B O 1
ATOM 10127 N N . VAL B 1 407 ? -11.453 22.594 29.953 1 95.5 407 VAL B N 1
ATOM 10128 C CA . VAL B 1 407 ? -12.094 21.859 31.047 1 95.5 407 VAL B CA 1
ATOM 10129 C C . VAL B 1 407 ? -13.453 22.484 31.344 1 95.5 407 VAL B C 1
ATOM 10131 O O . VAL B 1 407 ? -14.406 21.766 31.688 1 95.5 407 VAL B O 1
ATOM 10134 N N . GLY B 1 408 ? -13.523 23.766 31.25 1 91.81 408 GLY B N 1
ATOM 10135 C CA . GLY B 1 408 ? -14.812 24.406 31.375 1 91.81 408 GLY B CA 1
ATOM 10136 C C . GLY B 1 408 ? -15.828 23.938 30.359 1 91.81 408 GLY B C 1
ATOM 10137 O O . GLY B 1 408 ? -17.016 23.781 30.672 1 91.81 408 GLY B O 1
ATOM 10138 N N . GLY B 1 409 ? -15.406 23.766 29.125 1 92.25 409 GLY B N 1
ATOM 10139 C CA . GLY B 1 409 ? -16.281 23.219 28.094 1 92.25 409 GLY B CA 1
ATOM 10140 C C . GLY B 1 409 ? -16.75 21.812 28.406 1 92.25 409 GLY B C 1
ATOM 10141 O O . GLY B 1 409 ? -17.922 21.484 28.188 1 92.25 409 GLY B O 1
ATOM 10142 N N . VAL B 1 410 ? -15.867 20.969 28.984 1 93.94 410 VAL B N 1
ATOM 10143 C CA . VAL B 1 410 ? -16.203 19.578 29.297 1 93.94 410 VAL B CA 1
ATOM 10144 C C . VAL B 1 410 ? -17.203 19.547 30.438 1 93.94 410 VAL B C 1
ATOM 10146 O O . VAL B 1 410 ? -18.109 18.703 30.453 1 93.94 410 VAL B O 1
ATOM 10149 N N . LEU B 1 411 ? -17.188 20.453 31.359 1 91.31 411 LEU B N 1
ATOM 10150 C CA . LEU B 1 411 ? -18.047 20.484 32.531 1 91.31 411 LEU B CA 1
ATOM 10151 C C . LEU B 1 411 ? -19.484 20.844 32.125 1 91.31 411 LEU B C 1
ATOM 10153 O O . LEU B 1 411 ? -20.406 20.625 32.906 1 91.31 411 LEU B O 1
ATOM 10157 N N . TRP B 1 412 ? -19.656 21.266 30.906 1 89.38 412 TRP B N 1
ATOM 10158 C CA . TRP B 1 412 ? -21 21.594 30.438 1 89.38 412 TRP B CA 1
ATOM 10159 C C . TRP B 1 412 ? -21.875 20.344 30.406 1 89.38 412 TRP B C 1
ATOM 10161 O O . TRP B 1 412 ? -23.094 20.438 30.516 1 89.38 412 TRP B O 1
ATOM 10171 N N . ILE B 1 413 ? -21.25 19.156 30.375 1 87.75 413 ILE B N 1
ATOM 10172 C CA . ILE B 1 413 ? -21.984 17.891 30.328 1 87.75 413 ILE B CA 1
ATOM 10173 C C . ILE B 1 413 ? -22.766 17.703 31.641 1 87.75 413 ILE B C 1
ATOM 10175 O O . ILE B 1 413 ? -23.859 17.125 31.625 1 87.75 413 ILE B O 1
ATOM 10179 N N . ALA B 1 414 ? -22.25 18.234 32.688 1 86.44 414 ALA B N 1
ATOM 10180 C CA . ALA B 1 414 ? -22.844 18.031 34.031 1 86.44 414 ALA B CA 1
ATOM 10181 C C . ALA B 1 414 ? -23.812 19.172 34.375 1 86.44 414 ALA B C 1
ATOM 10183 O O . ALA B 1 414 ? -24.516 19.094 35.375 1 86.44 414 ALA B O 1
ATOM 10184 N N . CYS B 1 415 ? -23.859 20.188 33.438 1 82.25 415 CYS B N 1
ATOM 10185 C CA . CYS B 1 415 ? -24.703 21.328 33.719 1 82.25 415 CYS B CA 1
ATOM 10186 C C . CYS B 1 415 ? -26.141 21.094 33.25 1 82.25 415 CYS B C 1
ATOM 10188 O O . CYS B 1 415 ? -26.344 20.484 32.219 1 82.25 415 CYS B O 1
ATOM 10190 N N . ASP B 1 416 ? -27.094 21.266 34.094 1 71.88 416 ASP B N 1
ATOM 10191 C CA . ASP B 1 416 ? -28.5 21.156 33.781 1 71.88 416 ASP B CA 1
ATOM 10192 C C . ASP B 1 416 ? -29 22.422 33.094 1 71.88 416 ASP B C 1
ATOM 10194 O O . ASP B 1 416 ? -28.891 23.516 33.625 1 71.88 416 ASP B O 1
ATOM 10198 N N . PRO B 1 417 ? -29.422 22.312 31.812 1 67.5 417 PRO B N 1
ATOM 10199 C CA . PRO B 1 417 ? -29.891 23.484 31.062 1 67.5 417 PRO B CA 1
ATOM 10200 C C . PRO B 1 417 ? -31.031 24.219 31.766 1 67.5 417 PRO B C 1
ATOM 10202 O O . PRO B 1 417 ? -31.219 25.422 31.578 1 67.5 417 PRO B O 1
ATOM 10205 N N . HIS B 1 418 ? -31.703 23.531 32.656 1 66.94 418 HIS B N 1
ATOM 10206 C CA . HIS B 1 418 ? -32.906 24.109 33.281 1 66.94 418 HIS B CA 1
ATOM 10207 C C . HIS B 1 418 ? -32.562 24.766 34.625 1 66.94 418 HIS B C 1
ATOM 10209 O O . HIS B 1 418 ? -33.375 25.5 35.188 1 66.94 418 HIS B O 1
ATOM 10215 N N . ASP B 1 419 ? -31.281 24.547 35.156 1 71.5 419 ASP B N 1
ATOM 10216 C CA . ASP B 1 419 ? -30.859 25.172 36.406 1 71.5 419 ASP B CA 1
ATOM 10217 C C . ASP B 1 419 ? -29.5 25.828 36.281 1 71.5 419 ASP B C 1
ATOM 10219 O O . ASP B 1 419 ? -28.484 25.281 36.719 1 71.5 419 ASP B O 1
ATOM 10223 N N . PRO B 1 420 ? -29.438 27 35.75 1 65.12 420 PRO B N 1
ATOM 10224 C CA . PRO B 1 420 ? -28.156 27.656 35.562 1 65.12 420 PRO B CA 1
ATOM 10225 C C . PRO B 1 420 ? -27.516 28.094 36.875 1 65.12 420 PRO B C 1
ATOM 10227 O O . PRO B 1 420 ? -26.312 28.359 36.906 1 65.12 420 PRO B O 1
ATOM 10230 N N . SER B 1 421 ? -28.312 28 38 1 69.56 421 SER B N 1
ATOM 10231 C CA . SER B 1 421 ? -27.797 28.484 39.281 1 69.56 421 SER B CA 1
ATOM 10232 C C . SER B 1 421 ? -27.219 27.344 40.094 1 69.56 421 SER B C 1
ATOM 10234 O O . SER B 1 421 ? -26.859 27.547 41.25 1 69.56 421 SER B O 1
ATOM 10236 N N . SER B 1 422 ? -27.047 26.312 39.5 1 78.56 422 SER B N 1
ATOM 10237 C CA . SER B 1 422 ? -26.438 25.203 40.25 1 78.56 422 SER B CA 1
ATOM 10238 C C . SER B 1 422 ? -24.938 25.453 40.469 1 78.56 422 SER B C 1
ATOM 10240 O O . SER B 1 422 ? -24.328 26.266 39.781 1 78.56 422 SER B O 1
ATOM 10242 N N . THR B 1 423 ? -24.328 24.875 41.531 1 81.75 423 THR B N 1
ATOM 10243 C CA . THR B 1 423 ? -22.922 25.047 41.875 1 81.75 423 THR B CA 1
ATOM 10244 C C . THR B 1 423 ? -22.031 24.625 40.688 1 81.75 423 THR B C 1
ATOM 10246 O O . THR B 1 423 ? -21.047 25.297 40.375 1 81.75 423 THR B O 1
ATOM 10249 N N . ILE B 1 424 ? -22.375 23.594 40 1 85.88 424 ILE B N 1
ATOM 10250 C CA . ILE B 1 424 ? -21.578 23.109 38.906 1 85.88 424 ILE B CA 1
ATOM 10251 C C . ILE B 1 424 ? -21.688 24.062 37.719 1 85.88 424 ILE B C 1
ATOM 10253 O O . ILE B 1 424 ? -20.719 24.25 36.969 1 85.88 424 ILE B O 1
ATOM 10257 N N . GLY B 1 425 ? -22.844 24.609 37.625 1 81.44 425 GLY B N 1
ATOM 10258 C CA . GLY B 1 425 ? -23.016 25.594 36.562 1 81.44 425 GLY B CA 1
ATOM 10259 C C . GLY B 1 425 ? -22.188 26.844 36.781 1 81.44 425 GLY B C 1
ATOM 10260 O O . GLY B 1 425 ? -21.641 27.391 35.812 1 81.44 425 GLY B O 1
ATOM 10261 N N . PHE B 1 426 ? -22.078 27.172 38.031 1 80.56 426 PHE B N 1
ATOM 10262 C CA . PHE B 1 426 ? -21.281 28.344 38.344 1 80.56 426 PHE B CA 1
ATOM 10263 C C . PHE B 1 426 ? -19.797 28.078 38.125 1 80.56 426 PHE B C 1
ATOM 10265 O O . PHE B 1 426 ? -19.094 28.922 37.562 1 80.56 426 PHE B O 1
ATOM 10272 N N . VAL B 1 427 ? -19.344 26.922 38.562 1 84.62 427 VAL B N 1
ATOM 10273 C CA . VAL B 1 427 ? -17.938 26.562 38.375 1 84.62 427 VAL B CA 1
ATOM 10274 C C . VAL B 1 427 ? -17.609 26.453 36.906 1 84.62 427 VAL B C 1
ATOM 10276 O O . VAL B 1 427 ? -16.547 26.906 36.438 1 84.62 427 VAL B O 1
ATOM 10279 N N . GLN B 1 428 ? -18.516 25.891 36.188 1 87.25 428 GLN B N 1
ATOM 10280 C CA . GLN B 1 428 ? -18.328 25.734 34.75 1 87.25 428 GLN B CA 1
ATOM 10281 C C . GLN B 1 428 ? -18.219 27.094 34.062 1 87.25 428 GLN B C 1
ATOM 10283 O O . GLN B 1 428 ? -17.328 27.297 33.219 1 87.25 428 GLN B O 1
ATOM 10288 N N . SER B 1 429 ? -19.078 27.984 34.406 1 82.88 429 SER B N 1
ATOM 10289 C CA . SER B 1 429 ? -19.078 29.312 33.781 1 82.88 429 SER B CA 1
ATOM 10290 C C . SER B 1 429 ? -17.844 30.109 34.188 1 82.88 429 SER B C 1
ATOM 10292 O O . SER B 1 429 ? -17.25 30.812 33.375 1 82.88 429 SER B O 1
ATOM 10294 N N . ALA B 1 430 ? -17.453 29.969 35.438 1 82.56 430 ALA B N 1
ATOM 10295 C CA . ALA B 1 430 ? -16.281 30.688 35.906 1 82.56 430 ALA B CA 1
ATOM 10296 C C . ALA B 1 430 ? -15.008 30.203 35.219 1 82.56 430 ALA B C 1
ATOM 10298 O O . ALA B 1 430 ? -14.172 31 34.812 1 82.56 430 ALA B O 1
ATOM 10299 N N . LEU B 1 431 ? -14.875 28.938 35.094 1 87.25 431 LEU B N 1
ATOM 10300 C CA . LEU B 1 431 ? -13.688 28.359 34.469 1 87.25 431 LEU B CA 1
ATOM 10301 C C . LEU B 1 431 ? -13.633 28.719 33 1 87.25 431 LEU B C 1
ATOM 10303 O O . LEU B 1 431 ? -12.57 29.047 32.469 1 87.25 431 LEU B O 1
ATOM 10307 N N . SER B 1 432 ? -14.75 28.625 32.344 1 88.12 432 SER B N 1
ATOM 10308 C CA . SER B 1 432 ? -14.812 28.891 30.906 1 88.12 432 SER B CA 1
ATOM 10309 C C . SER B 1 432 ? -14.508 30.344 30.594 1 88.12 432 SER B C 1
ATOM 10311 O O . SER B 1 432 ? -13.648 30.641 29.75 1 88.12 432 SER B O 1
ATOM 10313 N N . ILE B 1 433 ? -15.117 31.234 31.297 1 85 433 ILE B N 1
ATOM 10314 C CA . ILE B 1 433 ? -14.992 32.656 31 1 85 433 ILE B CA 1
ATOM 10315 C C . ILE B 1 433 ? -13.602 33.156 31.391 1 85 433 ILE B C 1
ATOM 10317 O O . ILE B 1 433 ? -12.977 33.906 30.641 1 85 433 ILE B O 1
ATOM 10321 N N . THR B 1 434 ? -13.172 32.656 32.562 1 87.31 434 THR B N 1
ATOM 10322 C CA . THR B 1 434 ? -11.828 33.031 32.969 1 87.31 434 THR B CA 1
ATOM 10323 C C . THR B 1 434 ? -10.789 32.5 31.984 1 87.31 434 THR B C 1
ATOM 10325 O O . THR B 1 434 ? -9.852 33.219 31.609 1 87.31 434 THR B O 1
ATOM 10328 N N . GLY B 1 435 ? -10.93 31.328 31.641 1 91.75 435 GLY B N 1
ATOM 10329 C CA . GLY B 1 435 ? -10 30.719 30.703 1 91.75 435 GLY B CA 1
ATOM 10330 C C . GLY B 1 435 ? -9.992 31.406 29.344 1 91.75 435 GLY B C 1
ATOM 10331 O O . GLY B 1 435 ? -8.93 31.656 28.766 1 91.75 435 GLY B O 1
ATOM 10332 N N . ILE B 1 436 ? -11.141 31.766 28.828 1 91.94 436 ILE B N 1
ATOM 10333 C CA . ILE B 1 436 ? -11.281 32.375 27.516 1 91.94 436 ILE B CA 1
ATOM 10334 C C . ILE B 1 436 ? -10.602 33.75 27.484 1 91.94 436 ILE B C 1
ATOM 10336 O O . ILE B 1 436 ? -9.789 34.031 26.609 1 91.94 436 ILE B O 1
ATOM 10340 N N . PHE B 1 437 ? -10.859 34.562 28.469 1 91.19 437 PHE B N 1
ATOM 10341 C CA . PHE B 1 437 ? -10.289 35.906 28.484 1 91.19 437 PHE B CA 1
ATOM 10342 C C . PHE B 1 437 ? -8.805 35.844 28.812 1 91.19 437 PHE B C 1
ATOM 10344 O O . PHE B 1 437 ? -8.008 36.594 28.219 1 91.19 437 PHE B O 1
ATOM 10351 N N . ALA B 1 438 ? -8.477 34.938 29.703 1 93.19 438 ALA B N 1
ATOM 10352 C CA . ALA B 1 438 ? -7.062 34.812 30.047 1 93.19 438 ALA B CA 1
ATOM 10353 C C . ALA B 1 438 ? -6.25 34.375 28.828 1 93.19 438 ALA B C 1
ATOM 10355 O O . ALA B 1 438 ? -5.137 34.844 28.609 1 93.19 438 ALA B O 1
ATOM 10356 N N . SER B 1 439 ? -6.742 33.438 28.125 1 95.31 439 SER B N 1
ATOM 10357 C CA . SER B 1 439 ? -6.012 32.938 26.969 1 95.31 439 SER B CA 1
ATOM 10358 C C . SER B 1 439 ? -5.797 34.031 25.938 1 95.31 439 SER B C 1
ATOM 10360 O O . SER B 1 439 ? -4.758 34.062 25.266 1 95.31 439 SER B O 1
ATOM 10362 N N . ARG B 1 440 ? -6.715 34.938 25.766 1 95.19 440 ARG B N 1
ATOM 10363 C CA . ARG B 1 440 ? -6.57 36.031 24.812 1 95.19 440 ARG B CA 1
ATOM 10364 C C . ARG B 1 440 ? -5.535 37.031 25.281 1 95.19 440 ARG B C 1
ATOM 10366 O O . ARG B 1 440 ? -4.727 37.531 24.5 1 95.19 440 ARG B O 1
ATOM 10373 N N . ILE B 1 441 ? -5.562 37.281 26.516 1 94.25 441 ILE B N 1
ATOM 10374 C CA . ILE B 1 441 ? -4.602 38.219 27.094 1 94.25 441 ILE B CA 1
ATOM 10375 C C . ILE B 1 441 ? -3.191 37.656 26.969 1 94.25 441 ILE B C 1
ATOM 10377 O O . ILE B 1 441 ? -2.254 38.344 26.594 1 94.25 441 ILE B O 1
ATOM 10381 N N . TRP B 1 442 ? -3.125 36.438 27.312 1 95.44 442 TRP B N 1
ATOM 10382 C CA . TRP B 1 442 ? -1.812 35.812 27.25 1 95.44 442 TRP B CA 1
ATOM 10383 C C . TRP B 1 442 ? -1.324 35.719 25.812 1 95.44 442 TRP B C 1
ATOM 10385 O O . TRP B 1 442 ? -0.118 35.688 25.547 1 95.44 442 TRP B O 1
ATOM 10395 N N . THR B 1 443 ? -2.24 35.531 24.828 1 96.12 443 THR B N 1
ATOM 10396 C CA . THR B 1 443 ? -1.849 35.594 23.422 1 96.12 443 THR B CA 1
ATOM 10397 C C . THR B 1 443 ? -1.197 36.938 23.109 1 96.12 443 THR B C 1
ATOM 10399 O O . THR B 1 443 ? -0.165 37 22.438 1 96.12 443 THR B O 1
ATOM 10402 N N . ALA B 1 444 ? -1.743 38 23.594 1 95.62 444 ALA B N 1
ATOM 10403 C CA . ALA B 1 444 ? -1.184 39.344 23.391 1 95.62 444 ALA B CA 1
ATOM 10404 C C . ALA B 1 444 ? 0.17 39.469 24.078 1 95.62 444 ALA B C 1
ATOM 10406 O O . ALA B 1 444 ? 1.08 40.125 23.562 1 95.62 444 ALA B O 1
ATOM 10407 N N . ILE B 1 445 ? 0.29 38.844 25.203 1 95.12 445 ILE B N 1
ATOM 10408 C CA . ILE B 1 445 ? 1.534 38.906 25.953 1 95.12 445 ILE B CA 1
ATOM 10409 C C . ILE B 1 445 ? 2.643 38.188 25.188 1 95.12 445 ILE B C 1
ATOM 10411 O O . ILE B 1 445 ? 3.775 38.656 25.125 1 95.12 445 ILE B O 1
ATOM 10415 N N . VAL B 1 446 ? 2.334 37.062 24.688 1 95.31 446 VAL B N 1
ATOM 10416 C CA . VAL B 1 446 ? 3.32 36.312 23.906 1 95.31 446 VAL B CA 1
ATOM 10417 C C . VAL B 1 446 ? 3.779 37.156 22.719 1 95.31 446 VAL B C 1
ATOM 10419 O O . VAL B 1 446 ? 4.969 37.219 22.406 1 95.31 446 VAL B O 1
ATOM 10422 N N . ALA B 1 447 ? 2.834 37.812 22.062 1 94.94 447 ALA B N 1
ATOM 10423 C CA . ALA B 1 447 ? 3.166 38.656 20.938 1 94.94 447 ALA B CA 1
ATOM 10424 C C . ALA B 1 447 ? 4.047 39.844 21.359 1 94.94 447 ALA B C 1
ATOM 10426 O O . ALA B 1 447 ? 5.035 40.156 20.703 1 94.94 447 ALA B O 1
ATOM 10427 N N . ALA B 1 448 ? 3.744 40.438 22.438 1 94 448 ALA B N 1
ATOM 10428 C CA . ALA B 1 448 ? 4.52 41.562 22.953 1 94 448 ALA B CA 1
ATOM 10429 C C . ALA B 1 448 ? 5.918 41.125 23.359 1 94 448 ALA B C 1
ATOM 10431 O O . ALA B 1 448 ? 6.895 41.844 23.172 1 94 448 ALA B O 1
ATOM 10432 N N . LEU B 1 449 ? 5.922 40 23.953 1 93.31 449 LEU B N 1
ATOM 10433 C CA . LEU B 1 449 ? 7.207 39.469 24.375 1 93.31 449 LEU B CA 1
ATOM 10434 C C . LEU B 1 449 ? 8.133 39.25 23.172 1 93.31 449 LEU B C 1
ATOM 10436 O O . LEU B 1 449 ? 9.32 39.562 23.234 1 93.31 449 LEU B O 1
ATOM 10440 N N . LEU B 1 450 ? 7.609 38.688 22.125 1 91.12 450 LEU B N 1
ATOM 10441 C CA . LEU B 1 450 ? 8.406 38.469 20.938 1 91.12 450 LEU B CA 1
ATOM 10442 C C . LEU B 1 450 ? 8.891 39.812 20.344 1 91.12 450 LEU B C 1
ATOM 10444 O O . LEU B 1 450 ? 10.016 39.875 19.844 1 91.12 450 LEU B O 1
ATOM 10448 N N . MET B 1 451 ? 8.055 40.781 20.391 1 90 451 MET B N 1
ATOM 10449 C CA . MET B 1 451 ? 8.43 42.125 19.922 1 90 451 MET B CA 1
ATOM 10450 C C . MET B 1 451 ? 9.547 42.688 20.781 1 90 451 MET B C 1
ATOM 10452 O O . MET B 1 451 ? 10.523 43.25 20.25 1 90 451 MET B O 1
ATOM 10456 N N . LEU B 1 452 ? 9.43 42.531 22.031 1 89.25 452 LEU B N 1
ATOM 10457 C CA . LEU B 1 452 ? 10.398 43.125 22.953 1 89.25 452 LEU B CA 1
ATOM 10458 C C . LEU B 1 452 ? 11.742 42.406 22.844 1 89.25 452 LEU B C 1
ATOM 10460 O O . LEU B 1 452 ? 12.789 43.031 23.031 1 89.25 452 LEU B O 1
ATOM 10464 N N . LEU B 1 453 ? 11.688 41.156 22.578 1 87 453 LEU B N 1
ATOM 10465 C CA . LEU B 1 453 ? 12.922 40.406 22.391 1 87 453 LEU B CA 1
ATOM 10466 C C . LEU B 1 453 ? 13.734 40.969 21.219 1 87 453 LEU B C 1
ATOM 10468 O O . LEU B 1 453 ? 14.969 40.969 21.266 1 87 453 LEU B O 1
ATOM 10472 N N . HIS B 1 454 ? 13.047 41.438 20.234 1 81.81 454 HIS B N 1
ATOM 10473 C CA . HIS B 1 454 ? 13.734 41.938 19.047 1 81.81 454 HIS B CA 1
ATOM 10474 C C . HIS B 1 454 ? 13.977 43.438 19.141 1 81.81 454 HIS B C 1
ATOM 10476 O O . HIS B 1 454 ? 14.961 43.969 18.609 1 81.81 454 HIS B O 1
ATOM 10482 N N . TRP B 1 455 ? 13.055 44.125 19.719 1 81.62 455 TRP B N 1
ATOM 10483 C CA . TRP B 1 455 ? 13.156 45.562 19.844 1 81.62 455 TRP B CA 1
ATOM 10484 C C . TRP B 1 455 ? 14.172 45.969 20.906 1 81.62 455 TRP B C 1
ATOM 10486 O O . TRP B 1 455 ? 14.984 46.875 20.703 1 81.62 455 TRP B O 1
ATOM 10496 N N . ARG B 1 456 ? 14.117 45.375 22.016 1 81.94 456 ARG B N 1
ATOM 10497 C CA . ARG B 1 456 ? 15.008 45.719 23.109 1 81.94 456 ARG B CA 1
ATOM 10498 C C . ARG B 1 456 ? 16.125 44.688 23.266 1 81.94 456 ARG B C 1
ATOM 10500 O O . ARG B 1 456 ? 17 44.594 22.406 1 81.94 456 ARG B O 1
ATOM 10507 N N . SER B 1 457 ? 16.047 43.719 24.141 1 81.75 457 SER B N 1
ATOM 10508 C CA . SER B 1 457 ? 17.047 42.656 24.328 1 81.75 457 SER B CA 1
ATOM 10509 C C . SER B 1 457 ? 16.5 41.531 25.234 1 81.75 457 SER B C 1
ATOM 10511 O O . SER B 1 457 ? 15.477 41.719 25.875 1 81.75 457 SER B O 1
ATOM 10513 N N . LEU B 1 458 ? 17.125 40.531 25.172 1 86.25 458 LEU B N 1
ATOM 10514 C CA . LEU B 1 458 ? 16.797 39.375 26 1 86.25 458 LEU B CA 1
ATOM 10515 C C . LEU B 1 458 ? 16.906 39.719 27.484 1 86.25 458 LEU B C 1
ATOM 10517 O O . LEU B 1 458 ? 16.094 39.281 28.297 1 86.25 458 LEU B O 1
ATOM 10521 N N . CYS B 1 459 ? 17.969 40.531 27.797 1 84.44 459 CYS B N 1
ATOM 10522 C CA . CYS B 1 459 ? 18.156 40.906 29.188 1 84.44 459 CYS B CA 1
ATOM 10523 C C . CYS B 1 459 ? 16.953 41.688 29.703 1 84.44 459 CYS B C 1
ATOM 10525 O O . CYS B 1 459 ? 16.5 41.469 30.828 1 84.44 459 CYS B O 1
ATOM 10527 N N . PHE B 1 460 ? 16.406 42.562 28.906 1 86.31 460 PHE B N 1
ATOM 10528 C CA . PHE B 1 460 ? 15.242 43.375 29.281 1 86.31 460 PHE B CA 1
ATOM 10529 C C . PHE B 1 460 ? 14.047 42.469 29.578 1 86.31 460 PHE B C 1
ATOM 10531 O O . PHE B 1 460 ? 13.352 42.688 30.578 1 86.31 460 PHE B O 1
ATOM 10538 N N . VAL B 1 461 ? 13.797 41.562 28.734 1 89.56 461 VAL B N 1
ATOM 10539 C CA . VAL B 1 461 ? 12.633 40.688 28.875 1 89.56 461 VAL B CA 1
ATOM 10540 C C . VAL B 1 461 ? 12.789 39.812 30.109 1 89.56 461 VAL B C 1
ATOM 10542 O O . VAL B 1 461 ? 11.812 39.562 30.812 1 89.56 461 VAL B O 1
ATOM 10545 N N . LEU B 1 462 ? 13.992 39.406 30.344 1 89.12 462 LEU B N 1
ATOM 10546 C CA . LEU B 1 462 ? 14.234 38.531 31.484 1 89.12 462 LEU B CA 1
ATOM 10547 C C . LEU B 1 462 ? 14.062 39.281 32.781 1 89.12 462 LEU B C 1
ATOM 10549 O O . LEU B 1 462 ? 13.641 38.688 33.812 1 89.12 462 LEU B O 1
ATOM 10553 N N . ARG B 1 463 ? 14.328 40.469 32.781 1 85.5 463 ARG B N 1
ATOM 10554 C CA . ARG B 1 463 ? 14.164 41.281 33.969 1 85.5 463 ARG B CA 1
ATOM 10555 C C . ARG B 1 463 ? 12.688 41.562 34.25 1 85.5 463 ARG B C 1
ATOM 10557 O O . ARG B 1 463 ? 12.289 41.688 35.406 1 85.5 463 ARG B O 1
ATOM 10564 N N . MET B 1 464 ? 11.945 41.625 33.25 1 86.88 464 MET B N 1
ATOM 10565 C CA . MET B 1 464 ? 10.531 41.969 33.406 1 86.88 464 MET B CA 1
ATOM 10566 C C . MET B 1 464 ? 9.688 40.688 33.469 1 86.88 464 MET B C 1
ATOM 10568 O O . MET B 1 464 ? 8.461 40.75 33.375 1 86.88 464 MET B O 1
ATOM 10572 N N . LYS B 1 465 ? 10.281 39.562 33.594 1 87.88 465 LYS B N 1
ATOM 10573 C CA . LYS B 1 465 ? 9.586 38.281 33.531 1 87.88 465 LYS B CA 1
ATOM 10574 C C . LYS B 1 465 ? 8.492 38.219 34.594 1 87.88 465 LYS B C 1
ATOM 10576 O O . LYS B 1 465 ? 7.363 37.812 34.312 1 87.88 465 LYS B O 1
ATOM 10581 N N . TRP B 1 466 ? 8.734 38.656 35.812 1 85.75 466 TRP B N 1
ATOM 10582 C CA . TRP B 1 466 ? 7.777 38.562 36.906 1 85.75 466 TRP B CA 1
ATOM 10583 C C . TRP B 1 466 ? 6.633 39.531 36.719 1 85.75 466 TRP B C 1
ATOM 10585 O O . TRP B 1 466 ? 5.492 39.25 37.094 1 85.75 466 TRP B O 1
ATOM 10595 N N . LEU B 1 467 ? 6.93 40.625 36.094 1 87.69 467 LEU B N 1
ATOM 10596 C CA . LEU B 1 467 ? 5.887 41.625 35.844 1 87.69 467 LEU B CA 1
ATOM 10597 C C . LEU B 1 467 ? 4.93 41.094 34.75 1 87.69 467 LEU B C 1
ATOM 10599 O O . LEU B 1 467 ? 3.727 41.375 34.844 1 87.69 467 LEU B O 1
ATOM 10603 N N . ILE B 1 468 ? 5.488 40.406 33.906 1 88.56 468 ILE B N 1
ATOM 10604 C CA . ILE B 1 468 ? 4.68 39.844 32.812 1 88.56 468 ILE B CA 1
ATOM 10605 C C . ILE B 1 468 ? 3.734 38.781 33.406 1 88.56 468 ILE B C 1
ATOM 10607 O O . ILE B 1 468 ? 2.553 38.75 33.031 1 88.56 468 ILE B O 1
ATOM 10611 N N . VAL B 1 469 ? 4.184 38 34.312 1 88.62 469 VAL B N 1
ATOM 10612 C CA . VAL B 1 469 ? 3.379 36.938 34.875 1 88.62 469 VAL B CA 1
ATOM 10613 C C . VAL B 1 469 ? 2.281 37.531 35.75 1 88.62 469 VAL B C 1
ATOM 10615 O O . VAL B 1 469 ? 1.123 37.125 35.688 1 88.62 469 VAL B O 1
ATOM 10618 N N . VAL B 1 470 ? 2.602 38.562 36.469 1 87.44 470 VAL B N 1
ATOM 10619 C CA . VAL B 1 470 ? 1.644 39.219 37.375 1 87.44 470 VAL B CA 1
ATOM 10620 C C . VAL B 1 470 ? 0.584 39.938 36.531 1 87.44 470 VAL B C 1
ATOM 10622 O O . VAL B 1 470 ? -0.606 39.875 36.844 1 87.44 470 VAL B O 1
ATOM 10625 N N . PHE B 1 471 ? 1.023 40.562 35.594 1 87.06 471 PHE B N 1
ATOM 10626 C CA . PHE B 1 471 ? 0.084 41.281 34.719 1 87.06 471 PHE B CA 1
ATOM 10627 C C . PHE B 1 471 ? -0.816 40.312 33.969 1 87.06 471 PHE B C 1
ATOM 10629 O O . PHE B 1 471 ? -2.016 40.562 33.812 1 87.06 471 PHE B O 1
ATOM 10636 N N . GLY B 1 472 ? -0.261 39.281 33.469 1 87.38 472 GLY B N 1
ATOM 10637 C CA . GLY B 1 472 ? -1.037 38.312 32.719 1 87.38 472 GLY B CA 1
ATOM 10638 C C . GLY B 1 472 ? -2.127 37.656 33.531 1 87.38 472 GLY B C 1
ATOM 10639 O O . GLY B 1 472 ? -3.301 37.688 33.156 1 87.38 472 GLY B O 1
ATOM 10640 N N . PHE B 1 473 ? -1.824 37.125 34.625 1 87.5 473 PHE B N 1
ATOM 10641 C CA . PHE B 1 473 ? -2.803 36.438 35.469 1 87.5 473 PHE B CA 1
ATOM 10642 C C . PHE B 1 473 ? -3.65 37.438 36.25 1 87.5 473 PHE B C 1
ATOM 10644 O O . PHE B 1 473 ? -4.836 37.188 36.469 1 87.5 473 PHE B O 1
ATOM 10651 N N . GLY B 1 474 ? -3.039 38.562 36.594 1 84 474 GLY B N 1
ATOM 10652 C CA . GLY B 1 474 ? -3.779 39.594 37.312 1 84 474 GLY B CA 1
ATOM 10653 C C . GLY B 1 474 ? -4.898 40.219 36.5 1 84 474 GLY B C 1
ATOM 10654 O O . GLY B 1 474 ? -6.035 40.312 36.969 1 84 474 GLY B O 1
ATOM 10655 N N . SER B 1 475 ? -4.609 40.531 35.281 1 84.25 475 SER B N 1
ATOM 10656 C CA . SER B 1 475 ? -5.621 41.094 34.406 1 84.25 475 SER B CA 1
ATOM 10657 C C . SER B 1 475 ? -6.734 40.094 34.125 1 84.25 475 SER B C 1
ATOM 10659 O O . SER B 1 475 ? -7.91 40.469 34.094 1 84.25 475 SER B O 1
ATOM 10661 N N . SER B 1 476 ? -6.379 38.875 33.906 1 83.94 476 SER B N 1
ATOM 10662 C CA . SER B 1 476 ? -7.367 37.844 33.656 1 83.94 476 SER B CA 1
ATOM 10663 C C . SER B 1 476 ? -8.281 37.656 34.875 1 83.94 476 SER B C 1
ATOM 10665 O O . SER B 1 476 ? -9.492 37.469 34.719 1 83.94 476 SER B O 1
ATOM 10667 N N . PHE B 1 477 ? -7.711 37.719 35.969 1 79.56 477 PHE B N 1
ATOM 10668 C CA . PHE B 1 477 ? -8.477 37.531 37.188 1 79.56 477 PHE B CA 1
ATOM 10669 C C . PHE B 1 477 ? -9.43 38.688 37.406 1 79.56 477 PHE B C 1
ATOM 10671 O O . PHE B 1 477 ? -10.57 38.5 37.844 1 79.56 477 PHE B O 1
ATOM 10678 N N . LEU B 1 478 ? -9.031 39.844 37.125 1 81.88 478 LEU B N 1
ATOM 10679 C CA . LEU B 1 478 ? -9.859 41.031 37.312 1 81.88 478 LEU B CA 1
ATOM 10680 C C . LEU B 1 478 ? -11.07 41 36.406 1 81.88 478 LEU B C 1
ATOM 10682 O O 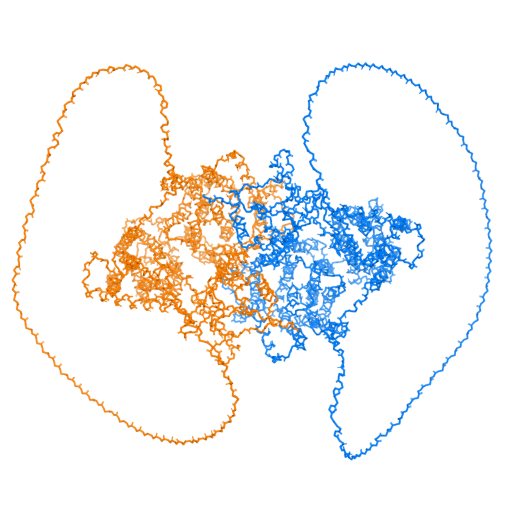. LEU B 1 478 ? -12.18 41.375 36.812 1 81.88 478 LEU B O 1
ATOM 10686 N N . VAL B 1 479 ? -10.805 40.594 35.188 1 82.25 479 VAL B N 1
ATOM 10687 C CA . VAL B 1 479 ? -11.906 40.531 34.25 1 82.25 479 VAL B CA 1
ATOM 10688 C C . VAL B 1 479 ? -12.898 39.469 34.688 1 82.25 479 VAL B C 1
ATOM 10690 O O . VAL B 1 479 ? -14.117 39.688 34.625 1 82.25 479 VAL B O 1
ATOM 10693 N N . ALA B 1 480 ? -12.406 38.312 35.125 1 76.31 480 ALA B N 1
ATOM 10694 C CA . ALA B 1 480 ? -13.273 37.25 35.562 1 76.31 480 ALA B CA 1
ATOM 10695 C C . ALA B 1 480 ? -14.062 37.656 36.812 1 76.31 480 ALA B C 1
ATOM 10697 O O . ALA B 1 480 ? -15.266 37.375 36.906 1 76.31 480 ALA B O 1
ATOM 10698 N N . LEU B 1 481 ? -13.391 38.312 37.688 1 72.75 481 LEU B N 1
ATOM 10699 C CA . LEU B 1 481 ? -14.023 38.75 38.938 1 72.75 481 LEU B CA 1
ATOM 10700 C C . LEU B 1 481 ? -15.125 39.75 38.656 1 72.75 481 LEU B C 1
ATOM 10702 O O . LEU B 1 481 ? -16.203 39.688 39.25 1 72.75 481 LEU B O 1
ATOM 10706 N N . SER B 1 482 ? -14.914 40.625 37.781 1 73.94 482 SER B N 1
ATOM 10707 C CA . SER B 1 482 ? -15.906 41.625 37.438 1 73.94 482 SER B CA 1
ATOM 10708 C C . SER B 1 482 ? -17.156 41 36.812 1 73.94 482 SER B C 1
ATOM 10710 O O . SER B 1 482 ? -18.281 41.438 37.125 1 73.94 482 SER B O 1
ATOM 10712 N N . LEU B 1 483 ? -16.953 40.031 36.031 1 75.44 483 LEU B N 1
ATOM 10713 C CA . LEU B 1 483 ? -18.094 39.375 35.406 1 75.44 483 LEU B CA 1
ATOM 10714 C C . LEU B 1 483 ? -18.859 38.531 36.406 1 75.44 483 LEU B C 1
ATOM 10716 O O . LEU B 1 483 ? -20.094 38.5 36.406 1 75.44 483 LEU B O 1
ATOM 10720 N N . CYS B 1 484 ? -18.156 37.844 37.25 1 66.75 484 CYS B N 1
ATOM 10721 C CA . CYS B 1 484 ? -18.812 36.969 38.219 1 66.75 484 CYS B CA 1
ATOM 10722 C C . CYS B 1 484 ? -19.625 37.75 39.25 1 66.75 484 CYS B C 1
ATOM 10724 O O . CYS B 1 484 ? -20.641 37.281 39.719 1 66.75 484 CYS B O 1
ATOM 10726 N N . LEU B 1 485 ? -19.172 38.906 39.5 1 64.44 485 LEU B N 1
ATOM 10727 C CA . LEU B 1 485 ? -19.875 39.75 40.469 1 64.44 485 LEU B CA 1
ATOM 10728 C C . LEU B 1 485 ? -21.094 40.406 39.844 1 64.44 485 LEU B C 1
ATOM 10730 O O . LEU B 1 485 ? -22.031 40.781 40.562 1 64.44 485 LEU B O 1
ATOM 10734 N N . SER B 1 486 ? -21.031 40.719 38.688 1 59.03 486 SER B N 1
ATOM 10735 C CA . SER B 1 486 ? -22.125 41.438 38.062 1 59.03 486 SER B CA 1
ATOM 10736 C C . SER B 1 486 ? -23.266 40.5 37.688 1 59.03 486 SER B C 1
ATOM 10738 O O . SER B 1 486 ? -24.359 40.969 37.312 1 59.03 486 SER B O 1
ATOM 10740 N N . ILE B 1 487 ? -23.047 39.25 37.312 1 53.41 487 ILE B N 1
ATOM 10741 C CA . ILE B 1 487 ? -23.859 38.469 36.375 1 53.41 487 ILE B CA 1
ATOM 10742 C C . ILE B 1 487 ? -24.953 37.75 37.156 1 53.41 487 ILE B C 1
ATOM 10744 O O . ILE B 1 487 ? -24.672 36.844 37.938 1 53.41 487 ILE B O 1
ATOM 10748 N N . PRO B 1 488 ? -25.984 38.438 37.469 1 54.09 488 PRO B N 1
ATOM 10749 C CA . PRO B 1 488 ? -27.047 37.438 37.5 1 54.09 488 PRO B CA 1
ATOM 10750 C C . PRO B 1 488 ? -27.156 36.656 36.188 1 54.09 488 PRO B C 1
ATOM 10752 O O . PRO B 1 488 ? -26.938 37.219 35.094 1 54.09 488 PRO B O 1
ATOM 10755 N N . LYS B 1 489 ? -26.766 35.375 36 1 52.25 489 LYS B N 1
ATOM 10756 C CA . LYS B 1 489 ? -26.812 34.531 34.812 1 52.25 489 LYS B CA 1
ATOM 10757 C C . LYS B 1 489 ? -28.047 34.812 33.969 1 52.25 489 LYS B C 1
ATOM 10759 O O . LYS B 1 489 ? -29.125 34.281 34.25 1 52.25 489 LYS B O 1
ATOM 10764 N N . ARG B 1 490 ? -28.266 36.031 33.625 1 50.09 490 ARG B N 1
ATOM 10765 C CA . ARG B 1 490 ? -29.422 36.281 32.781 1 50.09 490 ARG B CA 1
ATOM 10766 C C . ARG B 1 490 ? -29.266 35.625 31.406 1 50.09 490 ARG B C 1
ATOM 10768 O O . ARG B 1 490 ? -28.156 35.438 30.906 1 50.09 490 ARG B O 1
ATOM 10775 N N . GLY B 1 491 ? -30.312 34.844 30.922 1 52.22 491 GLY B N 1
ATOM 10776 C CA . GLY B 1 491 ? -30.562 34.156 29.672 1 52.22 491 GLY B CA 1
ATOM 10777 C C . GLY B 1 491 ? -30.156 34.969 28.453 1 52.22 491 GLY B C 1
ATOM 10778 O O . GLY B 1 491 ? -30.141 36.188 28.484 1 52.22 491 GLY B O 1
ATOM 10779 N N . SER B 1 492 ? -29.312 34.5 27.578 1 54.19 492 SER B N 1
ATOM 10780 C CA . SER B 1 492 ? -28.969 35.125 26.312 1 54.19 492 SER B CA 1
ATOM 10781 C C . SER B 1 492 ? -30.203 35.344 25.438 1 54.19 492 SER B C 1
ATOM 10783 O O . SER B 1 492 ? -31.297 34.875 25.781 1 54.19 492 SER B O 1
ATOM 10785 N N . ARG B 1 493 ? -30.125 36.25 24.469 1 54.22 493 ARG B N 1
ATOM 10786 C CA . ARG B 1 493 ? -31.188 36.531 23.5 1 54.22 493 ARG B CA 1
ATOM 10787 C C . ARG B 1 493 ? -31.766 35.219 22.969 1 54.22 493 ARG B C 1
ATOM 10789 O O . ARG B 1 493 ? -32.938 35.156 22.594 1 54.22 493 ARG B O 1
ATOM 10796 N N . LEU B 1 494 ? -30.891 34.281 22.734 1 54.66 494 LEU B N 1
ATOM 10797 C CA . LEU B 1 494 ? -31.344 33.062 22.109 1 54.66 494 LEU B CA 1
ATOM 10798 C C . LEU B 1 494 ? -31.953 32.125 23.156 1 54.66 494 LEU B C 1
ATOM 10800 O O . LEU B 1 494 ? -32.312 30.984 22.844 1 54.66 494 LEU B O 1
ATOM 10804 N N . GLY B 1 495 ? -32.25 32.719 24.312 1 54.69 495 GLY B N 1
ATOM 10805 C CA . GLY B 1 495 ? -32.875 31.969 25.391 1 54.69 495 GLY B CA 1
ATOM 10806 C C . GLY B 1 495 ? -31.922 31.594 26.5 1 54.69 495 GLY B C 1
ATOM 10807 O O . GLY B 1 495 ? -30.766 32.031 26.5 1 54.69 495 GLY B O 1
ATOM 10808 N N . THR B 1 496 ? -32.406 31.062 27.547 1 53.94 496 THR B N 1
ATOM 10809 C CA . THR B 1 496 ? -31.719 30.844 28.812 1 53.94 496 THR B CA 1
ATOM 10810 C C . THR B 1 496 ? -30.547 29.891 28.641 1 53.94 496 THR B C 1
ATOM 10812 O O . THR B 1 496 ? -29.688 29.797 29.516 1 53.94 496 THR B O 1
ATOM 10815 N N . ALA B 1 497 ? -30.438 29.234 27.359 1 60.62 497 ALA B N 1
ATOM 10816 C CA . ALA B 1 497 ? -29.469 28.156 27.406 1 60.62 497 ALA B CA 1
ATOM 10817 C C . ALA B 1 497 ? -28.359 28.359 26.375 1 60.62 497 ALA B C 1
ATOM 10819 O O . ALA B 1 497 ? -27.781 27.391 25.859 1 60.62 497 ALA B O 1
ATOM 10820 N N . ASP B 1 498 ? -27.922 29.641 26.125 1 69.06 498 ASP B N 1
ATOM 10821 C CA . ASP B 1 498 ? -26.859 29.828 25.141 1 69.06 498 ASP B CA 1
ATOM 10822 C C . ASP B 1 498 ? -25.5 29.469 25.719 1 69.06 498 ASP B C 1
ATOM 10824 O O . ASP B 1 498 ? -25.047 30.094 26.688 1 69.06 498 ASP B O 1
ATOM 10828 N N . PRO B 1 499 ? -24.859 28.516 25.156 1 76.31 499 PRO B N 1
ATOM 10829 C CA . PRO B 1 499 ? -23.578 28.094 25.719 1 76.31 499 PRO B CA 1
ATOM 10830 C C . PRO B 1 499 ? -22.469 29.109 25.453 1 76.31 499 PRO B C 1
ATOM 10832 O O . PRO B 1 499 ? -21.469 29.125 26.188 1 76.31 499 PRO B O 1
ATOM 10835 N N . ASN B 1 500 ? -22.641 30.031 24.5 1 77.69 500 ASN B N 1
ATOM 10836 C CA . ASN B 1 500 ? -21.578 30.953 24.156 1 77.69 500 ASN B CA 1
ATOM 10837 C C . ASN B 1 500 ? -21.641 32.219 25.016 1 77.69 500 ASN B C 1
ATOM 10839 O O . ASN B 1 500 ? -20.594 32.781 25.359 1 77.69 500 ASN B O 1
ATOM 10843 N N . PHE B 1 501 ? -22.922 32.625 25.234 1 80.75 501 PHE B N 1
ATOM 10844 C CA . PHE B 1 501 ? -23.125 33.844 26.031 1 80.75 501 PHE B CA 1
ATOM 10845 C C . PHE B 1 501 ? -23.984 33.562 27.25 1 80.75 501 PHE B C 1
ATOM 10847 O O . PHE B 1 501 ? -25.156 33.906 27.281 1 80.75 501 PHE B O 1
ATOM 10854 N N . GLN B 1 502 ? -23.344 33.062 28.219 1 78.31 502 GLN B N 1
ATOM 10855 C CA . GLN B 1 502 ? -24.031 32.625 29.422 1 78.31 502 GLN B CA 1
ATOM 10856 C C . GLN B 1 502 ? -24.484 33.812 30.266 1 78.31 502 GLN B C 1
ATOM 10858 O O . GLN B 1 502 ? -25.469 33.75 31 1 78.31 502 GLN B O 1
ATOM 10863 N N . PHE B 1 503 ? -23.734 35 30.078 1 78.75 503 PHE B N 1
ATOM 10864 C CA . PHE B 1 503 ? -24.062 36.188 30.844 1 78.75 503 PHE B CA 1
ATOM 10865 C C . PHE B 1 503 ? -24.672 37.281 29.938 1 78.75 503 PHE B C 1
ATOM 10867 O O . PHE B 1 503 ? -24.688 38.438 30.297 1 78.75 503 PHE B O 1
ATOM 10874 N N . GLY B 1 504 ? -25 36.812 28.734 1 79.31 504 GLY B N 1
ATOM 10875 C CA . GLY B 1 504 ? -25.75 37.625 27.812 1 79.31 504 GLY B CA 1
ATOM 10876 C C . GLY B 1 504 ? -24.969 38.812 27.281 1 79.31 504 GLY B C 1
ATOM 10877 O O . GLY B 1 504 ? -23.797 38.656 26.906 1 79.31 504 GLY B O 1
ATOM 10878 N N . ASP B 1 505 ? -25.578 40.031 27.344 1 79.19 505 ASP B N 1
ATOM 10879 C CA . ASP B 1 505 ? -25.016 41.219 26.688 1 79.19 505 ASP B CA 1
ATOM 10880 C C . ASP B 1 505 ? -23.812 41.75 27.453 1 79.19 505 ASP B C 1
ATOM 10882 O O . ASP B 1 505 ? -22.875 42.281 26.859 1 79.19 505 ASP B O 1
ATOM 10886 N N . VAL B 1 506 ? -23.875 41.594 28.766 1 81.31 506 VAL B N 1
ATOM 10887 C CA . VAL B 1 506 ? -22.75 42.062 29.562 1 81.31 506 VAL B CA 1
ATOM 10888 C C . VAL B 1 506 ? -21.484 41.312 29.188 1 81.31 506 VAL B C 1
ATOM 10890 O O . VAL B 1 506 ? -20.406 41.875 29.094 1 81.31 506 VAL B O 1
ATOM 10893 N N . GLN B 1 507 ? -21.672 40.062 29.031 1 83.81 507 GLN B N 1
ATOM 10894 C CA . GLN B 1 507 ? -20.531 39.219 28.609 1 83.81 507 GLN B CA 1
ATOM 10895 C C . GLN B 1 507 ? -20.031 39.656 27.234 1 83.81 507 GLN B C 1
ATOM 10897 O O . GLN B 1 507 ? -18.812 39.688 27 1 83.81 507 GLN B O 1
ATOM 10902 N N . ALA B 1 508 ? -20.922 39.969 26.391 1 86.31 508 ALA B N 1
ATOM 10903 C CA . ALA B 1 508 ? -20.547 40.375 25.031 1 86.31 508 ALA B CA 1
ATOM 10904 C C . ALA B 1 508 ? -19.781 41.688 25.031 1 86.31 508 ALA B C 1
ATOM 10906 O O . ALA B 1 508 ? -18.844 41.875 24.25 1 86.31 508 ALA B O 1
ATOM 10907 N N . ILE B 1 509 ? -20.188 42.594 25.891 1 86.81 509 ILE B N 1
ATOM 10908 C CA . ILE B 1 509 ? -19.531 43.875 25.969 1 86.81 509 ILE B CA 1
ATOM 10909 C C . ILE B 1 509 ? -18.094 43.688 26.484 1 86.81 509 ILE B C 1
ATOM 10911 O O . ILE B 1 509 ? -17.156 44.25 25.922 1 86.81 509 ILE B O 1
ATOM 10915 N N . VAL B 1 510 ? -18 42.906 27.531 1 86.75 510 VAL B N 1
ATOM 10916 C CA . VAL B 1 510 ? -16.672 42.656 28.094 1 86.75 510 VAL B CA 1
ATOM 10917 C C . VAL B 1 510 ? -15.82 41.906 27.062 1 86.75 510 VAL B C 1
ATOM 10919 O O . VAL B 1 510 ? -14.625 42.156 26.922 1 86.75 510 VAL B O 1
ATOM 10922 N N . ALA B 1 511 ? -16.438 41 26.391 1 90.31 511 ALA B N 1
ATOM 10923 C CA . ALA B 1 511 ? -15.734 40.219 25.391 1 90.31 511 ALA B CA 1
ATOM 10924 C C . ALA B 1 511 ? -15.211 41.125 24.266 1 90.31 511 ALA B C 1
ATOM 10926 O O . ALA B 1 511 ? -14.086 40.938 23.797 1 90.31 511 ALA B O 1
ATOM 10927 N N . VAL B 1 512 ? -16.016 42.031 23.828 1 92.12 512 VAL B N 1
ATOM 10928 C CA . VAL B 1 512 ? -15.594 42.938 22.781 1 92.12 512 VAL B CA 1
ATOM 10929 C C . VAL B 1 512 ? -14.383 43.75 23.25 1 92.12 512 VAL B C 1
ATOM 10931 O O . VAL B 1 512 ? -13.414 43.938 22.5 1 92.12 512 VAL B O 1
ATOM 10934 N N . GLY B 1 513 ? -14.414 44.219 24.469 1 91.25 513 GLY B N 1
ATOM 10935 C CA . GLY B 1 513 ? -13.297 44.969 25 1 91.25 513 GLY B CA 1
ATOM 10936 C C . GLY B 1 513 ? -12.016 44.156 25.078 1 91.25 513 GLY B C 1
ATOM 10937 O O . GLY B 1 513 ? -10.961 44.625 24.625 1 91.25 513 GLY B O 1
ATOM 10938 N N . VAL B 1 514 ? -12.109 42.969 25.625 1 92.62 514 VAL B N 1
ATOM 10939 C CA . VAL B 1 514 ? -10.93 42.125 25.812 1 92.62 514 VAL B CA 1
ATOM 10940 C C . VAL B 1 514 ? -10.406 41.656 24.453 1 92.62 514 VAL B C 1
ATOM 10942 O O . VAL B 1 514 ? -9.195 41.688 24.203 1 92.62 514 VAL B O 1
ATOM 10945 N N . LEU B 1 515 ? -11.273 41.219 23.578 1 94.69 515 LEU B N 1
ATOM 10946 C CA . LEU B 1 515 ? -10.875 40.688 22.266 1 94.69 515 LEU B CA 1
ATOM 10947 C C . LEU B 1 515 ? -10.266 41.812 21.406 1 94.69 515 LEU B C 1
ATOM 10949 O O . LEU B 1 515 ? -9.258 41.594 20.734 1 94.69 515 LEU B O 1
ATOM 10953 N N . LEU B 1 516 ? -10.859 42.906 21.391 1 94.81 516 LEU B N 1
ATOM 10954 C CA . LEU B 1 516 ? -10.352 44 20.578 1 94.81 516 LEU B CA 1
ATOM 10955 C C . LEU B 1 516 ? -8.984 44.469 21.062 1 94.81 516 LEU B C 1
ATOM 10957 O O . LEU B 1 516 ? -8.062 44.656 20.266 1 94.81 516 LEU B O 1
ATOM 10961 N N . SER B 1 517 ? -8.852 44.688 22.359 1 94.44 517 SER B N 1
ATOM 10962 C CA . SER B 1 517 ? -7.566 45.094 22.906 1 94.44 517 SER B CA 1
ATOM 10963 C C . SER B 1 517 ? -6.488 44.062 22.672 1 94.44 517 SER B C 1
ATOM 10965 O O . SER B 1 517 ? -5.371 44.375 22.281 1 94.44 517 SER B O 1
ATOM 10967 N N . SER B 1 518 ? -6.801 42.844 22.953 1 95.75 518 SER B N 1
ATOM 10968 C CA . SER B 1 518 ? -5.832 41.75 22.766 1 95.75 518 SER B CA 1
ATOM 10969 C C . SER B 1 518 ? -5.465 41.594 21.297 1 95.75 518 SER B C 1
ATOM 10971 O O . SER B 1 518 ? -4.312 41.312 20.969 1 95.75 518 SER B O 1
ATOM 10973 N N . LEU B 1 519 ? -6.457 41.719 20.422 1 95.75 519 LEU B N 1
ATOM 10974 C CA . LEU B 1 519 ? -6.215 41.562 18.984 1 95.75 519 LEU B CA 1
ATOM 10975 C C . LEU B 1 519 ? -5.316 42.688 18.469 1 95.75 519 LEU B C 1
ATOM 10977 O O . LEU B 1 519 ? -4.383 42.438 17.719 1 95.75 519 LEU B O 1
ATOM 10981 N N . VAL B 1 520 ? -5.578 43.875 18.844 1 95.5 520 VAL B N 1
ATOM 10982 C CA . VAL B 1 520 ? -4.797 45.031 18.406 1 95.5 520 VAL B CA 1
ATOM 10983 C C . VAL B 1 520 ? -3.357 44.875 18.891 1 95.5 520 VAL B C 1
ATOM 10985 O O . VAL B 1 520 ? -2.414 45.094 18.125 1 95.5 520 VAL B O 1
ATOM 10988 N N . VAL B 1 521 ? -3.197 44.531 20.125 1 95.44 521 VAL B N 1
ATOM 10989 C CA . VAL B 1 521 ? -1.854 44.375 20.672 1 95.44 521 VAL B CA 1
ATOM 10990 C C . VAL B 1 521 ? -1.116 43.25 19.953 1 95.44 521 VAL B C 1
ATOM 10992 O O . VAL B 1 521 ? 0.076 43.375 19.656 1 95.44 521 VAL B O 1
ATOM 10995 N N . THR B 1 522 ? -1.772 42.219 19.672 1 95.44 522 THR B N 1
ATOM 10996 C CA . THR B 1 522 ? -1.152 41.094 19 1 95.44 522 THR B CA 1
ATOM 10997 C C . THR B 1 522 ? -0.715 41.469 17.594 1 95.44 522 THR B C 1
ATOM 10999 O O . THR B 1 522 ? 0.424 41.219 17.203 1 95.44 522 THR B O 1
ATOM 11002 N N . ILE B 1 523 ? -1.599 42.125 16.828 1 90.62 523 ILE B N 1
ATOM 11003 C CA . ILE B 1 523 ? -1.303 42.469 15.438 1 90.62 523 ILE B CA 1
ATOM 11004 C C . ILE B 1 523 ? -0.198 43.531 15.398 1 90.62 523 ILE B C 1
ATOM 11006 O O . ILE B 1 523 ? 0.749 43.406 14.617 1 90.62 523 ILE B O 1
ATOM 11010 N N . VAL B 1 524 ? -0.243 44.469 16.234 1 92.06 524 VAL B N 1
ATOM 11011 C CA . VAL B 1 524 ? 0.756 45.531 16.266 1 92.06 524 VAL B CA 1
ATOM 11012 C C . VAL B 1 524 ? 2.107 44.969 16.688 1 92.06 524 VAL B C 1
ATOM 11014 O O . VAL B 1 524 ? 3.143 45.312 16.125 1 92.06 524 VAL B O 1
ATOM 11017 N N . SER B 1 525 ? 2.035 44.125 17.656 1 93.5 525 SER B N 1
ATOM 11018 C CA . SER B 1 525 ? 3.277 43.5 18.109 1 93.5 525 SER B CA 1
ATOM 11019 C C . SER B 1 525 ? 3.896 42.656 17.016 1 93.5 525 SER B C 1
ATOM 11021 O O . SER B 1 525 ? 5.117 42.625 16.844 1 93.5 525 SER B O 1
ATOM 11023 N N . MET B 1 526 ? 3.105 41.969 16.344 1 88.69 526 MET B N 1
ATOM 11024 C CA . MET B 1 526 ? 3.615 41.125 15.273 1 88.69 526 MET B CA 1
ATOM 11025 C C . MET B 1 526 ? 4.211 41.969 14.148 1 88.69 526 MET B C 1
ATOM 11027 O O . MET B 1 526 ? 5.258 41.625 13.602 1 88.69 526 MET B O 1
ATOM 11031 N N . VAL B 1 527 ? 3.592 43.062 13.789 1 84.31 527 VAL B N 1
ATOM 11032 C CA . VAL B 1 527 ? 4.066 43.938 12.734 1 84.31 527 VAL B CA 1
ATOM 11033 C C . VAL B 1 527 ? 5.398 44.562 13.156 1 84.31 527 VAL B C 1
ATOM 11035 O O . VAL B 1 527 ? 6.344 44.625 12.367 1 84.31 527 VAL B O 1
ATOM 11038 N N . PHE B 1 528 ? 5.477 44.938 14.344 1 85.88 528 PHE B N 1
ATOM 11039 C CA . PHE B 1 528 ? 6.695 45.594 14.828 1 85.88 528 PHE B CA 1
ATOM 11040 C C . PHE B 1 528 ? 7.824 44.562 14.961 1 85.88 528 PHE B C 1
ATOM 11042 O O . PHE B 1 528 ? 8.992 44.906 14.734 1 85.88 528 PHE B O 1
ATOM 11049 N N . GLN B 1 529 ? 7.508 43.469 15.414 1 85.12 529 GLN B N 1
ATOM 11050 C CA . GLN B 1 529 ? 8.508 42.406 15.469 1 85.12 529 GLN B CA 1
ATOM 11051 C C . GLN B 1 529 ? 9.117 42.156 14.094 1 85.12 529 GLN B C 1
ATOM 11053 O O . GLN B 1 529 ? 10.336 41.969 13.977 1 85.12 529 GLN B O 1
ATOM 11058 N N . GLN B 1 530 ? 8.289 42.125 13.117 1 75.25 530 GLN B N 1
ATOM 11059 C CA . GLN B 1 530 ? 8.773 41.906 11.766 1 75.25 530 GLN B CA 1
ATOM 11060 C C . GLN B 1 530 ? 9.586 43.094 11.258 1 75.25 530 GLN B C 1
ATOM 11062 O O . GLN B 1 530 ? 10.586 42.906 10.555 1 75.25 530 GLN B O 1
ATOM 11067 N N . ARG B 1 531 ? 9.227 44.25 11.609 1 75 531 ARG B N 1
ATOM 11068 C CA . ARG B 1 531 ? 9.93 45.438 11.203 1 75 531 ARG B CA 1
ATOM 11069 C C . ARG B 1 531 ? 11.32 45.5 11.828 1 75 531 ARG B C 1
ATOM 11071 O O . ARG B 1 531 ? 12.305 45.812 11.156 1 75 531 ARG B O 1
ATOM 11078 N N . PHE B 1 532 ? 11.367 45.188 13.023 1 75.06 532 PHE B N 1
ATOM 11079 C CA . PHE B 1 532 ? 12.648 45.25 13.711 1 75.06 532 PHE B CA 1
ATOM 11080 C C . PHE B 1 532 ? 13.57 44.125 13.219 1 75.06 532 PHE B C 1
ATOM 11082 O O . PHE B 1 532 ? 14.789 44.312 13.133 1 75.06 532 PHE B O 1
ATOM 11089 N N . ARG B 1 533 ? 13.047 43.062 13 1 71.31 533 ARG B N 1
ATOM 11090 C CA . ARG B 1 533 ? 13.836 41.969 12.469 1 71.31 533 ARG B CA 1
ATOM 11091 C C . ARG B 1 533 ? 14.43 42.312 11.102 1 71.31 533 ARG B C 1
ATOM 11093 O O . ARG B 1 533 ? 15.578 41.969 10.812 1 71.31 533 ARG B O 1
ATOM 11100 N N . MET B 1 534 ? 13.648 42.969 10.297 1 62.25 534 MET B N 1
ATOM 11101 C CA . MET B 1 534 ? 14.117 43.375 8.977 1 62.25 534 MET B CA 1
ATOM 11102 C C . MET B 1 534 ? 15.195 44.438 9.094 1 62.25 534 MET B C 1
ATOM 11104 O O . MET B 1 534 ? 16.109 44.5 8.266 1 62.25 534 MET B O 1
ATOM 11108 N N . GLN B 1 535 ? 15.094 45.219 10.039 1 58.94 535 GLN B N 1
ATOM 11109 C CA . GLN B 1 535 ? 16.078 46.281 10.234 1 58.94 535 GLN B CA 1
ATOM 11110 C C . GLN B 1 535 ? 17.406 45.688 10.719 1 58.94 535 GLN B C 1
ATOM 11112 O O . GLN B 1 535 ? 18.484 46.188 10.336 1 58.94 535 GLN B O 1
ATOM 11117 N N . THR B 1 536 ? 17.328 44.781 11.609 1 54.94 536 THR B N 1
ATOM 11118 C CA . THR B 1 536 ? 18.562 44.219 12.148 1 54.94 536 THR B CA 1
ATOM 11119 C C . THR B 1 536 ? 19.234 43.281 11.133 1 54.94 536 THR B C 1
ATOM 11121 O O . THR B 1 536 ? 20.453 43.25 11.047 1 54.94 536 THR B O 1
ATOM 11124 N N . ARG B 1 537 ? 18.609 42.281 10.711 1 50.22 537 ARG B N 1
ATOM 11125 C CA . ARG B 1 537 ? 19.234 41.312 9.797 1 50.22 537 ARG B CA 1
ATOM 11126 C C . ARG B 1 537 ? 19.312 41.906 8.383 1 50.22 537 ARG B C 1
ATOM 11128 O O . ARG B 1 537 ? 19.906 41.281 7.492 1 50.22 537 ARG B O 1
ATOM 11135 N N . GLY B 1 538 ? 19.75 43.281 8.211 1 40.31 538 GLY B N 1
ATOM 11136 C CA . GLY B 1 538 ? 19.875 43.906 6.906 1 40.31 538 GLY B CA 1
ATOM 11137 C C . GLY B 1 538 ? 18.797 43.469 5.922 1 40.31 538 GLY B C 1
ATOM 11138 O O . GLY B 1 538 ? 18.422 42.281 5.914 1 40.31 538 GLY B O 1
ATOM 11139 N N . TYR B 1 539 ? 17.938 44.219 5.668 1 36.41 539 TYR B N 1
ATOM 11140 C CA . TYR B 1 539 ? 17.062 43.875 4.555 1 36.41 539 TYR B CA 1
ATOM 11141 C C . TYR B 1 539 ? 17.844 43.188 3.434 1 36.41 539 TYR B C 1
ATOM 11143 O O . TYR B 1 539 ? 18.641 43.844 2.754 1 36.41 539 TYR B O 1
ATOM 11151 N N . ALA B 1 540 ? 18.578 42.219 3.529 1 33.84 540 ALA B N 1
ATOM 11152 C CA . ALA B 1 540 ? 18.984 41.781 2.197 1 33.84 540 ALA B CA 1
ATOM 11153 C C . ALA B 1 540 ? 17.844 41.938 1.196 1 33.84 540 ALA B C 1
ATOM 11155 O O . ALA B 1 540 ? 16.781 41.312 1.371 1 33.84 540 ALA B O 1
ATOM 11156 N N . PRO B 1 541 ? 17.688 43.094 0.617 1 28.97 541 PRO B N 1
ATOM 11157 C CA . PRO B 1 541 ? 16.688 43.094 -0.45 1 28.97 541 PRO B CA 1
ATOM 11158 C C . PRO B 1 541 ? 16.578 41.719 -1.147 1 28.97 541 PRO B C 1
ATOM 11160 O O . PRO B 1 541 ? 17.531 40.938 -1.144 1 28.97 541 PRO B O 1
ATOM 11163 N N . LEU B 1 542 ? 15.414 41.188 -1.23 1 28.27 542 LEU B N 1
ATOM 11164 C CA . LEU B 1 542 ? 15.328 40.125 -2.205 1 28.27 542 LEU B CA 1
ATOM 11165 C C . LEU B 1 542 ? 16.312 40.344 -3.348 1 28.27 542 LEU B C 1
ATOM 11167 O O . LEU B 1 542 ? 16.219 41.312 -4.078 1 28.27 542 LEU B O 1
ATOM 11171 N N . GLY B 1 543 ? 17.609 40.188 -3.146 1 27.09 543 GLY B N 1
ATOM 11172 C CA . GLY B 1 543 ? 18.625 40.281 -4.176 1 27.09 543 GLY B CA 1
ATOM 11173 C C . GLY B 1 543 ? 18.109 39.969 -5.566 1 27.09 543 GLY B C 1
ATOM 11174 O O . GLY B 1 543 ? 17.375 39 -5.77 1 27.09 543 GLY B O 1
ATOM 11175 N N . SER B 1 544 ? 17.781 41 -6.344 1 27.56 544 SER B N 1
ATOM 11176 C CA . SER B 1 544 ? 17.828 40.906 -7.801 1 27.56 544 SER B CA 1
ATOM 11177 C C . SER B 1 544 ? 18.984 40.031 -8.258 1 27.56 544 SER B C 1
ATOM 11179 O O . SER B 1 544 ? 20.141 40.25 -7.852 1 27.56 544 SER B O 1
ATOM 11181 N N . GLY B 1 545 ? 18.922 38.688 -8.219 1 25.19 545 GLY B N 1
ATOM 11182 C CA . GLY B 1 545 ? 19.906 37.969 -8.992 1 25.19 545 GLY B CA 1
ATOM 11183 C C . GLY B 1 545 ? 20.469 38.75 -10.156 1 25.19 545 GLY B C 1
ATOM 11184 O O . GLY B 1 545 ? 19.797 38.938 -11.172 1 25.19 545 GLY B O 1
ATOM 11185 N N . SER B 1 546 ? 21.016 39.906 -9.859 1 25.69 546 SER B N 1
ATOM 11186 C CA . SER B 1 546 ? 21.891 40.531 -10.844 1 25.69 546 SER B CA 1
ATOM 11187 C C . SER B 1 546 ? 22.953 39.562 -11.328 1 25.69 546 SER B C 1
ATOM 11189 O O . SER B 1 546 ? 23.891 39.219 -10.586 1 25.69 546 SER B O 1
ATOM 11191 N N . ASP B 1 547 ? 22.625 38.406 -11.945 1 24.62 547 ASP B N 1
ATOM 11192 C CA . ASP B 1 547 ? 23.547 37.875 -12.945 1 24.62 547 ASP B CA 1
ATOM 11193 C C . ASP B 1 547 ? 24.188 39 -13.75 1 24.62 547 ASP B C 1
ATOM 11195 O O . ASP B 1 547 ? 24.953 38.75 -14.688 1 24.62 547 ASP B O 1
ATOM 11199 N N . ASP B 1 548 ? 23.484 40.156 -13.789 1 23.92 548 ASP B N 1
ATOM 11200 C CA . ASP B 1 548 ? 24.094 41 -14.82 1 23.92 548 ASP B CA 1
ATOM 11201 C C . ASP B 1 548 ? 25.422 41.594 -14.344 1 23.92 548 ASP B C 1
ATOM 11203 O O . ASP B 1 548 ? 25.891 42.594 -14.875 1 23.92 548 ASP B O 1
ATOM 11207 N N . GLU B 1 549 ? 25.969 41.125 -13.227 1 23.22 549 GLU B N 1
ATOM 11208 C CA . GLU B 1 549 ? 27.172 41.906 -12.969 1 23.22 549 GLU B CA 1
ATOM 11209 C C . GLU B 1 549 ? 28.125 41.875 -14.164 1 23.22 549 GLU B C 1
ATOM 11211 O O . GLU B 1 549 ? 29.344 41.938 -13.992 1 23.22 549 GLU B O 1
ATOM 11216 N N . ASP B 1 550 ? 27.766 41.188 -15.297 1 20.66 550 ASP B N 1
ATOM 11217 C CA . ASP B 1 550 ? 28.859 41.406 -16.234 1 20.66 550 ASP B CA 1
ATOM 11218 C C . ASP B 1 550 ? 29.078 42.875 -16.5 1 20.66 550 ASP B C 1
ATOM 11220 O O . ASP B 1 550 ? 28.328 43.531 -17.219 1 20.66 550 ASP B O 1
ATOM 11224 N N . ASP B 1 551 ? 29.125 43.719 -15.57 1 19.06 551 ASP B N 1
ATOM 11225 C CA . ASP B 1 551 ? 29.594 45.031 -15.992 1 19.06 551 ASP B CA 1
ATOM 11226 C C . ASP B 1 551 ? 30.859 44.906 -16.844 1 19.06 551 ASP B C 1
ATOM 11228 O O . ASP B 1 551 ? 31.938 44.656 -16.312 1 19.06 551 ASP B O 1
ATOM 11232 N N . ARG B 1 552 ? 30.719 44.062 -17.984 1 22.31 552 ARG B N 1
ATOM 11233 C CA . ARG B 1 552 ? 31.781 44.281 -18.969 1 22.31 552 ARG B CA 1
ATOM 11234 C C . ARG B 1 552 ? 32.062 45.781 -19.109 1 22.31 552 ARG B C 1
ATOM 11236 O O . ARG B 1 552 ? 31.188 46.562 -19.469 1 22.31 552 ARG B O 1
ATOM 11243 N N . THR B 1 553 ? 32.688 46.5 -18.203 1 20.38 553 THR B N 1
ATOM 11244 C CA . THR B 1 553 ? 33.406 47.688 -18.562 1 20.38 553 THR B CA 1
ATOM 11245 C C . THR B 1 553 ? 34.125 47.531 -19.906 1 20.38 553 THR B C 1
ATOM 11247 O O . THR B 1 553 ? 35.125 46.812 -19.984 1 20.38 553 THR B O 1
ATOM 11250 N N . ALA B 1 554 ? 33.344 47.031 -20.969 1 19.52 554 ALA B N 1
ATOM 11251 C CA . ALA B 1 554 ? 33.875 47.125 -22.328 1 19.52 554 ALA B CA 1
ATOM 11252 C C . ALA B 1 554 ? 34.562 48.469 -22.531 1 19.52 554 ALA B C 1
ATOM 11254 O O . ALA B 1 554 ? 33.969 49.531 -22.281 1 19.52 554 ALA B O 1
ATOM 11255 N N . GLN B 1 555 ? 35.844 48.531 -22.375 1 19.06 555 GLN B N 1
ATOM 11256 C CA . GLN B 1 555 ? 36.844 49.5 -22.844 1 19.06 555 GLN B CA 1
ATOM 11257 C C . GLN B 1 555 ? 36.562 49.875 -24.297 1 19.06 555 GLN B C 1
ATOM 11259 O O . GLN B 1 555 ? 36.531 49.031 -25.172 1 19.06 555 GLN B O 1
ATOM 11264 N N . THR B 1 556 ? 35.656 50.875 -24.547 1 20.55 556 THR B N 1
ATOM 11265 C CA . THR B 1 556 ? 35.438 51.594 -25.797 1 20.55 556 THR B CA 1
ATOM 11266 C C . THR B 1 556 ? 36.75 51.938 -26.469 1 20.55 556 THR B C 1
ATOM 11268 O O . THR B 1 556 ? 37.531 52.75 -25.953 1 20.55 556 THR B O 1
ATOM 11271 N N . ASP B 1 557 ? 37.531 50.906 -26.844 1 17.97 557 ASP B N 1
ATOM 11272 C CA . ASP B 1 557 ? 38.656 51.406 -27.641 1 17.97 557 ASP B CA 1
ATOM 11273 C C . ASP B 1 557 ? 38.156 52.344 -28.75 1 17.97 557 ASP B C 1
ATOM 11275 O O . ASP B 1 557 ? 37.312 51.969 -29.547 1 17.97 557 ASP B O 1
ATOM 11279 N N . VAL B 1 558 ? 38.375 53.594 -28.547 1 21.2 558 VAL B N 1
ATOM 11280 C CA . VAL B 1 558 ? 38.25 54.812 -29.359 1 21.2 558 VAL B CA 1
ATOM 11281 C C . VAL B 1 558 ? 39.094 54.688 -30.609 1 21.2 558 VAL B C 1
ATOM 11283 O O . VAL B 1 558 ? 40.312 54.844 -30.562 1 21.2 558 VAL B O 1
ATOM 11286 N N . THR B 1 559 ? 39.219 53.562 -31.328 1 18.31 559 THR B N 1
ATOM 11287 C CA . THR B 1 559 ? 40.062 53.938 -32.438 1 18.31 559 THR B CA 1
ATOM 11288 C C . THR B 1 559 ? 39.469 55.125 -33.188 1 18.31 559 THR B C 1
ATOM 11290 O O . THR B 1 559 ? 38.25 55.219 -33.375 1 18.31 559 THR B O 1
ATOM 11293 N N . SER B 1 560 ? 40.406 56.094 -33.531 1 18.2 560 SER B N 1
ATOM 11294 C CA . SER B 1 560 ? 40.562 57.469 -34.031 1 18.2 560 SER B CA 1
ATOM 11295 C C . SER B 1 560 ? 40.125 57.531 -35.5 1 18.2 560 SER B C 1
ATOM 11297 O O . SER B 1 560 ? 40.281 58.594 -36.125 1 18.2 560 SER B O 1
ATOM 11299 N N . SER B 1 561 ? 39.531 56.562 -36.188 1 18.28 561 SER B N 1
ATOM 11300 C CA . SER B 1 561 ? 39.781 57.031 -37.562 1 18.28 561 SER B CA 1
ATOM 11301 C C . SER B 1 561 ? 39.219 58.438 -37.75 1 18.28 561 SER B C 1
ATOM 11303 O O . SER B 1 561 ? 38.219 58.812 -37.125 1 18.28 561 SER B O 1
ATOM 11305 N N . PRO B 1 562 ? 39.781 59.312 -38.781 1 17.59 562 PRO B N 1
ATOM 11306 C CA . PRO B 1 562 ? 39.906 60.781 -39 1 17.59 562 PRO B CA 1
ATOM 11307 C C . PRO B 1 562 ? 38.625 61.375 -39.531 1 17.59 562 PRO B C 1
ATOM 11309 O O . PRO B 1 562 ? 38.469 62.625 -39.5 1 17.59 562 PRO B O 1
ATOM 11312 N N . ALA B 1 563 ? 37.594 60.688 -40.031 1 17.19 563 ALA B N 1
ATOM 11313 C CA . ALA B 1 563 ? 37.219 61.5 -41.219 1 17.19 563 ALA B CA 1
ATOM 11314 C C . ALA B 1 563 ? 36.969 62.938 -40.812 1 17.19 563 ALA B C 1
ATOM 11316 O O . ALA B 1 563 ? 36.688 63.219 -39.625 1 17.19 563 ALA B O 1
ATOM 11317 N N . CYS B 1 564 ? 36.312 63.844 -41.812 1 16.84 564 CYS B N 1
ATOM 11318 C CA . CYS B 1 564 ? 36.406 65.062 -42.562 1 16.84 564 CYS B CA 1
ATOM 11319 C C . CYS B 1 564 ? 35.625 66.188 -41.875 1 16.84 564 CYS B C 1
ATOM 11321 O O . CYS B 1 564 ? 34.812 65.938 -40.969 1 16.84 564 CYS B O 1
ATOM 11323 N N . SER B 1 565 ? 34.906 67.125 -42.656 1 15.84 565 SER B N 1
ATOM 11324 C CA . SER B 1 565 ? 35.031 68.625 -42.75 1 15.84 565 SER B CA 1
ATOM 11325 C C . SER B 1 565 ? 34.156 69.312 -41.688 1 15.84 565 SER B C 1
ATOM 11327 O O . SER B 1 565 ? 34.656 70.062 -40.906 1 15.84 565 SER B O 1
ATOM 11329 N N . SER B 1 566 ? 33 70.062 -42.219 1 15.53 566 SER B N 1
ATOM 11330 C CA . SER B 1 566 ? 32.969 71.562 -42.281 1 15.53 566 SER B CA 1
ATOM 11331 C C . SER B 1 566 ? 32.344 72.125 -41 1 15.53 566 SER B C 1
ATOM 11333 O O . SER B 1 566 ? 32.969 72.938 -40.344 1 15.53 566 SER B O 1
ATOM 11335 N N . ASN B 1 567 ? 31.125 72.938 -41.219 1 15.23 567 ASN B N 1
ATOM 11336 C CA . ASN B 1 567 ? 30.984 74.375 -40.969 1 15.23 567 ASN B CA 1
ATOM 11337 C C . ASN B 1 567 ? 30.484 74.625 -39.562 1 15.23 567 ASN B C 1
ATOM 11339 O O . ASN B 1 567 ? 29.875 73.75 -38.938 1 15.23 567 ASN B O 1
ATOM 11343 N N . ARG B 1 568 ? 30.688 75.938 -39 1 15.27 568 ARG B N 1
ATOM 11344 C CA . ARG B 1 568 ? 30.906 76.812 -37.906 1 15.27 568 ARG B CA 1
ATOM 11345 C C . ARG B 1 568 ? 29.594 77.188 -37.219 1 15.27 568 ARG B C 1
ATOM 11347 O O . ARG B 1 568 ? 29.578 77.562 -36.031 1 15.27 568 ARG B O 1
ATOM 11354 N N . SER B 1 569 ? 28.359 77.375 -37.781 1 15.35 569 SER B N 1
ATOM 11355 C CA . SER B 1 569 ? 27.906 78.75 -37.438 1 15.35 569 SER B CA 1
ATOM 11356 C C . SER B 1 569 ? 27.5 78.812 -35.969 1 15.35 569 SER B C 1
ATOM 11358 O O . SER B 1 569 ? 27.297 77.812 -35.312 1 15.35 569 SER B O 1
ATOM 11360 N N . SER B 1 570 ? 26.797 80.062 -35.5 1 15.49 570 SER B N 1
ATOM 11361 C CA . SER B 1 570 ? 26.875 81.188 -34.625 1 15.49 570 SER B CA 1
ATOM 11362 C C . SER B 1 570 ? 26.094 81 -33.312 1 15.49 570 SER B C 1
ATOM 11364 O O . SER B 1 570 ? 26.625 81.125 -32.219 1 15.49 570 SER B O 1
ATOM 11366 N N . SER B 1 571 ? 24.703 81.438 -33.25 1 15.12 571 SER B N 1
ATOM 11367 C CA . SER B 1 571 ? 24.359 82.625 -32.531 1 15.12 571 SER B CA 1
ATOM 11368 C C . SER B 1 571 ? 23.969 82.312 -31.078 1 15.12 571 SER B C 1
ATOM 11370 O O . SER B 1 571 ? 24.531 82.875 -30.141 1 15.12 571 SER B O 1
ATOM 11372 N N . GLU B 1 572 ? 22.562 82.5 -30.656 1 15.05 572 GLU B N 1
ATOM 11373 C CA . GLU B 1 572 ? 22.078 83.688 -29.875 1 15.05 572 GLU B CA 1
ATOM 11374 C C . GLU B 1 572 ? 21.953 83.312 -28.391 1 15.05 572 GLU B C 1
ATOM 11376 O O . GLU B 1 572 ? 22.094 82.125 -28.016 1 15.05 572 GLU B O 1
ATOM 11381 N N . GLN B 1 573 ? 20.688 83.562 -27.719 1 15.77 573 GLN B N 1
ATOM 11382 C CA . GLN B 1 573 ? 20.297 84.562 -26.766 1 15.77 573 GLN B CA 1
ATOM 11383 C C . GLN B 1 573 ? 20.25 84 -25.344 1 15.77 573 GLN B C 1
ATOM 11385 O O . GLN B 1 573 ? 20.141 82.75 -25.156 1 15.77 573 GLN B O 1
ATOM 11390 N N . ASP B 1 574 ? 20.109 84.875 -24.219 1 15.43 574 ASP B N 1
ATOM 11391 C CA . ASP B 1 574 ? 20.516 85.375 -22.938 1 15.43 574 ASP B CA 1
ATOM 11392 C C . ASP B 1 574 ? 19.688 84.812 -21.797 1 15.43 574 ASP B C 1
ATOM 11394 O O . ASP B 1 574 ? 20.062 84.938 -20.625 1 15.43 574 ASP B O 1
ATOM 11398 N N . LEU B 1 575 ? 18.422 84.188 -22 1 16.69 575 LEU B N 1
ATOM 11399 C CA . LEU B 1 575 ? 17.406 84.75 -21.109 1 16.69 575 LEU B CA 1
ATOM 11400 C C . LEU B 1 575 ? 17.641 84.312 -19.672 1 16.69 575 LEU B C 1
ATOM 11402 O O . LEU B 1 575 ? 17.984 83.125 -19.438 1 16.69 575 LEU B O 1
ATOM 11406 N N . LYS B 1 576 ? 17.328 85.188 -18.578 1 16.59 576 LYS B N 1
ATOM 11407 C CA . LYS B 1 576 ? 17.672 85.75 -17.281 1 16.59 576 LYS B CA 1
ATOM 11408 C C . LYS B 1 576 ? 17.234 84.875 -16.141 1 16.59 576 LYS B C 1
ATOM 11410 O O . LYS B 1 576 ? 18 84.562 -15.219 1 16.59 576 LYS B O 1
ATOM 11415 N N . VAL B 1 577 ? 15.852 84.562 -15.961 1 15.74 577 VAL B N 1
ATOM 11416 C CA . VAL B 1 577 ? 15.172 85.188 -14.828 1 15.74 577 VAL B CA 1
ATOM 11417 C C . VAL B 1 577 ? 15.414 84.375 -13.562 1 15.74 577 VAL B C 1
ATOM 11419 O O . VAL B 1 577 ? 15.719 83.188 -13.641 1 15.74 577 VAL B O 1
ATOM 11422 N N . THR B 1 578 ? 15.016 84.875 -12.375 1 15 578 THR B N 1
ATOM 11423 C CA . THR B 1 578 ? 15.289 85.312 -10.992 1 15 578 THR B CA 1
ATOM 11424 C C . THR B 1 578 ? 14.75 84.25 -10.016 1 15 578 THR B C 1
ATOM 11426 O O . THR B 1 578 ? 13.562 83.938 -10.039 1 15 578 THR B O 1
ATOM 11429 N N . LYS B 1 579 ? 15.445 83.375 -9.633 1 16 579 LYS B N 1
ATOM 11430 C CA . LYS B 1 579 ? 15.172 82.25 -8.734 1 16 579 LYS B CA 1
ATOM 11431 C C . LYS B 1 579 ? 14.805 82.75 -7.336 1 16 579 LYS B C 1
ATOM 11433 O O . LYS B 1 579 ? 15.609 82.625 -6.41 1 16 579 LYS B O 1
ATOM 11438 N N . LYS B 1 580 ? 13.906 83.625 -7.027 1 15.32 580 LYS B N 1
ATOM 11439 C CA . LYS B 1 580 ? 13.867 84.25 -5.703 1 15.32 580 LYS B CA 1
ATOM 11440 C C . LYS B 1 580 ? 13.422 83.188 -4.648 1 15.32 580 LYS B C 1
ATOM 11442 O O . LYS B 1 580 ? 12.891 83.625 -3.604 1 15.32 580 LYS B O 1
ATOM 11447 N N . LYS B 1 581 ? 13.742 82.062 -4.652 1 15.44 581 LYS B N 1
ATOM 11448 C CA . LYS B 1 581 ? 12.977 81.312 -3.672 1 15.44 581 LYS B CA 1
ATOM 11449 C C . LYS B 1 581 ? 13.227 81.812 -2.256 1 15.44 581 LYS B C 1
ATOM 11451 O O . LYS B 1 581 ? 14.352 81.75 -1.755 1 15.44 581 LYS B O 1
ATOM 11456 N N . ASP B 1 582 ? 12.523 82.75 -1.561 1 14.56 582 ASP B N 1
ATOM 11457 C CA . ASP B 1 582 ? 12.609 83.5 -0.34 1 14.56 582 ASP B CA 1
ATOM 11458 C C . ASP B 1 582 ? 12.625 82.625 0.898 1 14.56 582 ASP B C 1
ATOM 11460 O O . ASP B 1 582 ? 13.469 82.812 1.78 1 14.56 582 ASP B O 1
ATOM 11464 N N . ASP B 1 583 ? 11.484 81.938 1.376 1 14.78 583 ASP B N 1
ATOM 11465 C CA . ASP B 1 583 ? 10.914 82.375 2.629 1 14.78 583 ASP B CA 1
ATOM 11466 C C . ASP B 1 583 ? 11.711 81.875 3.828 1 14.78 583 ASP B C 1
ATOM 11468 O O . ASP B 1 583 ? 12.477 80.938 3.713 1 14.78 583 ASP B O 1
ATOM 11472 N N . SER B 1 584 ? 11.07 82 5.309 1 15.38 584 SER B N 1
ATOM 11473 C CA . SER B 1 584 ? 11.188 82.688 6.59 1 15.38 584 SER B CA 1
ATOM 11474 C C . SER B 1 584 ? 11.586 81.688 7.699 1 15.38 584 SER B C 1
ATOM 11476 O O . SER B 1 584 ? 12.461 82 8.516 1 15.38 584 SER B O 1
ATOM 11478 N N . CYS B 1 585 ? 10.812 80.562 8.117 1 16.05 585 CYS B N 1
ATOM 11479 C CA . CYS B 1 585 ? 10.43 80.688 9.516 1 16.05 585 CYS B CA 1
ATOM 11480 C C . CYS B 1 585 ? 11.578 80.25 10.43 1 16.05 585 CYS B C 1
ATOM 11482 O O . CYS B 1 585 ? 12.156 79.188 10.258 1 16.05 585 CYS B O 1
ATOM 11484 N N . THR B 1 586 ? 12.195 81.062 11.234 1 15.52 586 THR B N 1
ATOM 11485 C CA . THR B 1 586 ? 13.328 81.25 12.133 1 15.52 586 THR B CA 1
ATOM 11486 C C . THR B 1 586 ? 13.117 80.5 13.445 1 15.52 586 THR B C 1
ATOM 11488 O O . THR B 1 586 ? 14.039 80.375 14.25 1 15.52 586 THR B O 1
ATOM 11491 N N . GLY B 1 587 ? 11.828 80.062 13.805 1 15.84 587 GLY B N 1
ATOM 11492 C CA . GLY B 1 587 ? 11.695 80.375 15.227 1 15.84 587 GLY B CA 1
ATOM 11493 C C . GLY B 1 587 ? 12.727 79.688 16.078 1 15.84 587 GLY B C 1
ATOM 11494 O O . GLY B 1 587 ? 13.344 78.688 15.656 1 15.84 587 GLY B O 1
ATOM 11495 N N . ASP B 1 588 ? 13.078 80.25 17.328 1 15.4 588 ASP B N 1
ATOM 11496 C CA . ASP B 1 588 ? 14.039 80.5 18.406 1 15.4 588 ASP B CA 1
ATOM 11497 C C . ASP B 1 588 ? 14.109 79.312 19.359 1 15.4 588 ASP B C 1
ATOM 11499 O O . ASP B 1 588 ? 13.117 78.625 19.594 1 15.4 588 ASP B O 1
ATOM 11503 N N . CYS B 1 589 ? 15.305 78.75 19.797 1 16.27 589 CYS B N 1
ATOM 11504 C CA . CYS B 1 589 ? 16.047 77.75 20.5 1 16.27 589 CYS B CA 1
ATOM 11505 C C . CYS B 1 589 ? 15.805 77.812 22.016 1 16.27 589 CYS B C 1
ATOM 11507 O O . CYS B 1 589 ? 16.375 77 22.781 1 16.27 589 CYS B O 1
ATOM 11509 N N . GLU B 1 590 ? 14.875 78.75 22.562 1 14.67 590 GLU B N 1
ATOM 11510 C CA . GLU B 1 590 ? 15.469 79.25 23.797 1 14.67 590 GLU B CA 1
ATOM 11511 C C . GLU B 1 590 ? 15.75 78.125 24.781 1 14.67 590 GLU B C 1
ATOM 11513 O O . GLU B 1 590 ? 16.875 78 25.266 1 14.67 590 GLU B O 1
ATOM 11518 N N . ASN B 1 591 ? 15.062 78.188 26.016 1 15.2 591 ASN B N 1
ATOM 11519 C CA . ASN B 1 591 ? 15.547 78.5 27.359 1 15.2 591 ASN B CA 1
ATOM 11520 C C . ASN B 1 591 ? 15.828 77.25 28.156 1 15.2 591 ASN B C 1
ATOM 11522 O O . ASN B 1 591 ? 15.078 76.25 28.062 1 15.2 591 ASN B O 1
ATOM 11526 N N . CYS B 1 592 ? 17.078 77 28.828 1 15.88 592 CYS B N 1
ATOM 11527 C CA . CYS B 1 592 ? 18.016 76.125 29.547 1 15.88 592 CYS B CA 1
ATOM 11528 C C . CYS B 1 592 ? 17.531 75.812 30.953 1 15.88 592 CYS B C 1
ATOM 11530 O O . CYS B 1 592 ? 18.156 75.062 31.688 1 15.88 592 CYS B O 1
ATOM 11532 N N . GLY B 1 593 ? 16.484 76.562 31.562 1 14.59 593 GLY B N 1
ATOM 11533 C CA . GLY B 1 593 ? 16.875 77 32.906 1 14.59 593 GLY B CA 1
ATOM 11534 C C . GLY B 1 593 ? 17.109 75.812 33.875 1 14.59 593 GLY B C 1
ATOM 11535 O O . GLY B 1 593 ? 18.234 75.625 34.312 1 14.59 593 GLY B O 1
ATOM 11536 N N . SER B 1 594 ? 16.297 75.812 35.094 1 15.45 594 SER B N 1
ATOM 11537 C CA . SER B 1 594 ? 16.547 76 36.5 1 15.45 594 SER B CA 1
ATOM 11538 C C . SER B 1 594 ? 16.797 74.688 37.219 1 15.45 594 SER B C 1
ATOM 11540 O O . SER B 1 594 ? 16.141 73.688 36.938 1 15.45 594 SER B O 1
ATOM 11542 N N . CYS B 1 595 ? 17.969 74.438 38.094 1 15.91 595 CYS B N 1
ATOM 11543 C CA . CYS B 1 595 ? 18.906 73.625 38.844 1 15.91 595 CYS B CA 1
ATOM 11544 C C . CYS B 1 595 ? 18.266 73.062 40.125 1 15.91 595 CYS B C 1
ATOM 11546 O O . CYS B 1 595 ? 18.797 72.188 40.75 1 15.91 595 CYS B O 1
ATOM 11548 N N . SER B 1 596 ? 17.375 73.812 40.844 1 14.84 596 SER B N 1
ATOM 11549 C CA . SER B 1 596 ? 17.719 74 42.25 1 14.84 596 SER B CA 1
ATOM 11550 C C . SER B 1 596 ? 17.656 72.688 43.031 1 14.84 596 SER B C 1
ATOM 11552 O O . SER B 1 596 ? 17.188 71.688 42.531 1 14.84 596 SER B O 1
ATOM 11554 N N . GLY B 1 597 ? 17.094 72.75 44.375 1 14.91 597 GLY B N 1
ATOM 11555 C CA . GLY B 1 597 ? 17.562 72.812 45.75 1 14.91 597 GLY B CA 1
ATOM 11556 C C . GLY B 1 597 ? 17.453 71.438 46.406 1 14.91 597 GLY B C 1
ATOM 11557 O O . GLY B 1 597 ? 18.438 70.688 46.531 1 14.91 597 GLY B O 1
ATOM 11558 N N . ASP B 1 598 ? 16.562 71.25 47.5 1 15.21 598 ASP B N 1
ATOM 11559 C CA . ASP B 1 598 ? 16.844 71.125 48.938 1 15.21 598 ASP B CA 1
ATOM 11560 C C . ASP B 1 598 ? 16.906 69.688 49.375 1 15.21 598 ASP B C 1
ATOM 11562 O O . ASP B 1 598 ? 16.484 68.812 48.656 1 15.21 598 ASP B O 1
ATOM 11566 N N . GLU B 1 599 ? 16.266 69.375 50.719 1 15.18 599 GLU B N 1
ATOM 11567 C CA . GLU B 1 599 ? 16.703 69 52.094 1 15.18 599 GLU B CA 1
ATOM 11568 C C . GLU B 1 599 ? 16.625 67.5 52.344 1 15.18 599 GLU B C 1
ATOM 11570 O O . GLU B 1 599 ? 17.641 66.875 52.531 1 15.18 599 GLU B O 1
ATOM 11575 N N . ASP B 1 600 ? 15.82 67 53.469 1 15.03 600 ASP B N 1
ATOM 11576 C CA . ASP B 1 600 ? 16.234 66.562 54.781 1 15.03 600 ASP B CA 1
ATOM 11577 C C . ASP B 1 600 ? 16.234 65 54.875 1 15.03 600 ASP B C 1
ATOM 11579 O O . ASP B 1 600 ? 17.281 64.375 55.125 1 15.03 600 ASP B O 1
ATOM 11583 N N . HIS B 1 601 ? 15.312 64.312 55.812 1 15.14 601 HIS B N 1
ATOM 11584 C CA . HIS B 1 601 ? 15.531 63.719 57.125 1 15.14 601 HIS B CA 1
ATOM 11585 C C . HIS B 1 601 ? 15.68 62.188 57.031 1 15.14 601 HIS B C 1
ATOM 11587 O O . HIS B 1 601 ? 15.312 61.594 56 1 15.14 601 HIS B O 1
ATOM 11593 N N . ALA B 1 602 ? 15.422 61.344 58.312 1 15.32 602 ALA B N 1
ATOM 11594 C CA . ALA B 1 602 ? 16.125 60.531 59.312 1 15.32 602 ALA B CA 1
ATOM 11595 C C . ALA B 1 602 ? 15.852 59.062 59.156 1 15.32 602 ALA B C 1
ATOM 11597 O O . ALA B 1 602 ? 16.781 58.25 59.125 1 15.32 602 ALA B O 1
ATOM 11598 N N . VAL B 1 603 ? 14.617 58.406 59.406 1 15.31 603 VAL B N 1
ATOM 11599 C CA . VAL B 1 603 ? 14.438 57.688 60.656 1 15.31 603 VAL B CA 1
ATOM 11600 C C . VAL B 1 603 ? 14.953 56.281 60.531 1 15.31 603 VAL B C 1
ATOM 11602 O O . VAL B 1 603 ? 15.055 55.75 59.438 1 15.31 603 VAL B O 1
ATOM 11605 N N . ALA B 1 604 ? 14.656 55.375 61.656 1 14.87 604 ALA B N 1
ATOM 11606 C CA . ALA B 1 604 ? 15.242 54.562 62.719 1 14.87 604 ALA B CA 1
ATOM 11607 C C . ALA B 1 604 ? 15.367 53.094 62.281 1 14.87 604 ALA B C 1
ATOM 11609 O O . ALA B 1 604 ? 14.812 52.719 61.25 1 14.87 604 ALA B O 1
ATOM 11610 N N . ASP B 1 605 ? 15.188 52.031 63.375 1 14.67 605 ASP B N 1
ATOM 11611 C CA . ASP B 1 605 ? 15.93 51.281 64.375 1 14.67 605 ASP B CA 1
ATOM 11612 C C . ASP B 1 605 ? 15.719 49.781 64.188 1 14.67 605 ASP B C 1
ATOM 11614 O O . ASP B 1 605 ? 16.672 49 64.25 1 14.67 605 ASP B O 1
ATOM 11618 N N . LEU B 1 606 ? 14.398 49.25 64.375 1 14.03 606 LEU B N 1
ATOM 11619 C CA . LEU B 1 606 ? 14.172 48.344 65.5 1 14.03 606 LEU B CA 1
ATOM 11620 C C . LEU B 1 606 ? 14.812 46.969 65.188 1 14.03 606 LEU B C 1
ATOM 11622 O O . LEU B 1 606 ? 15.008 46.594 64.062 1 14.03 606 LEU B O 1
ATOM 11626 N N . GLU B 1 607 ? 14.43 45.938 66.188 1 14.21 607 GLU B N 1
ATOM 11627 C CA . GLU B 1 607 ? 14.836 45.062 67.25 1 14.21 607 GLU B CA 1
ATOM 11628 C C . GLU B 1 607 ? 15.102 43.625 66.75 1 14.21 607 GLU B C 1
ATOM 11630 O O . GLU B 1 607 ? 14.719 43.312 65.625 1 14.21 607 GLU B O 1
ATOM 11635 N N . ASP B 1 608 ? 14.852 42.656 67.688 1 14.21 608 ASP B N 1
ATOM 11636 C CA . ASP B 1 608 ? 15.523 41.75 68.625 1 14.21 608 ASP B CA 1
ATOM 11637 C C . ASP B 1 608 ? 15.438 40.312 68.125 1 14.21 608 ASP B C 1
ATOM 11639 O O . ASP B 1 608 ? 16.438 39.594 68.062 1 14.21 608 ASP B O 1
ATOM 11643 N N . ILE B 1 609 ? 14.195 39.531 68.438 1 14.2 609 ILE B N 1
ATOM 11644 C CA . ILE B 1 609 ? 14.242 38.562 69.5 1 14.2 609 ILE B CA 1
ATOM 11645 C C . ILE B 1 609 ? 14.82 37.25 69 1 14.2 609 ILE B C 1
ATOM 11647 O O . ILE B 1 609 ? 14.734 36.938 67.812 1 14.2 609 ILE B O 1
ATOM 11651 N N . LEU B 1 610 ? 14.125 36.062 69.562 1 14.18 610 LEU B N 1
ATOM 11652 C CA . LEU B 1 610 ? 14.531 35.094 70.625 1 14.18 610 LEU B CA 1
ATOM 11653 C C . LEU B 1 610 ? 15.156 33.875 69.938 1 14.18 610 LEU B C 1
ATOM 11655 O O . LEU B 1 610 ? 14.969 33.625 68.75 1 14.18 610 LEU B O 1
ATOM 11659 N N . ASN B 1 611 ? 14.852 32.625 70.625 1 14.09 611 ASN B N 1
ATOM 11660 C CA . ASN B 1 611 ? 15.648 31.734 71.438 1 14.09 611 ASN B CA 1
ATOM 11661 C C . ASN B 1 611 ? 16.141 30.531 70.688 1 14.09 611 ASN B C 1
ATOM 11663 O O . ASN B 1 611 ? 15.742 30.328 69.5 1 14.09 611 ASN B O 1
ATOM 11667 N N . HIS B 1 612 ? 15.695 29.219 71.25 1 14 612 HIS B N 1
ATOM 11668 C CA . HIS B 1 612 ? 16.5 28.297 72.062 1 14 612 HIS B CA 1
ATOM 11669 C C . HIS B 1 612 ? 17.016 27.141 71.188 1 14 612 HIS B C 1
ATOM 11671 O O . HIS B 1 612 ? 18.219 26.875 71.188 1 14 612 HIS B O 1
ATOM 11677 N N . SER B 1 613 ? 16.266 25.844 71.375 1 14.98 613 SER B N 1
ATOM 11678 C CA . SER B 1 613 ? 16.844 24.75 72.125 1 14.98 613 SER B CA 1
ATOM 11679 C C . SER B 1 613 ? 17.75 23.859 71.312 1 14.98 613 SER B C 1
ATOM 11681 O O . SER B 1 613 ? 17.641 23.875 70.062 1 14.98 613 SER B O 1
ATOM 11683 N N . ARG B 1 614 ? 18.203 22.578 72 1 13.84 614 ARG B N 1
ATOM 11684 C CA . ARG B 1 614 ? 19.359 21.844 72.5 1 13.84 614 ARG B CA 1
ATOM 11685 C C . ARG B 1 614 ? 19.641 20.625 71.562 1 13.84 614 ARG B C 1
ATOM 11687 O O . ARG B 1 614 ? 20.812 20.281 71.375 1 13.84 614 ARG B O 1
ATOM 11694 N N . ARG B 1 615 ? 18.641 19.562 71.562 1 14.5 615 ARG B N 1
ATOM 11695 C CA . ARG B 1 615 ? 19.109 18.312 72.125 1 14.5 615 ARG B CA 1
ATOM 11696 C C . ARG B 1 615 ? 20.266 17.734 71.312 1 14.5 615 ARG B C 1
ATOM 11698 O O . ARG B 1 615 ? 20.391 18 70.125 1 14.5 615 ARG B O 1
ATOM 11705 N N . THR B 1 616 ? 20.719 16.453 71.875 1 13.87 616 THR B N 1
ATOM 11706 C CA . THR B 1 616 ? 21.859 15.711 72.438 1 13.87 616 THR B CA 1
ATOM 11707 C C . THR B 1 616 ? 22.469 14.797 71.375 1 13.87 616 THR B C 1
ATOM 11709 O O . THR B 1 616 ? 23.688 14.844 71.125 1 13.87 616 THR B O 1
ATOM 11712 N N . ARG B 1 617 ? 22.188 13.266 71.625 1 14.12 617 ARG B N 1
ATOM 11713 C CA . ARG B 1 617 ? 23.172 12.336 72.188 1 14.12 617 ARG B CA 1
ATOM 11714 C C . ARG B 1 617 ? 23.984 11.672 71.062 1 14.12 617 ARG B C 1
ATOM 11716 O O . ARG B 1 617 ? 23.625 11.789 69.875 1 14.12 617 ARG B O 1
ATOM 11723 N N . HIS B 1 618 ? 24.016 10.133 71.188 1 14.12 618 HIS B N 1
ATOM 11724 C CA . HIS B 1 618 ? 25.094 9.25 71.625 1 14.12 618 HIS B CA 1
ATOM 11725 C C . HIS B 1 618 ? 25.875 8.672 70.438 1 14.12 618 HIS B C 1
ATOM 11727 O O . HIS B 1 618 ? 25.438 8.789 69.312 1 14.12 618 HIS B O 1
ATOM 11733 N N . HIS B 1 619 ? 26.125 7.164 70.562 1 13.79 619 HIS B N 1
ATOM 11734 C CA . HIS B 1 619 ? 27.359 6.438 70.875 1 13.79 619 HIS B CA 1
ATOM 11735 C C . HIS B 1 619 ? 28 5.895 69.625 1 13.79 619 HIS B C 1
ATOM 11737 O O . HIS B 1 619 ? 29.172 6.176 69.375 1 13.79 619 HIS B O 1
ATOM 11743 N N . SER B 1 620 ? 28.078 4.324 69.5 1 14.2 620 SER B N 1
ATOM 11744 C CA . SER B 1 620 ? 29.219 3.471 69.812 1 14.2 620 SER B CA 1
ATOM 11745 C C . SER B 1 620 ? 29.984 3.092 68.5 1 14.2 620 SER B C 1
ATOM 11747 O O . SER B 1 620 ? 29.531 3.381 67.438 1 14.2 620 SER B O 1
ATOM 11749 N N . GLY B 1 621 ? 30.266 1.574 68.312 1 13.59 621 GLY B N 1
ATOM 11750 C CA . GLY B 1 621 ? 31.5 0.833 68.5 1 13.59 621 GLY B CA 1
ATOM 11751 C C . GLY B 1 621 ? 32.219 0.583 67.188 1 13.59 621 GLY B C 1
ATOM 11752 O O . GLY B 1 621 ? 32 1.291 66.25 1 13.59 621 GLY B O 1
ATOM 11753 N N . SER B 1 622 ? 32.344 -0.861 66.812 1 14.22 622 SER B N 1
ATOM 11754 C CA . SER B 1 622 ? 33.562 -1.682 66.875 1 14.22 622 SER B CA 1
ATOM 11755 C C . SER B 1 622 ? 34.344 -1.695 65.625 1 14.22 622 SER B C 1
ATOM 11757 O O . SER B 1 622 ? 33.812 -1.311 64.562 1 14.22 622 SER B O 1
ATOM 11759 N N . PRO B 1 623 ? 35.125 -2.984 65.375 1 14.42 623 PRO B N 1
ATOM 11760 C CA . PRO B 1 623 ? 36.562 -3.314 65.312 1 14.42 623 PRO B CA 1
ATOM 11761 C C . PRO B 1 623 ? 37.125 -3.344 63.938 1 14.42 623 PRO B C 1
ATOM 11763 O O . PRO B 1 623 ? 37.531 -2.305 63.406 1 14.42 623 PRO B O 1
ATOM 11766 N N . SER B 1 624 ? 37.75 -4.613 63.562 1 13.83 624 SER B N 1
ATOM 11767 C CA . SER B 1 624 ? 39.156 -4.996 63.438 1 13.83 624 SER B CA 1
ATOM 11768 C C . SER B 1 624 ? 39.594 -5.094 61.969 1 13.83 624 SER B C 1
ATOM 11770 O O . SER B 1 624 ? 40.594 -4.52 61.594 1 13.83 624 SER B O 1
ATOM 11772 N N . HIS B 1 625 ? 39.281 -6.254 61.219 1 14.15 625 HIS B N 1
ATOM 11773 C CA . HIS B 1 625 ? 40.344 -7.223 60.938 1 14.15 625 HIS B CA 1
ATOM 11774 C C . HIS B 1 625 ? 41.125 -6.82 59.719 1 14.15 625 HIS B C 1
ATOM 11776 O O . HIS B 1 625 ? 40.625 -6.051 58.875 1 14.15 625 HIS B O 1
ATOM 11782 N N . SER B 1 626 ? 42.25 -7.75 59.344 1 13.95 626 SER B N 1
ATOM 11783 C CA . SER B 1 626 ? 43.688 -7.883 59.094 1 13.95 626 SER B CA 1
ATOM 11784 C C . SER B 1 626 ? 44 -7.859 57.594 1 13.95 626 SER B C 1
ATOM 11786 O O . SER B 1 626 ? 44.938 -7.18 57.156 1 13.95 626 SER B O 1
ATOM 11788 N N . ARG B 1 627 ? 43.688 -8.953 56.75 1 13.95 627 ARG B N 1
ATOM 11789 C CA . ARG B 1 627 ? 44.75 -9.859 56.375 1 13.95 627 ARG B CA 1
ATOM 11790 C C . ARG B 1 627 ? 45.562 -9.289 55.219 1 13.95 627 ARG B C 1
ATOM 11792 O O . ARG B 1 627 ? 45.156 -8.344 54.562 1 13.95 627 ARG B O 1
ATOM 11799 N N . SER B 1 628 ? 45.969 -10.266 54.25 1 13.74 628 SER B N 1
ATOM 11800 C CA . SER B 1 628 ? 47.25 -10.867 53.844 1 13.74 628 SER B CA 1
ATOM 11801 C C . SER B 1 628 ? 47.875 -10.117 52.656 1 13.74 628 SER B C 1
ATOM 11803 O O . SER B 1 628 ? 47.156 -9.398 51.938 1 13.74 628 SER B O 1
ATOM 11805 N N . ALA B 1 629 ? 49.094 -10.695 52.188 1 13.95 629 ALA B N 1
ATOM 11806 C CA . ALA B 1 629 ? 50.5 -10.484 51.875 1 13.95 629 ALA B CA 1
ATOM 11807 C C . ALA B 1 629 ? 50.719 -10.133 50.406 1 13.95 629 ALA B C 1
ATOM 11809 O O . ALA B 1 629 ? 51.375 -9.156 50.062 1 13.95 629 ALA B O 1
ATOM 11810 N N . ARG B 1 630 ? 50.75 -11.234 49.5 1 14.17 630 ARG B N 1
ATOM 11811 C CA . ARG B 1 630 ? 52.031 -11.648 48.938 1 14.17 630 ARG B CA 1
ATOM 11812 C C . ARG B 1 630 ? 52.406 -10.797 47.75 1 14.17 630 ARG B C 1
ATOM 11814 O O . ARG B 1 630 ? 51.562 -10.195 47.094 1 14.17 630 ARG B O 1
ATOM 11821 N N . GLN B 1 631 ? 53.562 -11.297 47 1 13.84 631 GLN B N 1
ATOM 11822 C CA . GLN B 1 631 ? 54.906 -10.945 46.562 1 13.84 631 GLN B CA 1
ATOM 11823 C C . GLN B 1 631 ? 54.906 -10.453 45.125 1 13.84 631 GLN B C 1
ATOM 11825 O O . GLN B 1 631 ? 55.531 -9.445 44.812 1 13.84 631 GLN B O 1
ATOM 11830 N N . THR B 1 632 ? 54.625 -11.383 44.094 1 14.14 632 THR B N 1
ATOM 11831 C CA . THR B 1 632 ? 55.812 -11.766 43.344 1 14.14 632 THR B CA 1
ATOM 11832 C C . THR B 1 632 ? 56.156 -10.711 42.281 1 14.14 632 THR B C 1
ATOM 11834 O O . THR B 1 632 ? 55.344 -9.844 42 1 14.14 632 THR B O 1
ATOM 11837 N N . THR B 1 633 ? 56.438 -11.234 41 1 14.52 633 THR B N 1
ATOM 11838 C CA . THR B 1 633 ? 57.719 -11.328 40.281 1 14.52 633 THR B CA 1
ATOM 11839 C C . THR B 1 633 ? 57.844 -10.164 39.312 1 14.52 633 THR B C 1
ATOM 11841 O O . THR B 1 633 ? 56.875 -9.492 38.969 1 14.52 633 THR B O 1
ATOM 11844 N N . SER B 1 634 ? 58.625 -10.43 38.188 1 14.87 634 SER B N 1
ATOM 11845 C CA . SER B 1 634 ? 59.938 -10.047 37.688 1 14.87 634 SER B CA 1
ATOM 11846 C C . SER B 1 634 ? 59.812 -9.078 36.5 1 14.87 634 SER B C 1
ATOM 11848 O O . SER B 1 634 ? 60.656 -8.203 36.344 1 14.87 634 SER B O 1
ATOM 11850 N N . PHE B 1 635 ? 58.812 -9.258 35.562 1 15.48 635 PHE B N 1
ATOM 11851 C CA . PHE B 1 635 ? 59.438 -9.305 34.25 1 15.48 635 PHE B CA 1
ATOM 11852 C C . PHE B 1 635 ? 59.781 -7.906 33.781 1 15.48 635 PHE B C 1
ATOM 11854 O O . PHE B 1 635 ? 59 -6.977 33.875 1 15.48 635 PHE B O 1
ATOM 11861 N N . GLY B 1 636 ? 61.062 -7.652 33.625 1 14.7 636 GLY B N 1
ATOM 11862 C CA . GLY B 1 636 ? 62 -6.57 33.406 1 14.7 636 GLY B CA 1
ATOM 11863 C C . GLY B 1 636 ? 61.844 -5.91 32.031 1 14.7 636 GLY B C 1
ATOM 11864 O O . GLY B 1 636 ? 62.094 -6.535 31 1 14.7 636 GLY B O 1
ATOM 11865 N N . MET B 1 637 ? 60.812 -5.199 31.875 1 14.72 637 MET B N 1
ATOM 11866 C CA . MET B 1 637 ? 60.594 -4.512 30.609 1 14.72 637 MET B CA 1
ATOM 11867 C C . MET B 1 637 ? 61.75 -3.604 30.266 1 14.72 637 MET B C 1
ATOM 11869 O O . MET B 1 637 ? 62.062 -2.668 31 1 14.72 637 MET B O 1
ATOM 11873 N N . VAL B 1 638 ? 62.625 -4.121 29.547 1 15 638 VAL B N 1
ATOM 11874 C CA . VAL B 1 638 ? 63.906 -3.529 29.188 1 15 638 VAL B CA 1
ATOM 11875 C C . VAL B 1 638 ? 63.688 -2.172 28.531 1 15 638 VAL B C 1
ATOM 11877 O O . VAL B 1 638 ? 62.625 -1.902 28 1 15 638 VAL B O 1
ATOM 11880 N N . GLN B 1 639 ? 64.875 -1.484 28.094 1 14.59 639 GLN B N 1
ATOM 11881 C CA . GLN B 1 639 ? 65.562 -0.211 28.125 1 14.59 639 GLN B CA 1
ATOM 11882 C C . GLN B 1 639 ? 65.438 0.537 26.812 1 14.59 639 GLN B C 1
ATOM 11884 O O . GLN B 1 639 ? 66 1.622 26.641 1 14.59 639 GLN B O 1
ATOM 11889 N N . SER B 1 640 ? 64.5 0.166 25.891 1 15.41 640 SER B N 1
ATOM 11890 C CA . SER B 1 640 ? 65.188 0.562 24.641 1 15.41 640 SER B CA 1
ATOM 11891 C C . SER B 1 640 ? 65.438 2.068 24.609 1 15.41 640 SER B C 1
ATOM 11893 O O . SER B 1 640 ? 64.688 2.832 25.25 1 15.41 640 SER B O 1
ATOM 11895 N N . SER B 1 641 ? 66.375 2.518 23.703 1 15.35 641 SER B N 1
ATOM 11896 C CA . SER B 1 641 ? 67.438 3.5 23.516 1 15.35 641 SER B CA 1
ATOM 11897 C C . SER B 1 641 ? 66.812 4.855 23.109 1 15.35 641 SER B C 1
ATOM 11899 O O . SER B 1 641 ? 65.688 4.949 22.656 1 15.35 641 SER B O 1
ATOM 11901 N N . SER B 1 642 ? 67.812 5.91 22.781 1 15.27 642 SER B N 1
ATOM 11902 C CA . SER B 1 642 ? 68.25 7.25 23.141 1 15.27 642 SER B CA 1
ATOM 11903 C C . SER B 1 642 ? 67.75 8.281 22.125 1 15.27 642 SER B C 1
ATOM 11905 O O . SER B 1 642 ? 67.375 9.391 22.5 1 15.27 642 SER B O 1
ATOM 11907 N N . THR B 1 643 ? 67.75 8.102 20.766 1 16.94 643 THR B N 1
ATOM 11908 C CA . THR B 1 643 ? 68.562 9.148 20.141 1 16.94 643 THR B CA 1
ATOM 11909 C C . THR B 1 643 ? 67.812 10.445 20.031 1 16.94 643 THR B C 1
ATOM 11911 O O . THR B 1 643 ? 66.562 10.422 19.891 1 16.94 643 THR B O 1
ATOM 11914 N N . HIS B 1 644 ? 68.5 11.75 20.062 1 16.16 644 HIS B N 1
ATOM 11915 C CA . HIS B 1 644 ? 68.438 13.141 20.5 1 16.16 644 HIS B CA 1
ATOM 11916 C C . HIS B 1 644 ? 67.938 14.055 19.391 1 16.16 644 HIS B C 1
ATOM 11918 O O . HIS B 1 644 ? 67.688 15.242 19.625 1 16.16 644 HIS B O 1
ATOM 11924 N N . GLY B 1 645 ? 67.688 13.695 18.125 1 17.5 645 GLY B N 1
ATOM 11925 C CA . GLY B 1 645 ? 68.125 14.797 17.281 1 17.5 645 GLY B CA 1
ATOM 11926 C C . GLY B 1 645 ? 67.25 16.031 17.438 1 17.5 645 GLY B C 1
ATOM 11927 O O . GLY B 1 645 ? 66.062 15.938 17.875 1 17.5 645 GLY B O 1
ATOM 11928 N N . SER B 1 646 ? 67.812 17.25 17.5 1 17.23 646 SER B N 1
ATOM 11929 C CA . SER B 1 646 ? 67.625 18.641 17.922 1 17.23 646 SER B CA 1
ATOM 11930 C C . SER B 1 646 ? 66.75 19.406 16.938 1 17.23 646 SER B C 1
ATOM 11932 O O . SER B 1 646 ? 66.625 20.625 17.031 1 17.23 646 SER B O 1
ATOM 11934 N N . ILE B 1 647 ? 65.812 18.844 16.281 1 17.8 647 ILE B N 1
ATOM 11935 C CA . ILE B 1 647 ? 65.375 19.703 15.172 1 17.8 647 ILE B CA 1
ATOM 11936 C C . ILE B 1 647 ? 64.812 21 15.711 1 17.8 647 ILE B C 1
ATOM 11938 O O . ILE B 1 647 ? 63.844 20.984 16.5 1 17.8 647 ILE B O 1
ATOM 11942 N N . ASN B 1 648 ? 65.438 22.125 15.469 1 16.5 648 ASN B N 1
ATOM 11943 C CA . ASN B 1 648 ? 65.5 23.516 15.93 1 16.5 648 ASN B CA 1
ATOM 11944 C C . ASN B 1 648 ? 64.125 24.219 15.648 1 16.5 648 ASN B C 1
ATOM 11946 O O . ASN B 1 648 ? 63.562 24.812 16.547 1 16.5 648 ASN B O 1
ATOM 11950 N N . THR B 1 649 ? 63.906 24.766 14.43 1 19.72 649 THR B N 1
ATOM 11951 C CA . THR B 1 649 ? 63.844 26.203 14.258 1 19.72 649 THR B CA 1
ATOM 11952 C C . THR B 1 649 ? 62.438 26.719 14.523 1 19.72 649 THR B C 1
ATOM 11954 O O . THR B 1 649 ? 61.469 25.969 14.391 1 19.72 649 THR B O 1
ATOM 11957 N N . ASN B 1 650 ? 62.219 28.047 14.945 1 18.08 650 ASN B N 1
ATOM 11958 C CA . ASN B 1 650 ? 61.375 29 15.672 1 18.08 650 ASN B CA 1
ATOM 11959 C C . ASN B 1 650 ? 60.25 29.516 14.812 1 18.08 650 ASN B C 1
ATOM 11961 O O . ASN B 1 650 ? 59.594 30.5 15.164 1 18.08 650 ASN B O 1
ATOM 11965 N N . HIS B 1 651 ? 59.906 29 13.625 1 20.91 651 HIS B N 1
ATOM 11966 C CA . HIS B 1 651 ? 59.156 29.984 12.852 1 20.91 651 HIS B CA 1
ATOM 11967 C C . HIS B 1 651 ? 57.844 30.344 13.523 1 20.91 651 HIS B C 1
ATOM 11969 O O . HIS B 1 651 ? 57.031 29.469 13.797 1 20.91 651 HIS B O 1
ATOM 11975 N N . GLN B 1 652 ? 57.75 31.469 14.242 1 19.56 652 GLN B N 1
ATOM 11976 C CA . GLN B 1 652 ? 56.688 32.125 15.008 1 19.56 652 GLN B CA 1
ATOM 11977 C C . GLN B 1 652 ? 55.5 32.5 14.109 1 19.56 652 GLN B C 1
ATOM 11979 O O . GLN B 1 652 ? 55.562 33.5 13.383 1 19.56 652 GLN B O 1
ATOM 11984 N N . SER B 1 653 ? 55 31.688 13.203 1 22 653 SER B N 1
ATOM 11985 C CA . SER B 1 653 ? 53.969 32.281 12.375 1 22 653 SER B CA 1
ATOM 11986 C C . SER B 1 653 ? 52.844 32.875 13.227 1 22 653 SER B C 1
ATOM 11988 O O . SER B 1 653 ? 52.406 32.25 14.18 1 22 653 SER B O 1
ATOM 11990 N N . ASP B 1 654 ? 52.688 34.219 13.18 1 22.39 654 ASP B N 1
ATOM 11991 C CA . ASP B 1 654 ? 51.719 35.156 13.789 1 22.39 654 ASP B CA 1
ATOM 11992 C C . ASP B 1 654 ? 50.281 34.719 13.516 1 22.39 654 ASP B C 1
ATOM 11994 O O . ASP B 1 654 ? 49.906 34.594 12.359 1 22.39 654 ASP B O 1
ATOM 11998 N N . ILE B 1 655 ? 49.719 33.875 14.25 1 25.42 655 ILE B N 1
ATOM 11999 C CA . ILE B 1 655 ? 48.312 33.531 14.242 1 25.42 655 ILE B CA 1
ATOM 12000 C C . ILE B 1 655 ? 47.469 34.781 14.438 1 25.42 655 ILE B C 1
ATOM 12002 O O . ILE B 1 655 ? 47.5 35.406 15.5 1 25.42 655 ILE B O 1
ATOM 12006 N N . GLU B 1 656 ? 47.312 35.562 13.328 1 26.23 656 GLU B N 1
ATOM 12007 C CA . GLU B 1 656 ? 46.344 36.656 13.383 1 26.23 656 GLU B CA 1
ATOM 12008 C C . GLU B 1 656 ? 45.031 36.219 13.992 1 26.23 656 GLU B C 1
ATOM 12010 O O . GLU B 1 656 ? 44.469 35.188 13.578 1 26.23 656 GLU B O 1
ATOM 12015 N N . THR B 1 657 ? 44.781 36.562 15.211 1 27.8 657 THR B N 1
ATOM 12016 C CA . THR B 1 657 ? 43.594 36.375 16.016 1 27.8 657 THR B CA 1
ATOM 12017 C C . THR B 1 657 ? 42.344 36.75 15.227 1 27.8 657 THR B C 1
ATOM 12019 O O . THR B 1 657 ? 42.312 37.812 14.594 1 27.8 657 THR B O 1
ATOM 12022 N N . PRO B 1 658 ? 41.562 35.781 14.758 1 29.27 658 PRO B N 1
ATOM 12023 C CA . PRO B 1 658 ? 40.312 36.062 14.055 1 29.27 658 PRO B CA 1
ATOM 12024 C C . PRO B 1 658 ? 39.562 37.25 14.656 1 29.27 658 PRO B C 1
ATOM 12026 O O . PRO B 1 658 ? 39.594 37.469 15.867 1 29.27 658 PRO B O 1
ATOM 12029 N N . SER B 1 659 ? 39.25 38.375 13.859 1 29.14 659 SER B N 1
ATOM 12030 C CA . SER B 1 659 ? 38.656 39.688 14.094 1 29.14 659 SER B CA 1
ATOM 12031 C C . SER B 1 659 ? 37.375 39.562 14.922 1 29.14 659 SER B C 1
ATOM 12033 O O . SER B 1 659 ? 36.625 38.594 14.773 1 29.14 659 SER B O 1
ATOM 12035 N N . SER B 1 660 ? 37.219 40.344 16.062 1 31.3 660 SER B N 1
ATOM 12036 C CA . SER B 1 660 ? 36.25 40.688 17.094 1 31.3 660 SER B CA 1
ATOM 12037 C C . SER B 1 660 ? 34.906 41.062 16.469 1 31.3 660 SER B C 1
ATOM 12039 O O . SER B 1 660 ? 33.938 41.344 17.188 1 31.3 660 SER B O 1
ATOM 12041 N N . SER B 1 661 ? 34.844 41.281 15.164 1 30.31 661 SER B N 1
ATOM 12042 C CA . SER B 1 661 ? 33.594 41.844 14.672 1 30.31 661 SER B CA 1
ATOM 12043 C C . SER B 1 661 ? 32.469 40.812 14.688 1 30.31 661 SER B C 1
ATOM 12045 O O . SER B 1 661 ? 31.297 41.156 14.656 1 30.31 661 SER B O 1
ATOM 12047 N N . ARG B 1 662 ? 32.812 39.594 14.414 1 36.03 662 ARG B N 1
ATOM 12048 C CA . ARG B 1 662 ? 31.703 38.625 14.383 1 36.03 662 ARG B CA 1
ATOM 12049 C C . ARG B 1 662 ? 31.141 38.406 15.781 1 36.03 662 ARG B C 1
ATOM 12051 O O . ARG B 1 662 ? 30.094 37.781 15.93 1 36.03 662 ARG B O 1
ATOM 12058 N N . MET B 1 663 ? 31.891 38.625 16.797 1 32.91 663 MET B N 1
ATOM 12059 C CA . MET B 1 663 ? 31.344 38.5 18.156 1 32.91 663 MET B CA 1
ATOM 12060 C C . MET B 1 663 ? 30.406 39.688 18.453 1 32.91 663 MET B C 1
ATOM 12062 O O . MET B 1 663 ? 29.609 39.625 19.391 1 32.91 663 MET B O 1
ATOM 12066 N N . ALA B 1 664 ? 30.531 40.812 17.875 1 37.44 664 ALA B N 1
ATOM 12067 C CA . ALA B 1 664 ? 29.734 42.031 18.141 1 37.44 664 ALA B CA 1
ATOM 12068 C C . ALA B 1 664 ? 28.312 41.875 17.609 1 37.44 664 ALA B C 1
ATOM 12070 O O . ALA B 1 664 ? 27.344 42.312 18.219 1 37.44 664 ALA B O 1
ATOM 12071 N N . ASP B 1 665 ? 28.109 41.344 16.469 1 39.22 665 ASP B N 1
ATOM 12072 C CA . ASP B 1 665 ? 26.781 41.219 15.859 1 39.22 665 ASP B CA 1
ATOM 12073 C C . ASP B 1 665 ? 25.922 40.219 16.609 1 39.22 665 ASP B C 1
ATOM 12075 O O . ASP B 1 665 ? 24.703 40.406 16.734 1 39.22 665 ASP B O 1
ATOM 12079 N N . GLN B 1 666 ? 26.391 39.125 17.047 1 42.81 666 GLN B N 1
ATOM 12080 C CA . GLN B 1 666 ? 25.625 38.125 17.797 1 42.81 666 GLN B CA 1
ATOM 12081 C C . GLN B 1 666 ? 25.312 38.656 19.203 1 42.81 666 GLN B C 1
ATOM 12083 O O . GLN B 1 666 ? 24.359 38.188 19.828 1 42.81 666 GLN B O 1
ATOM 12088 N N . THR B 1 667 ? 26.047 39.531 19.828 1 46.59 667 THR B N 1
ATOM 12089 C CA . THR B 1 667 ? 25.906 40.125 21.156 1 46.59 667 THR B CA 1
ATOM 12090 C C . THR B 1 667 ? 24.781 41.156 21.172 1 46.59 667 THR B C 1
ATOM 12092 O O . THR B 1 667 ? 24.312 41.562 22.25 1 46.59 667 THR B O 1
ATOM 12095 N N . ALA B 1 668 ? 24.406 41.656 20.078 1 49.53 668 ALA B N 1
ATOM 12096 C CA . ALA B 1 668 ? 23.422 42.75 20.062 1 49.53 668 ALA B CA 1
ATOM 12097 C C . ALA B 1 668 ? 22.047 42.219 20.484 1 49.53 668 ALA B C 1
ATOM 12099 O O . ALA B 1 668 ? 21.281 42.969 21.141 1 49.53 668 ALA B O 1
ATOM 12100 N N . ASP B 1 669 ? 21.609 41.062 20.141 1 57.69 669 ASP B N 1
ATOM 12101 C CA . ASP B 1 669 ? 20.297 40.531 20.5 1 57.69 669 ASP B CA 1
ATOM 12102 C C . ASP B 1 669 ? 20.281 40.062 21.953 1 57.69 669 ASP B C 1
ATOM 12104 O O . ASP B 1 669 ? 19.219 39.812 22.516 1 57.69 669 ASP B O 1
ATOM 12108 N N . LEU B 1 670 ? 21.438 39.969 22.484 1 61.84 670 LEU B N 1
ATOM 12109 C CA . LEU B 1 670 ? 21.516 39.406 23.844 1 61.84 670 LEU B CA 1
ATOM 12110 C C . LEU B 1 670 ? 21.562 40.531 24.875 1 61.84 670 LEU B C 1
ATOM 12112 O O . LEU B 1 670 ? 20.938 40.406 25.938 1 61.84 670 LEU B O 1
ATOM 12116 N N . LEU B 1 671 ? 22.391 41.594 24.484 1 65.12 671 LEU B N 1
ATOM 12117 C CA . LEU B 1 671 ? 22.578 42.688 25.406 1 65.12 671 LEU B CA 1
ATOM 12118 C C . LEU B 1 671 ? 21.953 43.969 24.875 1 65.12 671 LEU B C 1
ATOM 12120 O O . LEU B 1 671 ? 21.797 44.125 23.656 1 65.12 671 LEU B O 1
ATOM 12124 N N . CYS B 1 672 ? 21.234 44.719 25.672 1 60.72 672 CYS B N 1
ATOM 12125 C CA . CYS B 1 672 ? 20.641 45.969 25.297 1 60.72 672 CYS B CA 1
ATOM 12126 C C . CYS B 1 672 ? 21.609 46.844 24.484 1 60.72 672 CYS B C 1
ATOM 12128 O O . CYS B 1 672 ? 22.781 46.938 24.859 1 60.72 672 CYS B O 1
ATOM 12130 N N . GLY B 1 673 ? 21.562 46.938 23.25 1 55.78 673 GLY B N 1
ATOM 12131 C CA . GLY B 1 673 ? 22.422 47.719 22.375 1 55.78 673 GLY B CA 1
ATOM 12132 C C . GLY B 1 673 ? 22.797 49.062 22.953 1 55.78 673 GLY B C 1
ATOM 12133 O O . GLY B 1 673 ? 22.203 49.5 23.938 1 55.78 673 GLY B O 1
ATOM 12134 N N . PRO B 1 674 ? 23.922 49.656 22.578 1 56.12 674 PRO B N 1
ATOM 12135 C CA . PRO B 1 674 ? 24.391 50.969 23.031 1 56.12 674 PRO B CA 1
ATOM 12136 C C . PRO B 1 674 ? 23.297 52.031 22.953 1 56.12 674 PRO B C 1
ATOM 12138 O O . PRO B 1 674 ? 23.406 53.062 23.625 1 56.12 674 PRO B O 1
ATOM 12141 N N . GLN B 1 675 ? 22.219 51.719 22.203 1 59.97 675 GLN B N 1
ATOM 12142 C CA . GLN B 1 675 ? 21.172 52.719 22.047 1 59.97 675 GLN B CA 1
ATOM 12143 C C . GLN B 1 675 ? 20.359 52.875 23.328 1 59.97 675 GLN B C 1
ATOM 12145 O O . GLN B 1 675 ? 19.703 53.906 23.516 1 59.97 675 GLN B O 1
ATOM 12150 N N . PHE B 1 676 ? 20.5 51.875 24.141 1 66.38 676 PHE B N 1
ATOM 12151 C CA . PHE B 1 676 ? 19.641 52 25.328 1 66.38 676 PHE B CA 1
ATOM 12152 C C . PHE B 1 676 ? 20.469 52.344 26.562 1 66.38 676 PHE B C 1
ATOM 12154 O O . PHE B 1 676 ? 20 52.219 27.688 1 66.38 676 PHE B O 1
ATOM 12161 N N . ASN B 1 677 ? 21.547 53.156 26.453 1 61.94 677 ASN B N 1
ATOM 12162 C CA . ASN B 1 677 ? 22.391 53.75 27.469 1 61.94 677 ASN B CA 1
ATOM 12163 C C . ASN B 1 677 ? 22.547 52.844 28.688 1 61.94 677 ASN B C 1
ATOM 12165 O O . ASN B 1 677 ? 22.156 53.188 29.797 1 61.94 677 ASN B O 1
ATOM 12169 N N . CYS B 1 678 ? 22.828 51.625 28.531 1 66.69 678 CYS B N 1
ATOM 12170 C CA . CYS B 1 678 ? 23 50.719 29.656 1 66.69 678 CYS B CA 1
ATOM 12171 C C . CYS B 1 678 ? 24.297 51 30.422 1 66.69 678 CYS B C 1
ATOM 12173 O O . CYS B 1 678 ? 25.359 51.156 29.812 1 66.69 678 CYS B O 1
ATOM 12175 N N . ASP B 1 679 ? 24.172 51.5 31.719 1 73.5 679 ASP B N 1
ATOM 12176 C CA . ASP B 1 679 ? 25.328 51.75 32.562 1 73.5 679 ASP B CA 1
ATOM 12177 C C . ASP B 1 679 ? 26.219 50.5 32.688 1 73.5 679 ASP B C 1
ATOM 12179 O O . ASP B 1 679 ? 25.766 49.406 32.406 1 73.5 679 ASP B O 1
ATOM 12183 N N . LYS B 1 680 ? 27.469 50.656 32.938 1 72.94 680 LYS B N 1
ATOM 12184 C CA . LYS B 1 680 ? 28.469 49.594 33.031 1 72.94 680 LYS B CA 1
ATOM 12185 C C . LYS B 1 680 ? 28.031 48.5 34.031 1 72.94 680 LYS B C 1
ATOM 12187 O O . LYS B 1 680 ? 28.234 47.312 33.781 1 72.94 680 LYS B O 1
ATOM 12192 N N . GLU B 1 681 ? 27.438 48.969 35.062 1 77.44 681 GLU B N 1
ATOM 12193 C CA . GLU B 1 681 ? 27 48 36.062 1 77.44 681 GLU B CA 1
ATOM 12194 C C . GLU B 1 681 ? 25.812 47.188 35.562 1 77.44 681 GLU B C 1
ATOM 12196 O O . GLU B 1 681 ? 25.719 45.969 35.812 1 77.44 681 GLU B O 1
ATOM 12201 N N . GLN B 1 682 ? 25.078 47.844 34.75 1 78.12 682 GLN B N 1
ATOM 12202 C CA . GLN B 1 682 ? 23.906 47.188 34.219 1 78.12 682 GLN B CA 1
ATOM 12203 C C . GLN B 1 682 ? 24.297 46.156 33.156 1 78.12 682 GLN B C 1
ATOM 12205 O O . GLN B 1 682 ? 23.688 45.094 33.062 1 78.12 682 GLN B O 1
ATOM 12210 N N . VAL B 1 683 ? 25.25 46.5 32.562 1 79.5 683 VAL B N 1
ATOM 12211 C CA . VAL B 1 683 ? 25.734 45.594 31.547 1 79.5 683 VAL B CA 1
ATOM 12212 C C . VAL B 1 683 ? 26.266 44.312 32.188 1 79.5 683 VAL B C 1
ATOM 12214 O O . VAL B 1 683 ? 26.047 43.219 31.688 1 79.5 683 VAL B O 1
ATOM 12217 N N . LYS B 1 684 ? 26.938 44.562 33.344 1 80.44 684 LYS B N 1
ATOM 12218 C CA . LYS B 1 684 ? 27.469 43.375 34.031 1 80.44 684 LYS B CA 1
ATOM 12219 C C . LYS B 1 684 ? 26.344 42.5 34.562 1 80.44 684 LYS B C 1
ATOM 12221 O O . LYS B 1 684 ? 26.422 41.281 34.5 1 80.44 684 LYS B O 1
ATOM 12226 N N . GLN B 1 685 ? 25.406 43.156 35.031 1 82.81 685 GLN B N 1
ATOM 12227 C CA . GLN B 1 685 ? 24.25 42.406 35.531 1 82.81 685 GLN B CA 1
ATOM 12228 C C . GLN B 1 685 ? 23.531 41.719 34.406 1 82.81 685 GLN B C 1
ATOM 12230 O O . GLN B 1 685 ? 23.078 40.562 34.562 1 82.81 685 GLN B O 1
ATOM 12235 N N . CYS B 1 686 ? 23.391 42.344 33.281 1 82.06 686 CYS B N 1
ATOM 12236 C CA . CYS B 1 686 ? 22.719 41.781 32.125 1 82.06 686 CYS B CA 1
ATOM 12237 C C . CYS B 1 686 ? 23.484 40.562 31.594 1 82.06 686 CYS B C 1
ATOM 12239 O O . CYS B 1 686 ? 22.875 39.562 31.219 1 82.06 686 CYS B O 1
ATOM 12241 N N . LEU B 1 687 ? 24.703 40.656 31.719 1 82.81 687 LEU B N 1
ATOM 12242 C CA . LEU B 1 687 ? 25.531 39.562 31.25 1 82.81 687 LEU B CA 1
ATOM 12243 C C . LEU B 1 687 ? 25.359 38.344 32.156 1 82.81 687 LEU B C 1
ATOM 12245 O O . LEU B 1 687 ? 25.344 37.219 31.703 1 82.81 687 LEU B O 1
ATOM 12249 N N . ALA B 1 688 ? 25.266 38.688 33.375 1 83.56 688 ALA B N 1
ATOM 12250 C CA . ALA B 1 688 ? 25.094 37.594 34.344 1 83.56 688 ALA B CA 1
ATOM 12251 C C . ALA B 1 688 ? 23.75 36.906 34.156 1 83.56 688 ALA B C 1
ATOM 12253 O O . ALA B 1 688 ? 23.656 35.688 34.219 1 83.56 688 ALA B O 1
ATOM 12254 N N . ILE B 1 689 ? 22.766 37.688 33.844 1 85.75 689 ILE B N 1
ATOM 12255 C CA . ILE B 1 689 ? 21.422 37.156 33.688 1 85.75 689 ILE B CA 1
ATOM 12256 C C . ILE B 1 689 ? 21.328 36.344 32.375 1 85.75 689 ILE B C 1
ATOM 12258 O O . ILE B 1 689 ? 20.703 35.281 32.344 1 85.75 689 ILE B O 1
ATOM 12262 N N . VAL B 1 690 ? 21.891 36.781 31.422 1 85.12 690 VAL B N 1
ATOM 12263 C CA . VAL B 1 690 ? 21.844 36.125 30.125 1 85.12 690 VAL B CA 1
ATOM 12264 C C . VAL B 1 690 ? 22.672 34.844 30.156 1 85.12 690 VAL B C 1
ATOM 12266 O O . VAL B 1 690 ? 22.281 33.844 29.562 1 85.12 690 VAL B O 1
ATOM 12269 N N . GLU B 1 691 ? 23.75 34.906 30.906 1 81.81 691 GLU B N 1
ATOM 12270 C CA . GLU B 1 691 ? 24.578 33.719 31.031 1 81.81 691 GLU B CA 1
ATOM 12271 C C . GLU B 1 691 ? 23.844 32.625 31.844 1 81.81 691 GLU B C 1
ATOM 12273 O O . GLU B 1 691 ? 23.938 31.453 31.516 1 81.81 691 GLU B O 1
ATOM 12278 N N . ALA B 1 692 ? 23.234 33.125 32.844 1 81.88 692 ALA B N 1
ATOM 12279 C CA . ALA B 1 692 ? 22.453 32.156 33.625 1 81.88 692 ALA B CA 1
ATOM 12280 C C . ALA B 1 692 ? 21.312 31.562 32.812 1 81.88 692 ALA B C 1
ATOM 12282 O O . ALA B 1 692 ? 21 30.375 32.938 1 81.88 692 ALA B O 1
ATOM 12283 N N . TYR B 1 693 ? 20.75 32.344 31.953 1 84.75 693 TYR B N 1
ATOM 12284 C CA . TYR B 1 693 ? 19.688 31.891 31.078 1 84.75 693 TYR B CA 1
ATOM 12285 C C . TYR B 1 693 ? 20.203 30.859 30.078 1 84.75 693 TYR B C 1
ATOM 12287 O O . TYR B 1 693 ? 19.547 29.828 29.859 1 84.75 693 TYR B O 1
ATOM 12295 N N . HIS B 1 694 ? 21.281 31.109 29.562 1 78.19 694 HIS B N 1
ATOM 12296 C CA . HIS B 1 694 ? 21.844 30.188 28.578 1 78.19 694 HIS B CA 1
ATOM 12297 C C . HIS B 1 694 ? 22.312 28.891 29.234 1 78.19 694 HIS B C 1
ATOM 12299 O O . HIS B 1 694 ? 22.25 27.828 28.609 1 78.19 694 HIS B O 1
ATOM 12305 N N . GLU B 1 695 ? 22.75 29.078 30.391 1 73.56 695 GLU B N 1
ATOM 12306 C CA . GLU B 1 695 ? 23.156 27.875 31.109 1 73.56 695 GLU B CA 1
ATOM 12307 C C . GLU B 1 695 ? 21.969 26.969 31.406 1 73.56 695 GLU B C 1
ATOM 12309 O O . GLU B 1 695 ? 22.062 25.75 31.297 1 73.56 695 GLU B O 1
ATOM 12314 N N . ARG B 1 696 ? 21.016 27.594 31.703 1 75.94 696 ARG B N 1
ATOM 12315 C CA . ARG B 1 696 ? 19.812 26.828 32.031 1 75.94 696 ARG B CA 1
ATOM 12316 C C . ARG B 1 696 ? 19.172 26.234 30.781 1 75.94 696 ARG B C 1
ATOM 12318 O O . ARG B 1 696 ? 18.703 25.109 30.797 1 75.94 696 ARG B O 1
ATOM 12325 N N . THR B 1 697 ? 19.156 27 29.672 1 72.5 697 THR B N 1
ATOM 12326 C CA . THR B 1 697 ? 18.516 26.531 28.438 1 72.5 697 THR B CA 1
ATOM 12327 C C . THR B 1 697 ? 19.438 25.562 27.688 1 72.5 697 THR B C 1
ATOM 12329 O O . THR B 1 697 ? 18.953 24.703 26.938 1 72.5 697 THR B O 1
ATOM 12332 N N . GLY B 1 698 ? 20.766 25.734 27.672 1 60.62 698 GLY B N 1
ATOM 12333 C CA . GLY B 1 698 ? 21.75 24.875 27.031 1 60.62 698 GLY B CA 1
ATOM 12334 C C . GLY B 1 698 ? 21.812 23.484 27.641 1 60.62 698 GLY B C 1
ATOM 12335 O O . GLY B 1 698 ? 22.094 22.516 26.938 1 60.62 698 GLY B O 1
ATOM 12336 N N . GLN B 1 699 ? 21.75 23.469 28.906 1 51.16 699 GLN B N 1
ATOM 12337 C CA . GLN B 1 699 ? 21.797 22.172 29.594 1 51.16 699 GLN B CA 1
ATOM 12338 C C . GLN B 1 699 ? 20.688 21.25 29.094 1 51.16 699 GLN B C 1
ATOM 12340 O O . GLN B 1 699 ? 20.859 20.031 29.062 1 51.16 699 GLN B O 1
ATOM 12345 N N . ASP B 1 700 ? 19.766 21.781 28.562 1 53.31 700 ASP B N 1
ATOM 12346 C CA . ASP B 1 700 ? 18.625 20.969 28.125 1 53.31 700 ASP B CA 1
ATOM 12347 C C . ASP B 1 700 ? 18.859 20.391 26.734 1 53.31 700 ASP B C 1
ATOM 12349 O O . ASP B 1 700 ? 18.125 19.484 26.312 1 53.31 700 ASP B O 1
ATOM 12353 N N . ARG B 1 701 ? 19.953 20.859 26.062 1 54.31 701 ARG B N 1
ATOM 12354 C CA . ARG B 1 701 ? 20.188 20.469 24.672 1 54.31 701 ARG B CA 1
ATOM 12355 C C . ARG B 1 701 ? 21.266 19.391 24.594 1 54.31 701 ARG B C 1
ATOM 12357 O O . ARG B 1 701 ? 21.359 18.672 23.594 1 54.31 701 ARG B O 1
ATOM 12364 N N . ILE B 1 702 ? 22.312 19.438 25.453 1 53.19 702 ILE B N 1
ATOM 12365 C CA . ILE B 1 702 ? 23.391 18.469 25.344 1 53.19 702 ILE B CA 1
ATOM 12366 C C . ILE B 1 702 ? 22.906 17.109 25.844 1 53.19 702 ILE B C 1
ATOM 12368 O O . ILE B 1 702 ? 22.453 16.984 26.984 1 53.19 702 ILE B O 1
ATOM 12372 N N . PRO B 1 703 ? 22.812 16.203 24.797 1 55.59 703 PRO B N 1
ATOM 12373 C CA . PRO B 1 703 ? 22.391 14.875 25.266 1 55.59 703 PRO B CA 1
ATOM 12374 C C . PRO B 1 703 ? 23.25 14.344 26.406 1 55.59 703 PRO B C 1
ATOM 12376 O O . PRO B 1 703 ? 24.469 14.57 26.422 1 55.59 703 PRO B O 1
ATOM 12379 N N . GLN B 1 704 ? 22.781 14.109 27.516 1 52.69 704 GLN B N 1
ATOM 12380 C CA . GLN B 1 704 ? 23.438 13.641 28.75 1 52.69 704 GLN B CA 1
ATOM 12381 C C . GLN B 1 704 ? 24.594 12.695 28.422 1 52.69 704 GLN B C 1
ATOM 12383 O O . GLN B 1 704 ? 25.594 12.672 29.141 1 52.69 704 GLN B O 1
ATOM 12388 N N . ASP B 1 705 ? 24.562 11.93 27.391 1 56.28 705 ASP B N 1
ATOM 12389 C CA . ASP B 1 705 ? 25.578 10.906 27.172 1 56.28 705 ASP B CA 1
ATOM 12390 C C . ASP B 1 705 ? 26.609 11.367 26.125 1 56.28 705 ASP B C 1
ATOM 12392 O O . ASP B 1 705 ? 27.281 10.547 25.5 1 56.28 705 ASP B O 1
ATOM 12396 N N . GLU B 1 706 ? 26.734 12.719 25.984 1 60.94 706 GLU B N 1
ATOM 12397 C CA . GLU B 1 706 ? 27.703 13.188 24.984 1 60.94 706 GLU B CA 1
ATOM 12398 C C . GLU B 1 706 ? 29.047 13.516 25.625 1 60.94 706 GLU B C 1
ATOM 12400 O O . GLU B 1 706 ? 29.109 14.203 26.641 1 60.94 706 GLU B O 1
ATOM 12405 N N . VAL B 1 707 ? 30.125 12.719 25.312 1 59.97 707 VAL B N 1
ATOM 12406 C CA . VAL B 1 707 ? 31.438 12.781 25.953 1 59.97 707 VAL B CA 1
ATOM 12407 C C . VAL B 1 707 ? 32.281 13.828 25.266 1 59.97 707 VAL B C 1
ATOM 12409 O O . VAL B 1 707 ? 33.344 14.242 25.781 1 59.97 707 VAL B O 1
ATOM 12412 N N . VAL B 1 708 ? 32.094 14.188 24 1 60.09 708 VAL B N 1
ATOM 12413 C CA . VAL B 1 708 ? 33.062 15.031 23.297 1 60.09 708 VAL B CA 1
ATOM 12414 C C . VAL B 1 708 ? 32.625 16.484 23.375 1 60.09 708 VAL B C 1
ATOM 12416 O O . VAL B 1 708 ? 31.422 16.781 23.344 1 60.09 708 VAL B O 1
ATOM 12419 N N . GLU B 1 709 ? 33.562 17.281 23.969 1 54.31 709 GLU B N 1
ATOM 12420 C CA . GLU B 1 709 ? 33.312 18.719 23.938 1 54.31 709 GLU B CA 1
ATOM 12421 C C . GLU B 1 709 ? 33 19.188 22.531 1 54.31 709 GLU B C 1
ATOM 12423 O O . GLU B 1 709 ? 33.812 19.094 21.625 1 54.31 709 GLU B O 1
ATOM 12428 N N . LEU B 1 710 ? 31.953 18.938 22.047 1 49.12 710 LEU B N 1
ATOM 12429 C CA . LEU B 1 710 ? 31.625 19.422 20.719 1 49.12 710 LEU B CA 1
ATOM 12430 C C . LEU B 1 710 ? 31.906 20.906 20.609 1 49.12 710 LEU B C 1
ATOM 12432 O O . LEU B 1 710 ? 31.453 21.703 21.438 1 49.12 710 LEU B O 1
ATOM 12436 N N . GLU B 1 711 ? 33.281 21.453 20.312 1 43.28 711 GLU B N 1
ATOM 12437 C CA . GLU B 1 711 ? 33.5 22.891 20.094 1 43.28 711 GLU B CA 1
ATOM 12438 C C . GLU B 1 711 ? 32.156 23.625 19.922 1 43.28 711 GLU B C 1
ATOM 12440 O O . GLU B 1 711 ? 31.141 23 19.641 1 43.28 711 GLU B O 1
ATOM 12445 N N . SER B 1 712 ? 32.438 25.219 19.938 1 37.66 712 SER B N 1
ATOM 12446 C CA . SER B 1 712 ? 31.391 26.219 19.812 1 37.66 712 SER B CA 1
ATOM 12447 C C . SER B 1 712 ? 30.344 25.812 18.797 1 37.66 712 SER B C 1
ATOM 12449 O O . SER B 1 712 ? 30.547 25.953 17.594 1 37.66 712 SER B O 1
ATOM 12451 N N . PHE B 1 713 ? 30.062 24.797 18.719 1 37.06 713 PHE B N 1
ATOM 12452 C CA . PHE B 1 713 ? 28.984 24.609 17.766 1 37.06 713 PHE B CA 1
ATOM 12453 C C . PHE B 1 713 ? 28.062 25.828 17.719 1 37.06 713 PHE B C 1
ATOM 12455 O O . PHE B 1 713 ? 27.594 26.297 18.766 1 37.06 713 PHE B O 1
ATOM 12462 N N . THR B 1 714 ? 28.547 26.766 16.984 1 38.91 714 THR B N 1
ATOM 12463 C CA . THR B 1 714 ? 27.547 27.75 16.578 1 38.91 714 THR B CA 1
ATOM 12464 C C . THR B 1 714 ? 26.141 27.188 16.75 1 38.91 714 THR B C 1
ATOM 12466 O O . THR B 1 714 ? 25.844 26.094 16.266 1 38.91 714 THR B O 1
ATOM 12469 N N . PRO B 1 715 ? 25.609 27.391 17.844 1 39.03 715 PRO B N 1
ATOM 12470 C CA . PRO B 1 715 ? 24.203 26.984 17.953 1 39.03 715 PRO B CA 1
ATOM 12471 C C . PRO B 1 715 ? 23.531 26.797 16.594 1 39.03 715 PRO B C 1
ATOM 12473 O O . PRO B 1 715 ? 23.672 27.656 15.711 1 39.03 715 PRO B O 1
ATOM 12476 N N . PRO B 1 716 ? 23.656 25.703 16.016 1 37.62 716 PRO B N 1
ATOM 12477 C CA . PRO B 1 716 ? 22.875 25.781 14.773 1 37.62 716 PRO B CA 1
ATOM 12478 C C . PRO B 1 716 ? 21.922 26.953 14.75 1 37.62 716 PRO B C 1
ATOM 12480 O O . PRO B 1 716 ? 21.5 27.438 15.805 1 37.62 716 PRO B O 1
ATOM 12483 N N . ASP B 1 717 ? 22.047 27.953 13.875 1 41.72 717 ASP B N 1
ATOM 12484 C CA . ASP B 1 717 ? 21.109 29.016 13.531 1 41.72 717 ASP B CA 1
ATOM 12485 C C . ASP B 1 717 ? 19.703 28.672 14 1 41.72 717 ASP B C 1
ATOM 12487 O O . ASP B 1 717 ? 18.719 29.172 13.445 1 41.72 717 ASP B O 1
ATOM 12491 N N . GLY B 1 718 ? 19.453 27.672 14.742 1 49.12 718 GLY B N 1
ATOM 12492 C CA . GLY B 1 718 ? 18.094 27.219 15 1 49.12 718 GLY B CA 1
ATOM 12493 C C . GLY B 1 718 ? 17.328 28.141 15.914 1 49.12 718 GLY B C 1
ATOM 12494 O O . GLY B 1 718 ? 17.906 28.828 16.75 1 49.12 718 GLY B O 1
ATOM 12495 N N . ASP B 1 719 ? 16.469 28.781 15.5 1 60.47 719 ASP B N 1
ATOM 12496 C CA . ASP B 1 719 ? 15.477 29.594 16.188 1 60.47 719 ASP B CA 1
ATOM 12497 C C . ASP B 1 719 ? 15.148 29.016 17.562 1 60.47 719 ASP B C 1
ATOM 12499 O O . ASP B 1 719 ? 14.258 28.172 17.688 1 60.47 719 ASP B O 1
ATOM 12503 N N . LEU B 1 720 ? 16.219 29.172 18.656 1 64.94 720 LEU B N 1
ATOM 12504 C CA . LEU B 1 720 ? 15.984 28.75 20.031 1 64.94 720 LEU B CA 1
ATOM 12505 C C . LEU B 1 720 ? 14.562 29.078 20.469 1 64.94 720 LEU B C 1
ATOM 12507 O O . LEU B 1 720 ? 13.922 28.281 21.156 1 64.94 720 LEU B O 1
ATOM 12511 N N . HIS B 1 721 ? 14.219 30.219 20.125 1 75.12 721 HIS B N 1
ATOM 12512 C CA . HIS B 1 721 ? 12.906 30.688 20.562 1 75.12 721 HIS B CA 1
ATOM 12513 C C . HIS B 1 721 ? 11.828 30.281 19.562 1 75.12 721 HIS B C 1
ATOM 12515 O O . HIS B 1 721 ? 10.641 30.516 19.797 1 75.12 721 HIS B O 1
ATOM 12521 N N . GLN B 1 722 ? 12.164 29.547 18.656 1 78.31 722 GLN B N 1
ATOM 12522 C CA . GLN B 1 722 ? 11.195 29.125 17.656 1 78.31 722 GLN B CA 1
ATOM 12523 C C . GLN B 1 722 ? 10.234 30.25 17.297 1 78.31 722 GLN B C 1
ATOM 12525 O O . GLN B 1 722 ? 9.016 30.062 17.328 1 78.31 722 GLN B O 1
ATOM 12530 N N . VAL B 1 723 ? 10.734 31.391 16.969 1 79.44 723 VAL B N 1
ATOM 12531 C CA . VAL B 1 723 ? 9.977 32.625 16.719 1 79.44 723 VAL B CA 1
ATOM 12532 C C . VAL B 1 723 ? 8.961 32.375 15.609 1 79.44 723 VAL B C 1
ATOM 12534 O O . VAL B 1 723 ? 7.816 32.812 15.703 1 79.44 723 VAL B O 1
ATOM 12537 N N . PHE B 1 724 ? 9.297 31.672 14.734 1 77 724 PHE B N 1
ATOM 12538 C CA . PHE B 1 724 ? 8.391 31.453 13.609 1 77 724 PHE B CA 1
ATOM 12539 C C . PHE B 1 724 ? 7.168 30.656 14.055 1 77 724 PHE B C 1
ATOM 12541 O O . PHE B 1 724 ? 6.043 30.984 13.68 1 77 724 PHE B O 1
ATOM 12548 N N . ARG B 1 725 ? 7.375 29.578 14.773 1 80.19 725 ARG B N 1
ATOM 12549 C CA . ARG B 1 725 ? 6.258 28.781 15.266 1 80.19 725 ARG B CA 1
ATOM 12550 C C . ARG B 1 725 ? 5.324 29.609 16.141 1 80.19 725 ARG B C 1
ATOM 12552 O O . ARG B 1 725 ? 4.105 29.438 16.094 1 80.19 725 ARG B O 1
ATOM 12559 N N . HIS B 1 726 ? 5.91 30.484 16.828 1 88.31 726 HIS B N 1
ATOM 12560 C CA . HIS B 1 726 ? 5.094 31.344 17.672 1 88.31 726 HIS B CA 1
ATOM 12561 C C . HIS B 1 726 ? 4.297 32.344 16.828 1 88.31 726 HIS B C 1
ATOM 12563 O O . HIS B 1 726 ? 3.16 32.688 17.172 1 88.31 726 HIS B O 1
ATOM 12569 N N . LEU B 1 727 ? 4.906 32.812 15.82 1 83.12 727 LEU B N 1
ATOM 12570 C CA . LEU B 1 727 ? 4.184 33.719 14.938 1 83.12 727 LEU B CA 1
ATOM 12571 C C . LEU B 1 727 ? 3.004 33 14.273 1 83.12 727 LEU B C 1
ATOM 12573 O O . LEU B 1 727 ? 1.931 33.594 14.117 1 83.12 727 LEU B O 1
ATOM 12577 N N . VAL B 1 728 ? 3.215 31.812 13.914 1 80 728 VAL B N 1
ATOM 12578 C CA . VAL B 1 728 ? 2.131 31.047 13.32 1 80 728 VAL B CA 1
ATOM 12579 C C . VAL B 1 728 ? 1.014 30.844 14.344 1 80 728 VAL B C 1
ATOM 12581 O O . VAL B 1 728 ? -0.169 30.953 14 1 80 728 VAL B O 1
ATOM 12584 N N . LEU B 1 729 ? 1.376 30.547 15.531 1 88.12 729 LEU B N 1
ATOM 12585 C CA . LEU B 1 729 ? 0.398 30.391 16.609 1 88.12 729 LEU B CA 1
ATOM 12586 C C . LEU B 1 729 ? -0.403 31.688 16.781 1 88.12 729 LEU B C 1
ATOM 12588 O O . LEU B 1 729 ? -1.632 31.641 16.891 1 88.12 729 LEU B O 1
ATOM 12592 N N . LEU B 1 730 ? 0.303 32.781 16.734 1 90.31 730 LEU B N 1
ATOM 12593 C CA . LEU B 1 730 ? -0.337 34.094 16.953 1 90.31 730 LEU B CA 1
ATOM 12594 C C . LEU B 1 730 ? -1.286 34.406 15.805 1 90.31 730 LEU B C 1
ATOM 12596 O O . LEU B 1 730 ? -2.361 34.969 16.031 1 90.31 730 LEU B O 1
ATOM 12600 N N . LEU B 1 731 ? -0.922 34.031 14.695 1 82.31 731 LEU B N 1
ATOM 12601 C CA . LEU B 1 731 ? -1.786 34.281 13.547 1 82.31 731 LEU B CA 1
ATOM 12602 C C . LEU B 1 731 ? -3.066 33.438 13.648 1 82.31 731 LEU B C 1
ATOM 12604 O O . LEU B 1 731 ? -4.16 33.969 13.391 1 82.31 731 LEU B O 1
ATOM 12608 N N . LEU B 1 732 ? -2.936 32.219 14.008 1 83.06 732 LEU B N 1
ATOM 12609 C CA . LEU B 1 732 ? -4.098 31.344 14.125 1 83.06 732 LEU B CA 1
ATOM 12610 C C . LEU B 1 732 ? -5.016 31.797 15.25 1 83.06 732 LEU B C 1
ATOM 12612 O O . LEU B 1 732 ? -6.238 31.781 15.109 1 83.06 732 LEU B O 1
ATOM 12616 N N . LEU B 1 733 ? -4.434 32.25 16.344 1 91.31 733 LEU B N 1
ATOM 12617 C CA . LEU B 1 733 ? -5.234 32.719 17.469 1 91.31 733 LEU B CA 1
ATOM 12618 C C . LEU B 1 733 ? -5.879 34.062 17.156 1 91.31 733 LEU B C 1
ATOM 12620 O O . LEU B 1 733 ? -6.949 34.406 17.672 1 91.31 733 LEU B O 1
ATOM 12624 N N . SER B 1 734 ? -5.227 34.844 16.266 1 89.88 734 SER B N 1
ATOM 12625 C CA . SER B 1 734 ? -5.832 36.094 15.828 1 89.88 734 SER B CA 1
ATOM 12626 C C . SER B 1 734 ? -7.09 35.844 15.008 1 89.88 734 SER B C 1
ATOM 12628 O O . SER B 1 734 ? -8.07 36.562 15.125 1 89.88 734 SER B O 1
ATOM 12630 N N . VAL B 1 735 ? -7.047 34.812 14.258 1 82.44 735 VAL B N 1
ATOM 12631 C CA . VAL B 1 735 ? -8.234 34.438 13.492 1 82.44 735 VAL B CA 1
ATOM 12632 C C . VAL B 1 735 ? -9.375 34.062 14.438 1 82.44 735 VAL B C 1
ATOM 12634 O O . VAL B 1 735 ? -10.523 34.469 14.219 1 82.44 735 VAL B O 1
ATOM 12637 N N . SER B 1 736 ? -9.055 33.344 15.445 1 89.69 736 SER B N 1
ATOM 12638 C CA . SER B 1 736 ? -10.047 33 16.453 1 89.69 736 SER B CA 1
ATOM 12639 C C . SER B 1 736 ? -10.609 34.25 17.125 1 89.69 736 SER B C 1
ATOM 12641 O O . SER B 1 736 ? -11.812 34.344 17.375 1 89.69 736 SER B O 1
ATOM 12643 N N . MET B 1 737 ? -9.773 35.25 17.391 1 93.06 737 MET B N 1
ATOM 12644 C CA . MET B 1 737 ? -10.219 36.469 18.047 1 93.06 737 MET B CA 1
ATOM 12645 C C . MET B 1 737 ? -11.094 37.312 17.125 1 93.06 737 MET B C 1
ATOM 12647 O O . MET B 1 737 ? -12.055 37.938 17.562 1 93.06 737 MET B O 1
ATOM 12651 N N . VAL B 1 738 ? -10.82 37.25 15.883 1 88.5 738 VAL B N 1
ATOM 12652 C CA . VAL B 1 738 ? -11.625 37.969 14.914 1 88.5 738 VAL B CA 1
ATOM 12653 C C . VAL B 1 738 ? -13.031 37.375 14.852 1 88.5 738 VAL B C 1
ATOM 12655 O O . VAL B 1 738 ? -14.023 38.094 14.812 1 88.5 738 VAL B O 1
ATOM 12658 N N . VAL B 1 739 ? -13.062 36.094 14.844 1 86.38 739 VAL B N 1
ATOM 12659 C CA . VAL B 1 739 ? -14.359 35.438 14.812 1 86.38 739 VAL B CA 1
ATOM 12660 C C . VAL B 1 739 ? -15.125 35.719 16.094 1 86.38 739 VAL B C 1
ATOM 12662 O O . VAL B 1 739 ? -16.328 36 16.062 1 86.38 739 VAL B O 1
ATOM 12665 N N . GLY B 1 740 ? -14.422 35.688 17.219 1 90.06 740 GLY B N 1
ATOM 12666 C CA . GLY B 1 740 ? -15.055 36.031 18.484 1 90.06 740 GLY B CA 1
ATOM 12667 C C . GLY B 1 740 ? -15.562 37.438 18.547 1 90.06 740 GLY B C 1
ATOM 12668 O O . GLY B 1 740 ? -16.641 37.719 19.109 1 90.06 740 GLY B O 1
ATOM 12669 N N . LEU B 1 741 ? -14.82 38.281 17.969 1 90.56 741 LEU B N 1
ATOM 12670 C CA . LEU B 1 741 ? -15.219 39.688 17.938 1 90.56 741 LEU B CA 1
ATOM 12671 C C . LEU B 1 741 ? -16.453 39.875 17.062 1 90.56 741 LEU B C 1
ATOM 12673 O O . LEU B 1 741 ? -17.375 40.594 17.438 1 90.56 741 LEU B O 1
ATOM 12677 N N . ALA B 1 742 ? -16.516 39.156 15.992 1 85.25 742 ALA B N 1
ATOM 12678 C CA . ALA B 1 742 ? -17.672 39.25 15.086 1 85.25 742 ALA B CA 1
ATOM 12679 C C . ALA B 1 742 ? -18.938 38.75 15.766 1 85.25 742 ALA B C 1
ATOM 12681 O O . ALA B 1 742 ? -19.984 39.375 15.672 1 85.25 742 ALA B O 1
ATOM 12682 N N . VAL B 1 743 ? -18.781 37.688 16.453 1 86.25 743 VAL B N 1
ATOM 12683 C CA . VAL B 1 743 ? -19.938 37.094 17.125 1 86.25 743 VAL B CA 1
ATOM 12684 C C . VAL B 1 743 ? -20.391 37.969 18.266 1 86.25 743 VAL B C 1
ATOM 12686 O O . VAL B 1 743 ? -21.594 38.156 18.5 1 86.25 743 VAL B O 1
ATOM 12689 N N . SER B 1 744 ? -19.5 38.562 18.984 1 88.81 744 SER B N 1
ATOM 12690 C CA . SER B 1 744 ? -19.844 39.438 20.094 1 88.81 744 SER B CA 1
ATOM 12691 C C . SER B 1 744 ? -20.5 40.75 19.625 1 88.81 744 SER B C 1
ATOM 12693 O O . SER B 1 744 ? -21.438 41.25 20.25 1 88.81 744 SER B O 1
ATOM 12695 N N . PHE B 1 745 ? -20.047 41.25 18.516 1 86.62 745 PHE B N 1
ATOM 12696 C CA . PHE B 1 745 ? -20.656 42.438 17.938 1 86.62 745 PHE B CA 1
ATOM 12697 C C . PHE B 1 745 ? -22.078 42.156 17.469 1 86.62 745 PHE B C 1
ATOM 12699 O O . PHE B 1 745 ? -22.969 42.969 17.656 1 86.62 745 PHE B O 1
ATOM 12706 N N . TRP B 1 746 ? -22.188 41.062 16.906 1 80.25 746 TRP B N 1
ATOM 12707 C CA . TRP B 1 746 ? -23.516 40.688 16.422 1 80.25 746 TRP B CA 1
ATOM 12708 C C . TRP B 1 746 ? -24.5 40.5 17.562 1 80.25 746 TRP B C 1
ATOM 12710 O O . TRP B 1 746 ? -25.672 40.812 17.438 1 80.25 746 TRP B O 1
ATOM 12720 N N . GLN B 1 747 ? -24.031 39.938 18.625 1 80.19 747 GLN B N 1
ATOM 12721 C CA . GLN B 1 747 ? -24.875 39.781 19.797 1 80.19 747 GLN B CA 1
ATOM 12722 C C . GLN B 1 747 ? -25.344 41.125 20.344 1 80.19 747 GLN B C 1
ATOM 12724 O O . GLN B 1 747 ? -26.469 41.219 20.844 1 80.19 747 GLN B O 1
ATOM 12729 N N . LEU B 1 748 ? -24.547 42.094 20.141 1 81.69 748 LEU B N 1
ATOM 12730 C CA . LEU B 1 748 ? -24.875 43.406 20.688 1 81.69 748 LEU B CA 1
ATOM 12731 C C . LEU B 1 748 ? -25.703 44.219 19.703 1 81.69 748 LEU B C 1
ATOM 12733 O O . LEU B 1 748 ? -26.562 45.031 20.125 1 81.69 748 LEU B O 1
ATOM 12737 N N . LEU B 1 749 ? -25.453 44 18.375 1 76.38 749 LEU B N 1
ATOM 12738 C CA . LEU B 1 749 ? -26.047 44.906 17.406 1 76.38 749 LEU B CA 1
ATOM 12739 C C . LEU B 1 749 ? -27.328 44.312 16.828 1 76.38 749 LEU B C 1
ATOM 12741 O O . LEU B 1 749 ? -28.234 45.062 16.453 1 76.38 749 LEU B O 1
ATOM 12745 N N . LEU B 1 750 ? -27.203 43 16.422 1 63.62 750 LEU B N 1
ATOM 12746 C CA . LEU B 1 750 ? -28.328 42.469 15.664 1 63.62 750 LEU B CA 1
ATOM 12747 C C . LEU B 1 750 ? -29.406 41.938 16.594 1 63.62 750 LEU B C 1
ATOM 12749 O O . LEU B 1 750 ? -29.172 41 17.359 1 63.62 750 LEU B O 1
ATOM 12753 N N . THR B 1 751 ? -30.344 42.688 16.875 1 57.53 751 THR B N 1
ATOM 12754 C CA . THR B 1 751 ? -31.516 42.344 17.672 1 57.53 751 THR B CA 1
ATOM 12755 C C . THR B 1 751 ? -32.438 41.375 16.938 1 57.53 751 THR B C 1
ATOM 12757 O O . THR B 1 751 ? -33.344 40.812 17.531 1 57.53 751 THR B O 1
ATOM 12760 N N . ASP B 1 752 ? -32.25 41.125 15.586 1 56.03 752 ASP B N 1
ATOM 12761 C CA . ASP B 1 752 ? -33.219 40.375 14.82 1 56.03 752 ASP B CA 1
ATOM 12762 C C . ASP B 1 752 ? -32.938 38.875 14.891 1 56.03 752 ASP B C 1
ATOM 12764 O O . ASP B 1 752 ? -31.906 38.469 15.43 1 56.03 752 ASP B O 1
ATOM 12768 N N . VAL B 1 753 ? -33.844 38 14.406 1 56.66 753 VAL B N 1
ATOM 12769 C CA . VAL B 1 753 ? -33.844 36.531 14.32 1 56.66 753 VAL B CA 1
ATOM 12770 C C . VAL B 1 753 ? -32.531 36.062 13.719 1 56.66 753 VAL B C 1
ATOM 12772 O O . VAL B 1 753 ? -32.031 36.594 12.719 1 56.66 753 VAL B O 1
ATOM 12775 N N . PRO B 1 754 ? -31.875 35.281 14.516 1 58.34 754 PRO B N 1
ATOM 12776 C CA . PRO B 1 754 ? -30.578 34.812 14.055 1 58.34 754 PRO B CA 1
ATOM 12777 C C . PRO B 1 754 ? -30.625 34.219 12.656 1 58.34 754 PRO B C 1
ATOM 12779 O O . PRO B 1 754 ? -31.516 33.406 12.359 1 58.34 754 PRO B O 1
ATOM 12782 N N . THR B 1 755 ? -29.969 34.875 11.719 1 60.53 755 THR B N 1
ATOM 12783 C CA . THR B 1 755 ? -29.797 34.312 10.375 1 60.53 755 THR B CA 1
ATOM 12784 C C . THR B 1 755 ? -28.922 33.094 10.406 1 60.53 755 THR B C 1
ATOM 12786 O O . THR B 1 755 ? -28.234 32.812 11.398 1 60.53 755 THR B O 1
ATOM 12789 N N . GLY B 1 756 ? -29.078 32.188 9.477 1 61.47 756 GLY B N 1
ATOM 12790 C CA . GLY B 1 756 ? -28.297 30.984 9.328 1 61.47 756 GLY B CA 1
ATOM 12791 C C . GLY B 1 756 ? -26.797 31.234 9.422 1 61.47 756 GLY B C 1
ATOM 12792 O O . GLY B 1 756 ? -26.062 30.453 10.039 1 61.47 756 GLY B O 1
ATOM 12793 N N . ILE B 1 757 ? -26.344 32.344 8.984 1 64.25 757 ILE B N 1
ATOM 12794 C CA . ILE B 1 757 ? -24.906 32.656 8.977 1 64.25 757 ILE B CA 1
ATOM 12795 C C . ILE B 1 757 ? -24.438 32.969 10.398 1 64.25 757 ILE B C 1
ATOM 12797 O O . ILE B 1 757 ? -23.328 32.594 10.781 1 64.25 757 ILE B O 1
ATOM 12801 N N . LEU B 1 758 ? -25.359 33.625 11.117 1 68.38 758 LEU B N 1
ATOM 12802 C CA . LEU B 1 758 ? -24.984 33.969 12.484 1 68.38 758 LEU B CA 1
ATOM 12803 C C . LEU B 1 758 ? -24.859 32.719 13.336 1 68.38 758 LEU B C 1
ATOM 12805 O O . LEU B 1 758 ? -23.969 32.625 14.188 1 68.38 758 LEU B O 1
ATOM 12809 N N . VAL B 1 759 ? -25.672 31.828 13.031 1 71 759 VAL B N 1
ATOM 12810 C CA . VAL B 1 759 ? -25.641 30.578 13.781 1 71 759 VAL B CA 1
ATOM 12811 C C . VAL B 1 759 ? -24.375 29.812 13.43 1 71 759 VAL B C 1
ATOM 12813 O O . VAL B 1 759 ? -23.75 29.188 14.305 1 71 759 VAL B O 1
ATOM 12816 N N . GLU B 1 760 ? -23.969 29.906 12.219 1 72.94 760 GLU B N 1
ATOM 12817 C CA . GLU B 1 760 ? -22.75 29.25 11.789 1 72.94 760 GLU B CA 1
ATOM 12818 C C . GLU B 1 760 ? -21.516 29.891 12.43 1 72.94 760 GLU B C 1
ATOM 12820 O O . GLU B 1 760 ? -20.562 29.188 12.789 1 72.94 760 GLU B O 1
ATOM 12825 N N . LEU B 1 761 ? -21.625 31.125 12.484 1 75.44 761 LEU B N 1
ATOM 12826 C CA . LEU B 1 761 ? -20.484 31.828 13.078 1 75.44 761 LEU B CA 1
ATOM 12827 C C . LEU B 1 761 ? -20.391 31.547 14.57 1 75.44 761 LEU B C 1
ATOM 12829 O O . LEU B 1 761 ? -19.297 31.484 15.125 1 75.44 761 LEU B O 1
ATOM 12833 N N . GLU B 1 762 ? -21.5 31.453 15.156 1 80.12 762 GLU B N 1
ATOM 12834 C CA . GLU B 1 762 ? -21.5 31.109 16.578 1 80.12 762 GLU B CA 1
ATOM 12835 C C . GLU B 1 762 ? -20.953 29.703 16.812 1 80.12 762 GLU B C 1
ATOM 12837 O O . GLU B 1 762 ? -20.25 29.469 17.781 1 80.12 762 GLU B O 1
ATOM 12842 N N . PHE B 1 763 ? -21.359 28.922 15.961 1 80.69 763 PHE B N 1
ATOM 12843 C CA . PHE B 1 763 ? -20.844 27.547 16.016 1 80.69 763 PHE B CA 1
ATOM 12844 C C . PHE B 1 763 ? -19.328 27.531 15.852 1 80.69 763 PHE B C 1
ATOM 12846 O O . PHE B 1 763 ? -18.641 26.828 16.578 1 80.69 763 PHE B O 1
ATOM 12853 N N . LEU B 1 764 ? -18.891 28.25 14.906 1 80.69 764 LEU B N 1
ATOM 12854 C CA . LEU B 1 764 ? -17.453 28.344 14.641 1 80.69 764 LEU B CA 1
ATOM 12855 C C . LEU B 1 764 ? -16.719 28.938 15.836 1 80.69 764 LEU B C 1
ATOM 12857 O O . LEU B 1 764 ? -15.609 28.5 16.172 1 80.69 764 LEU B O 1
ATOM 12861 N N . ASP B 1 765 ? -17.312 29.891 16.391 1 88.12 765 ASP B N 1
ATOM 12862 C CA . ASP B 1 765 ? -16.703 30.531 17.547 1 88.12 765 ASP B CA 1
ATOM 12863 C C . ASP B 1 765 ? -16.562 29.562 18.719 1 88.12 765 ASP B C 1
ATOM 12865 O O . ASP B 1 765 ? -15.562 29.594 19.438 1 88.12 765 ASP B O 1
ATOM 12869 N N . ILE B 1 766 ? -17.516 28.734 18.906 1 88.94 766 ILE B N 1
ATOM 12870 C CA . ILE B 1 766 ? -17.469 27.75 19.984 1 88.94 766 ILE B CA 1
ATOM 12871 C C . ILE B 1 766 ? -16.312 26.781 19.75 1 88.94 766 ILE B C 1
ATOM 12873 O O . ILE B 1 766 ? -15.555 26.469 20.672 1 88.94 766 ILE B O 1
ATOM 12877 N N . VAL B 1 767 ? -16.156 26.375 18.578 1 87 767 VAL B N 1
ATOM 12878 C CA . VAL B 1 767 ? -15.109 25.422 18.234 1 87 767 VAL B CA 1
ATOM 12879 C C . VAL B 1 767 ? -13.742 26.078 18.391 1 87 767 VAL B C 1
ATOM 12881 O O . VAL B 1 767 ? -12.805 25.453 18.922 1 87 767 VAL B O 1
ATOM 12884 N N . LEU B 1 768 ? -13.633 27.297 17.984 1 88.94 768 LEU B N 1
ATOM 12885 C CA . LEU B 1 768 ? -12.352 27.984 18.031 1 88.94 768 LEU B CA 1
ATOM 12886 C C . LEU B 1 768 ? -12.008 28.406 19.453 1 88.94 768 LEU B C 1
ATOM 12888 O O . LEU B 1 768 ? -10.836 28.438 19.828 1 88.94 768 LEU B O 1
ATOM 12892 N N . ASN B 1 769 ? -13.008 28.719 20.219 1 91.25 769 ASN B N 1
ATOM 12893 C CA . ASN B 1 769 ? -12.781 29.141 21.594 1 91.25 769 ASN B CA 1
ATOM 12894 C C . ASN B 1 769 ? -12.398 27.953 22.484 1 91.25 769 ASN B C 1
ATOM 12896 O O . ASN B 1 769 ? -11.375 28 23.172 1 91.25 769 ASN B O 1
ATOM 12900 N N . TYR B 1 770 ? -13.195 26.953 22.422 1 92.56 770 TYR B N 1
ATOM 12901 C CA . TYR B 1 770 ? -12.961 25.812 23.281 1 92.56 770 TYR B CA 1
ATOM 12902 C C . TYR B 1 770 ? -11.945 24.859 22.656 1 92.56 770 TYR B C 1
ATOM 12904 O O . TYR B 1 770 ? -11.445 23.953 23.312 1 92.56 770 TYR B O 1
ATOM 12912 N N . GLY B 1 771 ? -11.586 25.125 21.438 1 90.06 771 GLY B N 1
ATOM 12913 C CA . GLY B 1 771 ? -10.602 24.312 20.734 1 90.06 771 GLY B CA 1
ATOM 12914 C C . GLY B 1 771 ? -9.242 24.969 20.641 1 90.06 771 GLY B C 1
ATOM 12915 O O . GLY B 1 771 ? -8.391 24.547 19.859 1 90.06 771 GLY B O 1
ATOM 12916 N N . GLN B 1 772 ? -8.906 25.969 21.359 1 92.88 772 GLN B N 1
ATOM 12917 C CA . GLN B 1 772 ? -7.633 26.688 21.312 1 92.88 772 GLN B CA 1
ATOM 12918 C C . GLN B 1 772 ? -6.465 25.734 21.578 1 92.88 772 GLN B C 1
ATOM 12920 O O . GLN B 1 772 ? -5.391 25.891 21 1 92.88 772 GLN B O 1
ATOM 12925 N N . GLY B 1 773 ? -6.766 24.766 22.484 1 92.12 773 GLY B N 1
ATOM 12926 C CA . GLY B 1 773 ? -5.73 23.781 22.75 1 92.12 773 GLY B CA 1
ATOM 12927 C C . GLY B 1 773 ? -5.344 22.969 21.531 1 92.12 773 GLY B C 1
ATOM 12928 O O . GLY B 1 773 ? -4.176 22.609 21.375 1 92.12 773 GLY B O 1
ATOM 12929 N N . MET B 1 774 ? -6.262 22.781 20.703 1 89.06 774 MET B N 1
ATOM 12930 C CA . MET B 1 774 ? -5.992 22.047 19.469 1 89.06 774 MET B CA 1
ATOM 12931 C C . MET B 1 774 ? -5.105 22.859 18.531 1 89.06 774 MET B C 1
ATOM 12933 O O . MET B 1 774 ? -4.223 22.312 17.875 1 89.06 774 MET B O 1
ATOM 12937 N N . ILE B 1 775 ? -5.289 24.062 18.484 1 86.81 775 ILE B N 1
ATOM 12938 C CA . ILE B 1 775 ? -4.52 24.969 17.641 1 86.81 775 ILE B CA 1
ATOM 12939 C C . ILE B 1 775 ? -3.062 24.984 18.094 1 86.81 775 ILE B C 1
ATOM 12941 O O . ILE B 1 775 ? -2.145 24.859 17.281 1 86.81 775 ILE B O 1
ATOM 12945 N N . THR B 1 776 ? -2.908 25.109 19.391 1 91.44 776 THR B N 1
ATOM 12946 C CA . THR B 1 776 ? -1.555 25.141 19.922 1 91.44 776 THR B CA 1
ATOM 12947 C C . THR B 1 776 ? -0.865 23.797 19.75 1 91.44 776 THR B C 1
ATOM 12949 O O . THR B 1 776 ? 0.344 23.734 19.516 1 91.44 776 THR B O 1
ATOM 12952 N N . PHE B 1 777 ? -1.658 22.797 19.844 1 89.12 777 PHE B N 1
ATOM 12953 C CA . PHE B 1 777 ? -1.124 21.469 19.656 1 89.12 777 PHE B CA 1
ATOM 12954 C C . PHE B 1 777 ? -0.63 21.281 18.234 1 89.12 777 PHE B C 1
ATOM 12956 O O . PHE B 1 777 ? 0.409 20.656 18 1 89.12 777 PHE B O 1
ATOM 12963 N N . LEU B 1 778 ? -1.284 21.781 17.344 1 77.62 778 LEU B N 1
ATOM 12964 C CA . LEU B 1 778 ? -0.907 21.656 15.938 1 77.62 778 LEU B CA 1
ATOM 12965 C C . LEU B 1 778 ? 0.448 22.312 15.68 1 77.62 778 LEU B C 1
ATOM 12967 O O . LEU B 1 778 ? 1.201 21.875 14.812 1 77.62 778 LEU B O 1
ATOM 12971 N N . VAL B 1 779 ? 0.781 23.297 16.453 1 81.19 779 VAL B N 1
ATOM 12972 C CA . VAL B 1 779 ? 2 24.062 16.219 1 81.19 779 VAL B CA 1
ATOM 12973 C C . VAL B 1 779 ? 3.16 23.453 17 1 81.19 779 VAL B C 1
ATOM 12975 O O . VAL B 1 779 ? 4.266 23.312 16.469 1 81.19 779 VAL B O 1
ATOM 12978 N N . PHE B 1 780 ? 2.863 23.047 18.219 1 84.69 780 PHE B N 1
ATOM 12979 C CA . PHE B 1 780 ? 3.975 22.641 19.062 1 84.69 780 PHE B CA 1
ATOM 12980 C C . PHE B 1 780 ? 3.85 21.188 19.453 1 84.69 780 PHE B C 1
ATOM 12982 O O . PHE B 1 780 ? 4.809 20.578 19.938 1 84.69 780 PHE B O 1
ATOM 12989 N N . GLY B 1 781 ? 2.707 20.625 19.266 1 80 781 GLY B N 1
ATOM 12990 C CA . GLY B 1 781 ? 2.434 19.297 19.812 1 80 781 GLY B CA 1
ATOM 12991 C C . GLY B 1 781 ? 3.273 18.203 19.188 1 80 781 GLY B C 1
ATOM 12992 O O . GLY B 1 781 ? 3.605 17.219 19.844 1 80 781 GLY B O 1
ATOM 12993 N N . LEU B 1 782 ? 3.684 18.406 18 1 71.31 782 LEU B N 1
ATOM 12994 C CA . LEU B 1 782 ? 4.355 17.328 17.281 1 71.31 782 LEU B CA 1
ATOM 12995 C C . LEU B 1 782 ? 5.867 17.406 17.469 1 71.31 782 LEU B C 1
ATOM 12997 O O . LEU B 1 782 ? 6.598 16.531 17.031 1 71.31 782 LEU B O 1
ATOM 13001 N N . ASP B 1 783 ? 6.332 18.391 18.047 1 69.38 783 ASP B N 1
ATOM 13002 C CA . ASP B 1 783 ? 7.75 18.484 18.391 1 69.38 783 ASP B CA 1
ATOM 13003 C C . ASP B 1 783 ? 8.07 17.656 19.625 1 69.38 783 ASP B C 1
ATOM 13005 O O . ASP B 1 783 ? 8.562 18.188 20.625 1 69.38 783 ASP B O 1
ATOM 13009 N N . ALA B 1 784 ? 7.613 16.344 19.562 1 68.06 784 ALA B N 1
ATOM 13010 C CA . ALA B 1 784 ? 7.738 15.508 20.766 1 68.06 784 ALA B CA 1
ATOM 13011 C C . ALA B 1 784 ? 8.812 14.438 20.578 1 68.06 784 ALA B C 1
ATOM 13013 O O . ALA B 1 784 ? 8.648 13.305 21.047 1 68.06 784 ALA B O 1
ATOM 13014 N N . LYS B 1 785 ? 9.867 14.789 19.844 1 65.25 785 LYS B N 1
ATOM 13015 C CA . LYS B 1 785 ? 10.906 13.789 19.609 1 65.25 785 LYS B CA 1
ATOM 13016 C C . LYS B 1 785 ? 11.453 13.25 20.922 1 65.25 785 LYS B C 1
ATOM 13018 O O . LYS B 1 785 ? 11.703 12.055 21.062 1 65.25 785 LYS B O 1
ATOM 13023 N N . TRP B 1 786 ? 11.555 14.234 21.938 1 64.69 786 TRP B N 1
ATOM 13024 C CA . TRP B 1 786 ? 12.125 13.812 23.203 1 64.69 786 TRP B CA 1
ATOM 13025 C C . TRP B 1 786 ? 11.195 12.852 23.938 1 64.69 786 TRP B C 1
ATOM 13027 O O . TRP B 1 786 ? 11.641 11.867 24.516 1 64.69 786 TRP B O 1
ATOM 13037 N N . LEU B 1 787 ? 9.953 13.117 23.844 1 69.94 787 LEU B N 1
ATOM 13038 C CA . LEU B 1 787 ? 8.984 12.258 24.516 1 69.94 787 LEU B CA 1
ATOM 13039 C C . LEU B 1 787 ? 8.945 10.875 23.859 1 69.94 787 LEU B C 1
ATOM 13041 O O . LEU B 1 787 ? 8.867 9.859 24.562 1 69.94 787 LEU B O 1
ATOM 13045 N N . VAL B 1 788 ? 9.031 10.867 22.578 1 68.06 788 VAL B N 1
ATOM 13046 C CA . VAL B 1 788 ? 9.031 9.594 21.859 1 68.06 788 VAL B CA 1
ATOM 13047 C C . VAL B 1 788 ? 10.273 8.797 22.219 1 68.06 788 VAL B C 1
ATOM 13049 O O . VAL B 1 788 ? 10.211 7.574 22.391 1 68.06 788 VAL B O 1
ATOM 13052 N N . ARG B 1 789 ? 11.328 9.508 22.344 1 62.81 789 ARG B N 1
ATOM 13053 C CA . ARG B 1 789 ? 12.57 8.859 22.75 1 62.81 789 ARG B CA 1
ATOM 13054 C C . ARG B 1 789 ? 12.453 8.273 24.156 1 62.81 789 ARG B C 1
ATOM 13056 O O . ARG B 1 789 ? 12.914 7.152 24.406 1 62.81 789 ARG B O 1
ATOM 13063 N N . GLN B 1 790 ? 11.797 9.023 25 1 63.47 790 GLN B N 1
ATOM 13064 C CA . GLN B 1 790 ? 11.641 8.562 26.375 1 63.47 790 GLN B CA 1
ATOM 13065 C C . GLN B 1 790 ? 10.719 7.344 26.438 1 63.47 790 GLN B C 1
ATOM 13067 O O . GLN B 1 790 ? 10.984 6.398 27.188 1 63.47 790 GLN B O 1
ATOM 13072 N N . LEU B 1 791 ? 9.75 7.465 25.578 1 68.19 791 LEU B N 1
ATOM 13073 C CA . LEU B 1 791 ? 8.812 6.348 25.547 1 68.19 791 LEU B CA 1
ATOM 13074 C C . LEU B 1 791 ? 9.453 5.113 24.938 1 68.19 791 LEU B C 1
ATOM 13076 O O . LEU B 1 791 ? 9.234 3.992 25.391 1 68.19 791 LEU B O 1
ATOM 13080 N N . SER B 1 792 ? 10.18 5.355 23.875 1 63.78 792 SER B N 1
ATOM 13081 C CA . SER B 1 792 ? 10.898 4.254 23.25 1 63.78 792 SER B CA 1
ATOM 13082 C C . SER B 1 792 ? 11.938 3.648 24.188 1 63.78 792 SER B C 1
ATOM 13084 O O . SER B 1 792 ? 12.109 2.43 24.219 1 63.78 792 SER B O 1
ATOM 13086 N N . ASN B 1 793 ? 12.594 4.559 24.906 1 58.84 793 ASN B N 1
ATOM 13087 C CA . ASN B 1 793 ? 13.562 4.074 25.891 1 58.84 793 ASN B CA 1
ATOM 13088 C C . ASN B 1 793 ? 12.883 3.275 27 1 58.84 793 ASN B C 1
ATOM 13090 O O . ASN B 1 793 ? 13.398 2.246 27.438 1 58.84 793 ASN B O 1
ATOM 13094 N N . LEU B 1 794 ? 11.766 3.848 27.359 1 61.12 794 LEU B N 1
ATOM 13095 C CA . LEU B 1 794 ? 11 3.131 28.375 1 61.12 794 LEU B CA 1
ATOM 13096 C C . LEU B 1 794 ? 10.555 1.767 27.844 1 61.12 794 LEU B C 1
ATOM 13098 O O . LEU B 1 794 ? 10.625 0.77 28.578 1 61.12 794 LEU B O 1
ATOM 13102 N N . TRP B 1 795 ? 10.133 1.792 26.625 1 59.41 795 TRP B N 1
ATOM 13103 C CA . TRP B 1 795 ? 9.711 0.55 25.984 1 59.41 795 TRP B CA 1
ATOM 13104 C C . TRP B 1 795 ? 10.875 -0.422 25.859 1 59.41 795 TRP B C 1
ATOM 13106 O O . TRP B 1 795 ? 10.734 -1.616 26.125 1 59.41 795 TRP B O 1
ATOM 13116 N N . ASN B 1 796 ? 11.945 0.111 25.359 1 55.31 796 ASN B N 1
ATOM 13117 C CA . ASN B 1 796 ? 13.148 -0.713 25.266 1 55.31 796 ASN B CA 1
ATOM 13118 C C . ASN B 1 796 ? 13.586 -1.213 26.641 1 55.31 796 ASN B C 1
ATOM 13120 O O . ASN B 1 796 ? 14.047 -2.348 26.766 1 55.31 796 ASN B O 1
ATOM 13124 N N . CYS B 1 797 ? 13.492 -0.3 27.562 1 55.03 797 CYS B N 1
ATOM 13125 C CA . CYS B 1 797 ? 13.812 -0.715 28.922 1 55.03 797 CYS B CA 1
ATOM 13126 C C . CYS B 1 797 ? 12.891 -1.843 29.375 1 55.03 797 CYS B C 1
ATOM 13128 O O . CYS B 1 797 ? 13.344 -2.793 30.016 1 55.03 797 CYS B O 1
ATOM 13130 N N . ILE B 1 798 ? 11.727 -1.697 28.984 1 52.91 798 ILE B N 1
ATOM 13131 C CA . ILE B 1 798 ? 10.766 -2.723 29.359 1 52.91 798 ILE B CA 1
ATOM 13132 C C . ILE B 1 798 ? 11.062 -4.02 28.609 1 52.91 798 ILE B C 1
ATOM 13134 O O . ILE B 1 798 ? 11.07 -5.102 29.203 1 52.91 798 ILE B O 1
ATOM 13138 N N . ILE B 1 799 ? 11.258 -3.762 27.328 1 49.75 799 ILE B N 1
ATOM 13139 C CA . ILE B 1 799 ? 11.5 -4.938 26.5 1 49.75 799 ILE B CA 1
ATOM 13140 C C . ILE B 1 799 ? 12.875 -5.52 26.812 1 49.75 799 ILE B C 1
ATOM 13142 O O . ILE B 1 799 ? 13.023 -6.738 26.938 1 49.75 799 ILE B O 1
ATOM 13146 N N . HIS B 1 800 ? 13.891 -4.59 26.641 1 47.03 800 HIS B N 1
ATOM 13147 C CA . HIS B 1 800 ? 15.227 -5.074 26.953 1 47.03 800 HIS B CA 1
ATOM 13148 C C . HIS B 1 800 ? 15.422 -5.227 28.453 1 47.03 800 HIS B C 1
ATOM 13150 O O . HIS B 1 800 ? 16.344 -5.91 28.906 1 47.03 800 HIS B O 1
ATOM 13156 N N . GLY B 1 801 ? 14.969 -4.312 29.203 1 46.84 801 GLY B N 1
ATOM 13157 C CA . GLY B 1 801 ? 15.117 -4.566 30.625 1 46.84 801 GLY B CA 1
ATOM 13158 C C . GLY B 1 801 ? 14.797 -6 31 1 46.84 801 GLY B C 1
ATOM 13159 O O . GLY B 1 801 ? 15.359 -6.531 31.969 1 46.84 801 GLY B O 1
ATOM 13160 N N . LEU B 1 802 ? 13.945 -6.605 30.375 1 42.81 802 LEU B N 1
ATOM 13161 C CA . LEU B 1 802 ? 13.836 -8.039 30.609 1 42.81 802 LEU B CA 1
ATOM 13162 C C . LEU B 1 802 ? 15.102 -8.766 30.156 1 42.81 802 LEU B C 1
ATOM 13164 O O . LEU B 1 802 ? 15.398 -9.859 30.641 1 42.81 802 LEU B O 1
ATOM 13168 N N . ARG B 1 803 ? 15.625 -8.289 29.094 1 41.69 803 ARG B N 1
ATOM 13169 C CA . ARG B 1 803 ? 16.891 -8.891 28.703 1 41.69 803 ARG B CA 1
ATOM 13170 C C . ARG B 1 803 ? 18.062 -8.211 29.422 1 41.69 803 ARG B C 1
ATOM 13172 O O . ARG B 1 803 ? 19.219 -8.523 29.156 1 41.69 803 ARG B O 1
ATOM 13179 N N . MET B 1 804 ? 17.984 -6.977 29.766 1 38.16 804 MET B N 1
ATOM 13180 C CA . MET B 1 804 ? 19.125 -6.316 30.391 1 38.16 804 MET B CA 1
ATOM 13181 C C . MET B 1 804 ? 19.609 -7.113 31.594 1 38.16 804 MET B C 1
ATOM 13183 O O . MET B 1 804 ? 18.844 -7.367 32.531 1 38.16 804 MET B O 1
ATOM 13187 N N . GLY B 1 805 ? 20.391 -8.023 31.375 1 38.41 805 GLY B N 1
ATOM 13188 C CA . GLY B 1 805 ? 21.109 -8.391 32.594 1 38.41 805 GLY B CA 1
ATOM 13189 C C . GLY B 1 805 ? 21.406 -7.199 33.5 1 38.41 805 GLY B C 1
ATOM 13190 O O . GLY B 1 805 ? 21.344 -6.051 33.062 1 38.41 805 GLY B O 1
ATOM 13191 N N . ARG B 1 806 ? 21.625 -7.418 34.844 1 39.72 806 ARG B N 1
ATOM 13192 C CA . ARG B 1 806 ? 21.812 -6.531 35.969 1 39.72 806 ARG B CA 1
ATOM 13193 C C . ARG B 1 806 ? 22.562 -5.266 35.562 1 39.72 806 ARG B C 1
ATOM 13195 O O . ARG B 1 806 ? 22.156 -4.156 35.906 1 39.72 806 ARG B O 1
ATOM 13202 N N . ASP B 1 807 ? 24.062 -5.145 35.656 1 40.5 807 ASP B N 1
ATOM 13203 C CA . ASP B 1 807 ? 25 -4.098 36.031 1 40.5 807 ASP B CA 1
ATOM 13204 C C . ASP B 1 807 ? 25.312 -3.17 34.875 1 40.5 807 ASP B C 1
ATOM 13206 O O . ASP B 1 807 ? 25.672 -2.01 35.062 1 40.5 807 ASP B O 1
ATOM 13210 N N . THR B 1 808 ? 26.156 -3.545 33.656 1 45.66 808 THR B N 1
ATOM 13211 C CA . THR B 1 808 ? 27.109 -2.627 33.031 1 45.66 808 THR B CA 1
ATOM 13212 C C . THR B 1 808 ? 26.438 -1.857 31.906 1 45.66 808 THR B C 1
ATOM 13214 O O . THR B 1 808 ? 25.703 -2.439 31.094 1 45.66 808 THR B O 1
ATOM 13217 N N . GLY B 1 809 ? 25.875 -0.52 32 1 53.81 809 GLY B N 1
ATOM 13218 C CA . GLY B 1 809 ? 25.484 0.631 31.203 1 53.81 809 GLY B CA 1
ATOM 13219 C C . GLY B 1 809 ? 25.766 0.445 29.719 1 53.81 809 GLY B C 1
ATOM 13220 O O . GLY B 1 809 ? 25.609 1.381 28.938 1 53.81 809 GLY B O 1
ATOM 13221 N N . VAL B 1 810 ? 26.438 -0.639 29.234 1 61.53 810 VAL B N 1
ATOM 13222 C CA . VAL B 1 810 ? 26.891 -0.77 27.844 1 61.53 810 VAL B CA 1
ATOM 13223 C C . VAL B 1 810 ? 25.812 -1.473 27.016 1 61.53 810 VAL B C 1
ATOM 13225 O O . VAL B 1 810 ? 25.156 -2.395 27.5 1 61.53 810 VAL B O 1
ATOM 13228 N N . LEU B 1 811 ? 25.516 -0.875 25.812 1 73.62 811 LEU B N 1
ATOM 13229 C CA . LEU B 1 811 ? 24.562 -1.414 24.844 1 73.62 811 LEU B CA 1
ATOM 13230 C C . LEU B 1 811 ? 24.969 -2.828 24.438 1 73.62 811 LEU B C 1
ATOM 13232 O O . LEU B 1 811 ? 26.109 -3.072 24.047 1 73.62 811 LEU B O 1
ATOM 13236 N N . THR B 1 812 ? 24.156 -3.826 24.766 1 73.31 812 THR B N 1
ATOM 13237 C CA . THR B 1 812 ? 24.422 -5.191 24.328 1 73.31 812 THR B CA 1
ATOM 13238 C C . THR B 1 812 ? 23.891 -5.434 22.922 1 73.31 812 THR B C 1
ATOM 13240 O O . THR B 1 812 ? 22.688 -5.281 22.672 1 73.31 812 THR B O 1
ATOM 13243 N N . LEU B 1 813 ? 24.766 -5.656 22 1 79 813 LEU B N 1
ATOM 13244 C CA . LEU B 1 813 ? 24.391 -5.914 20.625 1 79 813 LEU B CA 1
ATOM 13245 C C . LEU B 1 813 ? 24.25 -7.41 20.359 1 79 813 LEU B C 1
ATOM 13247 O O . LEU B 1 813 ? 24.906 -8.219 21.031 1 79 813 LEU B O 1
ATOM 13251 N N . PRO B 1 814 ? 23.297 -7.754 19.531 1 75.75 814 PRO B N 1
ATOM 13252 C CA . PRO B 1 814 ? 23.203 -9.172 19.172 1 75.75 814 PRO B CA 1
ATOM 13253 C C . PRO B 1 814 ? 24.5 -9.719 18.562 1 75.75 814 PRO B C 1
ATOM 13255 O O . PRO B 1 814 ? 25.297 -8.961 18 1 75.75 814 PRO B O 1
ATOM 13258 N N . ARG B 1 815 ? 24.672 -11.008 18.797 1 78.06 815 ARG B N 1
ATOM 13259 C CA . ARG B 1 815 ? 25.859 -11.656 18.234 1 78.06 815 ARG B CA 1
ATOM 13260 C C . ARG B 1 815 ? 25.812 -11.617 16.703 1 78.06 815 ARG B C 1
ATOM 13262 O O . ARG B 1 815 ? 24.734 -11.508 16.109 1 78.06 815 ARG B O 1
ATOM 13269 N N . GLU B 1 816 ? 26.859 -11.602 15.953 1 76.69 816 GLU B N 1
ATOM 13270 C CA . GLU B 1 816 ? 27 -11.477 14.5 1 76.69 816 GLU B CA 1
ATOM 13271 C C . GLU B 1 816 ? 26.203 -12.547 13.773 1 76.69 816 GLU B C 1
ATOM 13273 O O . GLU B 1 816 ? 25.656 -12.305 12.695 1 76.69 816 GLU B O 1
ATOM 13278 N N . ASP B 1 817 ? 26.125 -13.727 14.398 1 66.56 817 ASP B N 1
ATOM 13279 C CA . ASP B 1 817 ? 25.438 -14.844 13.758 1 66.56 817 ASP B CA 1
ATOM 13280 C C . ASP B 1 817 ? 23.922 -14.688 13.867 1 66.56 817 ASP B C 1
ATOM 13282 O O . ASP B 1 817 ? 23.172 -15.297 13.102 1 66.56 817 ASP B O 1
ATOM 13286 N N . GLU B 1 818 ? 23.594 -13.812 14.805 1 70.62 818 GLU B N 1
ATOM 13287 C CA . GLU B 1 818 ? 22.156 -13.609 15.016 1 70.62 818 GLU B CA 1
ATOM 13288 C C . GLU B 1 818 ? 21.641 -12.445 14.18 1 70.62 818 GLU B C 1
ATOM 13290 O O . GLU B 1 818 ? 20.438 -12.18 14.156 1 70.62 818 GLU B O 1
ATOM 13295 N N . LEU B 1 819 ? 22.516 -11.914 13.422 1 80 819 LEU B N 1
ATOM 13296 C CA . LEU B 1 819 ? 22.094 -10.75 12.648 1 80 819 LEU B CA 1
ATOM 13297 C C . LEU B 1 819 ? 21.359 -11.172 11.383 1 80 819 LEU B C 1
ATOM 13299 O O . LEU B 1 819 ? 21.719 -12.164 10.75 1 80 819 LEU B O 1
ATOM 13303 N N . PRO B 1 820 ? 20.312 -10.469 11.133 1 77.12 820 PRO B N 1
ATOM 13304 C CA . PRO B 1 820 ? 19.641 -10.742 9.867 1 77.12 820 PRO B CA 1
ATOM 13305 C C . PRO B 1 820 ? 20.578 -10.656 8.664 1 77.12 820 PRO B C 1
ATOM 13307 O O . PRO B 1 820 ? 21.562 -9.914 8.703 1 77.12 820 PRO B O 1
ATOM 13310 N N . ALA B 1 821 ? 20.266 -11.438 7.648 1 76.94 821 ALA B N 1
ATOM 13311 C CA . ALA B 1 821 ? 21.109 -11.516 6.457 1 76.94 821 ALA B CA 1
ATOM 13312 C C . ALA B 1 821 ? 21.25 -10.141 5.805 1 76.94 821 ALA B C 1
ATOM 13314 O O . ALA B 1 821 ? 22.328 -9.812 5.281 1 76.94 821 ALA B O 1
ATOM 13315 N N . GLU B 1 822 ? 20.234 -9.398 5.879 1 82.06 822 GLU B N 1
ATOM 13316 C CA . GLU B 1 822 ? 20.281 -8.07 5.27 1 82.06 822 GLU B CA 1
ATOM 13317 C C . GLU B 1 822 ? 21.297 -7.176 5.98 1 82.06 822 GLU B C 1
ATOM 13319 O O . GLU B 1 822 ? 22.016 -6.406 5.336 1 82.06 822 GLU B O 1
ATOM 13324 N N . THR B 1 823 ? 21.312 -7.234 7.289 1 87.5 823 THR B N 1
ATOM 13325 C CA . THR B 1 823 ? 22.25 -6.422 8.062 1 87.5 823 THR B CA 1
ATOM 13326 C C . THR B 1 823 ? 23.688 -6.832 7.773 1 87.5 823 THR B C 1
ATOM 13328 O O . THR B 1 823 ? 24.562 -5.98 7.641 1 87.5 823 THR B O 1
ATOM 13331 N N . ARG B 1 824 ? 23.922 -8.086 7.637 1 87 824 ARG B N 1
ATOM 13332 C CA . ARG B 1 824 ? 25.266 -8.57 7.316 1 87 824 ARG B CA 1
ATOM 13333 C C . ARG B 1 824 ? 25.703 -8.109 5.934 1 87 824 ARG B C 1
ATOM 13335 O O . ARG B 1 824 ? 26.844 -7.68 5.746 1 87 824 ARG B O 1
ATOM 13342 N N . GLN B 1 825 ? 24.781 -8.18 5.07 1 86.5 825 GLN B N 1
ATOM 13343 C CA . GLN B 1 825 ? 25.094 -7.77 3.705 1 86.5 825 GLN B CA 1
ATOM 13344 C C . GLN B 1 825 ? 25.406 -6.277 3.635 1 86.5 825 GLN B C 1
ATOM 13346 O O . GLN B 1 825 ? 26.375 -5.871 2.98 1 86.5 825 GLN B O 1
ATOM 13351 N N . ILE B 1 826 ? 24.672 -5.504 4.273 1 90.81 826 ILE B N 1
ATOM 13352 C CA . ILE B 1 826 ? 24.844 -4.055 4.254 1 90.81 826 ILE B CA 1
ATOM 13353 C C . ILE B 1 826 ? 26.188 -3.691 4.898 1 90.81 826 ILE B C 1
ATOM 13355 O O . ILE B 1 826 ? 26.891 -2.801 4.422 1 90.81 826 ILE B O 1
ATOM 13359 N N . SER B 1 827 ? 26.5 -4.395 5.957 1 91.38 827 SER B N 1
ATOM 13360 C CA . SER B 1 827 ? 27.75 -4.117 6.652 1 91.38 827 SER B CA 1
ATOM 13361 C C . SER B 1 827 ? 28.953 -4.461 5.777 1 91.38 827 SER B C 1
ATOM 13363 O O . SER B 1 827 ? 29.922 -3.689 5.703 1 91.38 827 SER B O 1
ATOM 13365 N N . VAL B 1 828 ? 28.859 -5.547 5.117 1 89.25 828 VAL B N 1
ATOM 13366 C CA . VAL B 1 828 ? 29.953 -5.965 4.242 1 89.25 828 VAL B CA 1
ATOM 13367 C C . VAL B 1 828 ? 30.047 -5.02 3.045 1 89.25 828 VAL B C 1
ATOM 13369 O O . VAL B 1 828 ? 31.141 -4.613 2.648 1 89.25 828 VAL B O 1
ATOM 13372 N N . GLN B 1 829 ? 28.969 -4.711 2.504 1 91.31 829 GLN B N 1
ATOM 13373 C CA . GLN B 1 829 ? 28.906 -3.805 1.361 1 91.31 829 GLN B CA 1
ATOM 13374 C C . GLN B 1 829 ? 29.484 -2.434 1.711 1 91.31 829 GLN B C 1
ATOM 13376 O O . GLN B 1 829 ? 30.219 -1.844 0.92 1 91.31 829 GLN B O 1
ATOM 13381 N N . PHE B 1 830 ? 29.125 -1.947 2.844 1 93.44 830 PHE B N 1
ATOM 13382 C CA . PHE B 1 830 ? 29.609 -0.64 3.273 1 93.44 830 PHE B CA 1
ATOM 13383 C C . PHE B 1 830 ? 31.125 -0.663 3.488 1 93.44 830 PHE B C 1
ATOM 13385 O O . PHE B 1 830 ? 31.828 0.265 3.086 1 93.44 830 PHE B O 1
ATOM 13392 N N . ARG B 1 831 ? 31.641 -1.704 4.07 1 92.44 831 ARG B N 1
ATOM 13393 C CA . ARG B 1 831 ? 33.062 -1.827 4.348 1 92.44 831 ARG B CA 1
ATOM 13394 C C . ARG B 1 831 ? 33.875 -1.931 3.057 1 92.44 831 ARG B C 1
ATOM 13396 O O . ARG B 1 831 ? 34.969 -1.364 2.949 1 92.44 831 ARG B O 1
ATOM 13403 N N . MET B 1 832 ? 33.281 -2.555 2.152 1 89.12 832 MET B N 1
ATOM 13404 C CA . MET B 1 832 ? 34 -2.842 0.916 1 89.12 832 MET B CA 1
ATOM 13405 C C . MET B 1 832 ? 34 -1.634 -0.015 1 89.12 832 MET B C 1
ATOM 13407 O O . MET B 1 832 ? 35 -1.311 -0.635 1 89.12 832 MET B O 1
ATOM 13411 N N . TYR B 1 833 ? 32.938 -0.959 -0.039 1 90.56 833 TYR B N 1
ATOM 13412 C CA . TYR B 1 833 ? 32.812 -0.016 -1.144 1 90.56 833 TYR B CA 1
ATOM 13413 C C . TYR B 1 833 ? 32.75 1.418 -0.63 1 90.56 833 TYR B C 1
ATOM 13415 O O . TYR B 1 833 ? 33.031 2.363 -1.374 1 90.56 833 TYR B O 1
ATOM 13423 N N . HIS B 1 834 ? 32.375 1.65 0.654 1 92.06 834 HIS B N 1
ATOM 13424 C CA . HIS B 1 834 ? 32.062 3.02 1.044 1 92.06 834 HIS B CA 1
ATOM 13425 C C . HIS B 1 834 ? 32.844 3.439 2.277 1 92.06 834 HIS B C 1
ATOM 13427 O O . HIS B 1 834 ? 32.969 4.629 2.574 1 92.06 834 HIS B O 1
ATOM 13433 N N . TYR B 1 835 ? 33.406 2.527 3.018 1 92.19 835 TYR B N 1
ATOM 13434 C CA . TYR B 1 835 ? 34.062 2.801 4.297 1 92.19 835 TYR B CA 1
ATOM 13435 C C . TYR B 1 835 ? 35.156 3.846 4.137 1 92.19 835 TYR B C 1
ATOM 13437 O O . TYR B 1 835 ? 35.156 4.848 4.855 1 92.19 835 TYR B O 1
ATOM 13445 N N . ALA B 1 836 ? 36.031 3.717 3.191 1 88.62 836 ALA B N 1
ATOM 13446 C CA . ALA B 1 836 ? 37.188 4.594 3.008 1 88.62 836 ALA B CA 1
ATOM 13447 C C . ALA B 1 836 ? 36.75 6.008 2.646 1 88.62 836 ALA B C 1
ATOM 13449 O O . ALA B 1 836 ? 37.25 6.984 3.203 1 88.62 836 ALA B O 1
ATOM 13450 N N . SER B 1 837 ? 35.812 6.082 1.763 1 90.12 837 SER B N 1
ATOM 13451 C CA . SER B 1 837 ? 35.344 7.391 1.325 1 90.12 837 SER B CA 1
ATOM 13452 C C . SER B 1 837 ? 34.594 8.102 2.438 1 90.12 837 SER B C 1
ATOM 13454 O O . SER B 1 837 ? 34.719 9.32 2.598 1 90.12 837 SER B O 1
ATOM 13456 N N . CYS B 1 838 ? 33.812 7.355 3.203 1 92.75 838 CYS B N 1
ATOM 13457 C CA . CYS B 1 838 ? 33.031 7.941 4.281 1 92.75 838 CYS B CA 1
ATOM 13458 C C . CYS B 1 838 ? 33.938 8.453 5.398 1 92.75 838 CYS B C 1
ATOM 13460 O O . CYS B 1 838 ? 33.719 9.562 5.906 1 92.75 838 CYS B O 1
ATOM 13462 N N . VAL B 1 839 ? 34.906 7.711 5.75 1 92.06 839 VAL B N 1
ATOM 13463 C CA . VAL B 1 839 ? 35.844 8.078 6.809 1 92.06 839 VAL B CA 1
ATOM 13464 C C . VAL B 1 839 ? 36.594 9.344 6.414 1 92.06 839 VAL B C 1
ATOM 13466 O O . VAL B 1 839 ? 36.812 10.242 7.238 1 92.06 839 VAL B O 1
ATOM 13469 N N . ALA B 1 840 ? 36.938 9.406 5.199 1 90.38 840 ALA B N 1
ATOM 13470 C CA . ALA B 1 840 ? 37.688 10.57 4.707 1 90.38 840 ALA B CA 1
ATOM 13471 C C . ALA B 1 840 ? 36.812 11.82 4.73 1 90.38 840 ALA B C 1
ATOM 13473 O O . ALA B 1 840 ? 37.312 12.922 4.984 1 90.38 840 ALA B O 1
ATOM 13474 N N . ASP B 1 841 ? 35.594 11.68 4.555 1 91.75 841 ASP B N 1
ATOM 13475 C CA . ASP B 1 841 ? 34.688 12.82 4.375 1 91.75 841 ASP B CA 1
ATOM 13476 C C . ASP B 1 841 ? 34.188 13.328 5.723 1 91.75 841 ASP B C 1
ATOM 13478 O O . ASP B 1 841 ? 34.031 14.539 5.906 1 91.75 841 ASP B O 1
ATOM 13482 N N . ILE B 1 842 ? 33.906 12.43 6.684 1 91.25 842 ILE B N 1
ATOM 13483 C CA . ILE B 1 842 ? 33.094 12.891 7.809 1 91.25 842 ILE B CA 1
ATOM 13484 C C . ILE B 1 842 ? 33.906 12.766 9.102 1 91.25 842 ILE B C 1
ATOM 13486 O O . ILE B 1 842 ? 33.562 13.359 10.125 1 91.25 842 ILE B O 1
ATOM 13490 N N . THR B 1 843 ? 35.031 12.031 9.133 1 90.69 843 THR B N 1
ATOM 13491 C CA . THR B 1 843 ? 35.719 11.766 10.391 1 90.69 843 THR B CA 1
ATOM 13492 C C . THR B 1 843 ? 36.781 12.828 10.664 1 90.69 843 THR B C 1
ATOM 13494 O O . THR B 1 843 ? 37.375 13.359 9.734 1 90.69 843 THR B O 1
ATOM 13497 N N . ALA B 1 844 ? 36.812 13.281 11.891 1 85.88 844 ALA B N 1
ATOM 13498 C CA . ALA B 1 844 ? 37.844 14.156 12.438 1 85.88 844 ALA B CA 1
ATOM 13499 C C . ALA B 1 844 ? 38.188 13.781 13.883 1 85.88 844 ALA B C 1
ATOM 13501 O O . ALA B 1 844 ? 37.312 13.25 14.594 1 85.88 844 ALA B O 1
ATOM 13502 N N . PRO B 1 845 ? 39.469 13.812 14.234 1 84.56 845 PRO B N 1
ATOM 13503 C CA . PRO B 1 845 ? 39.781 13.547 15.641 1 84.56 845 PRO B CA 1
ATOM 13504 C C . PRO B 1 845 ? 39.062 14.492 16.594 1 84.56 845 PRO B C 1
ATOM 13506 O O . PRO B 1 845 ? 38.969 15.695 16.344 1 84.56 845 PRO B O 1
ATOM 13509 N N . ARG B 1 846 ? 38.344 13.898 17.5 1 83.62 846 ARG B N 1
ATOM 13510 C CA . ARG B 1 846 ? 37.594 14.695 18.469 1 83.62 846 ARG B CA 1
ATOM 13511 C C . ARG B 1 846 ? 38.031 14.367 19.891 1 83.62 846 ARG B C 1
ATOM 13513 O O . ARG B 1 846 ? 38.312 13.211 20.219 1 83.62 846 ARG B O 1
ATOM 13520 N N . ARG B 1 847 ? 38.25 15.383 20.719 1 78.25 847 ARG B N 1
ATOM 13521 C CA . ARG B 1 847 ? 38.719 15.211 22.109 1 78.25 847 ARG B CA 1
ATOM 13522 C C . ARG B 1 847 ? 37.531 15.07 23.047 1 78.25 847 ARG B C 1
ATOM 13524 O O . ARG B 1 847 ? 36.594 15.867 23.016 1 78.25 847 ARG B O 1
ATOM 13531 N N . GLY B 1 848 ? 37.531 14.023 23.703 1 72.25 848 GLY B N 1
ATOM 13532 C CA . GLY B 1 848 ? 36.5 13.781 24.688 1 72.25 848 GLY B CA 1
ATOM 13533 C C . GLY B 1 848 ? 36.625 14.648 25.922 1 72.25 848 GLY B C 1
ATOM 13534 O O . GLY B 1 848 ? 37.656 15.328 26.094 1 72.25 848 GLY B O 1
ATOM 13535 N N . LEU B 1 849 ? 35.625 14.742 26.75 1 68.81 849 LEU B N 1
ATOM 13536 C CA . LEU B 1 849 ? 35.594 15.508 27.984 1 68.81 849 LEU B CA 1
ATOM 13537 C C . LEU B 1 849 ? 36.656 15.016 28.953 1 68.81 849 LEU B C 1
ATOM 13539 O O . LEU B 1 849 ? 37.188 15.789 29.75 1 68.81 849 LEU B O 1
ATOM 13543 N N . ASP B 1 850 ? 37 13.633 28.891 1 64.94 850 ASP B N 1
ATOM 13544 C CA . ASP B 1 850 ? 38 13.055 29.797 1 64.94 850 ASP B CA 1
ATOM 13545 C C . ASP B 1 850 ? 39.406 13.148 29.203 1 64.94 850 ASP B C 1
ATOM 13547 O O . ASP B 1 850 ? 40.344 12.633 29.781 1 64.94 850 ASP B O 1
ATOM 13551 N N . GLY B 1 851 ? 39.531 13.867 28.094 1 70 851 GLY B N 1
ATOM 13552 C CA . GLY B 1 851 ? 40.844 14.031 27.484 1 70 851 GLY B CA 1
ATOM 13553 C C . GLY B 1 851 ? 41.156 12.945 26.469 1 70 851 GLY B C 1
ATOM 13554 O O . GLY B 1 851 ? 42.188 13.016 25.781 1 70 851 GLY B O 1
ATOM 13555 N N . THR B 1 852 ? 40.281 11.984 26.375 1 77.25 852 THR B N 1
ATOM 13556 C CA . THR B 1 852 ? 40.562 10.914 25.422 1 77.25 852 THR B CA 1
ATOM 13557 C C . THR B 1 852 ? 40.281 11.383 23.984 1 77.25 852 THR B C 1
ATOM 13559 O O . THR B 1 852 ? 39.344 12.117 23.734 1 77.25 852 THR B O 1
ATOM 13562 N N . VAL B 1 853 ? 41.25 11.164 23.125 1 82.5 853 VAL B N 1
ATOM 13563 C CA . VAL B 1 853 ? 41.094 11.547 21.719 1 82.5 853 VAL B CA 1
ATOM 13564 C C . VAL B 1 853 ? 40.5 10.383 20.938 1 82.5 853 VAL B C 1
ATOM 13566 O O . VAL B 1 853 ? 41.062 9.289 20.906 1 82.5 853 VAL B O 1
ATOM 13569 N N . PHE B 1 854 ? 39.438 10.562 20.469 1 83.69 854 PHE B N 1
ATOM 13570 C CA . PHE B 1 854 ? 38.781 9.562 19.625 1 83.69 854 PHE B CA 1
ATOM 13571 C C . PHE B 1 854 ? 39.188 9.758 18.172 1 83.69 854 PHE B C 1
ATOM 13573 O O . PHE B 1 854 ? 38.906 10.805 17.578 1 83.69 854 PHE B O 1
ATOM 13580 N N . GLN B 1 855 ? 39.812 8.648 17.766 1 84 855 GLN B N 1
ATOM 13581 C CA . GLN B 1 855 ? 40.188 8.68 16.344 1 84 855 GLN B CA 1
ATOM 13582 C C . GLN B 1 855 ? 39 8.258 15.469 1 84 855 GLN B C 1
ATOM 13584 O O . GLN B 1 855 ? 38.094 7.547 15.93 1 84 855 GLN B O 1
ATOM 13589 N N . LEU B 1 856 ? 38.844 8.734 14.344 1 90.19 856 LEU B N 1
ATOM 13590 C CA . LEU B 1 856 ? 37.812 8.414 13.352 1 90.19 856 LEU B CA 1
ATOM 13591 C C . LEU B 1 856 ? 36.406 8.68 13.906 1 90.19 856 LEU B C 1
ATOM 13593 O O . LEU B 1 856 ? 35.531 7.828 13.812 1 90.19 856 LEU B O 1
ATOM 13597 N N . ALA B 1 857 ? 36.344 9.703 14.703 1 91.06 857 ALA B N 1
ATOM 13598 C CA . ALA B 1 857 ? 35.094 10.055 15.352 1 91.06 857 ALA B CA 1
ATOM 13599 C C . ALA B 1 857 ? 34.219 10.906 14.43 1 91.06 857 ALA B C 1
ATOM 13601 O O . ALA B 1 857 ? 34.75 11.656 13.602 1 91.06 857 ALA B O 1
ATOM 13602 N N . PHE B 1 858 ? 32.938 10.703 14.453 1 91.75 858 PHE B N 1
ATOM 13603 C CA . PHE B 1 858 ? 31.969 11.477 13.695 1 91.75 858 PHE B CA 1
ATOM 13604 C C . PHE B 1 858 ? 30.672 11.664 14.492 1 91.75 858 PHE B C 1
ATOM 13606 O O . PHE B 1 858 ? 30.453 10.984 15.5 1 91.75 858 PHE B O 1
ATOM 13613 N N . VAL B 1 859 ? 29.875 12.625 14.078 1 89.75 859 VAL B N 1
ATOM 13614 C CA . VAL B 1 859 ? 28.578 12.875 14.719 1 89.75 859 VAL B CA 1
ATOM 13615 C C . VAL B 1 859 ? 27.484 12.141 13.961 1 89.75 859 VAL B C 1
ATOM 13617 O O . VAL B 1 859 ? 27.531 12.023 12.734 1 89.75 859 VAL B O 1
ATOM 13620 N N . GLY B 1 860 ? 26.531 11.578 14.672 1 90.06 860 GLY B N 1
ATOM 13621 C CA . GLY B 1 860 ? 25.453 10.805 14.078 1 90.06 860 GLY B CA 1
ATOM 13622 C C . GLY B 1 860 ? 24.766 11.531 12.938 1 90.06 860 GLY B C 1
ATOM 13623 O O . GLY B 1 860 ? 24.5 10.938 11.883 1 90.06 860 GLY B O 1
ATOM 13624 N N . ARG B 1 861 ? 24.5 12.773 13.016 1 89.88 861 ARG B N 1
ATOM 13625 C CA . ARG B 1 861 ? 23.812 13.57 11.992 1 89.88 861 ARG B CA 1
ATOM 13626 C C . ARG B 1 861 ? 24.656 13.664 10.727 1 89.88 861 ARG B C 1
ATOM 13628 O O . ARG B 1 861 ? 24.109 13.719 9.617 1 89.88 861 ARG B O 1
ATOM 13635 N N . GLU B 1 862 ? 25.953 13.648 10.898 1 91.94 862 GLU B N 1
ATOM 13636 C CA . GLU B 1 862 ? 26.859 13.75 9.758 1 91.94 862 GLU B CA 1
ATOM 13637 C C . GLU B 1 862 ? 26.797 12.5 8.898 1 91.94 862 GLU B C 1
ATOM 13639 O O . GLU B 1 862 ? 26.875 12.578 7.668 1 91.94 862 GLU B O 1
ATOM 13644 N N . LEU B 1 863 ? 26.688 11.422 9.602 1 93.69 863 LEU B N 1
ATOM 13645 C CA . LEU B 1 863 ? 26.594 10.18 8.836 1 93.69 863 LEU B CA 1
ATOM 13646 C C . LEU B 1 863 ? 25.281 10.125 8.047 1 93.69 863 LEU B C 1
ATOM 13648 O O . LEU B 1 863 ? 25.266 9.695 6.895 1 93.69 863 LEU B O 1
ATOM 13652 N N . VAL B 1 864 ? 24.219 10.492 8.68 1 93.5 864 VAL B N 1
ATOM 13653 C CA . VAL B 1 864 ? 22.922 10.5 8.016 1 93.5 864 VAL B CA 1
ATOM 13654 C C . VAL B 1 864 ? 22.969 11.414 6.801 1 93.5 864 VAL B C 1
ATOM 13656 O O . VAL B 1 864 ? 22.5 11.047 5.719 1 93.5 864 VAL B O 1
ATOM 13659 N N . ASP B 1 865 ? 23.562 12.578 6.973 1 92 865 ASP B N 1
ATOM 13660 C CA . ASP B 1 865 ? 23.688 13.523 5.871 1 92 865 ASP B CA 1
ATOM 13661 C C . ASP B 1 865 ? 24.547 12.945 4.746 1 92 865 ASP B C 1
ATOM 13663 O O . ASP B 1 865 ? 24.234 13.141 3.566 1 92 865 ASP B O 1
ATOM 13667 N N . TRP B 1 866 ? 25.578 12.328 5.176 1 93.12 866 TRP B N 1
ATOM 13668 C CA . TRP B 1 866 ? 26.484 11.742 4.188 1 93.12 866 TRP B CA 1
ATOM 13669 C C . TRP B 1 866 ? 25.781 10.641 3.396 1 93.12 866 TRP B C 1
ATOM 13671 O O . TRP B 1 866 ? 25.922 10.555 2.176 1 93.12 866 TRP B O 1
ATOM 13681 N N . LEU B 1 867 ? 25.109 9.781 4.043 1 94 867 LEU B N 1
ATOM 13682 C CA . LEU B 1 867 ? 24.406 8.672 3.404 1 94 867 LEU B CA 1
ATOM 13683 C C . LEU B 1 867 ? 23.422 9.188 2.365 1 94 867 LEU B C 1
ATOM 13685 O O . LEU B 1 867 ? 23.219 8.555 1.322 1 94 867 LEU B O 1
ATOM 13689 N N . ILE B 1 868 ? 22.812 10.305 2.611 1 90.44 868 ILE B N 1
ATOM 13690 C CA . ILE B 1 868 ? 21.859 10.898 1.688 1 90.44 868 ILE B CA 1
ATOM 13691 C C . ILE B 1 868 ? 22.594 11.586 0.542 1 90.44 868 ILE B C 1
ATOM 13693 O O . ILE B 1 868 ? 22.203 11.477 -0.619 1 90.44 868 ILE B O 1
ATOM 13697 N N . ALA B 1 869 ? 23.719 12.211 0.866 1 89.75 869 ALA B N 1
ATOM 13698 C CA . ALA B 1 869 ? 24.5 12.938 -0.135 1 89.75 869 ALA B CA 1
ATOM 13699 C C . ALA B 1 869 ? 25.062 11.992 -1.187 1 89.75 869 ALA B C 1
ATOM 13701 O O . ALA B 1 869 ? 25.078 12.305 -2.379 1 89.75 869 ALA B O 1
ATOM 13702 N N . VAL B 1 870 ? 25.547 10.852 -0.748 1 91.25 870 VAL B N 1
ATOM 13703 C CA . VAL B 1 870 ? 26.188 9.906 -1.653 1 91.25 870 VAL B CA 1
ATOM 13704 C C . VAL B 1 870 ? 25.125 9.086 -2.381 1 91.25 870 VAL B C 1
ATOM 13706 O O . VAL B 1 870 ? 25.406 8.438 -3.391 1 91.25 870 VAL B O 1
ATOM 13709 N N . GLY B 1 871 ? 23.844 9.133 -1.944 1 88.62 871 GLY B N 1
ATOM 13710 C CA . GLY B 1 871 ? 22.734 8.492 -2.65 1 88.62 871 GLY B CA 1
ATOM 13711 C C . GLY B 1 871 ? 22.469 7.082 -2.176 1 88.62 871 GLY B C 1
ATOM 13712 O O . GLY B 1 871 ? 21.734 6.336 -2.826 1 88.62 871 GLY B O 1
ATOM 13713 N N . LEU B 1 872 ? 23.141 6.617 -1.082 1 89.44 872 LEU B N 1
ATOM 13714 C CA . LEU B 1 872 ? 22.891 5.285 -0.546 1 89.44 872 LEU B CA 1
ATOM 13715 C C . LEU B 1 872 ? 21.5 5.188 0.065 1 89.44 872 LEU B C 1
ATOM 13717 O O . LEU B 1 872 ? 20.922 4.102 0.149 1 89.44 872 LEU B O 1
ATOM 13721 N N . CYS B 1 873 ? 21.047 6.332 0.618 1 89.56 873 CYS B N 1
ATOM 13722 C CA . CYS B 1 873 ? 19.703 6.426 1.176 1 89.56 873 CYS B CA 1
ATOM 13723 C C . CYS B 1 873 ? 18.953 7.605 0.581 1 89.56 873 CYS B C 1
ATOM 13725 O O . CYS B 1 873 ? 19.547 8.617 0.227 1 89.56 873 CYS B O 1
ATOM 13727 N N . GLN B 1 874 ? 17.703 7.484 0.445 1 84.5 874 GLN B N 1
ATOM 13728 C CA . GLN B 1 874 ? 16.891 8.508 -0.228 1 84.5 874 GLN B CA 1
ATOM 13729 C C . GLN B 1 874 ? 16.281 9.477 0.776 1 84.5 874 GLN B C 1
ATOM 13731 O O . GLN B 1 874 ? 15.938 10.609 0.421 1 84.5 874 GLN B O 1
ATOM 13736 N N . ASP B 1 875 ? 16.125 9 1.985 1 83.5 875 ASP B N 1
ATOM 13737 C CA . ASP B 1 875 ? 15.547 9.875 3.008 1 83.5 875 ASP B CA 1
ATOM 13738 C C . ASP B 1 875 ? 16.203 9.633 4.363 1 83.5 875 ASP B C 1
ATOM 13740 O O . ASP B 1 875 ? 17.016 8.719 4.512 1 83.5 875 ASP B O 1
ATOM 13744 N N . ARG B 1 876 ? 15.922 10.492 5.359 1 84 876 ARG B N 1
ATOM 13745 C CA . ARG B 1 876 ? 16.578 10.453 6.66 1 84 876 ARG B CA 1
ATOM 13746 C C . ARG B 1 876 ? 16.172 9.211 7.441 1 84 876 ARG B C 1
ATOM 13748 O O . ARG B 1 876 ? 16.969 8.656 8.203 1 84 876 ARG B O 1
ATOM 13755 N N . THR B 1 877 ? 14.969 8.758 7.168 1 83.81 877 THR B N 1
ATOM 13756 C CA . THR B 1 877 ? 14.5 7.555 7.852 1 83.81 877 THR B CA 1
ATOM 13757 C C . THR B 1 877 ? 15.289 6.328 7.398 1 83.81 877 THR B C 1
ATOM 13759 O O . THR B 1 877 ? 15.688 5.504 8.219 1 83.81 877 THR B O 1
ATOM 13762 N N . GLN B 1 878 ? 15.422 6.23 6.141 1 85.75 878 GLN B N 1
ATOM 13763 C CA . GLN B 1 878 ? 16.219 5.133 5.605 1 85.75 878 GLN B CA 1
ATOM 13764 C C . GLN B 1 878 ? 17.656 5.203 6.102 1 85.75 878 GLN B C 1
ATOM 13766 O O . GLN B 1 878 ? 18.281 4.176 6.375 1 85.75 878 GLN B O 1
ATOM 13771 N N . ALA B 1 879 ? 18.156 6.414 6.152 1 91.19 879 ALA B N 1
ATOM 13772 C CA . ALA B 1 879 ? 19.547 6.605 6.602 1 91.19 879 ALA B CA 1
ATOM 13773 C C . ALA B 1 879 ? 19.703 6.215 8.062 1 91.19 879 ALA B C 1
ATOM 13775 O O . ALA B 1 879 ? 20.734 5.656 8.453 1 91.19 879 ALA B O 1
ATOM 13776 N N . LEU B 1 880 ? 18.719 6.566 8.844 1 89.88 880 LEU B N 1
ATOM 13777 C CA . LEU B 1 880 ? 18.734 6.18 10.25 1 89.88 880 LEU B CA 1
ATOM 13778 C C . LEU B 1 880 ? 18.75 4.66 10.398 1 89.88 880 LEU B C 1
ATOM 13780 O O . LEU B 1 880 ? 19.5 4.117 11.195 1 89.88 880 LEU B O 1
ATOM 13784 N N . ARG B 1 881 ? 17.938 3.977 9.664 1 87.69 881 ARG B N 1
ATOM 13785 C CA . ARG B 1 881 ? 17.906 2.52 9.688 1 87.69 881 ARG B CA 1
ATOM 13786 C C . ARG B 1 881 ? 19.219 1.932 9.219 1 87.69 881 ARG B C 1
ATOM 13788 O O . ARG B 1 881 ? 19.688 0.918 9.75 1 87.69 881 ARG B O 1
ATOM 13795 N N . TYR B 1 882 ? 19.719 2.518 8.141 1 92.12 882 TYR B N 1
ATOM 13796 C CA . TYR B 1 882 ? 21.016 2.105 7.625 1 92.12 882 TYR B CA 1
ATOM 13797 C C . TYR B 1 882 ? 22.094 2.234 8.703 1 92.12 882 TYR B C 1
ATOM 13799 O O . TYR B 1 882 ? 22.906 1.323 8.891 1 92.12 882 TYR B O 1
ATOM 13807 N N . GLY B 1 883 ? 22.094 3.35 9.422 1 92.88 883 GLY B N 1
ATOM 13808 C CA . GLY B 1 883 ? 23.047 3.562 10.5 1 92.88 883 GLY B CA 1
ATOM 13809 C C . GLY B 1 883 ? 22.891 2.57 11.641 1 92.88 883 GLY B C 1
ATOM 13810 O O . GLY B 1 883 ? 23.891 2.105 12.203 1 92.88 883 GLY B O 1
ATOM 13811 N N . LYS B 1 884 ? 21.719 2.285 11.961 1 90.25 884 LYS B N 1
ATOM 13812 C CA . LYS B 1 884 ? 21.453 1.297 13.008 1 90.25 884 LYS B CA 1
ATOM 13813 C C . LYS B 1 884 ? 22 -0.072 12.609 1 90.25 884 LYS B C 1
ATOM 13815 O O . LYS B 1 884 ? 22.531 -0.797 13.453 1 90.25 884 LYS B O 1
ATOM 13820 N N . ARG B 1 885 ? 21.875 -0.409 11.383 1 91.44 885 ARG B N 1
ATOM 13821 C CA . ARG B 1 885 ? 22.391 -1.685 10.891 1 91.44 885 ARG B CA 1
ATOM 13822 C C . ARG B 1 885 ? 23.906 -1.712 10.93 1 91.44 885 ARG B C 1
ATOM 13824 O O . ARG B 1 885 ? 24.516 -2.752 11.203 1 91.44 885 ARG B O 1
ATOM 13831 N N . LEU B 1 886 ? 24.516 -0.58 10.586 1 93.38 886 LEU B N 1
ATOM 13832 C CA . LEU B 1 886 ? 25.969 -0.501 10.648 1 93.38 886 LEU B CA 1
ATOM 13833 C C . LEU B 1 886 ? 26.469 -0.695 12.086 1 93.38 886 LEU B C 1
ATOM 13835 O O . LEU B 1 886 ? 27.516 -1.297 12.305 1 93.38 886 LEU B O 1
ATOM 13839 N N . LEU B 1 887 ? 25.688 -0.131 13 1 92.62 887 LEU B N 1
ATOM 13840 C CA . LEU B 1 887 ? 26.062 -0.285 14.406 1 92.62 887 LEU B CA 1
ATOM 13841 C C . LEU B 1 887 ? 25.891 -1.733 14.852 1 92.62 887 LEU B C 1
ATOM 13843 O O . LEU B 1 887 ? 26.75 -2.277 15.547 1 92.62 887 LEU B O 1
ATOM 13847 N N . GLU B 1 888 ? 24.844 -2.305 14.461 1 89.75 888 GLU B N 1
ATOM 13848 C CA . GLU B 1 888 ? 24.609 -3.705 14.805 1 89.75 888 GLU B CA 1
ATOM 13849 C C . GLU B 1 888 ? 25.656 -4.613 14.172 1 89.75 888 GLU B C 1
ATOM 13851 O O . GLU B 1 888 ? 26 -5.652 14.734 1 89.75 888 GLU B O 1
ATOM 13856 N N . GLY B 1 889 ? 26.078 -4.234 12.984 1 89.81 889 GLY B N 1
ATOM 13857 C CA . GLY B 1 889 ? 27.109 -4.98 12.289 1 89.81 889 GLY B CA 1
ATOM 13858 C C . GLY B 1 889 ? 28.516 -4.672 12.781 1 89.81 889 GLY B C 1
ATOM 13859 O O . GLY B 1 889 ? 29.5 -5.195 12.258 1 89.81 889 GLY B O 1
ATOM 13860 N N . ARG B 1 890 ? 28.641 -3.828 13.734 1 90.94 890 ARG B N 1
ATOM 13861 C CA . ARG B 1 890 ? 29.891 -3.463 14.383 1 90.94 890 ARG B CA 1
ATOM 13862 C C . ARG B 1 890 ? 30.812 -2.729 13.414 1 90.94 890 ARG B C 1
ATOM 13864 O O . ARG B 1 890 ? 32.031 -2.988 13.383 1 90.94 890 ARG B O 1
ATOM 13871 N N . VAL B 1 891 ? 30.266 -1.999 12.594 1 93.31 891 VAL B N 1
ATOM 13872 C CA . VAL B 1 891 ? 31.047 -1.101 11.742 1 93.31 891 VAL B CA 1
ATOM 13873 C C . VAL B 1 891 ? 31.312 0.207 12.484 1 93.31 891 VAL B C 1
ATOM 13875 O O . VAL B 1 891 ? 32.375 0.815 12.32 1 93.31 891 VAL B O 1
ATOM 13878 N N . ILE B 1 892 ? 30.312 0.612 13.266 1 94.06 892 ILE B N 1
ATOM 13879 C CA . ILE B 1 892 ? 30.406 1.818 14.078 1 94.06 892 ILE B CA 1
ATOM 13880 C C . ILE B 1 892 ? 29.984 1.513 15.516 1 94.06 892 ILE B C 1
ATOM 13882 O O . ILE B 1 892 ? 29.359 0.487 15.773 1 94.06 892 ILE B O 1
ATOM 13886 N N . ARG B 1 893 ? 30.391 2.311 16.391 1 90.56 893 ARG B N 1
ATOM 13887 C CA . ARG B 1 893 ? 30.016 2.193 17.797 1 90.56 893 ARG B CA 1
ATOM 13888 C C . ARG B 1 893 ? 29.922 3.566 18.453 1 90.56 893 ARG B C 1
ATOM 13890 O O . ARG B 1 893 ? 30.625 4.496 18.062 1 90.56 893 ARG B O 1
ATOM 13897 N N . HIS B 1 894 ? 29.031 3.666 19.344 1 88.5 894 HIS B N 1
ATOM 13898 C CA . HIS B 1 894 ? 28.969 4.887 20.141 1 88.5 894 HIS B CA 1
ATOM 13899 C C . HIS B 1 894 ? 30.266 5.082 20.922 1 88.5 894 HIS B C 1
ATOM 13901 O O . HIS B 1 894 ? 30.859 4.113 21.391 1 88.5 894 HIS B O 1
ATOM 13907 N N . ALA B 1 895 ? 30.625 6.32 21 1 84.94 895 ALA B N 1
ATOM 13908 C CA . ALA B 1 895 ? 31.906 6.625 21.656 1 84.94 895 ALA B CA 1
ATOM 13909 C C . ALA B 1 895 ? 31.953 6.035 23.062 1 84.94 895 ALA B C 1
ATOM 13911 O O . ALA B 1 895 ? 33 5.516 23.484 1 84.94 895 ALA B O 1
ATOM 13912 N N . LEU B 1 896 ? 30.812 6.035 23.766 1 78.56 896 LEU B N 1
ATOM 13913 C CA . LEU B 1 896 ? 30.766 5.488 25.125 1 78.56 896 LEU B CA 1
ATOM 13914 C C . LEU B 1 896 ? 30.125 4.102 25.125 1 78.56 896 LEU B C 1
ATOM 13916 O O . LEU B 1 896 ? 30.062 3.443 26.156 1 78.56 896 LEU B O 1
ATOM 13920 N N . GLY B 1 897 ? 29.703 3.652 23.984 1 79.06 897 GLY B N 1
ATOM 13921 C CA . GLY B 1 897 ? 29.094 2.336 23.859 1 79.06 897 GLY B CA 1
ATOM 13922 C C . GLY B 1 897 ? 27.734 2.23 24.547 1 79.06 897 GLY B C 1
ATOM 13923 O O . GLY B 1 897 ? 27.297 1.133 24.891 1 79.06 897 GLY B O 1
ATOM 13924 N N . ARG B 1 898 ? 27.109 3.332 24.828 1 76.06 898 ARG B N 1
ATOM 13925 C CA . ARG B 1 898 ? 25.906 3.311 25.656 1 76.06 898 ARG B CA 1
ATOM 13926 C C . ARG B 1 898 ? 24.656 3.49 24.797 1 76.06 898 ARG B C 1
ATOM 13928 O O . ARG B 1 898 ? 23.547 3.174 25.219 1 76.06 898 ARG B O 1
ATOM 13935 N N . ARG B 1 899 ? 24.859 4.051 23.609 1 79.56 899 ARG B N 1
ATOM 13936 C CA . ARG B 1 899 ? 23.672 4.383 22.828 1 79.56 899 ARG B CA 1
ATOM 13937 C C . ARG B 1 899 ? 23.719 3.697 21.469 1 79.56 899 ARG B C 1
ATOM 13939 O O . ARG B 1 899 ? 24.781 3.477 20.906 1 79.56 899 ARG B O 1
ATOM 13946 N N . HIS B 1 900 ? 22.438 3.34 21.047 1 86.44 900 HIS B N 1
ATOM 13947 C CA . HIS B 1 900 ? 22.297 2.879 19.672 1 86.44 900 HIS B CA 1
ATOM 13948 C C . HIS B 1 900 ? 22.375 4.043 18.688 1 86.44 900 HIS B C 1
ATOM 13950 O O . HIS B 1 900 ? 22.391 5.207 19.109 1 86.44 900 HIS B O 1
ATOM 13956 N N . PHE B 1 901 ? 22.406 3.865 17.484 1 88.69 901 PHE B N 1
ATOM 13957 C CA . PHE B 1 901 ? 22.594 4.91 16.484 1 88.69 901 PHE B CA 1
ATOM 13958 C C . PHE B 1 901 ? 21.391 5.832 16.422 1 88.69 901 PHE B C 1
ATOM 13960 O O . PHE B 1 901 ? 20.25 5.363 16.344 1 88.69 901 PHE B O 1
ATOM 13967 N N . GLN B 1 902 ? 21.641 7.141 16.531 1 85.75 902 GLN B N 1
ATOM 13968 C CA . GLN B 1 902 ? 20.578 8.141 16.469 1 85.75 902 GLN B CA 1
ATOM 13969 C C . GLN B 1 902 ? 20.969 9.289 15.531 1 85.75 902 GLN B C 1
ATOM 13971 O O . GLN B 1 902 ? 22.156 9.586 15.367 1 85.75 902 GLN B O 1
ATOM 13976 N N . ASP B 1 903 ? 19.969 9.812 14.852 1 85.56 903 ASP B N 1
ATOM 13977 C CA . ASP B 1 903 ? 20.172 10.984 14.008 1 85.56 903 ASP B CA 1
ATOM 13978 C C . ASP B 1 903 ? 20.219 12.258 14.844 1 85.56 903 ASP B C 1
ATOM 13980 O O . ASP B 1 903 ? 19.375 13.148 14.68 1 85.56 903 ASP B O 1
ATOM 13984 N N . GLU B 1 904 ? 21.109 12.242 15.773 1 81.56 904 GLU B N 1
ATOM 13985 C CA . GLU B 1 904 ? 21.312 13.359 16.703 1 81.56 904 GLU B CA 1
ATOM 13986 C C . GLU B 1 904 ? 22.781 13.688 16.859 1 81.56 904 GLU B C 1
ATOM 13988 O O . GLU B 1 904 ? 23.625 13.141 16.141 1 81.56 904 GLU B O 1
ATOM 13993 N N . GLN B 1 905 ? 23.094 14.602 17.703 1 80 905 GLN B N 1
ATOM 13994 C CA . GLN B 1 905 ? 24.469 15.062 17.891 1 80 905 GLN B CA 1
ATOM 13995 C C . GLN B 1 905 ? 25.219 14.18 18.891 1 80 905 GLN B C 1
ATOM 13997 O O . GLN B 1 905 ? 25.734 14.672 19.891 1 80 905 GLN B O 1
ATOM 14002 N N . TYR B 1 906 ? 25.25 12.867 18.641 1 83.25 906 TYR B N 1
ATOM 14003 C CA . TYR B 1 906 ? 26.031 11.906 19.391 1 83.25 906 TYR B CA 1
ATOM 14004 C C . TYR B 1 906 ? 27.281 11.5 18.625 1 83.25 906 TYR B C 1
ATOM 14006 O O . TYR B 1 906 ? 27.25 11.359 17.406 1 83.25 906 TYR B O 1
ATOM 14014 N N . THR B 1 907 ? 28.281 11.359 19.375 1 88 907 THR B N 1
ATOM 14015 C CA . THR B 1 907 ? 29.547 11.016 18.734 1 88 907 THR B CA 1
ATOM 14016 C C . THR B 1 907 ? 29.703 9.5 18.609 1 88 907 THR B C 1
ATOM 14018 O O . THR B 1 907 ? 29.484 8.766 19.562 1 88 907 THR B O 1
ATOM 14021 N N . TYR B 1 908 ? 30.031 9.102 17.469 1 92.19 908 TYR B N 1
ATOM 14022 C CA . TYR B 1 908 ? 30.297 7.703 17.156 1 92.19 908 TYR B CA 1
ATOM 14023 C C . TYR B 1 908 ? 31.703 7.527 16.594 1 92.19 908 TYR B C 1
ATOM 14025 O O . TYR B 1 908 ? 32.375 8.508 16.219 1 92.19 908 TYR B O 1
ATOM 14033 N N . VAL B 1 909 ? 32.219 6.277 16.641 1 92.19 909 VAL B N 1
ATOM 14034 C CA . VAL B 1 909 ? 33.531 5.973 16.125 1 92.19 909 VAL B CA 1
ATOM 14035 C C . VAL B 1 909 ? 33.469 4.797 15.164 1 92.19 909 VAL B C 1
ATOM 14037 O O . VAL B 1 909 ? 32.688 3.857 15.367 1 92.19 909 VAL B O 1
ATOM 14040 N N . PHE B 1 910 ? 34.219 4.891 14.047 1 94 910 PHE B N 1
ATOM 14041 C CA . PHE B 1 910 ? 34.312 3.77 13.117 1 94 910 PHE B CA 1
ATOM 14042 C C . PHE B 1 910 ? 35.219 2.689 13.688 1 94 910 PHE B C 1
ATOM 14044 O O . PHE B 1 910 ? 36.25 2.994 14.289 1 94 910 PHE B O 1
ATOM 14051 N N . LEU B 1 911 ? 34.812 1.425 13.539 1 89.81 911 LEU B N 1
ATOM 14052 C CA . LEU B 1 911 ? 35.625 0.303 14.008 1 89.81 911 LEU B CA 1
ATOM 14053 C C . LEU B 1 911 ? 36.5 -0.246 12.883 1 89.81 911 LEU B C 1
ATOM 14055 O O . LEU B 1 911 ? 36.062 -0.285 11.727 1 89.81 911 LEU B O 1
ATOM 14059 N N . PRO B 1 912 ? 37.719 -0.488 13.195 1 76.81 912 PRO B N 1
ATOM 14060 C CA . PRO B 1 912 ? 38.625 -1.023 12.164 1 76.81 912 PRO B CA 1
ATOM 14061 C C . PRO B 1 912 ? 38.156 -2.393 11.656 1 76.81 912 PRO B C 1
ATOM 14063 O O . PRO B 1 912 ? 37.5 -3.133 12.375 1 76.81 912 PRO B O 1
ATOM 14066 N N . SER B 1 913 ? 38.094 -2.596 10.352 1 64.75 913 SER B N 1
ATOM 14067 C CA . SER B 1 913 ? 37.719 -3.861 9.719 1 64.75 913 SER B CA 1
ATOM 14068 C C . SER B 1 913 ? 38.469 -5.031 10.367 1 64.75 913 SER B C 1
ATOM 14070 O O . SER B 1 913 ? 39.656 -4.941 10.648 1 64.75 913 SER B O 1
ATOM 14072 N N . LEU B 1 914 ? 37.938 -5.844 11.125 1 47.22 914 LEU B N 1
ATOM 14073 C CA . LEU B 1 914 ? 38.625 -7.062 11.547 1 47.22 914 LEU B CA 1
ATOM 14074 C C . LEU B 1 914 ? 39.25 -7.781 10.359 1 47.22 914 LEU B C 1
ATOM 14076 O O . LEU B 1 914 ? 38.531 -8.141 9.414 1 47.22 914 LEU B O 1
ATOM 14080 N N . ALA B 1 915 ? 40.406 -7.5 9.812 1 38.47 915 ALA B N 1
ATOM 14081 C CA . ALA B 1 915 ? 41.156 -8.352 8.906 1 38.47 915 ALA B CA 1
ATOM 14082 C C . ALA B 1 915 ? 41.031 -9.82 9.305 1 38.47 915 ALA B C 1
ATOM 14084 O O . ALA B 1 915 ? 41.312 -10.188 10.453 1 38.47 915 ALA B O 1
ATOM 14085 N N . THR B 1 916 ? 40.156 -10.633 8.836 1 34.41 916 THR B N 1
ATOM 14086 C CA . THR B 1 916 ? 40.594 -12.023 8.812 1 34.41 916 THR B CA 1
ATOM 14087 C C . THR B 1 916 ? 42.062 -12.109 8.43 1 34.41 916 THR B C 1
ATOM 14089 O O . THR B 1 916 ? 42.469 -11.586 7.398 1 34.41 916 THR B O 1
ATOM 14092 N N . ASN B 1 917 ? 42.969 -12.109 9.297 1 27.84 917 ASN B N 1
ATOM 14093 C CA . ASN B 1 917 ? 44.281 -12.742 9.109 1 27.84 917 ASN B CA 1
ATOM 14094 C C . ASN B 1 917 ? 44.156 -14.039 8.312 1 27.84 917 ASN B C 1
ATOM 14096 O O . ASN B 1 917 ? 43.844 -15.094 8.875 1 27.84 917 ASN B O 1
ATOM 14100 N N . VAL B 1 918 ? 43.719 -14.141 7.152 1 26.23 918 VAL B N 1
ATOM 14101 C CA . VAL B 1 918 ? 44.188 -15.227 6.305 1 26.23 918 VAL B CA 1
ATOM 14102 C C . VAL B 1 918 ? 45.688 -15.094 6.086 1 26.23 918 VAL B C 1
ATOM 14104 O O . VAL B 1 918 ? 46.125 -14.234 5.32 1 26.23 918 VAL B O 1
ATOM 14107 N N . SER B 1 919 ? 46.469 -14.984 7.094 1 19.36 919 SER B N 1
ATOM 14108 C CA . SER B 1 919 ? 47.688 -15.781 6.891 1 19.36 919 SER B CA 1
ATOM 14109 C C . SER B 1 919 ? 47.375 -17.266 6.871 1 19.36 919 SER B C 1
ATOM 14111 O O . SER B 1 919 ? 46.531 -17.75 7.645 1 19.36 919 SER B O 1
#

Foldseek 3Di:
DPDPPPPPPPDPDQAFLCCLVVAQVVLLCVLVVLLQVLQCCDQVLVADPVRLVVLVCLQFPPLLLLQLLVLLLQDPPVPDLVLLLVLLLVLLVVLLVVQLVVQQVPVPPPRQLLVSLLLSQQQRAFQCQLRVLSNCCRRCVPPNNSLSNVSLVNNCSNLVPSNLVSVLSLVVNVVVVPPDDDDSVVVSVVSNVVSCVGSSNVSNVNSNVNCVVVVNDDDDPVSNVSSVVSNVVNSSSSSSSNSNLLHPLQVLQDDDDQVLLVVSLCSQQPVSLVSSLVSLVVSCSDPDPVVSLVSSLSSSLRSRRHGHPVSLVSCVVSVHDNNSSSNSRNVSNVVSSLVSSLSSSLSSNVVPDLVSLLVSLLVLLQVLLVVLLVLLVLLLVQLVLVCLPLLSVLVNVLSVLLNLLSVLSNLSVVDDLVCCPDPSNLSSVLSNLLSLLLNLLSLLLSLLLLLCLLVFAPLVSLVCSVVSVCCSNVVSVVLSVVCSVVAPQDAALSGCRHPLCSRHLVSLVSLLVSLVVSLVSNVVSNVNSVVSVCVLVPVPPVPPPCPVVPPPDPPPPPPDDDDDDDDDDYYDDDDDDDDDDDDDDDDDDDDDDYDYDDYDYDYDDYDDDDDDDDDDDYDDDDDYYDDDDDDDDDDDDDDDDDDDDDPDDDDPPPPPDPDCVVVVSVCPSHFGPVVVVQPPVRRVVSVVSSVVSCVSSVVSAPDPPAFFPPPPPVPPVPPSSPSRLSSQLSVLVSVLSVLSSVLSVCSNPPSDDDDSVSSSSSSVNSSCSSNSSVSNCVSSVVVNPVVVVVVVVVVCCVVCVVVPDDDDLADDADDLVPDDPVLLVLLVVCVPPPLVVLLVPFFDFTATNVRDTAGSKGFLLSQLVVCCVVPVDVDSSRSQVSQQSNVSNQQKAFPVNNDGRDNGGGMMHGDDDPPPPPD/DPDPPPPPPPDDDQAFLCCLVVAQVVLLCVLVVLLQVLQCCDQVLVADPVRLVVLVCLQFPPLLLLQLLVLLLQDPPVPDLVLLLVLLLVLLVVLLVVQLVVQQVPVPPPRQLLVSLLLSQQQRAFQCQLRVLSNCCRLCVPPNNSLSNVSLVNNCSSLVPSNLVSVLSLVVNVVVVPPDCDDSVVVSVVSNVVSCVGSSNVSNVNSNVNCVVVVNDDDDPVSNVSSVVSNVVNSSSSSSSNSNLLHPLQVLQDDDDQVLLVVSLCSQQPVSLVSSLVSLVVSCSDPDPVVSLVSSLSSSLRSRRHGHPVSLVVCVVSVHDNNSSSNSRNVSNVVSSLVSSLSSSLSSNVVPDLVSLLVSLLVLLQVLLVVLLVLLVLLLVQLVLVCLPLLSVLVNVLSVLLNLLSVLSNLSVVDDLVCCPDPSNLSSVLSNLLSLLLNLLSLLLSLQLLLCLLVFAPLVSLVCSVVSVCCSNVVSVVLSVVLSVPAPQDAELSGCRHPLCSRHLVSLVSLLVSLVVSLVSNVVSNVNSVVSVCVQVPVPPVPPPCPVVCPVPVPPPPDDDDDDDDDDDDYDDDDDDDPCPDDDDDDDPDDDDDDDDYYDDDDDDDDDDDYDDDDDYYDYDDDDDDDDDDDDDDDDPDDDDDDDDCPDDDPPPPPPDPDCVVVVSVCCSHFGPVVVVQPPVRRVVSVVSSVVSCVSSVVSAPDPPAFFPPPPPVPPVPPSSPSSLSSQLSVLVSVLSVLSSVLSVCSNPPSDDDDSVSSSSSSVNSSCSSNSSVSNCVSRVVVNPVVVVVVVVVVCCVVCVVVPDDDDLADDADDLVPDDPVLLVLLVVCVPPPLVVLLVPFFDFTATNVRDTAGSKGFLLSQLVVCCVVPVDVDSSRSQVSQQSNVSNQQKAFPVNNDGRDNGGGMMHGDDDPPPPPD

Secondary structure (DSSP, 8-state):
-------------TT-HHHIIIIIHHHHHHHHHHHHHHHHHHHTTSS-GGG-HHHHHIIIIIIHHHHHHHHHHSS-GGG--HHHHHHHHHHHHHHHHHHHHHHHHHS-SS--HHHHHHHHHHHH-B-IIIIIHHHHHHHSTTT-TTHHHHHHHHHHIIIIIIHHHHHHHHHHHHHTTSS----HHHHHHHHHHHHHTSHHHHHHHHHHHHHHHTTSPPPPHHHHHHHHHHHHTHHHHHHHHHHHHTTTTTTT--SSTTHHHHHHHHIIIIIHHHHHHHHHHHTT--SSHHHHHHHHHHHHHHHHS-B-THHHHHHHHTT---HHHHHHHHHHHHHHHHHHHHHHHHHHHTTS-HHHHHHHHHHHHHHHHHHHHHHHHHHHHHHHTTTTSHHHHHHHHHHHHHHHHHHHHHGGGG--TT-TTSHHHHHHHHHHHHHHHHHHHHHHHHHHHHHHHHHS-HHHHHHTHHHHHHHHHHHHHHHHHHHHHH-----BTTBTT-SS-TTHHHHHHHHHHHHHHHHHHHHHHHHHHHHHHHHHS----S---------------------------------------------------------------------------------------------------------------------THHHHHHHTTTS--GGG---HHHHHHHHHHHHHHHHHHHTTTS-TT--B--------S--TT-HHHHHHHHHHHHHHHHHHHHHHHHHHH--S---HHHHHHHHHHHHHHHTHHHHHIIIIIT--HHHHHHHHHHHHHHHHHTT--SS--S--PPPGGGS-HHHHHHHHHHHHHTHHHHHHHH-EEEEBTTS-EEEEEEEHHHHHHHHHHHTS-SSHHHHHHHHHHHHHTTSEEESSS-----SSS-EEEEPP-------/-------------TT-HHHIIIIIHHHHHHHHHHHHHHHHHHHTTSS-GGG-HHHHHIIIIIIHHHHHHHHHHSS-GGG--HHHHHHHHHHHHHHHHHHHHHHHHHS-SS--HHHHHHHHHHHH-B-IIIIIHHHHHHHSTTT-TTHHHHHHHHHHIIIIIIHHHHHHHHHHHHHTTSS----HHHHHHHHHHHHHTSHHHHHHHHHHHHHHHTTSPPPPHHHHHHHHHHHHTHHHHHHHHHHHHTTTSSTT--SSTTHHHHHHHHIIIIIHHHHHHHHHHHTT--SSHHHHHHHHHHHHHHHHS-B-THHHHHHHHTT---HHHHHHHHHHHHHHHHHHHHHHHHHHHTTS-HHHHHHHHHHHHHHHHHHHHHHHHHHHHHHHTTTTSHHHHHHHHHHHHHHHHHHHHHGGGG--TT-TTSHHHHHHHHHHHHHHHHHHHHHHHHHHHHHHHHHS-HHHHHHTHHHHHHHHHHHHHHHHHHHHHH-----BTTBTT-SS-TTHHHHHHHHHHHHHHHHHHHHHHHHHHHHHHHHHS--------------------------------------------------------------------------------------------------------------------------THHHHHHHTTTS--GGG---HHHHHHHHHHHHHHHHHHHTTTS-TT--B--TT----S--TT-HHHHHHHHHHHHHHHHHHHHHHHHHHH--S---HHHHHHHHHHHHHHHTHHHHHIIIIIT--HHHHHHHHHHHHHHHHHTT--SS--S--PPPGGGS-HHHHHHHHHHHHHTHHHHHHHH-EEEEBTTSPEEEEEEEHHHHHHHHHHHTS-SSHHHHHHHHHHHHHTTSEEETTS-----SSS-EEEEPP-------

Radius of gyration: 44.44 Å; Cα contacts (8 Å, |Δi|>4): 2191; chains: 2; bounding box: 114×166×156 Å

Nearest PDB structures (foldseek):
  8u54-assembly1_A  TM=8.712E-01  e=5.963E-32  Homo sapiens
  8u54-assembly1_B  TM=8.646E-01  e=4.958E-32  Homo sapiens
  8u5n-assembly1_A  TM=8.044E-01  e=8.338E-27  Homo sapiens
  8u5x-assembly1_A  TM=8.197E-01  e=6.588E-26  Homo sapiens
  8z8z-assembly1_B  TM=8.820E-01  e=1.760E-24  Homo sapiens

Sequence (1838 aa):
MEPATRAVSPPAPTGDPHVVYDELLPVLVQCFAIILLGYSSGRFGLIGLAETRSLNVFVSYFALPAVAFKSLATIALGQVNWKFLAALALGKAAVFVAVAAVTLLLVRRPLSFGKAGLYAIAATQSNDFGLGYPLISHLFDRTQPTFSHYLYLVSPIQLAFLNPIAFLMMEYSRSDSEDSPSPITRRVLLTVAGIFKNPVVLAPALGILWNVATSACALPYVFQIIVDSLGDAFIASTLFLLGLNMVGQLSSMGKYAALTPVLLIAAKILVCPLVIREIVNLLQVSLNEKDARDFGNFGFLYGMIPMAPSVFIFATQYGLPTAAVSTAMVAGTFLSAPFIFISATMSQISRGGLRNFFTTMGNTMVYSGAVSTVCCLWLLVVLGRKRHSITHGTTFFLVVCQLATAVGGVLWIACDPHDPSSTIGFVQSALSITGIFASRIWTAIVAALLMLLHWRSLCFVLRMKWLIVVFGFGSSFLVALSLCLSIPKRGSRLGTADPNFQFGDVQAIVAVGVLLSSLVVTIVSMVFQQRFRMQTRGYAPLGSGSDDEDDRTAQTDVTSSPACSSNRSSSEQDLKVTKKKDDSCTGDCENCGSCSGDEDHAVADLEDILNHSRRTRHHSGSPSHSRSARQTTSFGMVQSSSTHGSINTNHQSDIETPSSSRMADQTADLLCGPQFNCDKEQVKQCLAIVEAYHERTGQDRIPQDEVVELESFTPPDGDLHQVFRHLVLLLLLSVSMVVGLAVSFWQLLLTDVPTGILVELEFLDIVLNYGQGMITFLVFGLDAKWLVRQLSNLWNCIIHGLRMGRDTGVLTLPREDELPAETRQISVQFRMYHYASCVADITAPRRGLDGTVFQLAFVGRELVDWLIAVGLCQDRTQALRYGKRLLEGRVIRHALGRRHFQDEQYTYVFLPSLATNVSMEPATRAVSPPAPTGDPHVVYDELLPVLVQCFAIILLGYSSGRFGLIGLAETRSLNVFVSYFALPAVAFKSLATIALGQVNWKFLAALALGKAAVFVAVAAVTLLLVRRPLSFGKAGLYAIAATQSNDFGLGYPLISHLFDRTQPTFSHYLYLVSPIQLAFLNPIAFLMMEYSRSDSEDSPSPITRRVLLTVAGIFKNPVVLAPALGILWNVATSACALPYVFQIIVDSLGDAFIASTLFLLGLNMVGQLSSMGKYAALTPVLLIAAKILVCPLVIREIVNLLQVSLNEKDARDFGNFGFLYGMIPMAPSVFIFATQYGLPTAAVSTAMVAGTFLSAPFIFISATMSQISRGGLRNFFTTMGNTMVYSGAVSTVCCLWLLVVLGRKRHSITHGTTFFLVVCQLATAVGGVLWIACDPHDPSSTIGFVQSALSITGIFASRIWTAIVAALLMLLHWRSLCFVLRMKWLIVVFGFGSSFLVALSLCLSIPKRGSRLGTADPNFQFGDVQAIVAVGVLLSSLVVTIVSMVFQQRFRMQTRGYAPLGSGSDDEDDRTAQTDVTSSPACSSNRSSSEQDLKVTKKKDDSCTGDCENCGSCSGDEDHAVADLEDILNHSRRTRHHSGSPSHSRSARQTTSFGMVQSSSTHGSINTNHQSDIETPSSSRMADQTADLLCGPQFNCDKEQVKQCLAIVEAYHERTGQDRIPQDEVVELESFTPPDGDLHQVFRHLVLLLLLSVSMVVGLAVSFWQLLLTDVPTGILVELEFLDIVLNYGQGMITFLVFGLDAKWLVRQLSNLWNCIIHGLRMGRDTGVLTLPREDELPAETRQISVQFRMYHYASCVADITAPRRGLDGTVFQLAFVGRELVDWLIAVGLCQDRTQALRYGKRLLEGRVIRHALGRRHFQDEQYTYVFLPSLATNVS

pLDDT: mean 71.35, std 25.85, range [13.52, 97.69]